Protein 7BQB (pdb70)

Secondary structure (DSSP, 8-state):
-EEEEE-SHHHHHHHHHHHT--HHHHHHHHHHHHHHHHHT-EEEEEE-TTS-EEEEEESSHHHHHHHHHHHT--HHHHHHHHHHHHTT--SEEEEES---------

Solvent-accessible surface area: 7557 Å² total; per-residue (Å²): 35,90,14,47,98,0,62,42,63,103,36,0,63,143,24,7,177,140,33,67,32,69,158,152,33,33,165,105,4,54,56,17,8,70,121,1,104,176,154,75,67,24,0,2,2,42,13,42,96,135,32,129,26,111,42,106,93,15,130,54,16,105,70,4,68,137,10,1,120,155,35,50,12,94,121,65,36,10,156,140,10,36,146,25,96,144,105,60,101,19,73,0,1,3,0,26,27,57,70,157,148,158,150,143,158,244

Sequence (106 aa):
GKLYEVDSPDSVEKIARELGLSEEQLRRIQKEFERAERKGKLVIVYLTSDGKVEIREVTSEEELEKILKKLGVDEEIIRRIKRLRKEGQIKLVIIEGSLEHHHHHHGKLYEVDSPDSVEKIARELGLSEEQLRRIQKEFERAERKGKLVIVYLTSDGKVEIREVTSEEELEKILKKLGVDEEIIRRIKRLRKEGQIKLVIIEGSLEHHHHHHGKLYEVDSPDSVEKIARELGLSEEQLRRIQKEFERAERKGKLVIVYLTSDGKVEIREVTSEEELEKILKKLGVDEEIIRRIKRLRKEGQIKLVIIEGSLEHHHHHHGKLYEVDSPDSVEKIARELGLSEEQLRRIQKEFERAERKGKLVIVYLTSDGKVEIREVTSEEELEKILKKLGVDEEIIRRIKRLRKEGQIKLVIIEGSLEHHHHHHGKLYEVDSPDSVEKIARELGLSEEQLRRIQKEFERAERKGKLVIVYLTSDGKVEIREVTSEEELEKILKKLGVDEEIIRRIKRLRKEGQIKLVIIEGSLEHHHHHHGKLYEVDSPDSVEKIARELGLSEEQLRRIQKEFERAERKGKLVIVYLTSDGKVEIREVTSEEELEKILKKLGVDEEIIRRIKRLRKEGQIKLVIIEGSLEHHHHHHGKLYEVDSPDSVEKIARELGLSEEQLRRIQKEFERAERKGKLVIVYLTSDGKVEIREVTSEEELEKILKKLGVDEEIIRRIKRLRKEGQIKLVIIEGSLEHHHHHHGKLYEVDSPDSVEKIARELGLSEEQLRRIQKEFERAERKGKLVIVYLTSDGKVEIREVTSEEELEKILKKLGVDEEIIRRIKRLRKEGQIKLVIIEGSLEHHHHHHGKLYEVDSPDSVEKIARELGLSEEQLRRIQKEFERAERKGKLVIVYLTSDGKVEIREVTSEEELEKILKKLGVDEEIIRRIKRLRKEGQIKLVIIEGSLEHHHHHHGKLYEVDSPDSVEKIARELGLSEEQLRRIQKEFERAERKGKLVIVYLTSDGKVEIREVTSEEELEKILKKLGVDEEIIRRIKRLRKEGQIKLVIIEGSLEHHHHHHGKLYEVDSPDSVEKIARELGLSEEQLRRIQKEFERAERKGKLVIVYLTSDGKVEIREVTSEEELEKILKKLGVDEEIIRRIKRLRKEGQIKLVIIEGSLEHHHHHHGKLYEVDSPDSVEKIARELGLSEEQLRRIQKEFERAERKGKLVIVYLTSDGKVEIREVTSEEELEKILKKLGVDEEIIRRIKRLRKEGQIKLVIIEGSLEHHHHHHGKLYEVDSPDSVEKIARELGLSEEQLRRIQKEFERAERKGKLVIVYLTSDGKVEIREVTSEEELEKILKKLGVDEEIIRRIKRLRKEGQIKLVIIEGSLEHHHHHHGKLYEVDSPDSVEKIARELGLSEEQLRRIQKEFERAERKGKLVIVYLTSDGKVEIREVTSEEELEKILKKLGVDEEIIRRIKRLRKEGQIKLVIIEGSLEHHHHHHGKLYEVDSPDSVEKIARELGLSEEQLRRIQKEFERAERKGKLVIVYLTSDGKVEIREVTSEEELEKILKKLGVDEEIIRRIKRLRKEGQIKLVIIEGSLEHHHHHHGKLYEVDSPDSVEKIARELGLSEEQLRRIQKEFERAERKGKLVIVYLTSDGKVEIREVTSEEELEKILKKLGVDEEIIRRIKRLRKEGQIKLVIIEGSLEHHHHHHGKLYEVDSPDSVEKIARELGLSEEQLRRIQKEFERAERKGKLVIVYLTSDGKVEIREVTSEEELEKILKKLGVDEEIIRRIKRLRKEGQIKLVIIEGSLEHHHHHHGKLYEVDSPDSVEKIARELGLSEEQLRRIQKEFERAERKGKLVIVYLTSDGKVEIREVTSEEELEKILKKLGVDEEIIRRIKRLRKEGQIKLVIIEGSLEHHHHHHGKLYEVDSPDSVEKIARELGLSEEQLRRIQKEFERAERKGKLVIVYLTSDGKVEIREVTSEEELEKILKKLGVDEEIIRRIKRLRKEGQIKLVIIEGSLEHHHHHHGKLYEVDSPDSVEKIARELGLSEEQLRRIQKEFERAERKGKLVIVYLTSDGKVEIREVTSEEELEKILKKLGVDEEIIRRIKRLRKEGQIKLVIIEGSLEHHHHHH

Radius of gyration: 13.84 Å; Cα contacts (8 Å, |Δi|>4): 134; chains: 1; bounding box: 30×47×30 Å

Structure (mmCIF, N/CA/C/O backbone):
data_7BQB
#
_entry.id   7BQB
#
loop_
_atom_site.group_PDB
_atom_site.id
_atom_site.type_symbol
_atom_site.label_atom_id
_atom_site.label_alt_id
_atom_site.label_comp_id
_atom_site.label_asym_id
_atom_site.label_entity_id
_atom_site.label_seq_id
_atom_site.pdbx_PDB_ins_code
_atom_site.Cartn_x
_atom_site.Cartn_y
_atom_site.Cartn_z
_atom_site.occupancy
_atom_site.B_iso_or_equiv
_atom_site.auth_seq_id
_atom_site.auth_comp_id
_atom_site.auth_asym_id
_atom_site.auth_atom_id
_atom_site.pdbx_PDB_model_num
ATOM 1 N N . GLY A 1 1 ? -6.650 -11.730 -2.218 1.00 0.00 1 GLY A N 1
ATOM 2 C CA . GLY A 1 1 ? -6.127 -10.510 -2.877 1.00 0.00 1 GLY A CA 1
ATOM 3 C C . GLY A 1 1 ? -4.608 -10.433 -2.800 1.00 0.00 1 GLY A C 1
ATOM 4 O O . GLY A 1 1 ? -4.018 -10.930 -1.838 1.00 0.00 1 GLY A O 1
ATOM 10 N N . LYS A 1 2 ? -3.967 -9.806 -3.798 1.00 0.00 2 LYS A N 1
ATOM 11 C CA . LYS A 1 2 ? -2.496 -9.670 -3.909 1.00 0.00 2 LYS A CA 1
ATOM 12 C C . LYS A 1 2 ? -2.021 -8.299 -3.418 1.00 0.00 2 LYS A C 1
ATOM 13 O O . LYS A 1 2 ? -2.782 -7.335 -3.469 1.00 0.00 2 LYS A O 1
ATOM 32 N N . LEU A 1 3 ? -0.763 -8.209 -2.985 1.00 0.00 3 LEU A N 1
ATOM 33 C CA . LEU A 1 3 ? -0.112 -6.990 -2.492 1.00 0.00 3 LEU A CA 1
ATOM 34 C C . LEU A 1 3 ? 1.149 -6.659 -3.313 1.00 0.00 3 LEU A C 1
ATOM 35 O O . LEU A 1 3 ? 1.958 -7.540 -3.610 1.00 0.00 3 LEU A O 1
ATOM 51 N N . TYR A 1 4 ? 1.310 -5.380 -3.654 1.00 0.00 4 TYR A N 1
ATOM 52 C CA . TYR A 1 4 ? 2.425 -4.786 -4.390 1.00 0.00 4 TYR A CA 1
ATOM 53 C C . TYR A 1 4 ? 3.313 -3.960 -3.458 1.00 0.00 4 TYR A C 1
ATOM 54 O O . TYR A 1 4 ? 2.856 -3.042 -2.770 1.00 0.00 4 TYR A O 1
ATOM 72 N N . GLU A 1 5 ? 4.595 -4.314 -3.438 1.00 0.00 5 GLU A N 1
ATOM 73 C CA . GLU A 1 5 ? 5.623 -3.721 -2.586 1.00 0.00 5 GLU A CA 1
ATOM 74 C C . GLU A 1 5 ? 6.186 -2.443 -3.240 1.00 0.00 5 GLU A C 1
ATOM 75 O O . GLU A 1 5 ? 6.858 -2.494 -4.273 1.00 0.00 5 GLU A O 1
ATOM 87 N N . VAL A 1 6 ? 5.870 -1.279 -2.660 1.00 0.00 6 VAL A N 1
ATOM 88 C CA . VAL A 1 6 ? 6.200 0.048 -3.231 1.00 0.00 6 VAL A CA 1
ATOM 89 C C . VAL A 1 6 ? 7.224 0.840 -2.400 1.00 0.00 6 VAL A C 1
ATOM 90 O O . VAL A 1 6 ? 7.011 1.180 -1.233 1.00 0.00 6 VAL A O 1
ATOM 103 N N . ASP A 1 7 ? 8.339 1.187 -3.042 1.00 0.00 7 ASP A N 1
ATOM 104 C CA . ASP A 1 7 ? 9.466 1.941 -2.475 1.00 0.00 7 ASP A CA 1
ATOM 105 C C . ASP A 1 7 ? 9.744 3.293 -3.162 1.00 0.00 7 ASP A C 1
ATOM 106 O O . ASP A 1 7 ? 10.439 4.131 -2.581 1.00 0.00 7 ASP A O 1
ATOM 115 N N . SER A 1 8 ? 9.204 3.516 -4.367 1.00 0.00 8 SER A N 1
ATOM 116 C CA . SER A 1 8 ? 9.428 4.708 -5.205 1.00 0.00 8 SER A CA 1
ATOM 117 C C . SER A 1 8 ? 8.113 5.300 -5.745 1.00 0.00 8 SER A C 1
ATOM 118 O O . SER A 1 8 ? 7.174 4.544 -6.017 1.00 0.00 8 SER A O 1
ATOM 126 N N . PRO A 1 9 ? 8.033 6.629 -5.974 1.00 0.00 9 PRO A N 1
ATOM 127 C CA . PRO A 1 9 ? 6.816 7.283 -6.470 1.00 0.00 9 PRO A CA 1
ATOM 128 C C . PRO A 1 9 ? 6.470 6.909 -7.911 1.00 0.00 9 PRO A C 1
ATOM 129 O O . PRO A 1 9 ? 5.299 6.939 -8.291 1.00 0.00 9 PRO A O 1
ATOM 140 N N . ASP A 1 10 ? 7.466 6.545 -8.722 1.00 0.00 10 ASP A N 1
ATOM 141 C CA . ASP A 1 10 ? 7.243 6.159 -10.115 1.00 0.00 10 ASP A CA 1
ATOM 142 C C . ASP A 1 10 ? 6.531 4.798 -10.222 1.00 0.00 10 ASP A C 1
ATOM 143 O O . ASP A 1 10 ? 5.683 4.600 -11.093 1.00 0.00 10 ASP A O 1
ATOM 152 N N . SER A 1 11 ? 6.813 3.879 -9.291 1.00 0.00 11 SER A N 1
ATOM 153 C CA . SER A 1 11 ? 6.165 2.563 -9.196 1.00 0.00 11 SER A CA 1
ATOM 154 C C . SER A 1 11 ? 4.663 2.675 -8.920 1.00 0.00 11 SER A C 1
ATOM 155 O O . SER A 1 11 ? 3.890 1.856 -9.418 1.00 0.00 11 SER A O 1
ATOM 163 N N . VAL A 1 12 ? 4.228 3.717 -8.196 1.00 0.00 12 VAL A N 1
ATOM 164 C CA . VAL A 1 12 ? 2.801 4.043 -8.019 1.00 0.00 12 VAL A CA 1
ATOM 165 C C . VAL A 1 12 ? 2.125 4.263 -9.375 1.00 0.00 12 VAL A C 1
ATOM 166 O O . VAL A 1 12 ? 1.036 3.745 -9.599 1.00 0.00 12 VAL A O 1
ATOM 179 N N . GLU A 1 13 ? 2.775 4.963 -10.312 1.00 0.00 13 GLU A N 1
ATOM 180 C CA . GLU A 1 13 ? 2.229 5.187 -11.657 1.00 0.00 13 GLU A CA 1
ATOM 181 C C . GLU A 1 13 ? 2.201 3.898 -12.493 1.00 0.00 13 GLU A C 1
ATOM 182 O O . GLU A 1 13 ? 1.219 3.635 -13.186 1.00 0.00 13 GLU A O 1
ATOM 194 N N . LYS A 1 14 ? 3.229 3.048 -12.386 1.00 0.00 14 LYS A N 1
ATOM 195 C CA . LYS A 1 14 ? 3.268 1.746 -13.081 1.00 0.00 14 LYS A CA 1
ATOM 196 C C . LYS A 1 14 ? 2.161 0.804 -12.596 1.00 0.00 14 LYS A C 1
ATOM 197 O O . LYS A 1 14 ? 1.509 0.152 -13.411 1.00 0.00 14 LYS A O 1
ATOM 216 N N . ILE A 1 15 ? 1.891 0.780 -11.290 1.00 0.00 15 ILE A N 1
ATOM 217 C CA . ILE A 1 15 ? 0.795 -0.006 -10.701 1.00 0.00 15 ILE A CA 1
ATOM 218 C C . ILE A 1 15 ? -0.568 0.629 -11.020 1.00 0.00 15 ILE A C 1
ATOM 219 O O . ILE A 1 15 ? -1.507 -0.089 -11.355 1.00 0.00 15 ILE A O 1
ATOM 235 N N . ALA A 1 16 ? -0.684 1.959 -11.020 1.00 0.00 16 ALA A N 1
ATOM 236 C CA . ALA A 1 16 ? -1.896 2.663 -11.445 1.00 0.00 16 ALA A CA 1
ATOM 237 C C . ALA A 1 16 ? -2.271 2.347 -12.906 1.00 0.00 16 ALA A C 1
ATOM 238 O O . ALA A 1 16 ? -3.438 2.084 -13.203 1.00 0.00 16 ALA A O 1
ATOM 245 N N . ARG A 1 17 ? -1.281 2.290 -13.807 1.00 0.00 17 ARG A N 1
ATOM 246 C CA . ARG A 1 17 ? -1.453 1.865 -15.209 1.00 0.00 17 ARG A CA 1
ATOM 247 C C . ARG A 1 17 ? -1.836 0.384 -15.338 1.00 0.00 17 ARG A C 1
ATOM 248 O O . ARG A 1 17 ? -2.593 0.035 -16.243 1.00 0.00 17 ARG A O 1
ATOM 269 N N . GLU A 1 18 ? -1.375 -0.480 -14.429 1.00 0.00 18 GLU A N 1
ATOM 270 C CA . GLU A 1 18 ? -1.747 -1.904 -14.390 1.00 0.00 18 GLU A CA 1
ATOM 271 C C . GLU A 1 18 ? -3.185 -2.123 -13.873 1.00 0.00 18 GLU A C 1
ATOM 272 O O . GLU A 1 18 ? -3.938 -2.917 -14.440 1.00 0.00 18 GLU A O 1
ATOM 284 N N . LEU A 1 19 ? -3.591 -1.389 -12.828 1.00 0.00 19 LEU A N 1
ATOM 285 C CA . LEU A 1 19 ? -4.921 -1.477 -12.206 1.00 0.00 19 LEU A CA 1
ATOM 286 C C . LEU A 1 19 ? -6.006 -0.632 -12.913 1.00 0.00 19 LEU A C 1
ATOM 287 O O . LEU A 1 19 ? -7.186 -0.746 -12.576 1.00 0.00 19 LEU A O 1
ATOM 303 N N . GLY A 1 20 ? -5.638 0.196 -13.898 1.00 0.00 20 GLY A N 1
ATOM 304 C CA . GLY A 1 20 ? -6.569 1.024 -14.678 1.00 0.00 20 GLY A CA 1
ATOM 305 C C . GLY A 1 20 ? -7.099 2.260 -13.933 1.00 0.00 20 GLY A C 1
ATOM 306 O O . GLY A 1 20 ? -8.269 2.620 -14.086 1.00 0.00 20 GLY A O 1
ATOM 310 N N . LEU A 1 21 ? -6.259 2.896 -13.110 1.00 0.00 21 LEU A N 1
ATOM 311 C CA . LEU A 1 21 ? -6.601 4.070 -12.296 1.00 0.00 21 LEU A CA 1
ATOM 312 C C . LEU A 1 21 ? -6.852 5.343 -13.124 1.00 0.00 21 LEU A C 1
ATOM 313 O O . LEU A 1 21 ? -6.256 5.548 -14.187 1.00 0.00 21 LEU A O 1
ATOM 329 N N . SER A 1 22 ? -7.682 6.235 -12.580 1.00 0.00 22 SER A N 1
ATOM 330 C CA . SER A 1 22 ? -7.882 7.603 -13.084 1.00 0.00 22 SER A CA 1
ATOM 331 C C . SER A 1 22 ? -6.789 8.553 -12.569 1.00 0.00 22 SER A C 1
ATOM 332 O O . SER A 1 22 ? -6.122 8.268 -11.572 1.00 0.00 22 SER A O 1
ATOM 340 N N . GLU A 1 23 ? -6.617 9.711 -13.214 1.00 0.00 23 GLU A N 1
ATOM 341 C CA . GLU A 1 23 ? -5.554 10.681 -12.882 1.00 0.00 23 GLU A CA 1
ATOM 342 C C . GLU A 1 23 ? -5.633 11.187 -11.431 1.00 0.00 23 GLU A C 1
ATOM 343 O O . GLU A 1 23 ? -4.610 11.326 -10.761 1.00 0.00 23 GLU A O 1
ATOM 355 N N . GLU A 1 24 ? -6.847 11.400 -10.914 1.00 0.00 24 GLU A N 1
ATOM 356 C CA . GLU A 1 24 ? -7.075 11.809 -9.518 1.00 0.00 24 GLU A CA 1
ATOM 357 C C . GLU A 1 24 ? -6.735 10.690 -8.519 1.00 0.00 24 GLU A C 1
ATOM 358 O O . GLU A 1 24 ? -6.206 10.964 -7.441 1.00 0.00 24 GLU A O 1
ATOM 370 N N . GLN A 1 25 ? -6.977 9.424 -8.884 1.00 0.00 25 GLN A N 1
ATOM 371 C CA . GLN A 1 25 ? -6.634 8.261 -8.056 1.00 0.00 25 GLN A CA 1
ATOM 372 C C . GLN A 1 25 ? -5.114 8.040 -8.013 1.00 0.00 25 GLN A C 1
ATOM 373 O O . GLN A 1 25 ? -4.562 7.744 -6.955 1.00 0.00 25 GLN A O 1
ATOM 387 N N . LEU A 1 26 ? -4.419 8.253 -9.137 1.00 0.00 26 LEU A N 1
ATOM 388 C CA . LEU A 1 26 ? -2.955 8.270 -9.196 1.00 0.00 26 LEU A CA 1
ATOM 389 C C . LEU A 1 26 ? -2.396 9.394 -8.306 1.00 0.00 26 LEU A C 1
ATOM 390 O O . LEU A 1 26 ? -1.615 9.123 -7.391 1.00 0.00 26 LEU A O 1
ATOM 406 N N . ARG A 1 27 ? -2.848 10.641 -8.504 1.00 0.00 27 ARG A N 1
ATOM 407 C CA . ARG A 1 27 ? -2.375 11.818 -7.748 1.00 0.00 27 ARG A CA 1
ATOM 408 C C . ARG A 1 27 ? -2.600 11.666 -6.240 1.00 0.00 27 ARG A C 1
ATOM 409 O O . ARG A 1 27 ? -1.726 12.038 -5.457 1.00 0.00 27 ARG A O 1
ATOM 430 N N . ARG A 1 28 ? -3.714 11.045 -5.833 1.00 0.00 28 ARG A N 1
ATOM 431 C CA . ARG A 1 28 ? -4.015 10.677 -4.439 1.00 0.00 28 ARG A CA 1
ATOM 432 C C . ARG A 1 28 ? -2.905 9.809 -3.853 1.00 0.00 28 ARG A C 1
ATOM 433 O O . ARG A 1 28 ? -2.334 10.188 -2.837 1.00 0.00 28 ARG A O 1
ATOM 454 N N . ILE A 1 29 ? -2.558 8.688 -4.486 1.00 0.00 29 ILE A N 1
ATOM 455 C CA . ILE A 1 29 ? -1.607 7.724 -3.906 1.00 0.00 29 ILE A CA 1
ATOM 456 C C . ILE A 1 29 ? -0.202 8.326 -3.863 1.00 0.00 29 ILE A C 1
ATOM 457 O O . ILE A 1 29 ? 0.511 8.140 -2.883 1.00 0.00 29 ILE A O 1
ATOM 473 N N . GLN A 1 30 ? 0.170 9.123 -4.867 1.00 0.00 30 GLN A N 1
ATOM 474 C CA . GLN A 1 30 ? 1.444 9.859 -4.850 1.00 0.00 30 GLN A CA 1
ATOM 475 C C . GLN A 1 30 ? 1.512 10.913 -3.725 1.00 0.00 30 GLN A C 1
ATOM 476 O O . GLN A 1 30 ? 2.564 11.068 -3.098 1.00 0.00 30 GLN A O 1
ATOM 490 N N . LYS A 1 31 ? 0.394 11.579 -3.396 1.00 0.00 31 LYS A N 1
ATOM 491 C CA . LYS A 1 31 ? 0.292 12.474 -2.228 1.00 0.00 31 LYS A CA 1
ATOM 492 C C . LYS A 1 31 ? 0.392 11.710 -0.904 1.00 0.00 31 LYS A C 1
ATOM 493 O O . LYS A 1 31 ? 1.122 12.140 -0.012 1.00 0.00 31 LYS A O 1
ATOM 512 N N . GLU A 1 32 ? -0.284 10.567 -0.774 1.00 0.00 32 GLU A N 1
ATOM 513 C CA . GLU A 1 32 ? -0.160 9.717 0.422 1.00 0.00 32 GLU A CA 1
ATOM 514 C C . GLU A 1 32 ? 1.260 9.145 0.574 1.00 0.00 32 GLU A C 1
ATOM 515 O O . GLU A 1 32 ? 1.775 9.084 1.688 1.00 0.00 32 GLU A O 1
ATOM 527 N N . PHE A 1 33 ? 1.922 8.788 -0.531 1.00 0.00 33 PHE A N 1
ATOM 528 C CA . PHE A 1 33 ? 3.301 8.293 -0.565 1.00 0.00 33 PHE A CA 1
ATOM 529 C C . PHE A 1 33 ? 4.304 9.340 -0.056 1.00 0.00 33 PHE A C 1
ATOM 530 O O . PHE A 1 33 ? 5.132 9.025 0.801 1.00 0.00 33 PHE A O 1
ATOM 547 N N . GLU A 1 34 ? 4.224 10.598 -0.515 1.00 0.00 34 GLU A N 1
ATOM 548 C CA . GLU A 1 34 ? 5.132 11.635 -0.004 1.00 0.00 34 GLU A CA 1
ATOM 549 C C . GLU A 1 34 ? 4.816 12.019 1.448 1.00 0.00 34 GLU A C 1
ATOM 550 O O . GLU A 1 34 ? 5.737 12.230 2.232 1.00 0.00 34 GLU A O 1
ATOM 562 N N . ARG A 1 35 ? 3.539 12.035 1.855 1.00 0.00 35 ARG A N 1
ATOM 563 C CA . ARG A 1 35 ? 3.151 12.279 3.257 1.00 0.00 35 ARG A CA 1
ATOM 564 C C . ARG A 1 35 ? 3.584 11.146 4.194 1.00 0.00 35 ARG A C 1
ATOM 565 O O . ARG A 1 35 ? 4.006 11.422 5.316 1.00 0.00 35 ARG A O 1
ATOM 586 N N . ALA A 1 36 ? 3.566 9.896 3.732 1.00 0.00 36 ALA A N 1
ATOM 587 C CA . ALA A 1 36 ? 4.131 8.746 4.438 1.00 0.00 36 ALA A CA 1
ATOM 588 C C . ALA A 1 36 ? 5.650 8.901 4.655 1.00 0.00 36 ALA A C 1
ATOM 589 O O . ALA A 1 36 ? 6.133 8.735 5.777 1.00 0.00 36 ALA A O 1
ATOM 596 N N . GLU A 1 37 ? 6.390 9.312 3.619 1.00 0.00 37 GLU A N 1
ATOM 597 C CA . GLU A 1 37 ? 7.833 9.585 3.701 1.00 0.00 37 GLU A CA 1
ATOM 598 C C . GLU A 1 37 ? 8.157 10.777 4.627 1.00 0.00 37 GLU A C 1
ATOM 599 O O . GLU A 1 37 ? 9.041 10.670 5.481 1.00 0.00 37 GLU A O 1
ATOM 611 N N . ARG A 1 38 ? 7.415 11.890 4.513 1.00 0.00 38 ARG A N 1
ATOM 612 C CA . ARG A 1 38 ? 7.595 13.110 5.329 1.00 0.00 38 ARG A CA 1
ATOM 613 C C . ARG A 1 38 ? 7.352 12.867 6.821 1.00 0.00 38 ARG A C 1
ATOM 614 O O . ARG A 1 38 ? 8.106 13.374 7.653 1.00 0.00 38 ARG A O 1
ATOM 635 N N . LYS A 1 39 ? 6.310 12.097 7.161 1.00 0.00 39 LYS A N 1
ATOM 636 C CA . LYS A 1 39 ? 5.910 11.799 8.550 1.00 0.00 39 LYS A CA 1
ATOM 637 C C . LYS A 1 39 ? 6.587 10.552 9.145 1.00 0.00 39 LYS A C 1
ATOM 638 O O . LYS A 1 39 ? 6.469 10.315 10.347 1.00 0.00 39 LYS A O 1
ATOM 657 N N . GLY A 1 40 ? 7.298 9.762 8.334 1.00 0.00 40 GLY A N 1
ATOM 658 C CA . GLY A 1 40 ? 8.014 8.554 8.771 1.00 0.00 40 GLY A CA 1
ATOM 659 C C . GLY A 1 40 ? 7.098 7.373 9.130 1.00 0.00 40 GLY A C 1
ATOM 660 O O . GLY A 1 40 ? 7.413 6.610 10.047 1.00 0.00 40 GLY A O 1
ATOM 664 N N . LYS A 1 41 ? 5.953 7.245 8.445 1.00 0.00 41 LYS A N 1
ATOM 665 C CA . LYS A 1 41 ? 4.910 6.220 8.672 1.00 0.00 41 LYS A CA 1
ATOM 666 C C . LYS A 1 41 ? 4.697 5.324 7.445 1.00 0.00 41 LYS A C 1
ATOM 667 O O . LYS A 1 41 ? 5.008 5.727 6.326 1.00 0.00 41 LYS A O 1
ATOM 686 N N . LEU A 1 42 ? 4.147 4.125 7.646 1.00 0.00 42 LEU A N 1
ATOM 687 C CA . LEU A 1 42 ? 3.755 3.203 6.569 1.00 0.00 42 LEU A CA 1
ATOM 688 C C . LEU A 1 42 ? 2.265 3.402 6.240 1.00 0.00 42 LEU A C 1
ATOM 689 O O . LEU A 1 42 ? 1.435 3.576 7.138 1.00 0.00 42 LEU A O 1
ATOM 705 N N . VAL A 1 43 ? 1.930 3.400 4.947 1.00 0.00 43 VAL A N 1
ATOM 706 C CA . VAL A 1 43 ? 0.555 3.526 4.437 1.00 0.00 43 VAL A CA 1
ATOM 707 C C . VAL A 1 43 ? 0.181 2.338 3.547 1.00 0.00 43 VAL A C 1
ATOM 708 O O . VAL A 1 43 ? 0.973 1.854 2.737 1.00 0.00 43 VAL A O 1
ATOM 721 N N . ILE A 1 44 ? -1.058 1.887 3.721 1.00 0.00 44 ILE A N 1
ATOM 722 C CA . ILE A 1 44 ? -1.698 0.749 3.068 1.00 0.00 44 ILE A CA 1
ATOM 723 C C . ILE A 1 44 ? -2.799 1.289 2.154 1.00 0.00 44 ILE A C 1
ATOM 724 O O . ILE A 1 44 ? -3.640 2.083 2.581 1.00 0.00 44 ILE A O 1
ATOM 740 N N . VAL A 1 45 ? -2.795 0.861 0.895 1.00 0.00 45 VAL A N 1
ATOM 741 C CA . VAL A 1 45 ? -3.741 1.272 -0.144 1.00 0.00 45 VAL A CA 1
ATOM 742 C C . VAL A 1 45 ? -4.430 0.057 -0.737 1.00 0.00 45 VAL A C 1
ATOM 743 O O . VAL A 1 45 ? -3.807 -0.981 -0.935 1.00 0.00 45 VAL A O 1
ATOM 756 N N . TYR A 1 46 ? -5.722 0.182 -1.009 1.00 0.00 46 TYR A N 1
ATOM 757 C CA . TYR A 1 46 ? -6.570 -0.891 -1.517 1.00 0.00 46 TYR A CA 1
ATOM 758 C C . TYR A 1 46 ? -7.324 -0.468 -2.781 1.00 0.00 46 TYR A C 1
ATOM 759 O O . TYR A 1 46 ? -7.852 0.643 -2.834 1.00 0.00 46 TYR A O 1
ATOM 777 N N . LEU A 1 47 ? -7.417 -1.366 -3.763 1.00 0.00 47 LEU A N 1
ATOM 778 C CA . LEU A 1 47 ? -8.263 -1.257 -4.951 1.00 0.00 47 LEU A CA 1
ATOM 779 C C . LEU A 1 47 ? -9.412 -2.271 -4.852 1.00 0.00 47 LEU A C 1
ATOM 780 O O . LEU A 1 47 ? -9.172 -3.480 -4.783 1.00 0.00 47 LEU A O 1
ATOM 796 N N . THR A 1 48 ? -10.654 -1.790 -4.881 1.00 0.00 48 THR A N 1
ATOM 797 C CA . THR A 1 48 ? -11.858 -2.638 -4.837 1.00 0.00 48 THR A CA 1
ATOM 798 C C . THR A 1 48 ? -12.191 -3.254 -6.204 1.00 0.00 48 THR A C 1
ATOM 799 O O . THR A 1 48 ? -11.690 -2.818 -7.243 1.00 0.00 48 THR A O 1
ATOM 810 N N . SER A 1 49 ? -13.096 -4.240 -6.225 1.00 0.00 49 SER A N 1
ATOM 811 C CA . SER A 1 49 ? -13.661 -4.809 -7.465 1.00 0.00 49 SER A CA 1
ATOM 812 C C . SER A 1 49 ? -14.435 -3.769 -8.305 1.00 0.00 49 SER A C 1
ATOM 813 O O . SER A 1 49 ? -14.533 -3.891 -9.528 1.00 0.00 49 SER A O 1
ATOM 821 N N . ASP A 1 50 ? -14.927 -2.695 -7.673 1.00 0.00 50 ASP A N 1
ATOM 822 C CA . ASP A 1 50 ? -15.581 -1.552 -8.333 1.00 0.00 50 ASP A CA 1
ATOM 823 C C . ASP A 1 50 ? -14.580 -0.501 -8.877 1.00 0.00 50 ASP A C 1
ATOM 824 O O . ASP A 1 50 ? -14.981 0.458 -9.539 1.00 0.00 50 ASP A O 1
ATOM 833 N N . GLY A 1 51 ? -13.275 -0.666 -8.615 1.00 0.00 51 GLY A N 1
ATOM 834 C CA . GLY A 1 51 ? -12.213 0.260 -9.033 1.00 0.00 51 GLY A CA 1
ATOM 835 C C . GLY A 1 51 ? -12.052 1.495 -8.134 1.00 0.00 51 GLY A C 1
ATOM 836 O O . GLY A 1 51 ? -11.384 2.457 -8.525 1.00 0.00 51 GLY A O 1
ATOM 840 N N . LYS A 1 52 ? -12.652 1.488 -6.936 1.00 0.00 52 LYS A N 1
ATOM 841 C CA . LYS A 1 52 ? -12.478 2.517 -5.902 1.00 0.00 52 LYS A CA 1
ATOM 842 C C . LYS A 1 52 ? -11.123 2.335 -5.204 1.00 0.00 52 LYS A C 1
ATOM 843 O O . LYS A 1 52 ? -10.679 1.200 -5.018 1.00 0.00 52 LYS A O 1
ATOM 862 N N . VAL A 1 53 ? -10.489 3.434 -4.787 1.00 0.00 53 VAL A N 1
ATOM 863 C CA . VAL A 1 53 ? -9.266 3.422 -3.966 1.00 0.00 53 VAL A CA 1
ATOM 864 C C . VAL A 1 53 ? -9.556 3.833 -2.518 1.00 0.00 53 VAL A C 1
ATOM 865 O O . VAL A 1 53 ? -10.317 4.769 -2.271 1.00 0.00 53 VAL A O 1
ATOM 878 N N . GLU A 1 54 ? -8.953 3.131 -1.558 1.00 0.00 54 GLU A N 1
ATOM 879 C CA . GLU A 1 54 ? -9.066 3.396 -0.113 1.00 0.00 54 GLU A CA 1
ATOM 880 C C . GLU A 1 54 ? -7.683 3.396 0.568 1.00 0.00 54 GLU A C 1
ATOM 881 O O . GLU A 1 54 ? -6.799 2.640 0.163 1.00 0.00 54 GLU A O 1
ATOM 893 N N . ILE A 1 55 ? -7.496 4.243 1.590 1.00 0.00 55 ILE A N 1
ATOM 894 C CA . ILE A 1 55 ? -6.210 4.517 2.263 1.00 0.00 55 ILE A CA 1
ATOM 895 C C . ILE A 1 55 ? -6.305 4.233 3.777 1.00 0.00 55 ILE A C 1
ATOM 896 O O . ILE A 1 55 ? -7.282 4.634 4.418 1.00 0.00 55 ILE A O 1
ATOM 912 N N . ARG A 1 56 ? -5.278 3.602 4.366 1.00 0.00 56 ARG A N 1
ATOM 913 C CA . ARG A 1 56 ? -5.083 3.427 5.812 1.00 0.00 56 ARG A CA 1
ATOM 914 C C . ARG A 1 56 ? -3.622 3.645 6.243 1.00 0.00 56 ARG A C 1
ATOM 915 O O . ARG A 1 56 ? -2.702 3.143 5.608 1.00 0.00 56 ARG A O 1
ATOM 936 N N . GLU A 1 57 ? -3.408 4.337 7.358 1.00 0.00 57 GLU A N 1
ATOM 937 C CA . GLU A 1 57 ? -2.106 4.570 8.008 1.00 0.00 57 GLU A CA 1
ATOM 938 C C . GLU A 1 57 ? -1.856 3.613 9.194 1.00 0.00 57 GLU A C 1
ATOM 939 O O . GLU A 1 57 ? -2.811 3.179 9.849 1.00 0.00 57 GLU A O 1
ATOM 951 N N . VAL A 1 58 ? -0.587 3.314 9.515 1.00 0.00 58 VAL A N 1
ATOM 952 C CA . VAL A 1 58 ? -0.211 2.522 10.711 1.00 0.00 58 VAL A CA 1
ATOM 953 C C . VAL A 1 58 ? 0.851 3.180 11.595 1.00 0.00 58 VAL A C 1
ATOM 954 O O . VAL A 1 58 ? 1.754 3.870 11.116 1.00 0.00 58 VAL A O 1
ATOM 967 N N . THR A 1 59 ? 0.760 2.909 12.899 1.00 0.00 59 THR A N 1
ATOM 968 C CA . THR A 1 59 ? 1.764 3.248 13.925 1.00 0.00 59 THR A CA 1
ATOM 969 C C . THR A 1 59 ? 2.780 2.120 14.155 1.00 0.00 59 THR A C 1
ATOM 970 O O . THR A 1 59 ? 3.962 2.396 14.375 1.00 0.00 59 THR A O 1
ATOM 981 N N . SER A 1 60 ? 2.335 0.858 14.066 1.00 0.00 60 SER A N 1
ATOM 982 C CA . SER A 1 60 ? 3.112 -0.358 14.367 1.00 0.00 60 SER A CA 1
ATOM 983 C C . SER A 1 60 ? 2.733 -1.525 13.444 1.00 0.00 60 SER A C 1
ATOM 984 O O . SER A 1 60 ? 1.624 -1.580 12.910 1.00 0.00 60 SER A O 1
ATOM 992 N N . GLU A 1 61 ? 3.628 -2.505 13.287 1.00 0.00 61 GLU A N 1
ATOM 993 C CA . GLU A 1 61 ? 3.405 -3.666 12.405 1.00 0.00 61 GLU A CA 1
ATOM 994 C C . GLU A 1 61 ? 2.331 -4.655 12.902 1.00 0.00 61 GLU A C 1
ATOM 995 O O . GLU A 1 61 ? 1.810 -5.441 12.115 1.00 0.00 61 GLU A O 1
ATOM 1007 N N . GLU A 1 62 ? 1.957 -4.608 14.184 1.00 0.00 62 GLU A N 1
ATOM 1008 C CA . GLU A 1 62 ? 0.802 -5.341 14.725 1.00 0.00 62 GLU A CA 1
ATOM 1009 C C . GLU A 1 62 ? -0.540 -4.750 14.258 1.00 0.00 62 GLU A C 1
ATOM 1010 O O . GLU A 1 62 ? -1.495 -5.490 14.020 1.00 0.00 62 GLU A O 1
ATOM 1022 N N . GLU A 1 63 ? -0.612 -3.429 14.065 1.00 0.00 63 GLU A N 1
ATOM 1023 C CA . GLU A 1 63 ? -1.761 -2.790 13.408 1.00 0.00 63 GLU A CA 1
ATOM 1024 C C . GLU A 1 63 ? -1.775 -3.149 11.915 1.00 0.00 63 GLU A C 1
ATOM 1025 O O . GLU A 1 63 ? -2.812 -3.548 11.388 1.00 0.00 63 GLU A O 1
ATOM 1037 N N . LEU A 1 64 ? -0.609 -3.100 11.256 1.00 0.00 64 LEU A N 1
ATOM 1038 C CA . LEU A 1 64 ? -0.414 -3.514 9.858 1.00 0.00 64 LEU A CA 1
ATOM 1039 C C . LEU A 1 64 ? -0.909 -4.957 9.634 1.00 0.00 64 LEU A C 1
ATOM 1040 O O . LEU A 1 64 ? -1.706 -5.206 8.733 1.00 0.00 64 LEU A O 1
ATOM 1056 N N . GLU A 1 65 ? -0.538 -5.891 10.515 1.00 0.00 65 GLU A N 1
ATOM 1057 C CA . GLU A 1 65 ? -1.029 -7.275 10.519 1.00 0.00 65 GLU A CA 1
ATOM 1058 C C . GLU A 1 65 ? -2.561 -7.366 10.633 1.00 0.00 65 GLU A C 1
ATOM 1059 O O . GLU A 1 65 ? -3.186 -8.137 9.900 1.00 0.00 65 GLU A O 1
ATOM 1071 N N . LYS A 1 66 ? -3.188 -6.557 11.500 1.00 0.00 66 LYS A N 1
ATOM 1072 C CA . LYS A 1 66 ? -4.637 -6.556 11.725 1.00 0.00 66 LYS A CA 1
ATOM 1073 C C . LYS A 1 66 ? -5.398 -6.002 10.518 1.00 0.00 66 LYS A C 1
ATOM 1074 O O . LYS A 1 66 ? -6.456 -6.518 10.160 1.00 0.00 66 LYS A O 1
ATOM 1093 N N . ILE A 1 67 ? -4.830 -5.002 9.844 1.00 0.00 67 ILE A N 1
ATOM 1094 C CA . ILE A 1 67 ? -5.373 -4.430 8.607 1.00 0.00 67 ILE A CA 1
ATOM 1095 C C . ILE A 1 67 ? -5.226 -5.424 7.451 1.00 0.00 67 ILE A C 1
ATOM 1096 O O . ILE A 1 67 ? -6.202 -5.676 6.752 1.00 0.00 67 ILE A O 1
ATOM 1112 N N . LEU A 1 68 ? -4.073 -6.075 7.277 1.00 0.00 68 LEU A N 1
ATOM 1113 C CA . LEU A 1 68 ? -3.906 -7.099 6.236 1.00 0.00 68 LEU A CA 1
ATOM 1114 C C . LEU A 1 68 ? -4.855 -8.297 6.437 1.00 0.00 68 LEU A C 1
ATOM 1115 O O . LEU A 1 68 ? -5.438 -8.785 5.465 1.00 0.00 68 LEU A O 1
ATOM 1131 N N . LYS A 1 69 ? -5.101 -8.705 7.691 1.00 0.00 69 LYS A N 1
ATOM 1132 C CA . LYS A 1 69 ? -6.145 -9.684 8.050 1.00 0.00 69 LYS A CA 1
ATOM 1133 C C . LYS A 1 69 ? -7.558 -9.204 7.678 1.00 0.00 69 LYS A C 1
ATOM 1134 O O . LYS A 1 69 ? -8.334 -9.990 7.131 1.00 0.00 69 LYS A O 1
ATOM 1153 N N . LYS A 1 70 ? -7.884 -7.922 7.899 1.00 0.00 70 LYS A N 1
ATOM 1154 C CA . LYS A 1 70 ? -9.170 -7.305 7.503 1.00 0.00 70 LYS A CA 1
ATOM 1155 C C . LYS A 1 70 ? -9.354 -7.246 5.978 1.00 0.00 70 LYS A C 1
ATOM 1156 O O . LYS A 1 70 ? -10.449 -7.508 5.481 1.00 0.00 70 LYS A O 1
ATOM 1175 N N . LEU A 1 71 ? -8.288 -6.936 5.235 1.00 0.00 71 LEU A N 1
ATOM 1176 C CA . LEU A 1 71 ? -8.298 -6.770 3.774 1.00 0.00 71 LEU A CA 1
ATOM 1177 C C . LEU A 1 71 ? -8.269 -8.100 2.993 1.00 0.00 71 LEU A C 1
ATOM 1178 O O . LEU A 1 71 ? -8.419 -8.096 1.769 1.00 0.00 71 LEU A O 1
ATOM 1194 N N . GLY A 1 72 ? -8.108 -9.238 3.678 1.00 0.00 72 GLY A N 1
ATOM 1195 C CA . GLY A 1 72 ? -8.241 -10.575 3.088 1.00 0.00 72 GLY A CA 1
ATOM 1196 C C . GLY A 1 72 ? -7.065 -11.007 2.204 1.00 0.00 72 GLY A C 1
ATOM 1197 O O . GLY A 1 72 ? -7.263 -11.761 1.245 1.00 0.00 72 GLY A O 1
ATOM 1201 N N . VAL A 1 73 ? -5.848 -10.531 2.488 1.00 0.00 73 VAL A N 1
ATOM 1202 C CA . VAL A 1 73 ? -4.622 -11.027 1.839 1.00 0.00 73 VAL A CA 1
ATOM 1203 C C . VAL A 1 73 ? -4.205 -12.387 2.424 1.00 0.00 73 VAL A C 1
ATOM 1204 O O . VAL A 1 73 ? -4.568 -12.733 3.552 1.00 0.00 73 VAL A O 1
ATOM 1217 N N . ASP A 1 74 ? -3.441 -13.173 1.666 1.00 0.00 74 ASP A N 1
ATOM 1218 C CA . ASP A 1 74 ? -2.945 -14.487 2.110 1.00 0.00 74 ASP A CA 1
ATOM 1219 C C . ASP A 1 74 ? -1.897 -14.368 3.232 1.00 0.00 74 ASP A C 1
ATOM 1220 O O . ASP A 1 74 ? -1.098 -13.434 3.255 1.00 0.00 74 ASP A O 1
ATOM 1229 N N . GLU A 1 75 ? -1.859 -15.331 4.158 1.00 0.00 75 GLU A N 1
ATOM 1230 C CA . GLU A 1 75 ? -0.995 -15.267 5.352 1.00 0.00 75 GLU A CA 1
ATOM 1231 C C . GLU A 1 75 ? 0.509 -15.230 5.022 1.00 0.00 75 GLU A C 1
ATOM 1232 O O . GLU A 1 75 ? 1.283 -14.605 5.748 1.00 0.00 75 GLU A O 1
ATOM 1244 N N . GLU A 1 76 ? 0.914 -15.824 3.891 1.00 0.00 76 GLU A N 1
ATOM 1245 C CA . GLU A 1 76 ? 2.262 -15.698 3.317 1.00 0.00 76 GLU A CA 1
ATOM 1246 C C . GLU A 1 76 ? 2.652 -14.229 3.117 1.00 0.00 76 GLU A C 1
ATOM 1247 O O . GLU A 1 76 ? 3.751 -13.818 3.470 1.00 0.00 76 GLU A O 1
ATOM 1259 N N . ILE A 1 77 ? 1.737 -13.431 2.569 1.00 0.00 77 ILE A N 1
ATOM 1260 C CA . ILE A 1 77 ? 1.940 -12.014 2.266 1.00 0.00 77 ILE A CA 1
ATOM 1261 C C . ILE A 1 77 ? 2.135 -11.241 3.568 1.00 0.00 77 ILE A C 1
ATOM 1262 O O . ILE A 1 77 ? 3.065 -10.449 3.668 1.00 0.00 77 ILE A O 1
ATOM 1278 N N . ILE A 1 78 ? 1.330 -11.518 4.597 1.00 0.00 78 ILE A N 1
ATOM 1279 C CA . ILE A 1 78 ? 1.406 -10.815 5.884 1.00 0.00 78 ILE A CA 1
ATOM 1280 C C . ILE A 1 78 ? 2.786 -10.996 6.531 1.00 0.00 78 ILE A C 1
ATOM 1281 O O . ILE A 1 78 ? 3.447 -10.007 6.857 1.00 0.00 78 ILE A O 1
ATOM 1297 N N . ARG A 1 79 ? 3.263 -12.241 6.658 1.00 0.00 79 ARG A N 1
ATOM 1298 C CA . ARG A 1 79 ? 4.602 -12.532 7.210 1.00 0.00 79 ARG A CA 1
ATOM 1299 C C . ARG A 1 79 ? 5.750 -12.098 6.295 1.00 0.00 79 ARG A C 1
ATOM 1300 O O . ARG A 1 79 ? 6.798 -11.687 6.794 1.00 0.00 79 ARG A O 1
ATOM 1321 N N . ARG A 1 80 ? 5.573 -12.170 4.968 1.00 0.00 80 ARG A N 1
ATOM 1322 C CA . ARG A 1 80 ? 6.644 -11.882 4.000 1.00 0.00 80 ARG A CA 1
ATOM 1323 C C . ARG A 1 80 ? 6.879 -10.381 3.882 1.00 0.00 80 ARG A C 1
ATOM 1324 O O . ARG A 1 80 ? 8.003 -9.906 4.021 1.00 0.00 80 ARG A O 1
ATOM 1345 N N . ILE A 1 81 ? 5.797 -9.631 3.700 1.00 0.00 81 ILE A N 1
ATOM 1346 C CA . ILE A 1 81 ? 5.820 -8.157 3.683 1.00 0.00 81 ILE A CA 1
ATOM 1347 C C . ILE A 1 81 ? 6.303 -7.583 5.027 1.00 0.00 81 ILE A C 1
ATOM 1348 O O . ILE A 1 81 ? 7.071 -6.619 5.023 1.00 0.00 81 ILE A O 1
ATOM 1364 N N . LYS A 1 82 ? 5.988 -8.214 6.173 1.00 0.00 82 LYS A N 1
ATOM 1365 C CA . LYS A 1 82 ? 6.607 -7.863 7.471 1.00 0.00 82 LYS A CA 1
ATOM 1366 C C . LYS A 1 82 ? 8.144 -7.894 7.451 1.00 0.00 82 LYS A C 1
ATOM 1367 O O . LYS A 1 82 ? 8.764 -7.028 8.064 1.00 0.00 82 LYS A O 1
ATOM 1386 N N . ARG A 1 83 ? 8.784 -8.814 6.716 1.00 0.00 83 ARG A N 1
ATOM 1387 C CA . ARG A 1 83 ? 10.257 -8.868 6.596 1.00 0.00 83 ARG A CA 1
ATOM 1388 C C . ARG A 1 83 ? 10.803 -7.693 5.774 1.00 0.00 83 ARG A C 1
ATOM 1389 O O . ARG A 1 83 ? 11.839 -7.131 6.127 1.00 0.00 83 ARG A O 1
ATOM 1410 N N . LEU A 1 84 ? 10.070 -7.246 4.751 1.00 0.00 84 LEU A N 1
ATOM 1411 C CA . LEU A 1 84 ? 10.405 -6.032 3.988 1.00 0.00 84 LEU A CA 1
ATOM 1412 C C . LEU A 1 84 ? 10.255 -4.759 4.842 1.00 0.00 84 LEU A C 1
ATOM 1413 O O . LEU A 1 84 ? 11.047 -3.824 4.707 1.00 0.00 84 LEU A O 1
ATOM 1429 N N . ARG A 1 85 ? 9.275 -4.745 5.759 1.00 0.00 85 ARG A N 1
ATOM 1430 C CA . ARG A 1 85 ? 9.074 -3.687 6.765 1.00 0.00 85 ARG A CA 1
ATOM 1431 C C . ARG A 1 85 ? 10.194 -3.667 7.811 1.00 0.00 85 ARG A C 1
ATOM 1432 O O . ARG A 1 85 ? 10.665 -2.584 8.154 1.00 0.00 85 ARG A O 1
ATOM 1453 N N . LYS A 1 86 ? 10.683 -4.830 8.266 1.00 0.00 86 LYS A N 1
ATOM 1454 C CA . LYS A 1 86 ? 11.837 -4.938 9.189 1.00 0.00 86 LYS A CA 1
ATOM 1455 C C . LYS A 1 86 ? 13.137 -4.414 8.578 1.00 0.00 86 LYS A C 1
ATOM 1456 O O . LYS A 1 86 ? 13.915 -3.749 9.260 1.00 0.00 86 LYS A O 1
ATOM 1475 N N . GLU A 1 87 ? 13.349 -4.657 7.285 1.00 0.00 87 GLU A N 1
ATOM 1476 C CA . GLU A 1 87 ? 14.467 -4.090 6.514 1.00 0.00 87 GLU A CA 1
ATOM 1477 C C . GLU A 1 87 ? 14.228 -2.628 6.078 1.00 0.00 87 GLU A C 1
ATOM 1478 O O . GLU A 1 87 ? 15.134 -1.984 5.544 1.00 0.00 87 GLU A O 1
ATOM 1490 N N . GLY A 1 88 ? 13.027 -2.086 6.318 1.00 0.00 88 GLY A N 1
ATOM 1491 C CA . GLY A 1 88 ? 12.662 -0.691 6.043 1.00 0.00 88 GLY A CA 1
ATOM 1492 C C . GLY A 1 88 ? 12.638 -0.319 4.554 1.00 0.00 88 GLY A C 1
ATOM 1493 O O . GLY A 1 88 ? 12.827 0.851 4.214 1.00 0.00 88 GLY A O 1
ATOM 1497 N N . GLN A 1 89 ? 12.454 -1.296 3.657 1.00 0.00 89 GLN A N 1
ATOM 1498 C CA . GLN A 1 89 ? 12.623 -1.106 2.210 1.00 0.00 89 GLN A CA 1
ATOM 1499 C C . GLN A 1 89 ? 11.400 -0.446 1.551 1.00 0.00 89 GLN A C 1
ATOM 1500 O O . GLN A 1 89 ? 11.533 0.269 0.558 1.00 0.00 89 GLN A O 1
ATOM 1514 N N . ILE A 1 90 ? 10.209 -0.679 2.107 1.00 0.00 90 ILE A N 1
ATOM 1515 C CA . ILE A 1 90 ? 8.911 -0.331 1.535 1.00 0.00 90 ILE A CA 1
ATOM 1516 C C . ILE A 1 90 ? 8.313 0.848 2.307 1.00 0.00 90 ILE A C 1
ATOM 1517 O O . ILE A 1 90 ? 8.267 0.843 3.540 1.00 0.00 90 ILE A O 1
ATOM 1533 N N . LYS A 1 91 ? 7.847 1.856 1.565 1.00 0.00 91 LYS A N 1
ATOM 1534 C CA . LYS A 1 91 ? 7.244 3.096 2.095 1.00 0.00 91 LYS A CA 1
ATOM 1535 C C . LYS A 1 91 ? 5.714 3.064 2.028 1.00 0.00 91 LYS A C 1
ATOM 1536 O O . LYS A 1 91 ? 5.037 3.846 2.695 1.00 0.00 91 LYS A O 1
ATOM 1555 N N . LEU A 1 92 ? 5.184 2.164 1.200 1.00 0.00 92 LEU A N 1
ATOM 1556 C CA . LEU A 1 92 ? 3.778 2.081 0.810 1.00 0.00 92 LEU A CA 1
ATOM 1557 C C . LEU A 1 92 ? 3.458 0.653 0.344 1.00 0.00 92 LEU A C 1
ATOM 1558 O O . LEU A 1 92 ? 4.271 0.026 -0.334 1.00 0.00 92 LEU A O 1
ATOM 1574 N N . VAL A 1 93 ? 2.267 0.141 0.647 1.00 0.00 93 VAL A N 1
ATOM 1575 C CA . VAL A 1 93 ? 1.771 -1.116 0.060 1.00 0.00 93 VAL A CA 1
ATOM 1576 C C . VAL A 1 93 ? 0.447 -0.894 -0.650 1.00 0.00 93 VAL A C 1
ATOM 1577 O O . VAL A 1 93 ? -0.421 -0.189 -0.141 1.00 0.00 93 VAL A O 1
ATOM 1590 N N . ILE A 1 94 ? 0.295 -1.492 -1.831 1.00 0.00 94 ILE A N 1
ATOM 1591 C CA . ILE A 1 94 ? -0.925 -1.428 -2.647 1.00 0.00 94 ILE A CA 1
ATOM 1592 C C . ILE A 1 94 ? -1.540 -2.824 -2.735 1.00 0.00 94 ILE A C 1
ATOM 1593 O O . ILE A 1 94 ? -0.805 -3.784 -2.929 1.00 0.00 94 ILE A O 1
ATOM 1609 N N . ILE A 1 95 ? -2.858 -2.968 -2.592 1.00 0.00 95 ILE A N 1
ATOM 1610 C CA . ILE A 1 95 ? -3.537 -4.269 -2.511 1.00 0.00 95 ILE A CA 1
ATOM 1611 C C . ILE A 1 95 ? -4.700 -4.318 -3.505 1.00 0.00 95 ILE A C 1
ATOM 1612 O O . ILE A 1 95 ? -5.429 -3.342 -3.664 1.00 0.00 95 ILE A O 1
ATOM 1628 N N . GLU A 1 96 ? -4.894 -5.460 -4.163 1.00 0.00 96 GLU A N 1
ATOM 1629 C CA . GLU A 1 96 ? -5.952 -5.683 -5.153 1.00 0.00 96 GLU A CA 1
ATOM 1630 C C . GLU A 1 96 ? -7.001 -6.685 -4.640 1.00 0.00 96 GLU A C 1
ATOM 1631 O O . GLU A 1 96 ? -6.709 -7.868 -4.439 1.00 0.00 96 GLU A O 1
ATOM 1643 N N . GLY A 1 97 ? -8.241 -6.214 -4.479 1.00 0.00 97 GLY A N 1
ATOM 1644 C CA . GLY A 1 97 ? -9.406 -7.006 -4.060 1.00 0.00 97 GLY A CA 1
ATOM 1645 C C . GLY A 1 97 ? -10.205 -7.643 -5.206 1.00 0.00 97 GLY A C 1
ATOM 1646 O O . GLY A 1 97 ? -11.153 -8.386 -4.952 1.00 0.00 97 GLY A O 1
ATOM 1650 N N . SER A 1 98 ? -9.837 -7.371 -6.464 1.00 0.00 98 SER A N 1
ATOM 1651 C CA . SER A 1 98 ? -10.547 -7.834 -7.673 1.00 0.00 98 SER A CA 1
ATOM 1652 C C . SER A 1 98 ? -10.067 -9.204 -8.195 1.00 0.00 98 SER A C 1
ATOM 1653 O O . SER A 1 98 ? -10.511 -9.677 -9.243 1.00 0.00 98 SER A O 1
ATOM 1661 N N . LEU A 1 99 ? -9.154 -9.850 -7.465 1.00 0.00 99 LEU A N 1
ATOM 1662 C CA . LEU A 1 99 ? -8.410 -11.051 -7.870 1.00 0.00 99 LEU A CA 1
ATOM 1663 C C . LEU A 1 99 ? -8.990 -12.339 -7.249 1.00 0.00 99 LEU A C 1
ATOM 1664 O O . LEU A 1 99 ? -8.292 -13.145 -6.633 1.00 0.00 99 LEU A O 1
ATOM 1680 N N . GLU A 1 100 ? -10.306 -12.498 -7.359 1.00 0.00 100 GLU A N 1
ATOM 1681 C CA . GLU A 1 100 ? -11.059 -13.654 -6.859 1.00 0.00 100 GLU A CA 1
ATOM 1682 C C . GLU A 1 100 ? -10.940 -14.873 -7.800 1.00 0.00 100 GLU A C 1
ATOM 1683 O O . GLU A 1 100 ? -11.131 -14.753 -9.014 1.00 0.00 100 GLU A O 1
ATOM 1695 N N . HIS A 1 101 ? -10.658 -16.052 -7.232 1.00 0.00 101 HIS A N 1
ATOM 1696 C CA . HIS A 1 101 ? -10.516 -17.334 -7.941 1.00 0.00 101 HIS A CA 1
ATOM 1697 C C . HIS A 1 101 ? -11.142 -18.500 -7.147 1.00 0.00 101 HIS A C 1
ATOM 1698 O O . HIS A 1 101 ? -11.287 -18.426 -5.923 1.00 0.00 101 HIS A O 1
ATOM 1712 N N . HIS A 1 102 ? -11.490 -19.589 -7.842 1.00 0.00 102 HIS A N 1
ATOM 1713 C CA . HIS A 1 102 ? -12.068 -20.810 -7.260 1.00 0.00 102 HIS A CA 1
ATOM 1714 C C . HIS A 1 102 ? -11.031 -21.932 -7.069 1.00 0.00 102 HIS A C 1
ATOM 1715 O O . HIS A 1 102 ? -10.156 -22.145 -7.913 1.00 0.00 102 HIS A O 1
ATOM 1729 N N . HIS A 1 103 ? -11.175 -22.687 -5.975 1.00 0.00 103 HIS A N 1
ATOM 1730 C CA . HIS A 1 103 ? -10.450 -23.929 -5.684 1.00 0.00 103 HIS A CA 1
ATOM 1731 C C . HIS A 1 103 ? -11.303 -24.823 -4.765 1.00 0.00 103 HIS A C 1
ATOM 1732 O O . HIS A 1 103 ? -11.794 -24.358 -3.732 1.00 0.00 103 HIS A O 1
ATOM 1746 N N . HIS A 1 104 ? -11.489 -26.094 -5.139 1.00 0.00 104 HIS A N 1
ATOM 1747 C CA . HIS A 1 104 ? -12.397 -27.037 -4.469 1.00 0.00 104 HIS A CA 1
ATOM 1748 C C . HIS A 1 104 ? -11.824 -28.467 -4.420 1.00 0.00 104 HIS A C 1
ATOM 1749 O O . HIS A 1 104 ? -11.015 -28.858 -5.268 1.00 0.00 104 HIS A O 1
ATOM 1763 N N . HIS A 1 105 ? -12.264 -29.255 -3.435 1.00 0.00 105 HIS A N 1
ATOM 1764 C CA . HIS A 1 105 ? -11.906 -30.667 -3.216 1.00 0.00 105 HIS A CA 1
ATOM 1765 C C . HIS A 1 105 ? -13.157 -31.527 -2.927 1.00 0.00 105 HIS A C 1
ATOM 1766 O O . HIS A 1 105 ? -14.235 -31.001 -2.623 1.00 0.00 105 HIS A O 1
ATOM 1780 N N . HIS A 1 106 ? -13.007 -32.855 -3.026 1.00 0.00 106 HIS A N 1
ATOM 1781 C CA . HIS A 1 106 ? -14.058 -33.853 -2.758 1.00 0.00 106 HIS A CA 1
ATOM 1782 C C . HIS A 1 106 ? -14.568 -33.880 -1.296 1.00 0.00 106 HIS A C 1
ATOM 1783 O O . HIS A 1 106 ? -15.745 -34.257 -1.092 1.00 0.00 106 HIS A O 1
ATOM 1798 N N . GLY A 1 1 ? -7.023 -10.676 -4.224 1.00 0.00 1 GLY A N 2
ATOM 1799 C CA . GLY A 1 1 ? -5.895 -10.910 -5.154 1.00 0.00 1 GLY A CA 2
ATOM 1800 C C . GLY A 1 1 ? -4.559 -10.799 -4.433 1.00 0.00 1 GLY A C 2
ATOM 1801 O O . GLY A 1 1 ? -4.441 -11.250 -3.292 1.00 0.00 1 GLY A O 2
ATOM 1807 N N . LYS A 1 2 ? -3.544 -10.217 -5.088 1.00 0.00 2 LYS A N 2
ATOM 1808 C CA . LYS A 1 2 ? -2.158 -10.116 -4.582 1.00 0.00 2 LYS A CA 2
ATOM 1809 C C . LYS A 1 2 ? -1.837 -8.714 -4.037 1.00 0.00 2 LYS A C 2
ATOM 1810 O O . LYS A 1 2 ? -2.487 -7.731 -4.403 1.00 0.00 2 LYS A O 2
ATOM 1829 N N . LEU A 1 3 ? -0.835 -8.640 -3.157 1.00 0.00 3 LEU A N 2
ATOM 1830 C CA . LEU A 1 3 ? -0.271 -7.411 -2.592 1.00 0.00 3 LEU A CA 2
ATOM 1831 C C . LEU A 1 3 ? 1.091 -7.072 -3.232 1.00 0.00 3 LEU A C 2
ATOM 1832 O O . LEU A 1 3 ? 1.962 -7.936 -3.347 1.00 0.00 3 LEU A O 2
ATOM 1848 N N . TYR A 1 4 ? 1.273 -5.810 -3.619 1.00 0.00 4 TYR A N 2
ATOM 1849 C CA . TYR A 1 4 ? 2.437 -5.276 -4.332 1.00 0.00 4 TYR A CA 2
ATOM 1850 C C . TYR A 1 4 ? 3.287 -4.346 -3.469 1.00 0.00 4 TYR A C 2
ATOM 1851 O O . TYR A 1 4 ? 2.781 -3.501 -2.728 1.00 0.00 4 TYR A O 2
ATOM 1869 N N . GLU A 1 5 ? 4.602 -4.522 -3.587 1.00 0.00 5 GLU A N 2
ATOM 1870 C CA . GLU A 1 5 ? 5.624 -3.860 -2.782 1.00 0.00 5 GLU A CA 2
ATOM 1871 C C . GLU A 1 5 ? 6.158 -2.604 -3.502 1.00 0.00 5 GLU A C 2
ATOM 1872 O O . GLU A 1 5 ? 6.817 -2.688 -4.541 1.00 0.00 5 GLU A O 2
ATOM 1884 N N . VAL A 1 6 ? 5.825 -1.425 -2.967 1.00 0.00 6 VAL A N 2
ATOM 1885 C CA . VAL A 1 6 ? 6.110 -0.110 -3.596 1.00 0.00 6 VAL A CA 2
ATOM 1886 C C . VAL A 1 6 ? 7.122 0.753 -2.817 1.00 0.00 6 VAL A C 2
ATOM 1887 O O . VAL A 1 6 ? 6.946 1.064 -1.636 1.00 0.00 6 VAL A O 2
ATOM 1900 N N . ASP A 1 7 ? 8.185 1.192 -3.498 1.00 0.00 7 ASP A N 2
ATOM 1901 C CA . ASP A 1 7 ? 9.285 1.984 -2.916 1.00 0.00 7 ASP A CA 2
ATOM 1902 C C . ASP A 1 7 ? 9.532 3.357 -3.577 1.00 0.00 7 ASP A C 2
ATOM 1903 O O . ASP A 1 7 ? 10.323 4.146 -3.054 1.00 0.00 7 ASP A O 2
ATOM 1912 N N . SER A 1 8 ? 8.874 3.643 -4.707 1.00 0.00 8 SER A N 2
ATOM 1913 C CA . SER A 1 8 ? 9.084 4.848 -5.528 1.00 0.00 8 SER A CA 2
ATOM 1914 C C . SER A 1 8 ? 7.753 5.463 -5.991 1.00 0.00 8 SER A C 2
ATOM 1915 O O . SER A 1 8 ? 6.835 4.710 -6.333 1.00 0.00 8 SER A O 2
ATOM 1923 N N . PRO A 1 9 ? 7.636 6.803 -6.113 1.00 0.00 9 PRO A N 2
ATOM 1924 C CA . PRO A 1 9 ? 6.429 7.448 -6.647 1.00 0.00 9 PRO A CA 2
ATOM 1925 C C . PRO A 1 9 ? 6.189 7.116 -8.121 1.00 0.00 9 PRO A C 2
ATOM 1926 O O . PRO A 1 9 ? 5.048 7.071 -8.582 1.00 0.00 9 PRO A O 2
ATOM 1937 N N . ASP A 1 10 ? 7.269 6.844 -8.853 1.00 0.00 10 ASP A N 2
ATOM 1938 C CA . ASP A 1 10 ? 7.210 6.395 -10.235 1.00 0.00 10 ASP A CA 2
ATOM 1939 C C . ASP A 1 10 ? 6.624 4.971 -10.346 1.00 0.00 10 ASP A C 2
ATOM 1940 O O . ASP A 1 10 ? 5.874 4.673 -11.277 1.00 0.00 10 ASP A O 2
ATOM 1949 N N . SER A 1 11 ? 6.881 4.110 -9.354 1.00 0.00 11 SER A N 2
ATOM 1950 C CA . SER A 1 11 ? 6.256 2.784 -9.246 1.00 0.00 11 SER A CA 2
ATOM 1951 C C . SER A 1 11 ? 4.772 2.876 -8.879 1.00 0.00 11 SER A C 2
ATOM 1952 O O . SER A 1 11 ? 3.982 2.083 -9.389 1.00 0.00 11 SER A O 2
ATOM 1960 N N . VAL A 1 12 ? 4.358 3.873 -8.082 1.00 0.00 12 VAL A N 2
ATOM 1961 C CA . VAL A 1 12 ? 2.927 4.169 -7.857 1.00 0.00 12 VAL A CA 2
ATOM 1962 C C . VAL A 1 12 ? 2.244 4.497 -9.187 1.00 0.00 12 VAL A C 2
ATOM 1963 O O . VAL A 1 12 ? 1.201 3.924 -9.489 1.00 0.00 12 VAL A O 2
ATOM 1976 N N . GLU A 1 13 ? 2.848 5.352 -10.021 1.00 0.00 13 GLU A N 2
ATOM 1977 C CA . GLU A 1 13 ? 2.310 5.674 -11.350 1.00 0.00 13 GLU A CA 2
ATOM 1978 C C . GLU A 1 13 ? 2.269 4.446 -12.276 1.00 0.00 13 GLU A C 2
ATOM 1979 O O . GLU A 1 13 ? 1.270 4.224 -12.958 1.00 0.00 13 GLU A O 2
ATOM 1991 N N . LYS A 1 14 ? 3.311 3.609 -12.281 1.00 0.00 14 LYS A N 2
ATOM 1992 C CA . LYS A 1 14 ? 3.376 2.396 -13.121 1.00 0.00 14 LYS A CA 2
ATOM 1993 C C . LYS A 1 14 ? 2.335 1.351 -12.726 1.00 0.00 14 LYS A C 2
ATOM 1994 O O . LYS A 1 14 ? 1.701 0.758 -13.599 1.00 0.00 14 LYS A O 2
ATOM 2013 N N . ILE A 1 15 ? 2.097 1.167 -11.428 1.00 0.00 15 ILE A N 2
ATOM 2014 C CA . ILE A 1 15 ? 1.037 0.282 -10.934 1.00 0.00 15 ILE A CA 2
ATOM 2015 C C . ILE A 1 15 ? -0.346 0.892 -11.215 1.00 0.00 15 ILE A C 2
ATOM 2016 O O . ILE A 1 15 ? -1.242 0.181 -11.664 1.00 0.00 15 ILE A O 2
ATOM 2032 N N . ALA A 1 16 ? -0.520 2.208 -11.060 1.00 0.00 16 ALA A N 2
ATOM 2033 C CA . ALA A 1 16 ? -1.754 2.908 -11.423 1.00 0.00 16 ALA A CA 2
ATOM 2034 C C . ALA A 1 16 ? -2.088 2.786 -12.924 1.00 0.00 16 ALA A C 2
ATOM 2035 O O . ALA A 1 16 ? -3.249 2.560 -13.272 1.00 0.00 16 ALA A O 2
ATOM 2042 N N . ARG A 1 17 ? -1.080 2.855 -13.805 1.00 0.00 17 ARG A N 2
ATOM 2043 C CA . ARG A 1 17 ? -1.205 2.583 -15.249 1.00 0.00 17 ARG A CA 2
ATOM 2044 C C . ARG A 1 17 ? -1.581 1.125 -15.537 1.00 0.00 17 ARG A C 2
ATOM 2045 O O . ARG A 1 17 ? -2.390 0.878 -16.430 1.00 0.00 17 ARG A O 2
ATOM 2066 N N . GLU A 1 18 ? -1.047 0.161 -14.781 1.00 0.00 18 GLU A N 2
ATOM 2067 C CA . GLU A 1 18 ? -1.350 -1.268 -14.961 1.00 0.00 18 GLU A CA 2
ATOM 2068 C C . GLU A 1 18 ? -2.761 -1.637 -14.462 1.00 0.00 18 GLU A C 2
ATOM 2069 O O . GLU A 1 18 ? -3.455 -2.443 -15.087 1.00 0.00 18 GLU A O 2
ATOM 2081 N N . LEU A 1 19 ? -3.213 -1.001 -13.375 1.00 0.00 19 LEU A N 2
ATOM 2082 C CA . LEU A 1 19 ? -4.552 -1.156 -12.793 1.00 0.00 19 LEU A CA 2
ATOM 2083 C C . LEU A 1 19 ? -5.627 -0.265 -13.457 1.00 0.00 19 LEU A C 2
ATOM 2084 O O . LEU A 1 19 ? -6.814 -0.405 -13.154 1.00 0.00 19 LEU A O 2
ATOM 2100 N N . GLY A 1 20 ? -5.238 0.636 -14.368 1.00 0.00 20 GLY A N 2
ATOM 2101 C CA . GLY A 1 20 ? -6.149 1.504 -15.127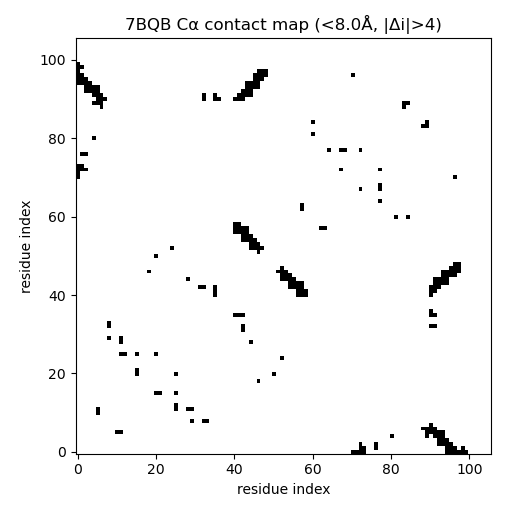 1.00 0.00 20 GLY A CA 2
ATOM 2102 C C . GLY A 1 20 ? -6.796 2.632 -14.308 1.00 0.00 20 GLY A C 2
ATOM 2103 O O . GLY A 1 20 ? -7.938 3.011 -14.583 1.00 0.00 20 GLY A O 2
ATOM 2107 N N . LEU A 1 21 ? -6.103 3.149 -13.287 1.00 0.00 21 LEU A N 2
ATOM 2108 C CA . LEU A 1 21 ? -6.601 4.215 -12.405 1.00 0.00 21 LEU A CA 2
ATOM 2109 C C . LEU A 1 21 ? -6.680 5.584 -13.113 1.00 0.00 21 LEU A C 2
ATOM 2110 O O . LEU A 1 21 ? -5.907 5.878 -14.031 1.00 0.00 21 LEU A O 2
ATOM 2126 N N . SER A 1 22 ? -7.592 6.440 -12.648 1.00 0.00 22 SER A N 2
ATOM 2127 C CA . SER A 1 22 ? -7.759 7.827 -13.117 1.00 0.00 22 SER A CA 2
ATOM 2128 C C . SER A 1 22 ? -6.682 8.763 -12.545 1.00 0.00 22 SER A C 2
ATOM 2129 O O . SER A 1 22 ? -6.038 8.447 -11.543 1.00 0.00 22 SER A O 2
ATOM 2137 N N . GLU A 1 23 ? -6.515 9.950 -13.136 1.00 0.00 23 GLU A N 2
ATOM 2138 C CA . GLU A 1 23 ? -5.501 10.935 -12.713 1.00 0.00 23 GLU A CA 2
ATOM 2139 C C . GLU A 1 23 ? -5.664 11.363 -11.246 1.00 0.00 23 GLU A C 2
ATOM 2140 O O . GLU A 1 23 ? -4.686 11.411 -10.503 1.00 0.00 23 GLU A O 2
ATOM 2152 N N . GLU A 1 24 ? -6.900 11.610 -10.799 1.00 0.00 24 GLU A N 2
ATOM 2153 C CA . GLU A 1 24 ? -7.200 11.972 -9.403 1.00 0.00 24 GLU A CA 2
ATOM 2154 C C . GLU A 1 24 ? -6.987 10.800 -8.429 1.00 0.00 24 GLU A C 2
ATOM 2155 O O . GLU A 1 24 ? -6.543 11.008 -7.298 1.00 0.00 24 GLU A O 2
ATOM 2167 N N . GLN A 1 25 ? -7.245 9.564 -8.873 1.00 0.00 25 GLN A N 2
ATOM 2168 C CA . GLN A 1 25 ? -7.019 8.356 -8.070 1.00 0.00 25 GLN A CA 2
ATOM 2169 C C . GLN A 1 25 ? -5.516 8.106 -7.869 1.00 0.00 25 GLN A C 2
ATOM 2170 O O . GLN A 1 25 ? -5.088 7.817 -6.753 1.00 0.00 25 GLN A O 2
ATOM 2184 N N . LEU A 1 26 ? -4.694 8.305 -8.908 1.00 0.00 26 LEU A N 2
ATOM 2185 C CA . LEU A 1 26 ? -3.232 8.314 -8.780 1.00 0.00 26 LEU A CA 2
ATOM 2186 C C . LEU A 1 26 ? -2.757 9.459 -7.870 1.00 0.00 26 LEU A C 2
ATOM 2187 O O . LEU A 1 26 ? -2.014 9.218 -6.917 1.00 0.00 26 LEU A O 2
ATOM 2203 N N . ARG A 1 27 ? -3.204 10.695 -8.128 1.00 0.00 27 ARG A N 2
ATOM 2204 C CA . ARG A 1 27 ? -2.787 11.907 -7.398 1.00 0.00 27 ARG A CA 2
ATOM 2205 C C . ARG A 1 27 ? -3.045 11.801 -5.892 1.00 0.00 27 ARG A C 2
ATOM 2206 O O . ARG A 1 27 ? -2.219 12.268 -5.104 1.00 0.00 27 ARG A O 2
ATOM 2227 N N . ARG A 1 28 ? -4.119 11.110 -5.482 1.00 0.00 28 ARG A N 2
ATOM 2228 C CA . ARG A 1 28 ? -4.367 10.748 -4.077 1.00 0.00 28 ARG A CA 2
ATOM 2229 C C . ARG A 1 28 ? -3.244 9.876 -3.514 1.00 0.00 28 ARG A C 2
ATOM 2230 O O . ARG A 1 28 ? -2.673 10.230 -2.488 1.00 0.00 28 ARG A O 2
ATOM 2251 N N . ILE A 1 29 ? -2.900 8.767 -4.171 1.00 0.00 29 ILE A N 2
ATOM 2252 C CA . ILE A 1 29 ? -1.936 7.790 -3.633 1.00 0.00 29 ILE A CA 2
ATOM 2253 C C . ILE A 1 29 ? -0.540 8.416 -3.534 1.00 0.00 29 ILE A C 2
ATOM 2254 O O . ILE A 1 29 ? 0.156 8.207 -2.545 1.00 0.00 29 ILE A O 2
ATOM 2270 N N . GLN A 1 30 ? -0.152 9.241 -4.510 1.00 0.00 30 GLN A N 2
ATOM 2271 C CA . GLN A 1 30 ? 1.152 9.924 -4.507 1.00 0.00 30 GLN A CA 2
ATOM 2272 C C . GLN A 1 30 ? 1.326 10.907 -3.326 1.00 0.00 30 GLN A C 2
ATOM 2273 O O . GLN A 1 30 ? 2.442 11.053 -2.821 1.00 0.00 30 GLN A O 2
ATOM 2287 N N . LYS A 1 31 ? 0.246 11.530 -2.824 1.00 0.00 31 LYS A N 2
ATOM 2288 C CA . LYS A 1 31 ? 0.271 12.318 -1.572 1.00 0.00 31 LYS A CA 2
ATOM 2289 C C . LYS A 1 31 ? 0.533 11.431 -0.352 1.00 0.00 31 LYS A C 2
ATOM 2290 O O . LYS A 1 31 ? 1.370 11.756 0.488 1.00 0.00 31 LYS A O 2
ATOM 2309 N N . GLU A 1 32 ? -0.155 10.296 -0.257 1.00 0.00 32 GLU A N 2
ATOM 2310 C CA . GLU A 1 32 ? -0.014 9.393 0.894 1.00 0.00 32 GLU A CA 2
ATOM 2311 C C . GLU A 1 32 ? 1.330 8.651 0.877 1.00 0.00 32 GLU A C 2
ATOM 2312 O O . GLU A 1 32 ? 1.898 8.396 1.937 1.00 0.00 32 GLU A O 2
ATOM 2324 N N . PHE A 1 33 ? 1.886 8.393 -0.312 1.00 0.00 33 PHE A N 2
ATOM 2325 C CA . PHE A 1 33 ? 3.250 7.897 -0.507 1.00 0.00 33 PHE A CA 2
ATOM 2326 C C . PHE A 1 33 ? 4.283 8.836 0.141 1.00 0.00 33 PHE A C 2
ATOM 2327 O O . PHE A 1 33 ? 5.121 8.388 0.927 1.00 0.00 33 PHE A O 2
ATOM 2344 N N . GLU A 1 34 ? 4.217 10.147 -0.139 1.00 0.00 34 GLU A N 2
ATOM 2345 C CA . GLU A 1 34 ? 5.179 11.095 0.439 1.00 0.00 34 GLU A CA 2
ATOM 2346 C C . GLU A 1 34 ? 4.946 11.323 1.939 1.00 0.00 34 GLU A C 2
ATOM 2347 O O . GLU A 1 34 ? 5.911 11.412 2.695 1.00 0.00 34 GLU A O 2
ATOM 2359 N N . ARG A 1 35 ? 3.688 11.328 2.405 1.00 0.00 35 ARG A N 2
ATOM 2360 C CA . ARG A 1 35 ? 3.364 11.399 3.843 1.00 0.00 35 ARG A CA 2
ATOM 2361 C C . ARG A 1 35 ? 3.890 10.185 4.614 1.00 0.00 35 ARG A C 2
ATOM 2362 O O . ARG A 1 35 ? 4.435 10.353 5.705 1.00 0.00 35 ARG A O 2
ATOM 2383 N N . ALA A 1 36 ? 3.801 8.986 4.038 1.00 0.00 36 ALA A N 2
ATOM 2384 C CA . ALA A 1 36 ? 4.370 7.769 4.614 1.00 0.00 36 ALA A CA 2
ATOM 2385 C C . ALA A 1 36 ? 5.896 7.888 4.788 1.00 0.00 36 ALA A C 2
ATOM 2386 O O . ALA A 1 36 ? 6.419 7.632 5.873 1.00 0.00 36 ALA A O 2
ATOM 2393 N N . GLU A 1 37 ? 6.600 8.367 3.757 1.00 0.00 37 GLU A N 2
ATOM 2394 C CA . GLU A 1 37 ? 8.053 8.579 3.783 1.00 0.00 37 GLU A CA 2
ATOM 2395 C C . GLU A 1 37 ? 8.466 9.677 4.785 1.00 0.00 37 GLU A C 2
ATOM 2396 O O . GLU A 1 37 ? 9.387 9.464 5.578 1.00 0.00 37 GLU A O 2
ATOM 2408 N N . ARG A 1 38 ? 7.742 10.807 4.831 1.00 0.00 38 ARG A N 2
ATOM 2409 C CA . ARG A 1 38 ? 7.966 11.916 5.784 1.00 0.00 38 ARG A CA 2
ATOM 2410 C C . ARG A 1 38 ? 7.811 11.491 7.247 1.00 0.00 38 ARG A C 2
ATOM 2411 O O . ARG A 1 38 ? 8.590 11.928 8.095 1.00 0.00 38 ARG A O 2
ATOM 2432 N N . LYS A 1 39 ? 6.807 10.660 7.551 1.00 0.00 39 LYS A N 2
ATOM 2433 C CA . LYS A 1 39 ? 6.486 10.195 8.915 1.00 0.00 39 LYS A CA 2
ATOM 2434 C C . LYS A 1 39 ? 7.196 8.889 9.320 1.00 0.00 39 LYS A C 2
ATOM 2435 O O . LYS A 1 39 ? 7.132 8.501 10.486 1.00 0.00 39 LYS A O 2
ATOM 2454 N N . GLY A 1 40 ? 7.858 8.204 8.383 1.00 0.00 40 GLY A N 2
ATOM 2455 C CA . GLY A 1 40 ? 8.527 6.911 8.601 1.00 0.00 40 GLY A CA 2
ATOM 2456 C C . GLY A 1 40 ? 7.579 5.708 8.744 1.00 0.00 40 GLY A C 2
ATOM 2457 O O . GLY A 1 40 ? 8.007 4.637 9.186 1.00 0.00 40 GLY A O 2
ATOM 2461 N N . LYS A 1 41 ? 6.296 5.871 8.392 1.00 0.00 41 LYS A N 2
ATOM 2462 C CA . LYS A 1 41 ? 5.249 4.834 8.454 1.00 0.00 41 LYS A CA 2
ATOM 2463 C C . LYS A 1 41 ? 5.054 4.116 7.112 1.00 0.00 41 LYS A C 2
ATOM 2464 O O . LYS A 1 41 ? 5.631 4.495 6.094 1.00 0.00 41 LYS A O 2
ATOM 2483 N N . LEU A 1 42 ? 4.213 3.085 7.129 1.00 0.00 42 LEU A N 2
ATOM 2484 C CA . LEU A 1 42 ? 3.687 2.402 5.947 1.00 0.00 42 LEU A CA 2
ATOM 2485 C C . LEU A 1 42 ? 2.199 2.748 5.759 1.00 0.00 42 LEU A C 2
ATOM 2486 O O . LEU A 1 42 ? 1.473 2.940 6.738 1.00 0.00 42 LEU A O 2
ATOM 2502 N N . VAL A 1 43 ? 1.738 2.818 4.508 1.00 0.00 43 VAL A N 2
ATOM 2503 C CA . VAL A 1 43 ? 0.309 2.882 4.175 1.00 0.00 43 VAL A CA 2
ATOM 2504 C C . VAL A 1 43 ? -0.101 1.686 3.320 1.00 0.00 43 VAL A C 2
ATOM 2505 O O . VAL A 1 43 ? 0.642 1.264 2.430 1.00 0.00 43 VAL A O 2
ATOM 2518 N N . ILE A 1 44 ? -1.297 1.161 3.587 1.00 0.00 44 ILE A N 2
ATOM 2519 C CA . ILE A 1 44 ? -1.923 0.080 2.827 1.00 0.00 44 ILE A CA 2
ATOM 2520 C C . ILE A 1 44 ? -2.970 0.705 1.903 1.00 0.00 44 ILE A C 2
ATOM 2521 O O . ILE A 1 44 ? -3.866 1.422 2.354 1.00 0.00 44 ILE A O 2
ATOM 2537 N N . VAL A 1 45 ? -2.846 0.425 0.609 1.00 0.00 45 VAL A N 2
ATOM 2538 C CA . VAL A 1 45 ? -3.744 0.858 -0.463 1.00 0.00 45 VAL A CA 2
ATOM 2539 C C . VAL A 1 45 ? -4.481 -0.346 -1.017 1.00 0.00 45 VAL A C 2
ATOM 2540 O O . VAL A 1 45 ? -3.899 -1.416 -1.178 1.00 0.00 45 VAL A O 2
ATOM 2553 N N . TYR A 1 46 ? -5.767 -0.180 -1.300 1.00 0.00 46 TYR A N 2
ATOM 2554 C CA . TYR A 1 46 ? -6.634 -1.251 -1.775 1.00 0.00 46 TYR A CA 2
ATOM 2555 C C . TYR A 1 46 ? -7.483 -0.794 -2.960 1.00 0.00 46 TYR A C 2
ATOM 2556 O O . TYR A 1 46 ? -8.161 0.229 -2.865 1.00 0.00 46 TYR A O 2
ATOM 2574 N N . LEU A 1 47 ? -7.471 -1.561 -4.052 1.00 0.00 47 LEU A N 2
ATOM 2575 C CA . LEU A 1 47 ? -8.341 -1.382 -5.217 1.00 0.00 47 LEU A CA 2
ATOM 2576 C C . LEU A 1 47 ? -9.527 -2.352 -5.141 1.00 0.00 47 LEU A C 2
ATOM 2577 O O . LEU A 1 47 ? -9.336 -3.570 -5.157 1.00 0.00 47 LEU A O 2
ATOM 2593 N N . THR A 1 48 ? -10.749 -1.825 -5.077 1.00 0.00 48 THR A N 2
ATOM 2594 C CA . THR A 1 48 ? -11.984 -2.618 -4.989 1.00 0.00 48 THR A CA 2
ATOM 2595 C C . THR A 1 48 ? -12.415 -3.197 -6.343 1.00 0.00 48 THR A C 2
ATOM 2596 O O . THR A 1 48 ? -11.992 -2.736 -7.406 1.00 0.00 48 THR A O 2
ATOM 2607 N N . SER A 1 49 ? -13.331 -4.173 -6.320 1.00 0.00 49 SER A N 2
ATOM 2608 C CA . SER A 1 49 ? -13.985 -4.706 -7.530 1.00 0.00 49 SER A CA 2
ATOM 2609 C C . SER A 1 49 ? -14.896 -3.681 -8.237 1.00 0.00 49 SER A C 2
ATOM 2610 O O . SER A 1 49 ? -15.259 -3.872 -9.399 1.00 0.00 49 SER A O 2
ATOM 2618 N N . ASP A 1 50 ? -15.237 -2.569 -7.573 1.00 0.00 50 ASP A N 2
ATOM 2619 C CA . ASP A 1 50 ? -15.943 -1.418 -8.159 1.00 0.00 50 ASP A CA 2
ATOM 2620 C C . ASP A 1 50 ? -14.993 -0.419 -8.865 1.00 0.00 50 ASP A C 2
ATOM 2621 O O . ASP A 1 50 ? -15.450 0.525 -9.513 1.00 0.00 50 ASP A O 2
ATOM 2630 N N . GLY A 1 51 ? -13.672 -0.625 -8.770 1.00 0.00 51 GLY A N 2
ATOM 2631 C CA . GLY A 1 51 ? -12.646 0.200 -9.422 1.00 0.00 51 GLY A CA 2
ATOM 2632 C C . GLY A 1 51 ? -12.208 1.441 -8.627 1.00 0.00 51 GLY A C 2
ATOM 2633 O O . GLY A 1 51 ? -11.556 2.327 -9.186 1.00 0.00 51 GLY A O 2
ATOM 2637 N N . LYS A 1 52 ? -12.564 1.521 -7.338 1.00 0.00 52 LYS A N 2
ATOM 2638 C CA . LYS A 1 52 ? -12.213 2.615 -6.412 1.00 0.00 52 LYS A CA 2
ATOM 2639 C C . LYS A 1 52 ? -10.994 2.243 -5.565 1.00 0.00 52 LYS A C 2
ATOM 2640 O O . LYS A 1 52 ? -10.850 1.086 -5.172 1.00 0.00 52 LYS A O 2
ATOM 2659 N N . VAL A 1 53 ? -10.143 3.224 -5.246 1.00 0.00 53 VAL A N 2
ATOM 2660 C CA . VAL A 1 53 ? -9.011 3.054 -4.321 1.00 0.00 53 VAL A CA 2
ATOM 2661 C C . VAL A 1 53 ? -9.249 3.710 -2.960 1.00 0.00 53 VAL A C 2
ATOM 2662 O O . VAL A 1 53 ? -9.799 4.807 -2.865 1.00 0.00 53 VAL A O 2
ATOM 2675 N N . GLU A 1 54 ? -8.823 3.027 -1.899 1.00 0.00 54 GLU A N 2
ATOM 2676 C CA . GLU A 1 54 ? -8.864 3.489 -0.504 1.00 0.00 54 GLU A CA 2
ATOM 2677 C C . GLU A 1 54 ? -7.524 3.267 0.218 1.00 0.00 54 GLU A C 2
ATOM 2678 O O . GLU A 1 54 ? -6.764 2.366 -0.146 1.00 0.00 54 GLU A O 2
ATOM 2690 N N . ILE A 1 55 ? -7.225 4.109 1.217 1.00 0.00 55 ILE A N 2
ATOM 2691 C CA . ILE A 1 55 ? -5.923 4.204 1.906 1.00 0.00 55 ILE A CA 2
ATOM 2692 C C . ILE A 1 55 ? -6.091 4.070 3.430 1.00 0.00 55 ILE A C 2
ATOM 2693 O O . ILE A 1 55 ? -7.020 4.650 4.000 1.00 0.00 55 ILE A O 2
ATOM 2709 N N . ARG A 1 56 ? -5.168 3.369 4.103 1.00 0.00 56 ARG A N 2
ATOM 2710 C CA . ARG A 1 56 ? -5.055 3.289 5.569 1.00 0.00 56 ARG A CA 2
ATOM 2711 C C . ARG A 1 56 ? -3.600 3.440 6.034 1.00 0.00 56 ARG A C 2
ATOM 2712 O O . ARG A 1 56 ? -2.696 2.853 5.446 1.00 0.00 56 ARG A O 2
ATOM 2733 N N . GLU A 1 57 ? -3.383 4.195 7.110 1.00 0.00 57 GLU A N 2
ATOM 2734 C CA . GLU A 1 57 ? -2.075 4.426 7.751 1.00 0.00 57 GLU A CA 2
ATOM 2735 C C . GLU A 1 57 ? -1.826 3.478 8.940 1.00 0.00 57 GLU A C 2
ATOM 2736 O O . GLU A 1 57 ? -2.771 3.104 9.641 1.00 0.00 57 GLU A O 2
ATOM 2748 N N . VAL A 1 58 ? -0.558 3.128 9.203 1.00 0.00 58 VAL A N 2
ATOM 2749 C CA . VAL A 1 58 ? -0.139 2.375 10.407 1.00 0.00 58 VAL A CA 2
ATOM 2750 C C . VAL A 1 58 ? 0.589 3.255 11.429 1.00 0.00 58 VAL A C 2
ATOM 2751 O O . VAL A 1 58 ? 1.255 4.228 11.067 1.00 0.00 58 VAL A O 2
ATOM 2764 N N . THR A 1 59 ? 0.493 2.893 12.710 1.00 0.00 59 THR A N 2
ATOM 2765 C CA . THR A 1 59 ? 1.323 3.447 13.802 1.00 0.00 59 THR A CA 2
ATOM 2766 C C . THR A 1 59 ? 2.541 2.559 14.097 1.00 0.00 59 THR A C 2
ATOM 2767 O O . THR A 1 59 ? 3.604 3.057 14.473 1.00 0.00 59 THR A O 2
ATOM 2778 N N . SER A 1 60 ? 2.388 1.242 13.916 1.00 0.00 60 SER A N 2
ATOM 2779 C CA . SER A 1 60 ? 3.376 0.182 14.158 1.00 0.00 60 SER A CA 2
ATOM 2780 C C . SER A 1 60 ? 2.978 -1.094 13.390 1.00 0.00 60 SER A C 2
ATOM 2781 O O . SER A 1 60 ? 1.925 -1.136 12.744 1.00 0.00 60 SER A O 2
ATOM 2789 N N . GLU A 1 61 ? 3.771 -2.166 13.483 1.00 0.00 61 GLU A N 2
ATOM 2790 C CA . GLU A 1 61 ? 3.431 -3.478 12.905 1.00 0.00 61 GLU A CA 2
ATOM 2791 C C . GLU A 1 61 ? 2.135 -4.086 13.481 1.00 0.00 61 GLU A C 2
ATOM 2792 O O . GLU A 1 61 ? 1.501 -4.913 12.831 1.00 0.00 61 GLU A O 2
ATOM 2804 N N . GLU A 1 62 ? 1.723 -3.660 14.681 1.00 0.00 62 GLU A N 2
ATOM 2805 C CA . GLU A 1 62 ? 0.453 -4.035 15.322 1.00 0.00 62 GLU A CA 2
ATOM 2806 C C . GLU A 1 62 ? -0.761 -3.611 14.477 1.00 0.00 62 GLU A C 2
ATOM 2807 O O . GLU A 1 62 ? -1.671 -4.403 14.235 1.00 0.00 62 GLU A O 2
ATOM 2819 N N . GLU A 1 63 ? -0.745 -2.372 13.974 1.00 0.00 63 GLU A N 2
ATOM 2820 C CA . GLU A 1 63 ? -1.730 -1.887 12.998 1.00 0.00 63 GLU A CA 2
ATOM 2821 C C . GLU A 1 63 ? -1.551 -2.584 11.644 1.00 0.00 63 GLU A C 2
ATOM 2822 O O . GLU A 1 63 ? -2.533 -3.056 11.078 1.00 0.00 63 GLU A O 2
ATOM 2834 N N . LEU A 1 64 ? -0.315 -2.706 11.141 1.00 0.00 64 LEU A N 2
ATOM 2835 C CA . LEU A 1 64 ? -0.008 -3.332 9.843 1.00 0.00 64 LEU A CA 2
ATOM 2836 C C . LEU A 1 64 ? -0.631 -4.740 9.732 1.00 0.00 64 LEU A C 2
ATOM 2837 O O . LEU A 1 64 ? -1.383 -5.030 8.801 1.00 0.00 64 LEU A O 2
ATOM 2853 N N . GLU A 1 65 ? -0.389 -5.589 10.734 1.00 0.00 65 GLU A N 2
ATOM 2854 C CA . GLU A 1 65 ? -0.949 -6.940 10.832 1.00 0.00 65 GLU A CA 2
ATOM 2855 C C . GLU A 1 65 ? -2.485 -6.927 10.875 1.00 0.00 65 GLU A C 2
ATOM 2856 O O . GLU A 1 65 ? -3.135 -7.724 10.200 1.00 0.00 65 GLU A O 2
ATOM 2868 N N . LYS A 1 66 ? -3.071 -5.990 11.630 1.00 0.00 66 LYS A N 2
ATOM 2869 C CA . LYS A 1 66 ? -4.517 -5.862 11.839 1.00 0.00 66 LYS A CA 2
ATOM 2870 C C . LYS A 1 66 ? -5.225 -5.437 10.553 1.00 0.00 66 LYS A C 2
ATOM 2871 O O . LYS A 1 66 ? -6.284 -5.974 10.235 1.00 0.00 66 LYS A O 2
ATOM 2890 N N . ILE A 1 67 ? -4.621 -4.539 9.777 1.00 0.00 67 ILE A N 2
ATOM 2891 C CA . ILE A 1 67 ? -5.152 -4.068 8.495 1.00 0.00 67 ILE A CA 2
ATOM 2892 C C . ILE A 1 67 ? -5.096 -5.188 7.455 1.00 0.00 67 ILE A C 2
ATOM 2893 O O . ILE A 1 67 ? -6.102 -5.474 6.809 1.00 0.00 67 ILE A O 2
ATOM 2909 N N . LEU A 1 68 ? -3.966 -5.888 7.336 1.00 0.00 68 LEU A N 2
ATOM 2910 C CA . LEU A 1 68 ? -3.840 -7.003 6.395 1.00 0.00 68 LEU A CA 2
ATOM 2911 C C . LEU A 1 68 ? -4.768 -8.183 6.753 1.00 0.00 68 LEU A C 2
ATOM 2912 O O . LEU A 1 68 ? -5.360 -8.782 5.852 1.00 0.00 68 LEU A O 2
ATOM 2928 N N . LYS A 1 69 ? -4.998 -8.451 8.048 1.00 0.00 69 LYS A N 2
ATOM 2929 C CA . LYS A 1 69 ? -6.024 -9.404 8.520 1.00 0.00 69 LYS A CA 2
ATOM 2930 C C . LYS A 1 69 ? -7.457 -8.935 8.232 1.00 0.00 69 LYS A C 2
ATOM 2931 O O . LYS A 1 69 ? -8.281 -9.755 7.827 1.00 0.00 69 LYS A O 2
ATOM 2950 N N . LYS A 1 70 ? -7.756 -7.633 8.351 1.00 0.00 70 LYS A N 2
ATOM 2951 C CA . LYS A 1 70 ? -9.074 -7.047 8.018 1.00 0.00 70 LYS A CA 2
ATOM 2952 C C . LYS A 1 70 ? -9.390 -7.147 6.518 1.00 0.00 70 LYS A C 2
ATOM 2953 O O . LYS A 1 70 ? -10.536 -7.395 6.144 1.00 0.00 70 LYS A O 2
ATOM 2972 N N . LEU A 1 71 ? -8.372 -7.000 5.667 1.00 0.00 71 LEU A N 2
ATOM 2973 C CA . LEU A 1 71 ? -8.472 -7.104 4.203 1.00 0.00 71 LEU A CA 2
A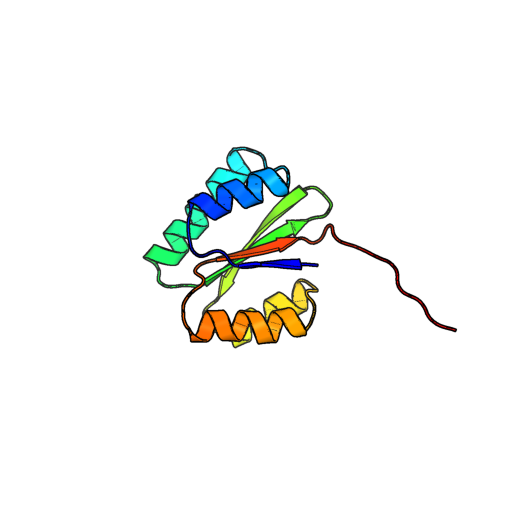TOM 2974 C C . LEU A 1 71 ? -8.376 -8.557 3.685 1.00 0.00 71 LEU A C 2
ATOM 2975 O O . LEU A 1 71 ? -8.597 -8.805 2.498 1.00 0.00 71 LEU A O 2
ATOM 2991 N N . GLY A 1 72 ? -8.084 -9.524 4.565 1.00 0.00 72 GLY A N 2
ATOM 2992 C CA . GLY A 1 72 ? -8.164 -10.961 4.286 1.00 0.00 72 GLY A CA 2
ATOM 2993 C C . GLY A 1 72 ? -7.030 -11.541 3.430 1.00 0.00 72 GLY A C 2
ATOM 2994 O O . GLY A 1 72 ? -7.245 -12.552 2.753 1.00 0.00 72 GLY A O 2
ATOM 2998 N N . VAL A 1 73 ? -5.840 -10.926 3.423 1.00 0.00 73 VAL A N 2
ATOM 2999 C CA . VAL A 1 73 ? -4.669 -11.443 2.685 1.00 0.00 73 VAL A CA 2
ATOM 3000 C C . VAL A 1 73 ? -4.084 -12.704 3.353 1.00 0.00 73 VAL A C 2
ATOM 3001 O O . VAL A 1 73 ? -4.316 -12.958 4.538 1.00 0.00 73 VAL A O 2
ATOM 3014 N N . ASP A 1 74 ? -3.323 -13.509 2.605 1.00 0.00 74 ASP A N 2
ATOM 3015 C CA . ASP A 1 74 ? -2.707 -14.745 3.120 1.00 0.00 74 ASP A CA 2
ATOM 3016 C C . ASP A 1 74 ? -1.596 -14.471 4.157 1.00 0.00 74 ASP A C 2
ATOM 3017 O O . ASP A 1 74 ? -0.869 -13.484 4.058 1.00 0.00 74 ASP A O 2
ATOM 3026 N N . GLU A 1 75 ? -1.418 -15.357 5.140 1.00 0.00 75 GLU A N 2
ATOM 3027 C CA . GLU A 1 75 ? -0.430 -15.200 6.221 1.00 0.00 75 GLU A CA 2
ATOM 3028 C C . GLU A 1 75 ? 1.027 -15.082 5.732 1.00 0.00 75 GLU A C 2
ATOM 3029 O O . GLU A 1 75 ? 1.816 -14.374 6.363 1.00 0.00 75 GLU A O 2
ATOM 3041 N N . GLU A 1 76 ? 1.392 -15.694 4.594 1.00 0.00 76 GLU A N 2
ATOM 3042 C CA . GLU A 1 76 ? 2.704 -15.465 3.965 1.00 0.00 76 GLU A CA 2
ATOM 3043 C C . GLU A 1 76 ? 2.880 -13.998 3.569 1.00 0.00 76 GLU A C 2
ATOM 3044 O O . GLU A 1 76 ? 3.944 -13.419 3.773 1.00 0.00 76 GLU A O 2
ATOM 3056 N N . ILE A 1 77 ? 1.836 -13.385 3.015 1.00 0.00 77 ILE A N 2
ATOM 3057 C CA . ILE A 1 77 ? 1.854 -11.979 2.619 1.00 0.00 77 ILE A CA 2
ATOM 3058 C C . ILE A 1 77 ? 2.042 -11.108 3.864 1.00 0.00 77 ILE A C 2
ATOM 3059 O O . ILE A 1 77 ? 2.877 -10.210 3.841 1.00 0.00 77 ILE A O 2
ATOM 3075 N N . ILE A 1 78 ? 1.361 -11.409 4.978 1.00 0.00 78 ILE A N 2
ATOM 3076 C CA . ILE A 1 78 ? 1.497 -10.633 6.218 1.00 0.00 78 ILE A CA 2
ATOM 3077 C C . ILE A 1 78 ? 2.927 -10.704 6.773 1.00 0.00 78 ILE A C 2
ATOM 3078 O O . ILE A 1 78 ? 3.546 -9.660 6.987 1.00 0.00 78 ILE A O 2
ATOM 3094 N N . ARG A 1 79 ? 3.501 -11.906 6.945 1.00 0.00 79 ARG A N 2
ATOM 3095 C CA . ARG A 1 79 ? 4.879 -12.066 7.460 1.00 0.00 79 ARG A CA 2
ATOM 3096 C C . ARG A 1 79 ? 5.946 -11.532 6.498 1.00 0.00 79 ARG A C 2
ATOM 3097 O O . ARG A 1 79 ? 6.939 -10.961 6.953 1.00 0.00 79 ARG A O 2
ATOM 3118 N N . ARG A 1 80 ? 5.747 -11.664 5.180 1.00 0.00 80 ARG A N 2
ATOM 3119 C CA . ARG A 1 80 ? 6.704 -11.199 4.161 1.00 0.00 80 ARG A CA 2
ATOM 3120 C C . ARG A 1 80 ? 6.709 -9.674 4.075 1.00 0.00 80 ARG A C 2
ATOM 3121 O O . ARG A 1 80 ? 7.762 -9.051 4.194 1.00 0.00 80 ARG A O 2
ATOM 3142 N N . ILE A 1 81 ? 5.529 -9.069 3.955 1.00 0.00 81 ILE A N 2
ATOM 3143 C CA . ILE A 1 81 ? 5.370 -7.599 3.967 1.00 0.00 81 ILE A CA 2
ATOM 3144 C C . ILE A 1 81 ? 5.842 -6.983 5.301 1.00 0.00 81 ILE A C 2
ATOM 3145 O O . ILE A 1 81 ? 6.487 -5.933 5.277 1.00 0.00 81 ILE A O 2
ATOM 3161 N N . LYS A 1 82 ? 5.645 -7.647 6.455 1.00 0.00 82 LYS A N 2
ATOM 3162 C CA . LYS A 1 82 ? 6.270 -7.227 7.729 1.00 0.00 82 LYS A CA 2
ATOM 3163 C C . LYS A 1 82 ? 7.796 -7.155 7.624 1.00 0.00 82 LYS A C 2
ATOM 3164 O O . LYS A 1 82 ? 8.373 -6.158 8.049 1.00 0.00 82 LYS A O 2
ATOM 3183 N N . ARG A 1 83 ? 8.455 -8.159 7.029 1.00 0.00 83 ARG A N 2
ATOM 3184 C CA . ARG A 1 83 ? 9.921 -8.188 6.827 1.00 0.00 83 ARG A CA 2
ATOM 3185 C C . ARG A 1 83 ? 10.385 -7.028 5.933 1.00 0.00 83 ARG A C 2
ATOM 3186 O O . ARG A 1 83 ? 11.332 -6.324 6.273 1.00 0.00 83 ARG A O 2
ATOM 3207 N N . LEU A 1 84 ? 9.661 -6.765 4.845 1.00 0.00 84 LEU A N 2
ATOM 3208 C CA . LEU A 1 84 ? 9.889 -5.634 3.931 1.00 0.00 84 LEU A CA 2
ATOM 3209 C C . LEU A 1 84 ? 9.769 -4.265 4.632 1.00 0.00 84 LEU A C 2
ATOM 3210 O O . LEU A 1 84 ? 10.573 -3.366 4.367 1.00 0.00 84 LEU A O 2
ATOM 3226 N N . ARG A 1 85 ? 8.816 -4.115 5.565 1.00 0.00 85 ARG A N 2
ATOM 3227 C CA . ARG A 1 85 ? 8.661 -2.915 6.414 1.00 0.00 85 ARG A CA 2
ATOM 3228 C C . ARG A 1 85 ? 9.763 -2.828 7.476 1.00 0.00 85 ARG A C 2
ATOM 3229 O O . ARG A 1 85 ? 10.331 -1.753 7.662 1.00 0.00 85 ARG A O 2
ATOM 3250 N N . LYS A 1 86 ? 10.125 -3.943 8.120 1.00 0.00 86 LYS A N 2
ATOM 3251 C CA . LYS A 1 86 ? 11.190 -4.042 9.142 1.00 0.00 86 LYS A CA 2
ATOM 3252 C C . LYS A 1 86 ? 12.566 -3.642 8.591 1.00 0.00 86 LYS A C 2
ATOM 3253 O O . LYS A 1 86 ? 13.325 -2.946 9.264 1.00 0.00 86 LYS A O 2
ATOM 3272 N N . GLU A 1 87 ? 12.855 -4.017 7.344 1.00 0.00 87 GLU A N 2
ATOM 3273 C CA . GLU A 1 87 ? 14.055 -3.603 6.596 1.00 0.00 87 GLU A CA 2
ATOM 3274 C C . GLU A 1 87 ? 13.963 -2.169 6.027 1.00 0.00 87 GLU A C 2
ATOM 3275 O O . GLU A 1 87 ? 14.952 -1.644 5.511 1.00 0.00 87 GLU A O 2
ATOM 3287 N N . GLY A 1 88 ? 12.792 -1.522 6.107 1.00 0.00 88 GLY A N 2
ATOM 3288 C CA . GLY A 1 88 ? 12.539 -0.167 5.600 1.00 0.00 88 GLY A CA 2
ATOM 3289 C C . GLY A 1 88 ? 12.538 -0.048 4.070 1.00 0.00 88 GLY A C 2
ATOM 3290 O O . GLY A 1 88 ? 12.658 1.061 3.543 1.00 0.00 88 GLY A O 2
ATOM 3294 N N . GLN A 1 89 ? 12.417 -1.165 3.343 1.00 0.00 89 GLN A N 2
ATOM 3295 C CA . GLN A 1 89 ? 12.614 -1.222 1.891 1.00 0.00 89 GLN A CA 2
ATOM 3296 C C . GLN A 1 89 ? 11.430 -0.618 1.122 1.00 0.00 89 GLN A C 2
ATOM 3297 O O . GLN A 1 89 ? 11.597 -0.110 0.014 1.00 0.00 89 GLN A O 2
ATOM 3311 N N . ILE A 1 90 ? 10.239 -0.658 1.724 1.00 0.00 90 ILE A N 2
ATOM 3312 C CA . ILE A 1 90 ? 8.944 -0.347 1.128 1.00 0.00 90 ILE A CA 2
ATOM 3313 C C . ILE A 1 90 ? 8.290 0.768 1.945 1.00 0.00 90 ILE A C 2
ATOM 3314 O O . ILE A 1 90 ? 8.239 0.696 3.176 1.00 0.00 90 ILE A O 2
ATOM 3330 N N . LYS A 1 91 ? 7.792 1.800 1.258 1.00 0.00 91 LYS A N 2
ATOM 3331 C CA . LYS A 1 91 ? 7.147 2.978 1.873 1.00 0.00 91 LYS A CA 2
ATOM 3332 C C . LYS A 1 91 ? 5.623 2.952 1.722 1.00 0.00 91 LYS A C 2
ATOM 3333 O O . LYS A 1 91 ? 4.919 3.692 2.408 1.00 0.00 91 LYS A O 2
ATOM 3352 N N . LEU A 1 92 ? 5.115 2.096 0.835 1.00 0.00 92 LEU A N 2
ATOM 3353 C CA . LEU A 1 92 ? 3.700 1.993 0.467 1.00 0.00 92 LEU A CA 2
ATOM 3354 C C . LEU A 1 92 ? 3.404 0.599 -0.117 1.00 0.00 92 LEU A C 2
ATOM 3355 O O . LEU A 1 92 ? 4.250 0.023 -0.797 1.00 0.00 92 LEU A O 2
ATOM 3371 N N . VAL A 1 93 ? 2.218 0.041 0.134 1.00 0.00 93 VAL A N 2
ATOM 3372 C CA . VAL A 1 93 ? 1.818 -1.275 -0.404 1.00 0.00 93 VAL A CA 2
ATOM 3373 C C . VAL A 1 93 ? 0.425 -1.245 -1.027 1.00 0.00 93 VAL A C 2
ATOM 3374 O O . VAL A 1 93 ? -0.469 -0.591 -0.496 1.00 0.00 93 VAL A O 2
ATOM 3387 N N . ILE A 1 94 ? 0.241 -1.932 -2.162 1.00 0.00 94 ILE A N 2
ATOM 3388 C CA . ILE A 1 94 ? -0.973 -1.859 -2.999 1.00 0.00 94 ILE A CA 2
ATOM 3389 C C . ILE A 1 94 ? -1.615 -3.240 -3.192 1.00 0.00 94 ILE A C 2
ATOM 3390 O O . ILE A 1 94 ? -0.964 -4.138 -3.720 1.00 0.00 94 ILE A O 2
ATOM 3406 N N . ILE A 1 95 ? -2.890 -3.417 -2.826 1.00 0.00 95 ILE A N 2
ATOM 3407 C CA . ILE A 1 95 ? -3.639 -4.677 -2.968 1.00 0.00 95 ILE A CA 2
ATOM 3408 C C . ILE A 1 95 ? -4.644 -4.588 -4.120 1.00 0.00 95 ILE A C 2
ATOM 3409 O O . ILE A 1 95 ? -5.389 -3.612 -4.239 1.00 0.00 95 ILE A O 2
ATOM 3425 N N . GLU A 1 96 ? -4.721 -5.649 -4.921 1.00 0.00 96 GLU A N 2
ATOM 3426 C CA . GLU A 1 96 ? -5.759 -5.851 -5.936 1.00 0.00 96 GLU A CA 2
ATOM 3427 C C . GLU A 1 96 ? -6.894 -6.731 -5.375 1.00 0.00 96 GLU A C 2
ATOM 3428 O O . GLU A 1 96 ? -6.712 -7.928 -5.134 1.00 0.00 96 GLU A O 2
ATOM 3440 N N . GLY A 1 97 ? -8.073 -6.138 -5.170 1.00 0.00 97 GLY A N 2
ATOM 3441 C CA . GLY A 1 97 ? -9.278 -6.766 -4.605 1.00 0.00 97 GLY A CA 2
ATOM 3442 C C . GLY A 1 97 ? -10.400 -7.031 -5.620 1.00 0.00 97 GLY A C 2
ATOM 3443 O O . GLY A 1 97 ? -11.549 -7.232 -5.230 1.00 0.00 97 GLY A O 2
ATOM 3447 N N . SER A 1 98 ? -10.087 -7.002 -6.920 1.00 0.00 98 SER A N 2
ATOM 3448 C CA . SER A 1 98 ? -11.037 -7.131 -8.042 1.00 0.00 98 SER A CA 2
ATOM 3449 C C . SER A 1 98 ? -11.108 -8.541 -8.665 1.00 0.00 98 SER A C 2
ATOM 3450 O O . SER A 1 98 ? -11.743 -8.734 -9.704 1.00 0.00 98 SER A O 2
ATOM 3458 N N . LEU A 1 99 ? -10.472 -9.534 -8.029 1.00 0.00 99 LEU A N 2
ATOM 3459 C CA . LEU A 1 99 ? -10.276 -10.903 -8.537 1.00 0.00 99 LEU A CA 2
ATOM 3460 C C . LEU A 1 99 ? -11.018 -11.964 -7.690 1.00 0.00 99 LEU A C 2
ATOM 3461 O O . LEU A 1 99 ? -10.524 -13.069 -7.455 1.00 0.00 99 LEU A O 2
ATOM 3477 N N . GLU A 1 100 ? -12.199 -11.612 -7.181 1.00 0.00 100 GLU A N 2
ATOM 3478 C CA . GLU A 1 100 ? -13.027 -12.471 -6.317 1.00 0.00 100 GLU A CA 2
ATOM 3479 C C . GLU A 1 100 ? -13.755 -13.591 -7.093 1.00 0.00 100 GLU A C 2
ATOM 3480 O O . GLU A 1 100 ? -13.968 -13.497 -8.307 1.00 0.00 100 GLU A O 2
ATOM 3492 N N . HIS A 1 101 ? -14.147 -14.659 -6.385 1.00 0.00 101 HIS A N 2
ATOM 3493 C CA . HIS A 1 101 ? -14.795 -15.858 -6.941 1.00 0.00 101 HIS A CA 2
ATOM 3494 C C . HIS A 1 101 ? -15.925 -16.384 -6.029 1.00 0.00 101 HIS A C 2
ATOM 3495 O O . HIS A 1 101 ? -15.978 -16.052 -4.840 1.00 0.00 101 HIS A O 2
ATOM 3509 N N . HIS A 1 102 ? -16.829 -17.206 -6.576 1.00 0.00 102 HIS A N 2
ATOM 3510 C CA . HIS A 1 102 ? -17.992 -17.778 -5.881 1.00 0.00 102 HIS A CA 2
ATOM 3511 C C . HIS A 1 102 ? -18.162 -19.286 -6.155 1.00 0.00 102 HIS A C 2
ATOM 3512 O O . HIS A 1 102 ? -17.736 -19.798 -7.193 1.00 0.00 102 HIS A O 2
ATOM 3526 N N . HIS A 1 103 ? -18.798 -19.997 -5.216 1.00 0.00 103 HIS A N 2
ATOM 3527 C CA . HIS A 1 103 ? -18.972 -21.458 -5.228 1.00 0.00 103 HIS A CA 2
ATOM 3528 C C . HIS A 1 103 ? -20.395 -21.872 -4.802 1.00 0.00 103 HIS A C 2
ATOM 3529 O O . HIS A 1 103 ? -21.113 -21.102 -4.154 1.00 0.00 103 HIS A O 2
ATOM 3543 N N . HIS A 1 104 ? -20.797 -23.099 -5.148 1.00 0.00 104 HIS A N 2
ATOM 3544 C CA . HIS A 1 104 ? -22.094 -23.698 -4.804 1.00 0.00 104 HIS A CA 2
ATOM 3545 C C . HIS A 1 104 ? -21.936 -25.177 -4.399 1.00 0.00 104 HIS A C 2
ATOM 3546 O O . HIS A 1 104 ? -21.126 -25.904 -4.983 1.00 0.00 104 HIS A O 2
ATOM 3560 N N . HIS A 1 105 ? -22.724 -25.620 -3.414 1.00 0.00 105 HIS A N 2
ATOM 3561 C CA . HIS A 1 105 ? -22.677 -26.969 -2.831 1.00 0.00 105 HIS A CA 2
ATOM 3562 C C . HIS A 1 105 ? -24.088 -27.510 -2.522 1.00 0.00 105 HIS A C 2
ATOM 3563 O O . HIS A 1 105 ? -25.021 -26.739 -2.268 1.00 0.00 105 HIS A O 2
ATOM 3577 N N . HIS A 1 106 ? -24.233 -28.841 -2.517 1.00 0.00 106 HIS A N 2
ATOM 3578 C CA . HIS A 1 106 ? -25.474 -29.556 -2.176 1.00 0.00 106 HIS A CA 2
ATOM 3579 C C . HIS A 1 106 ? -25.803 -29.526 -0.665 1.00 0.00 106 HIS A C 2
ATOM 3580 O O . HIS A 1 106 ? -27.003 -29.419 -0.321 1.00 0.00 106 HIS A O 2
ATOM 3595 N N . GLY A 1 1 ? -7.206 -11.449 -1.870 1.00 0.00 1 GLY A N 3
ATOM 3596 C CA . GLY A 1 1 ? -6.640 -10.251 -2.537 1.00 0.00 1 GLY A CA 3
ATOM 3597 C C . GLY A 1 1 ? -5.121 -10.315 -2.604 1.00 0.00 1 GLY A C 3
ATOM 3598 O O . GLY A 1 1 ? -4.498 -11.049 -1.834 1.00 0.00 1 GLY A O 3
ATOM 3604 N N . LYS A 1 2 ? -4.514 -9.549 -3.520 1.00 0.00 2 LYS A N 3
ATOM 3605 C CA . LYS A 1 2 ? -3.050 -9.470 -3.738 1.00 0.00 2 LYS A CA 3
ATOM 3606 C C . LYS A 1 2 ? -2.486 -8.105 -3.349 1.00 0.00 2 LYS A C 3
ATOM 3607 O O . LYS A 1 2 ? -3.184 -7.099 -3.450 1.00 0.00 2 LYS A O 3
ATOM 3626 N N . LEU A 1 3 ? -1.219 -8.083 -2.929 1.00 0.00 3 LEU A N 3
ATOM 3627 C CA . LEU A 1 3 ? -0.498 -6.903 -2.438 1.00 0.00 3 LEU A CA 3
ATOM 3628 C C . LEU A 1 3 ? 0.736 -6.599 -3.299 1.00 0.00 3 LEU A C 3
ATOM 3629 O O . LEU A 1 3 ? 1.459 -7.505 -3.716 1.00 0.00 3 LEU A O 3
ATOM 3645 N N . TYR A 1 4 ? 0.988 -5.309 -3.501 1.00 0.00 4 TYR A N 3
ATOM 3646 C CA . TYR A 1 4 ? 2.148 -4.740 -4.174 1.00 0.00 4 TYR A CA 3
ATOM 3647 C C . TYR A 1 4 ? 2.947 -3.893 -3.189 1.00 0.00 4 TYR A C 3
ATOM 3648 O O . TYR A 1 4 ? 2.434 -2.957 -2.570 1.00 0.00 4 TYR A O 3
ATOM 3666 N N . GLU A 1 5 ? 4.205 -4.278 -3.016 1.00 0.00 5 GLU A N 3
ATOM 3667 C CA . GLU A 1 5 ? 5.160 -3.672 -2.102 1.00 0.00 5 GLU A CA 3
ATOM 3668 C C . GLU A 1 5 ? 5.834 -2.462 -2.772 1.00 0.00 5 GLU A C 3
ATOM 3669 O O . GLU A 1 5 ? 6.557 -2.596 -3.762 1.00 0.00 5 GLU A O 3
ATOM 3681 N N . VAL A 1 6 ? 5.539 -1.265 -2.257 1.00 0.00 6 VAL A N 3
ATOM 3682 C CA . VAL A 1 6 ? 5.904 0.023 -2.887 1.00 0.00 6 VAL A CA 3
ATOM 3683 C C . VAL A 1 6 ? 6.969 0.807 -2.105 1.00 0.00 6 VAL A C 3
ATOM 3684 O O . VAL A 1 6 ? 6.851 1.074 -0.907 1.00 0.00 6 VAL A O 3
ATOM 3697 N N . ASP A 1 7 ? 8.024 1.209 -2.813 1.00 0.00 7 ASP A N 3
ATOM 3698 C CA . ASP A 1 7 ? 9.211 1.876 -2.265 1.00 0.00 7 ASP A CA 3
ATOM 3699 C C . ASP A 1 7 ? 9.616 3.183 -2.977 1.00 0.00 7 ASP A C 3
ATOM 3700 O O . ASP A 1 7 ? 10.431 3.938 -2.441 1.00 0.00 7 ASP A O 3
ATOM 3709 N N . SER A 1 8 ? 9.027 3.474 -4.142 1.00 0.00 8 SER A N 3
ATOM 3710 C CA . SER A 1 8 ? 9.244 4.703 -4.927 1.00 0.00 8 SER A CA 3
ATOM 3711 C C . SER A 1 8 ? 7.934 5.247 -5.526 1.00 0.00 8 SER A C 3
ATOM 3712 O O . SER A 1 8 ? 7.076 4.447 -5.912 1.00 0.00 8 SER A O 3
ATOM 3720 N N . PRO A 1 9 ? 7.788 6.574 -5.728 1.00 0.00 9 PRO A N 3
ATOM 3721 C CA . PRO A 1 9 ? 6.665 7.143 -6.488 1.00 0.00 9 PRO A CA 3
ATOM 3722 C C . PRO A 1 9 ? 6.651 6.654 -7.947 1.00 0.00 9 PRO A C 3
ATOM 3723 O O . PRO A 1 9 ? 5.596 6.447 -8.544 1.00 0.00 9 PRO A O 3
ATOM 3734 N N . ASP A 1 10 ? 7.836 6.399 -8.506 1.00 0.00 10 ASP A N 3
ATOM 3735 C CA . ASP A 1 10 ? 8.027 5.787 -9.828 1.00 0.00 10 ASP A CA 3
ATOM 3736 C C . ASP A 1 10 ? 7.418 4.374 -9.933 1.00 0.00 10 ASP A C 3
ATOM 3737 O O . ASP A 1 10 ? 7.048 3.947 -11.028 1.00 0.00 10 ASP A O 3
ATOM 3746 N N . SER A 1 11 ? 7.306 3.644 -8.816 1.00 0.00 11 SER A N 3
ATOM 3747 C CA . SER A 1 11 ? 6.629 2.339 -8.733 1.00 0.00 11 SER A CA 3
ATOM 3748 C C . SER A 1 11 ? 5.105 2.472 -8.618 1.00 0.00 11 SER A C 3
ATOM 3749 O O . SER A 1 11 ? 4.384 1.645 -9.176 1.00 0.00 11 SER A O 3
ATOM 3757 N N . VAL A 1 12 ? 4.597 3.532 -7.968 1.00 0.00 12 VAL A N 3
ATOM 3758 C CA . VAL A 1 12 ? 3.150 3.838 -7.899 1.00 0.00 12 VAL A CA 3
ATOM 3759 C C . VAL A 1 12 ? 2.564 3.978 -9.305 1.00 0.00 12 VAL A C 3
ATOM 3760 O O . VAL A 1 12 ? 1.531 3.384 -9.602 1.00 0.00 12 VAL A O 3
ATOM 3773 N N . GLU A 1 13 ? 3.242 4.707 -10.197 1.00 0.00 13 GLU A N 3
ATOM 3774 C CA . GLU A 1 13 ? 2.793 4.904 -11.584 1.00 0.00 13 GLU A CA 3
ATOM 3775 C C . GLU A 1 13 ? 2.729 3.585 -12.377 1.00 0.00 13 GLU A C 3
ATOM 3776 O O . GLU A 1 13 ? 1.778 3.355 -13.126 1.00 0.00 13 GLU A O 3
ATOM 3788 N N . LYS A 1 14 ? 3.696 2.681 -12.173 1.00 0.00 14 LYS A N 3
ATOM 3789 C CA . LYS A 1 14 ? 3.741 1.369 -12.845 1.00 0.00 14 LYS A CA 3
ATOM 3790 C C . LYS A 1 14 ? 2.623 0.449 -12.357 1.00 0.00 14 LYS A C 3
ATOM 3791 O O . LYS A 1 14 ? 1.922 -0.146 -13.173 1.00 0.00 14 LYS A O 3
ATOM 3810 N N . ILE A 1 15 ? 2.402 0.391 -11.042 1.00 0.00 15 ILE A N 3
ATOM 3811 C CA . ILE A 1 15 ? 1.305 -0.385 -10.447 1.00 0.00 15 ILE A CA 3
ATOM 3812 C C . ILE A 1 15 ? -0.050 0.177 -10.896 1.00 0.00 15 ILE A C 3
ATOM 3813 O O . ILE A 1 15 ? -0.926 -0.585 -11.297 1.00 0.00 15 ILE A O 3
ATOM 3829 N N . ALA A 1 16 ? -0.218 1.500 -10.919 1.00 0.00 16 ALA A N 3
ATOM 3830 C CA . ALA A 1 16 ? -1.437 2.148 -11.399 1.00 0.00 16 ALA A CA 3
ATOM 3831 C C . ALA A 1 16 ? -1.747 1.817 -12.872 1.00 0.00 16 ALA A C 3
ATOM 3832 O O . ALA A 1 16 ? -2.906 1.578 -13.217 1.00 0.00 16 ALA A O 3
ATOM 3839 N N . ARG A 1 17 ? -0.722 1.727 -13.731 1.00 0.00 17 ARG A N 3
ATOM 3840 C CA . ARG A 1 17 ? -0.862 1.288 -15.132 1.00 0.00 17 ARG A CA 3
ATOM 3841 C C . ARG A 1 17 ? -1.202 -0.203 -15.262 1.00 0.00 17 ARG A C 3
ATOM 3842 O O . ARG A 1 17 ? -1.917 -0.569 -16.193 1.00 0.00 17 ARG A O 3
ATOM 3863 N N . GLU A 1 18 ? -0.771 -1.058 -14.329 1.00 0.00 18 GLU A N 3
ATOM 3864 C CA . GLU A 1 18 ? -1.192 -2.471 -14.279 1.00 0.00 18 GLU A CA 3
ATOM 3865 C C . GLU A 1 18 ? -2.626 -2.647 -13.740 1.00 0.00 18 GLU A C 3
ATOM 3866 O O . GLU A 1 18 ? -3.357 -3.527 -14.199 1.00 0.00 18 GLU A O 3
ATOM 3878 N N . LEU A 1 19 ? -3.052 -1.787 -12.806 1.00 0.00 19 LEU A N 3
ATOM 3879 C CA . LEU A 1 19 ? -4.399 -1.769 -12.219 1.00 0.00 19 LEU A CA 3
ATOM 3880 C C . LEU A 1 19 ? -5.439 -0.997 -13.065 1.00 0.00 19 LEU A C 3
ATOM 3881 O O . LEU A 1 19 ? -6.631 -1.035 -12.754 1.00 0.00 19 LEU A O 3
ATOM 3897 N N . GLY A 1 20 ? -5.018 -0.311 -14.135 1.00 0.00 20 GLY A N 3
ATOM 3898 C CA . GLY A 1 20 ? -5.895 0.468 -15.022 1.00 0.00 20 GLY A CA 3
ATOM 3899 C C . GLY A 1 20 ? -6.487 1.729 -14.372 1.00 0.00 20 GLY A C 3
ATOM 3900 O O . GLY A 1 20 ? -7.632 2.093 -14.657 1.00 0.00 20 GLY A O 3
ATOM 3904 N N . LEU A 1 21 ? -5.743 2.368 -13.464 1.00 0.00 21 LEU A N 3
ATOM 3905 C CA . LEU A 1 21 ? -6.195 3.483 -12.626 1.00 0.00 21 LEU A CA 3
ATOM 3906 C C . LEU A 1 21 ? -6.448 4.788 -13.411 1.00 0.00 21 LEU A C 3
ATOM 3907 O O . LEU A 1 21 ? -5.792 5.060 -14.421 1.00 0.00 21 LEU A O 3
ATOM 3923 N N . SER A 1 22 ? -7.357 5.629 -12.903 1.00 0.00 22 SER A N 3
ATOM 3924 C CA . SER A 1 22 ? -7.597 6.993 -13.416 1.00 0.00 22 SER A CA 3
ATOM 3925 C C . SER A 1 22 ? -6.622 8.000 -12.796 1.00 0.00 22 SER A C 3
ATOM 3926 O O . SER A 1 22 ? -6.121 7.777 -11.692 1.00 0.00 22 SER A O 3
ATOM 3934 N N . GLU A 1 23 ? -6.372 9.136 -13.456 1.00 0.00 23 GLU A N 3
ATOM 3935 C CA . GLU A 1 23 ? -5.372 10.115 -12.992 1.00 0.00 23 GLU A CA 3
ATOM 3936 C C . GLU A 1 23 ? -5.684 10.658 -11.588 1.00 0.00 23 GLU A C 3
ATOM 3937 O O . GLU A 1 23 ? -4.788 10.739 -10.755 1.00 0.00 23 GLU A O 3
ATOM 3949 N N . GLU A 1 24 ? -6.947 10.972 -11.279 1.00 0.00 24 GLU A N 3
ATOM 3950 C CA . GLU A 1 24 ? -7.345 11.495 -9.959 1.00 0.00 24 GLU A CA 3
ATOM 3951 C C . GLU A 1 24 ? -7.193 10.456 -8.830 1.00 0.00 24 GLU A C 3
ATOM 3952 O O . GLU A 1 24 ? -6.867 10.807 -7.693 1.00 0.00 24 GLU A O 3
ATOM 3964 N N . GLN A 1 25 ? -7.365 9.171 -9.154 1.00 0.00 25 GLN A N 3
ATOM 3965 C CA . GLN A 1 25 ? -7.157 8.047 -8.237 1.00 0.00 25 GLN A CA 3
ATOM 3966 C C . GLN A 1 25 ? -5.656 7.799 -8.007 1.00 0.00 25 GLN A C 3
ATOM 3967 O O . GLN A 1 25 ? -5.240 7.541 -6.878 1.00 0.00 25 GLN A O 3
ATOM 3981 N N . LEU A 1 26 ? -4.826 7.948 -9.049 1.00 0.00 26 LEU A N 3
ATOM 3982 C CA . LEU A 1 26 ? -3.364 7.873 -8.965 1.00 0.00 26 LEU A CA 3
ATOM 3983 C C . LEU A 1 26 ? -2.805 9.049 -8.147 1.00 0.00 26 LEU A C 3
ATOM 3984 O O . LEU A 1 26 ? -2.033 8.838 -7.213 1.00 0.00 26 LEU A O 3
ATOM 4000 N N . ARG A 1 27 ? -3.254 10.279 -8.433 1.00 0.00 27 ARG A N 3
ATOM 4001 C CA . ARG A 1 27 ? -2.849 11.533 -7.767 1.00 0.00 27 ARG A CA 3
ATOM 4002 C C . ARG A 1 27 ? -2.988 11.451 -6.244 1.00 0.00 27 ARG A C 3
ATOM 4003 O O . ARG A 1 27 ? -2.089 11.890 -5.526 1.00 0.00 27 ARG A O 3
ATOM 4024 N N . ARG A 1 28 ? -4.058 10.814 -5.746 1.00 0.00 28 ARG A N 3
ATOM 4025 C CA . ARG A 1 28 ? -4.237 10.500 -4.322 1.00 0.00 28 ARG A CA 3
ATOM 4026 C C . ARG A 1 28 ? -3.114 9.604 -3.791 1.00 0.00 28 ARG A C 3
ATOM 4027 O O . ARG A 1 28 ? -2.506 9.955 -2.788 1.00 0.00 28 ARG A O 3
ATOM 4048 N N . ILE A 1 29 ? -2.775 8.505 -4.464 1.00 0.00 29 ILE A N 3
ATOM 4049 C CA . ILE A 1 29 ? -1.700 7.599 -4.016 1.00 0.00 29 ILE A CA 3
ATOM 4050 C C . ILE A 1 29 ? -0.334 8.304 -4.038 1.00 0.00 29 ILE A C 3
ATOM 4051 O O . ILE A 1 29 ? 0.432 8.161 -3.086 1.00 0.00 29 ILE A O 3
ATOM 4067 N N . GLN A 1 30 ? -0.046 9.127 -5.056 1.00 0.00 30 GLN A N 3
ATOM 4068 C CA . GLN A 1 30 ? 1.178 9.950 -5.082 1.00 0.00 30 GLN A CA 3
ATOM 4069 C C . GLN A 1 30 ? 1.258 10.891 -3.863 1.00 0.00 30 GLN A C 3
ATOM 4070 O O . GLN A 1 30 ? 2.308 10.983 -3.223 1.00 0.00 30 GLN A O 3
ATOM 4084 N N . LYS A 1 31 ? 0.141 11.545 -3.502 1.00 0.00 31 LYS A N 3
ATOM 4085 C CA . LYS A 1 31 ? 0.028 12.396 -2.306 1.00 0.00 31 LYS A CA 3
ATOM 4086 C C . LYS A 1 31 ? 0.260 11.593 -1.025 1.00 0.00 31 LYS A C 3
ATOM 4087 O O . LYS A 1 31 ? 1.097 11.970 -0.211 1.00 0.00 31 LYS A O 3
ATOM 4106 N N . GLU A 1 32 ? -0.429 10.466 -0.845 1.00 0.00 32 GLU A N 3
ATOM 4107 C CA . GLU A 1 32 ? -0.273 9.650 0.364 1.00 0.00 32 GLU A CA 3
ATOM 4108 C C . GLU A 1 32 ? 1.142 9.066 0.498 1.00 0.00 32 GLU A C 3
ATOM 4109 O O . GLU A 1 32 ? 1.654 8.999 1.614 1.00 0.00 32 GLU A O 3
ATOM 4121 N N . PHE A 1 33 ? 1.815 8.731 -0.612 1.00 0.00 33 PHE A N 3
ATOM 4122 C CA . PHE A 1 33 ? 3.221 8.316 -0.605 1.00 0.00 33 PHE A CA 3
ATOM 4123 C C . PHE A 1 33 ? 4.131 9.416 -0.029 1.00 0.00 33 PHE A C 3
ATOM 4124 O O . PHE A 1 33 ? 4.903 9.159 0.895 1.00 0.00 33 PHE A O 3
ATOM 4141 N N . GLU A 1 34 ? 4.027 10.655 -0.527 1.00 0.00 34 GLU A N 3
ATOM 4142 C CA . GLU A 1 34 ? 4.893 11.755 -0.077 1.00 0.00 34 GLU A CA 3
ATOM 4143 C C . GLU A 1 34 ? 4.560 12.255 1.341 1.00 0.00 34 GLU A C 3
ATOM 4144 O O . GLU A 1 34 ? 5.460 12.634 2.092 1.00 0.00 34 GLU A O 3
ATOM 4156 N N . ARG A 1 35 ? 3.286 12.203 1.749 1.00 0.00 35 ARG A N 3
ATOM 4157 C CA . ARG A 1 35 ? 2.856 12.502 3.130 1.00 0.00 35 ARG A CA 3
ATOM 4158 C C . ARG A 1 35 ? 3.359 11.441 4.115 1.00 0.00 35 ARG A C 3
ATOM 4159 O O . ARG A 1 35 ? 3.852 11.787 5.188 1.00 0.00 35 ARG A O 3
ATOM 4180 N N . ALA A 1 36 ? 3.300 10.162 3.741 1.00 0.00 36 ALA A N 3
ATOM 4181 C CA . ALA A 1 36 ? 3.825 9.057 4.543 1.00 0.00 36 ALA A CA 3
ATOM 4182 C C . ALA A 1 36 ? 5.355 9.120 4.700 1.00 0.00 36 ALA A C 3
ATOM 4183 O O . ALA A 1 36 ? 5.869 8.972 5.810 1.00 0.00 36 ALA A O 3
ATOM 4190 N N . GLU A 1 37 ? 6.076 9.412 3.612 1.00 0.00 37 GLU A N 3
ATOM 4191 C CA . GLU A 1 37 ? 7.539 9.525 3.598 1.00 0.00 37 GLU A CA 3
ATOM 4192 C C . GLU A 1 37 ? 8.036 10.680 4.488 1.00 0.00 37 GLU A C 3
ATOM 4193 O O . GLU A 1 37 ? 8.976 10.485 5.262 1.00 0.00 37 GLU A O 3
ATOM 4205 N N . ARG A 1 38 ? 7.373 11.849 4.458 1.00 0.00 38 ARG A N 3
ATOM 4206 C CA . ARG A 1 38 ? 7.745 12.999 5.313 1.00 0.00 38 ARG A CA 3
ATOM 4207 C C . ARG A 1 38 ? 7.449 12.768 6.795 1.00 0.00 38 ARG A C 3
ATOM 4208 O O . ARG A 1 38 ? 8.257 13.156 7.641 1.00 0.00 38 ARG A O 3
ATOM 4229 N N . LYS A 1 39 ? 6.311 12.142 7.119 1.00 0.00 39 LYS A N 3
ATOM 4230 C CA . LYS A 1 39 ? 5.870 11.900 8.508 1.00 0.00 39 LYS A CA 3
ATOM 4231 C C . LYS A 1 39 ? 6.444 10.620 9.141 1.00 0.00 39 LYS A C 3
ATOM 4232 O O . LYS A 1 39 ? 6.209 10.369 10.323 1.00 0.00 39 LYS A O 3
ATOM 4251 N N . GLY A 1 40 ? 7.209 9.822 8.390 1.00 0.00 40 GLY A N 3
ATOM 4252 C CA . GLY A 1 40 ? 7.887 8.616 8.889 1.00 0.00 40 GLY A CA 3
ATOM 4253 C C . GLY A 1 40 ? 6.939 7.456 9.229 1.00 0.00 40 GLY A C 3
ATOM 4254 O O . GLY A 1 40 ? 7.214 6.686 10.154 1.00 0.00 40 GLY A O 3
ATOM 4258 N N . LYS A 1 41 ? 5.812 7.355 8.513 1.00 0.00 41 LYS A N 3
ATOM 4259 C CA . LYS A 1 41 ? 4.739 6.356 8.708 1.00 0.00 41 LYS A CA 3
ATOM 4260 C C . LYS A 1 41 ? 4.581 5.438 7.491 1.00 0.00 41 LYS A C 3
ATOM 4261 O O . LYS A 1 41 ? 5.102 5.728 6.414 1.00 0.00 41 LYS A O 3
ATOM 4280 N N . LEU A 1 42 ? 3.840 4.341 7.659 1.00 0.00 42 LEU A N 3
ATOM 4281 C CA . LEU A 1 42 ? 3.448 3.420 6.585 1.00 0.00 42 LEU A CA 3
ATOM 4282 C C . LEU A 1 42 ? 1.940 3.575 6.333 1.00 0.00 42 LEU A C 3
ATOM 4283 O O . LEU A 1 42 ? 1.153 3.609 7.283 1.00 0.00 42 LEU A O 3
ATOM 4299 N N . VAL A 1 43 ? 1.533 3.676 5.063 1.00 0.00 43 VAL A N 3
ATOM 4300 C CA . VAL A 1 43 ? 0.122 3.629 4.653 1.00 0.00 43 VAL A CA 3
ATOM 4301 C C . VAL A 1 43 ? -0.193 2.444 3.746 1.00 0.00 43 VAL A C 3
ATOM 4302 O O . VAL A 1 43 ? 0.602 2.037 2.896 1.00 0.00 43 VAL A O 3
ATOM 4315 N N . ILE A 1 44 ? -1.383 1.898 3.962 1.00 0.00 44 ILE A N 3
ATOM 4316 C CA . ILE A 1 44 ? -1.948 0.742 3.281 1.00 0.00 44 ILE A CA 3
ATOM 4317 C C . ILE A 1 44 ? -3.064 1.255 2.372 1.00 0.00 44 ILE A C 3
ATOM 4318 O O . ILE A 1 44 ? -4.021 1.868 2.841 1.00 0.00 44 ILE A O 3
ATOM 4334 N N . VAL A 1 45 ? -2.923 1.019 1.069 1.00 0.00 45 VAL A N 3
ATOM 4335 C CA . VAL A 1 45 ? -3.856 1.452 0.029 1.00 0.00 45 VAL A CA 3
ATOM 4336 C C . VAL A 1 45 ? -4.588 0.249 -0.539 1.00 0.00 45 VAL A C 3
ATOM 4337 O O . VAL A 1 45 ? -3.997 -0.805 -0.754 1.00 0.00 45 VAL A O 3
ATOM 4350 N N . TYR A 1 46 ? -5.882 0.409 -0.777 1.00 0.00 46 TYR A N 3
ATOM 4351 C CA . TYR A 1 46 ? -6.765 -0.614 -1.324 1.00 0.00 46 TYR A CA 3
ATOM 4352 C C . TYR A 1 46 ? -7.480 -0.113 -2.581 1.00 0.00 46 TYR A C 3
ATOM 4353 O O . TYR A 1 46 ? -7.917 1.037 -2.616 1.00 0.00 46 TYR A O 3
ATOM 4371 N N . LEU A 1 47 ? -7.631 -0.978 -3.584 1.00 0.00 47 LEU A N 3
ATOM 4372 C CA . LEU A 1 47 ? -8.423 -0.756 -4.791 1.00 0.00 47 LEU A CA 3
ATOM 4373 C C . LEU A 1 47 ? -9.579 -1.764 -4.864 1.00 0.00 47 LEU A C 3
ATOM 4374 O O . LEU A 1 47 ? -9.360 -2.980 -4.913 1.00 0.00 47 LEU A O 3
ATOM 4390 N N . THR A 1 48 ? -10.810 -1.253 -4.890 1.00 0.00 48 THR A N 3
ATOM 4391 C CA . THR A 1 48 ? -12.037 -2.063 -4.983 1.00 0.00 48 THR A CA 3
ATOM 4392 C C . THR A 1 48 ? -12.355 -2.487 -6.423 1.00 0.00 48 THR A C 3
ATOM 4393 O O . THR A 1 48 ? -11.835 -1.923 -7.390 1.00 0.00 48 THR A O 3
ATOM 4404 N N . SER A 1 49 ? -13.269 -3.449 -6.583 1.00 0.00 49 SER A N 3
ATOM 4405 C CA . SER A 1 49 ? -13.829 -3.847 -7.887 1.00 0.00 49 SER A CA 3
ATOM 4406 C C . SER A 1 49 ? -14.651 -2.740 -8.574 1.00 0.00 49 SER A C 3
ATOM 4407 O O . SER A 1 49 ? -14.844 -2.780 -9.791 1.00 0.00 49 SER A O 3
ATOM 4415 N N . ASP A 1 50 ? -15.087 -1.719 -7.826 1.00 0.00 50 ASP A N 3
ATOM 4416 C CA . ASP A 1 50 ? -15.736 -0.503 -8.343 1.00 0.00 50 ASP A CA 3
ATOM 4417 C C . ASP A 1 50 ? -14.733 0.599 -8.760 1.00 0.00 50 ASP A C 3
ATOM 4418 O O . ASP A 1 50 ? -15.139 1.648 -9.266 1.00 0.00 50 ASP A O 3
ATOM 4427 N N . GLY A 1 51 ? -13.425 0.381 -8.566 1.00 0.00 51 GLY A N 3
ATOM 4428 C CA . GLY A 1 51 ? -12.361 1.329 -8.918 1.00 0.00 51 GLY A CA 3
ATOM 4429 C C . GLY A 1 51 ? -12.111 2.434 -7.882 1.00 0.00 51 GLY A C 3
ATOM 4430 O O . GLY A 1 51 ? -11.440 3.425 -8.190 1.00 0.00 51 GLY A O 3
ATOM 4434 N N . LYS A 1 52 ? -12.641 2.293 -6.659 1.00 0.00 52 LYS A N 3
ATOM 4435 C CA . LYS A 1 52 ? -12.437 3.231 -5.545 1.00 0.00 52 LYS A CA 3
ATOM 4436 C C . LYS A 1 52 ? -11.103 2.948 -4.847 1.00 0.00 52 LYS A C 3
ATOM 4437 O O . LYS A 1 52 ? -10.820 1.798 -4.506 1.00 0.00 52 LYS A O 3
ATOM 4456 N N . VAL A 1 53 ? -10.313 3.995 -4.595 1.00 0.00 53 VAL A N 3
ATOM 4457 C CA . VAL A 1 53 ? -9.116 3.927 -3.736 1.00 0.00 53 VAL A CA 3
ATOM 4458 C C . VAL A 1 53 ? -9.467 4.271 -2.284 1.00 0.00 53 VAL A C 3
ATOM 4459 O O . VAL A 1 53 ? -10.243 5.193 -2.026 1.00 0.00 53 VAL A O 3
ATOM 4472 N N . GLU A 1 54 ? -8.913 3.528 -1.330 1.00 0.00 54 GLU A N 3
ATOM 4473 C CA . GLU A 1 54 ? -9.079 3.741 0.119 1.00 0.00 54 GLU A CA 3
ATOM 4474 C C . GLU A 1 54 ? -7.732 3.620 0.853 1.00 0.00 54 GLU A C 3
ATOM 4475 O O . GLU A 1 54 ? -6.892 2.814 0.453 1.00 0.00 54 GLU A O 3
ATOM 4487 N N . ILE A 1 55 ? -7.516 4.420 1.907 1.00 0.00 55 ILE A N 3
ATOM 4488 C CA . ILE A 1 55 ? -6.231 4.572 2.619 1.00 0.00 55 ILE A CA 3
ATOM 4489 C C . ILE A 1 55 ? -6.392 4.264 4.121 1.00 0.00 55 ILE A C 3
ATOM 4490 O O . ILE A 1 55 ? -7.371 4.690 4.741 1.00 0.00 55 ILE A O 3
ATOM 4506 N N . ARG A 1 56 ? -5.406 3.585 4.721 1.00 0.00 56 ARG A N 3
ATOM 4507 C CA . ARG A 1 56 ? -5.260 3.356 6.172 1.00 0.00 56 ARG A CA 3
ATOM 4508 C C . ARG A 1 56 ? -3.822 3.643 6.619 1.00 0.00 56 ARG A C 3
ATOM 4509 O O . ARG A 1 56 ? -2.877 3.301 5.916 1.00 0.00 56 ARG A O 3
ATOM 4530 N N . GLU A 1 57 ? -3.653 4.249 7.791 1.00 0.00 57 GLU A N 3
ATOM 4531 C CA . GLU A 1 57 ? -2.354 4.580 8.403 1.00 0.00 57 GLU A CA 3
ATOM 4532 C C . GLU A 1 57 ? -1.985 3.580 9.515 1.00 0.00 57 GLU A C 3
ATOM 4533 O O . GLU A 1 57 ? -2.873 3.107 10.232 1.00 0.00 57 GLU A O 3
ATOM 4545 N N . VAL A 1 58 ? -0.687 3.297 9.705 1.00 0.00 58 VAL A N 3
ATOM 4546 C CA . VAL A 1 58 ? -0.173 2.525 10.857 1.00 0.00 58 VAL A CA 3
ATOM 4547 C C . VAL A 1 58 ? 1.023 3.182 11.551 1.00 0.00 58 VAL A C 3
ATOM 4548 O O . VAL A 1 58 ? 1.855 3.836 10.916 1.00 0.00 58 VAL A O 3
ATOM 4561 N N . THR A 1 59 ? 1.132 2.955 12.862 1.00 0.00 59 THR A N 3
ATOM 4562 C CA . THR A 1 59 ? 2.298 3.297 13.698 1.00 0.00 59 THR A CA 3
ATOM 4563 C C . THR A 1 59 ? 3.291 2.136 13.861 1.00 0.00 59 THR A C 3
ATOM 4564 O O . THR A 1 59 ? 4.499 2.376 13.939 1.00 0.00 59 THR A O 3
ATOM 4575 N N . SER A 1 60 ? 2.800 0.889 13.892 1.00 0.00 60 SER A N 3
ATOM 4576 C CA . SER A 1 60 ? 3.564 -0.322 14.254 1.00 0.00 60 SER A CA 3
ATOM 4577 C C . SER A 1 60 ? 3.112 -1.568 13.477 1.00 0.00 60 SER A C 3
ATOM 4578 O O . SER A 1 60 ? 2.025 -1.605 12.896 1.00 0.00 60 SER A O 3
ATOM 4586 N N . GLU A 1 61 ? 3.925 -2.631 13.503 1.00 0.00 61 GLU A N 3
ATOM 4587 C CA . GLU A 1 61 ? 3.659 -3.887 12.778 1.00 0.00 61 GLU A CA 3
ATOM 4588 C C . GLU A 1 61 ? 2.473 -4.718 13.319 1.00 0.00 61 GLU A C 3
ATOM 4589 O O . GLU A 1 61 ? 2.005 -5.638 12.646 1.00 0.00 61 GLU A O 3
ATOM 4601 N N . GLU A 1 62 ? 1.993 -4.421 14.530 1.00 0.00 62 GLU A N 3
ATOM 4602 C CA . GLU A 1 62 ? 0.803 -5.046 15.131 1.00 0.00 62 GLU A CA 3
ATOM 4603 C C . GLU A 1 62 ? -0.487 -4.580 14.438 1.00 0.00 62 GLU A C 3
ATOM 4604 O O . GLU A 1 62 ? -1.335 -5.391 14.063 1.00 0.00 62 GLU A O 3
ATOM 4616 N N . GLU A 1 63 ? -0.598 -3.268 14.207 1.00 0.00 63 GLU A N 3
ATOM 4617 C CA . GLU A 1 63 ? -1.650 -2.672 13.371 1.00 0.00 63 GLU A CA 3
ATOM 4618 C C . GLU A 1 63 ? -1.576 -3.224 11.943 1.00 0.00 63 GLU A C 3
ATOM 4619 O O . GLU A 1 63 ? -2.583 -3.710 11.425 1.00 0.00 63 GLU A O 3
ATOM 4631 N N . LEU A 1 64 ? -0.375 -3.224 11.345 1.00 0.00 64 LEU A N 3
ATOM 4632 C CA . LEU A 1 64 ? -0.111 -3.704 9.980 1.00 0.00 64 LEU A CA 3
ATOM 4633 C C . LEU A 1 64 ? -0.696 -5.118 9.784 1.00 0.00 64 LEU A C 3
ATOM 4634 O O . LEU A 1 64 ? -1.480 -5.359 8.866 1.00 0.00 64 LEU A O 3
ATOM 4650 N N . GLU A 1 65 ? -0.376 -6.036 10.698 1.00 0.00 65 GLU A N 3
ATOM 4651 C CA . GLU A 1 65 ? -0.862 -7.420 10.668 1.00 0.00 65 GLU A CA 3
ATOM 4652 C C . GLU A 1 65 ? -2.391 -7.508 10.774 1.00 0.00 65 GLU A C 3
ATOM 4653 O O . GLU A 1 65 ? -3.015 -8.257 10.021 1.00 0.00 65 GLU A O 3
ATOM 4665 N N . LYS A 1 66 ? -3.017 -6.711 11.653 1.00 0.00 66 LYS A N 3
ATOM 4666 C CA . LYS A 1 66 ? -4.466 -6.735 11.876 1.00 0.00 66 LYS A CA 3
ATOM 4667 C C . LYS A 1 66 ? -5.231 -6.241 10.649 1.00 0.00 66 LYS A C 3
ATOM 4668 O O . LYS A 1 66 ? -6.249 -6.822 10.270 1.00 0.00 66 LYS A O 3
ATOM 4687 N N . ILE A 1 67 ? -4.710 -5.205 9.993 1.00 0.00 67 ILE A N 3
ATOM 4688 C CA . ILE A 1 67 ? -5.294 -4.623 8.782 1.00 0.00 67 ILE A CA 3
ATOM 4689 C C . ILE A 1 67 ? -5.152 -5.592 7.606 1.00 0.00 67 ILE A C 3
ATOM 4690 O O . ILE A 1 67 ? -6.135 -5.848 6.918 1.00 0.00 67 ILE A O 3
ATOM 4706 N N . LEU A 1 68 ? -3.989 -6.216 7.398 1.00 0.00 68 LEU A N 3
ATOM 4707 C CA . LEU A 1 68 ? -3.831 -7.198 6.317 1.00 0.00 68 LEU A CA 3
ATOM 4708 C C . LEU A 1 68 ? -4.710 -8.447 6.511 1.00 0.00 68 LEU A C 3
ATOM 4709 O O . LEU A 1 68 ? -5.291 -8.938 5.538 1.00 0.00 68 LEU A O 3
ATOM 4725 N N . LYS A 1 69 ? -4.899 -8.907 7.756 1.00 0.00 69 LYS A N 3
ATOM 4726 C CA . LYS A 1 69 ? -5.855 -9.979 8.091 1.00 0.00 69 LYS A CA 3
ATOM 4727 C C . LYS A 1 69 ? -7.307 -9.565 7.786 1.00 0.00 69 LYS A C 3
ATOM 4728 O O . LYS A 1 69 ? -8.070 -10.372 7.256 1.00 0.00 69 LYS A O 3
ATOM 4747 N N . LYS A 1 70 ? -7.679 -8.302 8.051 1.00 0.00 70 LYS A N 3
ATOM 4748 C CA . LYS A 1 70 ? -9.006 -7.723 7.739 1.00 0.00 70 LYS A CA 3
ATOM 4749 C C . LYS A 1 70 ? -9.252 -7.575 6.229 1.00 0.00 70 LYS A C 3
ATOM 4750 O O . LYS A 1 70 ? -10.350 -7.872 5.758 1.00 0.00 70 LYS A O 3
ATOM 4769 N N . LEU A 1 71 ? -8.241 -7.147 5.468 1.00 0.00 71 LEU A N 3
ATOM 4770 C CA . LEU A 1 71 ? -8.335 -6.880 4.023 1.00 0.00 71 LEU A CA 3
ATOM 4771 C C . LEU A 1 71 ? -8.307 -8.150 3.149 1.00 0.00 71 LEU A C 3
ATOM 4772 O O . LEU A 1 71 ? -8.505 -8.064 1.936 1.00 0.00 71 LEU A O 3
ATOM 4788 N N . GLY A 1 72 ? -8.088 -9.327 3.744 1.00 0.00 72 GLY A N 3
ATOM 4789 C CA . GLY A 1 72 ? -8.190 -10.616 3.054 1.00 0.00 72 GLY A CA 3
ATOM 4790 C C . GLY A 1 72 ? -7.022 -10.922 2.115 1.00 0.00 72 GLY A C 3
ATOM 4791 O O . GLY A 1 72 ? -7.223 -11.566 1.079 1.00 0.00 72 GLY A O 3
ATOM 4795 N N . VAL A 1 73 ? -5.810 -10.445 2.424 1.00 0.00 73 VAL A N 3
ATOM 4796 C CA . VAL A 1 73 ? -4.596 -10.865 1.705 1.00 0.00 73 VAL A CA 3
ATOM 4797 C C . VAL A 1 73 ? -4.171 -12.269 2.156 1.00 0.00 73 VAL A C 3
ATOM 4798 O O . VAL A 1 73 ? -4.503 -12.701 3.263 1.00 0.00 73 VAL A O 3
ATOM 4811 N N . ASP A 1 74 ? -3.442 -13.000 1.310 1.00 0.00 74 ASP A N 3
ATOM 4812 C CA . ASP A 1 74 ? -2.941 -14.335 1.677 1.00 0.00 74 ASP A CA 3
ATOM 4813 C C . ASP A 1 74 ? -1.910 -14.254 2.819 1.00 0.00 74 ASP A C 3
ATOM 4814 O O . ASP A 1 74 ? -1.098 -13.332 2.880 1.00 0.00 74 ASP A O 3
ATOM 4823 N N . GLU A 1 75 ? -1.925 -15.218 3.738 1.00 0.00 75 GLU A N 3
ATOM 4824 C CA . GLU A 1 75 ? -1.088 -15.186 4.947 1.00 0.00 75 GLU A CA 3
ATOM 4825 C C . GLU A 1 75 ? 0.423 -15.240 4.654 1.00 0.00 75 GLU A C 3
ATOM 4826 O O . GLU A 1 75 ? 1.216 -14.682 5.417 1.00 0.00 75 GLU A O 3
ATOM 4838 N N . GLU A 1 76 ? 0.831 -15.832 3.525 1.00 0.00 76 GLU A N 3
ATOM 4839 C CA . GLU A 1 76 ? 2.216 -15.762 3.038 1.00 0.00 76 GLU A CA 3
ATOM 4840 C C . GLU A 1 76 ? 2.644 -14.318 2.747 1.00 0.00 76 GLU A C 3
ATOM 4841 O O . GLU A 1 76 ? 3.762 -13.936 3.080 1.00 0.00 76 GLU A O 3
ATOM 4853 N N . ILE A 1 77 ? 1.763 -13.492 2.175 1.00 0.00 77 ILE A N 3
ATOM 4854 C CA . ILE A 1 77 ? 2.052 -12.083 1.873 1.00 0.00 77 ILE A CA 3
ATOM 4855 C C . ILE A 1 77 ? 2.332 -11.306 3.164 1.00 0.00 77 ILE A C 3
ATOM 4856 O O . ILE A 1 77 ? 3.265 -10.506 3.209 1.00 0.00 77 ILE A O 3
ATOM 4872 N N . ILE A 1 78 ? 1.570 -11.565 4.231 1.00 0.00 78 ILE A N 3
ATOM 4873 C CA . ILE A 1 78 ? 1.718 -10.863 5.509 1.00 0.00 78 ILE A CA 3
ATOM 4874 C C . ILE A 1 78 ? 3.105 -11.125 6.100 1.00 0.00 78 ILE A C 3
ATOM 4875 O O . ILE A 1 78 ? 3.863 -10.179 6.320 1.00 0.00 78 ILE A O 3
ATOM 4891 N N . ARG A 1 79 ? 3.471 -12.400 6.286 1.00 0.00 79 ARG A N 3
ATOM 4892 C CA . ARG A 1 79 ? 4.778 -12.788 6.856 1.00 0.00 79 ARG A CA 3
ATOM 4893 C C . ARG A 1 79 ? 5.957 -12.453 5.939 1.00 0.00 79 ARG A C 3
ATOM 4894 O O . ARG A 1 79 ? 7.019 -12.083 6.438 1.00 0.00 79 ARG A O 3
ATOM 4915 N N . ARG A 1 80 ? 5.787 -12.564 4.613 1.00 0.00 80 ARG A N 3
ATOM 4916 C CA . ARG A 1 80 ? 6.878 -12.367 3.646 1.00 0.00 80 ARG A CA 3
ATOM 4917 C C . ARG A 1 80 ? 7.198 -10.893 3.473 1.00 0.00 80 ARG A C 3
ATOM 4918 O O . ARG A 1 80 ? 8.351 -10.492 3.595 1.00 0.00 80 ARG A O 3
ATOM 4939 N N . ILE A 1 81 ? 6.175 -10.075 3.231 1.00 0.00 81 ILE A N 3
ATOM 4940 C CA . ILE A 1 81 ? 6.374 -8.634 3.019 1.00 0.00 81 ILE A CA 3
ATOM 4941 C C . ILE A 1 81 ? 6.721 -7.917 4.337 1.00 0.00 81 ILE A C 3
ATOM 4942 O O . ILE A 1 81 ? 7.466 -6.937 4.297 1.00 0.00 81 ILE A O 3
ATOM 4958 N N . LYS A 1 82 ? 6.323 -8.431 5.520 1.00 0.00 82 LYS A N 3
ATOM 4959 C CA . LYS A 1 82 ? 6.832 -7.922 6.817 1.00 0.00 82 LYS A CA 3
ATOM 4960 C C . LYS A 1 82 ? 8.364 -7.878 6.891 1.00 0.00 82 LYS A C 3
ATOM 4961 O O . LYS A 1 82 ? 8.896 -6.911 7.429 1.00 0.00 82 LYS A O 3
ATOM 4980 N N . ARG A 1 83 ? 9.088 -8.833 6.292 1.00 0.00 83 ARG A N 3
ATOM 4981 C CA . ARG A 1 83 ? 10.564 -8.798 6.222 1.00 0.00 83 ARG A CA 3
ATOM 4982 C C . ARG A 1 83 ? 11.071 -7.554 5.481 1.00 0.00 83 ARG A C 3
ATOM 4983 O O . ARG A 1 83 ? 12.003 -6.898 5.939 1.00 0.00 83 ARG A O 3
ATOM 5004 N N . LEU A 1 84 ? 10.416 -7.188 4.381 1.00 0.00 84 LEU A N 3
ATOM 5005 C CA . LEU A 1 84 ? 10.763 -6.024 3.549 1.00 0.00 84 LEU A CA 3
ATOM 5006 C C . LEU A 1 84 ? 10.400 -4.686 4.225 1.00 0.00 84 LEU A C 3
ATOM 5007 O O . LEU A 1 84 ? 11.067 -3.671 4.005 1.00 0.00 84 LEU A O 3
ATOM 5023 N N . ARG A 1 85 ? 9.381 -4.698 5.098 1.00 0.00 85 ARG A N 3
ATOM 5024 C CA . ARG A 1 85 ? 9.004 -3.566 5.969 1.00 0.00 85 ARG A CA 3
ATOM 5025 C C . ARG A 1 85 ? 9.991 -3.395 7.132 1.00 0.00 85 ARG A C 3
ATOM 5026 O O . ARG A 1 85 ? 10.402 -2.271 7.412 1.00 0.00 85 ARG A O 3
ATOM 5047 N N . LYS A 1 86 ? 10.436 -4.495 7.754 1.00 0.00 86 LYS A N 3
ATOM 5048 C CA . LYS A 1 86 ? 11.450 -4.503 8.834 1.00 0.00 86 LYS A CA 3
ATOM 5049 C C . LYS A 1 86 ? 12.854 -4.130 8.341 1.00 0.00 86 LYS A C 3
ATOM 5050 O O . LYS A 1 86 ? 13.603 -3.489 9.076 1.00 0.00 86 LYS A O 3
ATOM 5069 N N . GLU A 1 87 ? 13.192 -4.449 7.088 1.00 0.00 87 GLU A N 3
ATOM 5070 C CA . GLU A 1 87 ? 14.404 -3.952 6.411 1.00 0.00 87 GLU A CA 3
ATOM 5071 C C . GLU A 1 87 ? 14.261 -2.497 5.903 1.00 0.00 87 GLU A C 3
ATOM 5072 O O . GLU A 1 87 ? 15.238 -1.901 5.442 1.00 0.00 87 GLU A O 3
ATOM 5084 N N . GLY A 1 88 ? 13.070 -1.896 6.022 1.00 0.00 88 GLY A N 3
ATOM 5085 C CA . GLY A 1 88 ? 12.819 -0.471 5.785 1.00 0.00 88 GLY A CA 3
ATOM 5086 C C . GLY A 1 88 ? 12.694 -0.059 4.314 1.00 0.00 88 GLY A C 3
ATOM 5087 O O . GLY A 1 88 ? 12.780 1.136 4.017 1.00 0.00 88 GLY A O 3
ATOM 5091 N N . GLN A 1 89 ? 12.500 -1.007 3.387 1.00 0.00 89 GLN A N 3
ATOM 5092 C CA . GLN A 1 89 ? 12.416 -0.699 1.955 1.00 0.00 89 GLN A CA 3
ATOM 5093 C C . GLN A 1 89 ? 11.055 -0.086 1.594 1.00 0.00 89 GLN A C 3
ATOM 5094 O O . GLN A 1 89 ? 10.982 0.870 0.824 1.00 0.00 89 GLN A O 3
ATOM 5108 N N . ILE A 1 90 ? 9.974 -0.616 2.170 1.00 0.00 90 ILE A N 3
ATOM 5109 C CA . ILE A 1 90 ? 8.599 -0.320 1.793 1.00 0.00 90 ILE A CA 3
ATOM 5110 C C . ILE A 1 90 ? 8.082 0.826 2.656 1.00 0.00 90 ILE A C 3
ATOM 5111 O O . ILE A 1 90 ? 8.107 0.761 3.887 1.00 0.00 90 ILE A O 3
ATOM 5127 N N . LYS A 1 91 ? 7.605 1.876 1.985 1.00 0.00 91 LYS A N 3
ATOM 5128 C CA . LYS A 1 91 ? 7.060 3.103 2.597 1.00 0.00 91 LYS A CA 3
ATOM 5129 C C . LYS A 1 91 ? 5.554 3.239 2.351 1.00 0.00 91 LYS A C 3
ATOM 5130 O O . LYS A 1 91 ? 4.903 4.113 2.923 1.00 0.00 91 LYS A O 3
ATOM 5149 N N . LEU A 1 92 ? 5.010 2.353 1.513 1.00 0.00 92 LEU A N 3
ATOM 5150 C CA . LEU A 1 92 ? 3.603 2.300 1.109 1.00 0.00 92 LEU A CA 3
ATOM 5151 C C . LEU A 1 92 ? 3.271 0.899 0.562 1.00 0.00 92 LEU A C 3
ATOM 5152 O O . LEU A 1 92 ? 4.118 0.261 -0.058 1.00 0.00 92 LEU A O 3
ATOM 5168 N N . VAL A 1 93 ? 2.046 0.406 0.751 1.00 0.00 93 VAL A N 3
ATOM 5169 C CA . VAL A 1 93 ? 1.569 -0.830 0.091 1.00 0.00 93 VAL A CA 3
ATOM 5170 C C . VAL A 1 93 ? 0.250 -0.605 -0.629 1.00 0.00 93 VAL A C 3
ATOM 5171 O O . VAL A 1 93 ? -0.557 0.214 -0.196 1.00 0.00 93 VAL A O 3
ATOM 5184 N N . ILE A 1 94 ? 0.030 -1.335 -1.721 1.00 0.00 94 ILE A N 3
ATOM 5185 C CA . ILE A 1 94 ? -1.175 -1.249 -2.559 1.00 0.00 94 ILE A CA 3
ATOM 5186 C C . ILE A 1 94 ? -1.811 -2.636 -2.672 1.00 0.00 94 ILE A C 3
ATOM 5187 O O . ILE A 1 94 ? -1.099 -3.605 -2.911 1.00 0.00 94 ILE A O 3
ATOM 5203 N N . ILE A 1 95 ? -3.129 -2.753 -2.502 1.00 0.00 95 ILE A N 3
ATOM 5204 C CA . ILE A 1 95 ? -3.837 -4.037 -2.429 1.00 0.00 95 ILE A CA 3
ATOM 5205 C C . ILE A 1 95 ? -5.016 -4.037 -3.406 1.00 0.00 95 ILE A C 3
ATOM 5206 O O . ILE A 1 95 ? -5.755 -3.061 -3.493 1.00 0.00 95 ILE A O 3
ATOM 5222 N N . GLU A 1 96 ? -5.209 -5.137 -4.128 1.00 0.00 96 GLU A N 3
ATOM 5223 C CA . GLU A 1 96 ? -6.317 -5.335 -5.070 1.00 0.00 96 GLU A CA 3
ATOM 5224 C C . GLU A 1 96 ? -7.343 -6.343 -4.519 1.00 0.00 96 GLU A C 3
ATOM 5225 O O . GLU A 1 96 ? -6.978 -7.441 -4.083 1.00 0.00 96 GLU A O 3
ATOM 5237 N N . GLY A 1 97 ? -8.628 -5.968 -4.560 1.00 0.00 97 GLY A N 3
ATOM 5238 C CA . GLY A 1 97 ? -9.771 -6.824 -4.222 1.00 0.00 97 GLY A CA 3
ATOM 5239 C C . GLY A 1 97 ? -10.148 -7.800 -5.345 1.00 0.00 97 GLY A C 3
ATOM 5240 O O . GLY A 1 97 ? -9.424 -8.765 -5.601 1.00 0.00 97 GLY A O 3
ATOM 5244 N N . SER A 1 98 ? -11.305 -7.563 -5.982 1.00 0.00 98 SER A N 3
ATOM 5245 C CA . SER A 1 98 ? -11.846 -8.318 -7.137 1.00 0.00 98 SER A CA 3
ATOM 5246 C C . SER A 1 98 ? -11.806 -9.854 -6.989 1.00 0.00 98 SER A C 3
ATOM 5247 O O . SER A 1 98 ? -11.446 -10.585 -7.918 1.00 0.00 98 SER A O 3
ATOM 5255 N N . LEU A 1 99 ? -12.145 -10.347 -5.793 1.00 0.00 99 LEU A N 3
ATOM 5256 C CA . LEU A 1 99 ? -11.983 -11.743 -5.361 1.00 0.00 99 LEU A CA 3
ATOM 5257 C C . LEU A 1 99 ? -13.202 -12.661 -5.583 1.00 0.00 99 LEU A C 3
ATOM 5258 O O . LEU A 1 99 ? -13.191 -13.829 -5.192 1.00 0.00 99 LEU A O 3
ATOM 5274 N N . GLU A 1 100 ? -14.265 -12.136 -6.188 1.00 0.00 100 GLU A N 3
ATOM 5275 C CA . GLU A 1 100 ? -15.567 -12.802 -6.332 1.00 0.00 100 GLU A CA 3
ATOM 5276 C C . GLU A 1 100 ? -15.506 -14.071 -7.210 1.00 0.00 100 GLU A C 3
ATOM 5277 O O . GLU A 1 100 ? -14.955 -14.061 -8.315 1.00 0.00 100 GLU A O 3
ATOM 5289 N N . HIS A 1 101 ? -16.116 -15.156 -6.719 1.00 0.00 101 HIS A N 3
ATOM 5290 C CA . HIS A 1 101 ? -16.223 -16.472 -7.369 1.00 0.00 101 HIS A CA 3
ATOM 5291 C C . HIS A 1 101 ? -17.625 -17.081 -7.157 1.00 0.00 101 HIS A C 3
ATOM 5292 O O . HIS A 1 101 ? -18.356 -16.681 -6.245 1.00 0.00 101 HIS A O 3
ATOM 5306 N N . HIS A 1 102 ? -17.995 -18.067 -7.983 1.00 0.00 102 HIS A N 3
ATOM 5307 C CA . HIS A 1 102 ? -19.269 -18.795 -7.905 1.00 0.00 102 HIS A CA 3
ATOM 5308 C C . HIS A 1 102 ? -19.079 -20.310 -8.114 1.00 0.00 102 HIS A C 3
ATOM 5309 O O . HIS A 1 102 ? -18.281 -20.738 -8.953 1.00 0.00 102 HIS A O 3
ATOM 5323 N N . HIS A 1 103 ? -19.847 -21.111 -7.369 1.00 0.00 103 HIS A N 3
ATOM 5324 C CA . HIS A 1 103 ? -19.905 -22.576 -7.451 1.00 0.00 103 HIS A CA 3
ATOM 5325 C C . HIS A 1 103 ? -21.355 -23.075 -7.287 1.00 0.00 103 HIS A C 3
ATOM 5326 O O . HIS A 1 103 ? -22.167 -22.436 -6.608 1.00 0.00 103 HIS A O 3
ATOM 5340 N N . HIS A 1 104 ? -21.673 -24.234 -7.873 1.00 0.00 104 HIS A N 3
ATOM 5341 C CA . HIS A 1 104 ? -22.990 -24.879 -7.791 1.00 0.00 104 HIS A CA 3
ATOM 5342 C C . HIS A 1 104 ? -22.835 -26.391 -7.540 1.00 0.00 104 HIS A C 3
ATOM 5343 O O . HIS A 1 104 ? -22.582 -27.162 -8.471 1.00 0.00 104 HIS A O 3
ATOM 5357 N N . HIS A 1 105 ? -23.001 -26.800 -6.274 1.00 0.00 105 HIS A N 3
ATOM 5358 C CA . HIS A 1 105 ? -22.770 -28.157 -5.746 1.00 0.00 105 HIS A CA 3
ATOM 5359 C C . HIS A 1 105 ? -21.321 -28.684 -5.919 1.00 0.00 105 HIS A C 3
ATOM 5360 O O . HIS A 1 105 ? -20.488 -28.098 -6.621 1.00 0.00 105 HIS A O 3
ATOM 5374 N N . HIS A 1 106 ? -21.011 -29.796 -5.242 1.00 0.00 106 HIS A N 3
ATOM 5375 C CA . HIS A 1 106 ? -19.791 -30.592 -5.431 1.00 0.00 106 HIS A CA 3
ATOM 5376 C C . HIS A 1 106 ? -19.901 -31.485 -6.687 1.00 0.00 106 HIS A C 3
ATOM 5377 O O . HIS A 1 106 ? -18.941 -31.516 -7.492 1.00 0.00 106 HIS A O 3
ATOM 5392 N N . GLY A 1 1 ? -6.789 -12.605 -4.273 1.00 0.00 1 GLY A N 4
ATOM 5393 C CA . GLY A 1 1 ? -6.263 -11.233 -4.087 1.00 0.00 1 GLY A CA 4
ATOM 5394 C C . GLY A 1 1 ? -4.742 -11.215 -4.003 1.00 0.00 1 GLY A C 4
ATOM 5395 O O . GLY A 1 1 ? -4.126 -12.253 -3.749 1.00 0.00 1 GLY A O 4
ATOM 5401 N N . LYS A 1 2 ? -4.121 -10.046 -4.219 1.00 0.00 2 LYS A N 4
ATOM 5402 C CA . LYS A 1 2 ? -2.653 -9.857 -4.208 1.00 0.00 2 LYS A CA 4
ATOM 5403 C C . LYS A 1 2 ? -2.241 -8.475 -3.686 1.00 0.00 2 LYS A C 4
ATOM 5404 O O . LYS A 1 2 ? -2.996 -7.510 -3.809 1.00 0.00 2 LYS A O 4
ATOM 5423 N N . LEU A 1 3 ? -1.029 -8.392 -3.131 1.00 0.00 3 LEU A N 4
ATOM 5424 C CA . LEU A 1 3 ? -0.386 -7.170 -2.636 1.00 0.00 3 LEU A CA 4
ATOM 5425 C C . LEU A 1 3 ? 0.849 -6.805 -3.480 1.00 0.00 3 LEU A C 4
ATOM 5426 O O . LEU A 1 3 ? 1.639 -7.673 -3.858 1.00 0.00 3 LEU A O 4
ATOM 5442 N N . TYR A 1 4 ? 1.031 -5.506 -3.711 1.00 0.00 4 TYR A N 4
ATOM 5443 C CA . TYR A 1 4 ? 2.166 -4.878 -4.383 1.00 0.00 4 TYR A CA 4
ATOM 5444 C C . TYR A 1 4 ? 2.948 -4.022 -3.386 1.00 0.00 4 TYR A C 4
ATOM 5445 O O . TYR A 1 4 ? 2.396 -3.149 -2.713 1.00 0.00 4 TYR A O 4
ATOM 5463 N N . GLU A 1 5 ? 4.242 -4.312 -3.271 1.00 0.00 5 GLU A N 4
ATOM 5464 C CA . GLU A 1 5 ? 5.165 -3.678 -2.332 1.00 0.00 5 GLU A CA 4
ATOM 5465 C C . GLU A 1 5 ? 5.883 -2.497 -3.010 1.00 0.00 5 GLU A C 4
ATOM 5466 O O . GLU A 1 5 ? 6.687 -2.674 -3.928 1.00 0.00 5 GLU A O 4
ATOM 5478 N N . VAL A 1 6 ? 5.541 -1.278 -2.580 1.00 0.00 6 VAL A N 4
ATOM 5479 C CA . VAL A 1 6 ? 5.918 -0.011 -3.249 1.00 0.00 6 VAL A CA 4
ATOM 5480 C C . VAL A 1 6 ? 6.905 0.861 -2.452 1.00 0.00 6 VAL A C 4
ATOM 5481 O O . VAL A 1 6 ? 6.678 1.227 -1.297 1.00 0.00 6 VAL A O 4
ATOM 5494 N N . ASP A 1 7 ? 8.011 1.244 -3.094 1.00 0.00 7 ASP A N 4
ATOM 5495 C CA . ASP A 1 7 ? 9.100 2.042 -2.505 1.00 0.00 7 ASP A CA 4
ATOM 5496 C C . ASP A 1 7 ? 9.433 3.344 -3.263 1.00 0.00 7 ASP A C 4
ATOM 5497 O O . ASP A 1 7 ? 10.231 4.145 -2.766 1.00 0.00 7 ASP A O 4
ATOM 5506 N N . SER A 1 8 ? 8.843 3.561 -4.445 1.00 0.00 8 SER A N 4
ATOM 5507 C CA . SER A 1 8 ? 9.103 4.692 -5.351 1.00 0.00 8 SER A CA 4
ATOM 5508 C C . SER A 1 8 ? 7.802 5.307 -5.903 1.00 0.00 8 SER A C 4
ATOM 5509 O O . SER A 1 8 ? 6.878 4.556 -6.232 1.00 0.00 8 SER A O 4
ATOM 5517 N N . PRO A 1 9 ? 7.722 6.642 -6.092 1.00 0.00 9 PRO A N 4
ATOM 5518 C CA . PRO A 1 9 ? 6.591 7.298 -6.761 1.00 0.00 9 PRO A CA 4
ATOM 5519 C C . PRO A 1 9 ? 6.441 6.885 -8.227 1.00 0.00 9 PRO A C 4
ATOM 5520 O O . PRO A 1 9 ? 5.335 6.897 -8.775 1.00 0.00 9 PRO A O 4
ATOM 5531 N N . ASP A 1 10 ? 7.538 6.482 -8.873 1.00 0.00 10 ASP A N 4
ATOM 5532 C CA . ASP A 1 10 ? 7.469 5.957 -10.231 1.00 0.00 10 ASP A CA 4
ATOM 5533 C C . ASP A 1 10 ? 6.844 4.549 -10.251 1.00 0.00 10 ASP A C 4
ATOM 5534 O O . ASP A 1 10 ? 6.102 4.214 -11.175 1.00 0.00 10 ASP A O 4
ATOM 5543 N N . SER A 1 11 ? 7.058 3.745 -9.202 1.00 0.00 11 SER A N 4
ATOM 5544 C CA . SER A 1 11 ? 6.394 2.443 -9.039 1.00 0.00 11 SER A CA 4
ATOM 5545 C C . SER A 1 11 ? 4.901 2.599 -8.737 1.00 0.00 11 SER A C 4
ATOM 5546 O O . SER A 1 11 ? 4.105 1.795 -9.221 1.00 0.00 11 SER A O 4
ATOM 5554 N N . VAL A 1 12 ? 4.490 3.663 -8.029 1.00 0.00 12 VAL A N 4
ATOM 5555 C CA . VAL A 1 12 ? 3.066 4.026 -7.870 1.00 0.00 12 VAL A CA 4
ATOM 5556 C C . VAL A 1 12 ? 2.422 4.268 -9.238 1.00 0.00 12 VAL A C 4
ATOM 5557 O O . VAL A 1 12 ? 1.360 3.716 -9.517 1.00 0.00 12 VAL A O 4
ATOM 5570 N N . GLU A 1 13 ? 3.082 5.025 -10.122 1.00 0.00 13 GLU A N 4
ATOM 5571 C CA . GLU A 1 13 ? 2.594 5.271 -11.489 1.00 0.00 13 GLU A CA 4
ATOM 5572 C C . GLU A 1 13 ? 2.504 3.975 -12.314 1.00 0.00 13 GLU A C 4
ATOM 5573 O O . GLU A 1 13 ? 1.502 3.734 -12.986 1.00 0.00 13 GLU A O 4
ATOM 5585 N N . LYS A 1 14 ? 3.517 3.107 -12.227 1.00 0.00 14 LYS A N 4
ATOM 5586 C CA . LYS A 1 14 ? 3.585 1.844 -12.986 1.00 0.00 14 LYS A CA 4
ATOM 5587 C C . LYS A 1 14 ? 2.510 0.850 -12.551 1.00 0.00 14 LYS A C 4
ATOM 5588 O O . LYS A 1 14 ? 1.862 0.241 -13.402 1.00 0.00 14 LYS A O 4
ATOM 5607 N N . ILE A 1 15 ? 2.272 0.722 -11.245 1.00 0.00 15 ILE A N 4
ATOM 5608 C CA . ILE A 1 15 ? 1.197 -0.123 -10.710 1.00 0.00 15 ILE A CA 4
ATOM 5609 C C . ILE A 1 15 ? -0.170 0.462 -11.081 1.00 0.00 15 ILE A C 4
ATOM 5610 O O . ILE A 1 15 ? -1.030 -0.265 -11.567 1.00 0.00 15 ILE A O 4
ATOM 5626 N N . ALA A 1 16 ? -0.366 1.776 -10.945 1.00 0.00 16 ALA A N 4
ATOM 5627 C CA . ALA A 1 16 ? -1.603 2.442 -11.348 1.00 0.00 16 ALA A CA 4
ATOM 5628 C C . ALA A 1 16 ? -1.923 2.247 -12.843 1.00 0.00 16 ALA A C 4
ATOM 5629 O O . ALA A 1 16 ? -3.070 1.971 -13.198 1.00 0.00 16 ALA A O 4
ATOM 5636 N N . ARG A 1 17 ? -0.907 2.310 -13.713 1.00 0.00 17 ARG A N 4
ATOM 5637 C CA . ARG A 1 17 ? -1.019 2.009 -15.151 1.00 0.00 17 ARG A CA 4
ATOM 5638 C C . ARG A 1 17 ? -1.337 0.534 -15.426 1.00 0.00 17 ARG A C 4
ATOM 5639 O O . ARG A 1 17 ? -2.075 0.247 -16.368 1.00 0.00 17 ARG A O 4
ATOM 5660 N N . GLU A 1 18 ? -0.853 -0.399 -14.601 1.00 0.00 18 GLU A N 4
ATOM 5661 C CA . GLU A 1 18 ? -1.189 -1.828 -14.711 1.00 0.00 18 GLU A CA 4
ATOM 5662 C C . GLU A 1 18 ? -2.623 -2.133 -14.225 1.00 0.00 18 GLU A C 4
ATOM 5663 O O . GLU A 1 18 ? -3.315 -2.968 -14.811 1.00 0.00 18 GLU A O 4
ATOM 5675 N N . LEU A 1 19 ? -3.097 -1.412 -13.202 1.00 0.00 19 LEU A N 4
ATOM 5676 C CA . LEU A 1 19 ? -4.468 -1.492 -12.674 1.00 0.00 19 LEU A CA 4
ATOM 5677 C C . LEU A 1 19 ? -5.499 -0.690 -13.499 1.00 0.00 19 LEU A C 4
ATOM 5678 O O . LEU A 1 19 ? -6.703 -0.807 -13.258 1.00 0.00 19 LEU A O 4
ATOM 5694 N N . GLY A 1 20 ? -5.054 0.109 -14.476 1.00 0.00 20 GLY A N 4
ATOM 5695 C CA . GLY A 1 20 ? -5.916 0.937 -15.333 1.00 0.00 20 GLY A CA 4
ATOM 5696 C C . GLY A 1 20 ? -6.560 2.128 -14.606 1.00 0.00 20 GLY A C 4
ATOM 5697 O O . GLY A 1 20 ? -7.677 2.528 -14.947 1.00 0.00 20 GLY A O 4
ATOM 5701 N N . LEU A 1 21 ? -5.892 2.663 -13.578 1.00 0.00 21 LEU A N 4
ATOM 5702 C CA . LEU A 1 21 ? -6.397 3.706 -12.685 1.00 0.00 21 LEU A CA 4
ATOM 5703 C C . LEU A 1 21 ? -6.545 5.081 -13.370 1.00 0.00 21 LEU A C 4
ATOM 5704 O O . LEU A 1 21 ? -5.868 5.375 -14.361 1.00 0.00 21 LEU A O 4
ATOM 5720 N N . SER A 1 22 ? -7.401 5.946 -12.815 1.00 0.00 22 SER A N 4
ATOM 5721 C CA . SER A 1 22 ? -7.599 7.321 -13.309 1.00 0.00 22 SER A CA 4
ATOM 5722 C C . SER A 1 22 ? -6.494 8.259 -12.810 1.00 0.00 22 SER A C 4
ATOM 5723 O O . SER A 1 22 ? -5.923 8.036 -11.744 1.00 0.00 22 SER A O 4
ATOM 5731 N N . GLU A 1 23 ? -6.214 9.347 -13.531 1.00 0.00 23 GLU A N 4
ATOM 5732 C CA . GLU A 1 23 ? -5.132 10.288 -13.176 1.00 0.00 23 GLU A CA 4
ATOM 5733 C C . GLU A 1 23 ? -5.363 10.968 -11.816 1.00 0.00 23 GLU A C 4
ATOM 5734 O O . GLU A 1 23 ? -4.435 11.120 -11.027 1.00 0.00 23 GLU A O 4
ATOM 5746 N N . GLU A 1 24 ? -6.613 11.313 -11.498 1.00 0.00 24 GLU A N 4
ATOM 5747 C CA . GLU A 1 24 ? -6.982 11.919 -10.207 1.00 0.00 24 GLU A CA 4
ATOM 5748 C C . GLU A 1 24 ? -6.858 10.925 -9.037 1.00 0.00 24 GLU A C 4
ATOM 5749 O O . GLU A 1 24 ? -6.492 11.312 -7.925 1.00 0.00 24 GLU A O 4
ATOM 5761 N N . GLN A 1 25 ? -7.091 9.632 -9.295 1.00 0.00 25 GLN A N 4
ATOM 5762 C CA . GLN A 1 25 ? -6.861 8.547 -8.332 1.00 0.00 25 GLN A CA 4
ATOM 5763 C C . GLN A 1 25 ? -5.356 8.297 -8.144 1.00 0.00 25 GLN A C 4
ATOM 5764 O O . GLN A 1 25 ? -4.895 8.136 -7.015 1.00 0.00 25 GLN A O 4
ATOM 5778 N N . LEU A 1 26 ? -4.569 8.356 -9.226 1.00 0.00 26 LEU A N 4
ATOM 5779 C CA . LEU A 1 26 ? -3.106 8.271 -9.188 1.00 0.00 26 LEU A CA 4
ATOM 5780 C C . LEU A 1 26 ? -2.519 9.395 -8.315 1.00 0.00 26 LEU A C 4
ATOM 5781 O O . LEU A 1 26 ? -1.815 9.118 -7.344 1.00 0.00 26 LEU A O 4
ATOM 5797 N N . ARG A 1 27 ? -2.885 10.657 -8.586 1.00 0.00 27 ARG A N 4
ATOM 5798 C CA . ARG A 1 27 ? -2.451 11.846 -7.821 1.00 0.00 27 ARG A CA 4
ATOM 5799 C C . ARG A 1 27 ? -2.759 11.743 -6.323 1.00 0.00 27 ARG A C 4
ATOM 5800 O O . ARG A 1 27 ? -1.981 12.238 -5.507 1.00 0.00 27 ARG A O 4
ATOM 5821 N N . ARG A 1 28 ? -3.840 11.051 -5.943 1.00 0.00 28 ARG A N 4
ATOM 5822 C CA . ARG A 1 28 ? -4.168 10.782 -4.529 1.00 0.00 28 ARG A CA 4
ATOM 5823 C C . ARG A 1 28 ? -3.194 9.790 -3.903 1.00 0.00 28 ARG A C 4
ATOM 5824 O O . ARG A 1 28 ? -2.680 10.061 -2.823 1.00 0.00 28 ARG A O 4
ATOM 5845 N N . ILE A 1 29 ? -2.884 8.679 -4.571 1.00 0.00 29 ILE A N 4
ATOM 5846 C CA . ILE A 1 29 ? -1.952 7.681 -4.019 1.00 0.00 29 ILE A CA 4
ATOM 5847 C C . ILE A 1 29 ? -0.541 8.277 -3.922 1.00 0.00 29 ILE A C 4
ATOM 5848 O O . ILE A 1 29 ? 0.167 8.038 -2.950 1.00 0.00 29 ILE A O 4
ATOM 5864 N N . GLN A 1 30 ? -0.166 9.135 -4.872 1.00 0.00 30 GLN A N 4
ATOM 5865 C CA . GLN A 1 30 ? 1.084 9.910 -4.843 1.00 0.00 30 GLN A CA 4
ATOM 5866 C C . GLN A 1 30 ? 1.140 10.893 -3.656 1.00 0.00 30 GLN A C 4
ATOM 5867 O O . GLN A 1 30 ? 2.184 11.022 -3.013 1.00 0.00 30 GLN A O 4
ATOM 5881 N N . LYS A 1 31 ? 0.015 11.537 -3.307 1.00 0.00 31 LYS A N 4
ATOM 5882 C CA . LYS A 1 31 ? -0.096 12.362 -2.092 1.00 0.00 31 LYS A CA 4
ATOM 5883 C C . LYS A 1 31 ? 0.035 11.520 -0.819 1.00 0.00 31 LYS A C 4
ATOM 5884 O O . LYS A 1 31 ? 0.749 11.907 0.101 1.00 0.00 31 LYS A O 4
ATOM 5903 N N . GLU A 1 32 ? -0.589 10.344 -0.767 1.00 0.00 32 GLU A N 4
ATOM 5904 C CA . GLU A 1 32 ? -0.455 9.422 0.372 1.00 0.00 32 GLU A CA 4
ATOM 5905 C C . GLU A 1 32 ? 0.956 8.820 0.490 1.00 0.00 32 GLU A C 4
ATOM 5906 O O . GLU A 1 32 ? 1.454 8.634 1.601 1.00 0.00 32 GLU A O 4
ATOM 5918 N N . PHE A 1 33 ? 1.641 8.597 -0.635 1.00 0.00 33 PHE A N 4
ATOM 5919 C CA . PHE A 1 33 ? 3.041 8.174 -0.681 1.00 0.00 33 PHE A CA 4
ATOM 5920 C C . PHE A 1 33 ? 3.961 9.209 -0.008 1.00 0.00 33 PHE A C 4
ATOM 5921 O O . PHE A 1 33 ? 4.761 8.848 0.855 1.00 0.00 33 PHE A O 4
ATOM 5938 N N . GLU A 1 34 ? 3.829 10.503 -0.337 1.00 0.00 34 GLU A N 4
ATOM 5939 C CA . GLU A 1 34 ? 4.622 11.549 0.330 1.00 0.00 34 GLU A CA 4
ATOM 5940 C C . GLU A 1 34 ? 4.180 11.816 1.777 1.00 0.00 34 GLU A C 4
ATOM 5941 O O . GLU A 1 34 ? 5.036 12.017 2.636 1.00 0.00 34 GLU A O 4
ATOM 5953 N N . ARG A 1 35 ? 2.879 11.741 2.096 1.00 0.00 35 ARG A N 4
ATOM 5954 C CA . ARG A 1 35 ? 2.371 11.806 3.484 1.00 0.00 35 ARG A CA 4
ATOM 5955 C C . ARG A 1 35 ? 2.989 10.716 4.365 1.00 0.00 35 ARG A C 4
ATOM 5956 O O . ARG A 1 35 ? 3.317 10.978 5.523 1.00 0.00 35 ARG A O 4
ATOM 5977 N N . ALA A 1 36 ? 3.189 9.517 3.817 1.00 0.00 36 ALA A N 4
ATOM 5978 C CA . ALA A 1 36 ? 3.873 8.417 4.488 1.00 0.00 36 ALA A CA 4
ATOM 5979 C C . ALA A 1 36 ? 5.385 8.679 4.647 1.00 0.00 36 ALA A C 4
ATOM 5980 O O . ALA A 1 36 ? 5.919 8.590 5.755 1.00 0.00 36 ALA A O 4
ATOM 5987 N N . GLU A 1 37 ? 6.064 9.072 3.564 1.00 0.00 37 GLU A N 4
ATOM 5988 C CA . GLU A 1 37 ? 7.515 9.314 3.539 1.00 0.00 37 GLU A CA 4
ATOM 5989 C C . GLU A 1 37 ? 7.945 10.482 4.446 1.00 0.00 37 GLU A C 4
ATOM 5990 O O . GLU A 1 37 ? 8.917 10.348 5.193 1.00 0.00 37 GLU A O 4
ATOM 6002 N N . ARG A 1 38 ? 7.191 11.592 4.458 1.00 0.00 38 ARG A N 4
ATOM 6003 C CA . ARG A 1 38 ? 7.463 12.788 5.285 1.00 0.00 38 ARG A CA 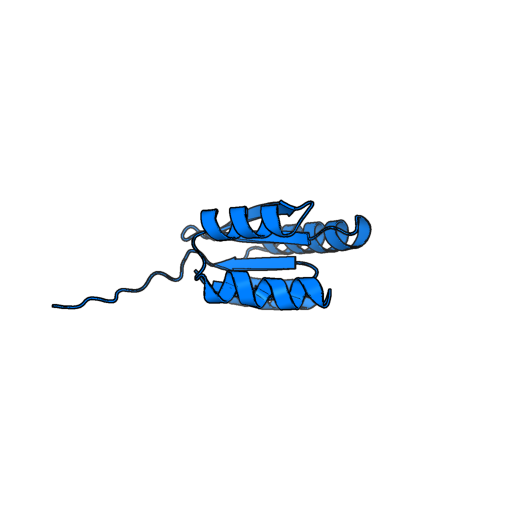4
ATOM 6004 C C . ARG A 1 38 ? 7.479 12.487 6.784 1.00 0.00 38 ARG A C 4
ATOM 6005 O O . ARG A 1 38 ? 8.298 13.047 7.514 1.00 0.00 38 ARG A O 4
ATOM 6026 N N . LYS A 1 39 ? 6.566 11.619 7.241 1.00 0.00 39 LYS A N 4
ATOM 6027 C CA . LYS A 1 39 ? 6.368 11.276 8.662 1.00 0.00 39 LYS A CA 4
ATOM 6028 C C . LYS A 1 39 ? 7.084 9.984 9.095 1.00 0.00 39 LYS A C 4
ATOM 6029 O O . LYS A 1 39 ? 7.059 9.642 10.278 1.00 0.00 39 LYS A O 4
ATOM 6048 N N . GLY A 1 40 ? 7.726 9.267 8.166 1.00 0.00 40 GLY A N 4
ATOM 6049 C CA . GLY A 1 40 ? 8.433 8.007 8.440 1.00 0.00 40 GLY A CA 4
ATOM 6050 C C . GLY A 1 40 ? 7.508 6.822 8.765 1.00 0.00 40 GLY A C 4
ATOM 6051 O O . GLY A 1 40 ? 7.893 5.929 9.525 1.00 0.00 40 GLY A O 4
ATOM 6055 N N . LYS A 1 41 ? 6.281 6.831 8.224 1.00 0.00 41 LYS A N 4
ATOM 6056 C CA . LYS A 1 41 ? 5.220 5.819 8.416 1.00 0.00 41 LYS A CA 4
ATOM 6057 C C . LYS A 1 41 ? 4.953 5.034 7.124 1.00 0.00 41 LYS A C 4
ATOM 6058 O O . LYS A 1 41 ? 5.496 5.359 6.069 1.00 0.00 41 LYS A O 4
ATOM 6077 N N . LEU A 1 42 ? 4.118 4.001 7.210 1.00 0.00 42 LEU A N 4
ATOM 6078 C CA . LEU A 1 42 ? 3.642 3.199 6.075 1.00 0.00 42 LEU A CA 4
ATOM 6079 C C . LEU A 1 42 ? 2.129 3.415 5.890 1.00 0.00 42 LEU A C 4
ATOM 6080 O O . LEU A 1 42 ? 1.400 3.580 6.870 1.00 0.00 42 LEU A O 4
ATOM 6096 N N . VAL A 1 43 ? 1.649 3.413 4.644 1.00 0.00 43 VAL A N 4
ATOM 6097 C CA . VAL A 1 43 ? 0.215 3.367 4.323 1.00 0.00 43 VAL A CA 4
ATOM 6098 C C . VAL A 1 43 ? -0.148 2.161 3.466 1.00 0.00 43 VAL A C 4
ATOM 6099 O O . VAL A 1 43 ? 0.632 1.689 2.636 1.00 0.00 43 VAL A O 4
ATOM 6112 N N . ILE A 1 44 ? -1.364 1.675 3.685 1.00 0.00 44 ILE A N 4
ATOM 6113 C CA . ILE A 1 44 ? -1.978 0.538 3.006 1.00 0.00 44 ILE A CA 4
ATOM 6114 C C . ILE A 1 44 ? -3.097 1.079 2.119 1.00 0.00 44 ILE A C 4
ATOM 6115 O O . ILE A 1 44 ? -3.993 1.772 2.607 1.00 0.00 44 ILE A O 4
ATOM 6131 N N . VAL A 1 45 ? -3.031 0.777 0.823 1.00 0.00 45 VAL A N 4
ATOM 6132 C CA . VAL A 1 45 ? -3.949 1.247 -0.218 1.00 0.00 45 VAL A CA 4
ATOM 6133 C C . VAL A 1 45 ? -4.668 0.063 -0.848 1.00 0.00 45 VAL A C 4
ATOM 6134 O O . VAL A 1 45 ? -4.060 -0.975 -1.100 1.00 0.00 45 VAL A O 4
ATOM 6147 N N . TYR A 1 46 ? -5.967 0.201 -1.096 1.00 0.00 46 TYR A N 4
ATOM 6148 C CA . TYR A 1 46 ? -6.823 -0.872 -1.610 1.00 0.00 46 TYR A CA 4
ATOM 6149 C C . TYR A 1 46 ? -7.535 -0.491 -2.912 1.00 0.00 46 TYR A C 4
ATOM 6150 O O . TYR A 1 46 ? -7.900 0.667 -3.101 1.00 0.00 46 TYR A O 4
ATOM 6168 N N . LEU A 1 47 ? -7.758 -1.472 -3.788 1.00 0.00 47 LEU A N 4
ATOM 6169 C CA . LEU A 1 47 ? -8.456 -1.354 -5.069 1.00 0.00 47 LEU A CA 4
ATOM 6170 C C . LEU A 1 47 ? -9.760 -2.166 -5.055 1.00 0.00 47 LEU A C 4
ATOM 6171 O O . LEU A 1 47 ? -9.751 -3.387 -4.878 1.00 0.00 47 LEU A O 4
ATOM 6187 N N . THR A 1 48 ? -10.875 -1.482 -5.300 1.00 0.00 48 THR A N 4
ATOM 6188 C CA . THR A 1 48 ? -12.195 -2.097 -5.514 1.00 0.00 48 THR A CA 4
ATOM 6189 C C . THR A 1 48 ? -12.501 -2.292 -7.003 1.00 0.00 48 THR A C 4
ATOM 6190 O O . THR A 1 48 ? -11.897 -1.643 -7.863 1.00 0.00 48 THR A O 4
ATOM 6201 N N . SER A 1 49 ? -13.488 -3.134 -7.329 1.00 0.00 49 SER A N 4
ATOM 6202 C CA . SER A 1 49 ? -13.980 -3.314 -8.709 1.00 0.00 49 SER A CA 4
ATOM 6203 C C . SER A 1 49 ? -14.647 -2.046 -9.283 1.00 0.00 49 SER A C 4
ATOM 6204 O O . SER A 1 49 ? -14.804 -1.921 -10.499 1.00 0.00 49 SER A O 4
ATOM 6212 N N . ASP A 1 50 ? -15.005 -1.078 -8.429 1.00 0.00 50 ASP A N 4
ATOM 6213 C CA . ASP A 1 50 ? -15.526 0.241 -8.819 1.00 0.00 50 ASP A CA 4
ATOM 6214 C C . ASP A 1 50 ? -14.412 1.280 -9.095 1.00 0.00 50 ASP A C 4
ATOM 6215 O O . ASP A 1 50 ? -14.695 2.387 -9.560 1.00 0.00 50 ASP A O 4
ATOM 6224 N N . GLY A 1 51 ? -13.141 0.946 -8.823 1.00 0.00 51 GLY A N 4
ATOM 6225 C CA . GLY A 1 51 ? -12.000 1.868 -8.944 1.00 0.00 51 GLY A CA 4
ATOM 6226 C C . GLY A 1 51 ? -11.897 2.891 -7.800 1.00 0.00 51 GLY A C 4
ATOM 6227 O O . GLY A 1 51 ? -11.155 3.874 -7.904 1.00 0.00 51 GLY A O 4
ATOM 6231 N N . LYS A 1 52 ? -12.636 2.661 -6.708 1.00 0.00 52 LYS A N 4
ATOM 6232 C CA . LYS A 1 52 ? -12.612 3.435 -5.462 1.00 0.00 52 LYS A CA 4
ATOM 6233 C C . LYS A 1 52 ? -11.474 2.907 -4.587 1.00 0.00 52 LYS A C 4
ATOM 6234 O O . LYS A 1 52 ? -11.255 1.692 -4.541 1.00 0.00 52 LYS A O 4
ATOM 6253 N N . VAL A 1 53 ? -10.758 3.803 -3.908 1.00 0.00 53 VAL A N 4
ATOM 6254 C CA . VAL A 1 53 ? -9.593 3.464 -3.083 1.00 0.00 53 VAL A CA 4
ATOM 6255 C C . VAL A 1 53 ? -9.831 3.739 -1.595 1.00 0.00 53 VAL A C 4
ATOM 6256 O O . VAL A 1 53 ? -10.433 4.746 -1.225 1.00 0.00 53 VAL A O 4
ATOM 6269 N N . GLU A 1 54 ? -9.337 2.842 -0.741 1.00 0.00 54 GLU A N 4
ATOM 6270 C CA . GLU A 1 54 ? -9.270 3.008 0.720 1.00 0.00 54 GLU A CA 4
ATOM 6271 C C . GLU A 1 54 ? -7.805 3.186 1.141 1.00 0.00 54 GLU A C 4
ATOM 6272 O O . GLU A 1 54 ? -6.941 2.472 0.630 1.00 0.00 54 GLU A O 4
ATOM 6284 N N . ILE A 1 55 ? -7.531 4.115 2.066 1.00 0.00 55 ILE A N 4
ATOM 6285 C CA . ILE A 1 55 ? -6.201 4.372 2.641 1.00 0.00 55 ILE A CA 4
ATOM 6286 C C . ILE A 1 55 ? -6.244 4.141 4.161 1.00 0.00 55 ILE A C 4
ATOM 6287 O O . ILE A 1 55 ? -7.175 4.600 4.830 1.00 0.00 55 ILE A O 4
ATOM 6303 N N . ARG A 1 56 ? -5.218 3.488 4.719 1.00 0.00 56 ARG A N 4
ATOM 6304 C CA . ARG A 1 56 ? -4.991 3.342 6.166 1.00 0.00 56 ARG A CA 4
ATOM 6305 C C . ARG A 1 56 ? -3.519 3.579 6.508 1.00 0.00 56 ARG A C 4
ATOM 6306 O O . ARG A 1 56 ? -2.641 3.106 5.796 1.00 0.00 56 ARG A O 4
ATOM 6327 N N . GLU A 1 57 ? -3.254 4.273 7.612 1.00 0.00 57 GLU A N 4
ATOM 6328 C CA . GLU A 1 57 ? -1.906 4.546 8.135 1.00 0.00 57 GLU A CA 4
ATOM 6329 C C . GLU A 1 57 ? -1.502 3.508 9.195 1.00 0.00 57 GLU A C 4
ATOM 6330 O O . GLU A 1 57 ? -2.329 3.115 10.023 1.00 0.00 57 GLU A O 4
ATOM 6342 N N . VAL A 1 58 ? -0.227 3.089 9.195 1.00 0.00 58 VAL A N 4
ATOM 6343 C CA . VAL A 1 58 ? 0.360 2.202 10.218 1.00 0.00 58 VAL A CA 4
ATOM 6344 C C . VAL A 1 58 ? 1.702 2.723 10.743 1.00 0.00 58 VAL A C 4
ATOM 6345 O O . VAL A 1 58 ? 2.559 3.179 9.983 1.00 0.00 58 VAL A O 4
ATOM 6358 N N . THR A 1 59 ? 1.893 2.619 12.059 1.00 0.00 59 THR A N 4
ATOM 6359 C CA . THR A 1 59 ? 3.113 3.034 12.779 1.00 0.00 59 THR A CA 4
ATOM 6360 C C . THR A 1 59 ? 4.131 1.902 12.936 1.00 0.00 59 THR A C 4
ATOM 6361 O O . THR A 1 59 ? 5.338 2.158 12.918 1.00 0.00 59 THR A O 4
ATOM 6372 N N . SER A 1 60 ? 3.671 0.649 13.048 1.00 0.00 60 SER A N 4
ATOM 6373 C CA . SER A 1 60 ? 4.476 -0.542 13.378 1.00 0.00 60 SER A CA 4
ATOM 6374 C C . SER A 1 60 ? 3.947 -1.813 12.688 1.00 0.00 60 SER A C 4
ATOM 6375 O O . SER A 1 60 ? 2.887 -1.800 12.054 1.00 0.00 60 SER A O 4
ATOM 6383 N N . GLU A 1 61 ? 4.675 -2.926 12.813 1.00 0.00 61 GLU A N 4
ATOM 6384 C CA . GLU A 1 61 ? 4.309 -4.228 12.233 1.00 0.00 61 GLU A CA 4
ATOM 6385 C C . GLU A 1 61 ? 3.016 -4.823 12.819 1.00 0.00 61 GLU A C 4
ATOM 6386 O O . GLU A 1 61 ? 2.332 -5.580 12.134 1.00 0.00 61 GLU A O 4
ATOM 6398 N N . GLU A 1 62 ? 2.649 -4.469 14.056 1.00 0.00 62 GLU A N 4
ATOM 6399 C CA . GLU A 1 62 ? 1.409 -4.917 14.698 1.00 0.00 62 GLU A CA 4
ATOM 6400 C C . GLU A 1 62 ? 0.177 -4.347 13.987 1.00 0.00 62 GLU A C 4
ATOM 6401 O O . GLU A 1 62 ? -0.717 -5.098 13.602 1.00 0.00 62 GLU A O 4
ATOM 6413 N N . GLU A 1 63 ? 0.153 -3.035 13.728 1.00 0.00 63 GLU A N 4
ATOM 6414 C CA . GLU A 1 63 ? -0.909 -2.417 12.928 1.00 0.00 63 GLU A CA 4
ATOM 6415 C C . GLU A 1 63 ? -0.955 -3.040 11.526 1.00 0.00 63 GLU A C 4
ATOM 6416 O O . GLU A 1 63 ? -1.996 -3.566 11.128 1.00 0.00 63 GLU A O 4
ATOM 6428 N N . LEU A 1 64 ? 0.187 -3.085 10.823 1.00 0.00 64 LEU A N 4
ATOM 6429 C CA . LEU A 1 64 ? 0.307 -3.642 9.467 1.00 0.00 64 LEU A CA 4
ATOM 6430 C C . LEU A 1 64 ? -0.298 -5.052 9.388 1.00 0.00 64 LEU A C 4
ATOM 6431 O O . LEU A 1 64 ? -1.130 -5.324 8.525 1.00 0.00 64 LEU A O 4
ATOM 6447 N N . GLU A 1 65 ? 0.050 -5.923 10.333 1.00 0.00 65 GLU A N 4
ATOM 6448 C CA . GLU A 1 65 ? -0.452 -7.297 10.412 1.00 0.00 65 GLU A CA 4
ATOM 6449 C C . GLU A 1 65 ? -1.977 -7.332 10.578 1.00 0.00 65 GLU A C 4
ATOM 6450 O O . GLU A 1 65 ? -2.661 -8.059 9.856 1.00 0.00 65 GLU A O 4
ATOM 6462 N N . LYS A 1 66 ? -2.527 -6.530 11.496 1.00 0.00 66 LYS A N 4
ATOM 6463 C CA . LYS A 1 66 ? -3.965 -6.523 11.803 1.00 0.00 66 LYS A CA 4
ATOM 6464 C C . LYS A 1 66 ? -4.805 -5.992 10.642 1.00 0.00 66 LYS A C 4
ATOM 6465 O O . LYS A 1 66 ? -5.896 -6.505 10.395 1.00 0.00 66 LYS A O 4
ATOM 6484 N N . ILE A 1 67 ? -4.300 -5.017 9.888 1.00 0.00 67 ILE A N 4
ATOM 6485 C CA . ILE A 1 67 ? -4.983 -4.499 8.692 1.00 0.00 67 ILE A CA 4
ATOM 6486 C C . ILE A 1 67 ? -4.855 -5.467 7.509 1.00 0.00 67 ILE A C 4
ATOM 6487 O O . ILE A 1 67 ? -5.838 -5.682 6.803 1.00 0.00 67 ILE A O 4
ATOM 6503 N N . LEU A 1 68 ? -3.720 -6.149 7.331 1.00 0.00 68 LEU A N 4
ATOM 6504 C CA . LEU A 1 68 ? -3.631 -7.239 6.350 1.00 0.00 68 LEU A CA 4
ATOM 6505 C C . LEU A 1 68 ? -4.587 -8.402 6.698 1.00 0.00 68 LEU A C 4
ATOM 6506 O O . LEU A 1 68 ? -5.214 -8.961 5.794 1.00 0.00 68 LEU A O 4
ATOM 6522 N N . LYS A 1 69 ? -4.798 -8.697 7.991 1.00 0.00 69 LYS A N 4
ATOM 6523 C CA . LYS A 1 69 ? -5.839 -9.631 8.466 1.00 0.00 69 LYS A CA 4
ATOM 6524 C C . LYS A 1 69 ? -7.264 -9.116 8.203 1.00 0.00 69 LYS A C 4
ATOM 6525 O O . LYS A 1 69 ? -8.114 -9.905 7.790 1.00 0.00 69 LYS A O 4
ATOM 6544 N N . LYS A 1 70 ? -7.525 -7.806 8.351 1.00 0.00 70 LYS A N 4
ATOM 6545 C CA . LYS A 1 70 ? -8.813 -7.162 7.996 1.00 0.00 70 LYS A CA 4
ATOM 6546 C C . LYS A 1 70 ? -9.141 -7.311 6.504 1.00 0.00 70 LYS A C 4
ATOM 6547 O O . LYS A 1 70 ? -10.284 -7.594 6.145 1.00 0.00 70 LYS A O 4
ATOM 6566 N N . LEU A 1 71 ? -8.134 -7.147 5.641 1.00 0.00 71 LEU A N 4
ATOM 6567 C CA . LEU A 1 71 ? -8.274 -7.169 4.177 1.00 0.00 71 LEU A CA 4
ATOM 6568 C C . LEU A 1 71 ? -8.214 -8.587 3.573 1.00 0.00 71 LEU A C 4
ATOM 6569 O O . LEU A 1 71 ? -8.489 -8.760 2.384 1.00 0.00 71 LEU A O 4
ATOM 6585 N N . GLY A 1 72 ? -7.892 -9.605 4.378 1.00 0.00 72 GLY A N 4
ATOM 6586 C CA . GLY A 1 72 ? -7.988 -11.021 4.005 1.00 0.00 72 GLY A CA 4
ATOM 6587 C C . GLY A 1 72 ? -6.916 -11.515 3.029 1.00 0.00 72 GLY A C 4
ATOM 6588 O O . GLY A 1 72 ? -7.179 -12.442 2.258 1.00 0.00 72 GLY A O 4
ATOM 6592 N N . VAL A 1 73 ? -5.722 -10.907 3.027 1.00 0.00 73 VAL A N 4
ATOM 6593 C CA . VAL A 1 73 ? -4.590 -11.366 2.200 1.00 0.00 73 VAL A CA 4
ATOM 6594 C C . VAL A 1 73 ? -4.041 -12.722 2.685 1.00 0.00 73 VAL A C 4
ATOM 6595 O O . VAL A 1 73 ? -4.283 -13.135 3.823 1.00 0.00 73 VAL A O 4
ATOM 6608 N N . ASP A 1 74 ? -3.297 -13.426 1.827 1.00 0.00 74 ASP A N 4
ATOM 6609 C CA . ASP A 1 74 ? -2.711 -14.737 2.154 1.00 0.00 74 ASP A CA 4
ATOM 6610 C C . ASP A 1 74 ? -1.640 -14.656 3.263 1.00 0.00 74 ASP A C 4
ATOM 6611 O O . ASP A 1 74 ? -0.916 -13.667 3.380 1.00 0.00 74 ASP A O 4
ATOM 6620 N N . GLU A 1 75 ? -1.499 -15.718 4.061 1.00 0.00 75 GLU A N 4
ATOM 6621 C CA . GLU A 1 75 ? -0.519 -15.803 5.157 1.00 0.00 75 GLU A CA 4
ATOM 6622 C C . GLU A 1 75 ? 0.932 -15.556 4.707 1.00 0.00 75 GLU A C 4
ATOM 6623 O O . GLU A 1 75 ? 1.697 -14.962 5.470 1.00 0.00 75 GLU A O 4
ATOM 6635 N N . GLU A 1 76 ? 1.315 -15.934 3.479 1.00 0.00 76 GLU A N 4
ATOM 6636 C CA . GLU A 1 76 ? 2.649 -15.626 2.943 1.00 0.00 76 GLU A CA 4
ATOM 6637 C C . GLU A 1 76 ? 2.862 -14.119 2.743 1.00 0.00 76 GLU A C 4
ATOM 6638 O O . GLU A 1 76 ? 3.946 -13.604 3.009 1.00 0.00 76 GLU A O 4
ATOM 6650 N N . ILE A 1 77 ? 1.824 -13.389 2.340 1.00 0.00 77 ILE A N 4
ATOM 6651 C CA . ILE A 1 77 ? 1.865 -11.927 2.208 1.00 0.00 77 ILE A CA 4
ATOM 6652 C C . ILE A 1 77 ? 2.072 -11.297 3.588 1.00 0.00 77 ILE A C 4
ATOM 6653 O O . ILE A 1 77 ? 2.939 -10.438 3.737 1.00 0.00 77 ILE A O 4
ATOM 6669 N N . ILE A 1 78 ? 1.357 -11.765 4.620 1.00 0.00 78 ILE A N 4
ATOM 6670 C CA . ILE A 1 78 ? 1.494 -11.234 5.981 1.00 0.00 78 ILE A CA 4
ATOM 6671 C C . ILE A 1 78 ? 2.909 -11.467 6.521 1.00 0.00 78 ILE A C 4
ATOM 6672 O O . ILE A 1 78 ? 3.587 -10.505 6.889 1.00 0.00 78 ILE A O 4
ATOM 6688 N N . ARG A 1 79 ? 3.405 -12.714 6.507 1.00 0.00 79 ARG A N 4
ATOM 6689 C CA . ARG A 1 79 ? 4.764 -13.029 6.995 1.00 0.00 79 ARG A CA 4
ATOM 6690 C C . ARG A 1 79 ? 5.860 -12.353 6.178 1.00 0.00 79 ARG A C 4
ATOM 6691 O O . ARG A 1 79 ? 6.850 -11.929 6.766 1.00 0.00 79 ARG A O 4
ATOM 6712 N N . ARG A 1 80 ? 5.696 -12.207 4.854 1.00 0.00 80 ARG A N 4
ATOM 6713 C CA . ARG A 1 80 ? 6.732 -11.612 3.996 1.00 0.00 80 ARG A CA 4
ATOM 6714 C C . ARG A 1 80 ? 6.812 -10.107 4.221 1.00 0.00 80 ARG A C 4
ATOM 6715 O O . ARG A 1 80 ? 7.871 -9.590 4.568 1.00 0.00 80 ARG A O 4
ATOM 6736 N N . ILE A 1 81 ? 5.682 -9.409 4.106 1.00 0.00 81 ILE A N 4
ATOM 6737 C CA . ILE A 1 81 ? 5.618 -7.942 4.260 1.00 0.00 81 ILE A CA 4
ATOM 6738 C C . ILE A 1 81 ? 5.984 -7.492 5.684 1.00 0.00 81 ILE A C 4
ATOM 6739 O O . ILE A 1 81 ? 6.563 -6.418 5.837 1.00 0.00 81 ILE A O 4
ATOM 6755 N N . LYS A 1 82 ? 5.781 -8.314 6.724 1.00 0.00 82 LYS A N 4
ATOM 6756 C CA . LYS A 1 82 ? 6.324 -8.034 8.071 1.00 0.00 82 LYS A CA 4
ATOM 6757 C C . LYS A 1 82 ? 7.856 -7.865 8.082 1.00 0.00 82 LYS A C 4
ATOM 6758 O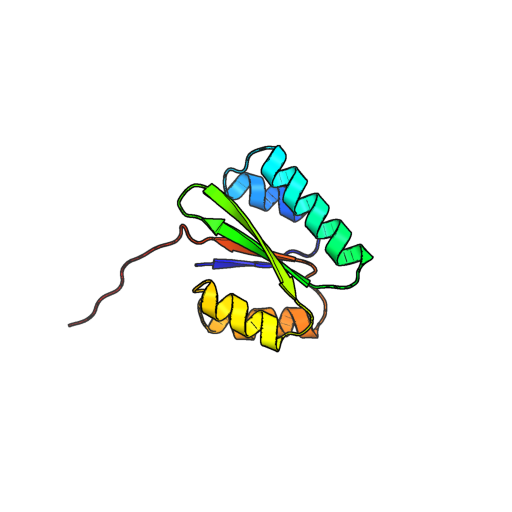 O . LYS A 1 82 ? 8.347 -7.014 8.822 1.00 0.00 82 LYS A O 4
ATOM 6777 N N . ARG A 1 83 ? 8.617 -8.564 7.221 1.00 0.00 83 ARG A N 4
ATOM 6778 C CA . ARG A 1 83 ? 10.071 -8.322 7.035 1.00 0.00 83 ARG A CA 4
ATOM 6779 C C . ARG A 1 83 ? 10.339 -7.015 6.288 1.00 0.00 83 ARG A C 4
ATOM 6780 O O . ARG A 1 83 ? 11.174 -6.232 6.730 1.00 0.00 83 ARG A O 4
ATOM 6801 N N . LEU A 1 84 ? 9.589 -6.732 5.219 1.00 0.00 84 LEU A N 4
ATOM 6802 C CA . LEU A 1 84 ? 9.681 -5.460 4.481 1.00 0.00 84 LEU A CA 4
ATOM 6803 C C . LEU A 1 84 ? 9.373 -4.245 5.381 1.00 0.00 84 LEU A C 4
ATOM 6804 O O . LEU A 1 84 ? 9.974 -3.182 5.210 1.00 0.00 84 LEU A O 4
ATOM 6820 N N . ARG A 1 85 ? 8.490 -4.420 6.374 1.00 0.00 85 ARG A N 4
ATOM 6821 C CA . ARG A 1 85 ? 8.145 -3.433 7.414 1.00 0.00 85 ARG A CA 4
ATOM 6822 C C . ARG A 1 85 ? 9.228 -3.331 8.496 1.00 0.00 85 ARG A C 4
ATOM 6823 O O . ARG A 1 85 ? 9.574 -2.215 8.880 1.00 0.00 85 ARG A O 4
ATOM 6844 N N . LYS A 1 86 ? 9.808 -4.453 8.939 1.00 0.00 86 LYS A N 4
ATOM 6845 C CA . LYS A 1 86 ? 10.930 -4.500 9.903 1.00 0.00 86 LYS A CA 4
ATOM 6846 C C . LYS A 1 86 ? 12.204 -3.845 9.349 1.00 0.00 86 LYS A C 4
ATOM 6847 O O . LYS A 1 86 ? 12.871 -3.095 10.058 1.00 0.00 86 LYS A O 4
ATOM 6866 N N . GLU A 1 87 ? 12.511 -4.081 8.073 1.00 0.00 87 GLU A N 4
ATOM 6867 C CA . GLU A 1 87 ? 13.639 -3.468 7.354 1.00 0.00 87 GLU A CA 4
ATOM 6868 C C . GLU A 1 87 ? 13.333 -2.044 6.841 1.00 0.00 87 GLU A C 4
ATOM 6869 O O . GLU A 1 87 ? 14.253 -1.308 6.479 1.00 0.00 87 GLU A O 4
ATOM 6881 N N . GLY A 1 88 ? 12.058 -1.636 6.829 1.00 0.00 88 GLY A N 4
ATOM 6882 C CA . GLY A 1 88 ? 11.614 -0.288 6.453 1.00 0.00 88 GLY A CA 4
ATOM 6883 C C . GLY A 1 88 ? 11.821 0.063 4.972 1.00 0.00 88 GLY A C 4
ATOM 6884 O O . GLY A 1 88 ? 12.015 1.237 4.646 1.00 0.00 88 GLY A O 4
ATOM 6888 N N . GLN A 1 89 ? 11.819 -0.929 4.074 1.00 0.00 89 GLN A N 4
ATOM 6889 C CA . GLN A 1 89 ? 12.125 -0.735 2.648 1.00 0.00 89 GLN A CA 4
ATOM 6890 C C . GLN A 1 89 ? 10.933 -0.146 1.872 1.00 0.00 89 GLN A C 4
ATOM 6891 O O . GLN A 1 89 ? 11.113 0.598 0.906 1.00 0.00 89 GLN A O 4
ATOM 6905 N N . ILE A 1 90 ? 9.713 -0.477 2.299 1.00 0.00 90 ILE A N 4
ATOM 6906 C CA . ILE A 1 90 ? 8.455 -0.146 1.639 1.00 0.00 90 ILE A CA 4
ATOM 6907 C C . ILE A 1 90 ? 7.823 1.051 2.345 1.00 0.00 90 ILE A C 4
ATOM 6908 O O . ILE A 1 90 ? 7.695 1.076 3.571 1.00 0.00 90 ILE A O 4
ATOM 6924 N N . LYS A 1 91 ? 7.416 2.039 1.547 1.00 0.00 91 LYS A N 4
ATOM 6925 C CA . LYS A 1 91 ? 6.803 3.297 2.010 1.00 0.00 91 LYS A CA 4
ATOM 6926 C C . LYS A 1 91 ? 5.277 3.239 1.911 1.00 0.00 91 LYS A C 4
ATOM 6927 O O . LYS A 1 91 ? 4.572 4.003 2.571 1.00 0.00 91 LYS A O 4
ATOM 6946 N N . LEU A 1 92 ? 4.778 2.331 1.071 1.00 0.00 92 LEU A N 4
ATOM 6947 C CA . LEU A 1 92 ? 3.378 2.222 0.669 1.00 0.00 92 LEU A CA 4
ATOM 6948 C C . LEU A 1 92 ? 3.103 0.808 0.123 1.00 0.00 92 LEU A C 4
ATOM 6949 O O . LEU A 1 92 ? 3.912 0.267 -0.625 1.00 0.00 92 LEU A O 4
ATOM 6965 N N . VAL A 1 93 ? 1.966 0.199 0.466 1.00 0.00 93 VAL A N 4
ATOM 6966 C CA . VAL A 1 93 ? 1.503 -1.058 -0.162 1.00 0.00 93 VAL A CA 4
ATOM 6967 C C . VAL A 1 93 ? 0.169 -0.865 -0.865 1.00 0.00 93 VAL A C 4
ATOM 6968 O O . VAL A 1 93 ? -0.667 -0.093 -0.403 1.00 0.00 93 VAL A O 4
ATOM 6981 N N . ILE A 1 94 ? -0.028 -1.574 -1.974 1.00 0.00 94 ILE A N 4
ATOM 6982 C CA . ILE A 1 94 ? -1.247 -1.535 -2.795 1.00 0.00 94 ILE A CA 4
ATOM 6983 C C . ILE A 1 94 ? -1.853 -2.938 -2.852 1.00 0.00 94 ILE A C 4
ATOM 6984 O O . ILE A 1 94 ? -1.114 -3.899 -3.042 1.00 0.00 94 ILE A O 4
ATOM 7000 N N . ILE A 1 95 ? -3.169 -3.091 -2.686 1.00 0.00 95 ILE A N 4
ATOM 7001 C CA . ILE A 1 95 ? -3.826 -4.402 -2.574 1.00 0.00 95 ILE A CA 4
ATOM 7002 C C . ILE A 1 95 ? -5.045 -4.472 -3.497 1.00 0.00 95 ILE A C 4
ATOM 7003 O O . ILE A 1 95 ? -5.872 -3.564 -3.522 1.00 0.00 95 ILE A O 4
ATOM 7019 N N . GLU A 1 96 ? -5.180 -5.579 -4.223 1.00 0.00 96 GLU A N 4
ATOM 7020 C CA . GLU A 1 96 ? -6.362 -5.928 -5.017 1.00 0.00 96 GLU A CA 4
ATOM 7021 C C . GLU A 1 96 ? -7.037 -7.165 -4.414 1.00 0.00 96 GLU A C 4
ATOM 7022 O O . GLU A 1 96 ? -6.395 -8.210 -4.278 1.00 0.00 96 GLU A O 4
ATOM 7034 N N . GLY A 1 97 ? -8.328 -7.070 -4.075 1.00 0.00 97 GLY A N 4
ATOM 7035 C CA . GLY A 1 97 ? -9.073 -8.203 -3.491 1.00 0.00 97 GLY A CA 4
ATOM 7036 C C . GLY A 1 97 ? -10.582 -8.243 -3.769 1.00 0.00 97 GLY A C 4
ATOM 7037 O O . GLY A 1 97 ? -11.283 -9.103 -3.234 1.00 0.00 97 GLY A O 4
ATOM 7041 N N . SER A 1 98 ? -11.093 -7.359 -4.631 1.00 0.00 98 SER A N 4
ATOM 7042 C CA . SER A 1 98 ? -12.526 -7.191 -4.945 1.00 0.00 98 SER A CA 4
ATOM 7043 C C . SER A 1 98 ? -13.038 -8.196 -6.000 1.00 0.00 98 SER A C 4
ATOM 7044 O O . SER A 1 98 ? -13.743 -7.827 -6.942 1.00 0.00 98 SER A O 4
ATOM 7052 N N . LEU A 1 99 ? -12.648 -9.470 -5.864 1.00 0.00 99 LEU A N 4
ATOM 7053 C CA . LEU A 1 99 ? -12.835 -10.541 -6.860 1.00 0.00 99 LEU A CA 4
ATOM 7054 C C . LEU A 1 99 ? -13.535 -11.800 -6.284 1.00 0.00 99 LEU A C 4
ATOM 7055 O O . LEU A 1 99 ? -13.543 -12.863 -6.905 1.00 0.00 99 LEU A O 4
ATOM 7071 N N . GLU A 1 100 ? -14.122 -11.699 -5.087 1.00 0.00 100 GLU A N 4
ATOM 7072 C CA . GLU A 1 100 ? -14.825 -12.802 -4.409 1.00 0.00 100 GLU A CA 4
ATOM 7073 C C . GLU A 1 100 ? -16.170 -13.185 -5.067 1.00 0.00 100 GLU A C 4
ATOM 7074 O O . GLU A 1 100 ? -16.798 -12.375 -5.758 1.00 0.00 100 GLU A O 4
ATOM 7086 N N . HIS A 1 101 ? -16.631 -14.418 -4.822 1.00 0.00 101 HIS A N 4
ATOM 7087 C CA . HIS A 1 101 ? -17.938 -14.953 -5.241 1.00 0.00 101 HIS A CA 4
ATOM 7088 C C . HIS A 1 101 ? -18.580 -15.802 -4.127 1.00 0.00 101 HIS A C 4
ATOM 7089 O O . HIS A 1 101 ? -17.886 -16.435 -3.322 1.00 0.00 101 HIS A O 4
ATOM 7103 N N . HIS A 1 102 ? -19.916 -15.836 -4.097 1.00 0.00 102 HIS A N 4
ATOM 7104 C CA . HIS A 1 102 ? -20.697 -16.566 -3.091 1.00 0.00 102 HIS A CA 4
ATOM 7105 C C . HIS A 1 102 ? -20.570 -18.093 -3.249 1.00 0.00 102 HIS A C 4
ATOM 7106 O O . HIS A 1 102 ? -20.603 -18.624 -4.363 1.00 0.00 102 HIS A O 4
ATOM 7120 N N . HIS A 1 103 ? -20.432 -18.796 -2.123 1.00 0.00 103 HIS A N 4
ATOM 7121 C CA . HIS A 1 103 ? -20.248 -20.251 -2.043 1.00 0.00 103 HIS A CA 4
ATOM 7122 C C . HIS A 1 103 ? -20.742 -20.809 -0.693 1.00 0.00 103 HIS A C 4
ATOM 7123 O O . HIS A 1 103 ? -20.745 -20.101 0.319 1.00 0.00 103 HIS A O 4
ATOM 7137 N N . HIS A 1 104 ? -21.158 -22.081 -0.672 1.00 0.00 104 HIS A N 4
ATOM 7138 C CA . HIS A 1 104 ? -21.651 -22.780 0.525 1.00 0.00 104 HIS A CA 4
ATOM 7139 C C . HIS A 1 104 ? -21.391 -24.298 0.448 1.00 0.00 104 HIS A C 4
ATOM 7140 O O . HIS A 1 104 ? -21.277 -24.865 -0.644 1.00 0.00 104 HIS A O 4
ATOM 7154 N N . HIS A 1 105 ? -21.319 -24.965 1.602 1.00 0.00 105 HIS A N 4
ATOM 7155 C CA . HIS A 1 105 ? -21.188 -26.425 1.709 1.00 0.00 105 HIS A CA 4
ATOM 7156 C C . HIS A 1 105 ? -22.519 -27.158 1.432 1.00 0.00 105 HIS A C 4
ATOM 7157 O O . HIS A 1 105 ? -23.603 -26.585 1.598 1.00 0.00 105 HIS A O 4
ATOM 7171 N N . HIS A 1 106 ? -22.437 -28.434 1.037 1.00 0.00 106 HIS A N 4
ATOM 7172 C CA . HIS A 1 106 ? -23.578 -29.336 0.804 1.00 0.00 106 HIS A CA 4
ATOM 7173 C C . HIS A 1 106 ? -23.235 -30.795 1.179 1.00 0.00 106 HIS A C 4
ATOM 7174 O O . HIS A 1 106 ? -22.092 -31.240 0.916 1.00 0.00 106 HIS A O 4
ATOM 7189 N N . GLY A 1 1 ? -7.027 -11.078 -1.937 1.00 0.00 1 GLY A N 5
ATOM 7190 C CA . GLY A 1 1 ? -6.364 -9.943 -2.619 1.00 0.00 1 GLY A CA 5
ATOM 7191 C C . GLY A 1 1 ? -4.857 -10.123 -2.687 1.00 0.00 1 GLY A C 5
ATOM 7192 O O . GLY A 1 1 ? -4.266 -10.692 -1.768 1.00 0.00 1 GLY A O 5
ATOM 7198 N N . LYS A 1 2 ? -4.227 -9.625 -3.759 1.00 0.00 2 LYS A N 5
ATOM 7199 C CA . LYS A 1 2 ? -2.761 -9.626 -3.962 1.00 0.00 2 LYS A CA 5
ATOM 7200 C C . LYS A 1 2 ? -2.158 -8.249 -3.682 1.00 0.00 2 LYS A C 5
ATOM 7201 O O . LYS A 1 2 ? -2.824 -7.234 -3.880 1.00 0.00 2 LYS A O 5
ATOM 7220 N N . LEU A 1 3 ? -0.907 -8.231 -3.221 1.00 0.00 3 LEU A N 5
ATOM 7221 C CA . LEU A 1 3 ? -0.213 -7.051 -2.693 1.00 0.00 3 LEU A CA 5
ATOM 7222 C C . LEU A 1 3 ? 1.077 -6.743 -3.472 1.00 0.00 3 LEU A C 5
ATOM 7223 O O . LEU A 1 3 ? 1.836 -7.647 -3.830 1.00 0.00 3 LEU A O 5
ATOM 7239 N N . TYR A 1 4 ? 1.330 -5.451 -3.677 1.00 0.00 4 TYR A N 5
ATOM 7240 C CA . TYR A 1 4 ? 2.484 -4.879 -4.368 1.00 0.00 4 TYR A CA 5
ATOM 7241 C C . TYR A 1 4 ? 3.302 -3.989 -3.438 1.00 0.00 4 TYR A C 5
ATOM 7242 O O . TYR A 1 4 ? 2.769 -3.170 -2.686 1.00 0.00 4 TYR A O 5
ATOM 7260 N N . GLU A 1 5 ? 4.615 -4.198 -3.477 1.00 0.00 5 GLU A N 5
ATOM 7261 C CA . GLU A 1 5 ? 5.598 -3.626 -2.562 1.00 0.00 5 GLU A CA 5
ATOM 7262 C C . GLU A 1 5 ? 6.233 -2.371 -3.188 1.00 0.00 5 GLU A C 5
ATOM 7263 O O . GLU A 1 5 ? 6.975 -2.443 -4.170 1.00 0.00 5 GLU A O 5
ATOM 7275 N N . VAL A 1 6 ? 5.896 -1.206 -2.628 1.00 0.00 6 VAL A N 5
ATOM 7276 C CA . VAL A 1 6 ? 6.205 0.120 -3.212 1.00 0.00 6 VAL A CA 5
ATOM 7277 C C . VAL A 1 6 ? 7.204 0.970 -2.398 1.00 0.00 6 VAL A C 5
ATOM 7278 O O . VAL A 1 6 ? 7.021 1.239 -1.209 1.00 0.00 6 VAL A O 5
ATOM 7291 N N . ASP A 1 7 ? 8.246 1.467 -3.073 1.00 0.00 7 ASP A N 5
ATOM 7292 C CA . ASP A 1 7 ? 9.228 2.432 -2.534 1.00 0.00 7 ASP A CA 5
ATOM 7293 C C . ASP A 1 7 ? 9.597 3.564 -3.528 1.00 0.00 7 ASP A C 5
ATOM 7294 O O . ASP A 1 7 ? 10.378 4.456 -3.194 1.00 0.00 7 ASP A O 5
ATOM 7303 N N . SER A 1 8 ? 9.012 3.575 -4.733 1.00 0.00 8 SER A N 5
ATOM 7304 C CA . SER A 1 8 ? 9.321 4.545 -5.804 1.00 0.00 8 SER A CA 5
ATOM 7305 C C . SER A 1 8 ? 8.054 5.181 -6.396 1.00 0.00 8 SER A C 5
ATOM 7306 O O . SER A 1 8 ? 7.079 4.459 -6.627 1.00 0.00 8 SER A O 5
ATOM 7314 N N . PRO A 1 9 ? 8.049 6.490 -6.727 1.00 0.00 9 PRO A N 5
ATOM 7315 C CA . PRO A 1 9 ? 6.894 7.145 -7.353 1.00 0.00 9 PRO A CA 5
ATOM 7316 C C . PRO A 1 9 ? 6.592 6.593 -8.745 1.00 0.00 9 PRO A C 5
ATOM 7317 O O . PRO A 1 9 ? 5.432 6.521 -9.153 1.00 0.00 9 PRO A O 5
ATOM 7328 N N . ASP A 1 10 ? 7.623 6.150 -9.469 1.00 0.00 10 ASP A N 5
ATOM 7329 C CA . ASP A 1 10 ? 7.440 5.523 -10.772 1.00 0.00 10 ASP A CA 5
ATOM 7330 C C . ASP A 1 10 ? 6.708 4.176 -10.645 1.00 0.00 10 ASP A C 5
ATOM 7331 O O . ASP A 1 10 ? 5.895 3.828 -11.499 1.00 0.00 10 ASP A O 5
ATOM 7340 N N . SER A 1 11 ? 6.925 3.444 -9.545 1.00 0.00 11 SER A N 5
ATOM 7341 C CA . SER A 1 11 ? 6.199 2.206 -9.232 1.00 0.00 11 SER A CA 5
ATOM 7342 C C . SER A 1 11 ? 4.745 2.480 -8.838 1.00 0.00 11 SER A C 5
ATOM 7343 O O . SER A 1 11 ? 3.866 1.720 -9.241 1.00 0.00 11 SER A O 5
ATOM 7351 N N . VAL A 1 12 ? 4.456 3.590 -8.140 1.00 0.00 12 VAL A N 5
ATOM 7352 C CA . VAL A 1 12 ? 3.071 4.051 -7.902 1.00 0.00 12 VAL A CA 5
ATOM 7353 C C . VAL A 1 12 ? 2.354 4.275 -9.236 1.00 0.00 12 VAL A C 5
ATOM 7354 O O . VAL A 1 12 ? 1.261 3.749 -9.438 1.00 0.00 12 VAL A O 5
ATOM 7367 N N . GLU A 1 13 ? 2.983 4.987 -10.177 1.00 0.00 13 GLU A N 5
ATOM 7368 C CA . GLU A 1 13 ? 2.418 5.224 -11.513 1.00 0.00 13 GLU A CA 5
ATOM 7369 C C . GLU A 1 13 ? 2.239 3.918 -12.308 1.00 0.00 13 GLU A C 5
ATOM 7370 O O . GLU A 1 13 ? 1.191 3.703 -12.916 1.00 0.00 13 GLU A O 5
ATOM 7382 N N . LYS A 1 14 ? 3.223 3.011 -12.277 1.00 0.00 14 LYS A N 5
ATOM 7383 C CA . LYS A 1 14 ? 3.174 1.736 -13.017 1.00 0.00 14 LYS A CA 5
ATOM 7384 C C . LYS A 1 14 ? 2.091 0.802 -12.486 1.00 0.00 14 LYS A C 5
ATOM 7385 O O . LYS A 1 14 ? 1.349 0.219 -13.275 1.00 0.00 14 LYS A O 5
ATOM 7404 N N . ILE A 1 15 ? 1.936 0.699 -11.165 1.00 0.00 15 ILE A N 5
ATOM 7405 C CA . ILE A 1 15 ? 0.864 -0.098 -10.557 1.00 0.00 15 ILE A CA 5
ATOM 7406 C C . ILE A 1 15 ? -0.501 0.554 -10.829 1.00 0.00 15 ILE A C 5
ATOM 7407 O O . ILE A 1 15 ? -1.439 -0.140 -11.211 1.00 0.00 15 ILE A O 5
ATOM 7423 N N . ALA A 1 16 ? -0.613 1.882 -10.739 1.00 0.00 16 ALA A N 5
ATOM 7424 C CA . ALA A 1 16 ? -1.827 2.612 -11.111 1.00 0.00 16 ALA A CA 5
ATOM 7425 C C . ALA A 1 16 ? -2.233 2.376 -12.580 1.00 0.00 16 ALA A C 5
ATOM 7426 O O . ALA A 1 16 ? -3.416 2.186 -12.867 1.00 0.00 16 ALA A O 5
ATOM 7433 N N . ARG A 1 17 ? -1.261 2.316 -13.500 1.00 0.00 17 ARG A N 5
ATOM 7434 C CA . ARG A 1 17 ? -1.461 1.979 -14.920 1.00 0.00 17 ARG A CA 5
ATOM 7435 C C . ARG A 1 17 ? -1.881 0.517 -15.130 1.00 0.00 17 ARG A C 5
ATOM 7436 O O . ARG A 1 17 ? -2.719 0.257 -15.993 1.00 0.00 17 ARG A O 5
ATOM 7457 N N . GLU A 1 18 ? -1.385 -0.426 -14.325 1.00 0.00 18 GLU A N 5
ATOM 7458 C CA . GLU A 1 18 ? -1.817 -1.836 -14.371 1.00 0.00 18 GLU A CA 5
ATOM 7459 C C . GLU A 1 18 ? -3.222 -2.043 -13.773 1.00 0.00 18 GLU A C 5
ATOM 7460 O O . GLU A 1 18 ? -3.984 -2.883 -14.257 1.00 0.00 18 GLU A O 5
ATOM 7472 N N . LEU A 1 19 ? -3.592 -1.249 -12.761 1.00 0.00 19 LEU A N 5
ATOM 7473 C CA . LEU A 1 19 ? -4.921 -1.229 -12.134 1.00 0.00 19 LEU A CA 5
ATOM 7474 C C . LEU A 1 19 ? -5.951 -0.364 -12.897 1.00 0.00 19 LEU A C 5
ATOM 7475 O O . LEU A 1 19 ? -7.128 -0.348 -12.533 1.00 0.00 19 LEU A O 5
ATOM 7491 N N . GLY A 1 20 ? -5.534 0.345 -13.953 1.00 0.00 20 GLY A N 5
ATOM 7492 C CA . GLY A 1 20 ? -6.404 1.173 -14.800 1.00 0.00 20 GLY A CA 5
ATOM 7493 C C . GLY A 1 20 ? -6.937 2.444 -14.121 1.00 0.00 20 GLY A C 5
ATOM 7494 O O . GLY A 1 20 ? -8.042 2.891 -14.438 1.00 0.00 20 GLY A O 5
ATOM 7498 N N . LEU A 1 21 ? -6.189 3.010 -13.166 1.00 0.00 21 LEU A N 5
ATOM 7499 C CA . LEU A 1 21 ? -6.595 4.183 -12.382 1.00 0.00 21 LEU A CA 5
ATOM 7500 C C . LEU A 1 21 ? -6.642 5.479 -13.215 1.00 0.00 21 LEU A C 5
ATOM 7501 O O . LEU A 1 21 ? -5.820 5.698 -14.110 1.00 0.00 21 LEU A O 5
ATOM 7517 N N . SER A 1 22 ? -7.576 6.366 -12.864 1.00 0.00 22 SER A N 5
ATOM 7518 C CA . SER A 1 22 ? -7.679 7.736 -13.395 1.00 0.00 22 SER A CA 5
ATOM 7519 C C . SER A 1 22 ? -6.718 8.697 -12.676 1.00 0.00 22 SER A C 5
ATOM 7520 O O . SER A 1 22 ? -6.195 8.369 -11.609 1.00 0.00 22 SER A O 5
ATOM 7528 N N . GLU A 1 23 ? -6.522 9.906 -13.214 1.00 0.00 23 GLU A N 5
ATOM 7529 C CA . GLU A 1 23 ? -5.667 10.951 -12.615 1.00 0.00 23 GLU A CA 5
ATOM 7530 C C . GLU A 1 23 ? -5.977 11.205 -11.139 1.00 0.00 23 GLU A C 5
ATOM 7531 O O . GLU A 1 23 ? -5.074 11.186 -10.311 1.00 0.00 23 GLU A O 5
ATOM 7543 N N . GLU A 1 24 ? -7.251 11.394 -10.796 1.00 0.00 24 GLU A N 5
ATOM 7544 C CA . GLU A 1 24 ? -7.680 11.676 -9.414 1.00 0.00 24 GLU A CA 5
ATOM 7545 C C . GLU A 1 24 ? -7.350 10.522 -8.447 1.00 0.00 24 GLU A C 5
ATOM 7546 O O . GLU A 1 24 ? -6.956 10.756 -7.302 1.00 0.00 24 GLU A O 5
ATOM 7558 N N . GLN A 1 25 ? -7.464 9.276 -8.919 1.00 0.00 25 GLN A N 5
ATOM 7559 C CA . GLN A 1 25 ? -7.186 8.066 -8.139 1.00 0.00 25 GLN A CA 5
ATOM 7560 C C . GLN A 1 25 ? -5.675 7.842 -7.959 1.00 0.00 25 GLN A C 5
ATOM 7561 O O . GLN A 1 25 ? -5.229 7.549 -6.851 1.00 0.00 25 GLN A O 5
ATOM 7575 N N . LEU A 1 26 ? -4.875 8.036 -9.017 1.00 0.00 26 LEU A N 5
ATOM 7576 C CA . LEU A 1 26 ? -3.409 8.010 -8.952 1.00 0.00 26 LEU A CA 5
ATOM 7577 C C . LEU A 1 26 ? -2.884 9.124 -8.036 1.00 0.00 26 LEU A C 5
ATOM 7578 O O . LEU A 1 26 ? -2.135 8.852 -7.099 1.00 0.00 26 LEU A O 5
ATOM 7594 N N . ARG A 1 27 ? -3.295 10.374 -8.273 1.00 0.00 27 ARG A N 5
ATOM 7595 C CA . ARG A 1 27 ? -2.772 11.564 -7.586 1.00 0.00 27 ARG A CA 5
ATOM 7596 C C . ARG A 1 27 ? -3.041 11.529 -6.080 1.00 0.00 27 ARG A C 5
ATOM 7597 O O . ARG A 1 27 ? -2.196 11.988 -5.310 1.00 0.00 27 ARG A O 5
ATOM 7618 N N . ARG A 1 28 ? -4.143 10.898 -5.638 1.00 0.00 28 ARG A N 5
ATOM 7619 C CA . ARG A 1 28 ? -4.372 10.608 -4.211 1.00 0.00 28 ARG A CA 5
ATOM 7620 C C . ARG A 1 28 ? -3.258 9.734 -3.628 1.00 0.00 28 ARG A C 5
ATOM 7621 O O . ARG A 1 28 ? -2.723 10.060 -2.571 1.00 0.00 28 ARG A O 5
ATOM 7642 N N . ILE A 1 29 ? -2.868 8.663 -4.319 1.00 0.00 29 ILE A N 5
ATOM 7643 C CA . ILE A 1 29 ? -1.843 7.730 -3.829 1.00 0.00 29 ILE A CA 5
ATOM 7644 C C . ILE A 1 29 ? -0.470 8.408 -3.843 1.00 0.00 29 ILE A C 5
ATOM 7645 O O . ILE A 1 29 ? 0.297 8.247 -2.900 1.00 0.00 29 ILE A O 5
ATOM 7661 N N . GLN A 1 30 ? -0.184 9.237 -4.854 1.00 0.00 30 GLN A N 5
ATOM 7662 C CA . GLN A 1 30 ? 1.049 10.035 -4.910 1.00 0.00 30 GLN A CA 5
ATOM 7663 C C . GLN A 1 30 ? 1.183 11.003 -3.716 1.00 0.00 30 GLN A C 5
ATOM 7664 O O . GLN A 1 30 ? 2.273 11.125 -3.154 1.00 0.00 30 GLN A O 5
ATOM 7678 N N . LYS A 1 31 ? 0.080 11.625 -3.264 1.00 0.00 31 LYS A N 5
ATOM 7679 C CA . LYS A 1 31 ? 0.059 12.449 -2.040 1.00 0.00 31 LYS A CA 5
ATOM 7680 C C . LYS A 1 31 ? 0.339 11.622 -0.785 1.00 0.00 31 LYS A C 5
ATOM 7681 O O . LYS A 1 31 ? 1.149 12.026 0.047 1.00 0.00 31 LYS A O 5
ATOM 7700 N N . GLU A 1 32 ? -0.291 10.456 -0.644 1.00 0.00 32 GLU A N 5
ATOM 7701 C CA . GLU A 1 32 ? -0.029 9.571 0.501 1.00 0.00 32 GLU A CA 5
ATOM 7702 C C . GLU A 1 32 ? 1.405 9.021 0.493 1.00 0.00 32 GLU A C 5
ATOM 7703 O O . GLU A 1 32 ? 2.017 8.914 1.551 1.00 0.00 32 GLU A O 5
ATOM 7715 N N . PHE A 1 33 ? 1.965 8.740 -0.687 1.00 0.00 33 PHE A N 5
ATOM 7716 C CA . PHE A 1 33 ? 3.337 8.268 -0.878 1.00 0.00 33 PHE A CA 5
ATOM 7717 C C . PHE A 1 33 ? 4.383 9.306 -0.441 1.00 0.00 33 PHE A C 5
ATOM 7718 O O . PHE A 1 33 ? 5.312 8.967 0.297 1.00 0.00 33 PHE A O 5
ATOM 7735 N N . GLU A 1 34 ? 4.234 10.579 -0.832 1.00 0.00 34 GLU A N 5
ATOM 7736 C CA . GLU A 1 34 ? 5.173 11.624 -0.396 1.00 0.00 34 GLU A CA 5
ATOM 7737 C C . GLU A 1 34 ? 5.011 11.957 1.097 1.00 0.00 34 GLU A C 5
ATOM 7738 O O . GLU A 1 34 ? 6.010 12.114 1.801 1.00 0.00 34 GLU A O 5
ATOM 7750 N N . ARG A 1 35 ? 3.776 11.974 1.624 1.00 0.00 35 ARG A N 5
ATOM 7751 C CA . ARG A 1 35 ? 3.523 12.212 3.057 1.00 0.00 35 ARG A CA 5
ATOM 7752 C C . ARG A 1 35 ? 3.969 11.049 3.946 1.00 0.00 35 ARG A C 5
ATOM 7753 O O . ARG A 1 35 ? 4.425 11.288 5.064 1.00 0.00 35 ARG A O 5
ATOM 7774 N N . ALA A 1 36 ? 3.918 9.812 3.452 1.00 0.00 36 ALA A N 5
ATOM 7775 C CA . ALA A 1 36 ? 4.509 8.643 4.106 1.00 0.00 36 ALA A CA 5
ATOM 7776 C C . ALA A 1 36 ? 6.026 8.808 4.312 1.00 0.00 36 ALA A C 5
ATOM 7777 O O . ALA A 1 36 ? 6.529 8.573 5.411 1.00 0.00 36 ALA A O 5
ATOM 7784 N N . GLU A 1 37 ? 6.750 9.299 3.300 1.00 0.00 37 GLU A N 5
ATOM 7785 C CA . GLU A 1 37 ? 8.191 9.571 3.407 1.00 0.00 37 GLU A CA 5
ATOM 7786 C C . GLU A 1 37 ? 8.501 10.793 4.298 1.00 0.00 37 GLU A C 5
ATOM 7787 O O . GLU A 1 37 ? 9.436 10.744 5.101 1.00 0.00 37 GLU A O 5
ATOM 7799 N N . ARG A 1 38 ? 7.694 11.864 4.222 1.00 0.00 38 ARG A N 5
ATOM 7800 C CA . ARG A 1 38 ? 7.848 13.083 5.050 1.00 0.00 38 ARG A CA 5
ATOM 7801 C C . ARG A 1 38 ? 7.620 12.829 6.543 1.00 0.00 38 ARG A C 5
ATOM 7802 O O . ARG A 1 38 ? 8.378 13.343 7.368 1.00 0.00 38 ARG A O 5
ATOM 7823 N N . LYS A 1 39 ? 6.583 12.056 6.895 1.00 0.00 39 LYS A N 5
ATOM 7824 C CA . LYS A 1 39 ? 6.157 11.805 8.289 1.00 0.00 39 LYS A CA 5
ATOM 7825 C C . LYS A 1 39 ? 6.700 10.501 8.892 1.00 0.00 39 LYS A C 5
ATOM 7826 O O . LYS A 1 39 ? 6.567 10.289 10.098 1.00 0.00 39 LYS A O 5
ATOM 7845 N N . GLY A 1 40 ? 7.303 9.626 8.083 1.00 0.00 40 GLY A N 5
ATOM 7846 C CA . GLY A 1 40 ? 7.855 8.334 8.518 1.00 0.00 40 GLY A CA 5
ATOM 7847 C C . GLY A 1 40 ? 6.804 7.255 8.824 1.00 0.00 40 GLY A C 5
ATOM 7848 O O . GLY A 1 40 ? 7.104 6.293 9.536 1.00 0.00 40 GLY A O 5
ATOM 7852 N N . LYS A 1 41 ? 5.573 7.410 8.312 1.00 0.00 41 LYS A N 5
ATOM 7853 C CA . LYS A 1 41 ? 4.447 6.470 8.482 1.00 0.00 41 LYS A CA 5
ATOM 7854 C C . LYS A 1 41 ? 4.382 5.453 7.336 1.00 0.00 41 LYS A C 5
ATOM 7855 O O . LYS A 1 41 ? 4.703 5.789 6.197 1.00 0.00 41 LYS A O 5
ATOM 7874 N N . LEU A 1 42 ? 3.929 4.231 7.621 1.00 0.00 42 LEU A N 5
ATOM 7875 C CA . LEU A 1 42 ? 3.657 3.200 6.608 1.00 0.00 42 LEU A CA 5
ATOM 7876 C C . LEU A 1 42 ? 2.179 3.292 6.203 1.00 0.00 42 LEU A C 5
ATOM 7877 O O . LEU A 1 42 ? 1.301 3.441 7.058 1.00 0.00 42 LEU A O 5
ATOM 7893 N N . VAL A 1 43 ? 1.907 3.238 4.897 1.00 0.00 43 VAL A N 5
ATOM 7894 C CA . VAL A 1 43 ? 0.551 3.331 4.330 1.00 0.00 43 VAL A CA 5
ATOM 7895 C C . VAL A 1 43 ? 0.191 2.079 3.537 1.00 0.00 43 VAL A C 5
ATOM 7896 O O . VAL A 1 43 ? 0.989 1.553 2.760 1.00 0.00 43 VAL A O 5
ATOM 7909 N N . ILE A 1 44 ? -1.046 1.630 3.725 1.00 0.00 44 ILE A N 5
ATOM 7910 C CA . ILE A 1 44 ? -1.679 0.512 3.032 1.00 0.00 44 ILE A CA 5
ATOM 7911 C C . ILE A 1 44 ? -2.773 1.085 2.129 1.00 0.00 44 ILE A C 5
ATOM 7912 O O . ILE A 1 44 ? -3.649 1.822 2.587 1.00 0.00 44 ILE A O 5
ATOM 7928 N N . VAL A 1 45 ? -2.712 0.755 0.843 1.00 0.00 45 VAL A N 5
ATOM 7929 C CA . VAL A 1 45 ? -3.616 1.231 -0.205 1.00 0.00 45 VAL A CA 5
ATOM 7930 C C . VAL A 1 45 ? -4.350 0.051 -0.818 1.00 0.00 45 VAL A C 5
ATOM 7931 O O . VAL A 1 45 ? -3.767 -1.010 -1.022 1.00 0.00 45 VAL A O 5
ATOM 7944 N N . TYR A 1 46 ? -5.635 0.226 -1.097 1.00 0.00 46 TYR A N 5
ATOM 7945 C CA . TYR A 1 46 ? -6.519 -0.814 -1.612 1.00 0.00 46 TYR A CA 5
ATOM 7946 C C . TYR A 1 46 ? -7.308 -0.329 -2.835 1.00 0.00 46 TYR A C 5
ATOM 7947 O O . TYR A 1 46 ? -7.780 0.808 -2.844 1.00 0.00 46 TYR A O 5
ATOM 7965 N N . LEU A 1 47 ? -7.470 -1.189 -3.843 1.00 0.00 47 LEU A N 5
ATOM 7966 C CA . LEU A 1 47 ? -8.265 -0.951 -5.051 1.00 0.00 47 LEU A CA 5
ATOM 7967 C C . LEU A 1 47 ? -9.402 -1.983 -5.141 1.00 0.00 47 LEU A C 5
ATOM 7968 O O . LEU A 1 47 ? -9.151 -3.190 -5.198 1.00 0.00 47 LEU A O 5
ATOM 7984 N N . THR A 1 48 ? -10.653 -1.511 -5.137 1.00 0.00 48 THR A N 5
ATOM 7985 C CA . THR A 1 48 ? -11.865 -2.354 -5.118 1.00 0.00 48 THR A CA 5
ATOM 7986 C C . THR A 1 48 ? -12.335 -2.785 -6.515 1.00 0.00 48 THR A C 5
ATOM 7987 O O . THR A 1 48 ? -11.940 -2.213 -7.534 1.00 0.00 48 THR A O 5
ATOM 7998 N N . SER A 1 49 ? -13.261 -3.751 -6.572 1.00 0.00 49 SER A N 5
ATOM 7999 C CA . SER A 1 49 ? -13.960 -4.156 -7.808 1.00 0.00 49 SER A CA 5
ATOM 8000 C C . SER A 1 49 ? -14.759 -3.013 -8.472 1.00 0.00 49 SER A C 5
ATOM 8001 O O . SER A 1 49 ? -14.998 -3.035 -9.680 1.00 0.00 49 SER A O 5
ATOM 8009 N N . ASP A 1 50 ? -15.124 -1.973 -7.710 1.00 0.00 50 ASP A N 5
ATOM 8010 C CA . ASP A 1 50 ? -15.802 -0.762 -8.204 1.00 0.00 50 ASP A CA 5
ATOM 8011 C C . ASP A 1 50 ? -14.828 0.322 -8.726 1.00 0.00 50 ASP A C 5
ATOM 8012 O O . ASP A 1 50 ? -15.260 1.364 -9.223 1.00 0.00 50 ASP A O 5
ATOM 8021 N N . GLY A 1 51 ? -13.510 0.099 -8.623 1.00 0.00 51 GLY A N 5
ATOM 8022 C CA . GLY A 1 51 ? -12.466 1.057 -9.018 1.00 0.00 51 GLY A CA 5
ATOM 8023 C C . GLY A 1 51 ? -12.189 2.158 -7.982 1.00 0.00 51 GLY A C 5
ATOM 8024 O O . GLY A 1 51 ? -11.508 3.144 -8.288 1.00 0.00 51 GLY A O 5
ATOM 8028 N N . LYS A 1 52 ? -12.711 2.011 -6.757 1.00 0.00 52 LYS A N 5
ATOM 8029 C CA . LYS A 1 52 ? -12.489 2.919 -5.627 1.00 0.00 52 LYS A CA 5
ATOM 8030 C C . LYS A 1 52 ? -11.105 2.667 -5.020 1.00 0.00 52 LYS A C 5
ATOM 8031 O O . LYS A 1 52 ? -10.746 1.514 -4.769 1.00 0.00 52 LYS A O 5
ATOM 8050 N N . VAL A 1 53 ? -10.350 3.736 -4.757 1.00 0.00 53 VAL A N 5
ATOM 8051 C CA . VAL A 1 53 ? -9.111 3.680 -3.965 1.00 0.00 53 VAL A CA 5
ATOM 8052 C C . VAL A 1 53 ? -9.401 4.012 -2.499 1.00 0.00 53 VAL A C 5
ATOM 8053 O O . VAL A 1 53 ? -10.141 4.950 -2.198 1.00 0.00 53 VAL A O 5
ATOM 8066 N N . GLU A 1 54 ? -8.824 3.236 -1.587 1.00 0.00 54 GLU A N 5
ATOM 8067 C CA . GLU A 1 54 ? -8.960 3.388 -0.131 1.00 0.00 54 GLU A CA 5
ATOM 8068 C C . GLU A 1 54 ? -7.590 3.337 0.560 1.00 0.00 54 GLU A C 5
ATOM 8069 O O . GLU A 1 54 ? -6.693 2.620 0.114 1.00 0.00 54 GLU A O 5
ATOM 8081 N N . ILE A 1 55 ? -7.428 4.111 1.640 1.00 0.00 55 ILE A N 5
ATOM 8082 C CA . ILE A 1 55 ? -6.148 4.376 2.319 1.00 0.00 55 ILE A CA 5
ATOM 8083 C C . ILE A 1 55 ? -6.245 4.068 3.825 1.00 0.00 55 ILE A C 5
ATOM 8084 O O . ILE A 1 55 ? -7.226 4.455 4.469 1.00 0.00 55 ILE A O 5
ATOM 8100 N N . ARG A 1 56 ? -5.216 3.432 4.406 1.00 0.00 56 ARG A N 5
ATOM 8101 C CA . ARG A 1 56 ? -5.033 3.270 5.855 1.00 0.00 56 ARG A CA 5
ATOM 8102 C C . ARG A 1 56 ? -3.570 3.490 6.252 1.00 0.00 56 ARG A C 5
ATOM 8103 O O . ARG A 1 56 ? -2.668 2.884 5.681 1.00 0.00 56 ARG A O 5
ATOM 8124 N N . GLU A 1 57 ? -3.340 4.312 7.266 1.00 0.00 57 GLU A N 5
ATOM 8125 C CA . GLU A 1 57 ? -2.034 4.567 7.891 1.00 0.00 57 GLU A CA 5
ATOM 8126 C C . GLU A 1 57 ? -1.830 3.691 9.141 1.00 0.00 57 GLU A C 5
ATOM 8127 O O . GLU A 1 57 ? -2.804 3.356 9.823 1.00 0.00 57 GLU A O 5
ATOM 8139 N N . VAL A 1 58 ? -0.579 3.346 9.479 1.00 0.00 58 VAL A N 5
ATOM 8140 C CA . VAL A 1 58 ? -0.249 2.593 10.710 1.00 0.00 58 VAL A CA 5
ATOM 8141 C C . VAL A 1 58 ? 0.764 3.297 11.615 1.00 0.00 58 VAL A C 5
ATOM 8142 O O . VAL A 1 58 ? 1.718 3.925 11.151 1.00 0.00 58 VAL A O 5
ATOM 8155 N N . THR A 1 59 ? 0.563 3.149 12.926 1.00 0.00 59 THR A N 5
ATOM 8156 C CA . THR A 1 59 ? 1.481 3.576 13.999 1.00 0.00 59 THR A CA 5
ATOM 8157 C C . THR A 1 59 ? 2.460 2.478 14.436 1.00 0.00 59 THR A C 5
ATOM 8158 O O . THR A 1 59 ? 3.533 2.782 14.963 1.00 0.00 59 THR A O 5
ATOM 8169 N N . SER A 1 60 ? 2.102 1.205 14.228 1.00 0.00 60 SER A N 5
ATOM 8170 C CA . SER A 1 60 ? 2.850 0.016 14.666 1.00 0.00 60 SER A CA 5
ATOM 8171 C C . SER A 1 60 ? 2.639 -1.176 13.726 1.00 0.00 60 SER A C 5
ATOM 8172 O O . SER A 1 60 ? 1.655 -1.247 12.986 1.00 0.00 60 SER A O 5
ATOM 8180 N N . GLU A 1 61 ? 3.530 -2.165 13.799 1.00 0.00 61 GLU A N 5
ATOM 8181 C CA . GLU A 1 61 ? 3.378 -3.452 13.110 1.00 0.00 61 GLU A CA 5
ATOM 8182 C C . GLU A 1 61 ? 2.187 -4.284 13.623 1.00 0.00 61 GLU A C 5
ATOM 8183 O O . GLU A 1 61 ? 1.641 -5.111 12.892 1.00 0.00 61 GLU A O 5
ATOM 8195 N N . GLU A 1 62 ? 1.737 -4.023 14.856 1.00 0.00 62 GLU A N 5
ATOM 8196 C CA . GLU A 1 62 ? 0.522 -4.592 15.441 1.00 0.00 62 GLU A CA 5
ATOM 8197 C C . GLU A 1 62 ? -0.752 -4.193 14.675 1.00 0.00 62 GLU A C 5
ATOM 8198 O O . GLU A 1 62 ? -1.676 -4.999 14.554 1.00 0.00 62 GLU A O 5
ATOM 8210 N N . GLU A 1 63 ? -0.793 -2.974 14.126 1.00 0.00 63 GLU A N 5
ATOM 8211 C CA . GLU A 1 63 ? -1.837 -2.524 13.196 1.00 0.00 63 GLU A CA 5
ATOM 8212 C C . GLU A 1 63 ? -1.652 -3.138 11.802 1.00 0.00 63 GLU A C 5
ATOM 8213 O O . GLU A 1 63 ? -2.610 -3.681 11.255 1.00 0.00 63 GLU A O 5
ATOM 8225 N N . LEU A 1 64 ? -0.430 -3.105 11.248 1.00 0.00 64 LEU A N 5
ATOM 8226 C CA . LEU A 1 64 ? -0.110 -3.615 9.902 1.00 0.00 64 LEU A CA 5
ATOM 8227 C C . LEU A 1 64 ? -0.605 -5.055 9.713 1.00 0.00 64 LEU A C 5
ATOM 8228 O O . LEU A 1 64 ? -1.325 -5.345 8.756 1.00 0.00 64 LEU A O 5
ATOM 8244 N N . GLU A 1 65 ? -0.293 -5.945 10.657 1.00 0.00 65 GLU A N 5
ATOM 8245 C CA . GLU A 1 65 ? -0.745 -7.340 10.608 1.00 0.00 65 GLU A CA 5
ATOM 8246 C C . GLU A 1 65 ? -2.279 -7.447 10.673 1.00 0.00 65 GLU A C 5
ATOM 8247 O O . GLU A 1 65 ? -2.880 -8.240 9.945 1.00 0.00 65 GLU A O 5
ATOM 8259 N N . LYS A 1 66 ? -2.927 -6.617 11.503 1.00 0.00 66 LYS A N 5
ATOM 8260 C CA . LYS A 1 66 ? -4.384 -6.632 11.706 1.00 0.00 66 LYS A CA 5
ATOM 8261 C C . LYS A 1 66 ? -5.127 -6.209 10.440 1.00 0.00 66 LYS A C 5
ATOM 8262 O O . LYS A 1 66 ? -6.123 -6.826 10.064 1.00 0.00 66 LYS A O 5
ATOM 8281 N N . ILE A 1 67 ? -4.612 -5.190 9.755 1.00 0.00 67 ILE A N 5
ATOM 8282 C CA . ILE A 1 67 ? -5.185 -4.654 8.518 1.00 0.00 67 ILE A CA 5
ATOM 8283 C C . ILE A 1 67 ? -4.994 -5.650 7.371 1.00 0.00 67 ILE A C 5
ATOM 8284 O O . ILE A 1 67 ? -5.957 -5.947 6.673 1.00 0.00 67 ILE A O 5
ATOM 8300 N N . LEU A 1 68 ? -3.810 -6.252 7.212 1.00 0.00 68 LEU A N 5
ATOM 8301 C CA . LEU A 1 68 ? -3.604 -7.278 6.182 1.00 0.00 68 LEU A CA 5
ATOM 8302 C C . LEU A 1 68 ? -4.495 -8.518 6.412 1.00 0.00 68 LEU A C 5
ATOM 8303 O O . LEU A 1 68 ? -5.066 -9.041 5.450 1.00 0.00 68 LEU A O 5
ATOM 8319 N N . LYS A 1 69 ? -4.712 -8.929 7.672 1.00 0.00 69 LYS A N 5
ATOM 8320 C CA . LYS A 1 69 ? -5.691 -9.976 8.031 1.00 0.00 69 LYS A CA 5
ATOM 8321 C C . LYS A 1 69 ? -7.136 -9.568 7.701 1.00 0.00 69 LYS A C 5
ATOM 8322 O O . LYS A 1 69 ? -7.887 -10.384 7.165 1.00 0.00 69 LYS A O 5
ATOM 8341 N N . LYS A 1 70 ? -7.517 -8.305 7.945 1.00 0.00 70 LYS A N 5
ATOM 8342 C CA . LYS A 1 70 ? -8.851 -7.751 7.632 1.00 0.00 70 LYS A CA 5
ATOM 8343 C C . LYS A 1 70 ? -9.119 -7.653 6.122 1.00 0.00 70 LYS A C 5
ATOM 8344 O O . LYS A 1 70 ? -10.241 -7.907 5.682 1.00 0.00 70 LYS A O 5
ATOM 8363 N N . LEU A 1 71 ? -8.097 -7.329 5.325 1.00 0.00 71 LEU A N 5
ATOM 8364 C CA . LEU A 1 71 ? -8.183 -7.177 3.864 1.00 0.00 71 LEU A CA 5
ATOM 8365 C C . LEU A 1 71 ? -8.116 -8.512 3.094 1.00 0.00 71 LEU A C 5
ATOM 8366 O O . LEU A 1 71 ? -8.305 -8.528 1.877 1.00 0.00 71 LEU A O 5
ATOM 8382 N N . GLY A 1 72 ? -7.873 -9.634 3.783 1.00 0.00 72 GLY A N 5
ATOM 8383 C CA . GLY A 1 72 ? -7.955 -10.977 3.203 1.00 0.00 72 GLY A CA 5
ATOM 8384 C C . GLY A 1 72 ? -6.804 -11.340 2.257 1.00 0.00 72 GLY A C 5
ATOM 8385 O O . GLY A 1 72 ? -7.018 -12.076 1.289 1.00 0.00 72 GLY A O 5
ATOM 8389 N N . VAL A 1 73 ? -5.595 -10.814 2.488 1.00 0.00 73 VAL A N 5
ATOM 8390 C CA . VAL A 1 73 ? -4.380 -11.260 1.785 1.00 0.00 73 VAL A CA 5
ATOM 8391 C C . VAL A 1 73 ? -3.882 -12.598 2.360 1.00 0.00 73 VAL A C 5
ATOM 8392 O O . VAL A 1 73 ? -4.199 -12.956 3.498 1.00 0.00 73 VAL A O 5
ATOM 8405 N N . ASP A 1 74 ? -3.110 -13.357 1.582 1.00 0.00 74 ASP A N 5
ATOM 8406 C CA . ASP A 1 74 ? -2.596 -14.674 1.997 1.00 0.00 74 ASP A CA 5
ATOM 8407 C C . ASP A 1 74 ? -1.542 -14.585 3.118 1.00 0.00 74 ASP A C 5
ATOM 8408 O O . ASP A 1 74 ? -0.780 -13.623 3.195 1.00 0.00 74 ASP A O 5
ATOM 8417 N N . GLU A 1 75 ? -1.445 -15.611 3.969 1.00 0.00 75 GLU A N 5
ATOM 8418 C CA . GLU A 1 75 ? -0.538 -15.629 5.136 1.00 0.00 75 GLU A CA 5
ATOM 8419 C C . GLU A 1 75 ? 0.947 -15.454 4.763 1.00 0.00 75 GLU A C 5
ATOM 8420 O O . GLU A 1 75 ? 1.693 -14.814 5.508 1.00 0.00 75 GLU A O 5
ATOM 8432 N N . GLU A 1 76 ? 1.371 -15.951 3.593 1.00 0.00 76 GLU A N 5
ATOM 8433 C CA . GLU A 1 76 ? 2.719 -15.711 3.055 1.00 0.00 76 GLU A CA 5
ATOM 8434 C C . GLU A 1 76 ? 2.973 -14.216 2.816 1.00 0.00 76 GLU A C 5
ATOM 8435 O O . GLU A 1 76 ? 4.042 -13.704 3.136 1.00 0.00 76 GLU A O 5
ATOM 8447 N N . ILE A 1 77 ? 1.980 -13.498 2.290 1.00 0.00 77 ILE A N 5
ATOM 8448 C CA . ILE A 1 77 ? 2.070 -12.055 2.057 1.00 0.00 77 ILE A CA 5
ATOM 8449 C C . ILE A 1 77 ? 2.258 -11.342 3.396 1.00 0.00 77 ILE A C 5
ATOM 8450 O O . ILE A 1 77 ? 3.161 -10.519 3.515 1.00 0.00 77 ILE A O 5
ATOM 8466 N N . ILE A 1 78 ? 1.490 -11.698 4.431 1.00 0.00 78 ILE A N 5
ATOM 8467 C CA . ILE A 1 78 ? 1.585 -11.052 5.747 1.00 0.00 78 ILE A CA 5
ATOM 8468 C C . ILE A 1 78 ? 2.970 -11.271 6.376 1.00 0.00 78 ILE A C 5
ATOM 8469 O O . ILE A 1 78 ? 3.641 -10.300 6.732 1.00 0.00 78 ILE A O 5
ATOM 8485 N N . ARG A 1 79 ? 3.451 -12.519 6.460 1.00 0.00 79 ARG A N 5
ATOM 8486 C CA . ARG A 1 79 ? 4.779 -12.826 7.035 1.00 0.00 79 ARG A CA 5
ATOM 8487 C C . ARG A 1 79 ? 5.943 -12.274 6.205 1.00 0.00 79 ARG A C 5
ATOM 8488 O O . ARG A 1 79 ? 6.935 -11.831 6.784 1.00 0.00 79 ARG A O 5
ATOM 8509 N N . ARG A 1 80 ? 5.831 -12.253 4.869 1.00 0.00 80 ARG A N 5
ATOM 8510 C CA . ARG A 1 80 ? 6.898 -11.765 3.977 1.00 0.00 80 ARG A CA 5
ATOM 8511 C C . ARG A 1 80 ? 6.984 -10.242 4.017 1.00 0.00 80 ARG A C 5
ATOM 8512 O O . ARG A 1 80 ? 8.060 -9.687 4.220 1.00 0.00 80 ARG A O 5
ATOM 8533 N N . ILE A 1 81 ? 5.845 -9.560 3.909 1.00 0.00 81 ILE A N 5
ATOM 8534 C CA . ILE A 1 81 ? 5.783 -8.090 4.024 1.00 0.00 81 ILE A CA 5
ATOM 8535 C C . ILE A 1 81 ? 6.209 -7.600 5.414 1.00 0.00 81 ILE A C 5
ATOM 8536 O O . ILE A 1 81 ? 6.930 -6.606 5.488 1.00 0.00 81 ILE A O 5
ATOM 8552 N N . LYS A 1 82 ? 5.906 -8.319 6.509 1.00 0.00 82 LYS A N 5
ATOM 8553 C CA . LYS A 1 82 ? 6.466 -7.994 7.839 1.00 0.00 82 LYS A CA 5
ATOM 8554 C C . LYS A 1 82 ? 8.002 -7.999 7.861 1.00 0.00 82 LYS A C 5
ATOM 8555 O O . LYS A 1 82 ? 8.582 -7.128 8.506 1.00 0.00 82 LYS A O 5
ATOM 8574 N N . ARG A 1 83 ? 8.675 -8.892 7.121 1.00 0.00 83 ARG A N 5
ATOM 8575 C CA . ARG A 1 83 ? 10.146 -8.913 6.991 1.00 0.00 83 ARG A CA 5
ATOM 8576 C C . ARG A 1 83 ? 10.651 -7.691 6.219 1.00 0.00 83 ARG A C 5
ATOM 8577 O O . ARG A 1 83 ? 11.560 -7.010 6.693 1.00 0.00 83 ARG A O 5
ATOM 8598 N N . LEU A 1 84 ? 10.024 -7.353 5.088 1.00 0.00 84 LEU A N 5
ATOM 8599 C CA . LEU A 1 84 ? 10.404 -6.170 4.296 1.00 0.00 84 LEU A CA 5
ATOM 8600 C C . LEU A 1 84 ? 10.198 -4.862 5.074 1.00 0.00 84 LEU A C 5
ATOM 8601 O O . LEU A 1 84 ? 10.999 -3.934 4.965 1.00 0.00 84 LEU A O 5
ATOM 8617 N N . ARG A 1 85 ? 9.136 -4.801 5.884 1.00 0.00 85 ARG A N 5
ATOM 8618 C CA . ARG A 1 85 ? 8.760 -3.634 6.695 1.00 0.00 85 ARG A CA 5
ATOM 8619 C C . ARG A 1 85 ? 9.630 -3.490 7.947 1.00 0.00 85 ARG A C 5
ATOM 8620 O O . ARG A 1 85 ? 9.995 -2.370 8.302 1.00 0.00 85 ARG A O 5
ATOM 8641 N N . LYS A 1 86 ? 10.039 -4.605 8.567 1.00 0.00 86 LYS A N 5
ATOM 8642 C CA . LYS A 1 86 ? 10.997 -4.638 9.691 1.00 0.00 86 LYS A CA 5
ATOM 8643 C C . LYS A 1 86 ? 12.391 -4.154 9.272 1.00 0.00 86 LYS A C 5
ATOM 8644 O O . LYS A 1 86 ? 13.035 -3.416 10.015 1.00 0.00 86 LYS A O 5
ATOM 8663 N N . GLU A 1 87 ? 12.826 -4.505 8.061 1.00 0.00 87 GLU A N 5
ATOM 8664 C CA . GLU A 1 87 ? 14.082 -4.019 7.463 1.00 0.00 87 GLU A CA 5
ATOM 8665 C C . GLU A 1 87 ? 13.954 -2.646 6.765 1.00 0.00 87 GLU A C 5
ATOM 8666 O O . GLU A 1 87 ? 14.953 -2.088 6.305 1.00 0.00 87 GLU A O 5
ATOM 8678 N N . GLY A 1 88 ? 12.748 -2.070 6.714 1.00 0.00 88 GLY A N 5
ATOM 8679 C CA . GLY A 1 88 ? 12.486 -0.717 6.206 1.00 0.00 88 GLY A CA 5
ATOM 8680 C C . GLY A 1 88 ? 12.638 -0.562 4.686 1.00 0.00 88 GLY A C 5
ATOM 8681 O O . GLY A 1 88 ? 12.984 0.522 4.211 1.00 0.00 88 GLY A O 5
ATOM 8685 N N . GLN A 1 89 ? 12.407 -1.630 3.915 1.00 0.00 89 GLN A N 5
ATOM 8686 C CA . GLN A 1 89 ? 12.588 -1.656 2.458 1.00 0.00 89 GLN A CA 5
ATOM 8687 C C . GLN A 1 89 ? 11.438 -0.956 1.711 1.00 0.00 89 GLN A C 5
ATOM 8688 O O . GLN A 1 89 ? 11.618 -0.498 0.583 1.00 0.00 89 GLN A O 5
ATOM 8702 N N . ILE A 1 90 ? 10.261 -0.877 2.343 1.00 0.00 90 ILE A N 5
ATOM 8703 C CA . ILE A 1 90 ? 8.977 -0.461 1.775 1.00 0.00 90 ILE A CA 5
ATOM 8704 C C . ILE A 1 90 ? 8.322 0.565 2.707 1.00 0.00 90 ILE A C 5
ATOM 8705 O O . ILE A 1 90 ? 8.228 0.339 3.916 1.00 0.00 90 ILE 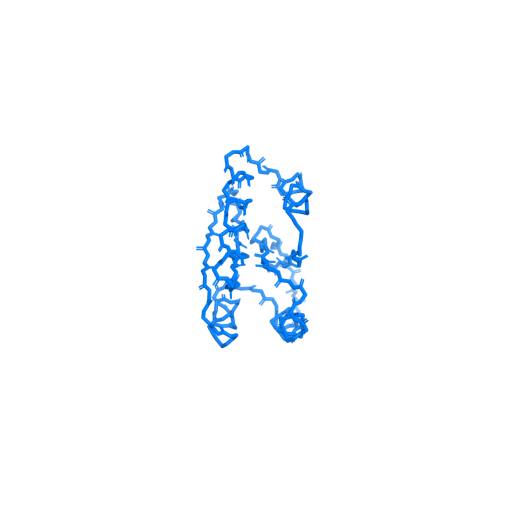A O 5
ATOM 8721 N N . LYS A 1 91 ? 7.842 1.677 2.136 1.00 0.00 91 LYS A N 5
ATOM 8722 C CA . LYS A 1 91 ? 7.097 2.744 2.841 1.00 0.00 91 LYS A CA 5
ATOM 8723 C C . LYS A 1 91 ? 5.607 2.801 2.486 1.00 0.00 91 LYS A C 5
ATOM 8724 O O . LYS A 1 91 ? 4.843 3.521 3.131 1.00 0.00 91 LYS A O 5
ATOM 8743 N N . LEU A 1 92 ? 5.195 2.037 1.472 1.00 0.00 92 LEU A N 5
ATOM 8744 C CA . LEU A 1 92 ? 3.815 1.978 0.988 1.00 0.00 92 LEU A CA 5
ATOM 8745 C C . LEU A 1 92 ? 3.516 0.614 0.341 1.00 0.00 92 LEU A C 5
ATOM 8746 O O . LEU A 1 92 ? 4.340 0.074 -0.394 1.00 0.00 92 LEU A O 5
ATOM 8762 N N . VAL A 1 93 ? 2.327 0.059 0.579 1.00 0.00 93 VAL A N 5
ATOM 8763 C CA . VAL A 1 93 ? 1.845 -1.162 -0.098 1.00 0.00 93 VAL A CA 5
ATOM 8764 C C . VAL A 1 93 ? 0.522 -0.913 -0.807 1.00 0.00 93 VAL A C 5
ATOM 8765 O O . VAL A 1 93 ? -0.315 -0.163 -0.311 1.00 0.00 93 VAL A O 5
ATOM 8778 N N . ILE A 1 94 ? 0.330 -1.548 -1.965 1.00 0.00 94 ILE A N 5
ATOM 8779 C CA . ILE A 1 94 ? -0.882 -1.435 -2.791 1.00 0.00 94 ILE A CA 5
ATOM 8780 C C . ILE A 1 94 ? -1.523 -2.814 -2.949 1.00 0.00 94 ILE A C 5
ATOM 8781 O O . ILE A 1 94 ? -0.818 -3.774 -3.243 1.00 0.00 94 ILE A O 5
ATOM 8797 N N . ILE A 1 95 ? -2.840 -2.933 -2.766 1.00 0.00 95 ILE A N 5
ATOM 8798 C CA . ILE A 1 95 ? -3.555 -4.214 -2.737 1.00 0.00 95 ILE A CA 5
ATOM 8799 C C . ILE A 1 95 ? -4.721 -4.197 -3.733 1.00 0.00 95 ILE A C 5
ATOM 8800 O O . ILE A 1 95 ? -5.472 -3.226 -3.818 1.00 0.00 95 ILE A O 5
ATOM 8816 N N . GLU A 1 96 ? -4.884 -5.286 -4.477 1.00 0.00 96 GLU A N 5
ATOM 8817 C CA . GLU A 1 96 ? -5.918 -5.473 -5.500 1.00 0.00 96 GLU A CA 5
ATOM 8818 C C . GLU A 1 96 ? -7.004 -6.447 -5.014 1.00 0.00 96 GLU A C 5
ATOM 8819 O O . GLU A 1 96 ? -6.724 -7.621 -4.750 1.00 0.00 96 GLU A O 5
ATOM 8831 N N . GLY A 1 97 ? -8.243 -5.954 -4.909 1.00 0.00 97 GLY A N 5
ATOM 8832 C CA . GLY A 1 97 ? -9.429 -6.693 -4.453 1.00 0.00 97 GLY A CA 5
ATOM 8833 C C . GLY A 1 97 ? -10.470 -6.985 -5.544 1.00 0.00 97 GLY A C 5
ATOM 8834 O O . GLY A 1 97 ? -11.604 -7.349 -5.230 1.00 0.00 97 GLY A O 5
ATOM 8838 N N . SER A 1 98 ? -10.124 -6.779 -6.819 1.00 0.00 98 SER A N 5
ATOM 8839 C CA . SER A 1 98 ? -11.042 -6.799 -7.973 1.00 0.00 98 SER A CA 5
ATOM 8840 C C . SER A 1 98 ? -11.017 -8.095 -8.798 1.00 0.00 98 SER A C 5
ATOM 8841 O O . SER A 1 98 ? -11.696 -8.204 -9.823 1.00 0.00 98 SER A O 5
ATOM 8849 N N . LEU A 1 99 ? -10.252 -9.095 -8.353 1.00 0.00 99 LEU A N 5
ATOM 8850 C CA . LEU A 1 99 ? -9.921 -10.310 -9.106 1.00 0.00 99 LEU A CA 5
ATOM 8851 C C . LEU A 1 99 ? -10.772 -11.515 -8.677 1.00 0.00 99 LEU A C 5
ATOM 8852 O O . LEU A 1 99 ? -10.300 -12.462 -8.047 1.00 0.00 99 LEU A O 5
ATOM 8868 N N . GLU A 1 100 ? -12.055 -11.444 -9.018 1.00 0.00 100 GLU A N 5
ATOM 8869 C CA . GLU A 1 100 ? -13.045 -12.536 -8.911 1.00 0.00 100 GLU A CA 5
ATOM 8870 C C . GLU A 1 100 ? -13.129 -13.183 -7.509 1.00 0.00 100 GLU A C 5
ATOM 8871 O O . GLU A 1 100 ? -13.129 -14.406 -7.349 1.00 0.00 100 GLU A O 5
ATOM 8883 N N . HIS A 1 101 ? -13.185 -12.341 -6.475 1.00 0.00 101 HIS A N 5
ATOM 8884 C CA . HIS A 1 101 ? -13.185 -12.706 -5.046 1.00 0.00 101 HIS A CA 5
ATOM 8885 C C . HIS A 1 101 ? -14.531 -13.296 -4.547 1.00 0.00 101 HIS A C 5
ATOM 8886 O O . HIS A 1 101 ? -15.101 -12.856 -3.544 1.00 0.00 101 HIS A O 5
ATOM 8900 N N . HIS A 1 102 ? -15.052 -14.304 -5.250 1.00 0.00 102 HIS A N 5
ATOM 8901 C CA . HIS A 1 102 ? -16.222 -15.096 -4.854 1.00 0.00 102 HIS A CA 5
ATOM 8902 C C . HIS A 1 102 ? -15.885 -16.112 -3.739 1.00 0.00 102 HIS A C 5
ATOM 8903 O O . HIS A 1 102 ? -14.762 -16.619 -3.664 1.00 0.00 102 HIS A O 5
ATOM 8917 N N . HIS A 1 103 ? -16.874 -16.446 -2.901 1.00 0.00 103 HIS A N 5
ATOM 8918 C CA . HIS A 1 103 ? -16.800 -17.519 -1.903 1.00 0.00 103 HIS A CA 5
ATOM 8919 C C . HIS A 1 103 ? -18.162 -18.219 -1.720 1.00 0.00 103 HIS A C 5
ATOM 8920 O O . HIS A 1 103 ? -19.207 -17.564 -1.675 1.00 0.00 103 HIS A O 5
ATOM 8934 N N . HIS A 1 104 ? -18.135 -19.548 -1.568 1.00 0.00 104 HIS A N 5
ATOM 8935 C CA . HIS A 1 104 ? -19.293 -20.379 -1.201 1.00 0.00 104 HIS A CA 5
ATOM 8936 C C . HIS A 1 104 ? -18.851 -21.671 -0.486 1.00 0.00 104 HIS A C 5
ATOM 8937 O O . HIS A 1 104 ? -19.298 -21.944 0.631 1.00 0.00 104 HIS A O 5
ATOM 8951 N N . HIS A 1 105 ? -17.920 -22.418 -1.102 1.00 0.00 105 HIS A N 5
ATOM 8952 C CA . HIS A 1 105 ? -17.319 -23.665 -0.595 1.00 0.00 105 HIS A CA 5
ATOM 8953 C C . HIS A 1 105 ? -18.348 -24.773 -0.241 1.00 0.00 105 HIS A C 5
ATOM 8954 O O . HIS A 1 105 ? -19.523 -24.690 -0.620 1.00 0.00 105 HIS A O 5
ATOM 8968 N N . HIS A 1 106 ? -17.904 -25.846 0.430 1.00 0.00 106 HIS A N 5
ATOM 8969 C CA . HIS A 1 106 ? -18.730 -26.984 0.874 1.00 0.00 106 HIS A CA 5
ATOM 8970 C C . HIS A 1 106 ? -18.292 -27.506 2.259 1.00 0.00 106 HIS A C 5
ATOM 8971 O O . HIS A 1 106 ? -17.072 -27.585 2.527 1.00 0.00 106 HIS A O 5
ATOM 8986 N N . GLY A 1 1 ? -6.761 -12.333 -2.447 1.00 0.00 1 GLY A N 6
ATOM 8987 C CA . GLY A 1 1 ? -6.286 -10.949 -2.681 1.00 0.00 1 GLY A CA 6
ATOM 8988 C C . GLY A 1 1 ? -4.767 -10.881 -2.664 1.00 0.00 1 GLY A C 6
ATOM 8989 O O . GLY A 1 1 ? -4.135 -11.558 -1.851 1.00 0.00 1 GLY A O 6
ATOM 8995 N N . LYS A 1 2 ? -4.174 -10.072 -3.552 1.00 0.00 2 LYS A N 6
ATOM 8996 C CA . LYS A 1 2 ? -2.715 -9.963 -3.767 1.00 0.00 2 LYS A CA 6
ATOM 8997 C C . LYS A 1 2 ? -2.206 -8.540 -3.515 1.00 0.00 2 LYS A C 6
ATOM 8998 O O . LYS A 1 2 ? -2.917 -7.563 -3.749 1.00 0.00 2 LYS A O 6
ATOM 9017 N N . LEU A 1 3 ? -0.966 -8.447 -3.035 1.00 0.00 3 LEU A N 6
ATOM 9018 C CA . LEU A 1 3 ? -0.285 -7.220 -2.618 1.00 0.00 3 LEU A CA 6
ATOM 9019 C C . LEU A 1 3 ? 0.949 -6.945 -3.492 1.00 0.00 3 LEU A C 6
ATOM 9020 O O . LEU A 1 3 ? 1.693 -7.863 -3.845 1.00 0.00 3 LEU A O 6
ATOM 9036 N N . TYR A 1 4 ? 1.167 -5.672 -3.808 1.00 0.00 4 TYR A N 6
ATOM 9037 C CA . TYR A 1 4 ? 2.276 -5.134 -4.591 1.00 0.00 4 TYR A CA 6
ATOM 9038 C C . TYR A 1 4 ? 3.169 -4.257 -3.712 1.00 0.00 4 TYR A C 6
ATOM 9039 O O . TYR A 1 4 ? 2.713 -3.319 -3.053 1.00 0.00 4 TYR A O 6
ATOM 9057 N N . GLU A 1 5 ? 4.450 -4.618 -3.678 1.00 0.00 5 GLU A N 6
ATOM 9058 C CA . GLU A 1 5 ? 5.477 -4.015 -2.830 1.00 0.00 5 GLU A CA 6
ATOM 9059 C C . GLU A 1 5 ? 6.063 -2.765 -3.514 1.00 0.00 5 GLU A C 6
ATOM 9060 O O . GLU A 1 5 ? 6.735 -2.850 -4.545 1.00 0.00 5 GLU A O 6
ATOM 9072 N N . VAL A 1 6 ? 5.760 -1.588 -2.959 1.00 0.00 6 VAL A N 6
ATOM 9073 C CA . VAL A 1 6 ? 6.096 -0.276 -3.552 1.00 0.00 6 VAL A CA 6
ATOM 9074 C C . VAL A 1 6 ? 7.139 0.507 -2.737 1.00 0.00 6 VAL A C 6
ATOM 9075 O O . VAL A 1 6 ? 6.913 0.924 -1.598 1.00 0.00 6 VAL A O 6
ATOM 9088 N N . ASP A 1 7 ? 8.297 0.751 -3.356 1.00 0.00 7 ASP A N 6
ATOM 9089 C CA . ASP A 1 7 ? 9.423 1.506 -2.785 1.00 0.00 7 ASP A CA 6
ATOM 9090 C C . ASP A 1 7 ? 9.596 2.927 -3.361 1.00 0.00 7 ASP A C 6
ATOM 9091 O O . ASP A 1 7 ? 10.238 3.763 -2.721 1.00 0.00 7 ASP A O 6
ATOM 9100 N N . SER A 1 8 ? 9.036 3.211 -4.545 1.00 0.00 8 SER A N 6
ATOM 9101 C CA . SER A 1 8 ? 9.161 4.496 -5.254 1.00 0.00 8 SER A CA 6
ATOM 9102 C C . SER A 1 8 ? 7.802 5.123 -5.612 1.00 0.00 8 SER A C 6
ATOM 9103 O O . SER A 1 8 ? 6.829 4.392 -5.833 1.00 0.00 8 SER A O 6
ATOM 9111 N N . PRO A 1 9 ? 7.711 6.464 -5.739 1.00 0.00 9 PRO A N 6
ATOM 9112 C CA . PRO A 1 9 ? 6.498 7.127 -6.221 1.00 0.00 9 PRO A CA 6
ATOM 9113 C C . PRO A 1 9 ? 6.206 6.821 -7.692 1.00 0.00 9 PRO A C 6
ATOM 9114 O O . PRO A 1 9 ? 5.052 6.874 -8.117 1.00 0.00 9 PRO A O 6
ATOM 9125 N N . ASP A 1 10 ? 7.232 6.497 -8.479 1.00 0.00 10 ASP A N 6
ATOM 9126 C CA . ASP A 1 10 ? 7.080 6.198 -9.903 1.00 0.00 10 ASP A CA 6
ATOM 9127 C C . ASP A 1 10 ? 6.408 4.833 -10.134 1.00 0.00 10 ASP A C 6
ATOM 9128 O O . ASP A 1 10 ? 5.593 4.686 -11.048 1.00 0.00 10 ASP A O 6
ATOM 9137 N N . SER A 1 11 ? 6.682 3.847 -9.270 1.00 0.00 11 SER A N 6
ATOM 9138 C CA . SER A 1 11 ? 6.028 2.527 -9.303 1.00 0.00 11 SER A CA 6
ATOM 9139 C C . SER A 1 11 ? 4.518 2.609 -9.057 1.00 0.00 11 SER A C 6
ATOM 9140 O O . SER A 1 11 ? 3.768 1.791 -9.592 1.00 0.00 11 SER A O 6
ATOM 9148 N N . VAL A 1 12 ? 4.052 3.617 -8.307 1.00 0.00 12 VAL A N 6
ATOM 9149 C CA . VAL A 1 12 ? 2.617 3.905 -8.142 1.00 0.00 12 VAL A CA 6
ATOM 9150 C C . VAL A 1 12 ? 1.954 4.153 -9.499 1.00 0.00 12 VAL A C 6
ATOM 9151 O O . VAL A 1 12 ? 0.894 3.594 -9.761 1.00 0.00 12 VAL A O 6
ATOM 9164 N N . GLU A 1 13 ? 2.580 4.929 -10.391 1.00 0.00 13 GLU A N 6
ATOM 9165 C CA . GLU A 1 13 ? 2.035 5.203 -11.729 1.00 0.00 13 GLU A CA 6
ATOM 9166 C C . GLU A 1 13 ? 2.022 3.944 -12.608 1.00 0.00 13 GLU A C 6
ATOM 9167 O O . GLU A 1 13 ? 1.037 3.676 -13.297 1.00 0.00 13 GLU A O 6
ATOM 9179 N N . LYS A 1 14 ? 3.085 3.133 -12.540 1.00 0.00 14 LYS A N 6
ATOM 9180 C CA . LYS A 1 14 ? 3.204 1.871 -13.291 1.00 0.00 14 LYS A CA 6
ATOM 9181 C C . LYS A 1 14 ? 2.083 0.897 -12.915 1.00 0.00 14 LYS A C 6
ATOM 9182 O O . LYS A 1 14 ? 1.426 0.344 -13.797 1.00 0.00 14 LYS A O 6
ATOM 9201 N N . ILE A 1 15 ? 1.811 0.750 -11.617 1.00 0.00 15 ILE A N 6
ATOM 9202 C CA . ILE A 1 15 ? 0.715 -0.079 -11.102 1.00 0.00 15 ILE A CA 6
ATOM 9203 C C . ILE A 1 15 ? -0.645 0.548 -11.440 1.00 0.00 15 ILE A C 6
ATOM 9204 O O . ILE A 1 15 ? -1.518 -0.144 -11.957 1.00 0.00 15 ILE A O 6
ATOM 9220 N N . ALA A 1 16 ? -0.828 1.854 -11.234 1.00 0.00 16 ALA A N 6
ATOM 9221 C CA . ALA A 1 16 ? -2.072 2.565 -11.544 1.00 0.00 16 ALA A CA 6
ATOM 9222 C C . ALA A 1 16 ? -2.489 2.414 -13.019 1.00 0.00 16 ALA A C 6
ATOM 9223 O O . ALA A 1 16 ? -3.672 2.226 -13.311 1.00 0.00 16 ALA A O 6
ATOM 9230 N N . ARG A 1 17 ? -1.520 2.422 -13.942 1.00 0.00 17 ARG A N 6
ATOM 9231 C CA . ARG A 1 17 ? -1.731 2.201 -15.383 1.00 0.00 17 ARG A CA 6
ATOM 9232 C C . ARG A 1 17 ? -2.083 0.748 -15.729 1.00 0.00 17 ARG A C 6
ATOM 9233 O O . ARG A 1 17 ? -2.819 0.528 -16.690 1.00 0.00 17 ARG A O 6
ATOM 9254 N N . GLU A 1 18 ? -1.634 -0.237 -14.946 1.00 0.00 18 GLU A N 6
ATOM 9255 C CA . GLU A 1 18 ? -2.081 -1.637 -15.074 1.00 0.00 18 GLU A CA 6
ATOM 9256 C C . GLU A 1 18 ? -3.469 -1.881 -14.451 1.00 0.00 18 GLU A C 6
ATOM 9257 O O . GLU A 1 18 ? -4.251 -2.674 -14.981 1.00 0.00 18 GLU A O 6
ATOM 9269 N N . LEU A 1 19 ? -3.805 -1.179 -13.361 1.00 0.00 19 LEU A N 6
ATOM 9270 C CA . LEU A 1 19 ? -5.108 -1.262 -12.680 1.00 0.00 19 LEU A CA 6
ATOM 9271 C C . LEU A 1 19 ? -6.206 -0.388 -13.328 1.00 0.00 19 LEU A C 6
ATOM 9272 O O . LEU A 1 19 ? -7.375 -0.489 -12.951 1.00 0.00 19 LEU A O 6
ATOM 9288 N N . GLY A 1 20 ? -5.855 0.452 -14.310 1.00 0.00 20 GLY A N 6
ATOM 9289 C CA . GLY A 1 20 ? -6.788 1.327 -15.035 1.00 0.00 20 GLY A CA 6
ATOM 9290 C C . GLY A 1 20 ? -7.296 2.524 -14.216 1.00 0.00 20 GLY A C 6
ATOM 9291 O O . GLY A 1 20 ? -8.417 2.990 -14.434 1.00 0.00 20 GLY A O 6
ATOM 9295 N N . LEU A 1 21 ? -6.504 2.994 -13.248 1.00 0.00 21 LEU A N 6
ATOM 9296 C CA . LEU A 1 21 ? -6.852 4.054 -12.303 1.00 0.00 21 LEU A CA 6
ATOM 9297 C C . LEU A 1 21 ? -6.961 5.448 -12.960 1.00 0.00 21 LEU A C 6
ATOM 9298 O O . LEU A 1 21 ? -6.345 5.709 -13.998 1.00 0.00 21 LEU A O 6
ATOM 9314 N N . SER A 1 22 ? -7.705 6.361 -12.329 1.00 0.00 22 SER A N 6
ATOM 9315 C CA . SER A 1 22 ? -7.858 7.754 -12.792 1.00 0.00 22 SER A CA 6
ATOM 9316 C C . SER A 1 22 ? -6.689 8.641 -12.341 1.00 0.00 22 SER A C 6
ATOM 9317 O O . SER A 1 22 ? -6.034 8.354 -11.340 1.00 0.00 22 SER A O 6
ATOM 9325 N N . GLU A 1 23 ? -6.443 9.754 -13.036 1.00 0.00 23 GLU A N 6
ATOM 9326 C CA . GLU A 1 23 ? -5.302 10.649 -12.759 1.00 0.00 23 GLU A CA 6
ATOM 9327 C C . GLU A 1 23 ? -5.361 11.277 -11.356 1.00 0.00 23 GLU A C 6
ATOM 9328 O O . GLU A 1 23 ? -4.346 11.364 -10.667 1.00 0.00 23 GLU A O 6
ATOM 9340 N N . GLU A 1 24 ? -6.554 11.657 -10.892 1.00 0.00 24 GLU A N 6
ATOM 9341 C CA . GLU A 1 24 ? -6.759 12.196 -9.535 1.00 0.00 24 GLU A CA 6
ATOM 9342 C C . GLU A 1 24 ? -6.525 11.131 -8.450 1.00 0.00 24 GLU A C 6
ATOM 9343 O O . GLU A 1 24 ? -5.983 11.430 -7.384 1.00 0.00 24 GLU A O 6
ATOM 9355 N N . GLN A 1 25 ? -6.877 9.874 -8.738 1.00 0.00 25 GLN A N 6
ATOM 9356 C CA . GLN A 1 25 ? -6.681 8.734 -7.837 1.00 0.00 25 GLN A CA 6
ATOM 9357 C C . GLN A 1 25 ? -5.203 8.314 -7.778 1.00 0.00 25 GLN A C 6
ATOM 9358 O O . GLN A 1 25 ? -4.693 7.995 -6.706 1.00 0.00 25 GLN A O 6
ATOM 9372 N N . LEU A 1 26 ? -4.479 8.397 -8.901 1.00 0.00 26 LEU A N 6
ATOM 9373 C CA . LEU A 1 26 ? -3.021 8.259 -8.951 1.00 0.00 26 LEU A CA 6
ATOM 9374 C C . LEU A 1 26 ? -2.357 9.356 -8.102 1.00 0.00 26 LEU A C 6
ATOM 9375 O O . LEU A 1 26 ? -1.603 9.045 -7.178 1.00 0.00 26 LEU A O 6
ATOM 9391 N N . ARG A 1 27 ? -2.688 10.635 -8.339 1.00 0.00 27 ARG A N 6
ATOM 9392 C CA . ARG A 1 27 ? -2.114 11.774 -7.594 1.00 0.00 27 ARG A CA 6
ATOM 9393 C C . ARG A 1 27 ? -2.400 11.706 -6.092 1.00 0.00 27 ARG A C 6
ATOM 9394 O O . ARG A 1 27 ? -1.523 12.055 -5.301 1.00 0.00 27 ARG A O 6
ATOM 9415 N N . ARG A 1 28 ? -3.560 11.175 -5.682 1.00 0.00 28 ARG A N 6
ATOM 9416 C CA . ARG A 1 28 ? -3.872 10.859 -4.277 1.00 0.00 28 ARG A CA 6
ATOM 9417 C C . ARG A 1 28 ? -2.846 9.894 -3.688 1.00 0.00 28 ARG A C 6
ATOM 9418 O O . ARG A 1 28 ? -2.261 10.219 -2.662 1.00 0.00 28 ARG A O 6
ATOM 9439 N N . ILE A 1 29 ? -2.564 8.757 -4.329 1.00 0.00 29 ILE A N 6
ATOM 9440 C CA . ILE A 1 29 ? -1.640 7.754 -3.771 1.00 0.00 29 ILE A CA 6
ATOM 9441 C C . ILE A 1 29 ? -0.225 8.332 -3.673 1.00 0.00 29 ILE A C 6
ATOM 9442 O O . ILE A 1 29 ? 0.458 8.126 -2.674 1.00 0.00 29 ILE A O 6
ATOM 9458 N N . GLN A 1 30 ? 0.190 9.121 -4.664 1.00 0.00 30 GLN A N 6
ATOM 9459 C CA . GLN A 1 30 ? 1.485 9.814 -4.631 1.00 0.00 30 GLN A CA 6
ATOM 9460 C C . GLN A 1 30 ? 1.570 10.864 -3.502 1.00 0.00 30 GLN A C 6
ATOM 9461 O O . GLN A 1 30 ? 2.617 10.985 -2.862 1.00 0.00 30 GLN A O 6
ATOM 9475 N N . LYS A 1 31 ? 0.467 11.562 -3.184 1.00 0.00 31 LYS A N 6
ATOM 9476 C CA . LYS A 1 31 ? 0.373 12.456 -2.016 1.00 0.00 31 LYS A CA 6
ATOM 9477 C C . LYS A 1 31 ? 0.455 11.688 -0.692 1.00 0.00 31 LYS A C 6
ATOM 9478 O O . LYS A 1 31 ? 1.148 12.121 0.228 1.00 0.00 31 LYS A O 6
ATOM 9497 N N . GLU A 1 32 ? -0.202 10.532 -0.592 1.00 0.00 32 GLU A N 6
ATOM 9498 C CA . GLU A 1 32 ? -0.110 9.679 0.599 1.00 0.00 32 GLU A CA 6
ATOM 9499 C C . GLU A 1 32 ? 1.279 9.035 0.755 1.00 0.00 32 GLU A C 6
ATOM 9500 O O . GLU A 1 32 ? 1.757 8.901 1.879 1.00 0.00 32 GLU A O 6
ATOM 9512 N N . PHE A 1 33 ? 1.968 8.707 -0.345 1.00 0.00 33 PHE A N 6
ATOM 9513 C CA . PHE A 1 33 ? 3.350 8.207 -0.345 1.00 0.00 33 PHE A CA 6
ATOM 9514 C C . PHE A 1 33 ? 4.322 9.236 0.255 1.00 0.00 33 PHE A C 6
ATOM 9515 O O . PHE A 1 33 ? 5.105 8.900 1.146 1.00 0.00 33 PHE A O 6
ATOM 9532 N N . GLU A 1 34 ? 4.263 10.504 -0.177 1.00 0.00 34 GLU A N 6
ATOM 9533 C CA . GLU A 1 34 ? 5.149 11.543 0.377 1.00 0.00 34 GLU A CA 6
ATOM 9534 C C . GLU A 1 34 ? 4.789 11.914 1.825 1.00 0.00 34 GLU A C 6
ATOM 9535 O O . GLU A 1 34 ? 5.685 12.143 2.638 1.00 0.00 34 GLU A O 6
ATOM 9547 N N . ARG A 1 35 ? 3.500 11.887 2.195 1.00 0.00 35 ARG A N 6
ATOM 9548 C CA . ARG A 1 35 ? 3.057 12.048 3.593 1.00 0.00 35 ARG A CA 6
ATOM 9549 C C . ARG A 1 35 ? 3.545 10.904 4.484 1.00 0.00 35 ARG A C 6
ATOM 9550 O O . ARG A 1 35 ? 4.046 11.166 5.576 1.00 0.00 35 ARG A O 6
ATOM 9571 N N . ALA A 1 36 ? 3.487 9.659 4.012 1.00 0.00 36 ALA A N 6
ATOM 9572 C CA . ALA A 1 36 ? 4.024 8.495 4.717 1.00 0.00 36 ALA A CA 6
ATOM 9573 C C . ALA A 1 36 ? 5.543 8.614 4.940 1.00 0.00 36 ALA A C 6
ATOM 9574 O O . ALA A 1 36 ? 6.022 8.397 6.054 1.00 0.00 36 ALA A O 6
ATOM 9581 N N . GLU A 1 37 ? 6.289 9.040 3.915 1.00 0.00 37 GLU A N 6
ATOM 9582 C CA . GLU A 1 37 ? 7.734 9.283 3.994 1.00 0.00 37 GLU A CA 6
ATOM 9583 C C . GLU A 1 37 ? 8.086 10.397 4.999 1.00 0.00 37 GLU A C 6
ATOM 9584 O O . GLU A 1 37 ? 8.970 10.208 5.839 1.00 0.00 37 GLU A O 6
ATOM 9596 N N . ARG A 1 38 ? 7.372 11.534 4.972 1.00 0.00 38 ARG A N 6
ATOM 9597 C CA . ARG A 1 38 ? 7.608 12.664 5.895 1.00 0.00 38 ARG A CA 6
ATOM 9598 C C . ARG A 1 38 ? 7.248 12.338 7.344 1.00 0.00 38 ARG A C 6
ATOM 9599 O O . ARG A 1 38 ? 7.962 12.761 8.255 1.00 0.00 38 ARG A O 6
ATOM 9620 N N . LYS A 1 39 ? 6.168 11.579 7.565 1.00 0.00 39 LYS A N 6
ATOM 9621 C CA . LYS A 1 39 ? 5.713 11.160 8.902 1.00 0.00 39 LYS A CA 6
ATOM 9622 C C . LYS A 1 39 ? 6.421 9.899 9.431 1.00 0.00 39 LYS A C 6
ATOM 9623 O O . LYS A 1 39 ? 6.214 9.524 10.587 1.00 0.00 39 LYS A O 6
ATOM 9642 N N . GLY A 1 40 ? 7.258 9.249 8.617 1.00 0.00 40 GLY A N 6
ATOM 9643 C CA . GLY A 1 40 ? 8.052 8.071 8.991 1.00 0.00 40 GLY A CA 6
ATOM 9644 C C . GLY A 1 40 ? 7.241 6.776 9.160 1.00 0.00 40 GLY A C 6
ATOM 9645 O O . GLY A 1 40 ? 7.611 5.931 9.980 1.00 0.00 40 GLY A O 6
ATOM 9649 N N . LYS A 1 41 ? 6.125 6.631 8.429 1.00 0.00 41 LYS A N 6
ATOM 9650 C CA . LYS A 1 41 ? 5.195 5.485 8.495 1.00 0.00 41 LYS A CA 6
ATOM 9651 C C . LYS A 1 41 ? 5.065 4.722 7.169 1.00 0.00 41 LYS A C 6
ATOM 9652 O O . LYS A 1 41 ? 5.564 5.151 6.129 1.00 0.00 41 LYS A O 6
ATOM 9671 N N . LEU A 1 42 ? 4.357 3.594 7.223 1.00 0.00 42 LEU A N 6
ATOM 9672 C CA . LEU A 1 42 ? 3.909 2.787 6.082 1.00 0.00 42 LEU A CA 6
ATOM 9673 C C . LEU A 1 42 ? 2.425 3.099 5.793 1.00 0.00 42 LEU A C 6
ATOM 9674 O O . LEU A 1 42 ? 1.622 3.238 6.720 1.00 0.00 42 LEU A O 6
ATOM 9690 N N . VAL A 1 43 ? 2.052 3.224 4.516 1.00 0.00 43 VAL A N 6
ATOM 9691 C CA . VAL A 1 43 ? 0.650 3.379 4.076 1.00 0.00 43 VAL A CA 6
ATOM 9692 C C . VAL A 1 43 ? 0.207 2.208 3.198 1.00 0.00 43 VAL A C 6
ATOM 9693 O O . VAL A 1 43 ? 0.955 1.708 2.355 1.00 0.00 43 VAL A O 6
ATOM 9706 N N . ILE A 1 44 ? -1.032 1.778 3.427 1.00 0.00 44 ILE A N 6
ATOM 9707 C CA . ILE A 1 44 ? -1.697 0.640 2.796 1.00 0.00 44 ILE A CA 6
ATOM 9708 C C . ILE A 1 44 ? -2.801 1.178 1.884 1.00 0.00 44 ILE A C 6
ATOM 9709 O O . ILE A 1 44 ? -3.637 1.981 2.305 1.00 0.00 44 ILE A O 6
ATOM 9725 N N . VAL A 1 45 ? -2.792 0.740 0.630 1.00 0.00 45 VAL A N 6
ATOM 9726 C CA . VAL A 1 45 ? -3.668 1.201 -0.448 1.00 0.00 45 VAL A CA 6
ATOM 9727 C C . VAL A 1 45 ? -4.414 0.014 -1.039 1.00 0.00 45 VAL A C 6
ATOM 9728 O O . VAL A 1 45 ? -3.842 -1.063 -1.189 1.00 0.00 45 VAL A O 6
ATOM 9741 N N . TYR A 1 46 ? -5.690 0.193 -1.359 1.00 0.00 46 TYR A N 6
ATOM 9742 C CA . TYR A 1 46 ? -6.580 -0.888 -1.783 1.00 0.00 46 TYR A CA 6
ATOM 9743 C C . TYR A 1 46 ? -7.400 -0.531 -3.030 1.00 0.00 46 TYR A C 6
ATOM 9744 O O . TYR A 1 46 ? -7.915 0.584 -3.131 1.00 0.00 46 TYR A O 6
ATOM 9762 N N . LEU A 1 47 ? -7.551 -1.488 -3.950 1.00 0.00 47 LEU A N 6
ATOM 9763 C CA . LEU A 1 47 ? -8.356 -1.403 -5.172 1.00 0.00 47 LEU A CA 6
ATOM 9764 C C . LEU A 1 47 ? -9.665 -2.197 -5.029 1.00 0.00 47 LEU A C 6
ATOM 9765 O O . LEU A 1 47 ? -9.641 -3.391 -4.713 1.00 0.00 47 LEU A O 6
ATOM 9781 N N . THR A 1 48 ? -10.800 -1.559 -5.317 1.00 0.00 48 THR A N 6
ATOM 9782 C CA . THR A 1 48 ? -12.133 -2.189 -5.282 1.00 0.00 48 THR A CA 6
ATOM 9783 C C . THR A 1 48 ? -12.609 -2.689 -6.653 1.00 0.00 48 THR A C 6
ATOM 9784 O O . THR A 1 48 ? -12.059 -2.320 -7.693 1.00 0.00 48 THR A O 6
ATOM 9795 N N . SER A 1 49 ? -13.671 -3.503 -6.672 1.00 0.00 49 SER A N 6
ATOM 9796 C CA . SER A 1 49 ? -14.318 -4.003 -7.901 1.00 0.00 49 SER A CA 6
ATOM 9797 C C . SER A 1 49 ? -14.935 -2.874 -8.751 1.00 0.00 49 SER A C 6
ATOM 9798 O O . SER A 1 49 ? -15.027 -2.982 -9.976 1.00 0.00 49 SER A O 6
ATOM 9806 N N . ASP A 1 50 ? -15.281 -1.745 -8.121 1.00 0.00 50 ASP A N 6
ATOM 9807 C CA . ASP A 1 50 ? -15.731 -0.515 -8.792 1.00 0.00 50 ASP A CA 6
ATOM 9808 C C . ASP A 1 50 ? -14.561 0.341 -9.330 1.00 0.00 50 ASP A C 6
ATOM 9809 O O . ASP A 1 50 ? -14.787 1.363 -9.984 1.00 0.00 50 ASP A O 6
ATOM 9818 N N . GLY A 1 51 ? -13.310 -0.061 -9.070 1.00 0.00 51 GLY A N 6
ATOM 9819 C CA . GLY A 1 51 ? -12.095 0.638 -9.505 1.00 0.00 51 GLY A CA 6
ATOM 9820 C C . GLY A 1 51 ? -11.719 1.841 -8.632 1.00 0.00 51 GLY A C 6
ATOM 9821 O O . GLY A 1 51 ? -10.885 2.656 -9.038 1.00 0.00 51 GLY A O 6
ATOM 9825 N N . LYS A 1 52 ? -12.326 1.971 -7.445 1.00 0.00 52 LYS A N 6
ATOM 9826 C CA . LYS A 1 52 ? -12.024 3.026 -6.467 1.00 0.00 52 LYS A CA 6
ATOM 9827 C C . LYS A 1 52 ? -10.760 2.683 -5.670 1.00 0.00 52 LYS A C 6
ATOM 9828 O O . LYS A 1 52 ? -10.411 1.508 -5.515 1.00 0.00 52 LYS A O 6
ATOM 9847 N N . VAL A 1 53 ? -10.107 3.712 -5.130 1.00 0.00 53 VAL A N 6
ATOM 9848 C CA . VAL A 1 53 ? -8.998 3.594 -4.175 1.00 0.00 53 VAL A CA 6
ATOM 9849 C C . VAL A 1 53 ? -9.468 3.834 -2.732 1.00 0.00 53 VAL A C 6
ATOM 9850 O O . VAL A 1 53 ? -10.300 4.704 -2.469 1.00 0.00 53 VAL A O 6
ATOM 9863 N N . GLU A 1 54 ? -8.921 3.066 -1.791 1.00 0.00 54 GLU A N 6
ATOM 9864 C CA . GLU A 1 54 ? -9.046 3.254 -0.337 1.00 0.00 54 GLU A CA 6
ATOM 9865 C C . GLU A 1 54 ? -7.656 3.291 0.323 1.00 0.00 54 GLU A C 6
ATOM 9866 O O . GLU A 1 54 ? -6.729 2.627 -0.146 1.00 0.00 54 GLU A O 6
ATOM 9878 N N . ILE A 1 55 ? -7.505 4.085 1.392 1.00 0.00 55 ILE A N 6
ATOM 9879 C CA . ILE A 1 55 ? -6.225 4.408 2.056 1.00 0.00 55 ILE A CA 6
ATOM 9880 C C . ILE A 1 55 ? -6.295 4.103 3.565 1.00 0.00 55 ILE A C 6
ATOM 9881 O O . ILE A 1 55 ? -7.280 4.453 4.222 1.00 0.00 55 ILE A O 6
ATOM 9897 N N . ARG A 1 56 ? -5.229 3.518 4.132 1.00 0.00 56 ARG A N 6
ATOM 9898 C CA . ARG A 1 56 ? -5.016 3.353 5.579 1.00 0.00 56 ARG A CA 6
ATOM 9899 C C . ARG A 1 56 ? -3.558 3.634 5.979 1.00 0.00 56 ARG A C 6
ATOM 9900 O O . ARG A 1 56 ? -2.623 3.187 5.321 1.00 0.00 56 ARG A O 6
ATOM 9921 N N . GLU A 1 57 ? -3.368 4.332 7.096 1.00 0.00 57 GLU A N 6
ATOM 9922 C CA . GLU A 1 57 ? -2.075 4.566 7.767 1.00 0.00 57 GLU A CA 6
ATOM 9923 C C . GLU A 1 57 ? -1.853 3.577 8.928 1.00 0.00 57 GLU A C 6
ATOM 9924 O O . GLU A 1 57 ? -2.816 3.196 9.597 1.00 0.00 57 GLU A O 6
ATOM 9936 N N . VAL A 1 58 ? -0.596 3.208 9.219 1.00 0.00 58 VAL A N 6
ATOM 9937 C CA . VAL A 1 58 ? -0.238 2.464 10.450 1.00 0.00 58 VAL A CA 6
ATOM 9938 C C . VAL A 1 58 ? 0.441 3.374 11.481 1.00 0.00 58 VAL A C 6
ATOM 9939 O O . VAL A 1 58 ? 1.278 4.209 11.135 1.00 0.00 58 VAL A O 6
ATOM 9952 N N . THR A 1 59 ? 0.085 3.208 12.757 1.00 0.00 59 THR A N 6
ATOM 9953 C CA . THR A 1 59 ? 0.728 3.879 13.909 1.00 0.00 59 THR A CA 6
ATOM 9954 C C . THR A 1 59 ? 1.766 3.004 14.623 1.00 0.00 59 THR A C 6
ATOM 9955 O O . THR A 1 59 ? 2.684 3.528 15.257 1.00 0.00 59 THR A O 6
ATOM 9966 N N . SER A 1 60 ? 1.630 1.679 14.524 1.00 0.00 60 SER A N 6
ATOM 9967 C CA . SER A 1 60 ? 2.478 0.672 15.179 1.00 0.00 60 SER A CA 6
ATOM 9968 C C . SER A 1 60 ? 2.599 -0.610 14.340 1.00 0.00 60 SER A C 6
ATOM 9969 O O . SER A 1 60 ? 1.867 -0.808 13.368 1.00 0.00 60 SER A O 6
ATOM 9977 N N . GLU A 1 61 ? 3.520 -1.495 14.722 1.00 0.00 61 GLU A N 6
ATOM 9978 C CA . GLU A 1 61 ? 3.820 -2.770 14.053 1.00 0.00 61 GLU A CA 6
ATOM 9979 C C . GLU A 1 61 ? 2.596 -3.704 13.970 1.00 0.00 61 GLU A C 6
ATOM 9980 O O . GLU A 1 61 ? 2.312 -4.291 12.925 1.00 0.00 61 GLU A O 6
ATOM 9992 N N . GLU A 1 62 ? 1.849 -3.814 15.073 1.00 0.00 62 GLU A N 6
ATOM 9993 C CA . GLU A 1 62 ? 0.631 -4.633 15.188 1.00 0.00 62 GLU A CA 6
ATOM 9994 C C . GLU A 1 62 ? -0.434 -4.257 14.149 1.00 0.00 62 GLU A C 6
ATOM 9995 O O . GLU A 1 62 ? -1.094 -5.123 13.577 1.00 0.00 62 GLU A O 6
ATOM 10007 N N . GLU A 1 63 ? -0.590 -2.956 13.897 1.00 0.00 63 GLU A N 6
ATOM 10008 C CA . GLU A 1 63 ? -1.608 -2.427 12.982 1.00 0.00 63 GLU A CA 6
ATOM 10009 C C . GLU A 1 63 ? -1.459 -3.003 11.571 1.00 0.00 63 GLU A C 6
ATOM 10010 O O . GLU A 1 63 ? -2.452 -3.460 11.009 1.00 0.00 63 GLU A O 6
ATOM 10022 N N . LEU A 1 64 ? -0.235 -3.067 11.025 1.00 0.00 64 LEU A N 6
ATOM 10023 C CA . LEU A 1 64 ? 0.031 -3.635 9.695 1.00 0.00 64 LEU A CA 6
ATOM 10024 C C . LEU A 1 64 ? -0.522 -5.063 9.568 1.00 0.00 64 LEU A C 6
ATOM 10025 O O . LEU A 1 64 ? -1.235 -5.370 8.616 1.00 0.00 64 LEU A O 6
ATOM 10041 N N . GLU A 1 65 ? -0.262 -5.919 10.559 1.00 0.00 65 GLU A N 6
ATOM 10042 C CA . GLU A 1 65 ? -0.819 -7.273 10.601 1.00 0.00 65 GLU A CA 6
ATOM 10043 C C . GLU A 1 65 ? -2.353 -7.258 10.696 1.00 0.00 65 GLU A C 6
ATOM 10044 O O . GLU A 1 65 ? -3.021 -8.017 9.994 1.00 0.00 65 GLU A O 6
ATOM 10056 N N . LYS A 1 66 ? -2.927 -6.375 11.522 1.00 0.00 66 LYS A N 6
ATOM 10057 C CA . LYS A 1 66 ? -4.362 -6.315 11.807 1.00 0.00 66 LYS A CA 6
ATOM 10058 C C . LYS A 1 66 ? -5.172 -5.873 10.590 1.00 0.00 66 LYS A C 6
ATOM 10059 O O . LYS A 1 66 ? -6.236 -6.424 10.306 1.00 0.00 66 LYS A O 6
ATOM 10078 N N . ILE A 1 67 ? -4.623 -4.929 9.826 1.00 0.00 67 ILE A N 6
ATOM 10079 C CA . ILE A 1 67 ? -5.187 -4.430 8.571 1.00 0.00 67 ILE A CA 6
ATOM 10080 C C . ILE A 1 67 ? -5.057 -5.496 7.480 1.00 0.00 67 ILE A C 6
ATOM 10081 O O . ILE A 1 67 ? -6.051 -5.817 6.838 1.00 0.00 67 ILE A O 6
ATOM 10097 N N . LEU A 1 68 ? -3.886 -6.119 7.306 1.00 0.00 68 LEU A N 6
ATOM 10098 C CA . LEU A 1 68 ? -3.701 -7.170 6.294 1.00 0.00 68 LEU A CA 6
ATOM 10099 C C . LEU A 1 68 ? -4.588 -8.404 6.559 1.00 0.00 68 LEU A C 6
ATOM 10100 O O . LEU A 1 68 ? -5.166 -8.948 5.613 1.00 0.00 68 LEU A O 6
ATOM 10116 N N . LYS A 1 69 ? -4.798 -8.788 7.828 1.00 0.00 69 LYS A N 6
ATOM 10117 C CA . LYS A 1 69 ? -5.787 -9.809 8.226 1.00 0.00 69 LYS A CA 6
ATOM 10118 C C . LYS A 1 69 ? -7.220 -9.405 7.858 1.00 0.00 69 LYS A C 6
ATOM 10119 O O . LYS A 1 69 ? -7.967 -10.231 7.331 1.00 0.00 69 LYS A O 6
ATOM 10138 N N . LYS A 1 70 ? -7.596 -8.137 8.069 1.00 0.00 70 LYS A N 6
ATOM 10139 C CA . LYS A 1 70 ? -8.932 -7.598 7.744 1.00 0.00 70 LYS A CA 6
ATOM 10140 C C . LYS A 1 70 ? -9.178 -7.450 6.231 1.00 0.00 70 LYS A C 6
ATOM 10141 O O . LYS A 1 70 ? -10.309 -7.633 5.779 1.00 0.00 70 LYS A O 6
ATOM 10160 N N . LEU A 1 71 ? -8.131 -7.187 5.443 1.00 0.00 71 LEU A N 6
ATOM 10161 C CA . LEU A 1 71 ? -8.179 -7.121 3.973 1.00 0.00 71 LEU A CA 6
ATOM 10162 C C . LEU A 1 71 ? -8.108 -8.506 3.293 1.00 0.00 71 LEU A C 6
ATOM 10163 O O . LEU A 1 71 ? -8.318 -8.605 2.082 1.00 0.00 71 LEU A O 6
ATOM 10179 N N . GLY A 1 72 ? -7.846 -9.575 4.053 1.00 0.00 72 GLY A N 6
ATOM 10180 C CA . GLY A 1 72 ? -7.940 -10.964 3.588 1.00 0.00 72 GLY A CA 6
ATOM 10181 C C . GLY A 1 72 ? -6.786 -11.440 2.696 1.00 0.00 72 GLY A C 6
ATOM 10182 O O . GLY A 1 72 ? -6.995 -12.313 1.849 1.00 0.00 72 GLY A O 6
ATOM 10186 N N . VAL A 1 73 ? -5.581 -10.877 2.848 1.00 0.00 73 VAL A N 6
ATOM 10187 C CA . VAL A 1 73 ? -4.375 -11.349 2.138 1.00 0.00 73 VAL A CA 6
ATOM 10188 C C . VAL A 1 73 ? -3.869 -12.685 2.717 1.00 0.00 73 VAL A C 6
ATOM 10189 O O . VAL A 1 73 ? -4.176 -13.037 3.859 1.00 0.00 73 VAL A O 6
ATOM 10202 N N . ASP A 1 74 ? -3.090 -13.443 1.941 1.00 0.00 74 ASP A N 6
ATOM 10203 C CA . ASP A 1 74 ? -2.525 -14.733 2.375 1.00 0.00 74 ASP A CA 6
ATOM 10204 C C . ASP A 1 74 ? -1.468 -14.588 3.487 1.00 0.00 74 ASP A C 6
ATOM 10205 O O . ASP A 1 74 ? -0.749 -13.592 3.562 1.00 0.00 74 ASP A O 6
ATOM 10214 N N . GLU A 1 75 ? -1.324 -15.609 4.336 1.00 0.00 75 GLU A N 6
ATOM 10215 C CA . GLU A 1 75 ? -0.402 -15.584 5.486 1.00 0.00 75 GLU A CA 6
ATOM 10216 C C . GLU A 1 75 ? 1.075 -15.431 5.076 1.00 0.00 75 GLU A C 6
ATOM 10217 O O . GLU A 1 75 ? 1.846 -14.797 5.797 1.00 0.00 75 GLU A O 6
ATOM 10229 N N . GLU A 1 76 ? 1.458 -15.929 3.891 1.00 0.00 76 GLU A N 6
ATOM 10230 C CA . GLU A 1 76 ? 2.766 -15.679 3.264 1.00 0.00 76 GLU A CA 6
ATOM 10231 C C . GLU A 1 76 ? 3.037 -14.176 3.107 1.00 0.00 76 GLU A C 6
ATOM 10232 O O . GLU A 1 76 ? 4.117 -13.695 3.432 1.00 0.00 76 GLU A O 6
ATOM 10244 N N . ILE A 1 77 ? 2.043 -13.434 2.625 1.00 0.00 77 ILE A N 6
ATOM 10245 C CA . ILE A 1 77 ? 2.123 -11.990 2.385 1.00 0.00 77 ILE A CA 6
ATOM 10246 C C . ILE A 1 77 ? 2.290 -11.274 3.725 1.00 0.00 77 ILE A C 6
ATOM 10247 O O . ILE A 1 77 ? 3.168 -10.428 3.858 1.00 0.00 77 ILE A O 6
ATOM 10263 N N . ILE A 1 78 ? 1.531 -11.667 4.751 1.00 0.00 78 ILE A N 6
ATOM 10264 C CA . ILE A 1 78 ? 1.617 -11.070 6.088 1.00 0.00 78 ILE A CA 6
ATOM 10265 C C . ILE A 1 78 ? 3.019 -11.247 6.687 1.00 0.00 78 ILE A C 6
ATOM 10266 O O . ILE A 1 78 ? 3.637 -10.264 7.098 1.00 0.00 78 ILE A O 6
ATOM 10282 N N . ARG A 1 79 ? 3.568 -12.472 6.702 1.00 0.00 79 ARG A N 6
ATOM 10283 C CA . ARG A 1 79 ? 4.921 -12.720 7.241 1.00 0.00 79 ARG A CA 6
ATOM 10284 C C . ARG A 1 79 ? 6.029 -12.107 6.385 1.00 0.00 79 ARG A C 6
ATOM 10285 O O . ARG A 1 79 ? 7.022 -11.627 6.934 1.00 0.00 79 ARG A O 6
ATOM 10306 N N . ARG A 1 80 ? 5.866 -12.093 5.056 1.00 0.00 80 ARG A N 6
ATOM 10307 C CA . ARG A 1 80 ? 6.906 -11.638 4.123 1.00 0.00 80 ARG A CA 6
ATOM 10308 C C . ARG A 1 80 ? 7.006 -10.117 4.120 1.00 0.00 80 ARG A C 6
ATOM 10309 O O . ARG A 1 80 ? 8.080 -9.559 4.331 1.00 0.00 80 ARG A O 6
ATOM 10330 N N . ILE A 1 81 ? 5.868 -9.447 3.944 1.00 0.00 81 ILE A N 6
ATOM 10331 C CA . ILE A 1 81 ? 5.788 -7.973 3.911 1.00 0.00 81 ILE A CA 6
ATOM 10332 C C . ILE A 1 81 ? 6.183 -7.336 5.251 1.00 0.00 81 ILE A C 6
ATOM 10333 O O . ILE A 1 81 ? 6.875 -6.315 5.239 1.00 0.00 81 ILE A O 6
ATOM 10349 N N . LYS A 1 82 ? 5.876 -7.955 6.405 1.00 0.00 82 LYS A N 6
ATOM 10350 C CA . LYS A 1 82 ? 6.427 -7.503 7.700 1.00 0.00 82 LYS A CA 6
ATOM 10351 C C . LYS A 1 82 ? 7.964 -7.489 7.725 1.00 0.00 82 LYS A C 6
ATOM 10352 O O . LYS A 1 82 ? 8.538 -6.593 8.340 1.00 0.00 82 LYS A O 6
ATOM 10371 N N . ARG A 1 83 ? 8.643 -8.406 7.021 1.00 0.00 83 ARG A N 6
ATOM 10372 C CA . ARG A 1 83 ? 10.117 -8.432 6.909 1.00 0.00 83 ARG A CA 6
ATOM 10373 C C . ARG A 1 83 ? 10.619 -7.274 6.043 1.00 0.00 83 ARG A C 6
ATOM 10374 O O . ARG A 1 83 ? 11.543 -6.572 6.448 1.00 0.00 83 ARG A O 6
ATOM 10395 N N . LEU A 1 84 ? 9.947 -6.998 4.920 1.00 0.00 84 LEU A N 6
ATOM 10396 C CA . LEU A 1 84 ? 10.267 -5.860 4.042 1.00 0.00 84 LEU A CA 6
ATOM 10397 C C . LEU A 1 84 ? 10.071 -4.504 4.744 1.00 0.00 84 LEU A C 6
ATOM 10398 O O . LEU A 1 84 ? 10.844 -3.569 4.520 1.00 0.00 84 LEU A O 6
ATOM 10414 N N . ARG A 1 85 ? 9.076 -4.410 5.636 1.00 0.00 85 ARG A N 6
ATOM 10415 C CA . ARG A 1 85 ? 8.865 -3.267 6.538 1.00 0.00 85 ARG A CA 6
ATOM 10416 C C . ARG A 1 85 ? 9.963 -3.188 7.602 1.00 0.00 85 ARG A C 6
ATOM 10417 O O . ARG A 1 85 ? 10.506 -2.102 7.810 1.00 0.00 85 ARG A O 6
ATOM 10438 N N . LYS A 1 86 ? 10.335 -4.309 8.235 1.00 0.00 86 LYS A N 6
ATOM 10439 C CA . LYS A 1 86 ? 11.378 -4.388 9.282 1.00 0.00 86 LYS A CA 6
ATOM 10440 C C . LYS A 1 86 ? 12.736 -3.872 8.790 1.00 0.00 86 LYS A C 6
ATOM 10441 O O . LYS A 1 86 ? 13.374 -3.074 9.475 1.00 0.00 86 LYS A O 6
ATOM 10460 N N . GLU A 1 87 ? 13.157 -4.281 7.590 1.00 0.00 87 GLU A N 6
ATOM 10461 C CA . GLU A 1 87 ? 14.404 -3.815 6.959 1.00 0.00 87 GLU A CA 6
ATOM 10462 C C . GLU A 1 87 ? 14.294 -2.422 6.306 1.00 0.00 87 GLU A C 6
ATOM 10463 O O . GLU A 1 87 ? 15.305 -1.789 5.997 1.00 0.00 87 GLU A O 6
ATOM 10475 N N . GLY A 1 88 ? 13.064 -1.936 6.123 1.00 0.00 88 GLY A N 6
ATOM 10476 C CA . GLY A 1 88 ? 12.742 -0.586 5.647 1.00 0.00 88 GLY A CA 6
ATOM 10477 C C . GLY A 1 88 ? 12.819 -0.409 4.126 1.00 0.00 88 GLY A C 6
ATOM 10478 O O . GLY A 1 88 ? 13.137 0.685 3.653 1.00 0.00 88 GLY A O 6
ATOM 10482 N N . GLN A 1 89 ? 12.553 -1.466 3.349 1.00 0.00 89 GLN A N 6
ATOM 10483 C CA . GLN A 1 89 ? 12.661 -1.450 1.884 1.00 0.00 89 GLN A CA 6
ATOM 10484 C C . GLN A 1 89 ? 11.432 -0.822 1.207 1.00 0.00 89 GLN A C 6
ATOM 10485 O O . GLN A 1 89 ? 11.534 -0.294 0.100 1.00 0.00 89 GLN A O 6
ATOM 10499 N N . ILE A 1 90 ? 10.270 -0.876 1.866 1.00 0.00 90 ILE A N 6
ATOM 10500 C CA . ILE A 1 90 ? 8.956 -0.530 1.328 1.00 0.00 90 ILE A CA 6
ATOM 10501 C C . ILE A 1 90 ? 8.360 0.629 2.132 1.00 0.00 90 ILE A C 6
ATOM 10502 O O . ILE A 1 90 ? 8.328 0.597 3.365 1.00 0.00 90 ILE A O 6
ATOM 10518 N N . LYS A 1 91 ? 7.863 1.643 1.415 1.00 0.00 91 LYS A N 6
ATOM 10519 C CA . LYS A 1 91 ? 7.214 2.849 1.969 1.00 0.00 91 LYS A CA 6
ATOM 10520 C C . LYS A 1 91 ? 5.692 2.816 1.801 1.00 0.00 91 LYS A C 6
ATOM 10521 O O . LYS A 1 91 ? 4.973 3.575 2.451 1.00 0.00 91 LYS A O 6
ATOM 10540 N N . LEU A 1 92 ? 5.208 1.930 0.929 1.00 0.00 92 LEU A N 6
ATOM 10541 C CA . LEU A 1 92 ? 3.815 1.846 0.495 1.00 0.00 92 LEU A CA 6
ATOM 10542 C C . LEU A 1 92 ? 3.477 0.417 0.044 1.00 0.00 92 LEU A C 6
ATOM 10543 O O . LEU A 1 92 ? 4.293 -0.243 -0.597 1.00 0.00 92 LEU A O 6
ATOM 10559 N N . VAL A 1 93 ? 2.265 -0.060 0.320 1.00 0.00 93 VAL A N 6
ATOM 10560 C CA . VAL A 1 93 ? 1.752 -1.315 -0.257 1.00 0.00 93 VAL A CA 6
ATOM 10561 C C . VAL A 1 93 ? 0.423 -1.083 -0.951 1.00 0.00 93 VAL A C 6
ATOM 10562 O O . VAL A 1 93 ? -0.434 -0.372 -0.431 1.00 0.00 93 VAL A O 6
ATOM 10575 N N . ILE A 1 94 ? 0.255 -1.681 -2.130 1.00 0.00 94 ILE A N 6
ATOM 10576 C CA . ILE A 1 94 ? -0.954 -1.564 -2.954 1.00 0.00 94 ILE A CA 6
ATOM 10577 C C . ILE A 1 94 ? -1.596 -2.948 -3.082 1.00 0.00 94 ILE A C 6
ATOM 10578 O O . ILE A 1 94 ? -0.897 -3.911 -3.374 1.00 0.00 94 ILE A O 6
ATOM 10594 N N . ILE A 1 95 ? -2.903 -3.077 -2.849 1.00 0.00 95 ILE A N 6
ATOM 10595 C CA . ILE A 1 95 ? -3.592 -4.370 -2.719 1.00 0.00 95 ILE A CA 6
ATOM 10596 C C . ILE A 1 95 ? -4.805 -4.428 -3.651 1.00 0.00 95 ILE A C 6
ATOM 10597 O O . ILE A 1 95 ? -5.547 -3.459 -3.787 1.00 0.00 95 ILE A O 6
ATOM 10613 N N . GLU A 1 96 ? -5.040 -5.589 -4.256 1.00 0.00 96 GLU A N 6
ATOM 10614 C CA . GLU A 1 96 ? -6.236 -5.913 -5.037 1.00 0.00 96 GLU A CA 6
ATOM 10615 C C . GLU A 1 96 ? -6.906 -7.158 -4.433 1.00 0.00 96 GLU A C 6
ATOM 10616 O O . GLU A 1 96 ? -6.286 -8.225 -4.368 1.00 0.00 96 GLU A O 6
ATOM 10628 N N . GLY A 1 97 ? -8.156 -7.036 -3.961 1.00 0.00 97 GLY A N 6
ATOM 10629 C CA . GLY A 1 97 ? -8.790 -8.132 -3.200 1.00 0.00 97 GLY A CA 6
ATOM 10630 C C . GLY A 1 97 ? -10.320 -8.143 -3.134 1.00 0.00 97 GLY A C 6
ATOM 10631 O O . GLY A 1 97 ? -10.888 -8.864 -2.313 1.00 0.00 97 GLY A O 6
ATOM 10635 N N . SER A 1 98 ? -11.000 -7.380 -3.992 1.00 0.00 98 SER A N 6
ATOM 10636 C CA . SER A 1 98 ? -12.450 -7.119 -3.908 1.00 0.00 98 SER A CA 6
ATOM 10637 C C . SER A 1 98 ? -13.367 -8.285 -4.323 1.00 0.00 98 SER A C 6
ATOM 10638 O O . SER A 1 98 ? -14.589 -8.137 -4.365 1.00 0.00 98 SER A O 6
ATOM 10646 N N . LEU A 1 99 ? -12.796 -9.456 -4.620 1.00 0.00 99 LEU A N 6
ATOM 10647 C CA . LEU A 1 99 ? -13.478 -10.667 -5.099 1.00 0.00 99 LEU A CA 6
ATOM 10648 C C . LEU A 1 99 ? -14.053 -11.504 -3.928 1.00 0.00 99 LEU A C 6
ATOM 10649 O O . LEU A 1 99 ? -13.969 -12.736 -3.903 1.00 0.00 99 LEU A O 6
ATOM 10665 N N . GLU A 1 100 ? -14.595 -10.828 -2.914 1.00 0.00 100 GLU A N 6
ATOM 10666 C CA . GLU A 1 100 ? -15.055 -11.432 -1.657 1.00 0.00 100 GLU A CA 6
ATOM 10667 C C . GLU A 1 100 ? -16.283 -12.342 -1.851 1.00 0.00 100 GLU A C 6
ATOM 10668 O O . GLU A 1 100 ? -17.225 -12.006 -2.576 1.00 0.00 100 GLU A O 6
ATOM 10680 N N . HIS A 1 101 ? -16.269 -13.499 -1.186 1.00 0.00 101 HIS A N 6
ATOM 10681 C CA . HIS A 1 101 ? -17.293 -14.546 -1.260 1.00 0.00 101 HIS A CA 6
ATOM 10682 C C . HIS A 1 101 ? -17.343 -15.362 0.047 1.00 0.00 101 HIS A C 6
ATOM 10683 O O . HIS A 1 101 ? -16.351 -15.434 0.780 1.00 0.00 101 HIS A O 6
ATOM 10697 N N . HIS A 1 102 ? -18.497 -15.972 0.343 1.00 0.00 102 HIS A N 6
ATOM 10698 C CA . HIS A 1 102 ? -18.780 -16.638 1.624 1.00 0.00 102 HIS A CA 6
ATOM 10699 C C . HIS A 1 102 ? -19.481 -17.996 1.440 1.00 0.00 102 HIS A C 6
ATOM 10700 O O . HIS A 1 102 ? -20.254 -18.190 0.497 1.00 0.00 102 HIS A O 6
ATOM 10714 N N . HIS A 1 103 ? -19.229 -18.930 2.364 1.00 0.00 103 HIS A N 6
ATOM 10715 C CA . HIS A 1 103 ? -19.847 -20.263 2.447 1.00 0.00 103 HIS A CA 6
ATOM 10716 C C . HIS A 1 103 ? -20.319 -20.553 3.889 1.00 0.00 103 HIS A C 6
ATOM 10717 O O . HIS A 1 103 ? -19.818 -19.950 4.845 1.00 0.00 103 HIS A O 6
ATOM 10731 N N . HIS A 1 104 ? -21.265 -21.482 4.055 1.00 0.00 104 HIS A N 6
ATOM 10732 C CA . HIS A 1 104 ? -21.802 -21.899 5.361 1.00 0.00 104 HIS A CA 6
ATOM 10733 C C . HIS A 1 104 ? -22.161 -23.399 5.412 1.00 0.00 104 HIS A C 6
ATOM 10734 O O . HIS A 1 104 ? -22.215 -24.082 4.384 1.00 0.00 104 HIS A O 6
ATOM 10748 N N . HIS A 1 105 ? -22.427 -23.896 6.622 1.00 0.00 105 HIS A N 6
ATOM 10749 C CA . HIS A 1 105 ? -22.878 -25.264 6.912 1.00 0.00 105 HIS A CA 6
ATOM 10750 C C . HIS A 1 105 ? -24.394 -25.316 7.215 1.00 0.00 105 HIS A C 6
ATOM 10751 O O . HIS A 1 105 ? -25.083 -24.289 7.172 1.00 0.00 105 HIS A O 6
ATOM 10765 N N . HIS A 1 106 ? -24.909 -26.512 7.528 1.00 0.00 106 HIS A N 6
ATOM 10766 C CA . HIS A 1 106 ? -26.300 -26.780 7.934 1.00 0.00 106 HIS A CA 6
ATOM 10767 C C . HIS A 1 106 ? -26.370 -27.531 9.279 1.00 0.00 106 HIS A C 6
ATOM 10768 O O . HIS A 1 106 ? -25.623 -28.522 9.461 1.00 0.00 106 HIS A O 6
ATOM 10783 N N . GLY A 1 1 ? -6.585 -11.951 -2.622 1.00 0.00 1 GLY A N 7
ATOM 10784 C CA . GLY A 1 1 ? -6.061 -10.655 -3.113 1.00 0.00 1 GLY A CA 7
ATOM 10785 C C . GLY A 1 1 ? -4.549 -10.582 -2.967 1.00 0.00 1 GLY A C 7
ATOM 10786 O O . GLY A 1 1 ? -4.013 -11.039 -1.957 1.00 0.00 1 GLY A O 7
ATOM 10792 N N . LYS A 1 2 ? -3.855 -10.021 -3.966 1.00 0.00 2 LYS A N 7
ATOM 10793 C CA . LYS A 1 2 ? -2.379 -9.904 -4.006 1.00 0.00 2 LYS A CA 7
ATOM 10794 C C . LYS A 1 2 ? -1.908 -8.489 -3.667 1.00 0.00 2 LYS A C 7
ATOM 10795 O O . LYS A 1 2 ? -2.638 -7.521 -3.876 1.00 0.00 2 LYS A O 7
ATOM 10814 N N . LEU A 1 3 ? -0.684 -8.390 -3.145 1.00 0.00 3 LEU A N 7
ATOM 10815 C CA . LEU A 1 3 ? -0.077 -7.170 -2.601 1.00 0.00 3 LEU A CA 7
ATOM 10816 C C . LEU A 1 3 ? 1.235 -6.829 -3.330 1.00 0.00 3 LEU A C 7
ATOM 10817 O O . LEU A 1 3 ? 2.068 -7.705 -3.576 1.00 0.00 3 LEU A O 7
ATOM 10833 N N . TYR A 1 4 ? 1.418 -5.546 -3.643 1.00 0.00 4 TYR A N 7
ATOM 10834 C CA . TYR A 1 4 ? 2.554 -4.977 -4.365 1.00 0.00 4 TYR A CA 7
ATOM 10835 C C . TYR A 1 4 ? 3.394 -4.067 -3.469 1.00 0.00 4 TYR A C 7
ATOM 10836 O O . TYR A 1 4 ? 2.881 -3.178 -2.784 1.00 0.00 4 TYR A O 7
ATOM 10854 N N . GLU A 1 5 ? 4.699 -4.328 -3.472 1.00 0.00 5 GLU A N 7
ATOM 10855 C CA . GLU A 1 5 ? 5.692 -3.711 -2.595 1.00 0.00 5 GLU A CA 7
ATOM 10856 C C . GLU A 1 5 ? 6.245 -2.416 -3.226 1.00 0.00 5 GLU A C 7
ATOM 10857 O O . GLU A 1 5 ? 6.952 -2.441 -4.235 1.00 0.00 5 GLU A O 7
ATOM 10869 N N . VAL A 1 6 ? 5.874 -1.270 -2.645 1.00 0.00 6 VAL A N 7
ATOM 10870 C CA . VAL A 1 6 ? 6.153 0.077 -3.193 1.00 0.00 6 VAL A CA 7
ATOM 10871 C C . VAL A 1 6 ? 7.048 0.959 -2.300 1.00 0.00 6 VAL A C 7
ATOM 10872 O O . VAL A 1 6 ? 6.819 1.125 -1.100 1.00 0.00 6 VAL A O 7
ATOM 10885 N N . ASP A 1 7 ? 8.057 1.593 -2.907 1.00 0.00 7 ASP A N 7
ATOM 10886 C CA . ASP A 1 7 ? 8.964 2.554 -2.251 1.00 0.00 7 ASP A CA 7
ATOM 10887 C C . ASP A 1 7 ? 9.305 3.809 -3.086 1.00 0.00 7 ASP A C 7
ATOM 10888 O O . ASP A 1 7 ? 10.013 4.691 -2.592 1.00 0.00 7 ASP A O 7
ATOM 10897 N N . SER A 1 8 ? 8.809 3.920 -4.325 1.00 0.00 8 SER A N 7
ATOM 10898 C CA . SER A 1 8 ? 9.056 5.060 -5.226 1.00 0.00 8 SER A CA 7
ATOM 10899 C C . SER A 1 8 ? 7.767 5.623 -5.856 1.00 0.00 8 SER A C 7
ATOM 10900 O O . SER A 1 8 ? 6.810 4.868 -6.071 1.00 0.00 8 SER A O 7
ATOM 10908 N N . PRO A 1 9 ? 7.731 6.922 -6.223 1.00 0.00 9 PRO A N 7
ATOM 10909 C CA . PRO A 1 9 ? 6.612 7.509 -6.973 1.00 0.00 9 PRO A CA 7
ATOM 10910 C C . PRO A 1 9 ? 6.446 6.910 -8.371 1.00 0.00 9 PRO A C 7
ATOM 10911 O O . PRO A 1 9 ? 5.353 6.934 -8.944 1.00 0.00 9 PRO A O 7
ATOM 10922 N N . ASP A 1 10 ? 7.524 6.360 -8.932 1.00 0.00 10 ASP A N 7
ATOM 10923 C CA . ASP A 1 10 ? 7.488 5.707 -10.232 1.00 0.00 10 ASP A CA 7
ATOM 10924 C C . ASP A 1 10 ? 6.759 4.356 -10.156 1.00 0.00 10 ASP A C 7
ATOM 10925 O O . ASP A 1 10 ? 5.956 4.044 -11.034 1.00 0.00 10 ASP A O 7
ATOM 10934 N N . SER A 1 11 ? 6.954 3.580 -9.083 1.00 0.00 11 SER A N 7
ATOM 10935 C CA . SER A 1 11 ? 6.209 2.331 -8.860 1.00 0.00 11 SER A CA 7
ATOM 10936 C C . SER A 1 11 ? 4.721 2.602 -8.627 1.00 0.00 11 SER A C 7
ATOM 10937 O O . SER A 1 11 ? 3.884 1.839 -9.111 1.00 0.00 11 SER A O 7
ATOM 10945 N N . VAL A 1 12 ? 4.373 3.720 -7.976 1.00 0.00 12 VAL A N 7
ATOM 10946 C CA . VAL A 1 12 ? 2.981 4.195 -7.870 1.00 0.00 12 VAL A CA 7
ATOM 10947 C C . VAL A 1 12 ? 2.392 4.454 -9.259 1.00 0.00 12 VAL A C 7
ATOM 10948 O O . VAL A 1 12 ? 1.328 3.927 -9.571 1.00 0.00 12 VAL A O 7
ATOM 10961 N N . GLU A 1 13 ? 3.092 5.197 -10.121 1.00 0.00 13 GLU A N 7
ATOM 10962 C CA . GLU A 1 13 ? 2.647 5.483 -11.495 1.00 0.00 13 GLU A CA 7
ATOM 10963 C C . GLU A 1 13 ? 2.477 4.206 -12.339 1.00 0.00 13 GLU A C 7
ATOM 10964 O O . GLU A 1 13 ? 1.474 4.061 -13.043 1.00 0.00 13 GLU A O 7
ATOM 10976 N N . LYS A 1 14 ? 3.418 3.258 -12.241 1.00 0.00 14 LYS A N 7
ATOM 10977 C CA . LYS A 1 14 ? 3.404 2.003 -13.009 1.00 0.00 14 LYS A CA 7
ATOM 10978 C C . LYS A 1 14 ? 2.290 1.057 -12.557 1.00 0.00 14 LYS A C 7
ATOM 10979 O O . LYS A 1 14 ? 1.567 0.523 -13.398 1.00 0.00 14 LYS A O 7
ATOM 10998 N N . ILE A 1 15 ? 2.093 0.890 -11.249 1.00 0.00 15 ILE A N 7
ATOM 10999 C CA . ILE A 1 15 ? 1.013 0.046 -10.720 1.00 0.00 15 ILE A CA 7
ATOM 11000 C C . ILE A 1 15 ? -0.356 0.693 -10.978 1.00 0.00 15 ILE A C 7
ATOM 11001 O O . ILE A 1 15 ? -1.294 -0.003 -11.355 1.00 0.00 15 ILE A O 7
ATOM 11017 N N . ALA A 1 16 ? -0.475 2.019 -10.870 1.00 0.00 16 ALA A N 7
ATOM 11018 C CA . ALA A 1 16 ? -1.719 2.738 -11.139 1.00 0.00 16 ALA A CA 7
ATOM 11019 C C . ALA A 1 16 ? -2.253 2.508 -12.563 1.00 0.00 16 ALA A C 7
ATOM 11020 O O . ALA A 1 16 ? -3.453 2.285 -12.732 1.00 0.00 16 ALA A O 7
ATOM 11027 N N . ARG A 1 17 ? -1.381 2.501 -13.582 1.00 0.00 17 ARG A N 7
ATOM 11028 C CA . ARG A 1 17 ? -1.783 2.201 -14.969 1.00 0.00 17 ARG A CA 7
ATOM 11029 C C . ARG A 1 17 ? -2.067 0.715 -15.224 1.00 0.00 17 ARG A C 7
ATOM 11030 O O . ARG A 1 17 ? -2.891 0.406 -16.081 1.00 0.00 17 ARG A O 7
ATOM 11051 N N . GLU A 1 18 ? -1.468 -0.206 -14.461 1.00 0.00 18 GLU A N 7
ATOM 11052 C CA . GLU A 1 18 ? -1.838 -1.634 -14.496 1.00 0.00 18 GLU A CA 7
ATOM 11053 C C . GLU A 1 18 ? -3.190 -1.907 -13.806 1.00 0.00 18 GLU A C 7
ATOM 11054 O O . GLU A 1 18 ? -3.956 -2.762 -14.258 1.00 0.00 18 GLU A O 7
ATOM 11066 N N . LEU A 1 19 ? -3.521 -1.144 -12.758 1.00 0.00 19 LEU A N 7
ATOM 11067 C CA . LEU A 1 19 ? -4.819 -1.159 -12.067 1.00 0.00 19 LEU A CA 7
ATOM 11068 C C . LEU A 1 19 ? -5.907 -0.319 -12.777 1.00 0.00 19 LEU A C 7
ATOM 11069 O O . LEU A 1 19 ? -7.073 -0.363 -12.380 1.00 0.00 19 LEU A O 7
ATOM 11085 N N . GLY A 1 20 ? -5.551 0.434 -13.825 1.00 0.00 20 GLY A N 7
ATOM 11086 C CA . GLY A 1 20 ? -6.475 1.262 -14.612 1.00 0.00 20 GLY A CA 7
ATOM 11087 C C . GLY A 1 20 ? -7.017 2.500 -13.878 1.00 0.00 20 GLY A C 7
ATOM 11088 O O . GLY A 1 20 ? -8.140 2.928 -14.153 1.00 0.00 20 GLY A O 7
ATOM 11092 N N . LEU A 1 21 ? -6.256 3.057 -12.928 1.00 0.00 21 LEU A N 7
ATOM 11093 C CA . LEU A 1 21 ? -6.669 4.204 -12.105 1.00 0.00 21 LEU A CA 7
ATOM 11094 C C . LEU A 1 21 ? -6.759 5.516 -12.909 1.00 0.00 21 LEU A C 7
ATOM 11095 O O . LEU A 1 21 ? -6.039 5.716 -13.893 1.00 0.00 21 LEU A O 7
ATOM 11111 N N . SER A 1 22 ? -7.613 6.434 -12.453 1.00 0.00 22 SER A N 7
ATOM 11112 C CA . SER A 1 22 ? -7.751 7.795 -12.998 1.00 0.00 22 SER A CA 7
ATOM 11113 C C . SER A 1 22 ? -6.607 8.712 -12.543 1.00 0.00 22 SER A C 7
ATOM 11114 O O . SER A 1 22 ? -5.947 8.445 -11.540 1.00 0.00 22 SER A O 7
ATOM 11122 N N . GLU A 1 23 ? -6.386 9.833 -13.234 1.00 0.00 23 GLU A N 7
ATOM 11123 C CA . GLU A 1 23 ? -5.299 10.782 -12.911 1.00 0.00 23 GLU A CA 7
ATOM 11124 C C . GLU A 1 23 ? -5.437 11.389 -11.503 1.00 0.00 23 GLU A C 7
ATOM 11125 O O . GLU A 1 23 ? -4.443 11.571 -10.800 1.00 0.00 23 GLU A O 7
ATOM 11137 N N . GLU A 1 24 ? -6.670 11.647 -11.058 1.00 0.00 24 GLU A N 7
ATOM 11138 C CA . GLU A 1 24 ? -6.959 12.145 -9.703 1.00 0.00 24 GLU A CA 7
ATOM 11139 C C . GLU A 1 24 ? -6.719 11.074 -8.625 1.00 0.00 24 GLU A C 7
ATOM 11140 O O . GLU A 1 24 ? -6.184 11.382 -7.560 1.00 0.00 24 GLU A O 7
ATOM 11152 N N . GLN A 1 25 ? -7.041 9.805 -8.914 1.00 0.00 25 GLN A N 7
ATOM 11153 C CA . GLN A 1 25 ? -6.707 8.667 -8.045 1.00 0.00 25 GLN A CA 7
ATOM 11154 C C . GLN A 1 25 ? -5.184 8.484 -7.949 1.00 0.00 25 GLN A C 7
ATOM 11155 O O . GLN A 1 25 ? -4.656 8.278 -6.857 1.00 0.00 25 GLN A O 7
ATOM 11169 N N . LEU A 1 26 ? -4.467 8.625 -9.070 1.00 0.00 26 LEU A N 7
ATOM 11170 C CA . LEU A 1 26 ? -3.003 8.571 -9.104 1.00 0.00 26 LEU A CA 7
ATOM 11171 C C . LEU A 1 26 ? -2.401 9.684 -8.226 1.00 0.00 26 LEU A C 7
ATOM 11172 O O . LEU A 1 26 ? -1.677 9.395 -7.272 1.00 0.00 26 LEU A O 7
ATOM 11188 N N . ARG A 1 27 ? -2.771 10.950 -8.468 1.00 0.00 27 ARG A N 7
ATOM 11189 C CA . ARG A 1 27 ? -2.272 12.124 -7.722 1.00 0.00 27 ARG A CA 7
ATOM 11190 C C . ARG A 1 27 ? -2.567 12.041 -6.218 1.00 0.00 27 ARG A C 7
ATOM 11191 O O . ARG A 1 27 ? -1.746 12.467 -5.406 1.00 0.00 27 ARG A O 7
ATOM 11212 N N . ARG A 1 28 ? -3.693 11.430 -5.840 1.00 0.00 28 ARG A N 7
ATOM 11213 C CA . ARG A 1 28 ? -4.076 11.175 -4.442 1.00 0.00 28 ARG A CA 7
ATOM 11214 C C . ARG A 1 28 ? -3.094 10.224 -3.761 1.00 0.00 28 ARG A C 7
ATOM 11215 O O . ARG A 1 28 ? -2.588 10.566 -2.694 1.00 0.00 28 ARG A O 7
ATOM 11236 N N . ILE A 1 29 ? -2.789 9.084 -4.387 1.00 0.00 29 ILE A N 7
ATOM 11237 C CA . ILE A 1 29 ? -1.858 8.076 -3.846 1.00 0.00 29 ILE A CA 7
ATOM 11238 C C . ILE A 1 29 ? -0.446 8.668 -3.765 1.00 0.00 29 ILE A C 7
ATOM 11239 O O . ILE A 1 29 ? 0.246 8.500 -2.767 1.00 0.00 29 ILE A O 7
ATOM 11255 N N . GLN A 1 30 ? -0.044 9.435 -4.781 1.00 0.00 30 GLN A N 7
ATOM 11256 C CA . GLN A 1 30 ? 1.250 10.133 -4.822 1.00 0.00 30 GLN A CA 7
ATOM 11257 C C . GLN A 1 30 ? 1.417 11.138 -3.667 1.00 0.00 30 GLN A C 7
ATOM 11258 O O . GLN A 1 30 ? 2.482 11.190 -3.044 1.00 0.00 30 GLN A O 7
ATOM 11272 N N . LYS A 1 31 ? 0.365 11.906 -3.341 1.00 0.00 31 LYS A N 7
ATOM 11273 C CA . LYS A 1 31 ? 0.372 12.838 -2.202 1.00 0.00 31 LYS A CA 7
ATOM 11274 C C . LYS A 1 31 ? 0.450 12.093 -0.872 1.00 0.00 31 LYS A C 7
ATOM 11275 O O . LYS A 1 31 ? 1.333 12.382 -0.072 1.00 0.00 31 LYS A O 7
ATOM 11294 N N . GLU A 1 32 ? -0.417 11.114 -0.622 1.00 0.00 32 GLU A N 7
ATOM 11295 C CA . GLU A 1 32 ? -0.369 10.371 0.649 1.00 0.00 32 GLU A CA 7
ATOM 11296 C C . GLU A 1 32 ? 0.958 9.606 0.827 1.00 0.00 32 GLU A C 7
ATOM 11297 O O . GLU A 1 32 ? 1.513 9.612 1.925 1.00 0.00 32 GLU A O 7
ATOM 11309 N N . PHE A 1 33 ? 1.537 9.083 -0.261 1.00 0.00 33 PHE A N 7
ATOM 11310 C CA . PHE A 1 33 ? 2.862 8.454 -0.295 1.00 0.00 33 PHE A CA 7
ATOM 11311 C C . PHE A 1 33 ? 3.974 9.417 0.156 1.00 0.00 33 PHE A C 7
ATOM 11312 O O . PHE A 1 33 ? 4.769 9.074 1.034 1.00 0.00 33 PHE A O 7
ATOM 11329 N N . GLU A 1 34 ? 4.036 10.630 -0.403 1.00 0.00 34 GLU A N 7
ATOM 11330 C CA . GLU A 1 34 ? 5.089 11.594 -0.041 1.00 0.00 34 GLU A CA 7
ATOM 11331 C C . GLU A 1 34 ? 4.892 12.192 1.364 1.00 0.00 34 GLU A C 7
ATOM 11332 O O . GLU A 1 34 ? 5.863 12.365 2.101 1.00 0.00 34 GLU A O 7
ATOM 11344 N N . ARG A 1 35 ? 3.640 12.387 1.801 1.00 0.00 35 ARG A N 7
ATOM 11345 C CA . ARG A 1 35 ? 3.305 12.765 3.191 1.00 0.00 35 ARG A CA 7
ATOM 11346 C C . ARG A 1 35 ? 3.678 11.663 4.190 1.00 0.00 35 ARG A C 7
ATOM 11347 O O . ARG A 1 35 ? 4.201 11.958 5.266 1.00 0.00 35 ARG A O 7
ATOM 11368 N N . ALA A 1 36 ? 3.475 10.397 3.829 1.00 0.00 36 ALA A N 7
ATOM 11369 C CA . ALA A 1 36 ? 3.887 9.239 4.623 1.00 0.00 36 ALA A CA 7
ATOM 11370 C C . ALA A 1 36 ? 5.419 9.123 4.727 1.00 0.00 36 ALA A C 7
ATOM 11371 O O . ALA A 1 36 ? 5.942 8.884 5.817 1.00 0.00 36 ALA A O 7
ATOM 11378 N N . GLU A 1 37 ? 6.145 9.384 3.634 1.00 0.00 37 GLU A N 7
ATOM 11379 C CA . GLU A 1 37 ? 7.614 9.442 3.613 1.00 0.00 37 GLU A CA 7
ATOM 11380 C C . GLU A 1 37 ? 8.162 10.552 4.532 1.00 0.00 37 GLU A C 7
ATOM 11381 O O . GLU A 1 37 ? 9.099 10.303 5.296 1.00 0.00 37 GLU A O 7
ATOM 11393 N N . ARG A 1 38 ? 7.549 11.749 4.532 1.00 0.00 38 ARG A N 7
ATOM 11394 C CA . ARG A 1 38 ? 7.933 12.868 5.423 1.00 0.00 38 ARG A CA 7
ATOM 11395 C C . ARG A 1 38 ? 7.768 12.527 6.905 1.00 0.00 38 ARG A C 7
ATOM 11396 O O . ARG A 1 38 ? 8.622 12.885 7.717 1.00 0.00 38 ARG A O 7
ATOM 11417 N N . LYS A 1 39 ? 6.678 11.834 7.257 1.00 0.00 39 LYS A N 7
ATOM 11418 C CA . LYS A 1 39 ? 6.336 11.453 8.642 1.00 0.00 39 LYS A CA 7
ATOM 11419 C C . LYS A 1 39 ? 6.947 10.118 9.100 1.00 0.00 39 LYS A C 7
ATOM 11420 O O . LYS A 1 39 ? 6.850 9.780 10.280 1.00 0.00 39 LYS A O 7
ATOM 11439 N N . GLY A 1 40 ? 7.580 9.363 8.198 1.00 0.00 40 GLY A N 7
ATOM 11440 C CA . GLY A 1 40 ? 8.213 8.070 8.490 1.00 0.00 40 GLY A CA 7
ATOM 11441 C C . GLY A 1 40 ? 7.225 6.929 8.777 1.00 0.00 40 GLY A C 7
ATOM 11442 O O . GLY A 1 40 ? 7.563 6.000 9.516 1.00 0.00 40 GLY A O 7
ATOM 11446 N N . LYS A 1 41 ? 6.003 7.000 8.226 1.00 0.00 41 LYS A N 7
ATOM 11447 C CA . LYS A 1 41 ? 4.923 6.006 8.391 1.00 0.00 41 LYS A CA 7
ATOM 11448 C C . LYS A 1 41 ? 4.709 5.181 7.118 1.00 0.00 41 LYS A C 7
ATOM 11449 O O . LYS A 1 41 ? 5.081 5.604 6.023 1.00 0.00 41 LYS A O 7
ATOM 11468 N N . LEU A 1 42 ? 4.081 4.016 7.266 1.00 0.00 42 LEU A N 7
ATOM 11469 C CA . LEU A 1 42 ? 3.590 3.190 6.158 1.00 0.00 42 LEU A CA 7
ATOM 11470 C C . LEU A 1 42 ? 2.083 3.410 5.950 1.00 0.00 42 LEU A C 7
ATOM 11471 O O . LEU A 1 42 ? 1.332 3.654 6.898 1.00 0.00 42 LEU A O 7
ATOM 11487 N N . VAL A 1 43 ? 1.645 3.314 4.695 1.00 0.00 43 VAL A N 7
ATOM 11488 C CA . VAL A 1 43 ? 0.232 3.318 4.301 1.00 0.00 43 VAL A CA 7
ATOM 11489 C C . VAL A 1 43 ? -0.112 2.065 3.481 1.00 0.00 43 VAL A C 7
ATOM 11490 O O . VAL A 1 43 ? 0.658 1.637 2.616 1.00 0.00 43 VAL A O 7
ATOM 11503 N N . ILE A 1 44 ? -1.290 1.496 3.753 1.00 0.00 44 ILE A N 7
ATOM 11504 C CA . ILE A 1 44 ? -1.931 0.437 2.970 1.00 0.00 44 ILE A CA 7
ATOM 11505 C C . ILE A 1 44 ? -2.919 1.093 1.999 1.00 0.00 44 ILE A C 7
ATOM 11506 O O . ILE A 1 44 ? -3.750 1.915 2.396 1.00 0.00 44 ILE A O 7
ATOM 11522 N N . VAL A 1 45 ? -2.854 0.688 0.735 1.00 0.00 45 VAL A N 7
ATOM 11523 C CA . VAL A 1 45 ? -3.756 1.078 -0.350 1.00 0.00 45 VAL A CA 7
ATOM 11524 C C . VAL A 1 45 ? -4.448 -0.160 -0.897 1.00 0.00 45 VAL A C 7
ATOM 11525 O O . VAL A 1 45 ? -3.841 -1.223 -1.015 1.00 0.00 45 VAL A O 7
ATOM 11538 N N . TYR A 1 46 ? -5.727 -0.028 -1.224 1.00 0.00 46 TYR A N 7
ATOM 11539 C CA . TYR A 1 46 ? -6.575 -1.114 -1.708 1.00 0.00 46 TYR A CA 7
ATOM 11540 C C . TYR A 1 46 ? -7.349 -0.703 -2.964 1.00 0.00 46 TYR A C 7
ATOM 11541 O O . TYR A 1 46 ? -7.847 0.422 -3.031 1.00 0.00 46 TYR A O 7
ATOM 11559 N N . LEU A 1 47 ? -7.471 -1.612 -3.936 1.00 0.00 47 LEU A N 7
ATOM 11560 C CA . LEU A 1 47 ? -8.234 -1.443 -5.175 1.00 0.00 47 LEU A CA 7
ATOM 11561 C C . LEU A 1 47 ? -9.288 -2.559 -5.307 1.00 0.00 47 LEU A C 7
ATOM 11562 O O . LEU A 1 47 ? -8.951 -3.748 -5.309 1.00 0.00 47 LEU A O 7
ATOM 11578 N N . THR A 1 48 ? -10.565 -2.174 -5.406 1.00 0.00 48 THR A N 7
ATOM 11579 C CA . THR A 1 48 ? -11.723 -3.090 -5.444 1.00 0.00 48 THR A CA 7
ATOM 11580 C C . THR A 1 48 ? -12.154 -3.484 -6.865 1.00 0.00 48 THR A C 7
ATOM 11581 O O . THR A 1 48 ? -11.798 -2.830 -7.848 1.00 0.00 48 THR A O 7
ATOM 11592 N N . SER A 1 49 ? -13.012 -4.503 -6.978 1.00 0.00 49 SER A N 7
ATOM 11593 C CA . SER A 1 49 ? -13.683 -4.899 -8.233 1.00 0.00 49 SER A CA 7
ATOM 11594 C C . SER A 1 49 ? -14.570 -3.801 -8.850 1.00 0.00 49 SER A C 7
ATOM 11595 O O . SER A 1 49 ? -14.894 -3.869 -10.036 1.00 0.00 49 SER A O 7
ATOM 11603 N N . ASP A 1 50 ? -14.949 -2.779 -8.073 1.00 0.00 50 ASP A N 7
ATOM 11604 C CA . ASP A 1 50 ? -15.705 -1.603 -8.530 1.00 0.00 50 ASP A CA 7
ATOM 11605 C C . ASP A 1 50 ? -14.793 -0.436 -8.985 1.00 0.00 50 ASP A C 7
ATOM 11606 O O . ASP A 1 50 ? -15.280 0.601 -9.438 1.00 0.00 50 ASP A O 7
ATOM 11615 N N . GLY A 1 51 ? -13.466 -0.589 -8.873 1.00 0.00 51 GLY A N 7
ATOM 11616 C CA . GLY A 1 51 ? -12.474 0.444 -9.201 1.00 0.00 51 GLY A CA 7
ATOM 11617 C C . GLY A 1 51 ? -12.299 1.518 -8.117 1.00 0.00 51 GLY A C 7
ATOM 11618 O O . GLY A 1 51 ? -11.724 2.579 -8.385 1.00 0.00 51 GLY A O 7
ATOM 11622 N N . LYS A 1 52 ? -12.795 1.267 -6.895 1.00 0.00 52 LYS A N 7
ATOM 11623 C CA . LYS A 1 52 ? -12.649 2.163 -5.738 1.00 0.00 52 LYS A CA 7
ATOM 11624 C C . LYS A 1 52 ? -11.250 2.009 -5.134 1.00 0.00 52 LYS A C 7
ATOM 11625 O O . LYS A 1 52 ? -10.814 0.890 -4.858 1.00 0.00 52 LYS A O 7
ATOM 11644 N N . VAL A 1 53 ? -10.577 3.135 -4.899 1.00 0.00 53 VAL A N 7
ATOM 11645 C CA . VAL A 1 53 ? -9.330 3.209 -4.120 1.00 0.00 53 VAL A CA 7
ATOM 11646 C C . VAL A 1 53 ? -9.672 3.505 -2.657 1.00 0.00 53 VAL A C 7
ATOM 11647 O O . VAL A 1 53 ? -10.496 4.382 -2.385 1.00 0.00 53 VAL A O 7
ATOM 11660 N N . GLU A 1 54 ? -9.042 2.805 -1.713 1.00 0.00 54 GLU A N 7
ATOM 11661 C CA . GLU A 1 54 ? -9.146 3.058 -0.265 1.00 0.00 54 GLU A CA 7
ATOM 11662 C C . GLU A 1 54 ? -7.757 3.125 0.394 1.00 0.00 54 GLU A C 7
ATOM 11663 O O . GLU A 1 54 ? -6.839 2.418 -0.028 1.00 0.00 54 GLU A O 7
ATOM 11675 N N . ILE A 1 55 ? -7.603 3.983 1.413 1.00 0.00 55 ILE A N 7
ATOM 11676 C CA . ILE A 1 55 ? -6.322 4.362 2.044 1.00 0.00 55 ILE A CA 7
ATOM 11677 C C . ILE A 1 55 ? -6.379 4.162 3.574 1.00 0.00 55 ILE A C 7
ATOM 11678 O O . ILE A 1 55 ? -7.338 4.609 4.211 1.00 0.00 55 ILE A O 7
ATOM 11694 N N . ARG A 1 56 ? -5.352 3.546 4.184 1.00 0.00 56 ARG A N 7
ATOM 11695 C CA . ARG A 1 56 ? -5.181 3.394 5.641 1.00 0.00 56 ARG A CA 7
ATOM 11696 C C . ARG A 1 56 ? -3.733 3.617 6.116 1.00 0.00 56 ARG A C 7
ATOM 11697 O O . ARG A 1 56 ? -2.805 3.048 5.556 1.00 0.00 56 ARG A O 7
ATOM 11718 N N . GLU A 1 57 ? -3.545 4.356 7.209 1.00 0.00 57 GLU A N 7
ATOM 11719 C CA . GLU A 1 57 ? -2.243 4.630 7.854 1.00 0.00 57 GLU A CA 7
ATOM 11720 C C . GLU A 1 57 ? -1.931 3.653 9.007 1.00 0.00 57 GLU A C 7
ATOM 11721 O O . GLU A 1 57 ? -2.851 3.136 9.653 1.00 0.00 57 GLU A O 7
ATOM 11733 N N . VAL A 1 58 ? -0.641 3.439 9.311 1.00 0.00 58 VAL A N 7
ATOM 11734 C CA . VAL A 1 58 ? -0.181 2.686 10.501 1.00 0.00 58 VAL A CA 7
ATOM 11735 C C . VAL A 1 58 ? 0.769 3.494 11.388 1.00 0.00 58 VAL A C 7
ATOM 11736 O O . VAL A 1 58 ? 1.569 4.294 10.900 1.00 0.00 58 VAL A O 7
ATOM 11749 N N . THR A 1 59 ? 0.712 3.243 12.697 1.00 0.00 59 THR A N 7
ATOM 11750 C CA . THR A 1 59 ? 1.682 3.746 13.690 1.00 0.00 59 THR A CA 7
ATOM 11751 C C . THR A 1 59 ? 2.837 2.767 13.942 1.00 0.00 59 THR A C 7
ATOM 11752 O O . THR A 1 59 ? 3.945 3.204 14.262 1.00 0.00 59 THR A O 7
ATOM 11763 N N . SER A 1 60 ? 2.615 1.456 13.769 1.00 0.00 60 SER A N 7
ATOM 11764 C CA . SER A 1 60 ? 3.627 0.394 13.893 1.00 0.00 60 SER A CA 7
ATOM 11765 C C . SER A 1 60 ? 3.262 -0.864 13.077 1.00 0.00 60 SER A C 7
ATOM 11766 O O . SER A 1 60 ? 2.219 -0.936 12.422 1.00 0.00 60 SER A O 7
ATOM 11774 N N . GLU A 1 61 ? 4.132 -1.875 13.107 1.00 0.00 61 GLU A N 7
ATOM 11775 C CA . GLU A 1 61 ? 3.974 -3.156 12.399 1.00 0.00 61 GLU A CA 7
ATOM 11776 C C . GLU A 1 61 ? 2.801 -4.015 12.917 1.00 0.00 61 GLU A C 7
ATOM 11777 O O . GLU A 1 61 ? 2.244 -4.822 12.171 1.00 0.00 61 GLU A O 7
ATOM 11789 N N . GLU A 1 62 ? 2.392 -3.834 14.177 1.00 0.00 62 GLU A N 7
ATOM 11790 C CA . GLU A 1 62 ? 1.256 -4.530 14.782 1.00 0.00 62 GLU A CA 7
ATOM 11791 C C . GLU A 1 62 ? -0.079 -4.086 14.161 1.00 0.00 62 GLU A C 7
ATOM 11792 O O . GLU A 1 62 ? -0.954 -4.912 13.900 1.00 0.00 62 GLU A O 7
ATOM 11804 N N . GLU A 1 63 ? -0.221 -2.792 13.854 1.00 0.00 63 GLU A N 7
ATOM 11805 C CA . GLU A 1 63 ? -1.360 -2.251 13.111 1.00 0.00 63 GLU A CA 7
ATOM 11806 C C . GLU A 1 63 ? -1.360 -2.764 11.667 1.00 0.00 63 GLU A C 7
ATOM 11807 O O . GLU A 1 63 ? -2.398 -3.231 11.200 1.00 0.00 63 GLU A O 7
ATOM 11819 N N . LEU A 1 64 ? -0.207 -2.764 10.978 1.00 0.00 64 LEU A N 7
ATOM 11820 C CA . LEU A 1 64 ? -0.079 -3.317 9.619 1.00 0.00 64 LEU A CA 7
ATOM 11821 C C . LEU A 1 64 ? -0.571 -4.770 9.554 1.00 0.00 64 LEU A C 7
ATOM 11822 O O . LEU A 1 64 ? -1.379 -5.104 8.690 1.00 0.00 64 LEU A O 7
ATOM 11838 N N . GLU A 1 65 ? -0.159 -5.619 10.499 1.00 0.00 65 GLU A N 7
ATOM 11839 C CA . GLU A 1 65 ? -0.639 -7.003 10.578 1.00 0.00 65 GLU A CA 7
ATOM 11840 C C . GLU A 1 65 ? -2.168 -7.070 10.750 1.00 0.00 65 GLU A C 7
ATOM 11841 O O . GLU A 1 65 ? -2.827 -7.867 10.079 1.00 0.00 65 GLU A O 7
ATOM 11853 N N . LYS A 1 66 ? -2.756 -6.203 11.587 1.00 0.00 66 LYS A N 7
ATOM 11854 C CA . LYS A 1 66 ? -4.194 -6.179 11.859 1.00 0.00 66 LYS A CA 7
ATOM 11855 C C . LYS A 1 66 ? -4.996 -5.720 10.640 1.00 0.00 66 LYS A C 7
ATOM 11856 O O . LYS A 1 66 ? -6.063 -6.269 10.368 1.00 0.00 66 LYS A O 7
ATOM 11875 N N . ILE A 1 67 ? -4.465 -4.775 9.863 1.00 0.00 67 ILE A N 7
ATOM 11876 C CA . ILE A 1 67 ? -5.085 -4.287 8.626 1.00 0.00 67 ILE A CA 7
ATOM 11877 C C . ILE A 1 67 ? -5.007 -5.355 7.531 1.00 0.00 67 ILE A C 7
ATOM 11878 O O . ILE A 1 67 ? -6.023 -5.648 6.908 1.00 0.00 67 ILE A O 7
ATOM 11894 N N . LEU A 1 68 ? -3.860 -6.018 7.348 1.00 0.00 68 LEU A N 7
ATOM 11895 C CA . LEU A 1 68 ? -3.734 -7.127 6.392 1.00 0.00 68 LEU A CA 7
ATOM 11896 C C . LEU A 1 68 ? -4.673 -8.299 6.740 1.00 0.00 68 LEU A C 7
ATOM 11897 O O . LEU A 1 68 ? -5.326 -8.847 5.847 1.00 0.00 68 LEU A O 7
ATOM 11913 N N . LYS A 1 69 ? -4.830 -8.625 8.033 1.00 0.00 69 LYS A N 7
ATOM 11914 C CA . LYS A 1 69 ? -5.819 -9.605 8.522 1.00 0.00 69 LYS A CA 7
ATOM 11915 C C . LYS A 1 69 ? -7.269 -9.167 8.274 1.00 0.00 69 LYS A C 7
ATOM 11916 O O . LYS A 1 69 ? -8.082 -9.995 7.861 1.00 0.00 69 LYS A O 7
ATOM 11935 N N . LYS A 1 70 ? -7.601 -7.879 8.447 1.00 0.00 70 LYS A N 7
ATOM 11936 C CA . LYS A 1 70 ? -8.949 -7.326 8.201 1.00 0.00 70 LYS A CA 7
ATOM 11937 C C . LYS A 1 70 ? -9.308 -7.288 6.708 1.00 0.00 70 LYS A C 7
ATOM 11938 O O . LYS A 1 70 ? -10.458 -7.536 6.345 1.00 0.00 70 LYS A O 7
ATOM 11957 N N . LEU A 1 71 ? -8.320 -7.040 5.845 1.00 0.00 71 LEU A N 7
ATOM 11958 C CA . LEU A 1 71 ? -8.454 -7.063 4.382 1.00 0.00 71 LEU A CA 7
ATOM 11959 C C . LEU A 1 71 ? -8.429 -8.490 3.794 1.00 0.00 71 LEU A C 7
ATOM 11960 O O . LEU A 1 71 ? -8.713 -8.673 2.609 1.00 0.00 71 LEU A O 7
ATOM 11976 N N . GLY A 1 72 ? -8.132 -9.506 4.613 1.00 0.00 72 GLY A N 7
ATOM 11977 C CA . GLY A 1 72 ? -8.261 -10.922 4.259 1.00 0.00 72 GLY A CA 7
ATOM 11978 C C . GLY A 1 72 ? -7.202 -11.446 3.284 1.00 0.00 72 GLY A C 7
ATOM 11979 O O . GLY A 1 72 ? -7.484 -12.385 2.533 1.00 0.00 72 GLY A O 7
ATOM 11983 N N . VAL A 1 73 ? -6.001 -10.852 3.258 1.00 0.00 73 VAL A N 7
ATOM 11984 C CA . VAL A 1 73 ? -4.885 -11.339 2.424 1.00 0.00 73 VAL A CA 7
ATOM 11985 C C . VAL A 1 73 ? -4.357 -12.692 2.934 1.00 0.00 73 VAL A C 7
ATOM 11986 O O . VAL A 1 73 ? -4.537 -13.047 4.102 1.00 0.00 73 VAL A O 7
ATOM 11999 N N . ASP A 1 74 ? -3.705 -13.463 2.061 1.00 0.00 74 ASP A N 7
ATOM 12000 C CA . ASP A 1 74 ? -3.163 -14.786 2.400 1.00 0.00 74 ASP A CA 7
ATOM 12001 C C . ASP A 1 74 ? -2.022 -14.714 3.435 1.00 0.00 74 ASP A C 7
ATOM 12002 O O . ASP A 1 74 ? -1.240 -13.764 3.454 1.00 0.00 74 ASP A O 7
ATOM 12011 N N . GLU A 1 75 ? -1.884 -15.741 4.278 1.00 0.00 75 GLU A N 7
ATOM 12012 C CA . GLU A 1 75 ? -0.887 -15.784 5.367 1.00 0.00 75 GLU A CA 7
ATOM 12013 C C . GLU A 1 75 ? 0.563 -15.643 4.873 1.00 0.00 75 GLU A C 7
ATOM 12014 O O . GLU A 1 75 ? 1.384 -15.026 5.555 1.00 0.00 75 GLU A O 7
ATOM 12026 N N . GLU A 1 76 ? 0.876 -16.144 3.670 1.00 0.00 76 GLU A N 7
ATOM 12027 C CA . GLU A 1 76 ? 2.188 -15.946 3.038 1.00 0.00 76 GLU A CA 7
ATOM 12028 C C . GLU A 1 76 ? 2.467 -14.463 2.758 1.00 0.00 76 GLU A C 7
ATOM 12029 O O . GLU A 1 76 ? 3.587 -13.999 2.960 1.00 0.00 76 GLU A O 7
ATOM 12041 N N . ILE A 1 77 ? 1.455 -13.699 2.343 1.00 0.00 77 ILE A N 7
ATOM 12042 C CA . ILE A 1 77 ? 1.585 -12.255 2.117 1.00 0.00 77 ILE A CA 7
ATOM 12043 C C . ILE A 1 77 ? 1.920 -11.565 3.441 1.00 0.00 77 ILE A C 7
ATOM 12044 O O . ILE A 1 77 ? 2.860 -10.776 3.488 1.00 0.00 77 ILE A O 7
ATOM 12060 N N . ILE A 1 78 ? 1.234 -11.905 4.537 1.00 0.00 78 ILE A N 7
ATOM 12061 C CA . ILE A 1 78 ? 1.470 -11.270 5.841 1.00 0.00 78 ILE A CA 7
ATOM 12062 C C . ILE A 1 78 ? 2.895 -11.554 6.343 1.00 0.00 78 ILE A C 7
ATOM 12063 O O . ILE A 1 78 ? 3.639 -10.617 6.638 1.00 0.00 78 ILE A O 7
ATOM 12079 N N . ARG A 1 79 ? 3.325 -12.823 6.377 1.00 0.00 79 ARG A N 7
ATOM 12080 C CA . ARG A 1 79 ? 4.680 -13.197 6.841 1.00 0.00 79 ARG A CA 7
ATOM 12081 C C . ARG A 1 79 ? 5.803 -12.703 5.921 1.00 0.00 79 ARG A C 7
ATOM 12082 O O . ARG A 1 79 ? 6.871 -12.348 6.420 1.00 0.00 79 ARG A O 7
ATOM 12103 N N . ARG A 1 80 ? 5.574 -12.631 4.600 1.00 0.00 80 ARG A N 7
ATOM 12104 C CA . ARG A 1 80 ? 6.565 -12.140 3.624 1.00 0.00 80 ARG A CA 7
ATOM 12105 C C . ARG A 1 80 ? 6.730 -10.624 3.732 1.00 0.00 80 ARG A C 7
ATOM 12106 O O . ARG A 1 80 ? 7.837 -10.124 3.909 1.00 0.00 80 ARG A O 7
ATOM 12127 N N . ILE A 1 81 ? 5.620 -9.894 3.668 1.00 0.00 81 ILE A N 7
ATOM 12128 C CA . ILE A 1 81 ? 5.610 -8.419 3.686 1.00 0.00 81 ILE A CA 7
ATOM 12129 C C . ILE A 1 81 ? 6.064 -7.839 5.038 1.00 0.00 81 ILE A C 7
ATOM 12130 O O . ILE A 1 81 ? 6.768 -6.826 5.047 1.00 0.00 81 ILE A O 7
ATOM 12146 N N . LYS A 1 82 ? 5.794 -8.501 6.174 1.00 0.00 82 LYS A N 7
ATOM 12147 C CA . LYS A 1 82 ? 6.387 -8.109 7.473 1.00 0.00 82 LYS A CA 7
ATOM 12148 C C . LYS A 1 82 ? 7.922 -8.123 7.482 1.00 0.00 82 LYS A C 7
ATOM 12149 O O . LYS A 1 82 ? 8.517 -7.288 8.161 1.00 0.00 82 LYS A O 7
ATOM 12168 N N . ARG A 1 83 ? 8.587 -8.982 6.696 1.00 0.00 83 ARG A N 7
ATOM 12169 C CA . ARG A 1 83 ? 10.057 -8.943 6.537 1.00 0.00 83 ARG A CA 7
ATOM 12170 C C . ARG A 1 83 ? 10.505 -7.654 5.846 1.00 0.00 83 ARG A C 7
ATOM 12171 O O . ARG A 1 83 ? 11.491 -7.058 6.261 1.00 0.00 83 ARG A O 7
ATOM 12192 N N . LEU A 1 84 ? 9.753 -7.164 4.859 1.00 0.00 84 LEU A N 7
ATOM 12193 C CA . LEU A 1 84 ? 10.054 -5.899 4.169 1.00 0.00 84 LEU A CA 7
ATOM 12194 C C . LEU A 1 84 ? 9.874 -4.679 5.090 1.00 0.00 84 LEU A C 7
ATOM 12195 O O . LEU A 1 84 ? 10.643 -3.720 5.003 1.00 0.00 84 LEU A O 7
ATOM 12211 N N . ARG A 1 85 ? 8.908 -4.746 6.020 1.00 0.00 85 ARG A N 7
ATOM 12212 C CA . ARG A 1 85 ? 8.731 -3.775 7.118 1.00 0.00 85 ARG A CA 7
ATOM 12213 C C . ARG A 1 85 ? 9.885 -3.841 8.129 1.00 0.00 85 ARG A C 7
ATOM 12214 O O . ARG A 1 85 ? 10.403 -2.794 8.516 1.00 0.00 85 ARG A O 7
ATOM 12235 N N . LYS A 1 86 ? 10.346 -5.044 8.494 1.00 0.00 86 LYS A N 7
ATOM 12236 C CA . LYS A 1 86 ? 11.502 -5.275 9.388 1.00 0.00 86 LYS A CA 7
ATOM 12237 C C . LYS A 1 86 ? 12.821 -4.748 8.797 1.00 0.00 86 LYS A C 7
ATOM 12238 O O . LYS A 1 86 ? 13.631 -4.167 9.516 1.00 0.00 86 LYS A O 7
ATOM 12257 N N . GLU A 1 87 ? 13.004 -4.885 7.484 1.00 0.00 87 GLU A N 7
ATOM 12258 C CA . GLU A 1 87 ? 14.151 -4.335 6.738 1.00 0.00 87 GLU A CA 7
ATOM 12259 C C . GLU A 1 87 ? 14.030 -2.819 6.474 1.00 0.00 87 GLU A C 7
ATOM 12260 O O . GLU A 1 87 ? 15.011 -2.178 6.090 1.00 0.00 87 GLU A O 7
ATOM 12272 N N . GLY A 1 88 ? 12.839 -2.232 6.661 1.00 0.00 88 GLY A N 7
ATOM 12273 C CA . GLY A 1 88 ? 12.549 -0.826 6.355 1.00 0.00 88 GLY A CA 7
ATOM 12274 C C . GLY A 1 88 ? 12.615 -0.498 4.856 1.00 0.00 88 GLY A C 7
ATOM 12275 O O . GLY A 1 88 ? 12.949 0.628 4.485 1.00 0.00 88 GLY A O 7
ATOM 12279 N N . GLN A 1 89 ? 12.342 -1.481 3.988 1.00 0.00 89 GLN A N 7
ATOM 12280 C CA . GLN A 1 89 ? 12.583 -1.399 2.542 1.00 0.00 89 GLN A CA 7
ATOM 12281 C C . GLN A 1 89 ? 11.430 -0.739 1.765 1.00 0.00 89 GLN A C 7
ATOM 12282 O O . GLN A 1 89 ? 11.637 -0.204 0.677 1.00 0.00 89 GLN A O 7
ATOM 12296 N N . ILE A 1 90 ? 10.219 -0.777 2.327 1.00 0.00 90 ILE A N 7
ATOM 12297 C CA . ILE A 1 90 ? 8.954 -0.417 1.689 1.00 0.00 90 ILE A CA 7
ATOM 12298 C C . ILE A 1 90 ? 8.279 0.707 2.474 1.00 0.00 90 ILE A C 7
ATOM 12299 O O . ILE A 1 90 ? 8.267 0.704 3.708 1.00 0.00 90 ILE A O 7
ATOM 12315 N N . LYS A 1 91 ? 7.711 1.669 1.745 1.00 0.00 91 LYS A N 7
ATOM 12316 C CA . LYS A 1 91 ? 7.030 2.862 2.283 1.00 0.00 91 LYS A CA 7
ATOM 12317 C C . LYS A 1 91 ? 5.509 2.758 2.156 1.00 0.00 91 LYS A C 7
ATOM 12318 O O . LYS A 1 91 ? 4.767 3.465 2.838 1.00 0.00 91 LYS A O 7
ATOM 12337 N N . LEU A 1 92 ? 5.056 1.883 1.261 1.00 0.00 92 LEU A N 7
ATOM 12338 C CA . LEU A 1 92 ? 3.672 1.786 0.805 1.00 0.00 92 LEU A CA 7
ATOM 12339 C C . LEU A 1 92 ? 3.367 0.364 0.320 1.00 0.00 92 LEU A C 7
ATOM 12340 O O . LEU A 1 92 ? 4.200 -0.261 -0.337 1.00 0.00 92 LEU A O 7
ATOM 12356 N N . VAL A 1 93 ? 2.166 -0.141 0.586 1.00 0.00 93 VAL A N 7
ATOM 12357 C CA . VAL A 1 93 ? 1.694 -1.408 0.004 1.00 0.00 93 VAL A CA 7
ATOM 12358 C C . VAL A 1 93 ? 0.376 -1.210 -0.719 1.00 0.00 93 VAL A C 7
ATOM 12359 O O . VAL A 1 93 ? -0.528 -0.565 -0.193 1.00 0.00 93 VAL A O 7
ATOM 12372 N N . ILE A 1 94 ? 0.270 -1.757 -1.930 1.00 0.00 94 ILE A N 7
ATOM 12373 C CA . ILE A 1 94 ? -0.918 -1.636 -2.783 1.00 0.00 94 ILE A CA 7
ATOM 12374 C C . ILE A 1 94 ? -1.537 -3.021 -2.979 1.00 0.00 94 ILE A C 7
ATOM 12375 O O . ILE A 1 94 ? -0.826 -3.946 -3.356 1.00 0.00 94 ILE A O 7
ATOM 12391 N N . ILE A 1 95 ? -2.839 -3.185 -2.733 1.00 0.00 95 ILE A N 7
ATOM 12392 C CA . ILE A 1 95 ? -3.517 -4.487 -2.736 1.00 0.00 95 ILE A CA 7
ATOM 12393 C C . ILE A 1 95 ? -4.638 -4.504 -3.780 1.00 0.00 95 ILE A C 7
ATOM 12394 O O . ILE A 1 95 ? -5.404 -3.548 -3.893 1.00 0.00 95 ILE A O 7
ATOM 12410 N N . GLU A 1 96 ? -4.761 -5.603 -4.522 1.00 0.00 96 GLU A N 7
ATOM 12411 C CA . GLU A 1 96 ? -5.798 -5.819 -5.538 1.00 0.00 96 GLU A CA 7
ATOM 12412 C C . GLU A 1 96 ? -6.756 -6.941 -5.105 1.00 0.00 96 GLU A C 7
ATOM 12413 O O . GLU A 1 96 ? -6.357 -8.100 -4.950 1.00 0.00 96 GLU A O 7
ATOM 12425 N N . GLY A 1 97 ? -8.033 -6.591 -4.904 1.00 0.00 97 GLY A N 7
ATOM 12426 C CA . GLY A 1 97 ? -9.069 -7.494 -4.382 1.00 0.00 97 GLY A CA 7
ATOM 12427 C C . GLY A 1 97 ? -9.894 -8.239 -5.442 1.00 0.00 97 GLY A C 7
ATOM 12428 O O . GLY A 1 97 ? -10.670 -9.132 -5.100 1.00 0.00 97 GLY A O 7
ATOM 12432 N N . SER A 1 98 ? -9.734 -7.893 -6.721 1.00 0.00 98 SER A N 7
ATOM 12433 C CA . SER A 1 98 ? -10.586 -8.335 -7.840 1.00 0.00 98 SER A CA 7
ATOM 12434 C C . SER A 1 98 ? -10.183 -9.664 -8.503 1.00 0.00 98 SER A C 7
ATOM 12435 O O . SER A 1 98 ? -10.736 -10.043 -9.538 1.00 0.00 98 SER A O 7
ATOM 12443 N N . LEU A 1 99 ? -9.237 -10.401 -7.914 1.00 0.00 99 LEU A N 7
ATOM 12444 C CA . LEU A 1 99 ? -8.585 -11.589 -8.493 1.00 0.00 99 LEU A CA 7
ATOM 12445 C C . LEU A 1 99 ? -9.398 -12.901 -8.347 1.00 0.00 99 LEU A C 7
ATOM 12446 O O . LEU A 1 99 ? -8.829 -13.975 -8.139 1.00 0.00 99 LEU A O 7
ATOM 12462 N N . GLU A 1 100 ? -10.727 -12.811 -8.482 1.00 0.00 100 GLU A N 7
ATOM 12463 C CA . GLU A 1 100 ? -11.721 -13.898 -8.373 1.00 0.00 100 GLU A CA 7
ATOM 12464 C C . GLU A 1 100 ? -11.725 -14.667 -7.027 1.00 0.00 100 GLU A C 7
ATOM 12465 O O . GLU A 1 100 ? -10.949 -14.385 -6.109 1.00 0.00 100 GLU A O 7
ATOM 12477 N N . HIS A 1 101 ? -12.670 -15.604 -6.873 1.00 0.00 101 HIS A N 7
ATOM 12478 C CA . HIS A 1 101 ? -12.909 -16.395 -5.654 1.00 0.00 101 HIS A CA 7
ATOM 12479 C C . HIS A 1 101 ? -13.065 -17.895 -5.977 1.00 0.00 101 HIS A C 7
ATOM 12480 O O . HIS A 1 101 ? -13.609 -18.265 -7.022 1.00 0.00 101 HIS A O 7
ATOM 12494 N N . HIS A 1 102 ? -12.623 -18.770 -5.066 1.00 0.00 102 HIS A N 7
ATOM 12495 C CA . HIS A 1 102 ? -12.673 -20.230 -5.219 1.00 0.00 102 HIS A CA 7
ATOM 12496 C C . HIS A 1 102 ? -13.989 -20.815 -4.664 1.00 0.00 102 HIS A C 7
ATOM 12497 O O . HIS A 1 102 ? -14.031 -21.413 -3.586 1.00 0.00 102 HIS A O 7
ATOM 12511 N N . HIS A 1 103 ? -15.086 -20.645 -5.408 1.00 0.00 103 HIS A N 7
ATOM 12512 C CA . HIS A 1 103 ? -16.424 -21.152 -5.061 1.00 0.00 103 HIS A CA 7
ATOM 12513 C C . HIS A 1 103 ? -16.619 -22.639 -5.445 1.00 0.00 103 HIS A C 7
ATOM 12514 O O . HIS A 1 103 ? -17.616 -23.013 -6.070 1.00 0.00 103 HIS A O 7
ATOM 12528 N N . HIS A 1 104 ? -15.650 -23.488 -5.087 1.00 0.00 104 HIS A N 7
ATOM 12529 C CA . HIS A 1 104 ? -15.625 -24.929 -5.378 1.00 0.00 104 HIS A CA 7
ATOM 12530 C C . HIS A 1 104 ? -15.252 -25.746 -4.129 1.00 0.00 104 HIS A C 7
ATOM 12531 O O . HIS A 1 104 ? -14.418 -25.318 -3.325 1.00 0.00 104 HIS A O 7
ATOM 12545 N N . HIS A 1 105 ? -15.858 -26.928 -3.980 1.00 0.00 105 HIS A N 7
ATOM 12546 C CA . HIS A 1 105 ? -15.722 -27.810 -2.812 1.00 0.00 105 HIS A CA 7
ATOM 12547 C C . HIS A 1 105 ? -15.584 -29.288 -3.227 1.00 0.00 105 HIS A C 7
ATOM 12548 O O . HIS A 1 105 ? -16.081 -29.693 -4.285 1.00 0.00 105 HIS A O 7
ATOM 12562 N N . HIS A 1 106 ? -14.925 -30.093 -2.384 1.00 0.00 106 HIS A N 7
ATOM 12563 C CA . HIS A 1 106 ? -14.597 -31.509 -2.624 1.00 0.00 106 HIS A CA 7
ATOM 12564 C C . HIS A 1 106 ? -14.866 -32.387 -1.386 1.00 0.00 106 HIS A C 7
ATOM 12565 O O . HIS A 1 106 ? -14.491 -31.982 -0.260 1.00 0.00 106 HIS A O 7
ATOM 12580 N N . GLY A 1 1 ? -6.877 -11.645 -1.505 1.00 0.00 1 GLY A N 8
ATOM 12581 C CA . GLY A 1 1 ? -6.277 -10.416 -2.079 1.00 0.00 1 GLY A CA 8
ATOM 12582 C C . GLY A 1 1 ? -4.767 -10.539 -2.239 1.00 0.00 1 GLY A C 8
ATOM 12583 O O . GLY A 1 1 ? -4.118 -11.235 -1.457 1.00 0.00 1 GLY A O 8
ATOM 12589 N N . LYS A 1 2 ? -4.200 -9.856 -3.241 1.00 0.00 2 LYS A N 8
ATOM 12590 C CA . LYS A 1 2 ? -2.754 -9.834 -3.569 1.00 0.00 2 LYS A CA 8
ATOM 12591 C C . LYS A 1 2 ? -2.146 -8.458 -3.340 1.00 0.00 2 LYS A C 8
ATOM 12592 O O . LYS A 1 2 ? -2.829 -7.463 -3.544 1.00 0.00 2 LYS A O 8
ATOM 12611 N N . LEU A 1 3 ? -0.870 -8.396 -2.966 1.00 0.00 3 LEU A N 8
ATOM 12612 C CA . LEU A 1 3 ? -0.179 -7.164 -2.571 1.00 0.00 3 LEU A CA 8
ATOM 12613 C C . LEU A 1 3 ? 1.077 -6.895 -3.414 1.00 0.00 3 LEU A C 8
ATOM 12614 O O . LEU A 1 3 ? 1.840 -7.811 -3.731 1.00 0.00 3 LEU A O 8
ATOM 12630 N N . TYR A 1 4 ? 1.300 -5.618 -3.724 1.00 0.00 4 TYR A N 8
ATOM 12631 C CA . TYR A 1 4 ? 2.433 -5.085 -4.476 1.00 0.00 4 TYR A CA 8
ATOM 12632 C C . TYR A 1 4 ? 3.302 -4.169 -3.613 1.00 0.00 4 TYR A C 8
ATOM 12633 O O . TYR A 1 4 ? 2.812 -3.321 -2.863 1.00 0.00 4 TYR A O 8
ATOM 12651 N N . GLU A 1 5 ? 4.610 -4.382 -3.723 1.00 0.00 5 GLU A N 8
ATOM 12652 C CA . GLU A 1 5 ? 5.648 -3.746 -2.915 1.00 0.00 5 GLU A CA 8
ATOM 12653 C C . GLU A 1 5 ? 6.102 -2.449 -3.602 1.00 0.00 5 GLU A C 8
ATOM 12654 O O . GLU A 1 5 ? 6.786 -2.483 -4.628 1.00 0.00 5 GLU A O 8
ATOM 12666 N N . VAL A 1 6 ? 5.702 -1.305 -3.042 1.00 0.00 6 VAL A N 8
ATOM 12667 C CA . VAL A 1 6 ? 5.927 0.030 -3.634 1.00 0.00 6 VAL A CA 8
ATOM 12668 C C . VAL A 1 6 ? 7.018 0.814 -2.895 1.00 0.00 6 VAL A C 8
ATOM 12669 O O . VAL A 1 6 ? 6.848 1.236 -1.750 1.00 0.00 6 VAL A O 8
ATOM 12682 N N . ASP A 1 7 ? 8.140 1.054 -3.577 1.00 0.00 7 ASP A N 8
ATOM 12683 C CA . ASP A 1 7 ? 9.288 1.812 -3.053 1.00 0.00 7 ASP A CA 8
ATOM 12684 C C . ASP A 1 7 ? 9.518 3.177 -3.733 1.00 0.00 7 ASP A C 8
ATOM 12685 O O . ASP A 1 7 ? 10.278 3.986 -3.196 1.00 0.00 7 ASP A O 8
ATOM 12694 N N . SER A 1 8 ? 8.863 3.451 -4.870 1.00 0.00 8 SER A N 8
ATOM 12695 C CA . SER A 1 8 ? 9.037 4.664 -5.696 1.00 0.00 8 SER A CA 8
ATOM 12696 C C . SER A 1 8 ? 7.708 5.276 -6.195 1.00 0.00 8 SER A C 8
ATOM 12697 O O . SER A 1 8 ? 6.731 4.540 -6.381 1.00 0.00 8 SER A O 8
ATOM 12705 N N . PRO A 1 9 ? 7.645 6.597 -6.489 1.00 0.00 9 PRO A N 8
ATOM 12706 C CA . PRO A 1 9 ? 6.479 7.217 -7.141 1.00 0.00 9 PRO A CA 8
ATOM 12707 C C . PRO A 1 9 ? 6.244 6.669 -8.557 1.00 0.00 9 PRO A C 8
ATOM 12708 O O . PRO A 1 9 ? 5.108 6.566 -9.020 1.00 0.00 9 PRO A O 8
ATOM 12719 N N . ASP A 1 10 ? 7.327 6.279 -9.233 1.00 0.00 10 ASP A N 8
ATOM 12720 C CA . ASP A 1 10 ? 7.306 5.574 -10.517 1.00 0.00 10 ASP A CA 8
ATOM 12721 C C . ASP A 1 10 ? 6.560 4.228 -10.422 1.00 0.00 10 ASP A C 8
ATOM 12722 O O . ASP A 1 10 ? 5.782 3.893 -11.316 1.00 0.00 10 ASP A O 8
ATOM 12731 N N . SER A 1 11 ? 6.704 3.497 -9.312 1.00 0.00 11 SER A N 8
ATOM 12732 C CA . SER A 1 11 ? 5.949 2.261 -9.058 1.00 0.00 11 SER A CA 8
ATOM 12733 C C . SER A 1 11 ? 4.469 2.535 -8.767 1.00 0.00 11 SER A C 8
ATOM 12734 O O . SER A 1 11 ? 3.619 1.767 -9.219 1.00 0.00 11 SER A O 8
ATOM 12742 N N . VAL A 1 12 ? 4.134 3.648 -8.093 1.00 0.00 12 VAL A N 8
ATOM 12743 C CA . VAL A 1 12 ? 2.733 4.095 -7.930 1.00 0.00 12 VAL A CA 8
ATOM 12744 C C . VAL A 1 12 ? 2.092 4.332 -9.299 1.00 0.00 12 VAL A C 8
ATOM 12745 O O . VAL A 1 12 ? 1.018 3.800 -9.570 1.00 0.00 12 VAL A O 8
ATOM 12758 N N . GLU A 1 13 ? 2.763 5.071 -10.186 1.00 0.00 13 GLU A N 8
ATOM 12759 C CA . GLU A 1 13 ? 2.253 5.347 -11.536 1.00 0.00 13 GLU A CA 8
ATOM 12760 C C . GLU A 1 13 ? 2.143 4.073 -12.388 1.00 0.00 13 GLU A C 8
ATOM 12761 O O . GLU A 1 13 ? 1.138 3.876 -13.069 1.00 0.00 13 GLU A O 8
ATOM 12773 N N . LYS A 1 14 ? 3.129 3.170 -12.326 1.00 0.00 14 LYS A N 8
ATOM 12774 C CA . LYS A 1 14 ? 3.117 1.913 -13.098 1.00 0.00 14 LYS A CA 8
ATOM 12775 C C . LYS A 1 14 ? 1.982 0.986 -12.667 1.00 0.00 14 LYS A C 8
ATOM 12776 O O . LYS A 1 14 ? 1.255 0.484 -13.523 1.00 0.00 14 LYS A O 8
ATOM 12795 N N . ILE A 1 15 ? 1.761 0.819 -11.362 1.00 0.00 15 ILE A N 8
ATOM 12796 C CA . ILE A 1 15 ? 0.644 0.008 -10.857 1.00 0.00 15 ILE A CA 8
ATOM 12797 C C . ILE A 1 15 ? -0.699 0.695 -11.151 1.00 0.00 15 ILE A C 8
ATOM 12798 O O . ILE A 1 15 ? -1.641 0.028 -11.573 1.00 0.00 15 ILE A O 8
ATOM 12814 N N . ALA A 1 16 ? -0.789 2.023 -11.034 1.00 0.00 16 ALA A N 8
ATOM 12815 C CA . ALA A 1 16 ? -1.981 2.778 -11.422 1.00 0.00 16 ALA A CA 8
ATOM 12816 C C . ALA A 1 16 ? -2.335 2.593 -12.913 1.00 0.00 16 ALA A C 8
ATOM 12817 O O . ALA A 1 16 ? -3.505 2.383 -13.245 1.00 0.00 16 ALA A O 8
ATOM 12824 N N . ARG A 1 17 ? -1.338 2.587 -13.809 1.00 0.00 17 ARG A N 8
ATOM 12825 C CA . ARG A 1 17 ? -1.514 2.276 -15.241 1.00 0.00 17 ARG A CA 8
ATOM 12826 C C . ARG A 1 17 ? -1.947 0.822 -15.480 1.00 0.00 17 ARG A C 8
ATOM 12827 O O . ARG A 1 17 ? -2.772 0.583 -16.361 1.00 0.00 17 ARG A O 8
ATOM 12848 N N . GLU A 1 18 ? -1.456 -0.141 -14.695 1.00 0.00 18 GLU A N 8
ATOM 12849 C CA . GLU A 1 18 ? -1.850 -1.557 -14.811 1.00 0.00 18 GLU A CA 8
ATOM 12850 C C . GLU A 1 18 ? -3.267 -1.840 -14.271 1.00 0.00 18 GLU A C 8
ATOM 12851 O O . GLU A 1 18 ? -3.982 -2.670 -14.835 1.00 0.00 18 GLU A O 8
ATOM 12863 N N . LEU A 1 19 ? -3.697 -1.133 -13.219 1.00 0.00 19 LEU A N 8
ATOM 12864 C CA . LEU A 1 19 ? -5.042 -1.243 -12.633 1.00 0.00 19 LEU A CA 8
ATOM 12865 C C . LEU A 1 19 ? -6.096 -0.343 -13.321 1.00 0.00 19 LEU A C 8
ATOM 12866 O O . LEU A 1 19 ? -7.285 -0.451 -13.015 1.00 0.00 19 LEU A O 8
ATOM 12882 N N . GLY A 1 20 ? -5.686 0.528 -14.252 1.00 0.00 20 GLY A N 8
ATOM 12883 C CA . GLY A 1 20 ? -6.580 1.428 -14.997 1.00 0.00 20 GLY A CA 8
ATOM 12884 C C . GLY A 1 20 ? -7.134 2.590 -14.158 1.00 0.00 20 GLY A C 8
ATOM 12885 O O . GLY A 1 20 ? -8.291 2.985 -14.330 1.00 0.00 20 GLY A O 8
ATOM 12889 N N . LEU A 1 21 ? -6.333 3.105 -13.220 1.00 0.00 21 LEU A N 8
ATOM 12890 C CA . LEU A 1 21 ? -6.711 4.110 -12.228 1.00 0.00 21 LEU A CA 8
ATOM 12891 C C . LEU A 1 21 ? -6.975 5.507 -12.832 1.00 0.00 21 LEU A C 8
ATOM 12892 O O . LEU A 1 21 ? -6.431 5.855 -13.886 1.00 0.00 21 LEU A O 8
ATOM 12908 N N . SER A 1 22 ? -7.767 6.330 -12.139 1.00 0.00 22 SER A N 8
ATOM 12909 C CA . SER A 1 22 ? -8.039 7.730 -12.520 1.00 0.00 22 SER A CA 8
ATOM 12910 C C . SER A 1 22 ? -6.912 8.689 -12.102 1.00 0.00 22 SER A C 8
ATOM 12911 O O . SER A 1 22 ? -6.131 8.395 -11.196 1.00 0.00 22 SER A O 8
ATOM 12919 N N . GLU A 1 23 ? -6.853 9.872 -12.722 1.00 0.00 23 GLU A N 8
ATOM 12920 C CA . GLU A 1 23 ? -5.880 10.935 -12.402 1.00 0.00 23 GLU A CA 8
ATOM 12921 C C . GLU A 1 23 ? -5.955 11.365 -10.927 1.00 0.00 23 GLU A C 8
ATOM 12922 O O . GLU A 1 23 ? -4.934 11.418 -10.241 1.00 0.00 23 GLU A O 8
ATOM 12934 N N . GLU A 1 24 ? -7.159 11.616 -10.408 1.00 0.00 24 GLU A N 8
ATOM 12935 C CA . GLU A 1 24 ? -7.375 12.039 -9.020 1.00 0.00 24 GLU A CA 8
ATOM 12936 C C . GLU A 1 24 ? -6.979 10.938 -8.021 1.00 0.00 24 GLU A C 8
ATOM 12937 O O . GLU A 1 24 ? -6.385 11.221 -6.980 1.00 0.00 24 GLU A O 8
ATOM 12949 N N . GLN A 1 25 ? -7.252 9.673 -8.363 1.00 0.00 25 GLN A N 8
ATOM 12950 C CA . GLN A 1 25 ? -6.869 8.505 -7.567 1.00 0.00 25 GLN A CA 8
ATOM 12951 C C . GLN A 1 25 ? -5.342 8.327 -7.522 1.00 0.00 25 GLN A C 8
ATOM 12952 O O . GLN A 1 25 ? -4.786 8.100 -6.448 1.00 0.00 25 GLN A O 8
ATOM 12966 N N . LEU A 1 26 ? -4.644 8.496 -8.654 1.00 0.00 26 LEU A N 8
ATOM 12967 C CA . LEU A 1 26 ? -3.178 8.494 -8.697 1.00 0.00 26 LEU A CA 8
ATOM 12968 C C . LEU A 1 26 ? -2.602 9.615 -7.826 1.00 0.00 26 LEU A C 8
ATOM 12969 O O . LEU A 1 26 ? -1.807 9.335 -6.927 1.00 0.00 26 LEU A O 8
ATOM 12985 N N . ARG A 1 27 ? -3.028 10.869 -8.038 1.00 0.00 27 ARG A N 8
ATOM 12986 C CA . ARG A 1 27 ? -2.536 12.039 -7.283 1.00 0.00 27 ARG A CA 8
ATOM 12987 C C . ARG A 1 27 ? -2.746 11.872 -5.773 1.00 0.00 27 ARG A C 8
ATOM 12988 O O . ARG A 1 27 ? -1.875 12.244 -4.986 1.00 0.00 27 ARG A O 8
ATOM 13009 N N . ARG A 1 28 ? -3.852 11.237 -5.366 1.00 0.00 28 ARG A N 8
ATOM 13010 C CA . ARG A 1 28 ? -4.171 10.922 -3.964 1.00 0.00 28 ARG A CA 8
ATOM 13011 C C . ARG A 1 28 ? -3.193 9.921 -3.339 1.00 0.00 28 ARG A C 8
ATOM 13012 O O . ARG A 1 28 ? -2.792 10.115 -2.190 1.00 0.00 28 ARG A O 8
ATOM 13033 N N . ILE A 1 29 ? -2.775 8.889 -4.073 1.00 0.00 29 ILE A N 8
ATOM 13034 C CA . ILE A 1 29 ? -1.800 7.908 -3.567 1.00 0.00 29 ILE A CA 8
ATOM 13035 C C . ILE A 1 29 ? -0.393 8.508 -3.564 1.00 0.00 29 ILE A C 8
ATOM 13036 O O . ILE A 1 29 ? 0.354 8.329 -2.605 1.00 0.00 29 ILE A O 8
ATOM 13052 N N . GLN A 1 30 ? -0.039 9.272 -4.600 1.00 0.00 30 GLN A N 8
ATOM 13053 C CA . GLN A 1 30 ? 1.247 9.983 -4.653 1.00 0.00 30 GLN A CA 8
ATOM 13054 C C . GLN A 1 30 ? 1.407 10.990 -3.496 1.00 0.00 30 GLN A C 8
ATOM 13055 O O . GLN A 1 30 ? 2.517 11.160 -2.988 1.00 0.00 30 GLN A O 8
ATOM 13069 N N . LYS A 1 31 ? 0.306 11.589 -3.009 1.00 0.00 31 LYS A N 8
ATOM 13070 C CA . LYS A 1 31 ? 0.298 12.387 -1.770 1.00 0.00 31 LYS A CA 8
ATOM 13071 C C . LYS A 1 31 ? 0.681 11.534 -0.558 1.00 0.00 31 LYS A C 8
ATOM 13072 O O . LYS A 1 31 ? 1.614 11.887 0.156 1.00 0.00 31 LYS A O 8
ATOM 13091 N N . GLU A 1 32 ? 0.040 10.383 -0.341 1.00 0.00 32 GLU A N 8
ATOM 13092 C CA . GLU A 1 32 ? 0.443 9.474 0.747 1.00 0.00 32 GLU A CA 8
ATOM 13093 C C . GLU A 1 32 ? 1.895 9.012 0.616 1.00 0.00 32 GLU A C 8
ATOM 13094 O O . GLU A 1 32 ? 2.589 8.921 1.626 1.00 0.00 32 GLU A O 8
ATOM 13106 N N . PHE A 1 33 ? 2.374 8.765 -0.607 1.00 0.00 33 PHE A N 8
ATOM 13107 C CA . PHE A 1 33 ? 3.753 8.358 -0.860 1.00 0.00 33 PHE A CA 8
ATOM 13108 C C . PHE A 1 33 ? 4.764 9.420 -0.380 1.00 0.00 33 PHE A C 8
ATOM 13109 O O . PHE A 1 33 ? 5.730 9.081 0.304 1.00 0.00 33 PHE A O 8
ATOM 13126 N N . GLU A 1 34 ? 4.543 10.709 -0.677 1.00 0.00 34 GLU A N 8
ATOM 13127 C CA . GLU A 1 34 ? 5.426 11.781 -0.187 1.00 0.00 34 GLU A CA 8
ATOM 13128 C C . GLU A 1 34 ? 5.267 12.046 1.322 1.00 0.00 34 GLU A C 8
ATOM 13129 O O . GLU A 1 34 ? 6.264 12.261 2.015 1.00 0.00 34 GLU A O 8
ATOM 13141 N N . ARG A 1 35 ? 4.042 11.954 1.867 1.00 0.00 35 ARG A N 8
ATOM 13142 C CA . ARG A 1 35 ? 3.790 12.095 3.317 1.00 0.00 35 ARG A CA 8
ATOM 13143 C C . ARG A 1 35 ? 4.385 10.939 4.127 1.00 0.00 35 ARG A C 8
ATOM 13144 O O . ARG A 1 35 ? 4.820 11.163 5.252 1.00 0.00 35 ARG A O 8
ATOM 13165 N N . ALA A 1 36 ? 4.451 9.728 3.572 1.00 0.00 36 ALA A N 8
ATOM 13166 C CA . ALA A 1 36 ? 5.041 8.544 4.209 1.00 0.00 36 ALA A CA 8
ATOM 13167 C C . ALA A 1 36 ? 6.526 8.742 4.563 1.00 0.00 36 ALA A C 8
ATOM 13168 O O . ALA A 1 36 ? 6.962 8.333 5.640 1.00 0.00 36 ALA A O 8
ATOM 13175 N N . GLU A 1 37 ? 7.280 9.449 3.716 1.00 0.00 37 GLU A N 8
ATOM 13176 C CA . GLU A 1 37 ? 8.683 9.798 3.972 1.00 0.00 37 GLU A CA 8
ATOM 13177 C C . GLU A 1 37 ? 8.821 10.814 5.126 1.00 0.00 37 GLU A C 8
ATOM 13178 O O . GLU A 1 37 ? 9.711 10.672 5.967 1.00 0.00 37 GLU A O 8
ATOM 13190 N N . ARG A 1 38 ? 7.910 11.800 5.219 1.00 0.00 38 ARG A N 8
ATOM 13191 C CA . ARG A 1 38 ? 7.940 12.851 6.260 1.00 0.00 38 ARG A CA 8
ATOM 13192 C C . ARG A 1 38 ? 7.447 12.373 7.627 1.00 0.00 38 ARG A C 8
ATOM 13193 O O . ARG A 1 38 ? 8.053 12.703 8.648 1.00 0.00 38 ARG A O 8
ATOM 13214 N N . LYS A 1 39 ? 6.365 11.588 7.651 1.00 0.00 39 LYS A N 8
ATOM 13215 C CA . LYS A 1 39 ? 5.735 11.051 8.873 1.00 0.00 39 LYS A CA 8
ATOM 13216 C C . LYS A 1 39 ? 6.435 9.794 9.418 1.00 0.00 39 LYS A C 8
ATOM 13217 O O . LYS A 1 39 ? 6.207 9.430 10.572 1.00 0.00 39 LYS A O 8
ATOM 13236 N N . GLY A 1 40 ? 7.257 9.118 8.609 1.00 0.00 40 GLY A N 8
ATOM 13237 C CA . GLY A 1 40 ? 7.905 7.845 8.966 1.00 0.00 40 GLY A CA 8
ATOM 13238 C C . GLY A 1 40 ? 6.929 6.662 9.068 1.00 0.00 40 GLY A C 8
ATOM 13239 O O . GLY A 1 40 ? 7.157 5.737 9.852 1.00 0.00 40 GLY A O 8
ATOM 13243 N N . LYS A 1 41 ? 5.823 6.711 8.312 1.00 0.00 41 LYS A N 8
ATOM 13244 C CA . LYS A 1 41 ? 4.701 5.752 8.339 1.00 0.00 41 LYS A CA 8
ATOM 13245 C C . LYS A 1 41 ? 4.660 4.852 7.105 1.00 0.00 41 LYS A C 8
ATOM 13246 O O . LYS A 1 41 ? 5.069 5.255 6.019 1.00 0.00 41 LYS A O 8
ATOM 13265 N N . LEU A 1 42 ? 4.117 3.646 7.277 1.00 0.00 42 LEU A N 8
ATOM 13266 C CA . LEU A 1 42 ? 3.764 2.720 6.198 1.00 0.00 42 LEU A CA 8
ATOM 13267 C C . LEU A 1 42 ? 2.283 2.940 5.843 1.00 0.00 42 LEU A C 8
ATOM 13268 O O . LEU A 1 42 ? 1.433 3.041 6.731 1.00 0.00 42 LEU A O 8
ATOM 13284 N N . VAL A 1 43 ? 1.976 3.042 4.548 1.00 0.00 43 VAL A N 8
ATOM 13285 C CA . VAL A 1 43 ? 0.603 3.189 4.025 1.00 0.00 43 VAL A CA 8
ATOM 13286 C C . VAL A 1 43 ? 0.163 1.972 3.231 1.00 0.00 43 VAL A C 8
ATOM 13287 O O . VAL A 1 43 ? 0.934 1.388 2.472 1.00 0.00 43 VAL A O 8
ATOM 13300 N N . ILE A 1 44 ? -1.108 1.622 3.398 1.00 0.00 44 ILE A N 8
ATOM 13301 C CA . ILE A 1 44 ? -1.776 0.497 2.756 1.00 0.00 44 ILE A CA 8
ATOM 13302 C C . ILE A 1 44 ? -2.893 1.043 1.869 1.00 0.00 44 ILE A C 8
ATOM 13303 O O . ILE A 1 44 ? -3.752 1.802 2.327 1.00 0.00 44 ILE A O 8
ATOM 13319 N N . VAL A 1 45 ? -2.872 0.651 0.598 1.00 0.00 45 VAL A N 8
ATOM 13320 C CA . VAL A 1 45 ? -3.845 1.033 -0.425 1.00 0.00 45 VAL A CA 8
ATOM 13321 C C . VAL A 1 45 ? -4.529 -0.205 -0.976 1.00 0.00 45 VAL A C 8
ATOM 13322 O O . VAL A 1 45 ? -3.889 -1.234 -1.171 1.00 0.00 45 VAL A O 8
ATOM 13335 N N . TYR A 1 46 ? -5.829 -0.109 -1.228 1.00 0.00 46 TYR A N 8
ATOM 13336 C CA . TYR A 1 46 ? -6.649 -1.188 -1.777 1.00 0.00 46 TYR A CA 8
ATOM 13337 C C . TYR A 1 46 ? -7.372 -0.742 -3.050 1.00 0.00 46 TYR A C 8
ATOM 13338 O O . TYR A 1 46 ? -7.850 0.391 -3.110 1.00 0.00 46 TYR A O 8
ATOM 13356 N N . LEU A 1 47 ? -7.492 -1.636 -4.032 1.00 0.00 47 LEU A N 8
ATOM 13357 C CA . LEU A 1 47 ? -8.323 -1.479 -5.226 1.00 0.00 47 LEU A CA 8
ATOM 13358 C C . LEU A 1 47 ? -9.324 -2.638 -5.335 1.00 0.00 47 LEU A C 8
ATOM 13359 O O . LEU A 1 47 ? -8.940 -3.811 -5.380 1.00 0.00 47 LEU A O 8
ATOM 13375 N N . THR A 1 48 ? -10.612 -2.300 -5.404 1.00 0.00 48 THR A N 8
ATOM 13376 C CA . THR A 1 48 ? -11.716 -3.259 -5.564 1.00 0.00 48 THR A CA 8
ATOM 13377 C C . THR A 1 48 ? -11.967 -3.612 -7.038 1.00 0.00 48 THR A C 8
ATOM 13378 O O . THR A 1 48 ? -11.499 -2.923 -7.948 1.00 0.00 48 THR A O 8
ATOM 13389 N N . SER A 1 49 ? -12.762 -4.656 -7.299 1.00 0.00 49 SER A N 8
ATOM 13390 C CA . SER A 1 49 ? -13.247 -4.998 -8.650 1.00 0.00 49 SER A CA 8
ATOM 13391 C C . SER A 1 49 ? -14.182 -3.941 -9.269 1.00 0.00 49 SER A C 8
ATOM 13392 O O . SER A 1 49 ? -14.354 -3.912 -10.489 1.00 0.00 49 SER A O 8
ATOM 13400 N N . ASP A 1 50 ? -14.735 -3.033 -8.459 1.00 0.00 50 ASP A N 8
ATOM 13401 C CA . ASP A 1 50 ? -15.484 -1.847 -8.906 1.00 0.00 50 ASP A CA 8
ATOM 13402 C C . ASP A 1 50 ? -14.577 -0.632 -9.217 1.00 0.00 50 ASP A C 8
ATOM 13403 O O . ASP A 1 50 ? -15.064 0.404 -9.676 1.00 0.00 50 ASP A O 8
ATOM 13412 N N . GLY A 1 51 ? -13.262 -0.735 -8.976 1.00 0.00 51 GLY A N 8
ATOM 13413 C CA . GLY A 1 51 ? -12.287 0.345 -9.182 1.00 0.00 51 GLY A CA 8
ATOM 13414 C C . GLY A 1 51 ? -12.257 1.396 -8.064 1.00 0.00 51 GLY A C 8
ATOM 13415 O O . GLY A 1 51 ? -11.651 2.460 -8.233 1.00 0.00 51 GLY A O 8
ATOM 13419 N N . LYS A 1 52 ? -12.902 1.122 -6.919 1.00 0.00 52 LYS A N 8
ATOM 13420 C CA . LYS A 1 52 ? -12.879 1.970 -5.721 1.00 0.00 52 LYS A CA 8
ATOM 13421 C C . LYS A 1 52 ? -11.520 1.845 -5.026 1.00 0.00 52 LYS A C 8
ATOM 13422 O O . LYS A 1 52 ? -10.995 0.738 -4.888 1.00 0.00 52 LYS A O 8
ATOM 13441 N N . VAL A 1 53 ? -10.970 2.975 -4.576 1.00 0.00 53 VAL A N 8
ATOM 13442 C CA . VAL A 1 53 ? -9.724 3.047 -3.797 1.00 0.00 53 VAL A CA 8
ATOM 13443 C C . VAL A 1 53 ? -10.006 3.242 -2.300 1.00 0.00 53 VAL A C 8
ATOM 13444 O O . VAL A 1 53 ? -10.908 3.994 -1.926 1.00 0.00 53 VAL A O 8
ATOM 13457 N N . GLU A 1 54 ? -9.226 2.583 -1.442 1.00 0.00 54 GLU A N 8
ATOM 13458 C CA . GLU A 1 54 ? -9.195 2.789 0.017 1.00 0.00 54 GLU A CA 8
ATOM 13459 C C . GLU A 1 54 ? -7.753 3.068 0.478 1.00 0.00 54 GLU A C 8
ATOM 13460 O O . GLU A 1 54 ? -6.815 2.480 -0.062 1.00 0.00 54 GLU A O 8
ATOM 13472 N N . ILE A 1 55 ? -7.580 3.955 1.467 1.00 0.00 55 ILE A N 8
ATOM 13473 C CA . ILE A 1 55 ? -6.286 4.409 2.012 1.00 0.00 55 ILE A CA 8
ATOM 13474 C C . ILE A 1 55 ? -6.259 4.214 3.538 1.00 0.00 55 ILE A C 8
ATOM 13475 O O . ILE A 1 55 ? -7.209 4.608 4.221 1.00 0.00 55 ILE A O 8
ATOM 13491 N N . ARG A 1 56 ? -5.165 3.668 4.088 1.00 0.00 56 ARG A N 8
ATOM 13492 C CA . ARG A 1 56 ? -4.896 3.612 5.534 1.00 0.00 56 ARG A CA 8
ATOM 13493 C C . ARG A 1 56 ? -3.415 3.852 5.867 1.00 0.00 56 ARG A C 8
ATOM 13494 O O . ARG A 1 56 ? -2.533 3.304 5.214 1.00 0.00 56 ARG A O 8
ATOM 13515 N N . GLU A 1 57 ? -3.150 4.623 6.921 1.00 0.00 57 GLU A N 8
ATOM 13516 C CA . GLU A 1 57 ? -1.839 4.795 7.567 1.00 0.00 57 GLU A CA 8
ATOM 13517 C C . GLU A 1 57 ? -1.717 3.839 8.769 1.00 0.00 57 GLU A C 8
ATOM 13518 O O . GLU A 1 57 ? -2.695 3.643 9.496 1.00 0.00 57 GLU A O 8
ATOM 13530 N N . VAL A 1 58 ? -0.521 3.289 9.026 1.00 0.00 58 VAL A N 8
ATOM 13531 C CA . VAL A 1 58 ? -0.227 2.537 10.266 1.00 0.00 58 VAL A CA 8
ATOM 13532 C C . VAL A 1 58 ? 0.614 3.363 11.242 1.00 0.00 58 VAL A C 8
ATOM 13533 O O . VAL A 1 58 ? 1.554 4.057 10.845 1.00 0.00 58 VAL A O 8
ATOM 13546 N N . THR A 1 59 ? 0.303 3.258 12.535 1.00 0.00 59 THR A N 8
ATOM 13547 C CA . THR A 1 59 ? 1.108 3.818 13.640 1.00 0.00 59 THR A CA 8
ATOM 13548 C C . THR A 1 59 ? 2.138 2.825 14.191 1.00 0.00 59 THR A C 8
ATOM 13549 O O . THR A 1 59 ? 3.140 3.232 14.782 1.00 0.00 59 THR A O 8
ATOM 13560 N N . SER A 1 60 ? 1.905 1.522 13.994 1.00 0.00 60 SER A N 8
ATOM 13561 C CA . SER A 1 60 ? 2.745 0.413 14.459 1.00 0.00 60 SER A CA 8
ATOM 13562 C C . SER A 1 60 ? 2.656 -0.805 13.532 1.00 0.00 60 SER A C 8
ATOM 13563 O O . SER A 1 60 ? 1.674 -0.997 12.811 1.00 0.00 60 SER A O 8
ATOM 13571 N N . GLU A 1 61 ? 3.661 -1.678 13.607 1.00 0.00 61 GLU A N 8
ATOM 13572 C CA . GLU A 1 61 ? 3.661 -3.010 12.987 1.00 0.00 61 GLU A CA 8
ATOM 13573 C C . GLU A 1 61 ? 2.533 -3.917 13.524 1.00 0.00 61 GLU A C 8
ATOM 13574 O O . GLU A 1 61 ? 2.082 -4.829 12.831 1.00 0.00 61 GLU A O 8
ATOM 13586 N N . GLU A 1 62 ? 2.041 -3.647 14.740 1.00 0.00 62 GLU A N 8
ATOM 13587 C CA . GLU A 1 62 ? 0.870 -4.325 15.312 1.00 0.00 62 GLU A CA 8
ATOM 13588 C C . GLU A 1 62 ? -0.411 -4.012 14.520 1.00 0.00 62 GLU A C 8
ATOM 13589 O O . GLU A 1 62 ? -1.239 -4.891 14.286 1.00 0.00 62 GLU A O 8
ATOM 13601 N N . GLU A 1 63 ? -0.559 -2.764 14.068 1.00 0.00 63 GLU A N 8
ATOM 13602 C CA . GLU A 1 63 ? -1.703 -2.322 13.259 1.00 0.00 63 GLU A CA 8
ATOM 13603 C C . GLU A 1 63 ? -1.623 -2.845 11.820 1.00 0.00 63 GLU A C 8
ATOM 13604 O O . GLU A 1 63 ? -2.639 -3.276 11.274 1.00 0.00 63 GLU A O 8
ATOM 13616 N N . LEU A 1 64 ? -0.421 -2.884 11.226 1.00 0.00 64 LEU A N 8
ATOM 13617 C CA . LEU A 1 64 ? -0.173 -3.444 9.889 1.00 0.00 64 LEU A CA 8
ATOM 13618 C C . LEU A 1 64 ? -0.741 -4.866 9.751 1.00 0.00 64 LEU A C 8
ATOM 13619 O O . LEU A 1 64 ? -1.449 -5.162 8.788 1.00 0.00 64 LEU A O 8
ATOM 13635 N N . GLU A 1 65 ? -0.503 -5.726 10.743 1.00 0.00 65 GLU A N 8
ATOM 13636 C CA . GLU A 1 65 ? -1.047 -7.087 10.768 1.00 0.00 65 GLU A CA 8
ATOM 13637 C C . GLU A 1 65 ? -2.586 -7.103 10.797 1.00 0.00 65 GLU A C 8
ATOM 13638 O O . GLU A 1 65 ? -3.204 -7.896 10.083 1.00 0.00 65 GLU A O 8
ATOM 13650 N N . LYS A 1 66 ? -3.222 -6.198 11.554 1.00 0.00 66 LYS A N 8
ATOM 13651 C CA . LYS A 1 66 ? -4.688 -6.135 11.705 1.00 0.00 66 LYS A CA 8
ATOM 13652 C C . LYS A 1 66 ? -5.363 -5.656 10.425 1.00 0.00 66 LYS A C 8
ATOM 13653 O O . LYS A 1 66 ? -6.394 -6.195 10.027 1.00 0.00 66 LYS A O 8
ATOM 13672 N N . ILE A 1 67 ? -4.759 -4.676 9.753 1.00 0.00 67 ILE A N 8
ATOM 13673 C CA . ILE A 1 67 ? -5.267 -4.120 8.495 1.00 0.00 67 ILE A CA 8
ATOM 13674 C C . ILE A 1 67 ? -5.124 -5.152 7.373 1.00 0.00 67 ILE A C 8
ATOM 13675 O O . ILE A 1 67 ? -6.085 -5.393 6.646 1.00 0.00 67 ILE A O 8
ATOM 13691 N N . LEU A 1 68 ? -3.988 -5.847 7.268 1.00 0.00 68 LEU A N 8
ATOM 13692 C CA . LEU A 1 68 ? -3.825 -6.917 6.278 1.00 0.00 68 LEU A CA 8
ATOM 13693 C C . LEU A 1 68 ? -4.770 -8.109 6.542 1.00 0.00 68 LEU A C 8
ATOM 13694 O O . LEU A 1 68 ? -5.339 -8.653 5.590 1.00 0.00 68 LEU A O 8
ATOM 13710 N N . LYS A 1 69 ? -5.035 -8.457 7.812 1.00 0.00 69 LYS A N 8
ATOM 13711 C CA . LYS A 1 69 ? -6.075 -9.436 8.193 1.00 0.00 69 LYS A CA 8
ATOM 13712 C C . LYS A 1 69 ? -7.491 -8.967 7.810 1.00 0.00 69 LYS A C 8
ATOM 13713 O O . LYS A 1 69 ? -8.268 -9.774 7.298 1.00 0.00 69 LYS A O 8
ATOM 13732 N N . LYS A 1 70 ? -7.816 -7.674 7.971 1.00 0.00 70 LYS A N 8
ATOM 13733 C CA . LYS A 1 70 ? -9.098 -7.060 7.549 1.00 0.00 70 LYS A CA 8
ATOM 13734 C C . LYS A 1 70 ? -9.292 -7.083 6.027 1.00 0.00 70 LYS A C 8
ATOM 13735 O O . LYS A 1 70 ? -10.395 -7.349 5.549 1.00 0.00 70 LYS A O 8
ATOM 13754 N N . LEU A 1 71 ? -8.224 -6.833 5.270 1.00 0.00 71 LEU A N 8
ATOM 13755 C CA . LEU A 1 71 ? -8.235 -6.753 3.803 1.00 0.00 71 LEU A CA 8
ATOM 13756 C C . LEU A 1 71 ? -8.168 -8.120 3.094 1.00 0.00 71 LEU A C 8
ATOM 13757 O O . LEU A 1 71 ? -8.266 -8.179 1.866 1.00 0.00 71 LEU A O 8
ATOM 13773 N N . GLY A 1 72 ? -8.031 -9.220 3.843 1.00 0.00 72 GLY A N 8
ATOM 13774 C CA . GLY A 1 72 ? -8.134 -10.582 3.309 1.00 0.00 72 GLY A CA 8
ATOM 13775 C C . GLY A 1 72 ? -6.974 -10.992 2.396 1.00 0.00 72 GLY A C 8
ATOM 13776 O O . GLY A 1 72 ? -7.180 -11.756 1.448 1.00 0.00 72 GLY A O 8
ATOM 13780 N N . VAL A 1 73 ? -5.764 -10.473 2.629 1.00 0.00 73 VAL A N 8
ATOM 13781 C CA . VAL A 1 73 ? -4.555 -10.944 1.934 1.00 0.00 73 VAL A CA 8
ATOM 13782 C C . VAL A 1 73 ? -4.125 -12.324 2.457 1.00 0.00 73 VAL A C 8
ATOM 13783 O O . VAL A 1 73 ? -4.440 -12.696 3.591 1.00 0.00 73 VAL A O 8
ATOM 13796 N N . ASP A 1 74 ? -3.406 -13.099 1.643 1.00 0.00 74 ASP A N 8
ATOM 13797 C CA . ASP A 1 74 ? -2.840 -14.392 2.065 1.00 0.00 74 ASP A CA 8
ATOM 13798 C C . ASP A 1 74 ? -1.821 -14.217 3.204 1.00 0.00 74 ASP A C 8
ATOM 13799 O O . ASP A 1 74 ? -1.087 -13.233 3.252 1.00 0.00 74 ASP A O 8
ATOM 13808 N N . GLU A 1 75 ? -1.738 -15.173 4.130 1.00 0.00 75 GLU A N 8
ATOM 13809 C CA . GLU A 1 75 ? -0.891 -15.027 5.327 1.00 0.00 75 GLU A CA 8
ATOM 13810 C C . GLU A 1 75 ? 0.614 -14.979 5.002 1.00 0.00 75 GLU A C 8
ATOM 13811 O O . GLU A 1 75 ? 1.383 -14.343 5.726 1.00 0.00 75 GLU A O 8
ATOM 13823 N N . GLU A 1 76 ? 1.023 -15.565 3.871 1.00 0.00 76 GLU A N 8
ATOM 13824 C CA . GLU A 1 76 ? 2.371 -15.389 3.305 1.00 0.00 76 GLU A CA 8
ATOM 13825 C C . GLU A 1 76 ? 2.677 -13.910 3.034 1.00 0.00 76 GLU A C 8
ATOM 13826 O O . GLU A 1 76 ? 3.778 -13.444 3.313 1.00 0.00 76 GLU A O 8
ATOM 13838 N N . ILE A 1 77 ? 1.709 -13.154 2.514 1.00 0.00 77 ILE A N 8
ATOM 13839 C CA . ILE A 1 77 ? 1.860 -11.720 2.254 1.00 0.00 77 ILE A CA 8
ATOM 13840 C C . ILE A 1 77 ? 2.112 -10.988 3.578 1.00 0.00 77 ILE A C 8
ATOM 13841 O O . ILE A 1 77 ? 3.039 -10.188 3.665 1.00 0.00 77 ILE A O 8
ATOM 13857 N N . ILE A 1 78 ? 1.358 -11.308 4.634 1.00 0.00 78 ILE A N 8
ATOM 13858 C CA . ILE A 1 78 ? 1.490 -10.670 5.952 1.00 0.00 78 ILE A CA 8
ATOM 13859 C C . ILE A 1 78 ? 2.886 -10.910 6.548 1.00 0.00 78 ILE A C 8
ATOM 13860 O O . ILE A 1 78 ? 3.582 -9.956 6.905 1.00 0.00 78 ILE A O 8
ATOM 13876 N N . ARG A 1 79 ? 3.337 -12.171 6.610 1.00 0.00 79 ARG A N 8
ATOM 13877 C CA . ARG A 1 79 ? 4.670 -12.528 7.140 1.00 0.00 79 ARG A CA 8
ATOM 13878 C C . ARG A 1 79 ? 5.826 -12.065 6.245 1.00 0.00 79 ARG A C 8
ATOM 13879 O O . ARG A 1 79 ? 6.855 -11.649 6.777 1.00 0.00 79 ARG A O 8
ATOM 13900 N N . ARG A 1 80 ? 5.668 -12.072 4.912 1.00 0.00 80 ARG A N 8
ATOM 13901 C CA . ARG A 1 80 ? 6.690 -11.579 3.968 1.00 0.00 80 ARG A CA 8
ATOM 13902 C C . ARG A 1 80 ? 6.873 -10.076 4.141 1.00 0.00 80 ARG A C 8
ATOM 13903 O O . ARG A 1 80 ? 7.981 -9.611 4.388 1.00 0.00 80 ARG A O 8
ATOM 13924 N N . ILE A 1 81 ? 5.778 -9.322 4.068 1.00 0.00 81 ILE A N 8
ATOM 13925 C CA . ILE A 1 81 ? 5.818 -7.852 4.181 1.00 0.00 81 ILE A CA 8
ATOM 13926 C C . ILE A 1 81 ? 6.345 -7.382 5.542 1.00 0.00 81 ILE A C 8
ATOM 13927 O O . ILE A 1 81 ? 7.147 -6.449 5.569 1.00 0.00 81 ILE A O 8
ATOM 13943 N N . LYS A 1 82 ? 6.038 -8.066 6.655 1.00 0.00 82 LYS A N 8
ATOM 13944 C CA . LYS A 1 82 ? 6.701 -7.788 7.949 1.00 0.00 82 LYS A CA 8
ATOM 13945 C C . LYS A 1 82 ? 8.223 -7.975 7.892 1.00 0.00 82 LYS A C 8
ATOM 13946 O O . LYS A 1 82 ? 8.950 -7.178 8.485 1.00 0.00 82 LYS A O 8
ATOM 13965 N N . ARG A 1 83 ? 8.730 -8.956 7.133 1.00 0.00 83 ARG A N 8
ATOM 13966 C CA . ARG A 1 83 ? 10.173 -9.207 6.969 1.00 0.00 83 ARG A CA 8
ATOM 13967 C C . ARG A 1 83 ? 10.851 -8.121 6.127 1.00 0.00 83 ARG A C 8
ATOM 13968 O O . ARG A 1 83 ? 11.995 -7.776 6.412 1.00 0.00 83 ARG A O 8
ATOM 13989 N N . LEU A 1 84 ? 10.154 -7.547 5.140 1.00 0.00 84 LEU A N 8
ATOM 13990 C CA . LEU A 1 84 ? 10.625 -6.375 4.379 1.00 0.00 84 LEU A CA 8
ATOM 13991 C C . LEU A 1 84 ? 10.557 -5.072 5.196 1.00 0.00 84 LEU A C 8
ATOM 13992 O O . LEU A 1 84 ? 11.440 -4.219 5.093 1.00 0.00 84 LEU A O 8
ATOM 14008 N N . ARG A 1 85 ? 9.529 -4.927 6.041 1.00 0.00 85 ARG A N 8
ATOM 14009 C CA . ARG A 1 85 ? 9.333 -3.777 6.939 1.00 0.00 85 ARG A CA 8
ATOM 14010 C C . ARG A 1 85 ? 10.361 -3.751 8.076 1.00 0.00 85 ARG A C 8
ATOM 14011 O O . ARG A 1 85 ? 10.768 -2.661 8.479 1.00 0.00 85 ARG A O 8
ATOM 14032 N N . LYS A 1 86 ? 10.857 -4.915 8.519 1.00 0.00 86 LYS A N 8
ATOM 14033 C CA . LYS A 1 86 ? 12.024 -5.035 9.424 1.00 0.00 86 LYS A CA 8
ATOM 14034 C C . LYS A 1 86 ? 13.311 -4.437 8.832 1.00 0.00 86 LYS A C 8
ATOM 14035 O O . LYS A 1 86 ? 14.101 -3.848 9.569 1.00 0.00 86 LYS A O 8
ATOM 14054 N N . GLU A 1 87 ? 13.512 -4.534 7.514 1.00 0.00 87 GLU A N 8
ATOM 14055 C CA . GLU A 1 87 ? 14.616 -3.874 6.794 1.00 0.00 87 GLU A CA 8
ATOM 14056 C C . GLU A 1 87 ? 14.317 -2.404 6.438 1.00 0.00 87 GLU A C 8
ATOM 14057 O O . GLU A 1 87 ? 15.218 -1.664 6.034 1.00 0.00 87 GLU A O 8
ATOM 14069 N N . GLY A 1 88 ? 13.057 -1.972 6.562 1.00 0.00 88 GLY A N 8
ATOM 14070 C CA . GLY A 1 88 ? 12.585 -0.648 6.148 1.00 0.00 88 GLY A CA 8
ATOM 14071 C C . GLY A 1 88 ? 12.576 -0.443 4.628 1.00 0.00 88 GLY A C 8
ATOM 14072 O O . GLY A 1 88 ? 12.802 0.675 4.163 1.00 0.00 88 GLY A O 8
ATOM 14076 N N . GLN A 1 89 ? 12.353 -1.507 3.843 1.00 0.00 89 GLN A N 8
ATOM 14077 C CA . GLN A 1 89 ? 12.523 -1.479 2.384 1.00 0.00 89 GLN A CA 8
ATOM 14078 C C . GLN A 1 89 ? 11.335 -0.801 1.671 1.00 0.00 89 GLN A C 8
ATOM 14079 O O . GLN A 1 89 ? 11.474 -0.309 0.550 1.00 0.00 89 GLN A O 8
ATOM 14093 N N . ILE A 1 90 ? 10.169 -0.756 2.329 1.00 0.00 90 ILE A N 8
ATOM 14094 C CA . ILE A 1 90 ? 8.874 -0.344 1.783 1.00 0.00 90 ILE A CA 8
ATOM 14095 C C . ILE A 1 90 ? 8.184 0.620 2.757 1.00 0.00 90 ILE A C 8
ATOM 14096 O O . ILE A 1 90 ? 8.069 0.329 3.952 1.00 0.00 90 ILE A O 8
ATOM 14112 N N . LYS A 1 91 ? 7.681 1.747 2.234 1.00 0.00 91 LYS A N 8
ATOM 14113 C CA . LYS A 1 91 ? 6.823 2.709 2.957 1.00 0.00 91 LYS A CA 8
ATOM 14114 C C . LYS A 1 91 ? 5.399 2.825 2.392 1.00 0.00 91 LYS A C 8
ATOM 14115 O O . LYS A 1 91 ? 4.574 3.552 2.945 1.00 0.00 91 LYS A O 8
ATOM 14134 N N . LEU A 1 92 ? 5.083 2.075 1.333 1.00 0.00 92 LEU A N 8
ATOM 14135 C CA . LEU A 1 92 ? 3.741 2.023 0.743 1.00 0.00 92 LEU A CA 8
ATOM 14136 C C . LEU A 1 92 ? 3.455 0.651 0.102 1.00 0.00 92 LEU A C 8
ATOM 14137 O O . LEU A 1 92 ? 4.326 0.058 -0.528 1.00 0.00 92 LEU A O 8
ATOM 14153 N N . VAL A 1 93 ? 2.234 0.139 0.246 1.00 0.00 93 VAL A N 8
ATOM 14154 C CA . VAL A 1 93 ? 1.779 -1.114 -0.384 1.00 0.00 93 VAL A CA 8
ATOM 14155 C C . VAL A 1 93 ? 0.426 -0.933 -1.063 1.00 0.00 93 VAL A C 8
ATOM 14156 O O . VAL A 1 93 ? -0.422 -0.185 -0.577 1.00 0.00 93 VAL A O 8
ATOM 14169 N N . ILE A 1 94 ? 0.226 -1.624 -2.186 1.00 0.00 94 ILE A N 8
ATOM 14170 C CA . ILE A 1 94 ? -1.006 -1.577 -2.989 1.00 0.00 94 ILE A CA 8
ATOM 14171 C C . ILE A 1 94 ? -1.601 -2.980 -3.093 1.00 0.00 94 ILE A C 8
ATOM 14172 O O . ILE A 1 94 ? -0.861 -3.926 -3.344 1.00 0.00 94 ILE A O 8
ATOM 14188 N N . ILE A 1 95 ? -2.913 -3.132 -2.907 1.00 0.00 95 ILE A N 8
ATOM 14189 C CA . ILE A 1 95 ? -3.577 -4.435 -2.799 1.00 0.00 95 ILE A CA 8
ATOM 14190 C C . ILE A 1 95 ? -4.709 -4.552 -3.827 1.00 0.00 95 ILE A C 8
ATOM 14191 O O . ILE A 1 95 ? -5.548 -3.663 -3.951 1.00 0.00 95 ILE A O 8
ATOM 14207 N N . GLU A 1 96 ? -4.751 -5.671 -4.542 1.00 0.00 96 GLU A N 8
ATOM 14208 C CA . GLU A 1 96 ? -5.804 -6.056 -5.484 1.00 0.00 96 GLU A CA 8
ATOM 14209 C C . GLU A 1 96 ? -6.824 -6.983 -4.798 1.00 0.00 96 GLU A C 8
ATOM 14210 O O . GLU A 1 96 ? -6.468 -8.050 -4.284 1.00 0.00 96 GLU A O 8
ATOM 14222 N N . GLY A 1 97 ? -8.098 -6.577 -4.810 1.00 0.00 97 GLY A N 8
ATOM 14223 C CA . GLY A 1 97 ? -9.229 -7.318 -4.237 1.00 0.00 97 GLY A CA 8
ATOM 14224 C C . GLY A 1 97 ? -10.087 -8.105 -5.239 1.00 0.00 97 GLY A C 8
ATOM 14225 O O . GLY A 1 97 ? -11.035 -8.777 -4.834 1.00 0.00 97 GLY A O 8
ATOM 14229 N N . SER A 1 98 ? -9.785 -8.041 -6.541 1.00 0.00 98 SER A N 8
ATOM 14230 C CA . SER A 1 98 ? -10.616 -8.564 -7.644 1.00 0.00 98 SER A CA 8
ATOM 14231 C C . SER A 1 98 ? -10.516 -10.085 -7.889 1.00 0.00 98 SER A C 8
ATOM 14232 O O . SER A 1 98 ? -10.774 -10.571 -8.993 1.00 0.00 98 SER A O 8
ATOM 14240 N N . LEU A 1 99 ? -10.161 -10.859 -6.856 1.00 0.00 99 LEU A N 8
ATOM 14241 C CA . LEU A 1 99 ? -9.984 -12.318 -6.889 1.00 0.00 99 LEU A CA 8
ATOM 14242 C C . LEU A 1 99 ? -11.342 -13.046 -6.790 1.00 0.00 99 LEU A C 8
ATOM 14243 O O . LEU A 1 99 ? -11.629 -13.774 -5.838 1.00 0.00 99 LEU A O 8
ATOM 14259 N N . GLU A 1 100 ? -12.196 -12.810 -7.784 1.00 0.00 100 GLU A N 8
ATOM 14260 C CA . GLU A 1 100 ? -13.559 -13.350 -7.907 1.00 0.00 100 GLU A CA 8
ATOM 14261 C C . GLU A 1 100 ? -13.694 -14.336 -9.084 1.00 0.00 100 GLU A C 8
ATOM 14262 O O . GLU A 1 100 ? -12.928 -14.285 -10.052 1.00 0.00 100 GLU A O 8
ATOM 14274 N N . HIS A 1 101 ? -14.698 -15.217 -9.020 1.00 0.00 101 HIS A N 8
ATOM 14275 C CA . HIS A 1 101 ? -15.072 -16.152 -10.089 1.00 0.00 101 HIS A CA 8
ATOM 14276 C C . HIS A 1 101 ? -16.602 -16.208 -10.237 1.00 0.00 101 HIS A C 8
ATOM 14277 O O . HIS A 1 101 ? -17.327 -16.240 -9.237 1.00 0.00 101 HIS A O 8
ATOM 14291 N N . HIS A 1 102 ? -17.104 -16.229 -11.474 1.00 0.00 102 HIS A N 8
ATOM 14292 C CA . HIS A 1 102 ? -18.542 -16.287 -11.766 1.00 0.00 102 HIS A CA 8
ATOM 14293 C C . HIS A 1 102 ? -19.101 -17.714 -11.591 1.00 0.00 102 HIS A C 8
ATOM 14294 O O . HIS A 1 102 ? -18.377 -18.698 -11.773 1.00 0.00 102 HIS A O 8
ATOM 14308 N N . HIS A 1 103 ? -20.391 -17.843 -11.274 1.00 0.00 103 HIS A N 8
ATOM 14309 C CA . HIS A 1 103 ? -21.093 -19.133 -11.280 1.00 0.00 103 HIS A CA 8
ATOM 14310 C C . HIS A 1 103 ? -21.414 -19.575 -12.721 1.00 0.00 103 HIS A C 8
ATOM 14311 O O . HIS A 1 103 ? -21.786 -18.745 -13.558 1.00 0.00 103 HIS A O 8
ATOM 14325 N N . HIS A 1 104 ? -21.273 -20.868 -13.029 1.00 0.00 104 HIS A N 8
ATOM 14326 C CA . HIS A 1 104 ? -21.530 -21.422 -14.365 1.00 0.00 104 HIS A CA 8
ATOM 14327 C C . HIS A 1 104 ? -21.925 -22.912 -14.321 1.00 0.00 104 HIS A C 8
ATOM 14328 O O . HIS A 1 104 ? -21.729 -23.592 -13.308 1.00 0.00 104 HIS A O 8
ATOM 14342 N N . HIS A 1 105 ? -22.469 -23.423 -15.429 1.00 0.00 105 HIS A N 8
ATOM 14343 C CA . HIS A 1 105 ? -22.915 -24.812 -15.610 1.00 0.00 105 HIS A CA 8
ATOM 14344 C C . HIS A 1 105 ? -22.424 -25.415 -16.943 1.00 0.00 105 HIS A C 8
ATOM 14345 O O . HIS A 1 105 ? -21.955 -24.695 -17.831 1.00 0.00 105 HIS A O 8
ATOM 14359 N N . HIS A 1 106 ? -22.534 -26.741 -17.084 1.00 0.00 106 HIS A N 8
ATOM 14360 C CA . HIS A 1 106 ? -22.141 -27.515 -18.276 1.00 0.00 106 HIS A CA 8
ATOM 14361 C C . HIS A 1 106 ? -23.076 -28.716 -18.536 1.00 0.00 106 HIS A C 8
ATOM 14362 O O . HIS A 1 106 ? -23.361 -28.999 -19.723 1.00 0.00 106 HIS A O 8
ATOM 14377 N N . GLY A 1 1 ? -7.000 -12.323 -3.479 1.00 0.00 1 GLY A N 9
ATOM 14378 C CA . GLY A 1 1 ? -6.286 -11.146 -4.027 1.00 0.00 1 GLY A CA 9
ATOM 14379 C C . GLY A 1 1 ? -4.783 -11.242 -3.807 1.00 0.00 1 GLY A C 9
ATOM 14380 O O . GLY A 1 1 ? -4.292 -12.267 -3.330 1.00 0.00 1 GLY A O 9
ATOM 14386 N N . LYS A 1 2 ? -4.040 -10.182 -4.153 1.00 0.00 2 LYS A N 9
ATOM 14387 C CA . LYS A 1 2 ? -2.570 -10.096 -4.003 1.00 0.00 2 LYS A CA 9
ATOM 14388 C C . LYS A 1 2 ? -2.112 -8.673 -3.660 1.00 0.00 2 LYS A C 9
ATOM 14389 O O . LYS A 1 2 ? -2.765 -7.696 -4.027 1.00 0.00 2 LYS A O 9
ATOM 14408 N N . LEU A 1 3 ? -0.989 -8.579 -2.947 1.00 0.00 3 LEU A N 9
ATOM 14409 C CA . LEU A 1 3 ? -0.404 -7.347 -2.411 1.00 0.00 3 LEU A CA 9
ATOM 14410 C C . LEU A 1 3 ? 0.962 -7.046 -3.051 1.00 0.00 3 LEU A C 9
ATOM 14411 O O . LEU A 1 3 ? 1.785 -7.948 -3.215 1.00 0.00 3 LEU A O 9
ATOM 14427 N N . TYR A 1 4 ? 1.197 -5.779 -3.386 1.00 0.00 4 TYR A N 9
ATOM 14428 C CA . TYR A 1 4 ? 2.406 -5.259 -4.027 1.00 0.00 4 TYR A CA 9
ATOM 14429 C C . TYR A 1 4 ? 3.200 -4.355 -3.087 1.00 0.00 4 TYR A C 9
ATOM 14430 O O . TYR A 1 4 ? 2.664 -3.416 -2.493 1.00 0.00 4 TYR A O 9
ATOM 14448 N N . GLU A 1 5 ? 4.494 -4.639 -2.976 1.00 0.00 5 GLU A N 9
ATOM 14449 C CA . GLU A 1 5 ? 5.458 -3.852 -2.216 1.00 0.00 5 GLU A CA 9
ATOM 14450 C C . GLU A 1 5 ? 5.988 -2.667 -3.048 1.00 0.00 5 GLU A C 9
ATOM 14451 O O . GLU A 1 5 ? 6.670 -2.846 -4.059 1.00 0.00 5 GLU A O 9
ATOM 14463 N N . VAL A 1 6 ? 5.641 -1.447 -2.628 1.00 0.00 6 VAL A N 9
ATOM 14464 C CA . VAL A 1 6 ? 5.900 -0.196 -3.378 1.00 0.00 6 VAL A CA 9
ATOM 14465 C C . VAL A 1 6 ? 6.917 0.727 -2.690 1.00 0.00 6 VAL A C 9
ATOM 14466 O O . VAL A 1 6 ? 6.746 1.168 -1.552 1.00 0.00 6 VAL A O 9
ATOM 14479 N N . ASP A 1 7 ? 7.993 1.049 -3.407 1.00 0.00 7 ASP A N 9
ATOM 14480 C CA . ASP A 1 7 ? 9.177 1.731 -2.870 1.00 0.00 7 ASP A CA 9
ATOM 14481 C C . ASP A 1 7 ? 9.380 3.175 -3.364 1.00 0.00 7 ASP A C 9
ATOM 14482 O O . ASP A 1 7 ? 9.938 4.000 -2.636 1.00 0.00 7 ASP A O 9
ATOM 14491 N N . SER A 1 8 ? 8.937 3.469 -4.591 1.00 0.00 8 SER A N 9
ATOM 14492 C CA . SER A 1 8 ? 9.209 4.703 -5.345 1.00 0.00 8 SER A CA 9
ATOM 14493 C C . SER A 1 8 ? 7.915 5.316 -5.911 1.00 0.00 8 SER A C 9
ATOM 14494 O O . SER A 1 8 ? 6.985 4.565 -6.221 1.00 0.00 8 SER A O 9
ATOM 14502 N N . PRO A 1 9 ? 7.840 6.645 -6.131 1.00 0.00 9 PRO A N 9
ATOM 14503 C CA . PRO A 1 9 ? 6.655 7.287 -6.719 1.00 0.00 9 PRO A CA 9
ATOM 14504 C C . PRO A 1 9 ? 6.384 6.815 -8.147 1.00 0.00 9 PRO A C 9
ATOM 14505 O O . PRO A 1 9 ? 5.230 6.725 -8.571 1.00 0.00 9 PRO A O 9
ATOM 14516 N N . ASP A 1 10 ? 7.441 6.464 -8.883 1.00 0.00 10 ASP A N 9
ATOM 14517 C CA . ASP A 1 10 ? 7.309 5.899 -10.220 1.00 0.00 10 ASP A CA 9
ATOM 14518 C C . ASP A 1 10 ? 6.698 4.486 -10.178 1.00 0.00 10 ASP A C 9
ATOM 14519 O O . ASP A 1 10 ? 5.915 4.130 -11.055 1.00 0.00 10 ASP A O 9
ATOM 14528 N N . SER A 1 11 ? 6.982 3.700 -9.131 1.00 0.00 11 SER A N 9
ATOM 14529 C CA . SER A 1 11 ? 6.353 2.391 -8.900 1.00 0.00 11 SER A CA 9
ATOM 14530 C C . SER A 1 11 ? 4.860 2.529 -8.588 1.00 0.00 11 SER A C 9
ATOM 14531 O O . SER A 1 11 ? 4.068 1.716 -9.064 1.00 0.00 11 SER A O 9
ATOM 14539 N N . VAL A 1 12 ? 4.446 3.587 -7.871 1.00 0.00 12 VAL A N 9
ATOM 14540 C CA . VAL A 1 12 ? 3.019 3.920 -7.685 1.00 0.00 12 VAL A CA 9
ATOM 14541 C C . VAL A 1 12 ? 2.354 4.173 -9.040 1.00 0.00 12 VAL A C 9
ATOM 14542 O O . VAL A 1 12 ? 1.305 3.599 -9.323 1.00 0.00 12 VAL A O 9
ATOM 14555 N N . GLU A 1 13 ? 2.973 4.979 -9.910 1.00 0.00 13 GLU A N 9
ATOM 14556 C CA . GLU A 1 13 ? 2.435 5.295 -11.241 1.00 0.00 13 GLU A CA 9
ATOM 14557 C C . GLU A 1 13 ? 2.375 4.060 -12.161 1.00 0.00 13 GLU A C 9
ATOM 14558 O O . GLU A 1 13 ? 1.379 3.847 -12.854 1.00 0.00 13 GLU A O 9
ATOM 14570 N N . LYS A 1 14 ? 3.401 3.202 -12.130 1.00 0.00 14 LYS A N 9
ATOM 14571 C CA . LYS A 1 14 ? 3.460 1.942 -12.896 1.00 0.00 14 LYS A CA 9
ATOM 14572 C C . LYS A 1 14 ? 2.359 0.969 -12.465 1.00 0.00 14 LYS A C 9
ATOM 14573 O O . LYS A 1 14 ? 1.658 0.423 -13.314 1.00 0.00 14 LYS A O 9
ATOM 14592 N N . ILE A 1 15 ? 2.150 0.809 -11.156 1.00 0.00 15 ILE A N 9
ATOM 14593 C CA . ILE A 1 15 ? 1.072 -0.032 -10.615 1.00 0.00 15 ILE A CA 9
ATOM 14594 C C . ILE A 1 15 ? -0.302 0.586 -10.914 1.00 0.00 15 ILE A C 9
ATOM 14595 O O . ILE A 1 15 ? -1.210 -0.128 -11.333 1.00 0.00 15 ILE A O 9
ATOM 14611 N N . ALA A 1 16 ? -0.459 1.908 -10.804 1.00 0.00 16 ALA A N 9
ATOM 14612 C CA . ALA A 1 16 ? -1.691 2.609 -11.168 1.00 0.00 16 ALA A CA 9
ATOM 14613 C C . ALA A 1 16 ? -2.074 2.395 -12.647 1.00 0.00 16 ALA A C 9
ATOM 14614 O O . ALA A 1 16 ? -3.248 2.170 -12.950 1.00 0.00 16 ALA A O 9
ATOM 14621 N N . ARG A 1 17 ? -1.094 2.373 -13.561 1.00 0.00 17 ARG A N 9
ATOM 14622 C CA . ARG A 1 17 ? -1.301 2.027 -14.979 1.00 0.00 17 ARG A CA 9
ATOM 14623 C C . ARG A 1 17 ? -1.724 0.566 -15.185 1.00 0.00 17 ARG A C 9
ATOM 14624 O O . ARG A 1 17 ? -2.551 0.303 -16.056 1.00 0.00 17 ARG A O 9
ATOM 14645 N N . GLU A 1 18 ? -1.232 -0.374 -14.374 1.00 0.00 18 GLU A N 9
ATOM 14646 C CA . GLU A 1 18 ? -1.675 -1.781 -14.415 1.00 0.00 18 GLU A CA 9
ATOM 14647 C C . GLU A 1 18 ? -3.081 -1.981 -13.815 1.00 0.00 18 GLU A C 9
ATOM 14648 O O . GLU A 1 18 ? -3.840 -2.830 -14.287 1.00 0.00 18 GLU A O 9
ATOM 14660 N N . LEU A 1 19 ? -3.455 -1.172 -12.817 1.00 0.00 19 LEU A N 9
ATOM 14661 C CA . LEU A 1 19 ? -4.784 -1.160 -12.188 1.00 0.00 19 LEU A CA 9
ATOM 14662 C C . LEU A 1 19 ? -5.841 -0.362 -12.985 1.00 0.00 19 LEU A C 9
ATOM 14663 O O . LEU A 1 19 ? -7.022 -0.391 -12.632 1.00 0.00 19 LEU A O 9
ATOM 14679 N N . GLY A 1 20 ? -5.445 0.352 -14.047 1.00 0.00 20 GLY A N 9
ATOM 14680 C CA . GLY A 1 20 ? -6.331 1.218 -14.837 1.00 0.00 20 GLY A CA 9
ATOM 14681 C C . GLY A 1 20 ? -6.845 2.450 -14.073 1.00 0.00 20 GLY A C 9
ATOM 14682 O O . GLY A 1 20 ? -7.952 2.927 -14.339 1.00 0.00 20 GLY A O 9
ATOM 14686 N N . LEU A 1 21 ? -6.077 2.936 -13.092 1.00 0.00 21 LEU A N 9
ATOM 14687 C CA . LEU A 1 21 ? -6.448 4.002 -12.161 1.00 0.00 21 LEU A CA 9
ATOM 14688 C C . LEU A 1 21 ? -6.553 5.387 -12.838 1.00 0.00 21 LEU A C 9
ATOM 14689 O O . LEU A 1 21 ? -5.872 5.658 -13.832 1.00 0.00 21 LEU A O 9
ATOM 14705 N N . SER A 1 22 ? -7.371 6.283 -12.276 1.00 0.00 22 SER A N 9
ATOM 14706 C CA . SER A 1 22 ? -7.498 7.678 -12.743 1.00 0.00 22 SER A CA 9
ATOM 14707 C C . SER A 1 22 ? -6.351 8.563 -12.232 1.00 0.00 22 SER A C 9
ATOM 14708 O O . SER A 1 22 ? -5.696 8.237 -11.241 1.00 0.00 22 SER A O 9
ATOM 14716 N N . GLU A 1 23 ? -6.116 9.715 -12.867 1.00 0.00 23 GLU A N 9
ATOM 14717 C CA . GLU A 1 23 ? -5.043 10.646 -12.471 1.00 0.00 23 GLU A CA 9
ATOM 14718 C C . GLU A 1 23 ? -5.249 11.208 -11.052 1.00 0.00 23 GLU A C 9
ATOM 14719 O O . GLU A 1 23 ? -4.304 11.269 -10.268 1.00 0.00 23 GLU A O 9
ATOM 14731 N N . GLU A 1 24 ? -6.484 11.547 -10.677 1.00 0.00 24 GLU A N 9
ATOM 14732 C CA . GLU A 1 24 ? -6.828 12.026 -9.331 1.00 0.00 24 GLU A CA 9
ATOM 14733 C C . GLU A 1 24 ? -6.633 10.932 -8.265 1.00 0.00 24 GLU A C 9
ATOM 14734 O O . GLU A 1 24 ? -6.177 11.205 -7.153 1.00 0.00 24 GLU A O 9
ATOM 14746 N N . GLN A 1 25 ? -6.924 9.677 -8.624 1.00 0.00 25 GLN A N 9
ATOM 14747 C CA . GLN A 1 25 ? -6.723 8.502 -7.771 1.00 0.00 25 GLN A CA 9
ATOM 14748 C C . GLN A 1 25 ? -5.234 8.169 -7.603 1.00 0.00 25 GLN A C 9
ATOM 14749 O O . GLN A 1 25 ? -4.809 7.800 -6.509 1.00 0.00 25 GLN A O 9
ATOM 14763 N N . LEU A 1 26 ? -4.418 8.357 -8.647 1.00 0.00 26 LEU A N 9
ATOM 14764 C CA . LEU A 1 26 ? -2.960 8.291 -8.545 1.00 0.00 26 LEU A CA 9
ATOM 14765 C C . LEU A 1 26 ? -2.434 9.401 -7.620 1.00 0.00 26 LEU A C 9
ATOM 14766 O O . LEU A 1 26 ? -1.739 9.103 -6.651 1.00 0.00 26 LEU A O 9
ATOM 14782 N N . ARG A 1 27 ? -2.807 10.667 -7.859 1.00 0.00 27 ARG A N 9
ATOM 14783 C CA . ARG A 1 27 ? -2.376 11.832 -7.058 1.00 0.00 27 ARG A CA 9
ATOM 14784 C C . ARG A 1 27 ? -2.712 11.682 -5.568 1.00 0.00 27 ARG A C 9
ATOM 14785 O O . ARG A 1 27 ? -1.887 12.033 -4.725 1.00 0.00 27 ARG A O 9
ATOM 14806 N N . ARG A 1 28 ? -3.862 11.080 -5.239 1.00 0.00 28 ARG A N 9
ATOM 14807 C CA . ARG A 1 28 ? -4.260 10.705 -3.871 1.00 0.00 28 ARG A CA 9
ATOM 14808 C C . ARG A 1 28 ? -3.236 9.782 -3.200 1.00 0.00 28 ARG A C 9
ATOM 14809 O O . ARG A 1 28 ? -2.882 10.016 -2.046 1.00 0.00 28 ARG A O 9
ATOM 14830 N N . ILE A 1 29 ? -2.721 8.775 -3.912 1.00 0.00 29 ILE A N 9
ATOM 14831 C CA . ILE A 1 29 ? -1.700 7.867 -3.369 1.00 0.00 29 ILE A CA 9
ATOM 14832 C C . ILE A 1 29 ? -0.339 8.566 -3.320 1.00 0.00 29 ILE A C 9
ATOM 14833 O O . ILE A 1 29 ? 0.357 8.468 -2.314 1.00 0.00 29 ILE A O 9
ATOM 14849 N N . GLN A 1 30 ? 0.034 9.317 -4.362 1.00 0.00 30 GLN A N 9
ATOM 14850 C CA . GLN A 1 30 ? 1.311 10.043 -4.416 1.00 0.00 30 GLN A CA 9
ATOM 14851 C C . GLN A 1 30 ? 1.454 11.095 -3.298 1.00 0.00 30 GLN A C 9
ATOM 14852 O O . GLN A 1 30 ? 2.561 11.296 -2.794 1.00 0.00 30 GLN A O 9
ATOM 14866 N N . LYS A 1 31 ? 0.351 11.715 -2.848 1.00 0.00 31 LYS A N 9
ATOM 14867 C CA . LYS A 1 31 ? 0.349 12.554 -1.640 1.00 0.00 31 LYS A CA 9
ATOM 14868 C C . LYS A 1 31 ? 0.704 11.721 -0.410 1.00 0.00 31 LYS A C 9
ATOM 14869 O O . LYS A 1 31 ? 1.650 12.045 0.300 1.00 0.00 31 LYS A O 9
ATOM 14888 N N . GLU A 1 32 ? 0.003 10.614 -0.180 1.00 0.00 32 GLU A N 9
ATOM 14889 C CA . GLU A 1 32 ? 0.240 9.770 0.997 1.00 0.00 32 GLU A CA 9
ATOM 14890 C C . GLU A 1 32 ? 1.601 9.067 0.986 1.00 0.00 32 GLU A C 9
ATOM 14891 O O . GLU A 1 32 ? 2.170 8.846 2.053 1.00 0.00 32 GLU A O 9
ATOM 14903 N N . PHE A 1 33 ? 2.161 8.802 -0.194 1.00 0.00 33 PHE A N 9
ATOM 14904 C CA . PHE A 1 33 ? 3.532 8.344 -0.383 1.00 0.00 33 PHE A CA 9
ATOM 14905 C C . PHE A 1 33 ? 4.551 9.380 0.136 1.00 0.00 33 PHE A C 9
ATOM 14906 O O . PHE A 1 33 ? 5.480 9.032 0.866 1.00 0.00 33 PHE A O 9
ATOM 14923 N N . GLU A 1 34 ? 4.379 10.669 -0.190 1.00 0.00 34 GLU A N 9
ATOM 14924 C CA . GLU A 1 34 ? 5.283 11.728 0.290 1.00 0.00 34 GLU A CA 9
ATOM 14925 C C . GLU A 1 34 ? 5.069 12.067 1.776 1.00 0.00 34 GLU A C 9
ATOM 14926 O O . GLU A 1 34 ? 6.040 12.297 2.500 1.00 0.00 34 GLU A O 9
ATOM 14938 N N . ARG A 1 35 ? 3.826 11.981 2.278 1.00 0.00 35 ARG A N 9
ATOM 14939 C CA . ARG A 1 35 ? 3.537 12.090 3.723 1.00 0.00 35 ARG A CA 9
ATOM 14940 C C . ARG A 1 35 ? 4.122 10.911 4.512 1.00 0.00 35 ARG A C 9
ATOM 14941 O O . ARG A 1 35 ? 4.633 11.116 5.610 1.00 0.00 35 ARG A O 9
ATOM 14962 N N . ALA A 1 36 ? 4.109 9.700 3.949 1.00 0.00 36 ALA A N 9
ATOM 14963 C CA . ALA A 1 36 ? 4.777 8.520 4.509 1.00 0.00 36 ALA A CA 9
ATOM 14964 C C . ALA A 1 36 ? 6.300 8.713 4.615 1.00 0.00 36 ALA A C 9
ATOM 14965 O O . ALA A 1 36 ? 6.886 8.426 5.660 1.00 0.00 36 ALA A O 9
ATOM 14972 N N . GLU A 1 37 ? 6.938 9.273 3.580 1.00 0.00 37 GLU A N 9
ATOM 14973 C CA . GLU A 1 37 ? 8.379 9.566 3.583 1.00 0.00 37 GLU A CA 9
ATOM 14974 C C . GLU A 1 37 ? 8.776 10.612 4.645 1.00 0.00 37 GLU A C 9
ATOM 14975 O O . GLU A 1 37 ? 9.806 10.451 5.305 1.00 0.00 37 GLU A O 9
ATOM 14987 N N . ARG A 1 38 ? 7.955 11.653 4.856 1.00 0.00 38 ARG A N 9
ATOM 14988 C CA . ARG A 1 38 ? 8.219 12.710 5.855 1.00 0.00 38 ARG A CA 9
ATOM 14989 C C . ARG A 1 38 ? 7.922 12.284 7.298 1.00 0.00 38 ARG A C 9
ATOM 14990 O O . ARG A 1 38 ? 8.721 12.573 8.190 1.00 0.00 38 ARG A O 9
ATOM 15011 N N . LYS A 1 39 ? 6.786 11.616 7.540 1.00 0.00 39 LYS A N 9
ATOM 15012 C CA . LYS A 1 39 ? 6.278 11.297 8.894 1.00 0.00 39 LYS A CA 9
ATOM 15013 C C . LYS A 1 39 ? 6.722 9.930 9.433 1.00 0.00 39 LYS A C 9
ATOM 15014 O O . LYS A 1 39 ? 6.558 9.666 10.624 1.00 0.00 39 LYS A O 9
ATOM 15033 N N . GLY A 1 40 ? 7.261 9.055 8.580 1.00 0.00 40 GLY A N 9
ATOM 15034 C CA . GLY A 1 40 ? 7.670 7.690 8.947 1.00 0.00 40 GLY A CA 9
ATOM 15035 C C . GLY A 1 40 ? 6.508 6.698 9.119 1.00 0.00 40 GLY A C 9
ATOM 15036 O O . GLY A 1 40 ? 6.709 5.609 9.662 1.00 0.00 40 GLY A O 9
ATOM 15040 N N . LYS A 1 41 ? 5.298 7.057 8.664 1.00 0.00 41 LYS A N 9
ATOM 15041 C CA . LYS A 1 41 ? 4.107 6.187 8.654 1.00 0.00 41 LYS A CA 9
ATOM 15042 C C . LYS A 1 41 ? 4.110 5.272 7.425 1.00 0.00 41 LYS A C 9
ATOM 15043 O O . LYS A 1 41 ? 4.626 5.651 6.376 1.00 0.00 41 LYS A O 9
ATOM 15062 N N . LEU A 1 42 ? 3.520 4.083 7.539 1.00 0.00 42 LEU A N 9
ATOM 15063 C CA . LEU A 1 42 ? 3.320 3.140 6.427 1.00 0.00 42 LEU A CA 9
ATOM 15064 C C . LEU A 1 42 ? 1.867 3.253 5.944 1.00 0.00 42 LEU A C 9
ATOM 15065 O O . LEU A 1 42 ? 0.952 3.394 6.754 1.00 0.00 42 LEU A O 9
ATOM 15081 N N . VAL A 1 43 ? 1.643 3.237 4.629 1.00 0.00 43 VAL A N 9
ATOM 15082 C CA . VAL A 1 43 ? 0.303 3.368 4.028 1.00 0.00 43 VAL A CA 9
ATOM 15083 C C . VAL A 1 43 ? -0.072 2.130 3.217 1.00 0.00 43 VAL A C 9
ATOM 15084 O O . VAL A 1 43 ? 0.706 1.653 2.391 1.00 0.00 43 VAL A O 9
ATOM 15097 N N . ILE A 1 44 ? -1.290 1.641 3.449 1.00 0.00 44 ILE A N 9
ATOM 15098 C CA . ILE A 1 44 ? -1.921 0.505 2.778 1.00 0.00 44 ILE A CA 9
ATOM 15099 C C . ILE A 1 44 ? -3.029 1.031 1.866 1.00 0.00 44 ILE A C 9
ATOM 15100 O O . ILE A 1 44 ? -3.848 1.859 2.271 1.00 0.00 44 ILE A O 9
ATOM 15116 N N . VAL A 1 45 ? -3.055 0.530 0.636 1.00 0.00 45 VAL A N 9
ATOM 15117 C CA . VAL A 1 45 ? -4.001 0.890 -0.422 1.00 0.00 45 VAL A CA 9
ATOM 15118 C C . VAL A 1 45 ? -4.716 -0.358 -0.932 1.00 0.00 45 VAL A C 9
ATOM 15119 O O . VAL A 1 45 ? -4.114 -1.424 -1.019 1.00 0.00 45 VAL A O 9
ATOM 15132 N N . TYR A 1 46 ? -5.993 -0.229 -1.277 1.00 0.00 46 TYR A N 9
ATOM 15133 C CA . TYR A 1 46 ? -6.832 -1.294 -1.838 1.00 0.00 46 TYR A CA 9
ATOM 15134 C C . TYR A 1 46 ? -7.575 -0.832 -3.105 1.00 0.00 46 TYR A C 9
ATOM 15135 O O . TYR A 1 46 ? -8.015 0.318 -3.164 1.00 0.00 46 TYR A O 9
ATOM 15153 N N . LEU A 1 47 ? -7.740 -1.720 -4.092 1.00 0.00 47 LEU A N 9
ATOM 15154 C CA . LEU A 1 47 ? -8.431 -1.463 -5.365 1.00 0.00 47 LEU A CA 9
ATOM 15155 C C . LEU A 1 47 ? -9.570 -2.470 -5.614 1.00 0.00 47 LEU A C 9
ATOM 15156 O O . LEU A 1 47 ? -9.355 -3.686 -5.580 1.00 0.00 47 LEU A O 9
ATOM 15172 N N . THR A 1 48 ? -10.776 -1.959 -5.883 1.00 0.00 48 THR A N 9
ATOM 15173 C CA . THR A 1 48 ? -11.996 -2.743 -6.173 1.00 0.00 48 THR A CA 9
ATOM 15174 C C . THR A 1 48 ? -12.340 -2.810 -7.671 1.00 0.00 48 THR A C 9
ATOM 15175 O O . THR A 1 48 ? -11.949 -1.937 -8.450 1.00 0.00 48 THR A O 9
ATOM 15186 N N . SER A 1 49 ? -13.141 -3.799 -8.090 1.00 0.00 49 SER A N 9
ATOM 15187 C CA . SER A 1 49 ? -13.654 -3.919 -9.473 1.00 0.00 49 SER A CA 9
ATOM 15188 C C . SER A 1 49 ? -14.692 -2.838 -9.828 1.00 0.00 49 SER A C 9
ATOM 15189 O O . SER A 1 49 ? -14.980 -2.613 -11.005 1.00 0.00 49 SER A O 9
ATOM 15197 N N . ASP A 1 50 ? -15.227 -2.124 -8.830 1.00 0.00 50 ASP A N 9
ATOM 15198 C CA . ASP A 1 50 ? -16.054 -0.924 -9.029 1.00 0.00 50 ASP A CA 9
ATOM 15199 C C . ASP A 1 50 ? -15.192 0.325 -9.336 1.00 0.00 50 ASP A C 9
ATOM 15200 O O . ASP A 1 50 ? -15.719 1.394 -9.653 1.00 0.00 50 ASP A O 9
ATOM 15209 N N . GLY A 1 51 ? -13.860 0.192 -9.275 1.00 0.00 51 GLY A N 9
ATOM 15210 C CA . GLY A 1 51 ? -12.887 1.246 -9.575 1.00 0.00 51 GLY A CA 9
ATOM 15211 C C . GLY A 1 51 ? -12.595 2.172 -8.392 1.00 0.00 51 GLY A C 9
ATOM 15212 O O . GLY A 1 51 ? -12.042 3.257 -8.592 1.00 0.00 51 GLY A O 9
ATOM 15216 N N . LYS A 1 52 ? -12.971 1.776 -7.168 1.00 0.00 52 LYS A N 9
ATOM 15217 C CA . LYS A 1 52 ? -12.742 2.542 -5.939 1.00 0.00 52 LYS A CA 9
ATOM 15218 C C . LYS A 1 52 ? -11.348 2.247 -5.383 1.00 0.00 52 LYS A C 9
ATOM 15219 O O . LYS A 1 52 ? -10.956 1.085 -5.254 1.00 0.00 52 LYS A O 9
ATOM 15238 N N . VAL A 1 53 ? -10.623 3.309 -5.027 1.00 0.00 53 VAL A N 9
ATOM 15239 C CA . VAL A 1 53 ? -9.371 3.242 -4.264 1.00 0.00 53 VAL A CA 9
ATOM 15240 C C . VAL A 1 53 ? -9.641 3.589 -2.795 1.00 0.00 53 VAL A C 9
ATOM 15241 O O . VAL A 1 53 ? -10.301 4.586 -2.497 1.00 0.00 53 VAL A O 9
ATOM 15254 N N . GLU A 1 54 ? -9.146 2.764 -1.876 1.00 0.00 54 GLU A N 9
ATOM 15255 C CA . GLU A 1 54 ? -9.261 2.947 -0.419 1.00 0.00 54 GLU A CA 9
ATOM 15256 C C . GLU A 1 54 ? -7.865 3.053 0.213 1.00 0.00 54 GLU A C 9
ATOM 15257 O O . GLU A 1 54 ? -6.954 2.338 -0.205 1.00 0.00 54 GLU A O 9
ATOM 15269 N N . ILE A 1 55 ? -7.698 3.925 1.217 1.00 0.00 55 ILE A N 9
ATOM 15270 C CA . ILE A 1 55 ? -6.411 4.228 1.872 1.00 0.00 55 ILE A CA 9
ATOM 15271 C C . ILE A 1 55 ? -6.516 4.056 3.400 1.00 0.00 55 ILE A C 9
ATOM 15272 O O . ILE A 1 55 ? -7.488 4.516 4.008 1.00 0.00 55 ILE A O 9
ATOM 15288 N N . ARG A 1 56 ? -5.498 3.456 4.034 1.00 0.00 56 ARG A N 9
ATOM 15289 C CA . ARG A 1 56 ? -5.296 3.383 5.485 1.00 0.00 56 ARG A CA 9
ATOM 15290 C C . ARG A 1 56 ? -3.828 3.623 5.860 1.00 0.00 56 ARG A C 9
ATOM 15291 O O . ARG A 1 56 ? -2.931 3.024 5.274 1.00 0.00 56 ARG A O 9
ATOM 15312 N N . GLU A 1 57 ? -3.581 4.448 6.873 1.00 0.00 57 GLU A N 9
ATOM 15313 C CA . GLU A 1 57 ? -2.250 4.753 7.422 1.00 0.00 57 GLU A CA 9
ATOM 15314 C C . GLU A 1 57 ? -1.995 4.045 8.766 1.00 0.00 57 GLU A C 9
ATOM 15315 O O . GLU A 1 57 ? -2.907 3.925 9.590 1.00 0.00 57 GLU A O 9
ATOM 15327 N N . VAL A 1 58 ? -0.753 3.614 9.021 1.00 0.00 58 VAL A N 9
ATOM 15328 C CA . VAL A 1 58 ? -0.328 2.991 10.291 1.00 0.00 58 VAL A CA 9
ATOM 15329 C C . VAL A 1 58 ? 0.959 3.599 10.854 1.00 0.00 58 VAL A C 9
ATOM 15330 O O . VAL A 1 58 ? 1.883 3.955 10.118 1.00 0.00 58 VAL A O 9
ATOM 15343 N N . THR A 1 59 ? 1.035 3.659 12.184 1.00 0.00 59 THR A N 9
ATOM 15344 C CA . THR A 1 59 ? 2.230 4.041 12.960 1.00 0.00 59 THR A CA 9
ATOM 15345 C C . THR A 1 59 ? 3.158 2.858 13.268 1.00 0.00 59 THR A C 9
ATOM 15346 O O . THR A 1 59 ? 4.345 3.058 13.532 1.00 0.00 59 THR A O 9
ATOM 15357 N N . SER A 1 60 ? 2.629 1.629 13.237 1.00 0.00 60 SER A N 9
ATOM 15358 C CA . SER A 1 60 ? 3.333 0.387 13.587 1.00 0.00 60 SER A CA 9
ATOM 15359 C C . SER A 1 60 ? 2.889 -0.804 12.733 1.00 0.00 60 SER A C 9
ATOM 15360 O O . SER A 1 60 ? 1.762 -0.868 12.238 1.00 0.00 60 SER A O 9
ATOM 15368 N N . GLU A 1 61 ? 3.772 -1.798 12.634 1.00 0.00 61 GLU A N 9
ATOM 15369 C CA . GLU A 1 61 ? 3.496 -3.114 12.053 1.00 0.00 61 GLU A CA 9
ATOM 15370 C C . GLU A 1 61 ? 2.413 -3.911 12.808 1.00 0.00 61 GLU A C 9
ATOM 15371 O O . GLU A 1 61 ? 1.799 -4.811 12.236 1.00 0.00 61 GLU A O 9
ATOM 15383 N N . GLU A 1 62 ? 2.139 -3.567 14.071 1.00 0.00 62 GLU A N 9
ATOM 15384 C CA . GLU A 1 62 ? 1.051 -4.148 14.870 1.00 0.00 62 GLU A CA 9
ATOM 15385 C C . GLU A 1 62 ? -0.334 -3.845 14.270 1.00 0.00 62 GLU A C 9
ATOM 15386 O O . GLU A 1 62 ? -1.158 -4.743 14.084 1.00 0.00 62 GLU A O 9
ATOM 15398 N N . GLU A 1 63 ? -0.569 -2.580 13.907 1.00 0.00 63 GLU A N 9
ATOM 15399 C CA . GLU A 1 63 ? -1.767 -2.164 13.163 1.00 0.00 63 GLU A CA 9
ATOM 15400 C C . GLU A 1 63 ? -1.739 -2.684 11.718 1.00 0.00 63 GLU A C 9
ATOM 15401 O O . GLU A 1 63 ? -2.763 -3.157 11.228 1.00 0.00 63 GLU A O 9
ATOM 15413 N N . LEU A 1 64 ? -0.574 -2.670 11.055 1.00 0.00 64 LEU A N 9
ATOM 15414 C CA . LEU A 1 64 ? -0.394 -3.191 9.689 1.00 0.00 64 LEU A CA 9
ATOM 15415 C C . LEU A 1 64 ? -0.894 -4.644 9.583 1.00 0.00 64 LEU A C 9
ATOM 15416 O O . LEU A 1 64 ? -1.718 -4.960 8.723 1.00 0.00 64 LEU A O 9
ATOM 15432 N N . GLU A 1 65 ? -0.474 -5.511 10.511 1.00 0.00 65 GLU A N 9
ATOM 15433 C CA . GLU A 1 65 ? -0.939 -6.900 10.587 1.00 0.00 65 GLU A CA 9
ATOM 15434 C C . GLU A 1 65 ? -2.460 -6.983 10.778 1.00 0.00 65 GLU A C 9
ATOM 15435 O O . GLU A 1 65 ? -3.119 -7.764 10.095 1.00 0.00 65 GLU A O 9
ATOM 15447 N N . LYS A 1 66 ? -3.038 -6.157 11.659 1.00 0.00 66 LYS A N 9
ATOM 15448 C CA . LYS A 1 66 ? -4.468 -6.172 11.987 1.00 0.00 66 LYS A CA 9
ATOM 15449 C C . LYS A 1 66 ? -5.327 -5.807 10.773 1.00 0.00 66 LYS A C 9
ATOM 15450 O O . LYS A 1 66 ? -6.374 -6.414 10.551 1.00 0.00 66 LYS A O 9
ATOM 15469 N N . ILE A 1 67 ? -4.847 -4.881 9.943 1.00 0.00 67 ILE A N 9
ATOM 15470 C CA . ILE A 1 67 ? -5.483 -4.499 8.676 1.00 0.00 67 ILE A CA 9
ATOM 15471 C C . ILE A 1 67 ? -5.357 -5.627 7.648 1.00 0.00 67 ILE A C 9
ATOM 15472 O O . ILE A 1 67 ? -6.360 -6.010 7.056 1.00 0.00 67 ILE A O 9
ATOM 15488 N N . LEU A 1 68 ? -4.177 -6.233 7.472 1.00 0.00 68 LEU A N 9
ATOM 15489 C CA . LEU A 1 68 ? -4.013 -7.364 6.546 1.00 0.00 68 LEU A CA 9
ATOM 15490 C C . LEU A 1 68 ? -4.863 -8.586 6.951 1.00 0.00 68 LEU A C 9
ATOM 15491 O O . LEU A 1 68 ? -5.481 -9.218 6.090 1.00 0.00 68 LEU A O 9
ATOM 15507 N N . LYS A 1 69 ? -4.983 -8.864 8.256 1.00 0.00 69 LYS A N 9
ATOM 15508 C CA . LYS A 1 69 ? -5.891 -9.875 8.826 1.00 0.00 69 LYS A CA 9
ATOM 15509 C C . LYS A 1 69 ? -7.370 -9.545 8.557 1.00 0.00 69 LYS A C 9
ATOM 15510 O O . LYS A 1 69 ? -8.129 -10.444 8.195 1.00 0.00 69 LYS A O 9
ATOM 15529 N N . LYS A 1 70 ? -7.778 -8.270 8.652 1.00 0.00 70 LYS A N 9
ATOM 15530 C CA . LYS A 1 70 ? -9.146 -7.795 8.344 1.00 0.00 70 LYS A CA 9
ATOM 15531 C C . LYS A 1 70 ? -9.468 -7.860 6.845 1.00 0.00 70 LYS A C 9
ATOM 15532 O O . LYS A 1 70 ? -10.586 -8.211 6.473 1.00 0.00 70 LYS A O 9
ATOM 15551 N N . LEU A 1 71 ? -8.484 -7.576 5.988 1.00 0.00 71 LEU A N 9
ATOM 15552 C CA . LEU A 1 71 ? -8.584 -7.662 4.524 1.00 0.00 71 LEU A CA 9
ATOM 15553 C C . LEU A 1 71 ? -8.487 -9.110 3.994 1.00 0.00 71 LEU A C 9
ATOM 15554 O O . LEU A 1 71 ? -8.738 -9.350 2.812 1.00 0.00 71 LEU A O 9
ATOM 15570 N N . GLY A 1 72 ? -8.169 -10.082 4.858 1.00 0.00 72 GLY A N 9
ATOM 15571 C CA . GLY A 1 72 ? -8.247 -11.517 4.568 1.00 0.00 72 GLY A CA 9
ATOM 15572 C C . GLY A 1 72 ? -7.143 -12.063 3.656 1.00 0.00 72 GLY A C 9
ATOM 15573 O O . GLY A 1 72 ? -7.363 -13.067 2.973 1.00 0.00 72 GLY A O 9
ATOM 15577 N N . VAL A 1 73 ? -5.972 -11.415 3.608 1.00 0.00 73 VAL A N 9
ATOM 15578 C CA . VAL A 1 73 ? -4.826 -11.873 2.796 1.00 0.00 73 VAL A CA 9
ATOM 15579 C C . VAL A 1 73 ? -4.195 -13.156 3.370 1.00 0.00 73 VAL A C 9
ATOM 15580 O O . VAL A 1 73 ? -4.339 -13.458 4.558 1.00 0.00 73 VAL A O 9
ATOM 15593 N N . ASP A 1 74 ? -3.490 -13.920 2.533 1.00 0.00 74 ASP A N 9
ATOM 15594 C CA . ASP A 1 74 ? -2.804 -15.156 2.941 1.00 0.00 74 ASP A CA 9
ATOM 15595 C C . ASP A 1 74 ? -1.667 -14.901 3.946 1.00 0.00 74 ASP A C 9
ATOM 15596 O O . ASP A 1 74 ? -1.014 -13.858 3.919 1.00 0.00 74 ASP A O 9
ATOM 15605 N N . GLU A 1 75 ? -1.381 -15.872 4.819 1.00 0.00 75 GLU A N 9
ATOM 15606 C CA . GLU A 1 75 ? -0.373 -15.731 5.885 1.00 0.00 75 GLU A CA 9
ATOM 15607 C C . GLU A 1 75 ? 1.048 -15.477 5.347 1.00 0.00 75 GLU A C 9
ATOM 15608 O O . GLU A 1 75 ? 1.825 -14.756 5.979 1.00 0.00 75 GLU A O 9
ATOM 15620 N N . GLU A 1 76 ? 1.374 -15.988 4.151 1.00 0.00 76 GLU A N 9
ATOM 15621 C CA . GLU A 1 76 ? 2.621 -15.651 3.450 1.00 0.00 76 GLU A CA 9
ATOM 15622 C C . GLU A 1 76 ? 2.719 -14.152 3.149 1.00 0.00 76 GLU A C 9
ATOM 15623 O O . GLU A 1 76 ? 3.784 -13.568 3.311 1.00 0.00 76 GLU A O 9
ATOM 15635 N N . ILE A 1 77 ? 1.625 -13.509 2.744 1.00 0.00 77 ILE A N 9
ATOM 15636 C CA . ILE A 1 77 ? 1.609 -12.079 2.417 1.00 0.00 77 ILE A CA 9
ATOM 15637 C C . ILE A 1 77 ? 1.909 -11.244 3.669 1.00 0.00 77 ILE A C 9
ATOM 15638 O O . ILE A 1 77 ? 2.694 -10.298 3.608 1.00 0.00 77 ILE A O 9
ATOM 15654 N N . ILE A 1 78 ? 1.356 -11.636 4.821 1.00 0.00 78 ILE A N 9
ATOM 15655 C CA . ILE A 1 78 ? 1.549 -10.942 6.100 1.00 0.00 78 ILE A CA 9
ATOM 15656 C C . ILE A 1 78 ? 3.017 -11.030 6.551 1.00 0.00 78 ILE A C 9
ATOM 15657 O O . ILE A 1 78 ? 3.646 -9.997 6.794 1.00 0.00 78 ILE A O 9
ATOM 15673 N N . ARG A 1 79 ? 3.611 -12.234 6.589 1.00 0.00 79 ARG A N 9
ATOM 15674 C CA . ARG A 1 79 ? 5.034 -12.417 6.960 1.00 0.00 79 ARG A CA 9
ATOM 15675 C C . ARG A 1 79 ? 6.009 -11.850 5.920 1.00 0.00 79 ARG A C 9
ATOM 15676 O O . ARG A 1 79 ? 7.043 -11.300 6.300 1.00 0.00 79 ARG A O 9
ATOM 15697 N N . ARG A 1 80 ? 5.670 -11.916 4.625 1.00 0.00 80 ARG A N 9
ATOM 15698 C CA . ARG A 1 80 ? 6.461 -11.341 3.522 1.00 0.00 80 ARG A CA 9
ATOM 15699 C C . ARG A 1 80 ? 6.561 -9.829 3.672 1.00 0.00 80 ARG A C 9
ATOM 15700 O O . ARG A 1 80 ? 7.659 -9.291 3.777 1.00 0.00 80 ARG A O 9
ATOM 15721 N N . ILE A 1 81 ? 5.423 -9.150 3.785 1.00 0.00 81 ILE A N 9
ATOM 15722 C CA . ILE A 1 81 ? 5.387 -7.684 3.950 1.00 0.00 81 ILE A CA 9
ATOM 15723 C C . ILE A 1 81 ? 5.999 -7.239 5.292 1.00 0.00 81 ILE A C 9
ATOM 15724 O O . ILE A 1 81 ? 6.672 -6.210 5.322 1.00 0.00 81 ILE A O 9
ATOM 15740 N N . LYS A 1 82 ? 5.885 -8.015 6.383 1.00 0.00 82 LYS A N 9
ATOM 15741 C CA . LYS A 1 82 ? 6.656 -7.746 7.619 1.00 0.00 82 LYS A CA 9
ATOM 15742 C C . LYS A 1 82 ? 8.174 -7.781 7.383 1.00 0.00 82 LYS A C 9
ATOM 15743 O O . LYS A 1 82 ? 8.886 -6.938 7.926 1.00 0.00 82 LYS A O 9
ATOM 15762 N N . ARG A 1 83 ? 8.678 -8.683 6.530 1.00 0.00 83 ARG A N 9
ATOM 15763 C CA . ARG A 1 83 ? 10.097 -8.729 6.115 1.00 0.00 83 ARG A CA 9
ATOM 15764 C C . ARG A 1 83 ? 10.477 -7.487 5.297 1.00 0.00 83 ARG A C 9
ATOM 15765 O O . ARG A 1 83 ? 11.495 -6.864 5.588 1.00 0.00 83 ARG A O 9
ATOM 15786 N N . LEU A 1 84 ? 9.625 -7.058 4.358 1.00 0.00 84 LEU A N 9
ATOM 15787 C CA . LEU A 1 84 ? 9.795 -5.792 3.620 1.00 0.00 84 LEU A CA 9
ATOM 15788 C C . LEU A 1 84 ? 9.844 -4.566 4.556 1.00 0.00 84 LEU A C 9
ATOM 15789 O O . LEU A 1 84 ? 10.680 -3.678 4.368 1.00 0.00 84 LEU A O 9
ATOM 15805 N N . ARG A 1 85 ? 8.987 -4.535 5.587 1.00 0.00 85 ARG A N 9
ATOM 15806 C CA . ARG A 1 85 ? 8.971 -3.501 6.638 1.00 0.00 85 ARG A CA 9
ATOM 15807 C C . ARG A 1 85 ? 10.272 -3.517 7.441 1.00 0.00 85 ARG A C 9
ATOM 15808 O O . ARG A 1 85 ? 10.863 -2.456 7.641 1.00 0.00 85 ARG A O 9
ATOM 15829 N N . LYS A 1 86 ? 10.761 -4.694 7.846 1.00 0.00 86 LYS A N 9
ATOM 15830 C CA . LYS A 1 86 ? 12.030 -4.866 8.583 1.00 0.00 86 LYS A CA 9
ATOM 15831 C C . LYS A 1 86 ? 13.274 -4.443 7.791 1.00 0.00 86 LYS A C 9
ATOM 15832 O O . LYS A 1 86 ? 14.228 -3.939 8.383 1.00 0.00 86 LYS A O 9
ATOM 15851 N N . GLU A 1 87 ? 13.248 -4.577 6.465 1.00 0.00 87 GLU A N 9
ATOM 15852 C CA . GLU A 1 87 ? 14.304 -4.072 5.572 1.00 0.00 87 GLU A CA 9
ATOM 15853 C C . GLU A 1 87 ? 14.227 -2.545 5.352 1.00 0.00 87 GLU A C 9
ATOM 15854 O O . GLU A 1 87 ? 15.167 -1.949 4.823 1.00 0.00 87 GLU A O 9
ATOM 15866 N N . GLY A 1 88 ? 13.127 -1.898 5.763 1.00 0.00 88 GLY A N 9
ATOM 15867 C CA . GLY A 1 88 ? 12.920 -0.446 5.683 1.00 0.00 88 GLY A CA 9
ATOM 15868 C C . GLY A 1 88 ? 12.776 0.109 4.260 1.00 0.00 88 GLY A C 9
ATOM 15869 O O . GLY A 1 88 ? 12.842 1.324 4.064 1.00 0.00 88 GLY A O 9
ATOM 15873 N N . GLN A 1 89 ? 12.608 -0.763 3.258 1.00 0.00 89 GLN A N 9
ATOM 15874 C CA . GLN A 1 89 ? 12.669 -0.403 1.836 1.00 0.00 89 GLN A CA 9
ATOM 15875 C C . GLN A 1 89 ? 11.338 0.148 1.292 1.00 0.00 89 GLN A C 9
ATOM 15876 O O . GLN A 1 89 ? 11.316 0.891 0.310 1.00 0.00 89 GLN A O 9
ATOM 15890 N N . ILE A 1 90 ? 10.225 -0.217 1.934 1.00 0.00 90 ILE A N 9
ATOM 15891 C CA . ILE A 1 90 ? 8.857 0.035 1.481 1.00 0.00 90 ILE A CA 9
ATOM 15892 C C . ILE A 1 90 ? 8.206 1.104 2.356 1.00 0.00 90 ILE A C 9
ATOM 15893 O O . ILE A 1 90 ? 8.131 0.964 3.579 1.00 0.00 90 ILE A O 9
ATOM 15909 N N . LYS A 1 91 ? 7.692 2.154 1.707 1.00 0.00 91 LYS A N 9
ATOM 15910 C CA . LYS A 1 91 ? 6.916 3.239 2.332 1.00 0.00 91 LYS A CA 9
ATOM 15911 C C . LYS A 1 91 ? 5.408 3.086 2.112 1.00 0.00 91 LYS A C 9
ATOM 15912 O O . LYS A 1 91 ? 4.615 3.775 2.757 1.00 0.00 91 LYS A O 9
ATOM 15931 N N . LEU A 1 92 ? 5.013 2.203 1.192 1.00 0.00 92 LEU A N 9
ATOM 15932 C CA . LEU A 1 92 ? 3.643 2.092 0.693 1.00 0.00 92 LEU A CA 9
ATOM 15933 C C . LEU A 1 92 ? 3.339 0.685 0.146 1.00 0.00 92 LEU A C 9
ATOM 15934 O O . LEU A 1 92 ? 4.190 0.062 -0.484 1.00 0.00 92 LEU A O 9
ATOM 15950 N N . VAL A 1 93 ? 2.124 0.177 0.350 1.00 0.00 93 VAL A N 9
ATOM 15951 C CA . VAL A 1 93 ? 1.695 -1.146 -0.144 1.00 0.00 93 VAL A CA 9
ATOM 15952 C C . VAL A 1 93 ? 0.320 -1.085 -0.807 1.00 0.00 93 VAL A C 9
ATOM 15953 O O . VAL A 1 93 ? -0.564 -0.382 -0.322 1.00 0.00 93 VAL A O 9
ATOM 15966 N N . ILE A 1 94 ? 0.137 -1.797 -1.925 1.00 0.00 94 ILE A N 9
ATOM 15967 C CA . ILE A 1 94 ? -1.070 -1.714 -2.770 1.00 0.00 94 ILE A CA 9
ATOM 15968 C C . ILE A 1 94 ? -1.693 -3.100 -3.002 1.00 0.00 94 ILE A C 9
ATOM 15969 O O . ILE A 1 94 ? -0.993 -4.003 -3.455 1.00 0.00 94 ILE A O 9
ATOM 15985 N N . ILE A 1 95 ? -2.997 -3.278 -2.744 1.00 0.00 95 ILE A N 9
ATOM 15986 C CA . ILE A 1 95 ? -3.706 -4.564 -2.848 1.00 0.00 95 ILE A CA 9
ATOM 15987 C C . ILE A 1 95 ? -4.722 -4.552 -3.998 1.00 0.00 95 ILE A C 9
ATOM 15988 O O . ILE A 1 95 ? -5.519 -3.624 -4.132 1.00 0.00 95 ILE A O 9
ATOM 16004 N N . GLU A 1 96 ? -4.734 -5.627 -4.787 1.00 0.00 96 GLU A N 9
ATOM 16005 C CA . GLU A 1 96 ? -5.782 -5.941 -5.766 1.00 0.00 96 GLU A CA 9
ATOM 16006 C C . GLU A 1 96 ? -6.614 -7.107 -5.205 1.00 0.00 96 GLU A C 9
ATOM 16007 O O . GLU A 1 96 ? -6.069 -8.176 -4.912 1.00 0.00 96 GLU A O 9
ATOM 16019 N N . GLY A 1 97 ? -7.927 -6.913 -5.033 1.00 0.00 97 GLY A N 9
ATOM 16020 C CA . GLY A 1 97 ? -8.769 -7.884 -4.317 1.00 0.00 97 GLY A CA 9
ATOM 16021 C C . GLY A 1 97 ? -10.263 -7.781 -4.625 1.00 0.00 97 GLY A C 9
ATOM 16022 O O . GLY A 1 97 ? -11.052 -7.375 -3.771 1.00 0.00 97 GLY A O 9
ATOM 16026 N N . SER A 1 98 ? -10.657 -8.141 -5.851 1.00 0.00 98 SER A N 9
ATOM 16027 C CA . SER A 1 98 ? -12.060 -8.069 -6.303 1.00 0.00 98 SER A CA 9
ATOM 16028 C C . SER A 1 98 ? -12.432 -9.114 -7.377 1.00 0.00 98 SER A C 9
ATOM 16029 O O . SER A 1 98 ? -13.334 -8.888 -8.186 1.00 0.00 98 SER A O 9
ATOM 16037 N N . LEU A 1 99 ? -11.724 -10.251 -7.408 1.00 0.00 99 LEU A N 9
ATOM 16038 C CA . LEU A 1 99 ? -11.803 -11.282 -8.459 1.00 0.00 99 LEU A CA 9
ATOM 16039 C C . LEU A 1 99 ? -11.975 -12.698 -7.862 1.00 0.00 99 LEU A C 9
ATOM 16040 O O . LEU A 1 99 ? -11.288 -13.654 -8.224 1.00 0.00 99 LEU A O 9
ATOM 16056 N N . GLU A 1 100 ? -12.865 -12.812 -6.878 1.00 0.00 100 GLU A N 9
ATOM 16057 C CA . GLU A 1 100 ? -13.157 -14.064 -6.162 1.00 0.00 100 GLU A CA 9
ATOM 16058 C C . GLU A 1 100 ? -13.901 -15.122 -7.008 1.00 0.00 100 GLU A C 9
ATOM 16059 O O . GLU A 1 100 ? -14.558 -14.810 -8.006 1.00 0.00 100 GLU A O 9
ATOM 16071 N N . HIS A 1 101 ? -13.836 -16.378 -6.555 1.00 0.00 101 HIS A N 9
ATOM 16072 C CA . HIS A 1 101 ? -14.629 -17.513 -7.044 1.00 0.00 101 HIS A CA 9
ATOM 16073 C C . HIS A 1 101 ? -15.150 -18.344 -5.856 1.00 0.00 101 HIS A C 9
ATOM 16074 O O . HIS A 1 101 ? -14.438 -18.537 -4.865 1.00 0.00 101 HIS A O 9
ATOM 16088 N N . HIS A 1 102 ? -16.377 -18.863 -5.969 1.00 0.00 102 HIS A N 9
ATOM 16089 C CA . HIS A 1 102 ? -17.027 -19.731 -4.976 1.00 0.00 102 HIS A CA 9
ATOM 16090 C C . HIS A 1 102 ? -17.800 -20.877 -5.653 1.00 0.00 102 HIS A C 9
ATOM 16091 O O . HIS A 1 102 ? -18.365 -20.710 -6.738 1.00 0.00 102 HIS A O 9
ATOM 16105 N N . HIS A 1 103 ? -17.815 -22.047 -5.007 1.00 0.00 103 HIS A N 9
ATOM 16106 C CA . HIS A 1 103 ? -18.423 -23.290 -5.498 1.00 0.00 103 HIS A CA 9
ATOM 16107 C C . HIS A 1 103 ? -18.832 -24.224 -4.340 1.00 0.00 103 HIS A C 9
ATOM 16108 O O . HIS A 1 103 ? -18.330 -24.104 -3.218 1.00 0.00 103 HIS A O 9
ATOM 16122 N N . HIS A 1 104 ? -19.732 -25.171 -4.618 1.00 0.00 104 HIS A N 9
ATOM 16123 C CA . HIS A 1 104 ? -20.184 -26.218 -3.691 1.00 0.00 104 HIS A CA 9
ATOM 16124 C C . HIS A 1 104 ? -20.538 -27.522 -4.435 1.00 0.00 104 HIS A C 9
ATOM 16125 O O . HIS A 1 104 ? -20.731 -27.521 -5.656 1.00 0.00 104 HIS A O 9
ATOM 16139 N N . HIS A 1 105 ? -20.616 -28.638 -3.703 1.00 0.00 105 HIS A N 9
ATOM 16140 C CA . HIS A 1 105 ? -20.935 -29.974 -4.231 1.00 0.00 105 HIS A CA 9
ATOM 16141 C C . HIS A 1 105 ? -21.678 -30.857 -3.207 1.00 0.00 105 HIS A C 9
ATOM 16142 O O . HIS A 1 105 ? -21.655 -30.576 -2.003 1.00 0.00 105 HIS A O 9
ATOM 16156 N N . HIS A 1 106 ? -22.326 -31.923 -3.700 1.00 0.00 106 HIS A N 9
ATOM 16157 C CA . HIS A 1 106 ? -23.184 -32.860 -2.946 1.00 0.00 106 HIS A CA 9
ATOM 16158 C C . HIS A 1 106 ? -24.264 -32.150 -2.087 1.00 0.00 106 HIS A C 9
ATOM 16159 O O . HIS A 1 106 ? -24.387 -32.425 -0.870 1.00 0.00 106 HIS A O 9
ATOM 16174 N N . GLY A 1 1 ? -7.012 -11.670 -6.274 1.00 0.00 1 GLY A N 10
ATOM 16175 C CA . GLY A 1 1 ? -6.431 -10.487 -5.605 1.00 0.00 1 GLY A CA 10
ATOM 16176 C C . GLY A 1 1 ? -4.984 -10.709 -5.187 1.00 0.00 1 GLY A C 10
ATOM 16177 O O . GLY A 1 1 ? -4.586 -11.847 -4.930 1.00 0.00 1 GLY A O 10
ATOM 16183 N N . LYS A 1 2 ? -4.185 -9.633 -5.126 1.00 0.00 2 LYS A N 10
ATOM 16184 C CA . LYS A 1 2 ? -2.752 -9.651 -4.757 1.00 0.00 2 LYS A CA 10
ATOM 16185 C C . LYS A 1 2 ? -2.288 -8.302 -4.179 1.00 0.00 2 LYS A C 10
ATOM 16186 O O . LYS A 1 2 ? -2.878 -7.262 -4.476 1.00 0.00 2 LYS A O 10
ATOM 16205 N N . LEU A 1 3 ? -1.220 -8.328 -3.379 1.00 0.00 3 LEU A N 10
ATOM 16206 C CA . LEU A 1 3 ? -0.505 -7.152 -2.863 1.00 0.00 3 LEU A CA 10
ATOM 16207 C C . LEU A 1 3 ? 0.718 -6.812 -3.737 1.00 0.00 3 LEU A C 10
ATOM 16208 O O . LEU A 1 3 ? 1.453 -7.699 -4.175 1.00 0.00 3 LEU A O 10
ATOM 16224 N N . TYR A 1 4 ? 0.956 -5.516 -3.932 1.00 0.00 4 TYR A N 10
ATOM 16225 C CA . TYR A 1 4 ? 2.094 -4.924 -4.632 1.00 0.00 4 TYR A CA 10
ATOM 16226 C C . TYR A 1 4 ? 2.988 -4.161 -3.652 1.00 0.00 4 TYR A C 10
ATOM 16227 O O . TYR A 1 4 ? 2.536 -3.307 -2.883 1.00 0.00 4 TYR A O 10
ATOM 16245 N N . GLU A 1 5 ? 4.272 -4.506 -3.680 1.00 0.00 5 GLU A N 10
ATOM 16246 C CA . GLU A 1 5 ? 5.300 -4.006 -2.772 1.00 0.00 5 GLU A CA 10
ATOM 16247 C C . GLU A 1 5 ? 5.928 -2.714 -3.332 1.00 0.00 5 GLU A C 10
ATOM 16248 O O . GLU A 1 5 ? 6.675 -2.737 -4.312 1.00 0.00 5 GLU A O 10
ATOM 16260 N N . VAL A 1 6 ? 5.591 -1.568 -2.725 1.00 0.00 6 VAL A N 10
ATOM 16261 C CA . VAL A 1 6 ? 6.000 -0.229 -3.198 1.00 0.00 6 VAL A CA 10
ATOM 16262 C C . VAL A 1 6 ? 7.030 0.457 -2.283 1.00 0.00 6 VAL A C 10
ATOM 16263 O O . VAL A 1 6 ? 6.771 0.790 -1.125 1.00 0.00 6 VAL A O 10
ATOM 16276 N N . ASP A 1 7 ? 8.211 0.722 -2.847 1.00 0.00 7 ASP A N 10
ATOM 16277 C CA . ASP A 1 7 ? 9.335 1.429 -2.215 1.00 0.00 7 ASP A CA 10
ATOM 16278 C C . ASP A 1 7 ? 9.709 2.762 -2.902 1.00 0.00 7 ASP A C 10
ATOM 16279 O O . ASP A 1 7 ? 10.395 3.586 -2.292 1.00 0.00 7 ASP A O 10
ATOM 16288 N N . SER A 1 8 ? 9.255 2.986 -4.142 1.00 0.00 8 SER A N 10
ATOM 16289 C CA . SER A 1 8 ? 9.589 4.152 -4.982 1.00 0.00 8 SER A CA 10
ATOM 16290 C C . SER A 1 8 ? 8.344 4.837 -5.575 1.00 0.00 8 SER A C 10
ATOM 16291 O O . SER A 1 8 ? 7.356 4.155 -5.868 1.00 0.00 8 SER A O 10
ATOM 16299 N N . PRO A 1 9 ? 8.380 6.162 -5.833 1.00 0.00 9 PRO A N 10
ATOM 16300 C CA . PRO A 1 9 ? 7.250 6.894 -6.416 1.00 0.00 9 PRO A CA 10
ATOM 16301 C C . PRO A 1 9 ? 6.945 6.482 -7.858 1.00 0.00 9 PRO A C 10
ATOM 16302 O O . PRO A 1 9 ? 5.790 6.511 -8.279 1.00 0.00 9 PRO A O 10
ATOM 16313 N N . ASP A 1 10 ? 7.958 6.068 -8.623 1.00 0.00 10 ASP A N 10
ATOM 16314 C CA . ASP A 1 10 ? 7.762 5.641 -10.010 1.00 0.00 10 ASP A CA 10
ATOM 16315 C C . ASP A 1 10 ? 6.948 4.336 -10.095 1.00 0.00 10 ASP A C 10
ATOM 16316 O O . ASP A 1 10 ? 6.158 4.146 -11.021 1.00 0.00 10 ASP A O 10
ATOM 16325 N N . SER A 1 11 ? 7.082 3.459 -9.093 1.00 0.00 11 SER A N 10
ATOM 16326 C CA . SER A 1 11 ? 6.326 2.207 -8.982 1.00 0.00 11 SER A CA 10
ATOM 16327 C C . SER A 1 11 ? 4.829 2.455 -8.770 1.00 0.00 11 SER A C 10
ATOM 16328 O O . SER A 1 11 ? 4.013 1.704 -9.300 1.00 0.00 11 SER A O 10
ATOM 16336 N N . VAL A 1 12 ? 4.449 3.539 -8.078 1.00 0.00 12 VAL A N 10
ATOM 16337 C CA . VAL A 1 12 ? 3.043 3.975 -7.955 1.00 0.00 12 VAL A CA 10
ATOM 16338 C C . VAL A 1 12 ? 2.451 4.269 -9.336 1.00 0.00 12 VAL A C 10
ATOM 16339 O O . VAL A 1 12 ? 1.359 3.809 -9.651 1.00 0.00 12 VAL A O 10
ATOM 16352 N N . GLU A 1 13 ? 3.188 4.987 -10.187 1.00 0.00 13 GLU A N 10
ATOM 16353 C CA . GLU A 1 13 ? 2.748 5.362 -11.536 1.00 0.00 13 GLU A CA 10
ATOM 16354 C C . GLU A 1 13 ? 2.646 4.148 -12.479 1.00 0.00 13 GLU A C 10
ATOM 16355 O O . GLU A 1 13 ? 1.706 4.036 -13.268 1.00 0.00 13 GLU A O 10
ATOM 16367 N N . LYS A 1 14 ? 3.570 3.188 -12.351 1.00 0.00 14 LYS A N 10
ATOM 16368 C CA . LYS A 1 14 ? 3.547 1.901 -13.075 1.00 0.00 14 LYS A CA 10
ATOM 16369 C C . LYS A 1 14 ? 2.376 1.009 -12.646 1.00 0.00 14 LYS A C 10
ATOM 16370 O O . LYS A 1 14 ? 1.678 0.461 -13.500 1.00 0.00 14 LYS A O 10
ATOM 16389 N N . ILE A 1 15 ? 2.107 0.903 -11.343 1.00 0.00 15 ILE A N 10
ATOM 16390 C CA . ILE A 1 15 ? 0.969 0.135 -10.810 1.00 0.00 15 ILE A CA 10
ATOM 16391 C C . ILE A 1 15 ? -0.361 0.813 -11.165 1.00 0.00 15 ILE A C 10
ATOM 16392 O O . ILE A 1 15 ? -1.315 0.129 -11.525 1.00 0.00 15 ILE A O 10
ATOM 16408 N N . ALA A 1 16 ? -0.428 2.147 -11.166 1.00 0.00 16 ALA A N 10
ATOM 16409 C CA . ALA A 1 16 ? -1.610 2.893 -11.596 1.00 0.00 16 ALA A CA 10
ATOM 16410 C C . ALA A 1 16 ? -1.989 2.615 -13.063 1.00 0.00 16 ALA A C 10
ATOM 16411 O O . ALA A 1 16 ? -3.178 2.509 -13.372 1.00 0.00 16 ALA A O 10
ATOM 16418 N N . ARG A 1 17 ? -1.001 2.423 -13.950 1.00 0.00 17 ARG A N 10
ATOM 16419 C CA . ARG A 1 17 ? -1.217 1.982 -15.342 1.00 0.00 17 ARG A CA 10
ATOM 16420 C C . ARG A 1 17 ? -1.684 0.525 -15.441 1.00 0.00 17 ARG A C 10
ATOM 16421 O O . ARG A 1 17 ? -2.515 0.213 -16.291 1.00 0.00 17 ARG A O 10
ATOM 16442 N N . GLU A 1 18 ? -1.203 -0.359 -14.563 1.00 0.00 18 GLU A N 10
ATOM 16443 C CA . GLU A 1 18 ? -1.606 -1.774 -14.530 1.00 0.00 18 GLU A CA 10
ATOM 16444 C C . GLU A 1 18 ? -3.036 -1.954 -13.979 1.00 0.00 18 GLU A C 10
ATOM 16445 O O . GLU A 1 18 ? -3.816 -2.757 -14.497 1.00 0.00 18 GLU A O 10
ATOM 16457 N N . LEU A 1 19 ? -3.404 -1.164 -12.964 1.00 0.00 19 LEU A N 10
ATOM 16458 C CA . LEU A 1 19 ? -4.726 -1.151 -12.327 1.00 0.00 19 LEU A CA 10
ATOM 16459 C C . LEU A 1 19 ? -5.752 -0.236 -13.035 1.00 0.00 19 LEU A C 10
ATOM 16460 O O . LEU A 1 19 ? -6.933 -0.253 -12.685 1.00 0.00 19 LEU A O 10
ATOM 16476 N N . GLY A 1 20 ? -5.329 0.548 -14.034 1.00 0.00 20 GLY A N 10
ATOM 16477 C CA . GLY A 1 20 ? -6.196 1.426 -14.829 1.00 0.00 20 GLY A CA 10
ATOM 16478 C C . GLY A 1 20 ? -6.771 2.626 -14.058 1.00 0.00 20 GLY A C 10
ATOM 16479 O O . GLY A 1 20 ? -7.917 3.016 -14.298 1.00 0.00 20 GLY A O 10
ATOM 16483 N N . LEU A 1 21 ? -6.012 3.189 -13.110 1.00 0.00 21 LEU A N 10
ATOM 16484 C CA . LEU A 1 21 ? -6.452 4.300 -12.256 1.00 0.00 21 LEU A CA 10
ATOM 16485 C C . LEU A 1 21 ? -6.605 5.625 -13.027 1.00 0.00 21 LEU A C 10
ATOM 16486 O O . LEU A 1 21 ? -5.847 5.918 -13.958 1.00 0.00 21 LEU A O 10
ATOM 16502 N N . SER A 1 22 ? -7.558 6.453 -12.591 1.00 0.00 22 SER A N 10
ATOM 16503 C CA . SER A 1 22 ? -7.746 7.836 -13.058 1.00 0.00 22 SER A CA 10
ATOM 16504 C C . SER A 1 22 ? -6.632 8.771 -12.560 1.00 0.00 22 SER A C 10
ATOM 16505 O O . SER A 1 22 ? -5.942 8.466 -11.586 1.00 0.00 22 SER A O 10
ATOM 16513 N N . GLU A 1 23 ? -6.481 9.945 -13.182 1.00 0.00 23 GLU A N 10
ATOM 16514 C CA . GLU A 1 23 ? -5.431 10.926 -12.849 1.00 0.00 23 GLU A CA 10
ATOM 16515 C C . GLU A 1 23 ? -5.466 11.360 -11.371 1.00 0.00 23 GLU A C 10
ATOM 16516 O O . GLU A 1 23 ? -4.430 11.391 -10.709 1.00 0.00 23 GLU A O 10
ATOM 16528 N N . GLU A 1 24 ? -6.654 11.637 -10.819 1.00 0.00 24 GLU A N 10
ATOM 16529 C CA . GLU A 1 24 ? -6.818 12.026 -9.408 1.00 0.00 24 GLU A CA 10
ATOM 16530 C C . GLU A 1 24 ? -6.635 10.844 -8.441 1.00 0.00 24 GLU A C 10
ATOM 16531 O O . GLU A 1 24 ? -6.100 11.022 -7.343 1.00 0.00 24 GLU A O 10
ATOM 16543 N N . GLN A 1 25 ? -7.015 9.627 -8.854 1.00 0.00 25 GLN A N 10
ATOM 16544 C CA . GLN A 1 25 ? -6.797 8.405 -8.069 1.00 0.00 25 GLN A CA 10
ATOM 16545 C C . GLN A 1 25 ? -5.300 8.081 -7.961 1.00 0.00 25 GLN A C 10
ATOM 16546 O O . GLN A 1 25 ? -4.823 7.750 -6.877 1.00 0.00 25 GLN A O 10
ATOM 16560 N N . LEU A 1 26 ? -4.537 8.255 -9.048 1.00 0.00 26 LEU A N 10
ATOM 16561 C CA . LEU A 1 26 ? -3.071 8.214 -9.027 1.00 0.00 26 LEU A CA 10
ATOM 16562 C C . LEU A 1 26 ? -2.522 9.304 -8.094 1.00 0.00 26 LEU A C 10
ATOM 16563 O O . LEU A 1 26 ? -1.745 9.003 -7.187 1.00 0.00 26 LEU A O 10
ATOM 16579 N N . ARG A 1 27 ? -2.940 10.564 -8.280 1.00 0.00 27 ARG A N 10
ATOM 16580 C CA . ARG A 1 27 ? -2.381 11.726 -7.562 1.00 0.00 27 ARG A CA 10
ATOM 16581 C C . ARG A 1 27 ? -2.537 11.633 -6.046 1.00 0.00 27 ARG A C 10
ATOM 16582 O O . ARG A 1 27 ? -1.611 12.001 -5.327 1.00 0.00 27 ARG A O 10
ATOM 16603 N N . ARG A 1 28 ? -3.646 11.066 -5.555 1.00 0.00 28 ARG A N 10
ATOM 16604 C CA . ARG A 1 28 ? -3.851 10.768 -4.125 1.00 0.00 28 ARG A CA 10
ATOM 16605 C C . ARG A 1 28 ? -2.798 9.798 -3.578 1.00 0.00 28 ARG A C 10
ATOM 16606 O O . ARG A 1 28 ? -2.274 10.038 -2.493 1.00 0.00 28 ARG A O 10
ATOM 16627 N N . ILE A 1 29 ? -2.416 8.775 -4.346 1.00 0.00 29 ILE A N 10
ATOM 16628 C CA . ILE A 1 29 ? -1.412 7.785 -3.926 1.00 0.00 29 ILE A CA 10
ATOM 16629 C C . ILE A 1 29 ? -0.002 8.388 -3.988 1.00 0.00 29 ILE A C 10
ATOM 16630 O O . ILE A 1 29 ? 0.799 8.189 -3.078 1.00 0.00 29 ILE A O 10
ATOM 16646 N N . GLN A 1 30 ? 0.295 9.199 -5.006 1.00 0.00 30 GLN A N 10
ATOM 16647 C CA . GLN A 1 30 ? 1.561 9.950 -5.079 1.00 0.00 30 GLN A CA 10
ATOM 16648 C C . GLN A 1 30 ? 1.718 10.939 -3.902 1.00 0.00 30 GLN A C 10
ATOM 16649 O O . GLN A 1 30 ? 2.797 11.037 -3.310 1.00 0.00 30 GLN A O 10
ATOM 16663 N N . LYS A 1 31 ? 0.631 11.623 -3.512 1.00 0.00 31 LYS A N 10
ATOM 16664 C CA . LYS A 1 31 ? 0.570 12.540 -2.358 1.00 0.00 31 LYS A CA 10
ATOM 16665 C C . LYS A 1 31 ? 0.779 11.814 -1.027 1.00 0.00 31 LYS A C 10
ATOM 16666 O O . LYS A 1 31 ? 1.618 12.211 -0.225 1.00 0.00 31 LYS A O 10
ATOM 16685 N N . GLU A 1 32 ? 0.039 10.739 -0.772 1.00 0.00 32 GLU A N 10
ATOM 16686 C CA . GLU A 1 32 ? 0.140 10.011 0.501 1.00 0.00 32 GLU A CA 10
ATOM 16687 C C . GLU A 1 32 ? 1.451 9.223 0.635 1.00 0.00 32 GLU A C 10
ATOM 16688 O O . GLU A 1 32 ? 1.978 9.119 1.738 1.00 0.00 32 GLU A O 10
ATOM 16700 N N . PHE A 1 33 ? 2.028 8.756 -0.477 1.00 0.00 33 PHE A N 10
ATOM 16701 C CA . PHE A 1 33 ? 3.381 8.187 -0.526 1.00 0.00 33 PHE A CA 10
ATOM 16702 C C . PHE A 1 33 ? 4.439 9.204 -0.061 1.00 0.00 33 PHE A C 10
ATOM 16703 O O . PHE A 1 33 ? 5.246 8.898 0.820 1.00 0.00 33 PHE A O 10
ATOM 16720 N N . GLU A 1 34 ? 4.435 10.428 -0.606 1.00 0.00 34 GLU A N 10
ATOM 16721 C CA . GLU A 1 34 ? 5.448 11.433 -0.247 1.00 0.00 34 GLU A CA 10
ATOM 16722 C C . GLU A 1 34 ? 5.242 11.988 1.174 1.00 0.00 34 GLU A C 10
ATOM 16723 O O . GLU A 1 34 ? 6.215 12.174 1.908 1.00 0.00 34 GLU A O 10
ATOM 16735 N N . ARG A 1 35 ? 3.987 12.119 1.629 1.00 0.00 35 ARG A N 10
ATOM 16736 C CA . ARG A 1 35 ? 3.661 12.448 3.031 1.00 0.00 35 ARG A CA 10
ATOM 16737 C C . ARG A 1 35 ? 4.041 11.329 4.008 1.00 0.00 35 ARG A C 10
ATOM 16738 O O . ARG A 1 35 ? 4.508 11.619 5.108 1.00 0.00 35 ARG A O 10
ATOM 16759 N N . ALA A 1 36 ? 3.905 10.060 3.616 1.00 0.00 36 ALA A N 10
ATOM 16760 C CA . ALA A 1 36 ? 4.352 8.922 4.420 1.00 0.00 36 ALA A CA 10
ATOM 16761 C C . ALA A 1 36 ? 5.880 8.905 4.595 1.00 0.00 36 ALA A C 10
ATOM 16762 O O . ALA A 1 36 ? 6.363 8.650 5.699 1.00 0.00 36 ALA A O 10
ATOM 16769 N N . GLU A 1 37 ? 6.638 9.268 3.554 1.00 0.00 37 GLU A N 10
ATOM 16770 C CA . GLU A 1 37 ? 8.096 9.428 3.630 1.00 0.00 37 GLU A CA 10
ATOM 16771 C C . GLU A 1 37 ? 8.513 10.593 4.554 1.00 0.00 37 GLU A C 10
ATOM 16772 O O . GLU A 1 37 ? 9.463 10.445 5.326 1.00 0.00 37 GLU A O 10
ATOM 16784 N N . ARG A 1 38 ? 7.775 11.718 4.551 1.00 0.00 38 ARG A N 10
ATOM 16785 C CA . ARG A 1 38 ? 8.009 12.850 5.480 1.00 0.00 38 ARG A CA 10
ATOM 16786 C C . ARG A 1 38 ? 7.767 12.472 6.946 1.00 0.00 38 ARG A C 10
ATOM 16787 O O . ARG A 1 38 ? 8.552 12.851 7.816 1.00 0.00 38 ARG A O 10
ATOM 16808 N N . LYS A 1 39 ? 6.687 11.729 7.220 1.00 0.00 39 LYS A N 10
ATOM 16809 C CA . LYS A 1 39 ? 6.256 11.338 8.579 1.00 0.00 39 LYS A CA 10
ATOM 16810 C C . LYS A 1 39 ? 6.921 10.058 9.115 1.00 0.00 39 LYS A C 10
ATOM 16811 O O . LYS A 1 39 ? 6.839 9.796 10.314 1.00 0.00 39 LYS A O 10
ATOM 16830 N N . GLY A 1 40 ? 7.567 9.264 8.259 1.00 0.00 40 GLY A N 10
ATOM 16831 C CA . GLY A 1 40 ? 8.189 7.983 8.625 1.00 0.00 40 GLY A CA 10
ATOM 16832 C C . GLY A 1 40 ? 7.183 6.855 8.913 1.00 0.00 40 GLY A C 10
ATOM 16833 O O . GLY A 1 40 ? 7.486 5.945 9.690 1.00 0.00 40 GLY A O 10
ATOM 16837 N N . LYS A 1 41 ? 5.982 6.929 8.323 1.00 0.00 41 LYS A N 10
ATOM 16838 C CA . LYS A 1 41 ? 4.872 5.963 8.478 1.00 0.00 41 LYS A CA 10
ATOM 16839 C C . LYS A 1 41 ? 4.741 5.028 7.268 1.00 0.00 41 LYS A C 10
ATOM 16840 O O . LYS A 1 41 ? 5.344 5.259 6.219 1.00 0.00 41 LYS A O 10
ATOM 16859 N N . LEU A 1 42 ? 3.919 3.990 7.416 1.00 0.00 42 LEU A N 10
ATOM 16860 C CA . LEU A 1 42 ? 3.489 3.082 6.347 1.00 0.00 42 LEU A CA 10
ATOM 16861 C C . LEU A 1 42 ? 2.005 3.346 6.036 1.00 0.00 42 LEU A C 10
ATOM 16862 O O . LEU A 1 42 ? 1.193 3.532 6.947 1.00 0.00 42 LEU A O 10
ATOM 16878 N N . VAL A 1 43 ? 1.654 3.378 4.748 1.00 0.00 43 VAL A N 10
ATOM 16879 C CA . VAL A 1 43 ? 0.273 3.531 4.256 1.00 0.00 43 VAL A CA 10
ATOM 16880 C C . VAL A 1 43 ? -0.141 2.331 3.403 1.00 0.00 43 VAL A C 10
ATOM 16881 O O . VAL A 1 43 ? 0.640 1.791 2.617 1.00 0.00 43 VAL A O 10
ATOM 16894 N N . ILE A 1 44 ? -1.393 1.918 3.586 1.00 0.00 44 ILE A N 10
ATOM 16895 C CA . ILE A 1 44 ? -2.025 0.747 2.984 1.00 0.00 44 ILE A CA 10
ATOM 16896 C C . ILE A 1 44 ? -3.122 1.241 2.041 1.00 0.00 44 ILE A C 10
ATOM 16897 O O . ILE A 1 44 ? -4.008 1.995 2.449 1.00 0.00 44 ILE A O 10
ATOM 16913 N N . VAL A 1 45 ? -3.064 0.806 0.786 1.00 0.00 45 VAL A N 10
ATOM 16914 C CA . VAL A 1 45 ? -3.987 1.176 -0.288 1.00 0.00 45 VAL A CA 10
ATOM 16915 C C . VAL A 1 45 ? -4.670 -0.068 -0.825 1.00 0.00 45 VAL A C 10
ATOM 16916 O O . VAL A 1 45 ? -4.048 -1.117 -0.980 1.00 0.00 45 VAL A O 10
ATOM 16929 N N . TYR A 1 46 ? -5.961 0.048 -1.098 1.00 0.00 46 TYR A N 10
ATOM 16930 C CA . TYR A 1 46 ? -6.812 -1.035 -1.571 1.00 0.00 46 TYR A CA 10
ATOM 16931 C C . TYR A 1 46 ? -7.635 -0.605 -2.790 1.00 0.00 46 TYR A C 10
ATOM 16932 O O . TYR A 1 46 ? -8.151 0.512 -2.810 1.00 0.00 46 TYR A O 10
ATOM 16950 N N . LEU A 1 47 ? -7.786 -1.488 -3.778 1.00 0.00 47 LEU A N 10
ATOM 16951 C CA . LEU A 1 47 ? -8.641 -1.320 -4.953 1.00 0.00 47 LEU A CA 10
ATOM 16952 C C . LEU A 1 47 ? -9.714 -2.424 -4.999 1.00 0.00 47 LEU A C 10
ATOM 16953 O O . LEU A 1 47 ? -9.384 -3.614 -5.013 1.00 0.00 47 LEU A O 10
ATOM 16969 N N . THR A 1 48 ? -10.991 -2.035 -5.037 1.00 0.00 48 THR A N 10
ATOM 16970 C CA . THR A 1 48 ? -12.146 -2.959 -5.045 1.00 0.00 48 THR A CA 10
ATOM 16971 C C . THR A 1 48 ? -12.599 -3.361 -6.459 1.00 0.00 48 THR A C 10
ATOM 16972 O O . THR A 1 48 ? -12.225 -2.731 -7.452 1.00 0.00 48 THR A O 10
ATOM 16983 N N . SER A 1 49 ? -13.481 -4.370 -6.552 1.00 0.00 49 SER A N 10
ATOM 16984 C CA . SER A 1 49 ? -14.159 -4.762 -7.807 1.00 0.00 49 SER A CA 10
ATOM 16985 C C . SER A 1 49 ? -15.023 -3.632 -8.402 1.00 0.00 49 SER A C 10
ATOM 16986 O O . SER A 1 49 ? -15.185 -3.538 -9.620 1.00 0.00 49 SER A O 10
ATOM 16994 N N . ASP A 1 50 ? -15.532 -2.725 -7.557 1.00 0.00 50 ASP A N 10
ATOM 16995 C CA . ASP A 1 50 ? -16.301 -1.536 -7.961 1.00 0.00 50 ASP A CA 10
ATOM 16996 C C . ASP A 1 50 ? -15.406 -0.352 -8.400 1.00 0.00 50 ASP A C 10
ATOM 16997 O O . ASP A 1 50 ? -15.907 0.688 -8.835 1.00 0.00 50 ASP A O 10
ATOM 17006 N N . GLY A 1 51 ? -14.077 -0.496 -8.307 1.00 0.00 51 GLY A N 10
ATOM 17007 C CA . GLY A 1 51 ? -13.094 0.528 -8.677 1.00 0.00 51 GLY A CA 10
ATOM 17008 C C . GLY A 1 51 ? -12.838 1.589 -7.596 1.00 0.00 51 GLY A C 10
ATOM 17009 O O . GLY A 1 51 ? -12.215 2.614 -7.883 1.00 0.00 51 GLY A O 10
ATOM 17013 N N . LYS A 1 52 ? -13.305 1.369 -6.358 1.00 0.00 52 LYS A N 10
ATOM 17014 C CA . LYS A 1 52 ? -13.072 2.252 -5.212 1.00 0.00 52 LYS A CA 10
ATOM 17015 C C . LYS A 1 52 ? -11.630 2.098 -4.720 1.00 0.00 52 LYS A C 10
ATOM 17016 O O . LYS A 1 52 ? -11.196 0.985 -4.420 1.00 0.00 52 LYS A O 10
ATOM 17035 N N . VAL A 1 53 ? -10.910 3.216 -4.614 1.00 0.00 53 VAL A N 10
ATOM 17036 C CA . VAL A 1 53 ? -9.598 3.290 -3.951 1.00 0.00 53 VAL A CA 10
ATOM 17037 C C . VAL A 1 53 ? -9.813 3.662 -2.481 1.00 0.00 53 VAL A C 10
ATOM 17038 O O . VAL A 1 53 ? -10.489 4.649 -2.188 1.00 0.00 53 VAL A O 10
ATOM 17051 N N . GLU A 1 54 ? -9.262 2.880 -1.554 1.00 0.00 54 GLU A N 10
ATOM 17052 C CA . GLU A 1 54 ? -9.449 3.052 -0.106 1.00 0.00 54 GLU A CA 10
ATOM 17053 C C . GLU A 1 54 ? -8.109 3.028 0.648 1.00 0.00 54 GLU A C 10
ATOM 17054 O O . GLU A 1 54 ? -7.227 2.234 0.316 1.00 0.00 54 GLU A O 10
ATOM 17066 N N . ILE A 1 55 ? -7.950 3.909 1.646 1.00 0.00 55 ILE A N 10
ATOM 17067 C CA . ILE A 1 55 ? -6.665 4.209 2.308 1.00 0.00 55 ILE A CA 10
ATOM 17068 C C . ILE A 1 55 ? -6.715 3.969 3.827 1.00 0.00 55 ILE A C 10
ATOM 17069 O O . ILE A 1 55 ? -7.693 4.338 4.484 1.00 0.00 55 ILE A O 10
ATOM 17085 N N . ARG A 1 56 ? -5.635 3.418 4.400 1.00 0.00 56 ARG A N 10
ATOM 17086 C CA . ARG A 1 56 ? -5.380 3.303 5.841 1.00 0.00 56 ARG A CA 10
ATOM 17087 C C . ARG A 1 56 ? -3.923 3.657 6.195 1.00 0.00 56 ARG A C 10
ATOM 17088 O O . ARG A 1 56 ? -3.000 3.345 5.448 1.00 0.00 56 ARG A O 10
ATOM 17109 N N . GLU A 1 57 ? -3.719 4.275 7.358 1.00 0.00 57 GLU A N 10
ATOM 17110 C CA . GLU A 1 57 ? -2.413 4.607 7.956 1.00 0.00 57 GLU A CA 10
ATOM 17111 C C . GLU A 1 57 ? -2.112 3.691 9.158 1.00 0.00 57 GLU A C 10
ATOM 17112 O O . GLU A 1 57 ? -3.043 3.254 9.844 1.00 0.00 57 GLU A O 10
ATOM 17124 N N . VAL A 1 58 ? -0.833 3.425 9.457 1.00 0.00 58 VAL A N 10
ATOM 17125 C CA . VAL A 1 58 ? -0.425 2.685 10.673 1.00 0.00 58 VAL A CA 10
ATOM 17126 C C . VAL A 1 58 ? 0.651 3.399 11.494 1.00 0.00 58 VAL A C 10
ATOM 17127 O O . VAL A 1 58 ? 1.573 4.015 10.956 1.00 0.00 58 VAL A O 10
ATOM 17140 N N . THR A 1 59 ? 0.541 3.273 12.819 1.00 0.00 59 THR A N 10
ATOM 17141 C CA . THR A 1 59 ? 1.540 3.710 13.812 1.00 0.00 59 THR A CA 10
ATOM 17142 C C . THR A 1 59 ? 2.538 2.605 14.187 1.00 0.00 59 THR A C 10
ATOM 17143 O O . THR A 1 59 ? 3.673 2.910 14.563 1.00 0.00 59 THR A O 10
ATOM 17154 N N . SER A 1 60 ? 2.140 1.332 14.061 1.00 0.00 60 SER A N 10
ATOM 17155 C CA . SER A 1 60 ? 2.915 0.148 14.467 1.00 0.00 60 SER A CA 10
ATOM 17156 C C . SER A 1 60 ? 2.673 -1.052 13.540 1.00 0.00 60 SER A C 10
ATOM 17157 O O . SER A 1 60 ? 1.614 -1.180 12.923 1.00 0.00 60 SER A O 10
ATOM 17165 N N . GLU A 1 61 ? 3.634 -1.976 13.486 1.00 0.00 61 GLU A N 10
ATOM 17166 C CA . GLU A 1 61 ? 3.558 -3.214 12.692 1.00 0.00 61 GLU A CA 10
ATOM 17167 C C . GLU A 1 61 ? 2.396 -4.134 13.117 1.00 0.00 61 GLU A C 10
ATOM 17168 O O . GLU A 1 61 ? 1.752 -4.765 12.282 1.00 0.00 61 GLU A O 10
ATOM 17180 N N . GLU A 1 62 ? 2.089 -4.174 14.414 1.00 0.00 62 GLU A N 10
ATOM 17181 C CA . GLU A 1 62 ? 0.941 -4.883 14.985 1.00 0.00 62 GLU A CA 10
ATOM 17182 C C . GLU A 1 62 ? -0.407 -4.434 14.392 1.00 0.00 62 GLU A C 10
ATOM 17183 O O . GLU A 1 62 ? -1.314 -5.251 14.226 1.00 0.00 62 GLU A O 10
ATOM 17195 N N . GLU A 1 63 ? -0.536 -3.155 14.022 1.00 0.00 63 GLU A N 10
ATOM 17196 C CA . GLU A 1 63 ? -1.711 -2.642 13.307 1.00 0.00 63 GLU A CA 10
ATOM 17197 C C . GLU A 1 63 ? -1.722 -3.132 11.854 1.00 0.00 63 GLU A C 10
ATOM 17198 O O . GLU A 1 63 ? -2.729 -3.681 11.410 1.00 0.00 63 GLU A O 10
ATOM 17210 N N . LEU A 1 64 ? -0.601 -3.006 11.126 1.00 0.00 64 LEU A N 10
ATOM 17211 C CA . LEU A 1 64 ? -0.456 -3.487 9.741 1.00 0.00 64 LEU A CA 10
ATOM 17212 C C . LEU A 1 64 ? -0.830 -4.971 9.614 1.00 0.00 64 LEU A C 10
ATOM 17213 O O . LEU A 1 64 ? -1.591 -5.350 8.726 1.00 0.00 64 LEU A O 10
ATOM 17229 N N . GLU A 1 65 ? -0.352 -5.800 10.539 1.00 0.00 65 GLU A N 10
ATOM 17230 C CA . GLU A 1 65 ? -0.663 -7.228 10.611 1.00 0.00 65 GLU A CA 10
ATOM 17231 C C . GLU A 1 65 ? -2.176 -7.491 10.760 1.00 0.00 65 GLU A C 10
ATOM 17232 O O . GLU A 1 65 ? -2.719 -8.376 10.093 1.00 0.00 65 GLU A O 10
ATOM 17244 N N . LYS A 1 66 ? -2.879 -6.696 11.580 1.00 0.00 66 LYS A N 10
ATOM 17245 C CA . LYS A 1 66 ? -4.323 -6.804 11.806 1.00 0.00 66 LYS A CA 10
ATOM 17246 C C . LYS A 1 66 ? -5.137 -6.306 10.608 1.00 0.00 66 LYS A C 10
ATOM 17247 O O . LYS A 1 66 ? -6.134 -6.923 10.235 1.00 0.00 66 LYS A O 10
ATOM 17266 N N . ILE A 1 67 ? -4.685 -5.227 9.968 1.00 0.00 67 ILE A N 10
ATOM 17267 C CA . ILE A 1 67 ? -5.333 -4.633 8.789 1.00 0.00 67 ILE A CA 10
ATOM 17268 C C . ILE A 1 67 ? -5.205 -5.563 7.581 1.00 0.00 67 ILE A C 10
ATOM 17269 O O . ILE A 1 67 ? -6.202 -5.821 6.914 1.00 0.00 67 ILE A O 10
ATOM 17285 N N . LEU A 1 68 ? -4.030 -6.146 7.326 1.00 0.00 68 LEU A N 10
ATOM 17286 C CA . LEU A 1 68 ? -3.853 -7.105 6.230 1.00 0.00 68 LEU A CA 10
ATOM 17287 C C . LEU A 1 68 ? -4.735 -8.358 6.410 1.00 0.00 68 LEU A C 10
ATOM 17288 O O . LEU A 1 68 ? -5.331 -8.826 5.438 1.00 0.00 68 LEU A O 10
ATOM 17304 N N . LYS A 1 69 ? -4.918 -8.839 7.651 1.00 0.00 69 LYS A N 10
ATOM 17305 C CA . LYS A 1 69 ? -5.903 -9.890 7.974 1.00 0.00 69 LYS A CA 10
ATOM 17306 C C . LYS A 1 69 ? -7.353 -9.444 7.729 1.00 0.00 69 LYS A C 10
ATOM 17307 O O . LYS A 1 69 ? -8.128 -10.217 7.167 1.00 0.00 69 LYS A O 10
ATOM 17326 N N . LYS A 1 70 ? -7.714 -8.196 8.059 1.00 0.00 70 LYS A N 10
ATOM 17327 C CA . LYS A 1 70 ? -9.049 -7.617 7.789 1.00 0.00 70 LYS A CA 10
ATOM 17328 C C . LYS A 1 70 ? -9.331 -7.464 6.284 1.00 0.00 70 LYS A C 10
ATOM 17329 O O . LYS A 1 70 ? -10.459 -7.687 5.843 1.00 0.00 70 LYS A O 10
ATOM 17348 N N . LEU A 1 71 ? -8.303 -7.150 5.490 1.00 0.00 71 LEU A N 10
ATOM 17349 C CA . LEU A 1 71 ? -8.357 -7.065 4.023 1.00 0.00 71 LEU A CA 10
ATOM 17350 C C . LEU A 1 71 ? -8.291 -8.446 3.331 1.00 0.00 71 LEU A C 10
ATOM 17351 O O . LEU A 1 71 ? -8.444 -8.532 2.112 1.00 0.00 71 LEU A O 10
ATOM 17367 N N . GLY A 1 72 ? -8.096 -9.530 4.093 1.00 0.00 72 GLY A N 10
ATOM 17368 C CA . GLY A 1 72 ? -8.213 -10.911 3.618 1.00 0.00 72 GLY A CA 10
ATOM 17369 C C . GLY A 1 72 ? -7.059 -11.408 2.738 1.00 0.00 72 GLY A C 10
ATOM 17370 O O . GLY A 1 72 ? -7.255 -12.357 1.974 1.00 0.00 72 GLY A O 10
ATOM 17374 N N . VAL A 1 73 ? -5.871 -10.791 2.810 1.00 0.00 73 VAL A N 10
ATOM 17375 C CA . VAL A 1 73 ? -4.685 -11.253 2.064 1.00 0.00 73 VAL A CA 10
ATOM 17376 C C . VAL A 1 73 ? -4.147 -12.578 2.633 1.00 0.00 73 VAL A C 10
ATOM 17377 O O . VAL A 1 73 ? -4.393 -12.914 3.794 1.00 0.00 73 VAL A O 10
ATOM 17390 N N . ASP A 1 74 ? -3.407 -13.341 1.825 1.00 0.00 74 ASP A N 10
ATOM 17391 C CA . ASP A 1 74 ? -2.795 -14.604 2.267 1.00 0.00 74 ASP A CA 10
ATOM 17392 C C . ASP A 1 74 ? -1.722 -14.378 3.348 1.00 0.00 74 ASP A C 10
ATOM 17393 O O . ASP A 1 74 ? -0.971 -13.405 3.302 1.00 0.00 74 ASP A O 10
ATOM 17402 N N . GLU A 1 75 ? -1.620 -15.287 4.319 1.00 0.00 75 GLU A N 10
ATOM 17403 C CA . GLU A 1 75 ? -0.706 -15.140 5.462 1.00 0.00 75 GLU A CA 10
ATOM 17404 C C . GLU A 1 75 ? 0.779 -15.084 5.067 1.00 0.00 75 GLU A C 10
ATOM 17405 O O . GLU A 1 75 ? 1.562 -14.423 5.755 1.00 0.00 75 GLU A O 10
ATOM 17417 N N . GLU A 1 76 ? 1.178 -15.703 3.947 1.00 0.00 76 GLU A N 10
ATOM 17418 C CA . GLU A 1 76 ? 2.540 -15.551 3.414 1.00 0.00 76 GLU A CA 10
ATOM 17419 C C . GLU A 1 76 ? 2.836 -14.097 3.021 1.00 0.00 76 GLU A C 10
ATOM 17420 O O . GLU A 1 76 ? 3.930 -13.606 3.284 1.00 0.00 76 GLU A O 10
ATOM 17432 N N . ILE A 1 77 ? 1.868 -13.379 2.447 1.00 0.00 77 ILE A N 10
ATOM 17433 C CA . ILE A 1 77 ? 2.023 -11.960 2.098 1.00 0.00 77 ILE A CA 10
ATOM 17434 C C . ILE A 1 77 ? 2.308 -11.148 3.366 1.00 0.00 77 ILE A C 10
ATOM 17435 O O . ILE A 1 77 ? 3.247 -10.356 3.389 1.00 0.00 77 ILE A O 10
ATOM 17451 N N . ILE A 1 78 ? 1.554 -11.392 4.443 1.00 0.00 78 ILE A N 10
ATOM 17452 C CA . ILE A 1 78 ? 1.694 -10.681 5.720 1.00 0.00 78 ILE A CA 10
ATOM 17453 C C . ILE A 1 78 ? 3.094 -10.904 6.307 1.00 0.00 78 ILE A C 10
ATOM 17454 O O . ILE A 1 78 ? 3.832 -9.941 6.528 1.00 0.00 78 ILE A O 10
ATOM 17470 N N . ARG A 1 79 ? 3.503 -12.166 6.499 1.00 0.00 79 ARG A N 10
ATOM 17471 C CA . ARG A 1 79 ? 4.825 -12.506 7.064 1.00 0.00 79 ARG A CA 10
ATOM 17472 C C . ARG A 1 79 ? 5.992 -12.118 6.154 1.00 0.00 79 ARG A C 10
ATOM 17473 O O . ARG A 1 79 ? 7.038 -11.736 6.671 1.00 0.00 79 ARG A O 10
ATOM 17494 N N . ARG A 1 80 ? 5.828 -12.154 4.824 1.00 0.00 80 ARG A N 10
ATOM 17495 C CA . ARG A 1 80 ? 6.863 -11.740 3.859 1.00 0.00 80 ARG A CA 10
ATOM 17496 C C . ARG A 1 80 ? 7.079 -10.230 3.935 1.00 0.00 80 ARG A C 10
ATOM 17497 O O . ARG A 1 80 ? 8.186 -9.784 4.219 1.00 0.00 80 ARG A O 10
ATOM 17518 N N . ILE A 1 81 ? 6.010 -9.446 3.780 1.00 0.00 81 ILE A N 10
ATOM 17519 C CA . ILE A 1 81 ? 6.063 -7.971 3.849 1.00 0.00 81 ILE A CA 10
ATOM 17520 C C . ILE A 1 81 ? 6.567 -7.475 5.214 1.00 0.00 81 ILE A C 10
ATOM 17521 O O . ILE A 1 81 ? 7.311 -6.497 5.251 1.00 0.00 81 ILE A O 10
ATOM 17537 N N . LYS A 1 82 ? 6.270 -8.161 6.328 1.00 0.00 82 LYS A N 10
ATOM 17538 C CA . LYS A 1 82 ? 6.848 -7.848 7.653 1.00 0.00 82 LYS A CA 10
ATOM 17539 C C . LYS A 1 82 ? 8.388 -7.819 7.669 1.00 0.00 82 LYS A C 10
ATOM 17540 O O . LYS A 1 82 ? 8.950 -6.995 8.388 1.00 0.00 82 LYS A O 10
ATOM 17559 N N . ARG A 1 83 ? 9.084 -8.619 6.843 1.00 0.00 83 ARG A N 10
ATOM 17560 C CA . ARG A 1 83 ? 10.555 -8.523 6.663 1.00 0.00 83 ARG A CA 10
ATOM 17561 C C . ARG A 1 83 ? 10.954 -7.263 5.894 1.00 0.00 83 ARG A C 10
ATOM 17562 O O . ARG A 1 83 ? 11.822 -6.524 6.353 1.00 0.00 83 ARG A O 10
ATOM 17583 N N . LEU A 1 84 ? 10.280 -6.963 4.781 1.00 0.00 84 LEU A N 10
ATOM 17584 C CA . LEU A 1 84 ? 10.530 -5.753 3.986 1.00 0.00 84 LEU A CA 10
ATOM 17585 C C . LEU A 1 84 ? 10.248 -4.465 4.789 1.00 0.00 84 LEU A C 10
ATOM 17586 O O . LEU A 1 84 ? 10.918 -3.446 4.599 1.00 0.00 84 LEU A O 10
ATOM 17602 N N . ARG A 1 85 ? 9.290 -4.533 5.723 1.00 0.00 85 ARG A N 10
ATOM 17603 C CA . ARG A 1 85 ? 8.967 -3.490 6.710 1.00 0.00 85 ARG A CA 10
ATOM 17604 C C . ARG A 1 85 ? 10.081 -3.359 7.750 1.00 0.00 85 ARG A C 10
ATOM 17605 O O . ARG A 1 85 ? 10.517 -2.238 8.013 1.00 0.00 85 ARG A O 10
ATOM 17626 N N . LYS A 1 86 ? 10.596 -4.474 8.286 1.00 0.00 86 LYS A N 10
ATOM 17627 C CA . LYS A 1 86 ? 11.747 -4.507 9.216 1.00 0.00 86 LYS A CA 10
ATOM 17628 C C . LYS A 1 86 ? 13.009 -3.877 8.612 1.00 0.00 86 LYS A C 10
ATOM 17629 O O . LYS A 1 86 ? 13.739 -3.163 9.297 1.00 0.00 86 LYS A O 10
ATOM 17648 N N . GLU A 1 87 ? 13.233 -4.099 7.317 1.00 0.00 87 GLU A N 10
ATOM 17649 C CA . GLU A 1 87 ? 14.332 -3.513 6.533 1.00 0.00 87 GLU A CA 10
ATOM 17650 C C . GLU A 1 87 ? 14.089 -2.044 6.118 1.00 0.00 87 GLU A C 10
ATOM 17651 O O . GLU A 1 87 ? 14.993 -1.395 5.588 1.00 0.00 87 GLU A O 10
ATOM 17663 N N . GLY A 1 88 ? 12.887 -1.501 6.353 1.00 0.00 88 GLY A N 10
ATOM 17664 C CA . GLY A 1 88 ? 12.515 -0.112 6.050 1.00 0.00 88 GLY A CA 10
ATOM 17665 C C . GLY A 1 88 ? 12.371 0.201 4.555 1.00 0.00 88 GLY A C 10
ATOM 17666 O O . GLY A 1 88 ? 12.361 1.373 4.165 1.00 0.00 88 GLY A O 10
ATOM 17670 N N . GLN A 1 89 ? 12.281 -0.824 3.700 1.00 0.00 89 GLN A N 10
ATOM 17671 C CA . GLN A 1 89 ? 12.274 -0.669 2.249 1.00 0.00 89 GLN A CA 10
ATOM 17672 C C . GLN A 1 89 ? 10.929 -0.121 1.765 1.00 0.00 89 GLN A C 10
ATOM 17673 O O . GLN A 1 89 ? 10.863 0.861 1.026 1.00 0.00 89 GLN A O 10
ATOM 17687 N N . ILE A 1 90 ? 9.853 -0.732 2.256 1.00 0.00 90 ILE A N 10
ATOM 17688 C CA . ILE A 1 90 ? 8.480 -0.506 1.836 1.00 0.00 90 ILE A CA 10
ATOM 17689 C C . ILE A 1 90 ? 7.875 0.595 2.699 1.00 0.00 90 ILE A C 10
ATOM 17690 O O . ILE A 1 90 ? 7.820 0.502 3.927 1.00 0.00 90 ILE A O 10
ATOM 17706 N N . LYS A 1 91 ? 7.422 1.643 2.014 1.00 0.00 91 LYS A N 10
ATOM 17707 C CA . LYS A 1 91 ? 6.811 2.855 2.586 1.00 0.00 91 LYS A CA 10
ATOM 17708 C C . LYS A 1 91 ? 5.320 2.944 2.235 1.00 0.00 91 LYS A C 10
ATOM 17709 O O . LYS A 1 91 ? 4.595 3.787 2.763 1.00 0.00 91 LYS A O 10
ATOM 17728 N N . LEU A 1 92 ? 4.869 2.040 1.362 1.00 0.00 92 LEU A N 10
ATOM 17729 C CA . LEU A 1 92 ? 3.506 1.955 0.845 1.00 0.00 92 LEU A CA 10
ATOM 17730 C C . LEU A 1 92 ? 3.201 0.523 0.373 1.00 0.00 92 LEU A C 10
ATOM 17731 O O . LEU A 1 92 ? 4.047 -0.123 -0.242 1.00 0.00 92 LEU A O 10
ATOM 17747 N N . VAL A 1 93 ? 1.987 0.030 0.604 1.00 0.00 93 VAL A N 10
ATOM 17748 C CA . VAL A 1 93 ? 1.495 -1.211 -0.020 1.00 0.00 93 VAL A CA 10
ATOM 17749 C C . VAL A 1 93 ? 0.194 -0.935 -0.756 1.00 0.00 93 VAL A C 10
ATOM 17750 O O . VAL A 1 93 ? -0.661 -0.209 -0.253 1.00 0.00 93 VAL A O 10
ATOM 17763 N N . ILE A 1 94 ? 0.044 -1.510 -1.949 1.00 0.00 94 ILE A N 10
ATOM 17764 C CA . ILE A 1 94 ? -1.169 -1.398 -2.771 1.00 0.00 94 ILE A CA 10
ATOM 17765 C C . ILE A 1 94 ? -1.747 -2.796 -2.965 1.00 0.00 94 ILE A C 10
ATOM 17766 O O . ILE A 1 94 ? -1.000 -3.721 -3.266 1.00 0.00 94 ILE A O 10
ATOM 17782 N N . ILE A 1 95 ? -3.055 -2.979 -2.802 1.00 0.00 95 ILE A N 10
ATOM 17783 C CA . ILE A 1 95 ? -3.707 -4.288 -2.891 1.00 0.00 95 ILE A CA 10
ATOM 17784 C C . ILE A 1 95 ? -4.859 -4.207 -3.884 1.00 0.00 95 ILE A C 10
ATOM 17785 O O . ILE A 1 95 ? -5.662 -3.280 -3.837 1.00 0.00 95 ILE A O 10
ATOM 17801 N N . GLU A 1 96 ? -4.970 -5.197 -4.761 1.00 0.00 96 GLU A N 10
ATOM 17802 C CA . GLU A 1 96 ? -6.148 -5.397 -5.607 1.00 0.00 96 GLU A CA 10
ATOM 17803 C C . GLU A 1 96 ? -6.957 -6.565 -5.037 1.00 0.00 96 GLU A C 10
ATOM 17804 O O . GLU A 1 96 ? -6.425 -7.666 -4.881 1.00 0.00 96 GLU A O 10
ATOM 17816 N N . GLY A 1 97 ? -8.236 -6.335 -4.735 1.00 0.00 97 GLY A N 10
ATOM 17817 C CA . GLY A 1 97 ? -9.185 -7.385 -4.365 1.00 0.00 97 GLY A CA 10
ATOM 17818 C C . GLY A 1 97 ? -9.745 -8.073 -5.610 1.00 0.00 97 GLY A C 10
ATOM 17819 O O . GLY A 1 97 ? -9.149 -9.011 -6.146 1.00 0.00 97 GLY A O 10
ATOM 17823 N N . SER A 1 98 ? -10.905 -7.594 -6.063 1.00 0.00 98 SER A N 10
ATOM 17824 C CA . SER A 1 98 ? -11.583 -7.994 -7.311 1.00 0.00 98 SER A CA 10
ATOM 17825 C C . SER A 1 98 ? -12.016 -9.468 -7.382 1.00 0.00 98 SER A C 10
ATOM 17826 O O . SER A 1 98 ? -12.262 -10.015 -8.458 1.00 0.00 98 SER A O 10
ATOM 17834 N N . LEU A 1 99 ? -12.176 -10.096 -6.214 1.00 0.00 99 LEU A N 10
ATOM 17835 C CA . LEU A 1 99 ? -12.787 -11.415 -6.009 1.00 0.00 99 LEU A CA 10
ATOM 17836 C C . LEU A 1 99 ? -14.328 -11.326 -6.049 1.00 0.00 99 LEU A C 10
ATOM 17837 O O . LEU A 1 99 ? -15.025 -11.685 -5.098 1.00 0.00 99 LEU A O 10
ATOM 17853 N N . GLU A 1 100 ? -14.843 -10.802 -7.163 1.00 0.00 100 GLU A N 10
ATOM 17854 C CA . GLU A 1 100 ? -16.238 -10.384 -7.372 1.00 0.00 100 GLU A CA 10
ATOM 17855 C C . GLU A 1 100 ? -16.720 -9.383 -6.288 1.00 0.00 100 GLU A C 10
ATOM 17856 O O . GLU A 1 100 ? -15.907 -8.705 -5.649 1.00 0.00 100 GLU A O 10
ATOM 17868 N N . HIS A 1 101 ? -18.037 -9.233 -6.110 1.00 0.00 101 HIS A N 10
ATOM 17869 C CA . HIS A 1 101 ? -18.662 -8.282 -5.180 1.00 0.00 101 HIS A CA 10
ATOM 17870 C C . HIS A 1 101 ? -19.735 -8.938 -4.292 1.00 0.00 101 HIS A C 10
ATOM 17871 O O . HIS A 1 101 ? -20.487 -9.810 -4.740 1.00 0.00 101 HIS A O 10
ATOM 17885 N N . HIS A 1 102 ? -19.833 -8.483 -3.039 1.00 0.00 102 HIS A N 10
ATOM 17886 C CA . HIS A 1 102 ? -20.742 -9.011 -2.014 1.00 0.00 102 HIS A CA 10
ATOM 17887 C C . HIS A 1 102 ? -21.805 -7.972 -1.614 1.00 0.00 102 HIS A C 10
ATOM 17888 O O . HIS A 1 102 ? -21.844 -7.485 -0.482 1.00 0.00 102 HIS A O 10
ATOM 17902 N N . HIS A 1 103 ? -22.672 -7.616 -2.568 1.00 0.00 103 HIS A N 10
ATOM 17903 C CA . HIS A 1 103 ? -23.840 -6.752 -2.330 1.00 0.00 103 HIS A CA 10
ATOM 17904 C C . HIS A 1 103 ? -24.962 -7.470 -1.547 1.00 0.00 103 HIS A C 10
ATOM 17905 O O . HIS A 1 103 ? -25.799 -6.822 -0.914 1.00 0.00 103 HIS A O 10
ATOM 17919 N N . HIS A 1 104 ? -24.962 -8.807 -1.560 1.00 0.00 104 HIS A N 10
ATOM 17920 C CA . HIS A 1 104 ? -25.799 -9.672 -0.722 1.00 0.00 104 HIS A CA 10
ATOM 17921 C C . HIS A 1 104 ? -25.290 -9.738 0.733 1.00 0.00 104 HIS A C 10
ATOM 17922 O O . HIS A 1 104 ? -24.088 -9.622 0.994 1.00 0.00 104 HIS A O 10
ATOM 17936 N N . HIS A 1 105 ? -26.199 -9.963 1.686 1.00 0.00 105 HIS A N 10
ATOM 17937 C CA . HIS A 1 105 ? -25.868 -10.124 3.108 1.00 0.00 105 HIS A CA 10
ATOM 17938 C C . HIS A 1 105 ? -25.367 -11.544 3.438 1.00 0.00 105 HIS A C 10
ATOM 17939 O O . HIS A 1 105 ? -25.771 -12.525 2.802 1.00 0.00 105 HIS A O 10
ATOM 17953 N N . HIS A 1 106 ? -24.498 -11.649 4.450 1.00 0.00 106 HIS A N 10
ATOM 17954 C CA . HIS A 1 106 ? -23.941 -12.906 4.977 1.00 0.00 106 HIS A CA 10
ATOM 17955 C C . HIS A 1 106 ? -24.830 -13.554 6.064 1.00 0.00 106 HIS A C 10
ATOM 17956 O O . HIS A 1 106 ? -24.958 -14.799 6.062 1.00 0.00 106 HIS A O 10
ATOM 17971 N N . GLY A 1 1 ? -7.429 -10.368 -3.900 1.00 0.00 1 GLY A N 11
ATOM 17972 C CA . GLY A 1 1 ? -6.364 -10.560 -4.909 1.00 0.00 1 GLY A CA 11
ATOM 17973 C C . GLY A 1 1 ? -4.990 -10.485 -4.264 1.00 0.00 1 GLY A C 11
ATOM 17974 O O . GLY A 1 1 ? -4.812 -10.997 -3.156 1.00 0.00 1 GLY A O 11
ATOM 17980 N N . LYS A 1 2 ? -4.010 -9.869 -4.940 1.00 0.00 2 LYS A N 11
ATOM 17981 C CA . LYS A 1 2 ? -2.600 -9.812 -4.499 1.00 0.00 2 LYS A CA 11
ATOM 17982 C C . LYS A 1 2 ? -2.222 -8.456 -3.883 1.00 0.00 2 LYS A C 11
ATOM 17983 O O . LYS A 1 2 ? -2.863 -7.436 -4.150 1.00 0.00 2 LYS A O 11
ATOM 18002 N N . LEU A 1 3 ? -1.167 -8.465 -3.066 1.00 0.00 3 LEU A N 11
ATOM 18003 C CA . LEU A 1 3 ? -0.493 -7.287 -2.516 1.00 0.00 3 LEU A CA 11
ATOM 18004 C C . LEU A 1 3 ? 0.769 -6.932 -3.328 1.00 0.00 3 LEU A C 11
ATOM 18005 O O . LEU A 1 3 ? 1.517 -7.821 -3.743 1.00 0.00 3 LEU A O 11
ATOM 18021 N N . TYR A 1 4 ? 1.017 -5.635 -3.518 1.00 0.00 4 TYR A N 11
ATOM 18022 C CA . TYR A 1 4 ? 2.163 -5.064 -4.233 1.00 0.00 4 TYR A CA 11
ATOM 18023 C C . TYR A 1 4 ? 3.058 -4.231 -3.315 1.00 0.00 4 TYR A C 11
ATOM 18024 O O . TYR A 1 4 ? 2.599 -3.384 -2.546 1.00 0.00 4 TYR A O 11
ATOM 18042 N N . GLU A 1 5 ? 4.358 -4.487 -3.430 1.00 0.00 5 GLU A N 11
ATOM 18043 C CA . GLU A 1 5 ? 5.430 -3.855 -2.667 1.00 0.00 5 GLU A CA 11
ATOM 18044 C C . GLU A 1 5 ? 5.889 -2.560 -3.370 1.00 0.00 5 GLU A C 11
ATOM 18045 O O . GLU A 1 5 ? 6.471 -2.595 -4.456 1.00 0.00 5 GLU A O 11
ATOM 18057 N N . VAL A 1 6 ? 5.585 -1.403 -2.769 1.00 0.00 6 VAL A N 11
ATOM 18058 C CA . VAL A 1 6 ? 5.840 -0.069 -3.363 1.00 0.00 6 VAL A CA 11
ATOM 18059 C C . VAL A 1 6 ? 6.906 0.748 -2.616 1.00 0.00 6 VAL A C 11
ATOM 18060 O O . VAL A 1 6 ? 6.851 0.950 -1.401 1.00 0.00 6 VAL A O 11
ATOM 18073 N N . ASP A 1 7 ? 7.888 1.249 -3.369 1.00 0.00 7 ASP A N 11
ATOM 18074 C CA . ASP A 1 7 ? 9.108 1.882 -2.846 1.00 0.00 7 ASP A CA 11
ATOM 18075 C C . ASP A 1 7 ? 9.499 3.222 -3.506 1.00 0.00 7 ASP A C 11
ATOM 18076 O O . ASP A 1 7 ? 10.387 3.911 -3.002 1.00 0.00 7 ASP A O 11
ATOM 18085 N N . SER A 1 8 ? 8.844 3.603 -4.608 1.00 0.00 8 SER A N 11
ATOM 18086 C CA . SER A 1 8 ? 9.023 4.886 -5.318 1.00 0.00 8 SER A CA 11
ATOM 18087 C C . SER A 1 8 ? 7.678 5.461 -5.801 1.00 0.00 8 SER A C 11
ATOM 18088 O O . SER A 1 8 ? 6.775 4.681 -6.116 1.00 0.00 8 SER A O 11
ATOM 18096 N N . PRO A 1 9 ? 7.536 6.794 -5.969 1.00 0.00 9 PRO A N 11
ATOM 18097 C CA . PRO A 1 9 ? 6.365 7.398 -6.625 1.00 0.00 9 PRO A CA 11
ATOM 18098 C C . PRO A 1 9 ? 6.204 6.931 -8.082 1.00 0.00 9 PRO A C 11
ATOM 18099 O O . PRO A 1 9 ? 5.089 6.819 -8.592 1.00 0.00 9 PRO A O 11
ATOM 18110 N N . ASP A 1 10 ? 7.322 6.620 -8.742 1.00 0.00 10 ASP A N 11
ATOM 18111 C CA . ASP A 1 10 ? 7.362 5.971 -10.060 1.00 0.00 10 ASP A CA 11
ATOM 18112 C C . ASP A 1 10 ? 6.767 4.549 -10.020 1.00 0.00 10 ASP A C 11
ATOM 18113 O O . ASP A 1 10 ? 6.025 4.166 -10.922 1.00 0.00 10 ASP A O 11
ATOM 18122 N N . SER A 1 11 ? 7.018 3.781 -8.953 1.00 0.00 11 SER A N 11
ATOM 18123 C CA . SER A 1 11 ? 6.403 2.461 -8.742 1.00 0.00 11 SER A CA 11
ATOM 18124 C C . SER A 1 11 ? 4.892 2.583 -8.503 1.00 0.00 11 SER A C 11
ATOM 18125 O O . SER A 1 11 ? 4.133 1.760 -9.011 1.00 0.00 11 SER A O 11
ATOM 18133 N N . VAL A 1 12 ? 4.432 3.643 -7.818 1.00 0.00 12 VAL A N 11
ATOM 18134 C CA . VAL A 1 12 ? 2.994 3.971 -7.713 1.00 0.00 12 VAL A CA 11
ATOM 18135 C C . VAL A 1 12 ? 2.394 4.202 -9.104 1.00 0.00 12 VAL A C 11
ATOM 18136 O O . VAL A 1 12 ? 1.365 3.611 -9.422 1.00 0.00 12 VAL A O 11
ATOM 18149 N N . GLU A 1 13 ? 3.047 4.999 -9.960 1.00 0.00 13 GLU A N 11
ATOM 18150 C CA . GLU A 1 13 ? 2.587 5.248 -11.337 1.00 0.00 13 GLU A CA 11
ATOM 18151 C C . GLU A 1 13 ? 2.517 3.952 -12.163 1.00 0.00 13 GLU A C 11
ATOM 18152 O O . GLU A 1 13 ? 1.531 3.707 -12.857 1.00 0.00 13 GLU A O 11
ATOM 18164 N N . LYS A 1 14 ? 3.530 3.085 -12.059 1.00 0.00 14 LYS A N 11
ATOM 18165 C CA . LYS A 1 14 ? 3.599 1.824 -12.820 1.00 0.00 14 LYS A CA 11
ATOM 18166 C C . LYS A 1 14 ? 2.535 0.822 -12.374 1.00 0.00 14 LYS A C 11
ATOM 18167 O O . LYS A 1 14 ? 1.912 0.180 -13.217 1.00 0.00 14 LYS A O 11
ATOM 18186 N N . ILE A 1 15 ? 2.269 0.728 -11.071 1.00 0.00 15 ILE A N 11
ATOM 18187 C CA . ILE A 1 15 ? 1.199 -0.121 -10.533 1.00 0.00 15 ILE A CA 11
ATOM 18188 C C . ILE A 1 15 ? -0.178 0.460 -10.883 1.00 0.00 15 ILE A C 11
ATOM 18189 O O . ILE A 1 15 ? -1.062 -0.283 -11.300 1.00 0.00 15 ILE A O 11
ATOM 18205 N N . ALA A 1 16 ? -0.360 1.781 -10.824 1.00 0.00 16 ALA A N 11
ATOM 18206 C CA . ALA A 1 16 ? -1.582 2.446 -11.278 1.00 0.00 16 ALA A CA 11
ATOM 18207 C C . ALA A 1 16 ? -1.864 2.188 -12.772 1.00 0.00 16 ALA A C 11
ATOM 18208 O O . ALA A 1 16 ? -2.996 1.879 -13.143 1.00 0.00 16 ALA A O 11
ATOM 18215 N N . ARG A 1 17 ? -0.828 2.225 -13.621 1.00 0.00 17 ARG A N 11
ATOM 18216 C CA . ARG A 1 17 ? -0.904 1.870 -15.049 1.00 0.00 17 ARG A CA 11
ATOM 18217 C C . ARG A 1 17 ? -1.217 0.384 -15.277 1.00 0.00 17 ARG A C 11
ATOM 18218 O O . ARG A 1 17 ? -1.917 0.058 -16.234 1.00 0.00 17 ARG A O 11
ATOM 18239 N N . GLU A 1 18 ? -0.774 -0.514 -14.392 1.00 0.00 18 GLU A N 11
ATOM 18240 C CA . GLU A 1 18 ? -1.121 -1.945 -14.439 1.00 0.00 18 GLU A CA 11
ATOM 18241 C C . GLU A 1 18 ? -2.576 -2.208 -13.996 1.00 0.00 18 GLU A C 11
ATOM 18242 O O . GLU A 1 18 ? -3.274 -3.029 -14.593 1.00 0.00 18 GLU A O 11
ATOM 18254 N N . LEU A 1 19 ? -3.062 -1.468 -12.990 1.00 0.00 19 LEU A N 11
ATOM 18255 C CA . LEU A 1 19 ? -4.444 -1.523 -12.487 1.00 0.00 19 LEU A CA 11
ATOM 18256 C C . LEU A 1 19 ? -5.455 -0.760 -13.372 1.00 0.00 19 LEU A C 11
ATOM 18257 O O . LEU A 1 19 ? -6.663 -0.851 -13.144 1.00 0.00 19 LEU A O 11
ATOM 18273 N N . GLY A 1 20 ? -4.986 -0.015 -14.382 1.00 0.00 20 GLY A N 11
ATOM 18274 C CA . GLY A 1 20 ? -5.823 0.800 -15.275 1.00 0.00 20 GLY A CA 11
ATOM 18275 C C . GLY A 1 20 ? -6.452 2.024 -14.590 1.00 0.00 20 GLY A C 11
ATOM 18276 O O . GLY A 1 20 ? -7.551 2.445 -14.956 1.00 0.00 20 GLY A O 11
ATOM 18280 N N . LEU A 1 21 ? -5.790 2.556 -13.558 1.00 0.00 21 LEU A N 11
ATOM 18281 C CA . LEU A 1 21 ? -6.290 3.593 -12.657 1.00 0.00 21 LEU A CA 11
ATOM 18282 C C . LEU A 1 21 ? -6.400 4.983 -13.320 1.00 0.00 21 LEU A C 11
ATOM 18283 O O . LEU A 1 21 ? -5.679 5.295 -14.271 1.00 0.00 21 LEU A O 11
ATOM 18299 N N . SER A 1 22 ? -7.279 5.838 -12.786 1.00 0.00 22 SER A N 11
ATOM 18300 C CA . SER A 1 22 ? -7.496 7.213 -13.271 1.00 0.00 22 SER A CA 11
ATOM 18301 C C . SER A 1 22 ? -6.442 8.195 -12.741 1.00 0.00 22 SER A C 11
ATOM 18302 O O . SER A 1 22 ? -5.809 7.953 -11.712 1.00 0.00 22 SER A O 11
ATOM 18310 N N . GLU A 1 23 ? -6.276 9.342 -13.407 1.00 0.00 23 GLU A N 11
ATOM 18311 C CA . GLU A 1 23 ? -5.253 10.345 -13.059 1.00 0.00 23 GLU A CA 11
ATOM 18312 C C . GLU A 1 23 ? -5.441 10.926 -11.648 1.00 0.00 23 GLU A C 11
ATOM 18313 O O . GLU A 1 23 ? -4.479 11.037 -10.890 1.00 0.00 23 GLU A O 11
ATOM 18325 N N . GLU A 1 24 ? -6.681 11.237 -11.256 1.00 0.00 24 GLU A N 11
ATOM 18326 C CA . GLU A 1 24 ? -7.007 11.763 -9.918 1.00 0.00 24 GLU A CA 11
ATOM 18327 C C . GLU A 1 24 ? -6.836 10.705 -8.810 1.00 0.00 24 GLU A C 11
ATOM 18328 O O . GLU A 1 24 ? -6.461 11.033 -7.683 1.00 0.00 24 GLU A O 11
ATOM 18340 N N . GLN A 1 25 ? -7.064 9.428 -9.136 1.00 0.00 25 GLN A N 11
ATOM 18341 C CA . GLN A 1 25 ? -6.843 8.301 -8.224 1.00 0.00 25 GLN A CA 11
ATOM 18342 C C . GLN A 1 25 ? -5.341 8.066 -7.998 1.00 0.00 25 GLN A C 11
ATOM 18343 O O . GLN A 1 25 ? -4.905 7.932 -6.856 1.00 0.00 25 GLN A O 11
ATOM 18357 N N . LEU A 1 26 ? -4.528 8.105 -9.064 1.00 0.00 26 LEU A N 11
ATOM 18358 C CA . LEU A 1 26 ? -3.063 8.084 -8.969 1.00 0.00 26 LEU A CA 11
ATOM 18359 C C . LEU A 1 26 ? -2.537 9.273 -8.144 1.00 0.00 26 LEU A C 11
ATOM 18360 O O . LEU A 1 26 ? -1.777 9.071 -7.197 1.00 0.00 26 LEU A O 11
ATOM 18376 N N . ARG A 1 27 ? -2.975 10.498 -8.461 1.00 0.00 27 ARG A N 11
ATOM 18377 C CA . ARG A 1 27 ? -2.580 11.754 -7.791 1.00 0.00 27 ARG A CA 11
ATOM 18378 C C . ARG A 1 27 ? -2.734 11.681 -6.268 1.00 0.00 27 ARG A C 11
ATOM 18379 O O . ARG A 1 27 ? -1.849 12.134 -5.540 1.00 0.00 27 ARG A O 11
ATOM 18400 N N . ARG A 1 28 ? -3.807 11.042 -5.783 1.00 0.00 28 ARG A N 11
ATOM 18401 C CA . ARG A 1 28 ? -4.036 10.787 -4.352 1.00 0.00 28 ARG A CA 11
ATOM 18402 C C . ARG A 1 28 ? -2.984 9.850 -3.757 1.00 0.00 28 ARG A C 11
ATOM 18403 O O . ARG A 1 28 ? -2.422 10.169 -2.713 1.00 0.00 28 ARG A O 11
ATOM 18424 N N . ILE A 1 29 ? -2.665 8.734 -4.414 1.00 0.00 29 ILE A N 11
ATOM 18425 C CA . ILE A 1 29 ? -1.714 7.751 -3.870 1.00 0.00 29 ILE A CA 11
ATOM 18426 C C . ILE A 1 29 ? -0.297 8.333 -3.860 1.00 0.00 29 ILE A C 11
ATOM 18427 O O . ILE A 1 29 ? 0.428 8.158 -2.884 1.00 0.00 29 ILE A O 11
ATOM 18443 N N . GLN A 1 30 ? 0.085 9.094 -4.889 1.00 0.00 30 GLN A N 11
ATOM 18444 C CA . GLN A 1 30 ? 1.386 9.783 -4.927 1.00 0.00 30 GLN A CA 11
ATOM 18445 C C . GLN A 1 30 ? 1.530 10.851 -3.820 1.00 0.00 30 GLN A C 11
ATOM 18446 O O . GLN A 1 30 ? 2.632 11.037 -3.297 1.00 0.00 30 GLN A O 11
ATOM 18460 N N . LYS A 1 31 ? 0.435 11.504 -3.398 1.00 0.00 31 LYS A N 11
ATOM 18461 C CA . LYS A 1 31 ? 0.426 12.375 -2.207 1.00 0.00 31 LYS A CA 11
ATOM 18462 C C . LYS A 1 31 ? 0.601 11.565 -0.921 1.00 0.00 31 LYS A C 11
ATOM 18463 O O . LYS A 1 31 ? 1.466 11.880 -0.108 1.00 0.00 31 LYS A O 11
ATOM 18482 N N . GLU A 1 32 ? -0.172 10.498 -0.735 1.00 0.00 32 GLU A N 11
ATOM 18483 C CA . GLU A 1 32 ? -0.081 9.664 0.474 1.00 0.00 32 GLU A CA 11
ATOM 18484 C C . GLU A 1 32 ? 1.269 8.931 0.595 1.00 0.00 32 GLU A C 11
ATOM 18485 O O . GLU A 1 32 ? 1.766 8.736 1.705 1.00 0.00 32 GLU A O 11
ATOM 18497 N N . PHE A 1 33 ? 1.913 8.616 -0.534 1.00 0.00 33 PHE A N 11
ATOM 18498 C CA . PHE A 1 33 ? 3.286 8.115 -0.598 1.00 0.00 33 PHE A CA 11
ATOM 18499 C C . PHE A 1 33 ? 4.288 9.109 0.013 1.00 0.00 33 PHE A C 11
ATOM 18500 O O . PHE A 1 33 ? 5.105 8.721 0.848 1.00 0.00 33 PHE A O 11
ATOM 18517 N N . GLU A 1 34 ? 4.230 10.397 -0.354 1.00 0.00 34 GLU A N 11
ATOM 18518 C CA . GLU A 1 34 ? 5.160 11.386 0.210 1.00 0.00 34 GLU A CA 11
ATOM 18519 C C . GLU A 1 34 ? 4.846 11.706 1.679 1.00 0.00 34 GLU A C 11
ATOM 18520 O O . GLU A 1 34 ? 5.766 11.826 2.486 1.00 0.00 34 GLU A O 11
ATOM 18532 N N . ARG A 1 35 ? 3.562 11.722 2.070 1.00 0.00 35 ARG A N 11
ATOM 18533 C CA . ARG A 1 35 ? 3.126 11.877 3.473 1.00 0.00 35 ARG A CA 11
ATOM 18534 C C . ARG A 1 35 ? 3.638 10.745 4.373 1.00 0.00 35 ARG A C 11
ATOM 18535 O O . ARG A 1 35 ? 3.969 10.994 5.533 1.00 0.00 35 ARG A O 11
ATOM 18556 N N . ALA A 1 36 ? 3.776 9.527 3.843 1.00 0.00 36 ALA A N 11
ATOM 18557 C CA . ALA A 1 36 ? 4.404 8.403 4.542 1.00 0.00 36 ALA A CA 11
ATOM 18558 C C . ALA A 1 36 ? 5.902 8.641 4.820 1.00 0.00 36 ALA A C 11
ATOM 18559 O O . ALA A 1 36 ? 6.408 8.277 5.885 1.00 0.00 36 ALA A O 11
ATOM 18566 N N . GLU A 1 37 ? 6.613 9.291 3.894 1.00 0.00 37 GLU A N 11
ATOM 18567 C CA . GLU A 1 37 ? 8.010 9.711 4.070 1.00 0.00 37 GLU A CA 11
ATOM 18568 C C . GLU A 1 37 ? 8.126 10.866 5.078 1.00 0.00 37 GLU A C 11
ATOM 18569 O O . GLU A 1 37 ? 8.979 10.810 5.965 1.00 0.00 37 GLU A O 11
ATOM 18581 N N . ARG A 1 38 ? 7.230 11.864 5.013 1.00 0.00 38 ARG A N 11
ATOM 18582 C CA . ARG A 1 38 ? 7.307 13.067 5.871 1.00 0.00 38 ARG A CA 11
ATOM 18583 C C . ARG A 1 38 ? 7.119 12.744 7.355 1.00 0.00 38 ARG A C 11
ATOM 18584 O O . ARG A 1 38 ? 7.767 13.358 8.204 1.00 0.00 38 ARG A O 11
ATOM 18605 N N . LYS A 1 39 ? 6.227 11.792 7.661 1.00 0.00 39 LYS A N 11
ATOM 18606 C CA . LYS A 1 39 ? 5.818 11.431 9.032 1.00 0.00 39 LYS A CA 11
ATOM 18607 C C . LYS A 1 39 ? 6.462 10.143 9.573 1.00 0.00 39 LYS A C 11
ATOM 18608 O O . LYS A 1 39 ? 6.171 9.747 10.702 1.00 0.00 39 LYS A O 11
ATOM 18627 N N . GLY A 1 40 ? 7.327 9.481 8.797 1.00 0.00 40 GLY A N 11
ATOM 18628 C CA . GLY A 1 40 ? 8.042 8.264 9.220 1.00 0.00 40 GLY A CA 11
ATOM 18629 C C . GLY A 1 40 ? 7.147 7.025 9.392 1.00 0.00 40 GLY A C 11
ATOM 18630 O O . GLY A 1 40 ? 7.447 6.157 10.215 1.00 0.00 40 GLY A O 11
ATOM 18634 N N . LYS A 1 41 ? 6.039 6.955 8.640 1.00 0.00 41 LYS A N 11
ATOM 18635 C CA . LYS A 1 41 ? 4.980 5.926 8.724 1.00 0.00 41 LYS A CA 11
ATOM 18636 C C . LYS A 1 41 ? 4.912 5.041 7.472 1.00 0.00 41 LYS A C 11
ATOM 18637 O O . LYS A 1 41 ? 5.597 5.297 6.481 1.00 0.00 41 LYS A O 11
ATOM 18656 N N . LEU A 1 42 ? 4.079 4.003 7.524 1.00 0.00 42 LEU A N 11
ATOM 18657 C CA . LEU A 1 42 ? 3.716 3.129 6.401 1.00 0.00 42 LEU A CA 11
ATOM 18658 C C . LEU A 1 42 ? 2.225 3.328 6.074 1.00 0.00 42 LEU A C 11
ATOM 18659 O O . LEU A 1 42 ? 1.392 3.432 6.978 1.00 0.00 42 LEU A O 11
ATOM 18675 N N . VAL A 1 43 ? 1.893 3.397 4.782 1.00 0.00 43 VAL A N 11
ATOM 18676 C CA . VAL A 1 43 ? 0.516 3.544 4.279 1.00 0.00 43 VAL A CA 11
ATOM 18677 C C . VAL A 1 43 ? 0.086 2.309 3.484 1.00 0.00 43 VAL A C 11
ATOM 18678 O O . VAL A 1 43 ? 0.833 1.795 2.652 1.00 0.00 43 VAL A O 11
ATOM 18691 N N . ILE A 1 44 ? -1.142 1.854 3.734 1.00 0.00 44 ILE A N 11
ATOM 18692 C CA . ILE A 1 44 ? -1.800 0.733 3.057 1.00 0.00 44 ILE A CA 11
ATOM 18693 C C . ILE A 1 44 ? -2.908 1.286 2.161 1.00 0.00 44 ILE A C 11
ATOM 18694 O O . ILE A 1 44 ? -3.727 2.101 2.593 1.00 0.00 44 ILE A O 11
ATOM 18710 N N . VAL A 1 45 ? -2.923 0.847 0.907 1.00 0.00 45 VAL A N 11
ATOM 18711 C CA . VAL A 1 45 ? -3.838 1.297 -0.142 1.00 0.00 45 VAL A CA 11
ATOM 18712 C C . VAL A 1 45 ? -4.583 0.108 -0.730 1.00 0.00 45 VAL A C 11
ATOM 18713 O O . VAL A 1 45 ? -3.993 -0.940 -0.979 1.00 0.00 45 VAL A O 11
ATOM 18726 N N . TYR A 1 46 ? -5.883 0.263 -0.947 1.00 0.00 46 TYR A N 11
ATOM 18727 C CA . TYR A 1 46 ? -6.763 -0.775 -1.480 1.00 0.00 46 TYR A CA 11
ATOM 18728 C C . TYR A 1 46 ? -7.503 -0.294 -2.735 1.00 0.00 46 TYR A C 11
ATOM 18729 O O . TYR A 1 46 ? -7.954 0.852 -2.770 1.00 0.00 46 TYR A O 11
ATOM 18747 N N . LEU A 1 47 ? -7.647 -1.161 -3.742 1.00 0.00 47 LEU A N 11
ATOM 18748 C CA . LEU A 1 47 ? -8.367 -0.899 -4.997 1.00 0.00 47 LEU A CA 11
ATOM 18749 C C . LEU A 1 47 ? -9.469 -1.952 -5.211 1.00 0.00 47 LEU A C 11
ATOM 18750 O O . LEU A 1 47 ? -9.178 -3.145 -5.317 1.00 0.00 47 LEU A O 11
ATOM 18766 N N . THR A 1 48 ? -10.735 -1.525 -5.256 1.00 0.00 48 THR A N 11
ATOM 18767 C CA . THR A 1 48 ? -11.919 -2.411 -5.306 1.00 0.00 48 THR A CA 11
ATOM 18768 C C . THR A 1 48 ? -12.341 -2.816 -6.729 1.00 0.00 48 THR A C 11
ATOM 18769 O O . THR A 1 48 ? -11.875 -2.258 -7.723 1.00 0.00 48 THR A O 11
ATOM 18780 N N . SER A 1 49 ? -13.295 -3.750 -6.837 1.00 0.00 49 SER A N 11
ATOM 18781 C CA . SER A 1 49 ? -13.984 -4.105 -8.094 1.00 0.00 49 SER A CA 11
ATOM 18782 C C . SER A 1 49 ? -14.782 -2.945 -8.719 1.00 0.00 49 SER A C 11
ATOM 18783 O O . SER A 1 49 ? -15.040 -2.959 -9.924 1.00 0.00 49 SER A O 11
ATOM 18791 N N . ASP A 1 50 ? -15.135 -1.917 -7.938 1.00 0.00 50 ASP A N 11
ATOM 18792 C CA . ASP A 1 50 ? -15.772 -0.677 -8.412 1.00 0.00 50 ASP A CA 11
ATOM 18793 C C . ASP A 1 50 ? -14.752 0.403 -8.841 1.00 0.00 50 ASP A C 11
ATOM 18794 O O . ASP A 1 50 ? -15.143 1.479 -9.302 1.00 0.00 50 ASP A O 11
ATOM 18803 N N . GLY A 1 51 ? -13.447 0.141 -8.692 1.00 0.00 51 GLY A N 11
ATOM 18804 C CA . GLY A 1 51 ? -12.367 1.085 -9.000 1.00 0.00 51 GLY A CA 11
ATOM 18805 C C . GLY A 1 51 ? -12.134 2.153 -7.921 1.00 0.00 51 GLY A C 11
ATOM 18806 O O . GLY A 1 51 ? -11.422 3.129 -8.168 1.00 0.00 51 GLY A O 11
ATOM 18810 N N . LYS A 1 52 ? -12.726 1.992 -6.729 1.00 0.00 52 LYS A N 11
ATOM 18811 C CA . LYS A 1 52 ? -12.548 2.891 -5.579 1.00 0.00 52 LYS A CA 11
ATOM 18812 C C . LYS A 1 52 ? -11.173 2.660 -4.944 1.00 0.00 52 LYS A C 11
ATOM 18813 O O . LYS A 1 52 ? -10.822 1.520 -4.639 1.00 0.00 52 LYS A O 11
ATOM 18832 N N . VAL A 1 53 ? -10.426 3.741 -4.713 1.00 0.00 53 VAL A N 11
ATOM 18833 C CA . VAL A 1 53 ? -9.195 3.735 -3.907 1.00 0.00 53 VAL A CA 11
ATOM 18834 C C . VAL A 1 53 ? -9.536 4.080 -2.454 1.00 0.00 53 VAL A C 11
ATOM 18835 O O . VAL A 1 53 ? -10.267 5.038 -2.198 1.00 0.00 53 VAL A O 11
ATOM 18848 N N . GLU A 1 54 ? -8.990 3.324 -1.504 1.00 0.00 54 GLU A N 11
ATOM 18849 C CA . GLU A 1 54 ? -9.109 3.567 -0.057 1.00 0.00 54 GLU A CA 11
ATOM 18850 C C . GLU A 1 54 ? -7.727 3.543 0.620 1.00 0.00 54 GLU A C 11
ATOM 18851 O O . GLU A 1 54 ? -6.856 2.765 0.228 1.00 0.00 54 GLU A O 11
ATOM 18863 N N . ILE A 1 55 ? -7.526 4.403 1.628 1.00 0.00 55 ILE A N 11
ATOM 18864 C CA . ILE A 1 55 ? -6.241 4.650 2.308 1.00 0.00 55 ILE A CA 11
ATOM 18865 C C . ILE A 1 55 ? -6.344 4.317 3.809 1.00 0.00 55 ILE A C 11
ATOM 18866 O O . ILE A 1 55 ? -7.328 4.685 4.460 1.00 0.00 55 ILE A O 11
ATOM 18882 N N . ARG A 1 56 ? -5.314 3.673 4.373 1.00 0.00 56 ARG A N 11
ATOM 18883 C CA . ARG A 1 56 ? -5.142 3.382 5.806 1.00 0.00 56 ARG A CA 11
ATOM 18884 C C . ARG A 1 56 ? -3.692 3.630 6.252 1.00 0.00 56 ARG A C 11
ATOM 18885 O O . ARG A 1 56 ? -2.752 3.422 5.491 1.00 0.00 56 ARG A O 11
ATOM 18906 N N . GLU A 1 57 ? -3.513 4.057 7.499 1.00 0.00 57 GLU A N 11
ATOM 18907 C CA . GLU A 1 57 ? -2.223 4.379 8.135 1.00 0.00 57 GLU A CA 11
ATOM 18908 C C . GLU A 1 57 ? -1.929 3.422 9.307 1.00 0.00 57 GLU A C 11
ATOM 18909 O O . GLU A 1 57 ? -2.861 2.893 9.919 1.00 0.00 57 GLU A O 11
ATOM 18921 N N . VAL A 1 58 ? -0.646 3.218 9.644 1.00 0.00 58 VAL A N 11
ATOM 18922 C CA . VAL A 1 58 ? -0.218 2.385 10.791 1.00 0.00 58 VAL A CA 11
ATOM 18923 C C . VAL A 1 58 ? 0.689 3.139 11.770 1.00 0.00 58 VAL A C 11
ATOM 18924 O O . VAL A 1 58 ? 1.517 3.959 11.370 1.00 0.00 58 VAL A O 11
ATOM 18937 N N . THR A 1 59 ? 0.563 2.817 13.060 1.00 0.00 59 THR A N 11
ATOM 18938 C CA . THR A 1 59 ? 1.475 3.259 14.137 1.00 0.00 59 THR A CA 11
ATOM 18939 C C . THR A 1 59 ? 2.615 2.265 14.398 1.00 0.00 59 THR A C 11
ATOM 18940 O O . THR A 1 59 ? 3.688 2.658 14.860 1.00 0.00 59 THR A O 11
ATOM 18951 N N . SER A 1 60 ? 2.385 0.979 14.113 1.00 0.00 60 SER A N 11
ATOM 18952 C CA . SER A 1 60 ? 3.283 -0.152 14.387 1.00 0.00 60 SER A CA 11
ATOM 18953 C C . SER A 1 60 ? 2.972 -1.336 13.456 1.00 0.00 60 SER A C 11
ATOM 18954 O O . SER A 1 60 ? 1.936 -1.360 12.784 1.00 0.00 60 SER A O 11
ATOM 18962 N N . GLU A 1 61 ? 3.827 -2.362 13.452 1.00 0.00 61 GLU A N 11
ATOM 18963 C CA . GLU A 1 61 ? 3.574 -3.628 12.749 1.00 0.00 61 GLU A CA 11
ATOM 18964 C C . GLU A 1 61 ? 2.320 -4.365 13.254 1.00 0.00 61 GLU A C 11
ATOM 18965 O O . GLU A 1 61 ? 1.763 -5.195 12.536 1.00 0.00 61 GLU A O 11
ATOM 18977 N N . GLU A 1 62 ? 1.882 -4.078 14.484 1.00 0.00 62 GLU A N 11
ATOM 18978 C CA . GLU A 1 62 ? 0.672 -4.616 15.101 1.00 0.00 62 GLU A CA 11
ATOM 18979 C C . GLU A 1 62 ? -0.601 -4.114 14.402 1.00 0.00 62 GLU A C 11
ATOM 18980 O O . GLU A 1 62 ? -1.520 -4.895 14.159 1.00 0.00 62 GLU A O 11
ATOM 18992 N N . GLU A 1 63 ? -0.640 -2.832 14.014 1.00 0.00 63 GLU A N 11
ATOM 18993 C CA . GLU A 1 63 ? -1.697 -2.284 13.154 1.00 0.00 63 GLU A CA 11
ATOM 18994 C C . GLU A 1 63 ? -1.613 -2.893 11.750 1.00 0.00 63 GLU A C 11
ATOM 18995 O O . GLU A 1 63 ? -2.615 -3.396 11.244 1.00 0.00 63 GLU A O 11
ATOM 19007 N N . LEU A 1 64 ? -0.416 -2.903 11.149 1.00 0.00 64 LEU A N 11
ATOM 19008 C CA . LEU A 1 64 ? -0.168 -3.421 9.796 1.00 0.00 64 LEU A CA 11
ATOM 19009 C C . LEU A 1 64 ? -0.685 -4.865 9.650 1.00 0.00 64 LEU A C 11
ATOM 19010 O O . LEU A 1 64 ? -1.445 -5.176 8.734 1.00 0.00 64 LEU A O 11
ATOM 19026 N N . GLU A 1 65 ? -0.356 -5.728 10.612 1.00 0.00 65 GLU A N 11
ATOM 19027 C CA . GLU A 1 65 ? -0.834 -7.111 10.666 1.00 0.00 65 GLU A CA 11
ATOM 19028 C C . GLU A 1 65 ? -2.358 -7.206 10.832 1.00 0.00 65 GLU A C 11
ATOM 19029 O O . GLU A 1 65 ? -2.995 -8.020 10.161 1.00 0.00 65 GLU A O 11
ATOM 19041 N N . LYS A 1 66 ? -2.967 -6.355 11.673 1.00 0.00 66 LYS A N 11
ATOM 19042 C CA . LYS A 1 66 ? -4.413 -6.360 11.924 1.00 0.00 66 LYS A CA 11
ATOM 19043 C C . LYS A 1 66 ? -5.196 -5.968 10.674 1.00 0.00 66 LYS A C 11
ATOM 19044 O O . LYS A 1 66 ? -6.214 -6.584 10.368 1.00 0.00 66 LYS A O 11
ATOM 19063 N N . ILE A 1 67 ? -4.687 -4.998 9.916 1.00 0.00 67 ILE A N 11
ATOM 19064 C CA . ILE A 1 67 ? -5.285 -4.535 8.659 1.00 0.00 67 ILE A CA 11
ATOM 19065 C C . ILE A 1 67 ? -5.179 -5.621 7.585 1.00 0.00 67 ILE A C 11
ATOM 19066 O O . ILE A 1 67 ? -6.183 -5.952 6.961 1.00 0.00 67 ILE A O 11
ATOM 19082 N N . LEU A 1 68 ? -4.013 -6.254 7.412 1.00 0.00 68 LEU A N 11
ATOM 19083 C CA . LEU A 1 68 ? -3.863 -7.355 6.452 1.00 0.00 68 LEU A CA 11
ATOM 19084 C C . LEU A 1 68 ? -4.753 -8.564 6.807 1.00 0.00 68 LEU A C 11
ATOM 19085 O O . LEU A 1 68 ? -5.368 -9.153 5.913 1.00 0.00 68 LEU A O 11
ATOM 19101 N N . LYS A 1 69 ? -4.915 -8.878 8.101 1.00 0.00 69 LYS A N 11
ATOM 19102 C CA . LYS A 1 69 ? -5.869 -9.892 8.591 1.00 0.00 69 LYS A CA 11
ATOM 19103 C C . LYS A 1 69 ? -7.335 -9.496 8.353 1.00 0.00 69 LYS A C 11
ATOM 19104 O O . LYS A 1 69 ? -8.129 -10.347 7.952 1.00 0.00 69 LYS A O 11
ATOM 19123 N N . LYS A 1 70 ? -7.695 -8.214 8.517 1.00 0.00 70 LYS A N 11
ATOM 19124 C CA . LYS A 1 70 ? -9.048 -7.676 8.257 1.00 0.00 70 LYS A CA 11
ATOM 19125 C C . LYS A 1 70 ? -9.401 -7.680 6.762 1.00 0.00 70 LYS A C 11
ATOM 19126 O O . LYS A 1 70 ? -10.546 -7.959 6.407 1.00 0.00 70 LYS A O 11
ATOM 19145 N N . LEU A 1 71 ? -8.422 -7.432 5.890 1.00 0.00 71 LEU A N 11
ATOM 19146 C CA . LEU A 1 71 ? -8.568 -7.485 4.428 1.00 0.00 71 LEU A CA 11
ATOM 19147 C C . LEU A 1 71 ? -8.491 -8.920 3.861 1.00 0.00 71 LEU A C 11
ATOM 19148 O O . LEU A 1 71 ? -8.769 -9.130 2.678 1.00 0.00 71 LEU A O 11
ATOM 19164 N N . GLY A 1 72 ? -8.157 -9.912 4.695 1.00 0.00 72 GLY A N 11
ATOM 19165 C CA . GLY A 1 72 ? -8.247 -11.339 4.371 1.00 0.00 72 GLY A CA 11
ATOM 19166 C C . GLY A 1 72 ? -7.160 -11.871 3.428 1.00 0.00 72 GLY A C 11
ATOM 19167 O O . GLY A 1 72 ? -7.404 -12.854 2.721 1.00 0.00 72 GLY A O 11
ATOM 19171 N N . VAL A 1 73 ? -5.979 -11.242 3.385 1.00 0.00 73 VAL A N 11
ATOM 19172 C CA . VAL A 1 73 ? -4.847 -11.712 2.560 1.00 0.00 73 VAL A CA 11
ATOM 19173 C C . VAL A 1 73 ? -4.247 -13.018 3.115 1.00 0.00 73 VAL A C 11
ATOM 19174 O O . VAL A 1 73 ? -4.392 -13.329 4.300 1.00 0.00 73 VAL A O 11
ATOM 19187 N N . ASP A 1 74 ? -3.567 -13.795 2.268 1.00 0.00 74 ASP A N 11
ATOM 19188 C CA . ASP A 1 74 ? -2.932 -15.063 2.664 1.00 0.00 74 ASP A CA 11
ATOM 19189 C C . ASP A 1 74 ? -1.778 -14.859 3.663 1.00 0.00 74 ASP A C 11
ATOM 19190 O O . ASP A 1 74 ? -1.053 -13.867 3.603 1.00 0.00 74 ASP A O 11
ATOM 19199 N N . GLU A 1 75 ? -1.565 -15.815 4.572 1.00 0.00 75 GLU A N 11
ATOM 19200 C CA . GLU A 1 75 ? -0.596 -15.681 5.677 1.00 0.00 75 GLU A CA 11
ATOM 19201 C C . GLU A 1 75 ? 0.859 -15.507 5.203 1.00 0.00 75 GLU A C 11
ATOM 19202 O O . GLU A 1 75 ? 1.640 -14.802 5.848 1.00 0.00 75 GLU A O 11
ATOM 19214 N N . GLU A 1 76 ? 1.216 -16.074 4.043 1.00 0.00 76 GLU A N 11
ATOM 19215 C CA . GLU A 1 76 ? 2.516 -15.848 3.395 1.00 0.00 76 GLU A CA 11
ATOM 19216 C C . GLU A 1 76 ? 2.734 -14.370 3.047 1.00 0.00 76 GLU A C 11
ATOM 19217 O O . GLU A 1 76 ? 3.833 -13.850 3.217 1.00 0.00 76 GLU A O 11
ATOM 19229 N N . ILE A 1 77 ? 1.693 -13.678 2.587 1.00 0.00 77 ILE A N 11
ATOM 19230 C CA . ILE A 1 77 ? 1.760 -12.262 2.212 1.00 0.00 77 ILE A CA 11
ATOM 19231 C C . ILE A 1 77 ? 2.065 -11.413 3.449 1.00 0.00 77 ILE A C 11
ATOM 19232 O O . ILE A 1 77 ? 2.921 -10.531 3.398 1.00 0.00 77 ILE A O 11
ATOM 19248 N N . ILE A 1 78 ? 1.427 -11.721 4.583 1.00 0.00 78 ILE A N 11
ATOM 19249 C CA . ILE A 1 78 ? 1.612 -10.995 5.843 1.00 0.00 78 ILE A CA 11
ATOM 19250 C C . ILE A 1 78 ? 3.051 -11.145 6.353 1.00 0.00 78 ILE A C 11
ATOM 19251 O O . ILE A 1 78 ? 3.725 -10.141 6.591 1.00 0.00 78 ILE A O 11
ATOM 19267 N N . ARG A 1 79 ? 3.562 -12.380 6.461 1.00 0.00 79 ARG A N 11
ATOM 19268 C CA . ARG A 1 79 ? 4.939 -12.634 6.931 1.00 0.00 79 ARG A CA 11
ATOM 19269 C C . ARG A 1 79 ? 6.010 -12.151 5.946 1.00 0.00 79 ARG A C 11
ATOM 19270 O O . ARG A 1 79 ? 7.062 -11.685 6.386 1.00 0.00 79 ARG A O 11
ATOM 19291 N N . ARG A 1 80 ? 5.758 -12.232 4.629 1.00 0.00 80 ARG A N 11
ATOM 19292 C CA . ARG A 1 80 ? 6.734 -11.857 3.592 1.00 0.00 80 ARG A CA 11
ATOM 19293 C C . ARG A 1 80 ? 6.851 -10.342 3.464 1.00 0.00 80 ARG A C 11
ATOM 19294 O O . ARG A 1 80 ? 7.947 -9.798 3.569 1.00 0.00 80 ARG A O 11
ATOM 19315 N N . ILE A 1 81 ? 5.726 -9.655 3.269 1.00 0.00 81 ILE A N 11
ATOM 19316 C CA . ILE A 1 81 ? 5.727 -8.206 2.996 1.00 0.00 81 ILE A CA 11
ATOM 19317 C C . ILE A 1 81 ? 6.111 -7.375 4.234 1.00 0.00 81 ILE A C 11
ATOM 19318 O O . ILE A 1 81 ? 6.850 -6.397 4.090 1.00 0.00 81 ILE A O 11
ATOM 19334 N N . LYS A 1 82 ? 5.743 -7.785 5.462 1.00 0.00 82 LYS A N 11
ATOM 19335 C CA . LYS A 1 82 ? 6.243 -7.118 6.686 1.00 0.00 82 LYS A CA 11
ATOM 19336 C C . LYS A 1 82 ? 7.768 -7.164 6.828 1.00 0.00 82 LYS A C 11
ATOM 19337 O O . LYS A 1 82 ? 8.345 -6.199 7.327 1.00 0.00 82 LYS A O 11
ATOM 19356 N N . ARG A 1 83 ? 8.449 -8.209 6.342 1.00 0.00 83 ARG A N 11
ATOM 19357 C CA . ARG A 1 83 ? 9.926 -8.293 6.359 1.00 0.00 83 ARG A CA 11
ATOM 19358 C C . ARG A 1 83 ? 10.568 -7.200 5.496 1.00 0.00 83 ARG A C 11
ATOM 19359 O O . ARG A 1 83 ? 11.564 -6.607 5.905 1.00 0.00 83 ARG A O 11
ATOM 19380 N N . LEU A 1 84 ? 9.956 -6.859 4.360 1.00 0.00 84 LEU A N 11
ATOM 19381 C CA . LEU A 1 84 ? 10.406 -5.771 3.476 1.00 0.00 84 LEU A CA 11
ATOM 19382 C C . LEU A 1 84 ? 10.257 -4.391 4.140 1.00 0.00 84 LEU A C 11
ATOM 19383 O O . LEU A 1 84 ? 11.105 -3.511 3.966 1.00 0.00 84 LEU A O 11
ATOM 19399 N N . ARG A 1 85 ? 9.201 -4.222 4.947 1.00 0.00 85 ARG A N 11
ATOM 19400 C CA . ARG A 1 85 ? 8.967 -3.036 5.787 1.00 0.00 85 ARG A CA 11
ATOM 19401 C C . ARG A 1 85 ? 9.995 -2.952 6.923 1.00 0.00 85 ARG A C 11
ATOM 19402 O O . ARG A 1 85 ? 10.573 -1.889 7.138 1.00 0.00 85 ARG A O 11
ATOM 19423 N N . LYS A 1 86 ? 10.286 -4.071 7.597 1.00 0.00 86 LYS A N 11
ATOM 19424 C CA . LYS A 1 86 ? 11.296 -4.172 8.675 1.00 0.00 86 LYS A CA 11
ATOM 19425 C C . LYS A 1 86 ? 12.723 -3.877 8.198 1.00 0.00 86 LYS A C 11
ATOM 19426 O O . LYS A 1 86 ? 13.495 -3.257 8.927 1.00 0.00 86 LYS A O 11
ATOM 19445 N N . GLU A 1 87 ? 13.056 -4.245 6.960 1.00 0.00 87 GLU A N 11
ATOM 19446 C CA . GLU A 1 87 ? 14.310 -3.861 6.288 1.00 0.00 87 GLU A CA 11
ATOM 19447 C C . GLU A 1 87 ? 14.307 -2.413 5.744 1.00 0.00 87 GLU A C 11
ATOM 19448 O O . GLU A 1 87 ? 15.325 -1.935 5.240 1.00 0.00 87 GLU A O 11
ATOM 19460 N N . GLY A 1 88 ? 13.185 -1.694 5.860 1.00 0.00 88 GLY A N 11
ATOM 19461 C CA . GLY A 1 88 ? 13.046 -0.279 5.499 1.00 0.00 88 GLY A CA 11
ATOM 19462 C C . GLY A 1 88 ? 12.941 -0.001 3.993 1.00 0.00 88 GLY A C 11
ATOM 19463 O O . GLY A 1 88 ? 13.145 1.140 3.574 1.00 0.00 88 GLY A O 11
ATOM 19467 N N . GLN A 1 89 ? 12.647 -1.016 3.170 1.00 0.00 89 GLN A N 11
ATOM 19468 C CA . GLN A 1 89 ? 12.628 -0.890 1.706 1.00 0.00 89 GLN A CA 11
ATOM 19469 C C . GLN A 1 89 ? 11.292 -0.327 1.185 1.00 0.00 89 GLN A C 11
ATOM 19470 O O . GLN A 1 89 ? 11.255 0.301 0.127 1.00 0.00 89 GLN A O 11
ATOM 19484 N N . ILE A 1 90 ? 10.200 -0.511 1.938 1.00 0.00 90 ILE A N 11
ATOM 19485 C CA . ILE A 1 90 ? 8.826 -0.210 1.545 1.00 0.00 90 ILE A CA 11
ATOM 19486 C C . ILE A 1 90 ? 8.271 0.928 2.402 1.00 0.00 90 ILE A C 11
ATOM 19487 O O . ILE A 1 90 ? 8.295 0.871 3.633 1.00 0.00 90 ILE A O 11
ATOM 19503 N N . LYS A 1 91 ? 7.724 1.941 1.725 1.00 0.00 91 LYS A N 11
ATOM 19504 C CA . LYS A 1 91 ? 7.018 3.091 2.319 1.00 0.00 91 LYS A CA 11
ATOM 19505 C C . LYS A 1 91 ? 5.502 3.001 2.153 1.00 0.00 91 LYS A C 11
ATOM 19506 O O . LYS A 1 91 ? 4.764 3.697 2.851 1.00 0.00 91 LYS A O 11
ATOM 19525 N N . LEU A 1 92 ? 5.045 2.157 1.229 1.00 0.00 92 LEU A N 11
ATOM 19526 C CA . LEU A 1 92 ? 3.643 2.080 0.815 1.00 0.00 92 LEU A CA 11
ATOM 19527 C C . LEU A 1 92 ? 3.314 0.699 0.230 1.00 0.00 92 LEU A C 11
ATOM 19528 O O . LEU A 1 92 ? 4.147 0.081 -0.430 1.00 0.00 92 LEU A O 11
ATOM 19544 N N . VAL A 1 93 ? 2.097 0.208 0.453 1.00 0.00 93 VAL A N 11
ATOM 19545 C CA . VAL A 1 93 ? 1.640 -1.099 -0.050 1.00 0.00 93 VAL A CA 11
ATOM 19546 C C . VAL A 1 93 ? 0.263 -1.004 -0.700 1.00 0.00 93 VAL A C 11
ATOM 19547 O O . VAL A 1 93 ? -0.606 -0.300 -0.192 1.00 0.00 93 VAL A O 11
ATOM 19560 N N . ILE A 1 94 ? 0.064 -1.693 -1.831 1.00 0.00 94 ILE A N 11
ATOM 19561 C CA . ILE A 1 94 ? -1.159 -1.610 -2.657 1.00 0.00 94 ILE A CA 11
ATOM 19562 C C . ILE A 1 94 ? -1.819 -2.985 -2.791 1.00 0.00 94 ILE A C 11
ATOM 19563 O O . ILE A 1 94 ? -1.156 -3.922 -3.224 1.00 0.00 94 ILE A O 11
ATOM 19579 N N . ILE A 1 95 ? -3.114 -3.123 -2.482 1.00 0.00 95 ILE A N 11
ATOM 19580 C CA . ILE A 1 95 ? -3.853 -4.394 -2.560 1.00 0.00 95 ILE A CA 11
ATOM 19581 C C . ILE A 1 95 ? -4.953 -4.312 -3.621 1.00 0.00 95 ILE A C 11
ATOM 19582 O O . ILE A 1 95 ? -5.716 -3.344 -3.674 1.00 0.00 95 ILE A O 11
ATOM 19598 N N . GLU A 1 96 ? -5.065 -5.355 -4.440 1.00 0.00 96 GLU A N 11
ATOM 19599 C CA . GLU A 1 96 ? -6.115 -5.510 -5.453 1.00 0.00 96 GLU A CA 11
ATOM 19600 C C . GLU A 1 96 ? -7.253 -6.405 -4.932 1.00 0.00 96 GLU A C 11
ATOM 19601 O O . GLU A 1 96 ? -7.060 -7.593 -4.663 1.00 0.00 96 GLU A O 11
ATOM 19613 N N . GLY A 1 97 ? -8.453 -5.835 -4.811 1.00 0.00 97 GLY A N 11
ATOM 19614 C CA . GLY A 1 97 ? -9.681 -6.482 -4.329 1.00 0.00 97 GLY A CA 11
ATOM 19615 C C . GLY A 1 97 ? -10.722 -6.765 -5.419 1.00 0.00 97 GLY A C 11
ATOM 19616 O O . GLY A 1 97 ? -11.872 -7.070 -5.109 1.00 0.00 97 GLY A O 11
ATOM 19620 N N . SER A 1 98 ? -10.353 -6.645 -6.698 1.00 0.00 98 SER A N 11
ATOM 19621 C CA . SER A 1 98 ? -11.266 -6.732 -7.851 1.00 0.00 98 SER A CA 11
ATOM 19622 C C . SER A 1 98 ? -11.616 -8.156 -8.319 1.00 0.00 98 SER A C 11
ATOM 19623 O O . SER A 1 98 ? -12.356 -8.329 -9.290 1.00 0.00 98 SER A O 11
ATOM 19631 N N . LEU A 1 99 ? -11.102 -9.175 -7.624 1.00 0.00 99 LEU A N 11
ATOM 19632 C CA . LEU A 1 99 ? -11.133 -10.594 -8.017 1.00 0.00 99 LEU A CA 11
ATOM 19633 C C . LEU A 1 99 ? -12.002 -11.482 -7.096 1.00 0.00 99 LEU A C 11
ATOM 19634 O O . LEU A 1 99 ? -11.829 -12.701 -7.056 1.00 0.00 99 LEU A O 11
ATOM 19650 N N . GLU A 1 100 ? -12.928 -10.893 -6.332 1.00 0.00 100 GLU A N 11
ATOM 19651 C CA . GLU A 1 100 ? -13.856 -11.636 -5.464 1.00 0.00 100 GLU A CA 11
ATOM 19652 C C . GLU A 1 100 ? -14.934 -12.404 -6.257 1.00 0.00 100 GLU A C 11
ATOM 19653 O O . GLU A 1 100 ? -15.436 -11.928 -7.280 1.00 0.00 100 GLU A O 11
ATOM 19665 N N . HIS A 1 101 ? -15.335 -13.570 -5.737 1.00 0.00 101 HIS A N 11
ATOM 19666 C CA . HIS A 1 101 ? -16.450 -14.395 -6.227 1.00 0.00 101 HIS A CA 11
ATOM 19667 C C . HIS A 1 101 ? -17.307 -14.894 -5.049 1.00 0.00 101 HIS A C 11
ATOM 19668 O O . HIS A 1 101 ? -16.779 -15.197 -3.975 1.00 0.00 101 HIS A O 11
ATOM 19682 N N . HIS A 1 102 ? -18.627 -14.998 -5.243 1.00 0.00 102 HIS A N 11
ATOM 19683 C CA . HIS A 1 102 ? -19.567 -15.452 -4.211 1.00 0.00 102 HIS A CA 11
ATOM 19684 C C . HIS A 1 102 ? -19.722 -16.984 -4.180 1.00 0.00 102 HIS A C 11
ATOM 19685 O O . HIS A 1 102 ? -19.809 -17.636 -5.225 1.00 0.00 102 HIS A O 11
ATOM 19699 N N . HIS A 1 103 ? -19.816 -17.548 -2.972 1.00 0.00 103 HIS A N 11
ATOM 19700 C CA . HIS A 1 103 ? -20.176 -18.946 -2.711 1.00 0.00 103 HIS A CA 11
ATOM 19701 C C . HIS A 1 103 ? -20.828 -19.105 -1.323 1.00 0.00 103 HIS A C 11
ATOM 19702 O O . HIS A 1 103 ? -20.424 -18.447 -0.357 1.00 0.00 103 HIS A O 11
ATOM 19716 N N . HIS A 1 104 ? -21.815 -19.998 -1.211 1.00 0.00 104 HIS A N 11
ATOM 19717 C CA . HIS A 1 104 ? -22.473 -20.366 0.050 1.00 0.00 104 HIS A CA 11
ATOM 19718 C C . HIS A 1 104 ? -23.035 -21.801 -0.015 1.00 0.00 104 HIS A C 11
ATOM 19719 O O . HIS A 1 104 ? -23.521 -22.230 -1.066 1.00 0.00 104 HIS A O 11
ATOM 19733 N N . HIS A 1 105 ? -22.999 -22.517 1.119 1.00 0.00 105 HIS A N 11
ATOM 19734 C CA . HIS A 1 105 ? -23.390 -23.930 1.276 1.00 0.00 105 HIS A CA 11
ATOM 19735 C C . HIS A 1 105 ? -22.603 -24.916 0.373 1.00 0.00 105 HIS A C 11
ATOM 19736 O O . HIS A 1 105 ? -21.755 -24.525 -0.437 1.00 0.00 105 HIS A O 11
ATOM 19750 N N . HIS A 1 106 ? -22.869 -26.216 0.539 1.00 0.00 106 HIS A N 11
ATOM 19751 C CA . HIS A 1 106 ? -22.422 -27.306 -0.342 1.00 0.00 106 HIS A CA 11
ATOM 19752 C C . HIS A 1 106 ? -23.519 -27.676 -1.365 1.00 0.00 106 HIS A C 11
ATOM 19753 O O . HIS A 1 106 ? -23.193 -27.859 -2.561 1.00 0.00 106 HIS A O 11
ATOM 19768 N N . GLY A 1 1 ? -6.586 -9.886 -6.895 1.00 0.00 1 GLY A N 12
ATOM 19769 C CA . GLY A 1 1 ? -5.154 -9.977 -7.231 1.00 0.00 1 GLY A CA 12
ATOM 19770 C C . GLY A 1 1 ? -4.318 -10.289 -6.006 1.00 0.00 1 GLY A C 12
ATOM 19771 O O . GLY A 1 1 ? -4.638 -11.213 -5.256 1.00 0.00 1 GLY A O 12
ATOM 19777 N N . LYS A 1 2 ? -3.236 -9.528 -5.809 1.00 0.00 2 LYS A N 12
ATOM 19778 C CA . LYS A 1 2 ? -2.226 -9.696 -4.745 1.00 0.00 2 LYS A CA 12
ATOM 19779 C C . LYS A 1 2 ? -1.901 -8.343 -4.086 1.00 0.00 2 LYS A C 12
ATOM 19780 O O . LYS A 1 2 ? -2.446 -7.307 -4.472 1.00 0.00 2 LYS A O 12
ATOM 19799 N N . LEU A 1 3 ? -1.018 -8.364 -3.089 1.00 0.00 3 LEU A N 12
ATOM 19800 C CA . LEU A 1 3 ? -0.388 -7.183 -2.497 1.00 0.00 3 LEU A CA 12
ATOM 19801 C C . LEU A 1 3 ? 0.929 -6.888 -3.239 1.00 0.00 3 LEU A C 12
ATOM 19802 O O . LEU A 1 3 ? 1.722 -7.796 -3.504 1.00 0.00 3 LEU A O 12
ATOM 19818 N N . TYR A 1 4 ? 1.150 -5.617 -3.560 1.00 0.00 4 TYR A N 12
ATOM 19819 C CA . TYR A 1 4 ? 2.274 -5.097 -4.337 1.00 0.00 4 TYR A CA 12
ATOM 19820 C C . TYR A 1 4 ? 3.177 -4.204 -3.486 1.00 0.00 4 TYR A C 12
ATOM 19821 O O . TYR A 1 4 ? 2.715 -3.340 -2.736 1.00 0.00 4 TYR A O 12
ATOM 19839 N N . GLU A 1 5 ? 4.481 -4.451 -3.598 1.00 0.00 5 GLU A N 12
ATOM 19840 C CA . GLU A 1 5 ? 5.533 -3.848 -2.783 1.00 0.00 5 GLU A CA 12
ATOM 19841 C C . GLU A 1 5 ? 6.044 -2.549 -3.437 1.00 0.00 5 GLU A C 12
ATOM 19842 O O . GLU A 1 5 ? 6.679 -2.570 -4.494 1.00 0.00 5 GLU A O 12
ATOM 19854 N N . VAL A 1 6 ? 5.726 -1.404 -2.825 1.00 0.00 6 VAL A N 12
ATOM 19855 C CA . VAL A 1 6 ? 6.016 -0.066 -3.391 1.00 0.00 6 VAL A CA 12
ATOM 19856 C C . VAL A 1 6 ? 7.043 0.752 -2.587 1.00 0.00 6 VAL A C 12
ATOM 19857 O O . VAL A 1 6 ? 6.866 1.058 -1.405 1.00 0.00 6 VAL A O 12
ATOM 19870 N N . ASP A 1 7 ? 8.119 1.157 -3.262 1.00 0.00 7 ASP A N 12
ATOM 19871 C CA . ASP A 1 7 ? 9.244 1.930 -2.713 1.00 0.00 7 ASP A CA 12
ATOM 19872 C C . ASP A 1 7 ? 9.494 3.280 -3.421 1.00 0.00 7 ASP A C 12
ATOM 19873 O O . ASP A 1 7 ? 10.319 4.071 -2.960 1.00 0.00 7 ASP A O 12
ATOM 19882 N N . SER A 1 8 ? 8.814 3.540 -4.544 1.00 0.00 8 SER A N 12
ATOM 19883 C CA . SER A 1 8 ? 9.064 4.678 -5.442 1.00 0.00 8 SER A CA 12
ATOM 19884 C C . SER A 1 8 ? 7.765 5.315 -5.964 1.00 0.00 8 SER A C 12
ATOM 19885 O O . SER A 1 8 ? 6.829 4.578 -6.292 1.00 0.00 8 SER A O 12
ATOM 19893 N N . PRO A 1 9 ? 7.704 6.652 -6.141 1.00 0.00 9 PRO A N 12
ATOM 19894 C CA . PRO A 1 9 ? 6.582 7.322 -6.806 1.00 0.00 9 PRO A CA 12
ATOM 19895 C C . PRO A 1 9 ? 6.415 6.909 -8.269 1.00 0.00 9 PRO A C 12
ATOM 19896 O O . PRO A 1 9 ? 5.305 6.942 -8.805 1.00 0.00 9 PRO A O 12
ATOM 19907 N N . ASP A 1 10 ? 7.496 6.492 -8.931 1.00 0.00 10 ASP A N 12
ATOM 19908 C CA . ASP A 1 10 ? 7.397 5.957 -10.284 1.00 0.00 10 ASP A CA 12
ATOM 19909 C C . ASP A 1 10 ? 6.763 4.555 -10.281 1.00 0.00 10 ASP A C 12
ATOM 19910 O O . ASP A 1 10 ? 6.019 4.205 -11.194 1.00 0.00 10 ASP A O 12
ATOM 19919 N N . SER A 1 11 ? 6.983 3.763 -9.225 1.00 0.00 11 SER A N 12
ATOM 19920 C CA . SER A 1 11 ? 6.308 2.470 -9.032 1.00 0.00 11 SER A CA 12
ATOM 19921 C C . SER A 1 11 ? 4.828 2.636 -8.684 1.00 0.00 11 SER A C 12
ATOM 19922 O O . SER A 1 11 ? 4.014 1.829 -9.131 1.00 0.00 11 SER A O 12
ATOM 19930 N N . VAL A 1 12 ? 4.447 3.713 -7.985 1.00 0.00 12 VAL A N 12
ATOM 19931 C CA . VAL A 1 12 ? 3.032 4.094 -7.803 1.00 0.00 12 VAL A CA 12
ATOM 19932 C C . VAL A 1 12 ? 2.369 4.335 -9.165 1.00 0.00 12 VAL A C 12
ATOM 19933 O O . VAL A 1 12 ? 1.300 3.788 -9.424 1.00 0.00 12 VAL A O 12
ATOM 19946 N N . GLU A 1 13 ? 3.019 5.078 -10.070 1.00 0.00 13 GLU A N 12
ATOM 19947 C CA . GLU A 1 13 ? 2.516 5.305 -11.435 1.00 0.00 13 GLU A CA 12
ATOM 19948 C C . GLU A 1 13 ? 2.423 3.999 -12.246 1.00 0.00 13 GLU A C 12
ATOM 19949 O O . GLU A 1 13 ? 1.413 3.749 -12.903 1.00 0.00 13 GLU A O 12
ATOM 19961 N N . LYS A 1 14 ? 3.442 3.135 -12.174 1.00 0.00 14 LYS A N 12
ATOM 19962 C CA . LYS A 1 14 ? 3.488 1.864 -12.927 1.00 0.00 14 LYS A CA 12
ATOM 19963 C C . LYS A 1 14 ? 2.393 0.898 -12.473 1.00 0.00 14 LYS A C 12
ATOM 19964 O O . LYS A 1 14 ? 1.715 0.305 -13.311 1.00 0.00 14 LYS A O 12
ATOM 19983 N N . ILE A 1 15 ? 2.160 0.788 -11.165 1.00 0.00 15 ILE A N 12
ATOM 19984 C CA . ILE A 1 15 ? 1.080 -0.039 -10.614 1.00 0.00 15 ILE A CA 12
ATOM 19985 C C . ILE A 1 15 ? -0.287 0.578 -10.943 1.00 0.00 15 ILE A C 12
ATOM 19986 O O . ILE A 1 15 ? -1.185 -0.140 -11.374 1.00 0.00 15 ILE A O 12
ATOM 20002 N N . ALA A 1 16 ? -0.447 1.902 -10.849 1.00 0.00 16 ALA A N 12
ATOM 20003 C CA . ALA A 1 16 ? -1.670 2.591 -11.268 1.00 0.00 16 ALA A CA 12
ATOM 20004 C C . ALA A 1 16 ? -2.003 2.362 -12.758 1.00 0.00 16 ALA A C 12
ATOM 20005 O O . ALA A 1 16 ? -3.166 2.149 -13.104 1.00 0.00 16 ALA A O 12
ATOM 20012 N N . ARG A 1 17 ? -0.988 2.327 -13.631 1.00 0.00 17 ARG A N 12
ATOM 20013 C CA . ARG A 1 17 ? -1.121 1.981 -15.058 1.00 0.00 17 ARG A CA 12
ATOM 20014 C C . ARG A 1 17 ? -1.533 0.520 -15.277 1.00 0.00 17 ARG A C 12
ATOM 20015 O O . ARG A 1 17 ? -2.316 0.252 -16.189 1.00 0.00 17 ARG A O 12
ATOM 20036 N N . GLU A 1 18 ? -1.091 -0.418 -14.433 1.00 0.00 18 GLU A N 12
ATOM 20037 C CA . GLU A 1 18 ? -1.558 -1.816 -14.465 1.00 0.00 18 GLU A CA 12
ATOM 20038 C C . GLU A 1 18 ? -2.987 -1.987 -13.906 1.00 0.00 18 GLU A C 12
ATOM 20039 O O . GLU A 1 18 ? -3.749 -2.819 -14.404 1.00 0.00 18 GLU A O 12
ATOM 20051 N N . LEU A 1 19 ? -3.377 -1.175 -12.915 1.00 0.00 19 LEU A N 12
ATOM 20052 C CA . LEU A 1 19 ? -4.728 -1.141 -12.333 1.00 0.00 19 LEU A CA 12
ATOM 20053 C C . LEU A 1 19 ? -5.747 -0.353 -13.186 1.00 0.00 19 LEU A C 12
ATOM 20054 O O . LEU A 1 19 ? -6.943 -0.379 -12.888 1.00 0.00 19 LEU A O 12
ATOM 20070 N N . GLY A 1 20 ? -5.302 0.345 -14.238 1.00 0.00 20 GLY A N 12
ATOM 20071 C CA . GLY A 1 20 ? -6.147 1.206 -15.078 1.00 0.00 20 GLY A CA 12
ATOM 20072 C C . GLY A 1 20 ? -6.729 2.417 -14.330 1.00 0.00 20 GLY A C 12
ATOM 20073 O O . GLY A 1 20 ? -7.862 2.823 -14.599 1.00 0.00 20 GLY A O 12
ATOM 20077 N N . LEU A 1 21 ? -5.991 2.955 -13.352 1.00 0.00 21 LEU A N 12
ATOM 20078 C CA . LEU A 1 21 ? -6.458 3.961 -12.397 1.00 0.00 21 LEU A CA 12
ATOM 20079 C C . LEU A 1 21 ? -6.722 5.346 -13.022 1.00 0.00 21 LEU A C 12
ATOM 20080 O O . LEU A 1 21 ? -6.139 5.714 -14.046 1.00 0.00 21 LEU A O 12
ATOM 20096 N N . SER A 1 22 ? -7.573 6.136 -12.363 1.00 0.00 22 SER A N 12
ATOM 20097 C CA . SER A 1 22 ? -7.876 7.529 -12.727 1.00 0.00 22 SER A CA 12
ATOM 20098 C C . SER A 1 22 ? -6.716 8.474 -12.382 1.00 0.00 22 SER A C 12
ATOM 20099 O O . SER A 1 22 ? -5.963 8.216 -11.442 1.00 0.00 22 SER A O 12
ATOM 20107 N N . GLU A 1 23 ? -6.611 9.614 -13.068 1.00 0.00 23 GLU A N 12
ATOM 20108 C CA . GLU A 1 23 ? -5.554 10.615 -12.820 1.00 0.00 23 GLU A CA 12
ATOM 20109 C C . GLU A 1 23 ? -5.607 11.185 -11.391 1.00 0.00 23 GLU A C 12
ATOM 20110 O O . GLU A 1 23 ? -4.578 11.312 -10.728 1.00 0.00 23 GLU A O 12
ATOM 20122 N N . GLU A 1 24 ? -6.809 11.473 -10.882 1.00 0.00 24 GLU A N 12
ATOM 20123 C CA . GLU A 1 24 ? -7.011 11.978 -9.513 1.00 0.00 24 GLU A CA 12
ATOM 20124 C C . GLU A 1 24 ? -6.778 10.893 -8.448 1.00 0.00 24 GLU A C 12
ATOM 20125 O O . GLU A 1 24 ? -6.279 11.188 -7.361 1.00 0.00 24 GLU A O 12
ATOM 20137 N N . GLN A 1 25 ? -7.076 9.627 -8.764 1.00 0.00 25 GLN A N 12
ATOM 20138 C CA . GLN A 1 25 ? -6.806 8.488 -7.879 1.00 0.00 25 GLN A CA 12
ATOM 20139 C C . GLN A 1 25 ? -5.301 8.183 -7.806 1.00 0.00 25 GLN A C 12
ATOM 20140 O O . GLN A 1 25 ? -4.781 7.928 -6.720 1.00 0.00 25 GLN A O 12
ATOM 20154 N N . LEU A 1 26 ? -4.570 8.313 -8.920 1.00 0.00 26 LEU A N 12
ATOM 20155 C CA . LEU A 1 26 ? -3.105 8.275 -8.936 1.00 0.00 26 LEU A CA 12
ATOM 20156 C C . LEU A 1 26 ? -2.525 9.423 -8.093 1.00 0.00 26 LEU A C 12
ATOM 20157 O O . LEU A 1 26 ? -1.755 9.169 -7.168 1.00 0.00 26 LEU A O 12
ATOM 20173 N N . ARG A 1 27 ? -2.945 10.672 -8.345 1.00 0.00 27 ARG A N 12
ATOM 20174 C CA . ARG A 1 27 ? -2.507 11.868 -7.595 1.00 0.00 27 ARG A CA 12
ATOM 20175 C C . ARG A 1 27 ? -2.737 11.734 -6.082 1.00 0.00 27 ARG A C 12
ATOM 20176 O O . ARG A 1 27 ? -1.923 12.209 -5.291 1.00 0.00 27 ARG A O 12
ATOM 20197 N N . ARG A 1 28 ? -3.794 11.025 -5.673 1.00 0.00 28 ARG A N 12
ATOM 20198 C CA . ARG A 1 28 ? -4.089 10.693 -4.274 1.00 0.00 28 ARG A CA 12
ATOM 20199 C C . ARG A 1 28 ? -3.075 9.702 -3.707 1.00 0.00 28 ARG A C 12
ATOM 20200 O O . ARG A 1 28 ? -2.478 10.015 -2.685 1.00 0.00 28 ARG A O 12
ATOM 20221 N N . ILE A 1 29 ? -2.802 8.568 -4.359 1.00 0.00 29 ILE A N 12
ATOM 20222 C CA . ILE A 1 29 ? -1.815 7.595 -3.836 1.00 0.00 29 ILE A CA 12
ATOM 20223 C C . ILE A 1 29 ? -0.427 8.245 -3.746 1.00 0.00 29 ILE A C 12
ATOM 20224 O O . ILE A 1 29 ? 0.289 8.046 -2.770 1.00 0.00 29 ILE A O 12
ATOM 20240 N N . GLN A 1 30 ? -0.084 9.090 -4.717 1.00 0.00 30 GLN A N 12
ATOM 20241 C CA . GLN A 1 30 ? 1.160 9.871 -4.738 1.00 0.00 30 GLN A CA 12
ATOM 20242 C C . GLN A 1 30 ? 1.264 10.847 -3.548 1.00 0.00 30 GLN A C 12
ATOM 20243 O O . GLN A 1 30 ? 2.325 10.953 -2.928 1.00 0.00 30 GLN A O 12
ATOM 20257 N N . LYS A 1 31 ? 0.154 11.503 -3.170 1.00 0.00 31 LYS A N 12
ATOM 20258 C CA . LYS A 1 31 ? 0.056 12.314 -1.944 1.00 0.00 31 LYS A CA 12
ATOM 20259 C C . LYS A 1 31 ? 0.229 11.449 -0.693 1.00 0.00 31 LYS A C 12
ATOM 20260 O O . LYS A 1 31 ? 1.058 11.762 0.152 1.00 0.00 31 LYS A O 12
ATOM 20279 N N . GLU A 1 32 ? -0.501 10.343 -0.570 1.00 0.00 32 GLU A N 12
ATOM 20280 C CA . GLU A 1 32 ? -0.414 9.487 0.622 1.00 0.00 32 GLU A CA 12
ATOM 20281 C C . GLU A 1 32 ? 0.978 8.845 0.781 1.00 0.00 32 GLU A C 12
ATOM 20282 O O . GLU A 1 32 ? 1.478 8.740 1.900 1.00 0.00 32 GLU A O 12
ATOM 20294 N N . PHE A 1 33 ? 1.645 8.505 -0.327 1.00 0.00 33 PHE A N 12
ATOM 20295 C CA . PHE A 1 33 ? 3.033 8.035 -0.367 1.00 0.00 33 PHE A CA 12
ATOM 20296 C C . PHE A 1 33 ? 4.017 9.088 0.174 1.00 0.00 33 PHE A C 12
ATOM 20297 O O . PHE A 1 33 ? 4.814 8.782 1.063 1.00 0.00 33 PHE A O 12
ATOM 20314 N N . GLU A 1 34 ? 3.959 10.337 -0.308 1.00 0.00 34 GLU A N 12
ATOM 20315 C CA . GLU A 1 34 ? 4.895 11.379 0.142 1.00 0.00 34 GLU A CA 12
ATOM 20316 C C . GLU A 1 34 ? 4.605 11.859 1.575 1.00 0.00 34 GLU A C 12
ATOM 20317 O O . GLU A 1 34 ? 5.538 12.071 2.351 1.00 0.00 34 GLU A O 12
ATOM 20329 N N . ARG A 1 35 ? 3.329 11.902 1.984 1.00 0.00 35 ARG A N 12
ATOM 20330 C CA . ARG A 1 35 ? 2.912 12.162 3.377 1.00 0.00 35 ARG A CA 12
ATOM 20331 C C . ARG A 1 35 ? 3.417 11.078 4.333 1.00 0.00 35 ARG A C 12
ATOM 20332 O O . ARG A 1 35 ? 3.952 11.400 5.394 1.00 0.00 35 ARG A O 12
ATOM 20353 N N . ALA A 1 36 ? 3.313 9.806 3.945 1.00 0.00 36 ALA A N 12
ATOM 20354 C CA . ALA A 1 36 ? 3.842 8.681 4.719 1.00 0.00 36 ALA A CA 12
ATOM 20355 C C . ALA A 1 36 ? 5.371 8.752 4.877 1.00 0.00 36 ALA A C 12
ATOM 20356 O O . ALA A 1 36 ? 5.889 8.512 5.969 1.00 0.00 36 ALA A O 12
ATOM 20363 N N . GLU A 1 37 ? 6.092 9.149 3.822 1.00 0.00 37 GLU A N 12
ATOM 20364 C CA . GLU A 1 37 ? 7.547 9.340 3.848 1.00 0.00 37 GLU A CA 12
ATOM 20365 C C . GLU A 1 37 ? 7.956 10.508 4.766 1.00 0.00 37 GLU A C 12
ATOM 20366 O O . GLU A 1 37 ? 8.872 10.351 5.576 1.00 0.00 37 GLU A O 12
ATOM 20378 N N . ARG A 1 38 ? 7.229 11.639 4.732 1.00 0.00 38 ARG A N 12
ATOM 20379 C CA . ARG A 1 38 ? 7.455 12.790 5.637 1.00 0.00 38 ARG A CA 12
ATOM 20380 C C . ARG A 1 38 ? 7.255 12.425 7.110 1.00 0.00 38 ARG A C 12
ATOM 20381 O O . ARG A 1 38 ? 8.037 12.856 7.960 1.00 0.00 38 ARG A O 12
ATOM 20402 N N . LYS A 1 39 ? 6.216 11.638 7.413 1.00 0.00 39 LYS A N 12
ATOM 20403 C CA . LYS A 1 39 ? 5.828 11.240 8.779 1.00 0.00 39 LYS A CA 12
ATOM 20404 C C . LYS A 1 39 ? 6.473 9.931 9.266 1.00 0.00 39 LYS A C 12
ATOM 20405 O O . LYS A 1 39 ? 6.227 9.516 10.399 1.00 0.00 39 LYS A O 12
ATOM 20424 N N . GLY A 1 40 ? 7.308 9.289 8.444 1.00 0.00 40 GLY A N 12
ATOM 20425 C CA . GLY A 1 40 ? 8.081 8.092 8.801 1.00 0.00 40 GLY A CA 12
ATOM 20426 C C . GLY A 1 40 ? 7.239 6.829 9.046 1.00 0.00 40 GLY A C 12
ATOM 20427 O O . GLY A 1 40 ? 7.620 6.000 9.876 1.00 0.00 40 GLY A O 12
ATOM 20431 N N . LYS A 1 41 ? 6.092 6.695 8.365 1.00 0.00 41 LYS A N 12
ATOM 20432 C CA . LYS A 1 41 ? 5.129 5.583 8.521 1.00 0.00 41 LYS A CA 12
ATOM 20433 C C . LYS A 1 41 ? 4.933 4.766 7.236 1.00 0.00 41 LYS A C 12
ATOM 20434 O O . LYS A 1 41 ? 5.389 5.153 6.161 1.00 0.00 41 LYS A O 12
ATOM 20453 N N . LEU A 1 42 ? 4.219 3.646 7.363 1.00 0.00 42 LEU A N 12
ATOM 20454 C CA . LEU A 1 42 ? 3.723 2.822 6.253 1.00 0.00 42 LEU A CA 12
ATOM 20455 C C . LEU A 1 42 ? 2.242 3.149 5.983 1.00 0.00 42 LEU A C 12
ATOM 20456 O O . LEU A 1 42 ? 1.464 3.367 6.916 1.00 0.00 42 LEU A O 12
ATOM 20472 N N . VAL A 1 43 ? 1.844 3.179 4.710 1.00 0.00 43 VAL A N 12
ATOM 20473 C CA . VAL A 1 43 ? 0.442 3.306 4.278 1.00 0.00 43 VAL A CA 12
ATOM 20474 C C . VAL A 1 43 ? 0.027 2.112 3.420 1.00 0.00 43 VAL A C 12
ATOM 20475 O O . VAL A 1 43 ? 0.786 1.622 2.583 1.00 0.00 43 VAL A O 12
ATOM 20488 N N . ILE A 1 44 ? -1.204 1.657 3.641 1.00 0.00 44 ILE A N 12
ATOM 20489 C CA . ILE A 1 44 ? -1.850 0.534 2.964 1.00 0.00 44 ILE A CA 12
ATOM 20490 C C . ILE A 1 44 ? -2.946 1.092 2.058 1.00 0.00 44 ILE A C 12
ATOM 20491 O O . ILE A 1 44 ? -3.786 1.882 2.496 1.00 0.00 44 ILE A O 12
ATOM 20507 N N . VAL A 1 45 ? -2.937 0.676 0.795 1.00 0.00 45 VAL A N 12
ATOM 20508 C CA . VAL A 1 45 ? -3.875 1.101 -0.244 1.00 0.00 45 VAL A CA 12
ATOM 20509 C C . VAL A 1 45 ? -4.570 -0.106 -0.847 1.00 0.00 45 VAL A C 12
ATOM 20510 O O . VAL A 1 45 ? -3.955 -1.146 -1.066 1.00 0.00 45 VAL A O 12
ATOM 20523 N N . TYR A 1 46 ? -5.861 0.036 -1.111 1.00 0.00 46 TYR A N 12
ATOM 20524 C CA . TYR A 1 46 ? -6.717 -1.005 -1.667 1.00 0.00 46 TYR A CA 12
ATOM 20525 C C . TYR A 1 46 ? -7.479 -0.493 -2.897 1.00 0.00 46 TYR A C 12
ATOM 20526 O O . TYR A 1 46 ? -7.961 0.640 -2.884 1.00 0.00 46 TYR A O 12
ATOM 20544 N N . LEU A 1 47 ? -7.610 -1.318 -3.940 1.00 0.00 47 LEU A N 12
ATOM 20545 C CA . LEU A 1 47 ? -8.357 -1.036 -5.170 1.00 0.00 47 LEU A CA 12
ATOM 20546 C C . LEU A 1 47 ? -9.491 -2.062 -5.345 1.00 0.00 47 LEU A C 12
ATOM 20547 O O . LEU A 1 47 ? -9.252 -3.273 -5.374 1.00 0.00 47 LEU A O 12
ATOM 20563 N N . THR A 1 48 ? -10.728 -1.568 -5.433 1.00 0.00 48 THR A N 12
ATOM 20564 C CA . THR A 1 48 ? -11.967 -2.371 -5.468 1.00 0.00 48 THR A CA 12
ATOM 20565 C C . THR A 1 48 ? -12.390 -2.788 -6.884 1.00 0.00 48 THR A C 12
ATOM 20566 O O . THR A 1 48 ? -11.951 -2.210 -7.879 1.00 0.00 48 THR A O 12
ATOM 20577 N N . SER A 1 49 ? -13.329 -3.736 -6.987 1.00 0.00 49 SER A N 12
ATOM 20578 C CA . SER A 1 49 ? -13.985 -4.106 -8.256 1.00 0.00 49 SER A CA 12
ATOM 20579 C C . SER A 1 49 ? -14.842 -2.984 -8.869 1.00 0.00 49 SER A C 12
ATOM 20580 O O . SER A 1 49 ? -15.141 -3.015 -10.063 1.00 0.00 49 SER A O 12
ATOM 20588 N N . ASP A 1 50 ? -15.195 -1.962 -8.081 1.00 0.00 50 ASP A N 12
ATOM 20589 C CA . ASP A 1 50 ? -15.822 -0.715 -8.547 1.00 0.00 50 ASP A CA 12
ATOM 20590 C C . ASP A 1 50 ? -14.797 0.317 -9.078 1.00 0.00 50 ASP A C 12
ATOM 20591 O O . ASP A 1 50 ? -15.186 1.378 -9.574 1.00 0.00 50 ASP A O 12
ATOM 20600 N N . GLY A 1 51 ? -13.493 0.024 -8.993 1.00 0.00 51 GLY A N 12
ATOM 20601 C CA . GLY A 1 51 ? -12.407 0.889 -9.472 1.00 0.00 51 GLY A CA 12
ATOM 20602 C C . GLY A 1 51 ? -12.041 2.036 -8.522 1.00 0.00 51 GLY A C 12
ATOM 20603 O O . GLY A 1 51 ? -11.416 3.009 -8.955 1.00 0.00 51 GLY A O 12
ATOM 20607 N N . LYS A 1 52 ? -12.448 1.956 -7.247 1.00 0.00 52 LYS A N 12
ATOM 20608 C CA . LYS A 1 52 ? -12.231 2.975 -6.212 1.00 0.00 52 LYS A CA 12
ATOM 20609 C C . LYS A 1 52 ? -11.004 2.651 -5.349 1.00 0.00 52 LYS A C 12
ATOM 20610 O O . LYS A 1 52 ? -10.796 1.490 -4.989 1.00 0.00 52 LYS A O 12
ATOM 20629 N N . VAL A 1 53 ? -10.234 3.674 -4.971 1.00 0.00 53 VAL A N 12
ATOM 20630 C CA . VAL A 1 53 ? -9.122 3.560 -4.008 1.00 0.00 53 VAL A CA 12
ATOM 20631 C C . VAL A 1 53 ? -9.571 3.819 -2.565 1.00 0.00 53 VAL A C 12
ATOM 20632 O O . VAL A 1 53 ? -10.385 4.705 -2.300 1.00 0.00 53 VAL A O 12
ATOM 20645 N N . GLU A 1 54 ? -9.014 3.062 -1.619 1.00 0.00 54 GLU A N 12
ATOM 20646 C CA . GLU A 1 54 ? -9.173 3.251 -0.169 1.00 0.00 54 GLU A CA 12
ATOM 20647 C C . GLU A 1 54 ? -7.800 3.230 0.530 1.00 0.00 54 GLU A C 12
ATOM 20648 O O . GLU A 1 54 ? -6.907 2.494 0.110 1.00 0.00 54 GLU A O 12
ATOM 20660 N N . ILE A 1 55 ? -7.629 4.047 1.579 1.00 0.00 55 ILE A N 12
ATOM 20661 C CA . ILE A 1 55 ? -6.342 4.340 2.241 1.00 0.00 55 ILE A CA 12
ATOM 20662 C C . ILE A 1 55 ? -6.411 4.056 3.755 1.00 0.00 55 ILE A C 12
ATOM 20663 O O . ILE A 1 55 ? -7.393 4.425 4.406 1.00 0.00 55 ILE A O 12
ATOM 20679 N N . ARG A 1 56 ? -5.353 3.468 4.335 1.00 0.00 56 ARG A N 12
ATOM 20680 C CA . ARG A 1 56 ? -5.141 3.326 5.785 1.00 0.00 56 ARG A CA 12
ATOM 20681 C C . ARG A 1 56 ? -3.679 3.606 6.177 1.00 0.00 56 ARG A C 12
ATOM 20682 O O . ARG A 1 56 ? -2.755 3.136 5.520 1.00 0.00 56 ARG A O 12
ATOM 20703 N N . GLU A 1 57 ? -3.471 4.326 7.278 1.00 0.00 57 GLU A N 12
ATOM 20704 C CA . GLU A 1 57 ? -2.159 4.564 7.911 1.00 0.00 57 GLU A CA 12
ATOM 20705 C C . GLU A 1 57 ? -1.896 3.559 9.050 1.00 0.00 57 GLU A C 12
ATOM 20706 O O . GLU A 1 57 ? -2.838 3.137 9.728 1.00 0.00 57 GLU A O 12
ATOM 20718 N N . VAL A 1 58 ? -0.626 3.211 9.303 1.00 0.00 58 VAL A N 12
ATOM 20719 C CA . VAL A 1 58 ? -0.213 2.429 10.492 1.00 0.00 58 VAL A CA 12
ATOM 20720 C C . VAL A 1 58 ? 0.615 3.266 11.472 1.00 0.00 58 VAL A C 12
ATOM 20721 O O . VAL A 1 58 ? 1.390 4.132 11.063 1.00 0.00 58 VAL A O 12
ATOM 20734 N N . THR A 1 59 ? 0.479 2.985 12.770 1.00 0.00 59 THR A N 12
ATOM 20735 C CA . THR A 1 59 ? 1.332 3.545 13.839 1.00 0.00 59 THR A CA 12
ATOM 20736 C C . THR A 1 59 ? 2.541 2.649 14.135 1.00 0.00 59 THR A C 12
ATOM 20737 O O . THR A 1 59 ? 3.655 3.147 14.317 1.00 0.00 59 THR A O 12
ATOM 20748 N N . SER A 1 60 ? 2.323 1.330 14.121 1.00 0.00 60 SER A N 12
ATOM 20749 C CA . SER A 1 60 ? 3.298 0.256 14.367 1.00 0.00 60 SER A CA 12
ATOM 20750 C C . SER A 1 60 ? 2.954 -0.975 13.517 1.00 0.00 60 SER A C 12
ATOM 20751 O O . SER A 1 60 ? 1.859 -1.075 12.961 1.00 0.00 60 SER A O 12
ATOM 20759 N N . GLU A 1 61 ? 3.849 -1.965 13.441 1.00 0.00 61 GLU A N 12
ATOM 20760 C CA . GLU A 1 61 ? 3.602 -3.193 12.663 1.00 0.00 61 GLU A CA 12
ATOM 20761 C C . GLU A 1 61 ? 2.496 -4.109 13.231 1.00 0.00 61 GLU A C 12
ATOM 20762 O O . GLU A 1 61 ? 2.063 -5.050 12.566 1.00 0.00 61 GLU A O 12
ATOM 20774 N N . GLU A 1 62 ? 2.029 -3.850 14.454 1.00 0.00 62 GLU A N 12
ATOM 20775 C CA . GLU A 1 62 ? 0.841 -4.474 15.039 1.00 0.00 62 GLU A CA 12
ATOM 20776 C C . GLU A 1 62 ? -0.449 -4.009 14.336 1.00 0.00 62 GLU A C 12
ATOM 20777 O O . GLU A 1 62 ? -1.353 -4.812 14.111 1.00 0.00 62 GLU A O 12
ATOM 20789 N N . GLU A 1 63 ? -0.516 -2.738 13.922 1.00 0.00 63 GLU A N 12
ATOM 20790 C CA . GLU A 1 63 ? -1.589 -2.237 13.052 1.00 0.00 63 GLU A CA 12
ATOM 20791 C C . GLU A 1 63 ? -1.472 -2.851 11.653 1.00 0.00 63 GLU A C 12
ATOM 20792 O O . GLU A 1 63 ? -2.461 -3.380 11.154 1.00 0.00 63 GLU A O 12
ATOM 20804 N N . LEU A 1 64 ? -0.271 -2.862 11.053 1.00 0.00 64 LEU A N 12
ATOM 20805 C CA . LEU A 1 64 ? -0.019 -3.454 9.725 1.00 0.00 64 LEU A CA 12
ATOM 20806 C C . LEU A 1 64 ? -0.549 -4.895 9.656 1.00 0.00 64 LEU A C 12
ATOM 20807 O O . LEU A 1 64 ? -1.307 -5.240 8.749 1.00 0.00 64 LEU A O 12
ATOM 20823 N N . GLU A 1 65 ? -0.232 -5.711 10.662 1.00 0.00 65 GLU A N 12
ATOM 20824 C CA . GLU A 1 65 ? -0.728 -7.084 10.788 1.00 0.00 65 GLU A CA 12
ATOM 20825 C C . GLU A 1 65 ? -2.262 -7.157 10.883 1.00 0.00 65 GLU A C 12
ATOM 20826 O O . GLU A 1 65 ? -2.884 -7.976 10.202 1.00 0.00 65 GLU A O 12
ATOM 20838 N N . LYS A 1 66 ? -2.891 -6.288 11.685 1.00 0.00 66 LYS A N 12
ATOM 20839 C CA . LYS A 1 66 ? -4.333 -6.298 11.947 1.00 0.00 66 LYS A CA 12
ATOM 20840 C C . LYS A 1 66 ? -5.144 -5.835 10.735 1.00 0.00 66 LYS A C 12
ATOM 20841 O O . LYS A 1 66 ? -6.188 -6.410 10.428 1.00 0.00 66 LYS A O 12
ATOM 20860 N N . ILE A 1 67 ? -4.637 -4.840 10.009 1.00 0.00 67 ILE A N 12
ATOM 20861 C CA . ILE A 1 67 ? -5.256 -4.302 8.793 1.00 0.00 67 ILE A CA 12
ATOM 20862 C C . ILE A 1 67 ? -5.159 -5.323 7.658 1.00 0.00 67 ILE A C 12
ATOM 20863 O O . ILE A 1 67 ? -6.168 -5.613 7.023 1.00 0.00 67 ILE A O 12
ATOM 20879 N N . LEU A 1 68 ? -3.992 -5.939 7.434 1.00 0.00 68 LEU A N 12
ATOM 20880 C CA . LEU A 1 68 ? -3.852 -6.969 6.398 1.00 0.00 68 LEU A CA 12
ATOM 20881 C C . LEU A 1 68 ? -4.731 -8.203 6.682 1.00 0.00 68 LEU A C 12
ATOM 20882 O O . LEU A 1 68 ? -5.356 -8.727 5.756 1.00 0.00 68 LEU A O 12
ATOM 20898 N N . LYS A 1 69 ? -4.884 -8.606 7.954 1.00 0.00 69 LYS A N 12
ATOM 20899 C CA . LYS A 1 69 ? -5.863 -9.630 8.372 1.00 0.00 69 LYS A CA 12
ATOM 20900 C C . LYS A 1 69 ? -7.312 -9.211 8.078 1.00 0.00 69 LYS A C 12
ATOM 20901 O O . LYS A 1 69 ? -8.085 -10.029 7.578 1.00 0.00 69 LYS A O 12
ATOM 20920 N N . LYS A 1 70 ? -7.679 -7.941 8.309 1.00 0.00 70 LYS A N 12
ATOM 20921 C CA . LYS A 1 70 ? -9.021 -7.392 8.020 1.00 0.00 70 LYS A CA 12
ATOM 20922 C C . LYS A 1 70 ? -9.322 -7.322 6.514 1.00 0.00 70 LYS A C 12
ATOM 20923 O O . LYS A 1 70 ? -10.451 -7.589 6.104 1.00 0.00 70 LYS A O 12
ATOM 20942 N N . LEU A 1 71 ? -8.312 -7.027 5.688 1.00 0.00 71 LEU A N 12
ATOM 20943 C CA . LEU A 1 71 ? -8.411 -7.009 4.220 1.00 0.00 71 LEU A CA 12
ATOM 20944 C C . LEU A 1 71 ? -8.371 -8.420 3.593 1.00 0.00 71 LEU A C 12
ATOM 20945 O O . LEU A 1 71 ? -8.590 -8.566 2.390 1.00 0.00 71 LEU A O 12
ATOM 20961 N N . GLY A 1 72 ? -8.129 -9.463 4.396 1.00 0.00 72 GLY A N 12
ATOM 20962 C CA . GLY A 1 72 ? -8.252 -10.866 3.994 1.00 0.00 72 GLY A CA 12
ATOM 20963 C C . GLY A 1 72 ? -7.113 -11.398 3.115 1.00 0.00 72 GLY A C 12
ATOM 20964 O O . GLY A 1 72 ? -7.319 -12.378 2.394 1.00 0.00 72 GLY A O 12
ATOM 20968 N N . VAL A 1 73 ? -5.926 -10.777 3.148 1.00 0.00 73 VAL A N 12
ATOM 20969 C CA . VAL A 1 73 ? -4.738 -11.290 2.439 1.00 0.00 73 VAL A CA 12
ATOM 20970 C C . VAL A 1 73 ? -4.226 -12.586 3.089 1.00 0.00 73 VAL A C 12
ATOM 20971 O O . VAL A 1 73 ? -4.490 -12.853 4.265 1.00 0.00 73 VAL A O 12
ATOM 20984 N N . ASP A 1 74 ? -3.494 -13.407 2.334 1.00 0.00 74 ASP A N 12
ATOM 20985 C CA . ASP A 1 74 ? -2.940 -14.669 2.846 1.00 0.00 74 ASP A CA 12
ATOM 20986 C C . ASP A 1 74 ? -1.858 -14.435 3.921 1.00 0.00 74 ASP A C 12
ATOM 20987 O O . ASP A 1 74 ? -1.089 -13.477 3.845 1.00 0.00 74 ASP A O 12
ATOM 20996 N N . GLU A 1 75 ? -1.757 -15.318 4.915 1.00 0.00 75 GLU A N 12
ATOM 20997 C CA . GLU A 1 75 ? -0.791 -15.196 6.018 1.00 0.00 75 GLU A CA 12
ATOM 20998 C C . GLU A 1 75 ? 0.677 -15.177 5.549 1.00 0.00 75 GLU A C 12
ATOM 20999 O O . GLU A 1 75 ? 1.502 -14.517 6.185 1.00 0.00 75 GLU A O 12
ATOM 21011 N N . GLU A 1 76 ? 1.003 -15.822 4.419 1.00 0.00 76 GLU A N 12
ATOM 21012 C CA . GLU A 1 76 ? 2.332 -15.724 3.799 1.00 0.00 76 GLU A CA 12
ATOM 21013 C C . GLU A 1 76 ? 2.655 -14.279 3.410 1.00 0.00 76 GLU A C 12
ATOM 21014 O O . GLU A 1 76 ? 3.761 -13.807 3.654 1.00 0.00 76 GLU A O 12
ATOM 21026 N N . ILE A 1 77 ? 1.685 -13.553 2.849 1.00 0.00 77 ILE A N 12
ATOM 21027 C CA . ILE A 1 77 ? 1.843 -12.145 2.470 1.00 0.00 77 ILE A CA 12
ATOM 21028 C C . ILE A 1 77 ? 2.184 -11.323 3.714 1.00 0.00 77 ILE A C 12
ATOM 21029 O O . ILE A 1 77 ? 3.146 -10.557 3.687 1.00 0.00 77 ILE A O 12
ATOM 21045 N N . ILE A 1 78 ? 1.463 -11.517 4.825 1.00 0.00 78 ILE A N 12
ATOM 21046 C CA . ILE A 1 78 ? 1.656 -10.724 6.045 1.00 0.00 78 ILE A CA 12
ATOM 21047 C C . ILE A 1 78 ? 3.054 -10.959 6.636 1.00 0.00 78 ILE A C 12
ATOM 21048 O O . ILE A 1 78 ? 3.805 -10.005 6.852 1.00 0.00 78 ILE A O 12
ATOM 21064 N N . ARG A 1 79 ? 3.452 -12.224 6.832 1.00 0.00 79 ARG A N 12
ATOM 21065 C CA . ARG A 1 79 ? 4.776 -12.574 7.388 1.00 0.00 79 ARG A CA 12
ATOM 21066 C C . ARG A 1 79 ? 5.937 -12.236 6.445 1.00 0.00 79 ARG A C 12
ATOM 21067 O O . ARG A 1 79 ? 7.012 -11.868 6.923 1.00 0.00 79 ARG A O 12
ATOM 21088 N N . ARG A 1 80 ? 5.738 -12.320 5.121 1.00 0.00 80 ARG A N 12
ATOM 21089 C CA . ARG A 1 80 ? 6.775 -12.024 4.116 1.00 0.00 80 ARG A CA 12
ATOM 21090 C C . ARG A 1 80 ? 7.008 -10.522 4.006 1.00 0.00 80 ARG A C 12
ATOM 21091 O O . ARG A 1 80 ? 8.135 -10.062 4.143 1.00 0.00 80 ARG A O 12
ATOM 21112 N N . ILE A 1 81 ? 5.940 -9.746 3.828 1.00 0.00 81 ILE A N 12
ATOM 21113 C CA . ILE A 1 81 ? 6.003 -8.269 3.802 1.00 0.00 81 ILE A CA 12
ATOM 21114 C C . ILE A 1 81 ? 6.587 -7.690 5.103 1.00 0.00 81 ILE A C 12
ATOM 21115 O O . ILE A 1 81 ? 7.318 -6.702 5.045 1.00 0.00 81 ILE A O 12
ATOM 21131 N N . LYS A 1 82 ? 6.378 -8.319 6.269 1.00 0.00 82 LYS A N 12
ATOM 21132 C CA . LYS A 1 82 ? 7.061 -7.906 7.512 1.00 0.00 82 LYS A CA 12
ATOM 21133 C C . LYS A 1 82 ? 8.592 -7.983 7.451 1.00 0.00 82 LYS A C 12
ATOM 21134 O O . LYS A 1 82 ? 9.251 -7.120 8.027 1.00 0.00 82 LYS A O 12
ATOM 21153 N N . ARG A 1 83 ? 9.183 -8.917 6.697 1.00 0.00 83 ARG A N 12
ATOM 21154 C CA . ARG A 1 83 ? 10.638 -8.916 6.412 1.00 0.00 83 ARG A CA 12
ATOM 21155 C C . ARG A 1 83 ? 11.059 -7.674 5.612 1.00 0.00 83 ARG A C 12
ATOM 21156 O O . ARG A 1 83 ? 12.063 -7.047 5.946 1.00 0.00 83 ARG A O 12
ATOM 21177 N N . LEU A 1 84 ? 10.271 -7.265 4.613 1.00 0.00 84 LEU A N 12
ATOM 21178 C CA . LEU A 1 84 ? 10.520 -6.049 3.826 1.00 0.00 84 LEU A CA 12
ATOM 21179 C C . LEU A 1 84 ? 10.360 -4.771 4.678 1.00 0.00 84 LEU A C 12
ATOM 21180 O O . LEU A 1 84 ? 11.133 -3.822 4.521 1.00 0.00 84 LEU A O 12
ATOM 21196 N N . ARG A 1 85 ? 9.406 -4.768 5.622 1.00 0.00 85 ARG A N 12
ATOM 21197 C CA . ARG A 1 85 ? 9.212 -3.717 6.641 1.00 0.00 85 ARG A CA 12
ATOM 21198 C C . ARG A 1 85 ? 10.402 -3.627 7.595 1.00 0.00 85 ARG A C 12
ATOM 21199 O O . ARG A 1 85 ? 10.866 -2.519 7.864 1.00 0.00 85 ARG A O 12
ATOM 21220 N N . LYS A 1 86 ? 10.930 -4.757 8.076 1.00 0.00 86 LYS A N 12
ATOM 21221 C CA . LYS A 1 86 ? 12.093 -4.814 8.989 1.00 0.00 86 LYS A CA 12
ATOM 21222 C C . LYS A 1 86 ? 13.394 -4.322 8.342 1.00 0.00 86 LYS A C 12
ATOM 21223 O O . LYS A 1 86 ? 14.222 -3.727 9.028 1.00 0.00 86 LYS A O 12
ATOM 21242 N N . GLU A 1 87 ? 13.547 -4.486 7.026 1.00 0.00 87 GLU A N 12
ATOM 21243 C CA . GLU A 1 87 ? 14.627 -3.858 6.245 1.00 0.00 87 GLU A CA 12
ATOM 21244 C C . GLU A 1 87 ? 14.307 -2.410 5.800 1.00 0.00 87 GLU A C 12
ATOM 21245 O O . GLU A 1 87 ? 15.162 -1.736 5.224 1.00 0.00 87 GLU A O 12
ATOM 21257 N N . GLY A 1 88 ? 13.096 -1.908 6.075 1.00 0.00 88 GLY A N 12
ATOM 21258 C CA . GLY A 1 88 ? 12.659 -0.537 5.778 1.00 0.00 88 GLY A CA 12
ATOM 21259 C C . GLY A 1 88 ? 12.523 -0.219 4.285 1.00 0.00 88 GLY A C 12
ATOM 21260 O O . GLY A 1 88 ? 12.621 0.948 3.896 1.00 0.00 88 GLY A O 12
ATOM 21264 N N . GLN A 1 89 ? 12.331 -1.233 3.435 1.00 0.00 89 GLN A N 12
ATOM 21265 C CA . GLN A 1 89 ? 12.407 -1.115 1.978 1.00 0.00 89 GLN A CA 12
ATOM 21266 C C . GLN A 1 89 ? 11.186 -0.406 1.379 1.00 0.00 89 GLN A C 12
ATOM 21267 O O . GLN A 1 89 ? 11.301 0.459 0.511 1.00 0.00 89 GLN A O 12
ATOM 21281 N N . ILE A 1 90 ? 10.012 -0.794 1.867 1.00 0.00 90 ILE A N 12
ATOM 21282 C CA . ILE A 1 90 ? 8.694 -0.457 1.343 1.00 0.00 90 ILE A CA 12
ATOM 21283 C C . ILE A 1 90 ? 8.072 0.645 2.198 1.00 0.00 90 ILE A C 12
ATOM 21284 O O . ILE A 1 90 ? 7.992 0.528 3.422 1.00 0.00 90 ILE A O 12
ATOM 21300 N N . LYS A 1 91 ? 7.618 1.714 1.538 1.00 0.00 91 LYS A N 12
ATOM 21301 C CA . LYS A 1 91 ? 6.975 2.880 2.178 1.00 0.00 91 LYS A CA 12
ATOM 21302 C C . LYS A 1 91 ? 5.450 2.830 2.051 1.00 0.00 91 LYS A C 12
ATOM 21303 O O . LYS A 1 91 ? 4.733 3.546 2.751 1.00 0.00 91 LYS A O 12
ATOM 21322 N N . LEU A 1 92 ? 4.965 1.981 1.145 1.00 0.00 92 LEU A N 12
ATOM 21323 C CA . LEU A 1 92 ? 3.572 1.897 0.715 1.00 0.00 92 LEU A CA 12
ATOM 21324 C C . LEU A 1 92 ? 3.276 0.486 0.182 1.00 0.00 92 LEU A C 12
ATOM 21325 O O . LEU A 1 92 ? 4.076 -0.074 -0.566 1.00 0.00 92 LEU A O 12
ATOM 21341 N N . VAL A 1 93 ? 2.119 -0.080 0.520 1.00 0.00 93 VAL A N 12
ATOM 21342 C CA . VAL A 1 93 ? 1.622 -1.324 -0.094 1.00 0.00 93 VAL A CA 12
ATOM 21343 C C . VAL A 1 93 ? 0.297 -1.084 -0.801 1.00 0.00 93 VAL A C 12
ATOM 21344 O O . VAL A 1 93 ? -0.559 -0.366 -0.288 1.00 0.00 93 VAL A O 12
ATOM 21357 N N . ILE A 1 94 ? 0.133 -1.678 -1.983 1.00 0.00 94 ILE A N 12
ATOM 21358 C CA . ILE A 1 94 ? -1.071 -1.551 -2.816 1.00 0.00 94 ILE A CA 12
ATOM 21359 C C . ILE A 1 94 ? -1.697 -2.936 -3.007 1.00 0.00 94 ILE A C 12
ATOM 21360 O O . ILE A 1 94 ? -0.979 -3.883 -3.303 1.00 0.00 94 ILE A O 12
ATOM 21376 N N . ILE A 1 95 ? -3.014 -3.076 -2.846 1.00 0.00 95 ILE A N 12
ATOM 21377 C CA . ILE A 1 95 ? -3.720 -4.365 -2.903 1.00 0.00 95 ILE A CA 12
ATOM 21378 C C . ILE A 1 95 ? -4.863 -4.281 -3.918 1.00 0.00 95 ILE A C 12
ATOM 21379 O O . ILE A 1 95 ? -5.597 -3.296 -3.952 1.00 0.00 95 ILE A O 12
ATOM 21395 N N . GLU A 1 96 ? -5.042 -5.325 -4.726 1.00 0.00 96 GLU A N 12
ATOM 21396 C CA . GLU A 1 96 ? -6.174 -5.456 -5.657 1.00 0.00 96 GLU A CA 12
ATOM 21397 C C . GLU A 1 96 ? -7.159 -6.533 -5.168 1.00 0.00 96 GLU A C 12
ATOM 21398 O O . GLU A 1 96 ? -6.769 -7.689 -4.972 1.00 0.00 96 GLU A O 12
ATOM 21410 N N . GLY A 1 97 ? -8.440 -6.170 -5.040 1.00 0.00 97 GLY A N 12
ATOM 21411 C CA . GLY A 1 97 ? -9.553 -7.096 -4.797 1.00 0.00 97 GLY A CA 12
ATOM 21412 C C . GLY A 1 97 ? -9.949 -7.869 -6.062 1.00 0.00 97 GLY A C 12
ATOM 21413 O O . GLY A 1 97 ? -9.182 -8.698 -6.556 1.00 0.00 97 GLY A O 12
ATOM 21417 N N . SER A 1 98 ? -11.140 -7.589 -6.601 1.00 0.00 98 SER A N 12
ATOM 21418 C CA . SER A 1 98 ? -11.617 -8.084 -7.910 1.00 0.00 98 SER A CA 12
ATOM 21419 C C . SER A 1 98 ? -11.541 -9.612 -8.092 1.00 0.00 98 SER A C 12
ATOM 21420 O O . SER A 1 98 ? -11.117 -10.111 -9.136 1.00 0.00 98 SER A O 12
ATOM 21428 N N . LEU A 1 99 ? -11.962 -10.371 -7.075 1.00 0.00 99 LEU A N 12
ATOM 21429 C CA . LEU A 1 99 ? -11.876 -11.840 -7.007 1.00 0.00 99 LEU A CA 12
ATOM 21430 C C . LEU A 1 99 ? -13.015 -12.555 -7.775 1.00 0.00 99 LEU A C 12
ATOM 21431 O O . LEU A 1 99 ? -13.537 -13.574 -7.319 1.00 0.00 99 LEU A O 12
ATOM 21447 N N . GLU A 1 100 ? -13.428 -12.000 -8.921 1.00 0.00 100 GLU A N 12
ATOM 21448 C CA . GLU A 1 100 ? -14.559 -12.459 -9.755 1.00 0.00 100 GLU A CA 12
ATOM 21449 C C . GLU A 1 100 ? -15.841 -12.713 -8.932 1.00 0.00 100 GLU A C 12
ATOM 21450 O O . GLU A 1 100 ? -16.455 -13.784 -8.973 1.00 0.00 100 GLU A O 12
ATOM 21462 N N . HIS A 1 101 ? -16.202 -11.707 -8.133 1.00 0.00 101 HIS A N 12
ATOM 21463 C CA . HIS A 1 101 ? -17.232 -11.757 -7.088 1.00 0.00 101 HIS A CA 12
ATOM 21464 C C . HIS A 1 101 ? -18.592 -12.291 -7.590 1.00 0.00 101 HIS A C 12
ATOM 21465 O O . HIS A 1 101 ? -19.160 -11.783 -8.562 1.00 0.00 101 HIS A O 12
ATOM 21479 N N . HIS A 1 102 ? -19.121 -13.307 -6.901 1.00 0.00 102 HIS A N 12
ATOM 21480 C CA . HIS A 1 102 ? -20.374 -13.996 -7.237 1.00 0.00 102 HIS A CA 12
ATOM 21481 C C . HIS A 1 102 ? -21.596 -13.448 -6.473 1.00 0.00 102 HIS A C 12
ATOM 21482 O O . HIS A 1 102 ? -21.467 -12.916 -5.366 1.00 0.00 102 HIS A O 12
ATOM 21496 N N . HIS A 1 103 ? -22.792 -13.635 -7.040 1.00 0.00 103 HIS A N 12
ATOM 21497 C CA . HIS A 1 103 ? -24.074 -13.134 -6.516 1.00 0.00 103 HIS A CA 12
ATOM 21498 C C . HIS A 1 103 ? -24.970 -14.234 -5.899 1.00 0.00 103 HIS A C 12
ATOM 21499 O O . HIS A 1 103 ? -26.195 -14.090 -5.844 1.00 0.00 103 HIS A O 12
ATOM 21513 N N . HIS A 1 104 ? -24.385 -15.358 -5.467 1.00 0.00 104 HIS A N 12
ATOM 21514 C CA . HIS A 1 104 ? -25.116 -16.524 -4.951 1.00 0.00 104 HIS A CA 12
ATOM 21515 C C . HIS A 1 104 ? -25.948 -16.209 -3.689 1.00 0.00 104 HIS A C 12
ATOM 21516 O O . HIS A 1 104 ? -25.482 -15.525 -2.772 1.00 0.00 104 HIS A O 12
ATOM 21530 N N . HIS A 1 105 ? -27.170 -16.747 -3.630 1.00 0.00 105 HIS A N 12
ATOM 21531 C CA . HIS A 1 105 ? -28.096 -16.659 -2.492 1.00 0.00 105 HIS A CA 12
ATOM 21532 C C . HIS A 1 105 ? -29.050 -17.871 -2.439 1.00 0.00 105 HIS A C 12
ATOM 21533 O O . HIS A 1 105 ? -29.145 -18.646 -3.399 1.00 0.00 105 HIS A O 12
ATOM 21547 N N . HIS A 1 106 ? -29.775 -18.023 -1.324 1.00 0.00 106 HIS A N 12
ATOM 21548 C CA . HIS A 1 106 ? -30.848 -19.018 -1.151 1.00 0.00 106 HIS A CA 12
ATOM 21549 C C . HIS A 1 106 ? -32.133 -18.641 -1.919 1.00 0.00 106 HIS A C 12
ATOM 21550 O O . HIS A 1 106 ? -32.442 -17.431 -2.032 1.00 0.00 106 HIS A O 12
ATOM 21565 N N . GLY A 1 1 ? -6.287 -12.481 -6.331 1.00 0.00 1 GLY A N 13
ATOM 21566 C CA . GLY A 1 1 ? -5.922 -11.220 -5.645 1.00 0.00 1 GLY A CA 13
ATOM 21567 C C . GLY A 1 1 ? -4.525 -11.289 -5.046 1.00 0.00 1 GLY A C 13
ATOM 21568 O O . GLY A 1 1 ? -4.077 -12.372 -4.660 1.00 0.00 1 GLY A O 13
ATOM 21574 N N . LYS A 1 2 ? -3.815 -10.154 -4.981 1.00 0.00 2 LYS A N 13
ATOM 21575 C CA . LYS A 1 2 ? -2.423 -10.058 -4.484 1.00 0.00 2 LYS A CA 13
ATOM 21576 C C . LYS A 1 2 ? -2.092 -8.657 -3.941 1.00 0.00 2 LYS A C 13
ATOM 21577 O O . LYS A 1 2 ? -2.724 -7.668 -4.320 1.00 0.00 2 LYS A O 13
ATOM 21596 N N . LEU A 1 3 ? -1.085 -8.587 -3.068 1.00 0.00 3 LEU A N 13
ATOM 21597 C CA . LEU A 1 3 ? -0.450 -7.362 -2.573 1.00 0.00 3 LEU A CA 13
ATOM 21598 C C . LEU A 1 3 ? 0.824 -7.035 -3.379 1.00 0.00 3 LEU A C 13
ATOM 21599 O O . LEU A 1 3 ? 1.613 -7.922 -3.708 1.00 0.00 3 LEU A O 13
ATOM 21615 N N . TYR A 1 4 ? 1.036 -5.746 -3.635 1.00 0.00 4 TYR A N 13
ATOM 21616 C CA . TYR A 1 4 ? 2.193 -5.158 -4.307 1.00 0.00 4 TYR A CA 13
ATOM 21617 C C . TYR A 1 4 ? 2.969 -4.245 -3.356 1.00 0.00 4 TYR A C 13
ATOM 21618 O O . TYR A 1 4 ? 2.399 -3.389 -2.673 1.00 0.00 4 TYR A O 13
ATOM 21636 N N . GLU A 1 5 ? 4.283 -4.458 -3.301 1.00 0.00 5 GLU A N 13
ATOM 21637 C CA . GLU A 1 5 ? 5.217 -3.779 -2.406 1.00 0.00 5 GLU A CA 13
ATOM 21638 C C . GLU A 1 5 ? 5.839 -2.554 -3.101 1.00 0.00 5 GLU A C 13
ATOM 21639 O O . GLU A 1 5 ? 6.586 -2.663 -4.075 1.00 0.00 5 GLU A O 13
ATOM 21651 N N . VAL A 1 6 ? 5.471 -1.372 -2.608 1.00 0.00 6 VAL A N 13
ATOM 21652 C CA . VAL A 1 6 ? 5.765 -0.058 -3.222 1.00 0.00 6 VAL A CA 13
ATOM 21653 C C . VAL A 1 6 ? 6.820 0.741 -2.442 1.00 0.00 6 VAL A C 13
ATOM 21654 O O . VAL A 1 6 ? 6.713 0.914 -1.228 1.00 0.00 6 VAL A O 13
ATOM 21667 N N . ASP A 1 7 ? 7.840 1.252 -3.138 1.00 0.00 7 ASP A N 13
ATOM 21668 C CA . ASP A 1 7 ? 8.922 2.059 -2.541 1.00 0.00 7 ASP A CA 13
ATOM 21669 C C . ASP A 1 7 ? 9.245 3.375 -3.278 1.00 0.00 7 ASP A C 13
ATOM 21670 O O . ASP A 1 7 ? 9.967 4.217 -2.736 1.00 0.00 7 ASP A O 13
ATOM 21679 N N . SER A 1 8 ? 8.708 3.571 -4.486 1.00 0.00 8 SER A N 13
ATOM 21680 C CA . SER A 1 8 ? 9.035 4.691 -5.382 1.00 0.00 8 SER A CA 13
ATOM 21681 C C . SER A 1 8 ? 7.778 5.366 -5.960 1.00 0.00 8 SER A C 13
ATOM 21682 O O . SER A 1 8 ? 6.773 4.688 -6.198 1.00 0.00 8 SER A O 13
ATOM 21690 N N . PRO A 1 9 ? 7.820 6.670 -6.298 1.00 0.00 9 PRO A N 13
ATOM 21691 C CA . PRO A 1 9 ? 6.720 7.321 -7.019 1.00 0.00 9 PRO A CA 13
ATOM 21692 C C . PRO A 1 9 ? 6.493 6.724 -8.408 1.00 0.00 9 PRO A C 13
ATOM 21693 O O . PRO A 1 9 ? 5.379 6.759 -8.936 1.00 0.00 9 PRO A O 13
ATOM 21704 N N . ASP A 1 10 ? 7.540 6.137 -8.995 1.00 0.00 10 ASP A N 13
ATOM 21705 C CA . ASP A 1 10 ? 7.426 5.411 -10.250 1.00 0.00 10 ASP A CA 13
ATOM 21706 C C . ASP A 1 10 ? 6.663 4.086 -10.077 1.00 0.00 10 ASP A C 13
ATOM 21707 O O . ASP A 1 10 ? 5.807 3.771 -10.897 1.00 0.00 10 ASP A O 13
ATOM 21716 N N . SER A 1 11 ? 6.879 3.340 -8.982 1.00 0.00 11 SER A N 13
ATOM 21717 C CA . SER A 1 11 ? 6.082 2.136 -8.688 1.00 0.00 11 SER A CA 13
ATOM 21718 C C . SER A 1 11 ? 4.609 2.478 -8.438 1.00 0.00 11 SER A C 13
ATOM 21719 O O . SER A 1 11 ? 3.730 1.738 -8.881 1.00 0.00 11 SER A O 13
ATOM 21727 N N . VAL A 1 12 ? 4.321 3.636 -7.827 1.00 0.00 12 VAL A N 13
ATOM 21728 C CA . VAL A 1 12 ? 2.951 4.162 -7.694 1.00 0.00 12 VAL A CA 13
ATOM 21729 C C . VAL A 1 12 ? 2.342 4.428 -9.069 1.00 0.00 12 VAL A C 13
ATOM 21730 O O . VAL A 1 12 ? 1.252 3.939 -9.350 1.00 0.00 12 VAL A O 13
ATOM 21743 N N . GLU A 1 13 ? 3.052 5.134 -9.956 1.00 0.00 13 GLU A N 13
ATOM 21744 C CA . GLU A 1 13 ? 2.591 5.418 -11.323 1.00 0.00 13 GLU A CA 13
ATOM 21745 C C . GLU A 1 13 ? 2.340 4.136 -12.133 1.00 0.00 13 GLU A C 13
ATOM 21746 O O . GLU A 1 13 ? 1.293 3.997 -12.765 1.00 0.00 13 GLU A O 13
ATOM 21758 N N . LYS A 1 14 ? 3.268 3.176 -12.095 1.00 0.00 14 LYS A N 13
ATOM 21759 C CA . LYS A 1 14 ? 3.188 1.960 -12.918 1.00 0.00 14 LYS A CA 13
ATOM 21760 C C . LYS A 1 14 ? 2.085 1.021 -12.444 1.00 0.00 14 LYS A C 13
ATOM 21761 O O . LYS A 1 14 ? 1.319 0.526 -13.272 1.00 0.00 14 LYS A O 13
ATOM 21780 N N . ILE A 1 15 ? 1.927 0.838 -11.131 1.00 0.00 15 ILE A N 13
ATOM 21781 C CA . ILE A 1 15 ? 0.819 0.042 -10.591 1.00 0.00 15 ILE A CA 13
ATOM 21782 C C . ILE A 1 15 ? -0.517 0.752 -10.848 1.00 0.00 15 ILE A C 13
ATOM 21783 O O . ILE A 1 15 ? -1.457 0.116 -11.315 1.00 0.00 15 ILE A O 13
ATOM 21799 N N . ALA A 1 16 ? -0.605 2.071 -10.655 1.00 0.00 16 ALA A N 13
ATOM 21800 C CA . ALA A 1 16 ? -1.806 2.849 -10.974 1.00 0.00 16 ALA A CA 13
ATOM 21801 C C . ALA A 1 16 ? -2.218 2.729 -12.455 1.00 0.00 16 ALA A C 13
ATOM 21802 O O . ALA A 1 16 ? -3.407 2.608 -12.751 1.00 0.00 16 ALA A O 13
ATOM 21809 N N . ARG A 1 17 ? -1.250 2.700 -13.382 1.00 0.00 17 ARG A N 13
ATOM 21810 C CA . ARG A 1 17 ? -1.481 2.464 -14.819 1.00 0.00 17 ARG A CA 13
ATOM 21811 C C . ARG A 1 17 ? -1.935 1.031 -15.122 1.00 0.00 17 ARG A C 13
ATOM 21812 O O . ARG A 1 17 ? -2.791 0.849 -15.986 1.00 0.00 17 ARG A O 13
ATOM 21833 N N . GLU A 1 18 ? -1.445 0.023 -14.395 1.00 0.00 18 GLU A N 13
ATOM 21834 C CA . GLU A 1 18 ? -1.915 -1.368 -14.529 1.00 0.00 18 GLU A CA 13
ATOM 21835 C C . GLU A 1 18 ? -3.311 -1.590 -13.914 1.00 0.00 18 GLU A C 13
ATOM 21836 O O . GLU A 1 18 ? -4.095 -2.385 -14.436 1.00 0.00 18 GLU A O 13
ATOM 21848 N N . LEU A 1 19 ? -3.653 -0.851 -12.851 1.00 0.00 19 LEU A N 13
ATOM 21849 C CA . LEU A 1 19 ? -4.983 -0.834 -12.225 1.00 0.00 19 LEU A CA 13
ATOM 21850 C C . LEU A 1 19 ? -5.981 0.122 -12.922 1.00 0.00 19 LEU A C 13
ATOM 21851 O O . LEU A 1 19 ? -7.152 0.174 -12.543 1.00 0.00 19 LEU A O 13
ATOM 21867 N N . GLY A 1 20 ? -5.546 0.860 -13.951 1.00 0.00 20 GLY A N 13
ATOM 21868 C CA . GLY A 1 20 ? -6.395 1.722 -14.786 1.00 0.00 20 GLY A CA 13
ATOM 21869 C C . GLY A 1 20 ? -6.889 3.011 -14.109 1.00 0.00 20 GLY A C 13
ATOM 21870 O O . GLY A 1 20 ? -7.978 3.490 -14.435 1.00 0.00 20 GLY A O 13
ATOM 21874 N N . LEU A 1 21 ? -6.127 3.564 -13.157 1.00 0.00 21 LEU A N 13
ATOM 21875 C CA . LEU A 1 21 ? -6.497 4.773 -12.409 1.00 0.00 21 LEU A CA 13
ATOM 21876 C C . LEU A 1 21 ? -6.476 6.049 -13.274 1.00 0.00 21 LEU A C 13
ATOM 21877 O O . LEU A 1 21 ? -5.654 6.197 -14.182 1.00 0.00 21 LEU A O 13
ATOM 21893 N N . SER A 1 22 ? -7.357 6.998 -12.942 1.00 0.00 22 SER A N 13
ATOM 21894 C CA . SER A 1 22 ? -7.402 8.352 -13.523 1.00 0.00 22 SER A CA 13
ATOM 21895 C C . SER A 1 22 ? -6.308 9.259 -12.939 1.00 0.00 22 SER A C 13
ATOM 21896 O O . SER A 1 22 ? -5.755 8.966 -11.879 1.00 0.00 22 SER A O 13
ATOM 21904 N N . GLU A 1 23 ? -6.018 10.392 -13.586 1.00 0.00 23 GLU A N 13
ATOM 21905 C CA . GLU A 1 23 ? -4.956 11.329 -13.172 1.00 0.00 23 GLU A CA 13
ATOM 21906 C C . GLU A 1 23 ? -5.121 11.824 -11.719 1.00 0.00 23 GLU A C 13
ATOM 21907 O O . GLU A 1 23 ? -4.157 11.851 -10.953 1.00 0.00 23 GLU A O 13
ATOM 21919 N N . GLU A 1 24 ? -6.349 12.149 -11.304 1.00 0.00 24 GLU A N 13
ATOM 21920 C CA . GLU A 1 24 ? -6.654 12.588 -9.931 1.00 0.00 24 GLU A CA 13
ATOM 21921 C C . GLU A 1 24 ? -6.483 11.455 -8.905 1.00 0.00 24 GLU A C 13
A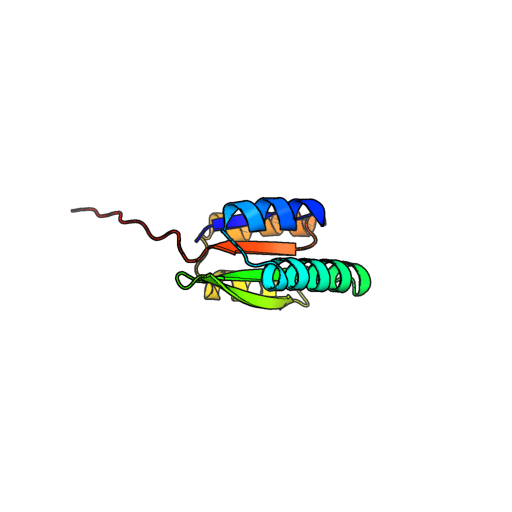TOM 21922 O O . GLU A 1 24 ? -5.972 11.683 -7.807 1.00 0.00 24 GLU A O 13
ATOM 21934 N N . GLN A 1 25 ? -6.851 10.224 -9.274 1.00 0.00 25 GLN A N 13
ATOM 21935 C CA . GLN A 1 25 ? -6.681 9.033 -8.433 1.00 0.00 25 GLN A CA 13
ATOM 21936 C C . GLN A 1 25 ? -5.197 8.660 -8.286 1.00 0.00 25 GLN A C 13
ATOM 21937 O O . GLN A 1 25 ? -4.760 8.273 -7.203 1.00 0.00 25 GLN A O 13
ATOM 21951 N N . LEU A 1 26 ? -4.399 8.850 -9.343 1.00 0.00 26 LEU A N 13
ATOM 21952 C CA . LEU A 1 26 ? -2.945 8.690 -9.311 1.00 0.00 26 LEU A CA 13
ATOM 21953 C C . LEU A 1 26 ? -2.308 9.738 -8.374 1.00 0.00 26 LEU A C 13
ATOM 21954 O O . LEU A 1 26 ? -1.651 9.380 -7.395 1.00 0.00 26 LEU A O 13
ATOM 21970 N N . ARG A 1 27 ? -2.577 11.033 -8.602 1.00 0.00 27 ARG A N 13
ATOM 21971 C CA . ARG A 1 27 ? -2.042 12.165 -7.811 1.00 0.00 27 ARG A CA 13
ATOM 21972 C C . ARG A 1 27 ? -2.415 12.080 -6.325 1.00 0.00 27 ARG A C 13
ATOM 21973 O O . ARG A 1 27 ? -1.615 12.475 -5.473 1.00 0.00 27 ARG A O 13
ATOM 21994 N N . ARG A 1 28 ? -3.574 11.502 -6.007 1.00 0.00 28 ARG A N 13
ATOM 21995 C CA . ARG A 1 28 ? -4.033 11.210 -4.637 1.00 0.00 28 ARG A CA 13
ATOM 21996 C C . ARG A 1 28 ? -3.101 10.222 -3.926 1.00 0.00 28 ARG A C 13
ATOM 21997 O O . ARG A 1 28 ? -2.599 10.553 -2.853 1.00 0.00 28 ARG A O 13
ATOM 22018 N N . ILE A 1 29 ? -2.787 9.079 -4.546 1.00 0.00 29 ILE A N 13
ATOM 22019 C CA . ILE A 1 29 ? -1.880 8.073 -3.956 1.00 0.00 29 ILE A CA 13
ATOM 22020 C C . ILE A 1 29 ? -0.460 8.632 -3.892 1.00 0.00 29 ILE A C 13
ATOM 22021 O O . ILE A 1 29 ? 0.228 8.426 -2.903 1.00 0.00 29 ILE A O 13
ATOM 22037 N N . GLN A 1 30 ? -0.035 9.409 -4.889 1.00 0.00 30 GLN A N 13
ATOM 22038 C CA . GLN A 1 30 ? 1.277 10.076 -4.887 1.00 0.00 30 GLN A CA 13
ATOM 22039 C C . GLN A 1 30 ? 1.437 11.067 -3.719 1.00 0.00 30 GLN A C 13
ATOM 22040 O O . GLN A 1 30 ? 2.519 11.168 -3.143 1.00 0.00 30 GLN A O 13
ATOM 22054 N N . LYS A 1 31 ? 0.364 11.784 -3.337 1.00 0.00 31 LYS A N 13
ATOM 22055 C CA . LYS A 1 31 ? 0.363 12.721 -2.199 1.00 0.00 31 LYS A CA 13
ATOM 22056 C C . LYS A 1 31 ? 0.512 11.991 -0.865 1.00 0.00 31 LYS A C 13
ATOM 22057 O O . LYS A 1 31 ? 1.356 12.356 -0.050 1.00 0.00 31 LYS A O 13
ATOM 22076 N N . GLU A 1 32 ? -0.263 10.935 -0.643 1.00 0.00 32 GLU A N 13
ATOM 22077 C CA . GLU A 1 32 ? -0.150 10.130 0.580 1.00 0.00 32 GLU A CA 13
ATOM 22078 C C . GLU A 1 32 ? 1.108 9.254 0.617 1.00 0.00 32 GLU A C 13
ATOM 22079 O O . GLU A 1 32 ? 1.673 9.054 1.688 1.00 0.00 32 GLU A O 13
ATOM 22091 N N . PHE A 1 33 ? 1.613 8.830 -0.543 1.00 0.00 33 PHE A N 13
ATOM 22092 C CA . PHE A 1 33 ? 2.929 8.200 -0.700 1.00 0.00 33 PHE A CA 13
ATOM 22093 C C . PHE A 1 33 ? 4.041 9.140 -0.205 1.00 0.00 33 PHE A C 13
ATOM 22094 O O . PHE A 1 33 ? 4.818 8.755 0.667 1.00 0.00 33 PHE A O 13
ATOM 22111 N N . GLU A 1 34 ? 4.105 10.388 -0.697 1.00 0.00 34 GLU A N 13
ATOM 22112 C CA . GLU A 1 34 ? 5.182 11.316 -0.317 1.00 0.00 34 GLU A CA 13
ATOM 22113 C C . GLU A 1 34 ? 5.042 11.827 1.124 1.00 0.00 34 GLU A C 13
ATOM 22114 O O . GLU A 1 34 ? 6.046 11.975 1.821 1.00 0.00 34 GLU A O 13
ATOM 22126 N N . ARG A 1 35 ? 3.811 12.017 1.621 1.00 0.00 35 ARG A N 13
ATOM 22127 C CA . ARG A 1 35 ? 3.561 12.336 3.038 1.00 0.00 35 ARG A CA 13
ATOM 22128 C C . ARG A 1 35 ? 3.939 11.177 3.967 1.00 0.00 35 ARG A C 13
ATOM 22129 O O . ARG A 1 35 ? 4.591 11.421 4.980 1.00 0.00 35 ARG A O 13
ATOM 22150 N N . ALA A 1 36 ? 3.634 9.928 3.608 1.00 0.00 36 ALA A N 13
ATOM 22151 C CA . ALA A 1 36 ? 4.072 8.748 4.359 1.00 0.00 36 ALA A CA 13
ATOM 22152 C C . ALA A 1 36 ? 5.604 8.589 4.337 1.00 0.00 36 ALA A C 13
ATOM 22153 O O . ALA A 1 36 ? 6.206 8.311 5.373 1.00 0.00 36 ALA A O 13
ATOM 22160 N N . GLU A 1 37 ? 6.244 8.855 3.193 1.00 0.00 37 GLU A N 13
ATOM 22161 C CA . GLU A 1 37 ? 7.706 8.863 3.043 1.00 0.00 37 GLU A CA 13
ATOM 22162 C C . GLU A 1 37 ? 8.355 9.893 3.981 1.00 0.00 37 GLU A C 13
ATOM 22163 O O . GLU A 1 37 ? 9.286 9.553 4.717 1.00 0.00 37 GLU A O 13
ATOM 22175 N N . ARG A 1 38 ? 7.801 11.113 4.033 1.00 0.00 38 ARG A N 13
ATOM 22176 C CA . ARG A 1 38 ? 8.265 12.218 4.894 1.00 0.00 38 ARG A CA 13
ATOM 22177 C C . ARG A 1 38 ? 8.049 11.961 6.385 1.00 0.00 38 ARG A C 13
ATOM 22178 O O . ARG A 1 38 ? 8.907 12.317 7.193 1.00 0.00 38 ARG A O 13
ATOM 22199 N N . LYS A 1 39 ? 6.922 11.343 6.759 1.00 0.00 39 LYS A N 13
ATOM 22200 C CA . LYS A 1 39 ? 6.598 10.999 8.158 1.00 0.00 39 LYS A CA 13
ATOM 22201 C C . LYS A 1 39 ? 7.300 9.717 8.640 1.00 0.00 39 LYS A C 13
ATOM 22202 O O . LYS A 1 39 ? 7.381 9.482 9.846 1.00 0.00 39 LYS A O 13
ATOM 22221 N N . GLY A 1 40 ? 7.801 8.888 7.719 1.00 0.00 40 GLY A N 13
ATOM 22222 C CA . GLY A 1 40 ? 8.432 7.591 8.001 1.00 0.00 40 GLY A CA 13
ATOM 22223 C C . GLY A 1 40 ? 7.449 6.444 8.279 1.00 0.00 40 GLY A C 13
ATOM 22224 O O . GLY A 1 40 ? 7.878 5.372 8.711 1.00 0.00 40 GLY A O 13
ATOM 22228 N N . LYS A 1 41 ? 6.147 6.629 8.024 1.00 0.00 41 LYS A N 13
ATOM 22229 C CA . LYS A 1 41 ? 5.085 5.626 8.252 1.00 0.00 41 LYS A CA 13
ATOM 22230 C C . LYS A 1 41 ? 4.832 4.754 7.015 1.00 0.00 41 LYS A C 13
ATOM 22231 O O . LYS A 1 41 ? 5.405 4.990 5.952 1.00 0.00 41 LYS A O 13
ATOM 22250 N N . LEU A 1 42 ? 3.980 3.741 7.161 1.00 0.00 42 LEU A N 13
ATOM 22251 C CA . LEU A 1 42 ? 3.449 2.928 6.061 1.00 0.00 42 LEU A CA 13
ATOM 22252 C C . LEU A 1 42 ? 1.941 3.167 5.879 1.00 0.00 42 LEU A C 13
ATOM 22253 O O . LEU A 1 42 ? 1.215 3.335 6.861 1.00 0.00 42 LEU A O 13
ATOM 22269 N N . VAL A 1 43 ? 1.466 3.185 4.627 1.00 0.00 43 VAL A N 13
ATOM 22270 C CA . VAL A 1 43 ? 0.034 3.160 4.295 1.00 0.00 43 VAL A CA 13
ATOM 22271 C C . VAL A 1 43 ? -0.336 1.977 3.402 1.00 0.00 43 VAL A C 13
ATOM 22272 O O . VAL A 1 43 ? 0.444 1.540 2.555 1.00 0.00 43 VAL A O 13
ATOM 22285 N N . ILE A 1 44 ? -1.538 1.451 3.615 1.00 0.00 44 ILE A N 13
ATOM 22286 C CA . ILE A 1 44 ? -2.119 0.305 2.917 1.00 0.00 44 ILE A CA 13
ATOM 22287 C C . ILE A 1 44 ? -3.232 0.826 2.007 1.00 0.00 44 ILE A C 13
ATOM 22288 O O . ILE A 1 44 ? -4.169 1.472 2.475 1.00 0.00 44 ILE A O 13
ATOM 22304 N N . VAL A 1 45 ? -3.115 0.545 0.712 1.00 0.00 45 VAL A N 13
ATOM 22305 C CA . VAL A 1 45 ? -4.039 0.946 -0.354 1.00 0.00 45 VAL A CA 13
ATOM 22306 C C . VAL A 1 45 ? -4.748 -0.289 -0.904 1.00 0.00 45 VAL A C 13
ATOM 22307 O O . VAL A 1 45 ? -4.112 -1.313 -1.136 1.00 0.00 45 VAL A O 13
ATOM 22320 N N . TYR A 1 46 ? -6.055 -0.205 -1.129 1.00 0.00 46 TYR A N 13
ATOM 22321 C CA . TYR A 1 46 ? -6.878 -1.277 -1.701 1.00 0.00 46 TYR A CA 13
ATOM 22322 C C . TYR A 1 46 ? -7.644 -0.814 -2.947 1.00 0.00 46 TYR A C 13
ATOM 22323 O O . TYR A 1 46 ? -8.146 0.311 -2.956 1.00 0.00 46 TYR A O 13
ATOM 22341 N N . LEU A 1 47 ? -7.771 -1.673 -3.967 1.00 0.00 47 LEU A N 13
ATOM 22342 C CA . LEU A 1 47 ? -8.580 -1.446 -5.171 1.00 0.00 47 LEU A CA 13
ATOM 22343 C C . LEU A 1 47 ? -9.797 -2.390 -5.237 1.00 0.00 47 LEU A C 13
ATOM 22344 O O . LEU A 1 47 ? -9.655 -3.610 -5.112 1.00 0.00 47 LEU A O 13
ATOM 22360 N N . THR A 1 48 ? -10.982 -1.832 -5.497 1.00 0.00 48 THR A N 13
ATOM 22361 C CA . THR A 1 48 ? -12.226 -2.581 -5.770 1.00 0.00 48 THR A CA 13
ATOM 22362 C C . THR A 1 48 ? -12.500 -2.763 -7.271 1.00 0.00 48 THR A C 13
ATOM 22363 O O . THR A 1 48 ? -11.889 -2.101 -8.114 1.00 0.00 48 THR A O 13
ATOM 22374 N N . SER A 1 49 ? -13.460 -3.623 -7.631 1.00 0.00 49 SER A N 13
ATOM 22375 C CA . SER A 1 49 ? -13.918 -3.817 -9.021 1.00 0.00 49 SER A CA 13
ATOM 22376 C C . SER A 1 49 ? -14.595 -2.581 -9.635 1.00 0.00 49 SER A C 13
ATOM 22377 O O . SER A 1 49 ? -14.653 -2.452 -10.858 1.00 0.00 49 SER A O 13
ATOM 22385 N N . ASP A 1 50 ? -15.067 -1.645 -8.804 1.00 0.00 50 ASP A N 13
ATOM 22386 C CA . ASP A 1 50 ? -15.604 -0.343 -9.223 1.00 0.00 50 ASP A CA 13
ATOM 22387 C C . ASP A 1 50 ? -14.496 0.701 -9.484 1.00 0.00 50 ASP A C 13
ATOM 22388 O O . ASP A 1 50 ? -14.772 1.805 -9.963 1.00 0.00 50 ASP A O 13
ATOM 22397 N N . GLY A 1 51 ? -13.233 0.372 -9.178 1.00 0.00 51 GLY A N 13
ATOM 22398 C CA . GLY A 1 51 ? -12.084 1.280 -9.299 1.00 0.00 51 GLY A CA 13
ATOM 22399 C C . GLY A 1 51 ? -11.956 2.278 -8.140 1.00 0.00 51 GLY A C 13
ATOM 22400 O O . GLY A 1 51 ? -11.187 3.237 -8.237 1.00 0.00 51 GLY A O 13
ATOM 22404 N N . LYS A 1 52 ? -12.690 2.062 -7.037 1.00 0.00 52 LYS A N 13
ATOM 22405 C CA . LYS A 1 52 ? -12.567 2.850 -5.802 1.00 0.00 52 LYS A CA 13
ATOM 22406 C C . LYS A 1 52 ? -11.262 2.471 -5.095 1.00 0.00 52 LYS A C 13
ATOM 22407 O O . LYS A 1 52 ? -10.963 1.283 -4.943 1.00 0.00 52 LYS A O 13
ATOM 22426 N N . VAL A 1 53 ? -10.514 3.479 -4.643 1.00 0.00 53 VAL A N 13
ATOM 22427 C CA . VAL A 1 53 ? -9.351 3.306 -3.761 1.00 0.00 53 VAL A CA 13
ATOM 22428 C C . VAL A 1 53 ? -9.740 3.539 -2.301 1.00 0.00 53 VAL A C 13
ATOM 22429 O O . VAL A 1 53 ? -10.538 4.429 -2.002 1.00 0.00 53 VAL A O 13
ATOM 22442 N N . GLU A 1 54 ? -9.186 2.747 -1.389 1.00 0.00 54 GLU A N 13
ATOM 22443 C CA . GLU A 1 54 ? -9.346 2.895 0.065 1.00 0.00 54 GLU A CA 13
ATOM 22444 C C . GLU A 1 54 ? -7.973 2.844 0.751 1.00 0.00 54 GLU A C 13
ATOM 22445 O O . GLU A 1 54 ? -7.147 2.004 0.391 1.00 0.00 54 GLU A O 13
ATOM 22457 N N . ILE A 1 55 ? -7.727 3.739 1.718 1.00 0.00 55 ILE A N 13
ATOM 22458 C CA . ILE A 1 55 ? -6.405 3.989 2.320 1.00 0.00 55 ILE A CA 13
ATOM 22459 C C . ILE A 1 55 ? -6.460 3.869 3.852 1.00 0.00 55 ILE A C 13
ATOM 22460 O O . ILE A 1 55 ? -7.394 4.376 4.481 1.00 0.00 55 ILE A O 13
ATOM 22476 N N . ARG A 1 56 ? -5.442 3.254 4.464 1.00 0.00 56 ARG A N 13
ATOM 22477 C CA . ARG A 1 56 ? -5.246 3.137 5.921 1.00 0.00 56 ARG A CA 13
ATOM 22478 C C . ARG A 1 56 ? -3.783 3.377 6.301 1.00 0.00 56 ARG A C 13
ATOM 22479 O O . ARG A 1 56 ? -2.888 2.878 5.627 1.00 0.00 56 ARG A O 13
ATOM 22500 N N . GLU A 1 57 ? -3.527 4.093 7.392 1.00 0.00 57 GLU A N 13
ATOM 22501 C CA . GLU A 1 57 ? -2.180 4.345 7.940 1.00 0.00 57 GLU A CA 13
ATOM 22502 C C . GLU A 1 57 ? -1.824 3.333 9.046 1.00 0.00 57 GLU A C 13
ATOM 22503 O O . GLU A 1 57 ? -2.708 2.905 9.796 1.00 0.00 57 GLU A O 13
ATOM 22515 N N . VAL A 1 58 ? -0.536 2.985 9.190 1.00 0.00 58 VAL A N 13
ATOM 22516 C CA . VAL A 1 58 ? -0.020 2.163 10.306 1.00 0.00 58 VAL A CA 13
ATOM 22517 C C . VAL A 1 58 ? 1.166 2.817 11.018 1.00 0.00 58 VAL A C 13
ATOM 22518 O O . VAL A 1 58 ? 2.062 3.379 10.385 1.00 0.00 58 VAL A O 13
ATOM 22531 N N . THR A 1 59 ? 1.178 2.728 12.350 1.00 0.00 59 THR A N 13
ATOM 22532 C CA . THR A 1 59 ? 2.265 3.207 13.227 1.00 0.00 59 THR A CA 13
ATOM 22533 C C . THR A 1 59 ? 3.272 2.110 13.598 1.00 0.00 59 THR A C 13
ATOM 22534 O O . THR A 1 59 ? 4.459 2.394 13.770 1.00 0.00 59 THR A O 13
ATOM 22545 N N . SER A 1 60 ? 2.807 0.859 13.711 1.00 0.00 60 SER A N 13
ATOM 22546 C CA . SER A 1 60 ? 3.561 -0.320 14.174 1.00 0.00 60 SER A CA 13
ATOM 22547 C C . SER A 1 60 ? 3.122 -1.596 13.439 1.00 0.00 60 SER A C 13
ATOM 22548 O O . SER A 1 60 ? 2.073 -1.626 12.793 1.00 0.00 60 SER A O 13
ATOM 22556 N N . GLU A 1 61 ? 3.888 -2.685 13.574 1.00 0.00 61 GLU A N 13
ATOM 22557 C CA . GLU A 1 61 ? 3.558 -3.984 12.959 1.00 0.00 61 GLU A CA 13
ATOM 22558 C C . GLU A 1 61 ? 2.248 -4.614 13.479 1.00 0.00 61 GLU A C 13
ATOM 22559 O O . GLU A 1 61 ? 1.640 -5.421 12.780 1.00 0.00 61 GLU A O 13
ATOM 22571 N N . GLU A 1 62 ? 1.795 -4.239 14.682 1.00 0.00 62 GLU A N 13
ATOM 22572 C CA . GLU A 1 62 ? 0.521 -4.688 15.269 1.00 0.00 62 GLU A CA 13
ATOM 22573 C C . GLU A 1 62 ? -0.677 -4.225 14.426 1.00 0.00 62 GLU A C 13
ATOM 22574 O O . GLU A 1 62 ? -1.564 -5.018 14.111 1.00 0.00 62 GLU A O 13
ATOM 22586 N N . GLU A 1 63 ? -0.664 -2.961 13.990 1.00 0.00 63 GLU A N 13
ATOM 22587 C CA . GLU A 1 63 ? -1.659 -2.420 13.058 1.00 0.00 63 GLU A CA 13
ATOM 22588 C C . GLU A 1 63 ? -1.594 -3.162 11.715 1.00 0.00 63 GLU A C 13
ATOM 22589 O O . GLU A 1 63 ? -2.607 -3.695 11.262 1.00 0.00 63 GLU A O 13
ATOM 22601 N N . LEU A 1 64 ? -0.400 -3.260 11.113 1.00 0.00 64 LEU A N 13
ATOM 22602 C CA . LEU A 1 64 ? -0.178 -3.915 9.816 1.00 0.00 64 LEU A CA 13
ATOM 22603 C C . LEU A 1 64 ? -0.711 -5.356 9.796 1.00 0.00 64 LEU A C 13
ATOM 22604 O O . LEU A 1 64 ? -1.427 -5.739 8.872 1.00 0.00 64 LEU A O 13
ATOM 22620 N N . GLU A 1 65 ? -0.428 -6.132 10.843 1.00 0.00 65 GLU A N 13
ATOM 22621 C CA . GLU A 1 65 ? -0.945 -7.493 11.021 1.00 0.00 65 GLU A CA 13
ATOM 22622 C C . GLU A 1 65 ? -2.480 -7.520 11.057 1.00 0.00 65 GLU A C 13
ATOM 22623 O O . GLU A 1 65 ? -3.101 -8.323 10.360 1.00 0.00 65 GLU A O 13
ATOM 22635 N N . LYS A 1 66 ? -3.105 -6.623 11.829 1.00 0.00 66 LYS A N 13
ATOM 22636 C CA . LYS A 1 66 ? -4.545 -6.590 12.084 1.00 0.00 66 LYS A CA 13
ATOM 22637 C C . LYS A 1 66 ? -5.346 -6.177 10.850 1.00 0.00 66 LYS A C 13
ATOM 22638 O O . LYS A 1 66 ? -6.395 -6.754 10.570 1.00 0.00 66 LYS A O 13
ATOM 22657 N N . ILE A 1 67 ? -4.816 -5.235 10.071 1.00 0.00 67 ILE A N 13
ATOM 22658 C CA . ILE A 1 67 ? -5.421 -4.766 8.818 1.00 0.00 67 ILE A CA 13
ATOM 22659 C C . ILE A 1 67 ? -5.281 -5.834 7.729 1.00 0.00 67 ILE A C 13
ATOM 22660 O O . ILE A 1 67 ? -6.270 -6.166 7.081 1.00 0.00 67 ILE A O 13
ATOM 22676 N N . LEU A 1 68 ? -4.103 -6.447 7.566 1.00 0.00 68 LEU A N 13
ATOM 22677 C CA . LEU A 1 68 ? -3.922 -7.530 6.591 1.00 0.00 68 LEU A CA 13
ATOM 22678 C C . LEU A 1 68 ? -4.767 -8.773 6.939 1.00 0.00 68 LEU A C 13
ATOM 22679 O O . LEU A 1 68 ? -5.345 -9.385 6.038 1.00 0.00 68 LEU A O 13
ATOM 22695 N N . LYS A 1 69 ? -4.943 -9.090 8.232 1.00 0.00 69 LYS A N 13
ATOM 22696 C CA . LYS A 1 69 ? -5.897 -10.113 8.705 1.00 0.00 69 LYS A CA 13
ATOM 22697 C C . LYS A 1 69 ? -7.356 -9.750 8.388 1.00 0.00 69 LYS A C 13
ATOM 22698 O O . LYS A 1 69 ? -8.100 -10.621 7.934 1.00 0.00 69 LYS A O 13
ATOM 22717 N N . LYS A 1 70 ? -7.762 -8.481 8.541 1.00 0.00 70 LYS A N 13
ATOM 22718 C CA . LYS A 1 70 ? -9.110 -7.993 8.174 1.00 0.00 70 LYS A CA 13
ATOM 22719 C C . LYS A 1 70 ? -9.361 -8.088 6.661 1.00 0.00 70 LYS A C 13
ATOM 22720 O O . LYS A 1 70 ? -10.451 -8.470 6.238 1.00 0.00 70 LYS A O 13
ATOM 22739 N N . LEU A 1 71 ? -8.341 -7.789 5.851 1.00 0.00 71 LEU A N 13
ATOM 22740 C CA . LEU A 1 71 ? -8.379 -7.866 4.386 1.00 0.00 71 LEU A CA 13
ATOM 22741 C C . LEU A 1 71 ? -8.239 -9.304 3.839 1.00 0.00 71 LEU A C 13
ATOM 22742 O O . LEU A 1 71 ? -8.406 -9.523 2.638 1.00 0.00 71 LEU A O 13
ATOM 22758 N N . GLY A 1 72 ? -7.975 -10.290 4.704 1.00 0.00 72 GLY A N 13
ATOM 22759 C CA . GLY A 1 72 ? -8.023 -11.720 4.379 1.00 0.00 72 GLY A CA 13
ATOM 22760 C C . GLY A 1 72 ? -6.885 -12.227 3.485 1.00 0.00 72 GLY A C 13
ATOM 22761 O O . GLY A 1 72 ? -7.071 -13.218 2.774 1.00 0.00 72 GLY A O 13
ATOM 22765 N N . VAL A 1 73 ? -5.725 -11.559 3.484 1.00 0.00 73 VAL A N 13
ATOM 22766 C CA . VAL A 1 73 ? -4.551 -11.978 2.694 1.00 0.00 73 VAL A CA 13
ATOM 22767 C C . VAL A 1 73 ? -3.928 -13.275 3.238 1.00 0.00 73 VAL A C 13
ATOM 22768 O O . VAL A 1 73 ? -4.138 -13.648 4.396 1.00 0.00 73 VAL A O 13
ATOM 22781 N N . ASP A 1 74 ? -3.136 -13.964 2.414 1.00 0.00 74 ASP A N 13
ATOM 22782 C CA . ASP A 1 74 ? -2.365 -15.144 2.832 1.00 0.00 74 ASP A CA 13
ATOM 22783 C C . ASP A 1 74 ? -1.334 -14.796 3.918 1.00 0.00 74 ASP A C 13
ATOM 22784 O O . ASP A 1 74 ? -0.690 -13.748 3.865 1.00 0.00 74 ASP A O 13
ATOM 22793 N N . GLU A 1 75 ? -1.123 -15.689 4.889 1.00 0.00 75 GLU A N 13
ATOM 22794 C CA . GLU A 1 75 ? -0.217 -15.438 6.025 1.00 0.00 75 GLU A CA 13
ATOM 22795 C C . GLU A 1 75 ? 1.244 -15.224 5.596 1.00 0.00 75 GLU A C 13
ATOM 22796 O O . GLU A 1 75 ? 1.981 -14.495 6.263 1.00 0.00 75 GLU A O 13
ATOM 22808 N N . GLU A 1 76 ? 1.642 -15.785 4.446 1.00 0.00 76 GLU A N 13
ATOM 22809 C CA . GLU A 1 76 ? 2.914 -15.498 3.769 1.00 0.00 76 GLU A CA 13
ATOM 22810 C C . GLU A 1 76 ? 3.105 -13.990 3.564 1.00 0.00 76 GLU A C 13
ATOM 22811 O O . GLU A 1 76 ? 4.156 -13.450 3.884 1.00 0.00 76 GLU A O 13
ATOM 22823 N N . ILE A 1 77 ? 2.083 -13.307 3.052 1.00 0.00 77 ILE A N 13
ATOM 22824 C CA . ILE A 1 77 ? 2.106 -11.872 2.744 1.00 0.00 77 ILE A CA 13
ATOM 22825 C C . ILE A 1 77 ? 2.296 -11.073 4.036 1.00 0.00 77 ILE A C 13
ATOM 22826 O O . ILE A 1 77 ? 3.105 -10.150 4.072 1.00 0.00 77 ILE A O 13
ATOM 22842 N N . ILE A 1 78 ? 1.623 -11.473 5.119 1.00 0.00 78 ILE A N 13
ATOM 22843 C CA . ILE A 1 78 ? 1.708 -10.813 6.426 1.00 0.00 78 ILE A CA 13
ATOM 22844 C C . ILE A 1 78 ? 3.133 -10.912 6.991 1.00 0.00 78 ILE A C 13
ATOM 22845 O O . ILE A 1 78 ? 3.748 -9.883 7.281 1.00 0.00 78 ILE A O 13
ATOM 22861 N N . ARG A 1 79 ? 3.708 -12.122 7.078 1.00 0.00 79 ARG A N 13
ATOM 22862 C CA . ARG A 1 79 ? 5.093 -12.311 7.564 1.00 0.00 79 ARG A CA 13
ATOM 22863 C C . ARG A 1 79 ? 6.146 -11.719 6.627 1.00 0.00 79 ARG A C 13
ATOM 22864 O O . ARG A 1 79 ? 7.171 -11.225 7.098 1.00 0.00 79 ARG A O 13
ATOM 22885 N N . ARG A 1 80 ? 5.898 -11.741 5.311 1.00 0.00 80 ARG A N 13
ATOM 22886 C CA . ARG A 1 80 ? 6.873 -11.321 4.297 1.00 0.00 80 ARG A CA 13
ATOM 22887 C C . ARG A 1 80 ? 6.978 -9.805 4.280 1.00 0.00 80 ARG A C 13
ATOM 22888 O O . ARG A 1 80 ? 8.058 -9.254 4.469 1.00 0.00 80 ARG A O 13
ATOM 22909 N N . ILE A 1 81 ? 5.841 -9.126 4.140 1.00 0.00 81 ILE A N 13
ATOM 22910 C CA . ILE A 1 81 ? 5.770 -7.653 4.157 1.00 0.00 81 ILE A CA 13
ATOM 22911 C C . ILE A 1 81 ? 6.215 -7.068 5.507 1.00 0.00 81 ILE A C 13
ATOM 22912 O O . ILE A 1 81 ? 6.881 -6.032 5.505 1.00 0.00 81 ILE A O 13
ATOM 22928 N N . LYS A 1 82 ? 5.960 -7.730 6.650 1.00 0.00 82 LYS A N 13
ATOM 22929 C CA . LYS A 1 82 ? 6.578 -7.332 7.934 1.00 0.00 82 LYS A CA 13
ATOM 22930 C C . LYS A 1 82 ? 8.107 -7.268 7.833 1.00 0.00 82 LYS A C 13
ATOM 22931 O O . LYS A 1 82 ? 8.702 -6.312 8.326 1.00 0.00 82 LYS A O 13
ATOM 22950 N N . ARG A 1 83 ? 8.747 -8.229 7.152 1.00 0.00 83 ARG A N 13
ATOM 22951 C CA . ARG A 1 83 ? 10.204 -8.241 6.917 1.00 0.00 83 ARG A CA 13
ATOM 22952 C C . ARG A 1 83 ? 10.634 -7.137 5.946 1.00 0.00 83 ARG A C 13
ATOM 22953 O O . ARG A 1 83 ? 11.582 -6.422 6.255 1.00 0.00 83 ARG A O 13
ATOM 22974 N N . LEU A 1 84 ? 9.909 -6.908 4.844 1.00 0.00 84 LEU A N 13
ATOM 22975 C CA . LEU A 1 84 ? 10.146 -5.765 3.934 1.00 0.00 84 LEU A CA 13
ATOM 22976 C C . LEU A 1 84 ? 10.099 -4.412 4.671 1.00 0.00 84 LEU A C 13
ATOM 22977 O O . LEU A 1 84 ? 10.920 -3.525 4.418 1.00 0.00 84 LEU A O 13
ATOM 22993 N N . ARG A 1 85 ? 9.142 -4.256 5.595 1.00 0.00 85 ARG A N 13
ATOM 22994 C CA . ARG A 1 85 ? 8.963 -3.059 6.426 1.00 0.00 85 ARG A CA 13
ATOM 22995 C C . ARG A 1 85 ? 10.055 -2.926 7.493 1.00 0.00 85 ARG A C 13
ATOM 22996 O O . ARG A 1 85 ? 10.581 -1.831 7.681 1.00 0.00 85 ARG A O 13
ATOM 23017 N N . LYS A 1 86 ? 10.450 -4.027 8.143 1.00 0.00 86 LYS A N 13
ATOM 23018 C CA . LYS A 1 86 ? 11.516 -4.064 9.166 1.00 0.00 86 LYS A CA 13
ATOM 23019 C C . LYS A 1 86 ? 12.921 -3.838 8.582 1.00 0.00 86 LYS A C 13
ATOM 23020 O O . LYS A 1 86 ? 13.771 -3.243 9.243 1.00 0.00 86 LYS A O 13
ATOM 23039 N N . GLU A 1 87 ? 13.144 -4.224 7.324 1.00 0.00 87 GLU A N 13
ATOM 23040 C CA . GLU A 1 87 ? 14.344 -3.875 6.541 1.00 0.00 87 GLU A CA 13
ATOM 23041 C C . GLU A 1 87 ? 14.303 -2.424 6.006 1.00 0.00 87 GLU A C 13
ATOM 23042 O O . GLU A 1 87 ? 15.313 -1.909 5.522 1.00 0.00 87 GLU A O 13
ATOM 23054 N N . GLY A 1 88 ? 13.153 -1.746 6.112 1.00 0.00 88 GLY A N 13
ATOM 23055 C CA . GLY A 1 88 ? 12.983 -0.321 5.819 1.00 0.00 88 GLY A CA 13
ATOM 23056 C C . GLY A 1 88 ? 12.801 0.035 4.340 1.00 0.00 88 GLY A C 13
ATOM 23057 O O . GLY A 1 88 ? 12.980 1.202 3.985 1.00 0.00 88 GLY A O 13
ATOM 23061 N N . GLN A 1 89 ? 12.458 -0.923 3.466 1.00 0.00 89 GLN A N 13
ATOM 23062 C CA . GLN A 1 89 ? 12.293 -0.649 2.032 1.00 0.00 89 GLN A CA 13
ATOM 23063 C C . GLN A 1 89 ? 10.922 -0.024 1.722 1.00 0.00 89 GLN A C 13
ATOM 23064 O O . GLN A 1 89 ? 10.827 0.881 0.895 1.00 0.00 89 GLN A O 13
ATOM 23078 N N . ILE A 1 90 ? 9.863 -0.500 2.386 1.00 0.00 90 ILE A N 13
ATOM 23079 C CA . ILE A 1 90 ? 8.476 -0.199 2.051 1.00 0.00 90 ILE A CA 13
ATOM 23080 C C . ILE A 1 90 ? 7.889 0.840 3.007 1.00 0.00 90 ILE A C 13
ATOM 23081 O O . ILE A 1 90 ? 7.952 0.717 4.237 1.00 0.00 90 ILE A O 13
ATOM 23097 N N . LYS A 1 91 ? 7.258 1.851 2.404 1.00 0.00 91 LYS A N 13
ATOM 23098 C CA . LYS A 1 91 ? 6.447 2.886 3.065 1.00 0.00 91 LYS A CA 13
ATOM 23099 C C . LYS A 1 91 ? 5.026 2.957 2.484 1.00 0.00 91 LYS A C 13
ATOM 23100 O O . LYS A 1 91 ? 4.224 3.791 2.902 1.00 0.00 91 LYS A O 13
ATOM 23119 N N . LEU A 1 92 ? 4.692 2.068 1.545 1.00 0.00 92 LEU A N 13
ATOM 23120 C CA . LEU A 1 92 ? 3.359 1.967 0.943 1.00 0.00 92 LEU A CA 13
ATOM 23121 C C . LEU A 1 92 ? 3.111 0.569 0.343 1.00 0.00 92 LEU A C 13
ATOM 23122 O O . LEU A 1 92 ? 3.999 -0.015 -0.271 1.00 0.00 92 LEU A O 13
ATOM 23138 N N . VAL A 1 93 ? 1.901 0.028 0.483 1.00 0.00 93 VAL A N 13
ATOM 23139 C CA . VAL A 1 93 ? 1.475 -1.211 -0.203 1.00 0.00 93 VAL A CA 13
ATOM 23140 C C . VAL A 1 93 ? 0.155 -1.010 -0.928 1.00 0.00 93 VAL A C 13
ATOM 23141 O O . VAL A 1 93 ? -0.690 -0.241 -0.473 1.00 0.00 93 VAL A O 13
ATOM 23154 N N . ILE A 1 94 ? -0.027 -1.706 -2.049 1.00 0.00 94 ILE A N 13
ATOM 23155 C CA . ILE A 1 94 ? -1.239 -1.655 -2.882 1.00 0.00 94 ILE A CA 13
ATOM 23156 C C . ILE A 1 94 ? -1.804 -3.068 -3.032 1.00 0.00 94 ILE A C 13
ATOM 23157 O O . ILE A 1 94 ? -1.048 -3.983 -3.336 1.00 0.00 94 ILE A O 13
ATOM 23173 N N . ILE A 1 95 ? -3.107 -3.272 -2.827 1.00 0.00 95 ILE A N 13
ATOM 23174 C CA . ILE A 1 95 ? -3.735 -4.599 -2.841 1.00 0.00 95 ILE A CA 13
ATOM 23175 C C . ILE A 1 95 ? -4.901 -4.615 -3.833 1.00 0.00 95 ILE A C 13
ATOM 23176 O O . ILE A 1 95 ? -5.725 -3.701 -3.864 1.00 0.00 95 ILE A O 13
ATOM 23192 N N . GLU A 1 96 ? -4.983 -5.675 -4.630 1.00 0.00 96 GLU A N 13
ATOM 23193 C CA . GLU A 1 96 ? -6.044 -5.918 -5.610 1.00 0.00 96 GLU A CA 13
ATOM 23194 C C . GLU A 1 96 ? -6.790 -7.212 -5.250 1.00 0.00 96 GLU A C 13
ATOM 23195 O O . GLU A 1 96 ? -6.172 -8.277 -5.165 1.00 0.00 96 GLU A O 13
ATOM 23207 N N . GLY A 1 97 ? -8.110 -7.141 -5.047 1.00 0.00 97 GLY A N 13
ATOM 23208 C CA . GLY A 1 97 ? -8.908 -8.312 -4.655 1.00 0.00 97 GLY A CA 13
ATOM 23209 C C . GLY A 1 97 ? -10.416 -8.057 -4.637 1.00 0.00 97 GLY A C 13
ATOM 23210 O O . GLY A 1 97 ? -10.992 -7.755 -3.591 1.00 0.00 97 GLY A O 13
ATOM 23214 N N . SER A 1 98 ? -11.065 -8.175 -5.802 1.00 0.00 98 SER A N 13
ATOM 23215 C CA . SER A 1 98 ? -12.511 -7.936 -5.961 1.00 0.00 98 SER A CA 13
ATOM 23216 C C . SER A 1 98 ? -13.148 -8.796 -7.067 1.00 0.00 98 SER A C 13
ATOM 23217 O O . SER A 1 98 ? -14.213 -8.464 -7.593 1.00 0.00 98 SER A O 13
ATOM 23225 N N . LEU A 1 99 ? -12.482 -9.896 -7.445 1.00 0.00 99 LEU A N 13
ATOM 23226 C CA . LEU A 1 99 ? -12.888 -10.797 -8.526 1.00 0.00 99 LEU A CA 13
ATOM 23227 C C . LEU A 1 99 ? -12.492 -12.245 -8.200 1.00 0.00 99 LEU A C 13
ATOM 23228 O O . LEU A 1 99 ? -11.419 -12.733 -8.559 1.00 0.00 99 LEU A O 13
ATOM 23244 N N . GLU A 1 100 ? -13.380 -12.918 -7.477 1.00 0.00 100 GLU A N 13
ATOM 23245 C CA . GLU A 1 100 ? -13.263 -14.333 -7.081 1.00 0.00 100 GLU A CA 13
ATOM 23246 C C . GLU A 1 100 ? -14.613 -15.083 -7.107 1.00 0.00 100 GLU A C 13
ATOM 23247 O O . GLU A 1 100 ? -15.684 -14.468 -7.112 1.00 0.00 100 GLU A O 13
ATOM 23259 N N . HIS A 1 101 ? -14.556 -16.419 -7.121 1.00 0.00 101 HIS A N 13
ATOM 23260 C CA . HIS A 1 101 ? -15.714 -17.323 -7.118 1.00 0.00 101 HIS A CA 13
ATOM 23261 C C . HIS A 1 101 ? -15.439 -18.587 -6.273 1.00 0.00 101 HIS A C 13
ATOM 23262 O O . HIS A 1 101 ? -14.280 -18.912 -5.992 1.00 0.00 101 HIS A O 13
ATOM 23276 N N . HIS A 1 102 ? -16.495 -19.300 -5.862 1.00 0.00 102 HIS A N 13
ATOM 23277 C CA . HIS A 1 102 ? -16.433 -20.427 -4.918 1.00 0.00 102 HIS A CA 13
ATOM 23278 C C . HIS A 1 102 ? -17.077 -21.706 -5.485 1.00 0.00 102 HIS A C 13
ATOM 23279 O O . HIS A 1 102 ? -18.101 -21.645 -6.171 1.00 0.00 102 HIS A O 13
ATOM 23293 N N . HIS A 1 103 ? -16.485 -22.867 -5.174 1.00 0.00 103 HIS A N 13
ATOM 23294 C CA . HIS A 1 103 ? -16.926 -24.189 -5.656 1.00 0.00 103 HIS A CA 13
ATOM 23295 C C . HIS A 1 103 ? -16.885 -25.283 -4.568 1.00 0.00 103 HIS A C 13
ATOM 23296 O O . HIS A 1 103 ? -17.837 -26.058 -4.450 1.00 0.00 103 HIS A O 13
ATOM 23310 N N . HIS A 1 104 ? -15.815 -25.313 -3.755 1.00 0.00 104 HIS A N 13
ATOM 23311 C CA . HIS A 1 104 ? -15.506 -26.327 -2.729 1.00 0.00 104 HIS A CA 13
ATOM 23312 C C . HIS A 1 104 ? -15.304 -27.767 -3.268 1.00 0.00 104 HIS A C 13
ATOM 23313 O O . HIS A 1 104 ? -15.706 -28.111 -4.383 1.00 0.00 104 HIS A O 13
ATOM 23327 N N . HIS A 1 105 ? -14.650 -28.617 -2.471 1.00 0.00 105 HIS A N 13
ATOM 23328 C CA . HIS A 1 105 ? -14.472 -30.051 -2.736 1.00 0.00 105 HIS A CA 13
ATOM 23329 C C . HIS A 1 105 ? -15.663 -30.896 -2.233 1.00 0.00 105 HIS A C 13
ATOM 23330 O O . HIS A 1 105 ? -16.499 -30.419 -1.455 1.00 0.00 105 HIS A O 13
ATOM 23344 N N . HIS A 1 106 ? -15.725 -32.162 -2.660 1.00 0.00 106 HIS A N 13
ATOM 23345 C CA . HIS A 1 106 ? -16.731 -33.161 -2.260 1.00 0.00 106 HIS A CA 13
ATOM 23346 C C . HIS A 1 106 ? -16.137 -34.581 -2.115 1.00 0.00 106 HIS A C 13
ATOM 23347 O O . HIS A 1 106 ? -16.746 -35.407 -1.397 1.00 0.00 106 HIS A O 13
ATOM 23362 N N . GLY A 1 1 ? -7.480 -10.638 -1.868 1.00 0.00 1 GLY A N 14
ATOM 23363 C CA . GLY A 1 1 ? -6.832 -10.217 -3.133 1.00 0.00 1 GLY A CA 14
ATOM 23364 C C . GLY A 1 1 ? -5.312 -10.242 -3.035 1.00 0.00 1 GLY A C 14
ATOM 23365 O O . GLY A 1 1 ? -4.762 -10.806 -2.086 1.00 0.00 1 GLY A O 14
ATOM 23371 N N . LYS A 1 2 ? -4.617 -9.636 -4.012 1.00 0.00 2 LYS A N 14
ATOM 23372 C CA . LYS A 1 2 ? -3.141 -9.608 -4.107 1.00 0.00 2 LYS A CA 14
ATOM 23373 C C . LYS A 1 2 ? -2.571 -8.260 -3.655 1.00 0.00 2 LYS A C 14
ATOM 23374 O O . LYS A 1 2 ? -3.158 -7.216 -3.941 1.00 0.00 2 LYS A O 14
ATOM 23393 N N . LEU A 1 3 ? -1.424 -8.301 -2.975 1.00 0.00 3 LEU A N 14
ATOM 23394 C CA . LEU A 1 3 ? -0.662 -7.141 -2.503 1.00 0.00 3 LEU A CA 14
ATOM 23395 C C . LEU A 1 3 ? 0.570 -6.873 -3.384 1.00 0.00 3 LEU A C 14
ATOM 23396 O O . LEU A 1 3 ? 1.274 -7.799 -3.791 1.00 0.00 3 LEU A O 14
ATOM 23412 N N . TYR A 1 4 ? 0.851 -5.591 -3.604 1.00 0.00 4 TYR A N 14
ATOM 23413 C CA . TYR A 1 4 ? 2.024 -5.052 -4.284 1.00 0.00 4 TYR A CA 14
ATOM 23414 C C . TYR A 1 4 ? 2.835 -4.179 -3.330 1.00 0.00 4 TYR A C 14
ATOM 23415 O O . TYR A 1 4 ? 2.306 -3.307 -2.635 1.00 0.00 4 TYR A O 14
ATOM 23433 N N . GLU A 1 5 ? 4.132 -4.466 -3.276 1.00 0.00 5 GLU A N 14
ATOM 23434 C CA . GLU A 1 5 ? 5.089 -3.876 -2.353 1.00 0.00 5 GLU A CA 14
ATOM 23435 C C . GLU A 1 5 ? 5.774 -2.662 -3.002 1.00 0.00 5 GLU A C 14
ATOM 23436 O O . GLU A 1 5 ? 6.515 -2.776 -3.980 1.00 0.00 5 GLU A O 14
ATOM 23448 N N . VAL A 1 6 ? 5.468 -1.477 -2.468 1.00 0.00 6 VAL A N 14
ATOM 23449 C CA . VAL A 1 6 ? 5.832 -0.176 -3.067 1.00 0.00 6 VAL A CA 14
ATOM 23450 C C . VAL A 1 6 ? 6.883 0.597 -2.254 1.00 0.00 6 VAL A C 14
ATOM 23451 O O . VAL A 1 6 ? 6.711 0.882 -1.067 1.00 0.00 6 VAL A O 14
ATOM 23464 N N . ASP A 1 7 ? 7.977 0.976 -2.918 1.00 0.00 7 ASP A N 14
ATOM 23465 C CA . ASP A 1 7 ? 9.117 1.707 -2.339 1.00 0.00 7 ASP A CA 14
ATOM 23466 C C . ASP A 1 7 ? 9.426 3.057 -3.019 1.00 0.00 7 ASP A C 14
ATOM 23467 O O . ASP A 1 7 ? 10.202 3.847 -2.477 1.00 0.00 7 ASP A O 14
ATOM 23476 N N . SER A 1 8 ? 8.839 3.333 -4.190 1.00 0.00 8 SER A N 14
ATOM 23477 C CA . SER A 1 8 ? 9.062 4.555 -4.980 1.00 0.00 8 SER A CA 14
ATOM 23478 C C . SER A 1 8 ? 7.751 5.138 -5.542 1.00 0.00 8 SER A C 14
ATOM 23479 O O . SER A 1 8 ? 6.803 4.384 -5.795 1.00 0.00 8 SER A O 14
ATOM 23487 N N . PRO A 1 9 ? 7.679 6.460 -5.801 1.00 0.00 9 PRO A N 14
ATOM 23488 C CA . PRO A 1 9 ? 6.527 7.070 -6.469 1.00 0.00 9 PRO A CA 14
ATOM 23489 C C . PRO A 1 9 ? 6.378 6.612 -7.921 1.00 0.00 9 PRO A C 14
ATOM 23490 O O . PRO A 1 9 ? 5.275 6.634 -8.469 1.00 0.00 9 PRO A O 14
ATOM 23501 N N . ASP A 1 10 ? 7.468 6.175 -8.551 1.00 0.00 10 ASP A N 14
ATOM 23502 C CA . ASP A 1 10 ? 7.424 5.641 -9.907 1.00 0.00 10 ASP A CA 14
ATOM 23503 C C . ASP A 1 10 ? 6.747 4.260 -9.946 1.00 0.00 10 ASP A C 14
ATOM 23504 O O . ASP A 1 10 ? 5.980 3.974 -10.867 1.00 0.00 10 ASP A O 14
ATOM 23513 N N . SER A 1 11 ? 6.948 3.426 -8.917 1.00 0.00 11 SER A N 14
ATOM 23514 C CA . SER A 1 11 ? 6.249 2.142 -8.769 1.00 0.00 11 SER A CA 14
ATOM 23515 C C . SER A 1 11 ? 4.749 2.328 -8.527 1.00 0.00 11 SER A C 14
ATOM 23516 O O . SER A 1 11 ? 3.959 1.523 -9.019 1.00 0.00 11 SER A O 14
ATOM 23524 N N . VAL A 1 12 ? 4.332 3.415 -7.860 1.00 0.00 12 VAL A N 14
ATOM 23525 C CA . VAL A 1 12 ? 2.909 3.801 -7.772 1.00 0.00 12 VAL A CA 14
ATOM 23526 C C . VAL A 1 12 ? 2.324 3.991 -9.173 1.00 0.00 12 VAL A C 14
ATOM 23527 O O . VAL A 1 12 ? 1.261 3.452 -9.460 1.00 0.00 12 VAL A O 14
ATOM 23540 N N . GLU A 1 13 ? 3.024 4.692 -10.073 1.00 0.00 13 GLU A N 14
ATOM 23541 C CA . GLU A 1 13 ? 2.555 4.905 -11.450 1.00 0.00 13 GLU A CA 14
ATOM 23542 C C . GLU A 1 13 ? 2.541 3.607 -12.274 1.00 0.00 13 GLU A C 14
ATOM 23543 O O . GLU A 1 13 ? 1.581 3.345 -12.997 1.00 0.00 13 GLU A O 14
ATOM 23555 N N . LYS A 1 14 ? 3.560 2.755 -12.117 1.00 0.00 14 LYS A N 14
ATOM 23556 C CA . LYS A 1 14 ? 3.639 1.449 -12.801 1.00 0.00 14 LYS A CA 14
ATOM 23557 C C . LYS A 1 14 ? 2.468 0.544 -12.410 1.00 0.00 14 LYS A C 14
ATOM 23558 O O . LYS A 1 14 ? 1.814 -0.029 -13.281 1.00 0.00 14 LYS A O 14
ATOM 23577 N N . ILE A 1 15 ? 2.147 0.479 -11.116 1.00 0.00 15 ILE A N 14
ATOM 23578 C CA . ILE A 1 15 ? 1.002 -0.284 -10.600 1.00 0.00 15 ILE A CA 14
ATOM 23579 C C . ILE A 1 15 ? -0.324 0.370 -11.013 1.00 0.00 15 ILE A C 14
ATOM 23580 O O . ILE A 1 15 ? -1.226 -0.327 -11.468 1.00 0.00 15 ILE A O 14
ATOM 23596 N N . ALA A 1 16 ? -0.443 1.699 -10.942 1.00 0.00 16 ALA A N 14
ATOM 23597 C CA . ALA A 1 16 ? -1.639 2.435 -11.359 1.00 0.00 16 ALA A CA 14
ATOM 23598 C C . ALA A 1 16 ? -2.004 2.196 -12.835 1.00 0.00 16 ALA A C 14
ATOM 23599 O O . ALA A 1 16 ? -3.186 2.051 -13.158 1.00 0.00 16 ALA A O 14
ATOM 23606 N N . ARG A 1 17 ? -0.999 2.091 -13.716 1.00 0.00 17 ARG A N 14
ATOM 23607 C CA . ARG A 1 17 ? -1.173 1.743 -15.136 1.00 0.00 17 ARG A CA 14
ATOM 23608 C C . ARG A 1 17 ? -1.613 0.289 -15.346 1.00 0.00 17 ARG A C 14
ATOM 23609 O O . ARG A 1 17 ? -2.395 0.029 -16.259 1.00 0.00 17 ARG A O 14
ATOM 23630 N N . GLU A 1 18 ? -1.178 -0.651 -14.503 1.00 0.00 18 GLU A N 14
ATOM 23631 C CA . GLU A 1 18 ? -1.642 -2.051 -14.550 1.00 0.00 18 GLU A CA 14
ATOM 23632 C C . GLU A 1 18 ? -3.053 -2.231 -13.957 1.00 0.00 18 GLU A C 14
ATOM 23633 O O . GLU A 1 18 ? -3.837 -3.040 -14.457 1.00 0.00 18 GLU A O 14
ATOM 23645 N N . LEU A 1 19 ? -3.401 -1.450 -12.929 1.00 0.00 19 LEU A N 14
ATOM 23646 C CA . LEU A 1 19 ? -4.726 -1.424 -12.297 1.00 0.00 19 LEU A CA 14
ATOM 23647 C C . LEU A 1 19 ? -5.761 -0.562 -13.054 1.00 0.00 19 LEU A C 14
ATOM 23648 O O . LEU A 1 19 ? -6.947 -0.589 -12.715 1.00 0.00 19 LEU A O 14
ATOM 23664 N N . GLY A 1 20 ? -5.344 0.186 -14.080 1.00 0.00 20 GLY A N 14
ATOM 23665 C CA . GLY A 1 20 ? -6.221 1.041 -14.890 1.00 0.00 20 GLY A CA 14
ATOM 23666 C C . GLY A 1 20 ? -6.794 2.255 -14.139 1.00 0.00 20 GLY A C 14
ATOM 23667 O O . GLY A 1 20 ? -7.928 2.661 -14.410 1.00 0.00 20 GLY A O 14
ATOM 23671 N N . LEU A 1 21 ? -6.046 2.818 -13.182 1.00 0.00 21 LEU A N 14
ATOM 23672 C CA . LEU A 1 21 ? -6.476 3.973 -12.380 1.00 0.00 21 LEU A CA 14
ATOM 23673 C C . LEU A 1 21 ? -6.558 5.267 -13.214 1.00 0.00 21 LEU A C 14
ATOM 23674 O O . LEU A 1 21 ? -5.835 5.441 -14.199 1.00 0.00 21 LEU A O 14
ATOM 23690 N N . SER A 1 22 ? -7.408 6.200 -12.780 1.00 0.00 22 SER A N 14
ATOM 23691 C CA . SER A 1 22 ? -7.497 7.557 -13.342 1.00 0.00 22 SER A CA 14
ATOM 23692 C C . SER A 1 22 ? -6.288 8.415 -12.943 1.00 0.00 22 SER A C 14
ATOM 23693 O O . SER A 1 22 ? -5.620 8.139 -11.944 1.00 0.00 22 SER A O 14
ATOM 23701 N N . GLU A 1 23 ? -6.022 9.499 -13.677 1.00 0.00 23 GLU A N 14
ATOM 23702 C CA . GLU A 1 23 ? -4.892 10.403 -13.387 1.00 0.00 23 GLU A CA 14
ATOM 23703 C C . GLU A 1 23 ? -4.978 11.017 -11.979 1.00 0.00 23 GLU A C 14
ATOM 23704 O O . GLU A 1 23 ? -3.976 11.105 -11.272 1.00 0.00 23 GLU A O 14
ATOM 23716 N N . GLU A 1 24 ? -6.180 11.394 -11.536 1.00 0.00 24 GLU A N 14
ATOM 23717 C CA . GLU A 1 24 ? -6.405 11.960 -10.197 1.00 0.00 24 GLU A CA 14
ATOM 23718 C C . GLU A 1 24 ? -6.262 10.908 -9.083 1.00 0.00 24 GLU A C 14
ATOM 23719 O O . GLU A 1 24 ? -5.785 11.226 -7.993 1.00 0.00 24 GLU A O 14
ATOM 23731 N N . GLN A 1 25 ? -6.601 9.642 -9.360 1.00 0.00 25 GLN A N 14
ATOM 23732 C CA . GLN A 1 25 ? -6.372 8.520 -8.439 1.00 0.00 25 GLN A CA 14
ATOM 23733 C C . GLN A 1 25 ? -4.871 8.231 -8.294 1.00 0.00 25 GLN A C 14
ATOM 23734 O O . GLN A 1 25 ? -4.378 8.091 -7.177 1.00 0.00 25 GLN A O 14
ATOM 23748 N N . LEU A 1 26 ? -4.123 8.227 -9.404 1.00 0.00 26 LEU A N 14
ATOM 23749 C CA . LEU A 1 26 ? -2.658 8.147 -9.395 1.00 0.00 26 LEU A CA 14
ATOM 23750 C C . LEU A 1 26 ? -2.056 9.295 -8.567 1.00 0.00 26 LEU A C 14
ATOM 23751 O O . LEU A 1 26 ? -1.342 9.038 -7.594 1.00 0.00 26 LEU A O 14
ATOM 23767 N N . ARG A 1 27 ? -2.400 10.554 -8.873 1.00 0.00 27 ARG A N 14
ATOM 23768 C CA . ARG A 1 27 ? -1.893 11.744 -8.158 1.00 0.00 27 ARG A CA 14
ATOM 23769 C C . ARG A 1 27 ? -2.204 11.705 -6.659 1.00 0.00 27 ARG A C 14
ATOM 23770 O O . ARG A 1 27 ? -1.356 12.094 -5.855 1.00 0.00 27 ARG A O 14
ATOM 23791 N N . ARG A 1 28 ? -3.363 11.163 -6.263 1.00 0.00 28 ARG A N 14
ATOM 23792 C CA . ARG A 1 28 ? -3.728 10.950 -4.851 1.00 0.00 28 ARG A CA 14
ATOM 23793 C C . ARG A 1 28 ? -2.798 9.952 -4.166 1.00 0.00 28 ARG A C 14
ATOM 23794 O O . ARG A 1 28 ? -2.328 10.245 -3.071 1.00 0.00 28 ARG A O 14
ATOM 23815 N N . ILE A 1 29 ? -2.471 8.818 -4.788 1.00 0.00 29 ILE A N 14
ATOM 23816 C CA . ILE A 1 29 ? -1.625 7.801 -4.139 1.00 0.00 29 ILE A CA 14
ATOM 23817 C C . ILE A 1 29 ? -0.183 8.302 -4.052 1.00 0.00 29 ILE A C 14
ATOM 23818 O O . ILE A 1 29 ? 0.473 8.098 -3.038 1.00 0.00 29 ILE A O 14
ATOM 23834 N N . GLN A 1 30 ? 0.291 9.040 -5.060 1.00 0.00 30 GLN A N 14
ATOM 23835 C CA . GLN A 1 30 ? 1.599 9.715 -5.001 1.00 0.00 30 GLN A CA 14
ATOM 23836 C C . GLN A 1 30 ? 1.670 10.799 -3.905 1.00 0.00 30 GLN A C 14
ATOM 23837 O O . GLN A 1 30 ? 2.708 10.946 -3.256 1.00 0.00 30 GLN A O 14
ATOM 23851 N N . LYS A 1 31 ? 0.568 11.514 -3.636 1.00 0.00 31 LYS A N 14
ATOM 23852 C CA . LYS A 1 31 ? 0.468 12.461 -2.510 1.00 0.00 31 LYS A CA 14
ATOM 23853 C C . LYS A 1 31 ? 0.454 11.745 -1.154 1.00 0.00 31 LYS A C 14
ATOM 23854 O O . LYS A 1 31 ? 1.163 12.151 -0.238 1.00 0.00 31 LYS A O 14
ATOM 23873 N N . GLU A 1 32 ? -0.286 10.644 -1.029 1.00 0.00 32 GLU A N 14
ATOM 23874 C CA . GLU A 1 32 ? -0.299 9.814 0.188 1.00 0.00 32 GLU A CA 14
ATOM 23875 C C . GLU A 1 32 ? 1.050 9.113 0.432 1.00 0.00 32 GLU A C 14
ATOM 23876 O O . GLU A 1 32 ? 1.483 9.007 1.578 1.00 0.00 32 GLU A O 14
ATOM 23888 N N . PHE A 1 33 ? 1.754 8.708 -0.631 1.00 0.00 33 PHE A N 14
ATOM 23889 C CA . PHE A 1 33 ? 3.112 8.159 -0.583 1.00 0.00 33 PHE A CA 14
ATOM 23890 C C . PHE A 1 33 ? 4.092 9.151 0.063 1.00 0.00 33 PHE A C 14
ATOM 23891 O O . PHE A 1 33 ? 4.796 8.797 1.012 1.00 0.00 33 PHE A O 14
ATOM 23908 N N . GLU A 1 34 ? 4.117 10.411 -0.397 1.00 0.00 34 GLU A N 14
ATOM 23909 C CA . GLU A 1 34 ? 5.018 11.411 0.188 1.00 0.00 34 GLU A CA 14
ATOM 23910 C C . GLU A 1 34 ? 4.574 11.857 1.587 1.00 0.00 34 GLU A C 14
ATOM 23911 O O . GLU A 1 34 ? 5.423 12.039 2.454 1.00 0.00 34 GLU A O 14
ATOM 23923 N N . ARG A 1 35 ? 3.266 11.957 1.862 1.00 0.00 35 ARG A N 14
ATOM 23924 C CA . ARG A 1 35 ? 2.745 12.249 3.212 1.00 0.00 35 ARG A CA 14
ATOM 23925 C C . ARG A 1 35 ? 3.118 11.159 4.222 1.00 0.00 35 ARG A C 14
ATOM 23926 O O . ARG A 1 35 ? 3.495 11.479 5.348 1.00 0.00 35 ARG A O 14
ATOM 23947 N N . ALA A 1 36 ? 3.085 9.887 3.822 1.00 0.00 36 ALA A N 14
ATOM 23948 C CA . ALA A 1 36 ? 3.547 8.773 4.648 1.00 0.00 36 ALA A CA 14
ATOM 23949 C C . ALA A 1 36 ? 5.056 8.872 4.946 1.00 0.00 36 ALA A C 14
ATOM 23950 O O . ALA A 1 36 ? 5.465 8.794 6.106 1.00 0.00 36 ALA A O 14
ATOM 23957 N N . GLU A 1 37 ? 5.879 9.131 3.925 1.00 0.00 37 GLU A N 14
ATOM 23958 C CA . GLU A 1 37 ? 7.336 9.274 4.062 1.00 0.00 37 GLU A CA 14
ATOM 23959 C C . GLU A 1 37 ? 7.724 10.490 4.926 1.00 0.00 37 GLU A C 14
ATOM 23960 O O . GLU A 1 37 ? 8.536 10.356 5.846 1.00 0.00 37 GLU A O 14
ATOM 23972 N N . ARG A 1 38 ? 7.092 11.653 4.705 1.00 0.00 38 ARG A N 14
ATOM 23973 C CA . ARG A 1 38 ? 7.328 12.900 5.461 1.00 0.00 38 ARG A CA 14
ATOM 23974 C C . ARG A 1 38 ? 7.010 12.760 6.949 1.00 0.00 38 ARG A C 14
ATOM 23975 O O . ARG A 1 38 ? 7.751 13.282 7.783 1.00 0.00 38 ARG A O 14
ATOM 23996 N N . LYS A 1 39 ? 5.922 12.053 7.283 1.00 0.00 39 LYS A N 14
ATOM 23997 C CA . LYS A 1 39 ? 5.473 11.828 8.668 1.00 0.00 39 LYS A CA 14
ATOM 23998 C C . LYS A 1 39 ? 6.075 10.568 9.320 1.00 0.00 39 LYS A C 14
ATOM 23999 O O . LYS A 1 39 ? 5.777 10.284 10.481 1.00 0.00 39 LYS A O 14
ATOM 24018 N N . GLY A 1 40 ? 6.922 9.820 8.605 1.00 0.00 40 GLY A N 14
ATOM 24019 C CA . GLY A 1 40 ? 7.623 8.634 9.116 1.00 0.00 40 GLY A CA 14
ATOM 24020 C C . GLY A 1 40 ? 6.719 7.420 9.382 1.00 0.00 40 GLY A C 14
ATOM 24021 O O . GLY A 1 40 ? 7.004 6.630 10.285 1.00 0.00 40 GLY A O 14
ATOM 24025 N N . LYS A 1 41 ? 5.613 7.293 8.635 1.00 0.00 41 LYS A N 14
ATOM 24026 C CA .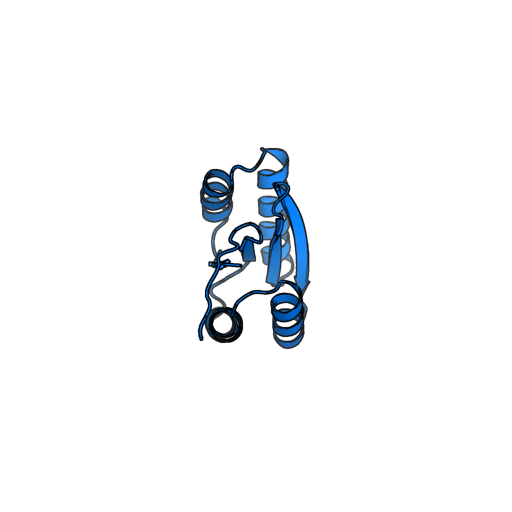 LYS A 1 41 ? 4.575 6.253 8.782 1.00 0.00 41 LYS A CA 14
ATOM 24027 C C . LYS A 1 41 ? 4.429 5.379 7.527 1.00 0.00 41 LYS A C 14
ATOM 24028 O O . LYS A 1 41 ? 5.030 5.656 6.488 1.00 0.00 41 LYS A O 14
ATOM 24047 N N . LEU A 1 42 ? 3.623 4.321 7.631 1.00 0.00 42 LEU A N 14
ATOM 24048 C CA . LEU A 1 42 ? 3.292 3.381 6.550 1.00 0.00 42 LEU A CA 14
ATOM 24049 C C . LEU A 1 42 ? 1.780 3.452 6.262 1.00 0.00 42 LEU A C 14
ATOM 24050 O O . LEU A 1 42 ? 0.979 3.549 7.196 1.00 0.00 42 LEU A O 14
ATOM 24066 N N . VAL A 1 43 ? 1.382 3.424 4.986 1.00 0.00 43 VAL A N 14
ATOM 24067 C CA . VAL A 1 43 ? -0.027 3.370 4.564 1.00 0.00 43 VAL A CA 14
ATOM 24068 C C . VAL A 1 43 ? -0.357 2.133 3.721 1.00 0.00 43 VAL A C 14
ATOM 24069 O O . VAL A 1 43 ? 0.424 1.702 2.868 1.00 0.00 43 VAL A O 14
ATOM 24082 N N . ILE A 1 44 ? -1.553 1.590 3.946 1.00 0.00 44 ILE A N 14
ATOM 24083 C CA . ILE A 1 44 ? -2.196 0.563 3.129 1.00 0.00 44 ILE A CA 14
ATOM 24084 C C . ILE A 1 44 ? -3.129 1.276 2.150 1.00 0.00 44 ILE A C 14
ATOM 24085 O O . ILE A 1 44 ? -3.969 2.080 2.560 1.00 0.00 44 ILE A O 14
ATOM 24101 N N . VAL A 1 45 ? -2.996 0.968 0.862 1.00 0.00 45 VAL A N 14
ATOM 24102 C CA . VAL A 1 45 ? -3.851 1.456 -0.219 1.00 0.00 45 VAL A CA 14
ATOM 24103 C C . VAL A 1 45 ? -4.594 0.281 -0.836 1.00 0.00 45 VAL A C 14
ATOM 24104 O O . VAL A 1 45 ? -4.007 -0.762 -1.114 1.00 0.00 45 VAL A O 14
ATOM 24117 N N . TYR A 1 46 ? -5.898 0.431 -1.020 1.00 0.00 46 TYR A N 14
ATOM 24118 C CA . TYR A 1 46 ? -6.789 -0.622 -1.498 1.00 0.00 46 TYR A CA 14
ATOM 24119 C C . TYR A 1 46 ? -7.598 -0.156 -2.709 1.00 0.00 46 TYR A C 14
ATOM 24120 O O . TYR A 1 46 ? -8.176 0.929 -2.674 1.00 0.00 46 TYR A O 14
ATOM 24138 N N . LEU A 1 47 ? -7.678 -0.981 -3.754 1.00 0.00 47 LEU A N 14
ATOM 24139 C CA . LEU A 1 47 ? -8.560 -0.790 -4.907 1.00 0.00 47 LEU A CA 14
ATOM 24140 C C . LEU A 1 47 ? -9.752 -1.748 -4.814 1.00 0.00 47 LEU A C 14
ATOM 24141 O O . LEU A 1 47 ? -9.586 -2.970 -4.842 1.00 0.00 47 LEU A O 14
ATOM 24157 N N . THR A 1 48 ? -10.955 -1.185 -4.726 1.00 0.00 48 THR A N 14
ATOM 24158 C CA . THR A 1 48 ? -12.221 -1.935 -4.678 1.00 0.00 48 THR A CA 14
ATOM 24159 C C . THR A 1 48 ? -12.642 -2.468 -6.053 1.00 0.00 48 THR A C 14
ATOM 24160 O O . THR A 1 48 ? -12.226 -1.957 -7.098 1.00 0.00 48 THR A O 14
ATOM 24171 N N . SER A 1 49 ? -13.548 -3.451 -6.067 1.00 0.00 49 SER A N 14
ATOM 24172 C CA . SER A 1 49 ? -14.229 -3.932 -7.282 1.00 0.00 49 SER A CA 14
ATOM 24173 C C . SER A 1 49 ? -15.119 -2.865 -7.954 1.00 0.00 49 SER A C 14
ATOM 24174 O O . SER A 1 49 ? -15.431 -2.979 -9.139 1.00 0.00 49 SER A O 14
ATOM 24182 N N . ASP A 1 50 ? -15.481 -1.800 -7.227 1.00 0.00 50 ASP A N 14
ATOM 24183 C CA . ASP A 1 50 ? -16.201 -0.624 -7.738 1.00 0.00 50 ASP A CA 14
ATOM 24184 C C . ASP A 1 50 ? -15.276 0.407 -8.432 1.00 0.00 50 ASP A C 14
ATOM 24185 O O . ASP A 1 50 ? -15.758 1.371 -9.033 1.00 0.00 50 ASP A O 14
ATOM 24194 N N . GLY A 1 51 ? -13.952 0.213 -8.377 1.00 0.00 51 GLY A N 14
ATOM 24195 C CA . GLY A 1 51 ? -12.952 1.095 -8.995 1.00 0.00 51 GLY A CA 14
ATOM 24196 C C . GLY A 1 51 ? -12.564 2.316 -8.149 1.00 0.00 51 GLY A C 14
ATOM 24197 O O . GLY A 1 51 ? -11.892 3.225 -8.643 1.00 0.00 51 GLY A O 14
ATOM 24201 N N . LYS A 1 52 ? -12.979 2.348 -6.874 1.00 0.00 52 LYS A N 14
ATOM 24202 C CA . LYS A 1 52 ? -12.635 3.375 -5.877 1.00 0.00 52 LYS A CA 14
ATOM 24203 C C . LYS A 1 52 ? -11.374 2.952 -5.119 1.00 0.00 52 LYS A C 14
ATOM 24204 O O . LYS A 1 52 ? -11.260 1.794 -4.710 1.00 0.00 52 LYS A O 14
ATOM 24223 N N . VAL A 1 53 ? -10.458 3.895 -4.895 1.00 0.00 53 VAL A N 14
ATOM 24224 C CA . VAL A 1 53 ? -9.271 3.708 -4.041 1.00 0.00 53 VAL A CA 14
ATOM 24225 C C . VAL A 1 53 ? -9.517 4.213 -2.612 1.00 0.00 53 VAL A C 14
ATOM 24226 O O . VAL A 1 53 ? -10.188 5.229 -2.409 1.00 0.00 53 VAL A O 14
ATOM 24239 N N . GLU A 1 54 ? -8.998 3.496 -1.614 1.00 0.00 54 GLU A N 14
ATOM 24240 C CA . GLU A 1 54 ? -9.110 3.803 -0.176 1.00 0.00 54 GLU A CA 14
ATOM 24241 C C . GLU A 1 54 ? -7.741 3.707 0.529 1.00 0.00 54 GLU A C 14
ATOM 24242 O O . GLU A 1 54 ? -6.916 2.870 0.156 1.00 0.00 54 GLU A O 14
ATOM 24254 N N . ILE A 1 55 ? -7.496 4.560 1.536 1.00 0.00 55 ILE A N 14
ATOM 24255 C CA . ILE A 1 55 ? -6.205 4.715 2.240 1.00 0.00 55 ILE A CA 14
ATOM 24256 C C . ILE A 1 55 ? -6.384 4.505 3.758 1.00 0.00 55 ILE A C 14
ATOM 24257 O O . ILE A 1 55 ? -7.322 5.057 4.343 1.00 0.00 55 ILE A O 14
ATOM 24273 N N . ARG A 1 56 ? -5.475 3.770 4.416 1.00 0.00 56 ARG A N 14
ATOM 24274 C CA . ARG A 1 56 ? -5.377 3.658 5.881 1.00 0.00 56 ARG A CA 14
ATOM 24275 C C . ARG A 1 56 ? -3.924 3.708 6.363 1.00 0.00 56 ARG A C 14
ATOM 24276 O O . ARG A 1 56 ? -3.050 3.073 5.787 1.00 0.00 56 ARG A O 14
ATOM 24297 N N . GLU A 1 57 ? -3.683 4.436 7.444 1.00 0.00 57 GLU A N 14
ATOM 24298 C CA . GLU A 1 57 ? -2.395 4.660 8.108 1.00 0.00 57 GLU A CA 14
ATOM 24299 C C . GLU A 1 57 ? -2.152 3.702 9.289 1.00 0.00 57 GLU A C 14
ATOM 24300 O O . GLU A 1 57 ? -3.107 3.212 9.900 1.00 0.00 57 GLU A O 14
ATOM 24312 N N . VAL A 1 58 ? -0.882 3.486 9.660 1.00 0.00 58 VAL A N 14
ATOM 24313 C CA . VAL A 1 58 ? -0.492 2.774 10.898 1.00 0.00 58 VAL A CA 14
ATOM 24314 C C . VAL A 1 58 ? 0.450 3.594 11.785 1.00 0.00 58 VAL A C 14
ATOM 24315 O O . VAL A 1 58 ? 1.268 4.376 11.294 1.00 0.00 58 VAL A O 14
ATOM 24328 N N . THR A 1 59 ? 0.368 3.378 13.101 1.00 0.00 59 THR A N 14
ATOM 24329 C CA . THR A 1 59 ? 1.312 3.908 14.107 1.00 0.00 59 THR A CA 14
ATOM 24330 C C . THR A 1 59 ? 2.503 2.973 14.357 1.00 0.00 59 THR A C 14
ATOM 24331 O O . THR A 1 59 ? 3.583 3.432 14.734 1.00 0.00 59 THR A O 14
ATOM 24342 N N . SER A 1 60 ? 2.322 1.668 14.124 1.00 0.00 60 SER A N 14
ATOM 24343 C CA . SER A 1 60 ? 3.340 0.614 14.222 1.00 0.00 60 SER A CA 14
ATOM 24344 C C . SER A 1 60 ? 3.002 -0.544 13.280 1.00 0.00 60 SER A C 14
ATOM 24345 O O . SER A 1 60 ? 1.847 -0.734 12.893 1.00 0.00 60 SER A O 14
ATOM 24353 N N . GLU A 1 61 ? 3.993 -1.365 12.935 1.00 0.00 61 GLU A N 14
ATOM 24354 C CA . GLU A 1 61 ? 3.808 -2.522 12.053 1.00 0.00 61 GLU A CA 14
ATOM 24355 C C . GLU A 1 61 ? 2.951 -3.651 12.668 1.00 0.00 61 GLU A C 14
ATOM 24356 O O . GLU A 1 61 ? 2.419 -4.502 11.953 1.00 0.00 61 GLU A O 14
ATOM 24368 N N . GLU A 1 62 ? 2.760 -3.636 13.990 1.00 0.00 62 GLU A N 14
ATOM 24369 C CA . GLU A 1 62 ? 1.802 -4.499 14.697 1.00 0.00 62 GLU A CA 14
ATOM 24370 C C . GLU A 1 62 ? 0.366 -4.298 14.172 1.00 0.00 62 GLU A C 14
ATOM 24371 O O . GLU A 1 62 ? -0.385 -5.255 13.976 1.00 0.00 62 GLU A O 14
ATOM 24383 N N . GLU A 1 63 ? 0.006 -3.044 13.878 1.00 0.00 63 GLU A N 14
ATOM 24384 C CA . GLU A 1 63 ? -1.283 -2.680 13.274 1.00 0.00 63 GLU A CA 14
ATOM 24385 C C . GLU A 1 63 ? -1.334 -3.037 11.780 1.00 0.00 63 GLU A C 14
ATOM 24386 O O . GLU A 1 63 ? -2.383 -3.457 11.294 1.00 0.00 63 GLU A O 14
ATOM 24398 N N . LEU A 1 64 ? -0.205 -2.941 11.062 1.00 0.00 64 LEU A N 14
ATOM 24399 C CA . LEU A 1 64 ? -0.082 -3.307 9.640 1.00 0.00 64 LEU A CA 14
ATOM 24400 C C . LEU A 1 64 ? -0.495 -4.773 9.424 1.00 0.00 64 LEU A C 14
ATOM 24401 O O . LEU A 1 64 ? -1.334 -5.064 8.573 1.00 0.00 64 LEU A O 14
ATOM 24417 N N . GLU A 1 65 ? 0.004 -5.692 10.260 1.00 0.00 65 GLU A N 14
ATOM 24418 C CA . GLU A 1 65 ? -0.436 -7.099 10.259 1.00 0.00 65 GLU A CA 14
ATOM 24419 C C . GLU A 1 65 ? -1.946 -7.222 10.515 1.00 0.00 65 GLU A C 14
ATOM 24420 O O . GLU A 1 65 ? -2.614 -7.989 9.823 1.00 0.00 65 GLU A O 14
ATOM 24432 N N . LYS A 1 66 ? -2.513 -6.437 11.441 1.00 0.00 66 LYS A N 14
ATOM 24433 C CA . LYS A 1 66 ? -3.938 -6.489 11.785 1.00 0.00 66 LYS A CA 14
ATOM 24434 C C . LYS A 1 66 ? -4.825 -6.078 10.607 1.00 0.00 66 LYS A C 14
ATOM 24435 O O . LYS A 1 66 ? -5.871 -6.684 10.374 1.00 0.00 66 LYS A O 14
ATOM 24454 N N . ILE A 1 67 ? -4.378 -5.096 9.822 1.00 0.00 67 ILE A N 14
ATOM 24455 C CA . ILE A 1 67 ? -5.066 -4.622 8.617 1.00 0.00 67 ILE A CA 14
ATOM 24456 C C . ILE A 1 67 ? -4.924 -5.639 7.477 1.00 0.00 67 ILE A C 14
ATOM 24457 O O . ILE A 1 67 ? -5.925 -5.974 6.849 1.00 0.00 67 ILE A O 14
ATOM 24473 N N . LEU A 1 68 ? -3.740 -6.225 7.259 1.00 0.00 68 LEU A N 14
ATOM 24474 C CA . LEU A 1 68 ? -3.561 -7.306 6.276 1.00 0.00 68 LEU A CA 14
ATOM 24475 C C . LEU A 1 68 ? -4.422 -8.545 6.593 1.00 0.00 68 LEU A C 14
ATOM 24476 O O . LEU A 1 68 ? -5.055 -9.098 5.689 1.00 0.00 68 LEU A O 14
ATOM 24492 N N . LYS A 1 69 ? -4.521 -8.932 7.872 1.00 0.00 69 LYS A N 14
ATOM 24493 C CA . LYS A 1 69 ? -5.429 -9.988 8.357 1.00 0.00 69 LYS A CA 14
ATOM 24494 C C . LYS A 1 69 ? -6.904 -9.649 8.093 1.00 0.00 69 LYS A C 14
ATOM 24495 O O . LYS A 1 69 ? -7.656 -10.521 7.656 1.00 0.00 69 LYS A O 14
ATOM 24514 N N . LYS A 1 70 ? -7.316 -8.388 8.296 1.00 0.00 70 LYS A N 14
ATOM 24515 C CA . LYS A 1 70 ? -8.693 -7.905 8.070 1.00 0.00 70 LYS A CA 14
ATOM 24516 C C . LYS A 1 70 ? -9.067 -7.844 6.581 1.00 0.00 70 LYS A C 14
ATOM 24517 O O . LYS A 1 70 ? -10.200 -8.162 6.221 1.00 0.00 70 LYS A O 14
ATOM 24536 N N . LEU A 1 71 ? -8.114 -7.486 5.715 1.00 0.00 71 LEU A N 14
ATOM 24537 C CA . LEU A 1 71 ? -8.283 -7.436 4.255 1.00 0.00 71 LEU A CA 14
ATOM 24538 C C . LEU A 1 71 ? -8.159 -8.815 3.575 1.00 0.00 71 LEU A C 14
ATOM 24539 O O . LEU A 1 71 ? -8.455 -8.943 2.386 1.00 0.00 71 LEU A O 14
ATOM 24555 N N . GLY A 1 72 ? -7.755 -9.854 4.314 1.00 0.00 72 GLY A N 14
ATOM 24556 C CA . GLY A 1 72 ? -7.759 -11.243 3.847 1.00 0.00 72 GLY A CA 14
ATOM 24557 C C . GLY A 1 72 ? -6.675 -11.575 2.813 1.00 0.00 72 GLY A C 14
ATOM 24558 O O . GLY A 1 72 ? -6.907 -12.415 1.939 1.00 0.00 72 GLY A O 14
ATOM 24562 N N . VAL A 1 73 ? -5.510 -10.918 2.875 1.00 0.00 73 VAL A N 14
ATOM 24563 C CA . VAL A 1 73 ? -4.343 -11.284 2.048 1.00 0.00 73 VAL A CA 14
ATOM 24564 C C . VAL A 1 73 ? -3.792 -12.660 2.458 1.00 0.00 73 VAL A C 14
ATOM 24565 O O . VAL A 1 73 ? -4.027 -13.127 3.575 1.00 0.00 73 VAL A O 14
ATOM 24578 N N . ASP A 1 74 ? -3.057 -13.327 1.565 1.00 0.00 74 ASP A N 14
ATOM 24579 C CA . ASP A 1 74 ? -2.493 -14.657 1.843 1.00 0.00 74 ASP A CA 14
ATOM 24580 C C . ASP A 1 74 ? -1.426 -14.620 2.958 1.00 0.00 74 ASP A C 14
ATOM 24581 O O . ASP A 1 74 ? -0.681 -13.649 3.094 1.00 0.00 74 ASP A O 14
ATOM 24590 N N . GLU A 1 75 ? -1.306 -15.689 3.747 1.00 0.00 75 GLU A N 14
ATOM 24591 C CA . GLU A 1 75 ? -0.316 -15.783 4.831 1.00 0.00 75 GLU A CA 14
ATOM 24592 C C . GLU A 1 75 ? 1.138 -15.671 4.337 1.00 0.00 75 GLU A C 14
ATOM 24593 O O . GLU A 1 75 ? 1.982 -15.144 5.064 1.00 0.00 75 GLU A O 14
ATOM 24605 N N . GLU A 1 76 ? 1.435 -16.077 3.093 1.00 0.00 76 GLU A N 14
ATOM 24606 C CA . GLU A 1 76 ? 2.741 -15.840 2.461 1.00 0.00 76 GLU A CA 14
ATOM 24607 C C . GLU A 1 76 ? 3.052 -14.344 2.330 1.00 0.00 76 GLU A C 14
ATOM 24608 O O . GLU A 1 76 ? 4.184 -13.926 2.565 1.00 0.00 76 GLU A O 14
ATOM 24620 N N . ILE A 1 77 ? 2.052 -13.527 1.993 1.00 0.00 77 ILE A N 14
ATOM 24621 C CA . ILE A 1 77 ? 2.198 -12.070 1.923 1.00 0.00 77 ILE A CA 14
ATOM 24622 C C . ILE A 1 77 ? 2.533 -11.540 3.317 1.00 0.00 77 ILE A C 14
ATOM 24623 O O . ILE A 1 77 ? 3.517 -10.825 3.473 1.00 0.00 77 ILE A O 14
ATOM 24639 N N . ILE A 1 78 ? 1.788 -11.940 4.351 1.00 0.00 78 ILE A N 14
ATOM 24640 C CA . ILE A 1 78 ? 1.990 -11.420 5.711 1.00 0.00 78 ILE A CA 14
ATOM 24641 C C . ILE A 1 78 ? 3.390 -11.776 6.241 1.00 0.00 78 ILE A C 14
ATOM 24642 O O . ILE A 1 78 ? 4.097 -10.901 6.744 1.00 0.00 78 ILE A O 14
ATOM 24658 N N . ARG A 1 79 ? 3.833 -13.033 6.086 1.00 0.00 79 ARG A N 14
ATOM 24659 C CA . ARG A 1 79 ? 5.179 -13.474 6.517 1.00 0.00 79 ARG A CA 14
ATOM 24660 C C . ARG A 1 79 ? 6.323 -12.890 5.678 1.00 0.00 79 ARG A C 14
ATOM 24661 O O . ARG A 1 79 ? 7.373 -12.575 6.239 1.00 0.00 79 ARG A O 14
ATOM 24682 N N . ARG A 1 80 ? 6.147 -12.725 4.359 1.00 0.00 80 ARG A N 14
ATOM 24683 C CA . ARG A 1 80 ? 7.196 -12.211 3.455 1.00 0.00 80 ARG A CA 14
ATOM 24684 C C . ARG A 1 80 ? 7.371 -10.704 3.596 1.00 0.00 80 ARG A C 14
ATOM 24685 O O . ARG A 1 80 ? 8.477 -10.220 3.824 1.00 0.00 80 ARG A O 14
ATOM 24706 N N . ILE A 1 81 ? 6.264 -9.969 3.514 1.00 0.00 81 ILE A N 14
ATOM 24707 C CA . ILE A 1 81 ? 6.245 -8.501 3.682 1.00 0.00 81 ILE A CA 14
ATOM 24708 C C . ILE A 1 81 ? 6.771 -8.070 5.064 1.00 0.00 81 ILE A C 14
ATOM 24709 O O . ILE A 1 81 ? 7.442 -7.042 5.148 1.00 0.00 81 ILE A O 14
ATOM 24725 N N . LYS A 1 82 ? 6.589 -8.865 6.133 1.00 0.00 82 LYS A N 14
ATOM 24726 C CA . LYS A 1 82 ? 7.248 -8.628 7.440 1.00 0.00 82 LYS A CA 14
ATOM 24727 C C . LYS A 1 82 ? 8.774 -8.482 7.365 1.00 0.00 82 LYS A C 14
ATOM 24728 O O . LYS A 1 82 ? 9.328 -7.645 8.075 1.00 0.00 82 LYS A O 14
ATOM 24747 N N . ARG A 1 83 ? 9.466 -9.207 6.478 1.00 0.00 83 ARG A N 14
ATOM 24748 C CA . ARG A 1 83 ? 10.920 -9.036 6.265 1.00 0.00 83 ARG A CA 14
ATOM 24749 C C . ARG A 1 83 ? 11.239 -7.672 5.644 1.00 0.00 83 ARG A C 14
ATOM 24750 O O . ARG A 1 83 ? 12.171 -6.998 6.079 1.00 0.00 83 ARG A O 14
ATOM 24771 N N . LEU A 1 84 ? 10.423 -7.221 4.689 1.00 0.00 84 LEU A N 14
ATOM 24772 C CA . LEU A 1 84 ? 10.585 -5.923 4.018 1.00 0.00 84 LEU A CA 14
ATOM 24773 C C . LEU A 1 84 ? 10.245 -4.738 4.943 1.00 0.00 84 LEU A C 14
ATOM 24774 O O . LEU A 1 84 ? 10.893 -3.691 4.873 1.00 0.00 84 LEU A O 14
ATOM 24790 N N . ARG A 1 85 ? 9.271 -4.925 5.846 1.00 0.00 85 ARG A N 14
ATOM 24791 C CA . ARG A 1 85 ? 8.932 -4.008 6.952 1.00 0.00 85 ARG A CA 14
ATOM 24792 C C . ARG A 1 85 ? 10.081 -3.872 7.952 1.00 0.00 85 ARG A C 14
ATOM 24793 O O . ARG A 1 85 ? 10.439 -2.751 8.312 1.00 0.00 85 ARG A O 14
ATOM 24814 N N . LYS A 1 86 ? 10.707 -4.990 8.347 1.00 0.00 86 LYS A N 14
ATOM 24815 C CA . LYS A 1 86 ? 11.866 -5.015 9.264 1.00 0.00 86 LYS A CA 14
ATOM 24816 C C . LYS A 1 86 ? 13.113 -4.349 8.672 1.00 0.00 86 LYS A C 14
ATOM 24817 O O . LYS A 1 86 ? 13.873 -3.717 9.405 1.00 0.00 86 LYS A O 14
ATOM 24836 N N . GLU A 1 87 ? 13.294 -4.416 7.351 1.00 0.00 87 GLU A N 14
ATOM 24837 C CA . GLU A 1 87 ? 14.324 -3.661 6.618 1.00 0.00 87 GLU A CA 14
ATOM 24838 C C . GLU A 1 87 ? 13.915 -2.207 6.278 1.00 0.00 87 GLU A C 14
ATOM 24839 O O . GLU A 1 87 ? 14.741 -1.434 5.789 1.00 0.00 87 GLU A O 14
ATOM 24851 N N . GLY A 1 88 ? 12.662 -1.812 6.539 1.00 0.00 88 GLY A N 14
ATOM 24852 C CA . GLY A 1 88 ? 12.136 -0.456 6.311 1.00 0.00 88 GLY A CA 14
ATOM 24853 C C . GLY A 1 88 ? 12.017 -0.051 4.835 1.00 0.00 88 GLY A C 14
ATOM 24854 O O . GLY A 1 88 ? 12.018 1.143 4.519 1.00 0.00 88 GLY A O 14
ATOM 24858 N N . GLN A 1 89 ? 11.951 -1.020 3.916 1.00 0.00 89 GLN A N 14
ATOM 24859 C CA . GLN A 1 89 ? 12.051 -0.796 2.472 1.00 0.00 89 GLN A CA 14
ATOM 24860 C C . GLN A 1 89 ? 10.741 -0.262 1.885 1.00 0.00 89 GLN A C 14
ATOM 24861 O O . GLN A 1 89 ? 10.724 0.680 1.093 1.00 0.00 89 GLN A O 14
ATOM 24875 N N . ILE A 1 90 ? 9.640 -0.876 2.308 1.00 0.00 90 ILE A N 14
ATOM 24876 C CA . ILE A 1 90 ? 8.282 -0.630 1.838 1.00 0.00 90 ILE A CA 14
ATOM 24877 C C . ILE A 1 90 ? 7.616 0.368 2.781 1.00 0.00 90 ILE A C 14
ATOM 24878 O O . ILE A 1 90 ? 7.365 0.070 3.950 1.00 0.00 90 ILE A O 14
ATOM 24894 N N . LYS A 1 91 ? 7.331 1.560 2.253 1.00 0.00 91 LYS A N 14
ATOM 24895 C CA . LYS A 1 91 ? 6.678 2.668 2.976 1.00 0.00 91 LYS A CA 14
ATOM 24896 C C . LYS A 1 91 ? 5.203 2.828 2.581 1.00 0.00 91 LYS A C 14
ATOM 24897 O O . LYS A 1 91 ? 4.480 3.633 3.169 1.00 0.00 91 LYS A O 14
ATOM 24916 N N . LEU A 1 92 ? 4.756 2.033 1.607 1.00 0.00 92 LEU A N 14
ATOM 24917 C CA . LEU A 1 92 ? 3.391 1.999 1.080 1.00 0.00 92 LEU A CA 14
ATOM 24918 C C . LEU A 1 92 ? 3.098 0.615 0.474 1.00 0.00 92 LEU A C 14
ATOM 24919 O O . LEU A 1 92 ? 3.954 0.034 -0.190 1.00 0.00 92 LEU A O 14
ATOM 24935 N N . VAL A 1 93 ? 1.892 0.079 0.668 1.00 0.00 93 VAL A N 14
ATOM 24936 C CA . VAL A 1 93 ? 1.433 -1.151 -0.013 1.00 0.00 93 VAL A CA 14
ATOM 24937 C C . VAL A 1 93 ? 0.136 -0.903 -0.768 1.00 0.00 93 VAL A C 14
ATOM 24938 O O . VAL A 1 93 ? -0.699 -0.127 -0.310 1.00 0.00 93 VAL A O 14
ATOM 24951 N N . ILE A 1 94 ? -0.037 -1.564 -1.914 1.00 0.00 94 ILE A N 14
ATOM 24952 C CA . ILE A 1 94 ? -1.232 -1.454 -2.764 1.00 0.00 94 ILE A CA 14
ATOM 24953 C C . ILE A 1 94 ? -1.891 -2.828 -2.890 1.00 0.00 94 ILE A C 14
ATOM 24954 O O . ILE A 1 94 ? -1.199 -3.801 -3.168 1.00 0.00 94 ILE A O 14
ATOM 24970 N N . ILE A 1 95 ? -3.209 -2.933 -2.691 1.00 0.00 95 ILE A N 14
ATOM 24971 C CA . ILE A 1 95 ? -3.929 -4.214 -2.673 1.00 0.00 95 ILE A CA 14
ATOM 24972 C C . ILE A 1 95 ? -5.116 -4.171 -3.643 1.00 0.00 95 ILE A C 14
ATOM 24973 O O . ILE A 1 95 ? -5.872 -3.201 -3.672 1.00 0.00 95 ILE A O 14
ATOM 24989 N N . GLU A 1 96 ? -5.290 -5.230 -4.434 1.00 0.00 96 GLU A N 14
ATOM 24990 C CA . GLU A 1 96 ? -6.342 -5.352 -5.452 1.00 0.00 96 GLU A CA 14
ATOM 24991 C C . GLU A 1 96 ? -7.474 -6.283 -4.982 1.00 0.00 96 GLU A C 14
ATOM 24992 O O . GLU A 1 96 ? -7.285 -7.493 -4.831 1.00 0.00 96 GLU A O 14
ATOM 25004 N N . GLY A 1 97 ? -8.663 -5.713 -4.763 1.00 0.00 97 GLY A N 14
ATOM 25005 C CA . GLY A 1 97 ? -9.844 -6.366 -4.187 1.00 0.00 97 GLY A CA 14
ATOM 25006 C C . GLY A 1 97 ? -10.884 -6.837 -5.209 1.00 0.00 97 GLY A C 14
ATOM 25007 O O . GLY A 1 97 ? -12.080 -6.623 -5.002 1.00 0.00 97 GLY A O 14
ATOM 25011 N N . SER A 1 98 ? -10.438 -7.410 -6.332 1.00 0.00 98 SER A N 14
ATOM 25012 C CA . SER A 1 98 ? -11.292 -7.830 -7.463 1.00 0.00 98 SER A CA 14
ATOM 25013 C C . SER A 1 98 ? -10.943 -9.213 -8.054 1.00 0.00 98 SER A C 14
ATOM 25014 O O . SER A 1 98 ? -11.441 -9.584 -9.121 1.00 0.00 98 SER A O 14
ATOM 25022 N N . LEU A 1 99 ? -10.083 -9.989 -7.380 1.00 0.00 99 LEU A N 14
ATOM 25023 C CA . LEU A 1 99 ? -9.477 -11.234 -7.884 1.00 0.00 99 LEU A CA 14
ATOM 25024 C C . LEU A 1 99 ? -10.216 -12.516 -7.431 1.00 0.00 99 LEU A C 14
ATOM 25025 O O . LEU A 1 99 ? -9.600 -13.558 -7.195 1.00 0.00 99 LEU A O 14
ATOM 25041 N N . GLU A 1 100 ? -11.539 -12.447 -7.277 1.00 0.00 100 GLU A N 14
ATOM 25042 C CA . GLU A 1 100 ? -12.384 -13.564 -6.823 1.00 0.00 100 GLU A CA 14
ATOM 25043 C C . GLU A 1 100 ? -12.587 -14.642 -7.912 1.00 0.00 100 GLU A C 14
ATOM 25044 O O . GLU A 1 100 ? -12.497 -14.371 -9.113 1.00 0.00 100 GLU A O 14
ATOM 25056 N N . HIS A 1 101 ? -12.882 -15.878 -7.490 1.00 0.00 101 HIS A N 14
ATOM 25057 C CA . HIS A 1 101 ? -13.101 -17.025 -8.383 1.00 0.00 101 HIS A CA 14
ATOM 25058 C C . HIS A 1 101 ? -14.458 -16.956 -9.111 1.00 0.00 101 HIS A C 14
ATOM 25059 O O . HIS A 1 101 ? -15.470 -16.543 -8.535 1.00 0.00 101 HIS A O 14
ATOM 25073 N N . HIS A 1 102 ? -14.492 -17.414 -10.366 1.00 0.00 102 HIS A N 14
ATOM 25074 C CA . HIS A 1 102 ? -15.717 -17.553 -11.166 1.00 0.00 102 HIS A CA 14
ATOM 25075 C C . HIS A 1 102 ? -16.520 -18.816 -10.792 1.00 0.00 102 HIS A C 14
ATOM 25076 O O . HIS A 1 102 ? -15.941 -19.865 -10.485 1.00 0.00 102 HIS A O 14
ATOM 25090 N N . HIS A 1 103 ? -17.853 -18.726 -10.835 1.00 0.00 103 HIS A N 14
ATOM 25091 C CA . HIS A 1 103 ? -18.775 -19.799 -10.420 1.00 0.00 103 HIS A CA 14
ATOM 25092 C C . HIS A 1 103 ? -20.079 -19.851 -11.253 1.00 0.00 103 HIS A C 14
ATOM 25093 O O . HIS A 1 103 ? -21.123 -20.298 -10.768 1.00 0.00 103 HIS A O 14
ATOM 25107 N N . HIS A 1 104 ? -20.046 -19.371 -12.502 1.00 0.00 104 HIS A N 14
ATOM 25108 C CA . HIS A 1 104 ? -21.221 -19.293 -13.381 1.00 0.00 104 HIS A CA 14
ATOM 25109 C C . HIS A 1 104 ? -21.776 -20.690 -13.730 1.00 0.00 104 HIS A C 14
ATOM 25110 O O . HIS A 1 104 ? -21.071 -21.530 -14.296 1.00 0.00 104 HIS A O 14
ATOM 25124 N N . HIS A 1 105 ? -23.046 -20.933 -13.391 1.00 0.00 105 HIS A N 14
ATOM 25125 C CA . HIS A 1 105 ? -23.758 -22.201 -13.592 1.00 0.00 105 HIS A CA 14
ATOM 25126 C C . HIS A 1 105 ? -25.287 -21.981 -13.635 1.00 0.00 105 HIS A C 14
ATOM 25127 O O . HIS A 1 105 ? -25.789 -20.951 -13.169 1.00 0.00 105 HIS A O 14
ATOM 25141 N N . HIS A 1 106 ? -26.028 -22.960 -14.169 1.00 0.00 106 HIS A N 14
ATOM 25142 C CA . HIS A 1 106 ? -27.495 -23.042 -14.093 1.00 0.00 106 HIS A CA 14
ATOM 25143 C C . HIS A 1 106 ? -27.980 -23.196 -12.634 1.00 0.00 106 HIS A C 14
ATOM 25144 O O . HIS A 1 106 ? -28.881 -22.434 -12.214 1.00 0.00 106 HIS A O 14
ATOM 25159 N N . GLY A 1 1 ? -7.556 -10.449 -5.076 1.00 0.00 1 GLY A N 15
ATOM 25160 C CA . GLY A 1 1 ? -6.433 -10.287 -6.022 1.00 0.00 1 GLY A CA 15
ATOM 25161 C C . GLY A 1 1 ? -5.101 -10.518 -5.328 1.00 0.00 1 GLY A C 15
ATOM 25162 O O . GLY A 1 1 ? -4.894 -11.587 -4.752 1.00 0.00 1 GLY A O 15
ATOM 25168 N N . LYS A 1 2 ? -4.192 -9.534 -5.373 1.00 0.00 2 LYS A N 15
ATOM 25169 C CA . LYS A 1 2 ? -2.820 -9.598 -4.820 1.00 0.00 2 LYS A CA 15
ATOM 25170 C C . LYS A 1 2 ? -2.392 -8.258 -4.204 1.00 0.00 2 LYS A C 15
ATOM 25171 O O . LYS A 1 2 ? -2.932 -7.208 -4.555 1.00 0.00 2 LYS A O 15
ATOM 25190 N N . LEU A 1 3 ? -1.409 -8.305 -3.304 1.00 0.00 3 LEU A N 15
ATOM 25191 C CA . LEU A 1 3 ? -0.697 -7.144 -2.759 1.00 0.00 3 LEU A CA 15
ATOM 25192 C C . LEU A 1 3 ? 0.561 -6.830 -3.594 1.00 0.00 3 LEU A C 15
ATOM 25193 O O . LEU A 1 3 ? 1.247 -7.740 -4.068 1.00 0.00 3 LEU A O 15
ATOM 25209 N N . TYR A 1 4 ? 0.868 -5.543 -3.751 1.00 0.00 4 TYR A N 15
ATOM 25210 C CA . TYR A 1 4 ? 2.057 -4.990 -4.401 1.00 0.00 4 TYR A CA 15
ATOM 25211 C C . TYR A 1 4 ? 2.894 -4.183 -3.409 1.00 0.00 4 TYR A C 15
ATOM 25212 O O . TYR A 1 4 ? 2.388 -3.322 -2.684 1.00 0.00 4 TYR A O 15
ATOM 25230 N N . GLU A 1 5 ? 4.188 -4.486 -3.388 1.00 0.00 5 GLU A N 15
ATOM 25231 C CA . GLU A 1 5 ? 5.190 -3.899 -2.505 1.00 0.00 5 GLU A CA 15
ATOM 25232 C C . GLU A 1 5 ? 5.805 -2.665 -3.187 1.00 0.00 5 GLU A C 15
ATOM 25233 O O . GLU A 1 5 ? 6.524 -2.789 -4.182 1.00 0.00 5 GLU A O 15
ATOM 25245 N N . VAL A 1 6 ? 5.499 -1.474 -2.664 1.00 0.00 6 VAL A N 15
ATOM 25246 C CA . VAL A 1 6 ? 5.861 -0.180 -3.285 1.00 0.00 6 VAL A CA 15
ATOM 25247 C C . VAL A 1 6 ? 6.886 0.625 -2.469 1.00 0.00 6 VAL A C 15
ATOM 25248 O O . VAL A 1 6 ? 6.674 0.984 -1.308 1.00 0.00 6 VAL A O 15
ATOM 25261 N N . ASP A 1 7 ? 8.016 0.941 -3.102 1.00 0.00 7 ASP A N 15
ATOM 25262 C CA . ASP A 1 7 ? 9.167 1.618 -2.490 1.00 0.00 7 ASP A CA 15
ATOM 25263 C C . ASP A 1 7 ? 9.501 2.996 -3.093 1.00 0.00 7 ASP A C 15
ATOM 25264 O O . ASP A 1 7 ? 10.238 3.767 -2.475 1.00 0.00 7 ASP A O 15
ATOM 25273 N N . SER A 1 8 ? 8.978 3.314 -4.282 1.00 0.00 8 SER A N 15
ATOM 25274 C CA . SER A 1 8 ? 9.227 4.570 -5.004 1.00 0.00 8 SER A CA 15
ATOM 25275 C C . SER A 1 8 ? 7.931 5.207 -5.540 1.00 0.00 8 SER A C 15
ATOM 25276 O O . SER A 1 8 ? 6.972 4.483 -5.835 1.00 0.00 8 SER A O 15
ATOM 25284 N N . PRO A 1 9 ? 7.887 6.543 -5.725 1.00 0.00 9 PRO A N 15
ATOM 25285 C CA . PRO A 1 9 ? 6.755 7.217 -6.369 1.00 0.00 9 PRO A CA 15
ATOM 25286 C C . PRO A 1 9 ? 6.589 6.829 -7.840 1.00 0.00 9 PRO A C 15
ATOM 25287 O O . PRO A 1 9 ? 5.493 6.921 -8.394 1.00 0.00 9 PRO A O 15
ATOM 25298 N N . ASP A 1 10 ? 7.668 6.381 -8.485 1.00 0.00 10 ASP A N 15
ATOM 25299 C CA . ASP A 1 10 ? 7.622 5.913 -9.865 1.00 0.00 10 ASP A CA 15
ATOM 25300 C C . ASP A 1 10 ? 6.891 4.562 -9.976 1.00 0.00 10 ASP A C 15
ATOM 25301 O O . ASP A 1 10 ? 6.051 4.380 -10.858 1.00 0.00 10 ASP A O 15
ATOM 25310 N N . SER A 1 11 ? 7.124 3.640 -9.033 1.00 0.00 11 SER A N 15
ATOM 25311 C CA . SER A 1 11 ? 6.429 2.347 -8.975 1.00 0.00 11 SER A CA 15
ATOM 25312 C C . SER A 1 11 ? 4.918 2.504 -8.767 1.00 0.00 11 SER A C 15
ATOM 25313 O O . SER A 1 11 ? 4.150 1.712 -9.315 1.00 0.00 11 SER A O 15
ATOM 25321 N N . VAL A 1 12 ? 4.469 3.550 -8.056 1.00 0.00 12 VAL A N 15
ATOM 25322 C CA . VAL A 1 12 ? 3.037 3.894 -7.937 1.00 0.00 12 VAL A CA 15
ATOM 25323 C C . VAL A 1 12 ? 2.411 4.116 -9.319 1.00 0.00 12 VAL A C 15
ATOM 25324 O O . VAL A 1 12 ? 1.357 3.550 -9.600 1.00 0.00 12 VAL A O 15
ATOM 25337 N N . GLU A 1 13 ? 3.059 4.878 -10.208 1.00 0.00 13 GLU A N 15
ATOM 25338 C CA . GLU A 1 13 ? 2.563 5.116 -11.574 1.00 0.00 13 GLU A CA 15
ATOM 25339 C C . GLU A 1 13 ? 2.493 3.811 -12.383 1.00 0.00 13 GLU A C 15
ATOM 25340 O O . GLU A 1 13 ? 1.501 3.547 -13.062 1.00 0.00 13 GLU A O 15
ATOM 25352 N N . LYS A 1 14 ? 3.528 2.968 -12.299 1.00 0.00 14 LYS A N 15
ATOM 25353 C CA . LYS A 1 14 ? 3.611 1.725 -13.086 1.00 0.00 14 LYS A CA 15
ATOM 25354 C C . LYS A 1 14 ? 2.544 0.719 -12.657 1.00 0.00 14 LYS A C 15
ATOM 25355 O O . LYS A 1 14 ? 1.889 0.119 -13.509 1.00 0.00 14 LYS A O 15
ATOM 25374 N N . ILE A 1 15 ? 2.298 0.601 -11.351 1.00 0.00 15 ILE A N 15
ATOM 25375 C CA . ILE A 1 15 ? 1.209 -0.222 -10.816 1.00 0.00 15 ILE A CA 15
ATOM 25376 C C . ILE A 1 15 ? -0.156 0.386 -11.178 1.00 0.00 15 ILE A C 15
ATOM 25377 O O . ILE A 1 15 ? -1.046 -0.336 -11.620 1.00 0.00 15 ILE A O 15
ATOM 25393 N N . ALA A 1 16 ? -0.321 1.710 -11.082 1.00 0.00 16 ALA A N 15
ATOM 25394 C CA . ALA A 1 16 ? -1.551 2.402 -11.477 1.00 0.00 16 ALA A CA 15
ATOM 25395 C C . ALA A 1 16 ? -1.906 2.178 -12.961 1.00 0.00 16 ALA A C 15
ATOM 25396 O O . ALA A 1 16 ? -3.078 1.971 -13.285 1.00 0.00 16 ALA A O 15
ATOM 25403 N N . ARG A 1 17 ? -0.909 2.136 -13.856 1.00 0.00 17 ARG A N 15
ATOM 25404 C CA . ARG A 1 17 ? -1.087 1.791 -15.278 1.00 0.00 17 ARG A CA 15
ATOM 25405 C C . ARG A 1 17 ? -1.503 0.330 -15.493 1.00 0.00 17 ARG A C 15
ATOM 25406 O O . ARG A 1 17 ? -2.313 0.066 -16.380 1.00 0.00 17 ARG A O 15
ATOM 25427 N N . GLU A 1 18 ? -1.015 -0.613 -14.683 1.00 0.00 18 GLU A N 15
ATOM 25428 C CA . GLU A 1 18 ? -1.451 -2.021 -14.743 1.00 0.00 18 GLU A CA 15
ATOM 25429 C C . GLU A 1 18 ? -2.862 -2.234 -14.157 1.00 0.00 18 GLU A C 15
ATOM 25430 O O . GLU A 1 18 ? -3.615 -3.076 -14.649 1.00 0.00 18 GLU A O 15
ATOM 25442 N N . LEU A 1 19 ? -3.241 -1.447 -13.145 1.00 0.00 19 LEU A N 15
ATOM 25443 C CA . LEU A 1 19 ? -4.565 -1.472 -12.508 1.00 0.00 19 LEU A CA 15
ATOM 25444 C C . LEU A 1 19 ? -5.632 -0.628 -13.242 1.00 0.00 19 LEU A C 15
ATOM 25445 O O . LEU A 1 19 ? -6.812 -0.692 -12.888 1.00 0.00 19 LEU A O 15
ATOM 25461 N N . GLY A 1 20 ? -5.251 0.148 -14.265 1.00 0.00 20 GLY A N 15
ATOM 25462 C CA . GLY A 1 20 ? -6.160 1.011 -15.032 1.00 0.00 20 GLY A CA 15
ATOM 25463 C C . GLY A 1 20 ? -6.704 2.211 -14.238 1.00 0.00 20 GLY A C 15
ATOM 25464 O O . GLY A 1 20 ? -7.839 2.639 -14.459 1.00 0.00 20 GLY A O 15
ATOM 25468 N N . LEU A 1 21 ? -5.922 2.724 -13.282 1.00 0.00 21 LEU A N 15
ATOM 25469 C CA . LEU A 1 21 ? -6.304 3.764 -12.326 1.00 0.00 21 LEU A CA 15
ATOM 25470 C C . LEU A 1 21 ? -6.501 5.149 -12.983 1.00 0.00 21 LEU A C 15
ATOM 25471 O O . LEU A 1 21 ? -5.873 5.458 -14.001 1.00 0.00 21 LEU A O 15
ATOM 25487 N N . SER A 1 22 ? -7.326 6.007 -12.375 1.00 0.00 22 SER A N 15
ATOM 25488 C CA . SER A 1 22 ? -7.552 7.390 -12.839 1.00 0.00 22 SER A CA 15
ATOM 25489 C C . SER A 1 22 ? -6.436 8.349 -12.398 1.00 0.00 22 SER A C 15
ATOM 25490 O O . SER A 1 22 ? -5.726 8.091 -11.426 1.00 0.00 22 SER A O 15
ATOM 25498 N N . GLU A 1 23 ? -6.302 9.495 -13.073 1.00 0.00 23 GLU A N 15
ATOM 25499 C CA . GLU A 1 23 ? -5.248 10.489 -12.794 1.00 0.00 23 GLU A CA 15
ATOM 25500 C C . GLU A 1 23 ? -5.337 11.072 -11.370 1.00 0.00 23 GLU A C 15
ATOM 25501 O O . GLU A 1 23 ? -4.320 11.211 -10.694 1.00 0.00 23 GLU A O 15
ATOM 25513 N N . GLU A 1 24 ? -6.546 11.353 -10.874 1.00 0.00 24 GLU A N 15
ATOM 25514 C CA . GLU A 1 24 ? -6.751 11.853 -9.503 1.00 0.00 24 GLU A CA 15
ATOM 25515 C C . GLU A 1 24 ? -6.553 10.763 -8.439 1.00 0.00 24 GLU A C 15
ATOM 25516 O O . GLU A 1 24 ? -6.069 11.047 -7.344 1.00 0.00 24 GLU A O 15
ATOM 25528 N N . GLN A 1 25 ? -6.858 9.502 -8.768 1.00 0.00 25 GLN A N 15
ATOM 25529 C CA . GLN A 1 25 ? -6.568 8.352 -7.905 1.00 0.00 25 GLN A CA 15
ATOM 25530 C C . GLN A 1 25 ? -5.053 8.118 -7.787 1.00 0.00 25 GLN A C 15
ATOM 25531 O O . GLN A 1 25 ? -4.546 7.890 -6.689 1.00 0.00 25 GLN A O 15
ATOM 25545 N N . LEU A 1 26 ? -4.307 8.260 -8.889 1.00 0.00 26 LEU A N 15
ATOM 25546 C CA . LEU A 1 26 ? -2.842 8.281 -8.873 1.00 0.00 26 LEU A CA 15
ATOM 25547 C C . LEU A 1 26 ? -2.316 9.453 -8.025 1.00 0.00 26 LEU A C 15
ATOM 25548 O O . LEU A 1 26 ? -1.549 9.229 -7.089 1.00 0.00 26 LEU A O 15
ATOM 25564 N N . ARG A 1 27 ? -2.775 10.687 -8.282 1.00 0.00 27 ARG A N 15
ATOM 25565 C CA . ARG A 1 27 ? -2.370 11.906 -7.547 1.00 0.00 27 ARG A CA 15
ATOM 25566 C C . ARG A 1 27 ? -2.634 11.807 -6.038 1.00 0.00 27 ARG A C 15
ATOM 25567 O O . ARG A 1 27 ? -1.849 12.322 -5.241 1.00 0.00 27 ARG A O 15
ATOM 25588 N N . ARG A 1 28 ? -3.681 11.079 -5.639 1.00 0.00 28 ARG A N 15
ATOM 25589 C CA . ARG A 1 28 ? -3.996 10.742 -4.242 1.00 0.00 28 ARG A CA 15
ATOM 25590 C C . ARG A 1 28 ? -2.925 9.835 -3.642 1.00 0.00 28 ARG A C 15
ATOM 25591 O O . ARG A 1 28 ? -2.329 10.217 -2.640 1.00 0.00 28 ARG A O 15
ATOM 25612 N N . ILE A 1 29 ? -2.620 8.687 -4.254 1.00 0.00 29 ILE A N 15
ATOM 25613 C CA . ILE A 1 29 ? -1.631 7.738 -3.701 1.00 0.00 29 ILE A CA 15
ATOM 25614 C C . ILE A 1 29 ? -0.254 8.402 -3.615 1.00 0.00 29 ILE A C 15
ATOM 25615 O O . ILE A 1 29 ? 0.462 8.224 -2.634 1.00 0.00 29 ILE A O 15
ATOM 25631 N N . GLN A 1 30 ? 0.082 9.233 -4.599 1.00 0.00 30 GLN A N 15
ATOM 25632 C CA . GLN A 1 30 ? 1.316 10.024 -4.634 1.00 0.00 30 GLN A CA 15
ATOM 25633 C C . GLN A 1 30 ? 1.429 10.995 -3.442 1.00 0.00 30 GLN A C 15
ATOM 25634 O O . GLN A 1 30 ? 2.508 11.110 -2.855 1.00 0.00 30 GLN A O 15
ATOM 25648 N N . LYS A 1 31 ? 0.322 11.629 -3.019 1.00 0.00 31 LYS A N 15
ATOM 25649 C CA . LYS A 1 31 ? 0.270 12.444 -1.790 1.00 0.00 31 LYS A CA 15
ATOM 25650 C C . LYS A 1 31 ? 0.444 11.593 -0.530 1.00 0.00 31 LYS A C 15
ATOM 25651 O O . LYS A 1 31 ? 1.218 11.952 0.357 1.00 0.00 31 LYS A O 15
ATOM 25670 N N . GLU A 1 32 ? -0.236 10.450 -0.441 1.00 0.00 32 GLU A N 15
ATOM 25671 C CA . GLU A 1 32 ? -0.127 9.583 0.742 1.00 0.00 32 GLU A CA 15
ATOM 25672 C C . GLU A 1 32 ? 1.258 8.920 0.859 1.00 0.00 32 GLU A C 15
ATOM 25673 O O . GLU A 1 32 ? 1.757 8.733 1.969 1.00 0.00 32 GLU A O 15
ATOM 25685 N N . PHE A 1 33 ? 1.920 8.651 -0.270 1.00 0.00 33 PHE A N 15
ATOM 25686 C CA . PHE A 1 33 ? 3.304 8.180 -0.340 1.00 0.00 33 PHE A CA 15
ATOM 25687 C C . PHE A 1 33 ? 4.281 9.201 0.272 1.00 0.00 33 PHE A C 15
ATOM 25688 O O . PHE A 1 33 ? 5.086 8.845 1.133 1.00 0.00 33 PHE A O 15
ATOM 25705 N N . GLU A 1 34 ? 4.207 10.481 -0.122 1.00 0.00 34 GLU A N 15
ATOM 25706 C CA . GLU A 1 34 ? 5.109 11.513 0.418 1.00 0.00 34 GLU A CA 15
ATOM 25707 C C . GLU A 1 34 ? 4.802 11.860 1.885 1.00 0.00 34 GLU A C 15
ATOM 25708 O O . GLU A 1 34 ? 5.727 12.106 2.662 1.00 0.00 34 GLU A O 15
ATOM 25720 N N . ARG A 1 35 ? 3.530 11.795 2.305 1.00 0.00 35 ARG A N 15
ATOM 25721 C CA . ARG A 1 35 ? 3.142 11.885 3.725 1.00 0.00 35 ARG A CA 15
ATOM 25722 C C . ARG A 1 35 ? 3.757 10.750 4.549 1.00 0.00 35 ARG A C 15
ATOM 25723 O O . ARG A 1 35 ? 4.346 11.008 5.600 1.00 0.00 35 ARG A O 15
ATOM 25744 N N . ALA A 1 36 ? 3.674 9.514 4.055 1.00 0.00 36 ALA A N 15
ATOM 25745 C CA . ALA A 1 36 ? 4.255 8.340 4.704 1.00 0.00 36 ALA A CA 15
ATOM 25746 C C . ALA A 1 36 ? 5.783 8.453 4.846 1.00 0.00 36 ALA A C 15
ATOM 25747 O O . ALA A 1 36 ? 6.325 8.230 5.930 1.00 0.00 36 ALA A O 15
ATOM 25754 N N . GLU A 1 37 ? 6.467 8.870 3.776 1.00 0.00 37 GLU A N 15
ATOM 25755 C CA . GLU A 1 37 ? 7.925 9.019 3.738 1.00 0.00 37 GLU A CA 15
ATOM 25756 C C . GLU A 1 37 ? 8.425 10.121 4.691 1.00 0.00 37 GLU A C 15
ATOM 25757 O O . GLU A 1 37 ? 9.388 9.891 5.428 1.00 0.00 37 GLU A O 15
ATOM 25769 N N . ARG A 1 38 ? 7.747 11.280 4.758 1.00 0.00 38 ARG A N 15
ATOM 25770 C CA . ARG A 1 38 ? 8.133 12.380 5.670 1.00 0.00 38 ARG A CA 15
ATOM 25771 C C . ARG A 1 38 ? 7.850 12.076 7.141 1.00 0.00 38 ARG A C 15
ATOM 25772 O O . ARG A 1 38 ? 8.667 12.417 7.998 1.00 0.00 38 ARG A O 15
ATOM 25793 N N . LYS A 1 39 ? 6.708 11.447 7.449 1.00 0.00 39 LYS A N 15
ATOM 25794 C CA . LYS A 1 39 ? 6.275 11.158 8.834 1.00 0.00 39 LYS A CA 15
ATOM 25795 C C . LYS A 1 39 ? 6.847 9.847 9.401 1.00 0.00 39 LYS A C 15
ATOM 25796 O O . LYS A 1 39 ? 6.701 9.584 10.594 1.00 0.00 39 LYS A O 15
ATOM 25815 N N . GLY A 1 40 ? 7.515 9.038 8.574 1.00 0.00 40 GLY A N 15
ATOM 25816 C CA . GLY A 1 40 ? 8.161 7.782 8.983 1.00 0.00 40 GLY A CA 15
ATOM 25817 C C . GLY A 1 40 ? 7.181 6.630 9.244 1.00 0.00 40 GLY A C 15
ATOM 25818 O O . GLY A 1 40 ? 7.448 5.781 10.099 1.00 0.00 40 GLY A O 15
ATOM 25822 N N . LYS A 1 41 ? 6.041 6.613 8.538 1.00 0.00 41 LYS A N 15
ATOM 25823 C CA . LYS A 1 41 ? 4.983 5.588 8.639 1.00 0.00 41 LYS A CA 15
ATOM 25824 C C . LYS A 1 41 ? 4.852 4.746 7.361 1.00 0.00 41 LYS A C 15
ATOM 25825 O O . LYS A 1 41 ? 5.476 5.037 6.342 1.00 0.00 41 LYS A O 15
ATOM 25844 N N . LEU A 1 42 ? 4.020 3.707 7.430 1.00 0.00 42 LEU A N 15
ATOM 25845 C CA . LEU A 1 42 ? 3.613 2.856 6.306 1.00 0.00 42 LEU A CA 15
ATOM 25846 C C . LEU A 1 42 ? 2.133 3.128 5.975 1.00 0.00 42 LEU A C 15
ATOM 25847 O O . LEU A 1 42 ? 1.304 3.289 6.874 1.00 0.00 42 LEU A O 15
ATOM 25863 N N . VAL A 1 43 ? 1.803 3.203 4.683 1.00 0.00 43 VAL A N 15
ATOM 25864 C CA . VAL A 1 43 ? 0.429 3.368 4.173 1.00 0.00 43 VAL A CA 15
ATOM 25865 C C . VAL A 1 43 ? -0.011 2.155 3.359 1.00 0.00 43 VAL A C 15
ATOM 25866 O O . VAL A 1 43 ? 0.762 1.578 2.594 1.00 0.00 43 VAL A O 15
ATOM 25879 N N . ILE A 1 44 ? -1.279 1.784 3.524 1.00 0.00 44 ILE A N 15
ATOM 25880 C CA . ILE A 1 44 ? -1.950 0.675 2.850 1.00 0.00 44 ILE A CA 15
ATOM 25881 C C . ILE A 1 44 ? -3.035 1.257 1.943 1.00 0.00 44 ILE A C 15
ATOM 25882 O O . ILE A 1 44 ? -3.860 2.062 2.381 1.00 0.00 44 ILE A O 15
ATOM 25898 N N . VAL A 1 45 ? -3.033 0.842 0.681 1.00 0.00 45 VAL A N 15
ATOM 25899 C CA . VAL A 1 45 ? -3.973 1.268 -0.357 1.00 0.00 45 VAL A CA 15
ATOM 25900 C C . VAL A 1 45 ? -4.719 0.059 -0.900 1.00 0.00 45 VAL A C 15
ATOM 25901 O O . VAL A 1 45 ? -4.130 -0.999 -1.106 1.00 0.00 45 VAL A O 15
ATOM 25914 N N . TYR A 1 46 ? -6.016 0.211 -1.132 1.00 0.00 46 TYR A N 15
ATOM 25915 C CA . TYR A 1 46 ? -6.893 -0.833 -1.659 1.00 0.00 46 TYR A CA 15
ATOM 25916 C C . TYR A 1 46 ? -7.634 -0.364 -2.915 1.00 0.00 46 TYR A C 15
ATOM 25917 O O . TYR A 1 46 ? -8.102 0.775 -2.955 1.00 0.00 46 TYR A O 15
ATOM 25935 N N . LEU A 1 47 ? -7.775 -1.237 -3.915 1.00 0.00 47 LEU A N 15
ATOM 25936 C CA . LEU A 1 47 ? -8.579 -1.030 -5.122 1.00 0.00 47 LEU A CA 15
ATOM 25937 C C . LEU A 1 47 ? -9.694 -2.085 -5.216 1.00 0.00 47 LEU A C 15
ATOM 25938 O O . LEU A 1 47 ? -9.416 -3.288 -5.237 1.00 0.00 47 LEU A O 15
ATOM 25954 N N . THR A 1 48 ? -10.951 -1.645 -5.293 1.00 0.00 48 THR A N 15
ATOM 25955 C CA . THR A 1 48 ? -12.132 -2.528 -5.365 1.00 0.00 48 THR A CA 15
ATOM 25956 C C . THR A 1 48 ? -12.489 -2.946 -6.799 1.00 0.00 48 THR A C 15
ATOM 25957 O O . THR A 1 48 ? -12.036 -2.344 -7.776 1.00 0.00 48 THR A O 15
ATOM 25968 N N . SER A 1 49 ? -13.366 -3.948 -6.940 1.00 0.00 49 SER A N 15
ATOM 25969 C CA . SER A 1 49 ? -13.990 -4.335 -8.220 1.00 0.00 49 SER A CA 15
ATOM 25970 C C . SER A 1 49 ? -14.876 -3.232 -8.830 1.00 0.00 49 SER A C 15
ATOM 25971 O O . SER A 1 49 ? -15.096 -3.217 -10.041 1.00 0.00 49 SER A O 15
ATOM 25979 N N . ASP A 1 50 ? -15.350 -2.280 -8.017 1.00 0.00 50 ASP A N 15
ATOM 25980 C CA . ASP A 1 50 ? -16.089 -1.087 -8.457 1.00 0.00 50 ASP A CA 15
ATOM 25981 C C . ASP A 1 50 ? -15.162 0.058 -8.933 1.00 0.00 50 ASP A C 15
ATOM 25982 O O . ASP A 1 50 ? -15.634 1.083 -9.429 1.00 0.00 50 ASP A O 15
ATOM 25991 N N . GLY A 1 51 ? -13.838 -0.108 -8.802 1.00 0.00 51 GLY A N 15
ATOM 25992 C CA . GLY A 1 51 ? -12.826 0.875 -9.202 1.00 0.00 51 GLY A CA 15
ATOM 25993 C C . GLY A 1 51 ? -12.575 1.987 -8.174 1.00 0.00 51 GLY A C 15
ATOM 25994 O O . GLY A 1 51 ? -11.945 2.993 -8.510 1.00 0.00 51 GLY A O 15
ATOM 25998 N N . LYS A 1 52 ? -13.055 1.829 -6.932 1.00 0.00 52 LYS A N 15
ATOM 25999 C CA . LYS A 1 52 ? -12.818 2.765 -5.819 1.00 0.00 52 LYS A CA 15
ATOM 26000 C C . LYS A 1 52 ? -11.439 2.516 -5.202 1.00 0.00 52 LYS A C 15
ATOM 26001 O O . LYS A 1 52 ? -11.085 1.367 -4.932 1.00 0.00 52 LYS A O 15
ATOM 26020 N N . VAL A 1 53 ? -10.697 3.592 -4.932 1.00 0.00 53 VAL A N 15
ATOM 26021 C CA . VAL A 1 53 ? -9.442 3.570 -4.163 1.00 0.00 53 VAL A CA 15
ATOM 26022 C C . VAL A 1 53 ? -9.691 3.975 -2.704 1.00 0.00 53 VAL A C 15
ATOM 26023 O O . VAL A 1 53 ? -10.429 4.925 -2.437 1.00 0.00 53 VAL A O 15
ATOM 26036 N N . GLU A 1 54 ? -9.103 3.250 -1.752 1.00 0.00 54 GLU A N 15
ATOM 26037 C CA . GLU A 1 54 ? -9.224 3.503 -0.306 1.00 0.00 54 GLU A CA 15
ATOM 26038 C C . GLU A 1 54 ? -7.855 3.480 0.400 1.00 0.00 54 GLU A C 15
ATOM 26039 O O . GLU A 1 54 ? -6.966 2.732 -0.006 1.00 0.00 54 GLU A O 15
ATOM 26051 N N . ILE A 1 55 ? -7.684 4.309 1.439 1.00 0.00 55 ILE A N 15
ATOM 26052 C CA . ILE A 1 55 ? -6.403 4.598 2.114 1.00 0.00 55 ILE A CA 15
ATOM 26053 C C . ILE A 1 55 ? -6.472 4.277 3.618 1.00 0.00 55 ILE A C 15
ATOM 26054 O O . ILE A 1 55 ? -7.461 4.609 4.280 1.00 0.00 55 ILE A O 15
ATOM 26070 N N . ARG A 1 56 ? -5.396 3.701 4.178 1.00 0.00 56 ARG A N 15
ATOM 26071 C CA . ARG A 1 56 ? -5.164 3.533 5.623 1.00 0.00 56 ARG A CA 15
ATOM 26072 C C . ARG A 1 56 ? -3.705 3.846 5.994 1.00 0.00 56 ARG A C 15
ATOM 26073 O O . ARG A 1 56 ? -2.779 3.406 5.319 1.00 0.00 56 ARG A O 15
ATOM 26094 N N . GLU A 1 57 ? -3.503 4.560 7.098 1.00 0.00 57 GLU A N 15
ATOM 26095 C CA . GLU A 1 57 ? -2.201 4.812 7.744 1.00 0.00 57 GLU A CA 15
ATOM 26096 C C . GLU A 1 57 ? -1.996 3.888 8.959 1.00 0.00 57 GLU A C 15
ATOM 26097 O O . GLU A 1 57 ? -2.966 3.559 9.646 1.00 0.00 57 GLU A O 15
ATOM 26109 N N . VAL A 1 58 ? -0.747 3.501 9.260 1.00 0.00 58 VAL A N 15
ATOM 26110 C CA . VAL A 1 58 ? -0.406 2.672 10.441 1.00 0.00 58 VAL A CA 15
ATOM 26111 C C . VAL A 1 58 ? 0.651 3.327 11.334 1.00 0.00 58 VAL A C 15
ATOM 26112 O O . VAL A 1 58 ? 1.557 4.003 10.846 1.00 0.00 58 VAL A O 15
ATOM 26125 N N . THR A 1 59 ? 0.576 3.088 12.644 1.00 0.00 59 THR A N 15
ATOM 26126 C CA . THR A 1 59 ? 1.593 3.511 13.629 1.00 0.00 59 THR A CA 15
ATOM 26127 C C . THR A 1 59 ? 2.671 2.453 13.901 1.00 0.00 59 THR A C 15
ATOM 26128 O O . THR A 1 59 ? 3.776 2.798 14.322 1.00 0.00 59 THR A O 15
ATOM 26139 N N . SER A 1 60 ? 2.363 1.171 13.671 1.00 0.00 60 SER A N 15
ATOM 26140 C CA . SER A 1 60 ? 3.189 0.020 14.077 1.00 0.00 60 SER A CA 15
ATOM 26141 C C . SER A 1 60 ? 3.135 -1.154 13.084 1.00 0.00 60 SER A C 15
ATOM 26142 O O . SER A 1 60 ? 2.350 -1.162 12.131 1.00 0.00 60 SER A O 15
ATOM 26150 N N . GLU A 1 61 ? 3.990 -2.154 13.290 1.00 0.00 61 GLU A N 15
ATOM 26151 C CA . GLU A 1 61 ? 3.992 -3.436 12.571 1.00 0.00 61 GLU A CA 15
ATOM 26152 C C . GLU A 1 61 ? 2.809 -4.334 12.978 1.00 0.00 61 GLU A C 15
ATOM 26153 O O . GLU A 1 61 ? 2.186 -4.972 12.130 1.00 0.00 61 GLU A O 15
ATOM 26165 N N . GLU A 1 62 ? 2.439 -4.328 14.259 1.00 0.00 62 GLU A N 15
ATOM 26166 C CA . GLU A 1 62 ? 1.239 -4.992 14.775 1.00 0.00 62 GLU A CA 15
ATOM 26167 C C . GLU A 1 62 ? -0.057 -4.416 14.172 1.00 0.00 62 GLU A C 15
ATOM 26168 O O . GLU A 1 62 ? -1.018 -5.152 13.955 1.00 0.00 62 GLU A O 15
ATOM 26180 N N . GLU A 1 63 ? -0.084 -3.118 13.846 1.00 0.00 63 GLU A N 15
ATOM 26181 C CA . GLU A 1 63 ? -1.223 -2.497 13.154 1.00 0.00 63 GLU A CA 15
ATOM 26182 C C . GLU A 1 63 ? -1.296 -2.940 11.687 1.00 0.00 63 GLU A C 15
ATOM 26183 O O . GLU A 1 63 ? -2.358 -3.376 11.244 1.00 0.00 63 GLU A O 15
ATOM 26195 N N . LEU A 1 64 ? -0.168 -2.917 10.959 1.00 0.00 64 LEU A N 15
ATOM 26196 C CA . LEU A 1 64 ? -0.059 -3.460 9.594 1.00 0.00 64 LEU A CA 15
ATOM 26197 C C . LEU A 1 64 ? -0.577 -4.907 9.540 1.00 0.00 64 LEU A C 15
ATOM 26198 O O . LEU A 1 64 ? -1.409 -5.234 8.694 1.00 0.00 64 LEU A O 15
ATOM 26214 N N . GLU A 1 65 ? -0.167 -5.752 10.489 1.00 0.00 65 GLU A N 15
ATOM 26215 C CA . GLU A 1 65 ? -0.654 -7.131 10.609 1.00 0.00 65 GLU A CA 15
ATOM 26216 C C . GLU A 1 65 ? -2.182 -7.197 10.792 1.00 0.00 65 GLU A C 15
ATOM 26217 O O . GLU A 1 65 ? -2.845 -7.987 10.115 1.00 0.00 65 GLU A O 15
ATOM 26229 N N . LYS A 1 66 ? -2.766 -6.345 11.648 1.00 0.00 66 LYS A N 15
ATOM 26230 C CA . LYS A 1 66 ? -4.200 -6.339 11.947 1.00 0.00 66 LYS A CA 15
ATOM 26231 C C . LYS A 1 66 ? -5.038 -5.925 10.738 1.00 0.00 66 LYS A C 15
ATOM 26232 O O . LYS A 1 66 ? -6.095 -6.503 10.487 1.00 0.00 66 LYS A O 15
ATOM 26251 N N . ILE A 1 67 ? -4.541 -4.969 9.955 1.00 0.00 67 ILE A N 15
ATOM 26252 C CA . ILE A 1 67 ? -5.203 -4.480 8.741 1.00 0.00 67 ILE A CA 15
ATOM 26253 C C . ILE A 1 67 ? -5.093 -5.511 7.612 1.00 0.00 67 ILE A C 15
ATOM 26254 O O . ILE A 1 67 ? -6.092 -5.798 6.959 1.00 0.00 67 ILE A O 15
ATOM 26270 N N . LEU A 1 68 ? -3.937 -6.157 7.423 1.00 0.00 68 LEU A N 15
ATOM 26271 C CA . LEU A 1 68 ? -3.809 -7.242 6.441 1.00 0.00 68 LEU A CA 15
ATOM 26272 C C . LEU A 1 68 ? -4.703 -8.449 6.789 1.00 0.00 68 LEU A C 15
ATOM 26273 O O . LEU A 1 68 ? -5.296 -9.045 5.886 1.00 0.00 68 LEU A O 15
ATOM 26289 N N . LYS A 1 69 ? -4.896 -8.756 8.082 1.00 0.00 69 LYS A N 15
ATOM 26290 C CA . LYS A 1 69 ? -5.890 -9.744 8.545 1.00 0.00 69 LYS A CA 15
ATOM 26291 C C . LYS A 1 69 ? -7.334 -9.292 8.284 1.00 0.00 69 LYS A C 15
ATOM 26292 O O . LYS A 1 69 ? -8.132 -10.095 7.801 1.00 0.00 69 LYS A O 15
ATOM 26311 N N . LYS A 1 70 ? -7.663 -8.013 8.509 1.00 0.00 70 LYS A N 15
ATOM 26312 C CA . LYS A 1 70 ? -8.987 -7.418 8.208 1.00 0.00 70 LYS A CA 15
ATOM 26313 C C . LYS A 1 70 ? -9.309 -7.417 6.705 1.00 0.00 70 LYS A C 15
ATOM 26314 O O . LYS A 1 70 ? -10.476 -7.551 6.336 1.00 0.00 70 LYS A O 15
ATOM 26333 N N . LEU A 1 71 ? -8.298 -7.306 5.843 1.00 0.00 71 LEU A N 15
ATOM 26334 C CA . LEU A 1 71 ? -8.430 -7.369 4.380 1.00 0.00 71 LEU A CA 15
ATOM 26335 C C . LEU A 1 71 ? -8.324 -8.802 3.811 1.00 0.00 71 LEU A C 15
ATOM 26336 O O . LEU A 1 71 ? -8.542 -9.006 2.616 1.00 0.00 71 LEU A O 15
ATOM 26352 N N . GLY A 1 72 ? -8.030 -9.799 4.654 1.00 0.00 72 GLY A N 15
ATOM 26353 C CA . GLY A 1 72 ? -8.095 -11.224 4.313 1.00 0.00 72 GLY A CA 15
ATOM 26354 C C . GLY A 1 72 ? -6.995 -11.733 3.369 1.00 0.00 72 GLY A C 15
ATOM 26355 O O . GLY A 1 72 ? -7.228 -12.706 2.646 1.00 0.00 72 GLY A O 15
ATOM 26359 N N . VAL A 1 73 ? -5.819 -11.093 3.338 1.00 0.00 73 VAL A N 15
ATOM 26360 C CA . VAL A 1 73 ? -4.683 -11.536 2.504 1.00 0.00 73 VAL A CA 15
ATOM 26361 C C . VAL A 1 73 ? -4.063 -12.846 3.027 1.00 0.00 73 VAL A C 15
ATOM 26362 O O . VAL A 1 73 ? -4.240 -13.213 4.193 1.00 0.00 73 VAL A O 15
ATOM 26375 N N . ASP A 1 74 ? -3.329 -13.564 2.173 1.00 0.00 74 ASP A N 15
ATOM 26376 C CA . ASP A 1 74 ? -2.667 -14.827 2.536 1.00 0.00 74 ASP A CA 15
ATOM 26377 C C . ASP A 1 74 ? -1.541 -14.635 3.575 1.00 0.00 74 ASP A C 15
ATOM 26378 O O . ASP A 1 74 ? -0.841 -13.623 3.569 1.00 0.00 74 ASP A O 15
ATOM 26387 N N . GLU A 1 75 ? -1.327 -15.621 4.449 1.00 0.00 75 GLU A N 15
ATOM 26388 C CA . GLU A 1 75 ? -0.312 -15.575 5.516 1.00 0.00 75 GLU A CA 15
ATOM 26389 C C . GLU A 1 75 ? 1.117 -15.326 5.007 1.00 0.00 75 GLU A C 15
ATOM 26390 O O . GLU A 1 75 ? 1.884 -14.648 5.694 1.00 0.00 75 GLU A O 15
ATOM 26402 N N . GLU A 1 76 ? 1.479 -15.802 3.805 1.00 0.00 76 GLU A N 15
ATOM 26403 C CA . GLU A 1 76 ? 2.782 -15.498 3.196 1.00 0.00 76 GLU A CA 15
ATOM 26404 C C . GLU A 1 76 ? 2.942 -13.996 2.940 1.00 0.00 76 GLU A C 15
ATOM 26405 O O . GLU A 1 76 ? 4.000 -13.437 3.216 1.00 0.00 76 GLU A O 15
ATOM 26417 N N . ILE A 1 77 ? 1.889 -13.325 2.472 1.00 0.00 77 ILE A N 15
ATOM 26418 C CA . ILE A 1 77 ? 1.888 -11.875 2.246 1.00 0.00 77 ILE A CA 15
ATOM 26419 C C . ILE A 1 77 ? 2.141 -11.149 3.571 1.00 0.00 77 ILE A C 15
ATOM 26420 O O . ILE A 1 77 ? 2.981 -10.252 3.618 1.00 0.00 77 ILE A O 15
ATOM 26436 N N . ILE A 1 78 ? 1.490 -11.566 4.665 1.00 0.00 78 ILE A N 15
ATOM 26437 C CA . ILE A 1 78 ? 1.632 -10.903 5.968 1.00 0.00 78 ILE A CA 15
ATOM 26438 C C . ILE A 1 78 ? 3.065 -11.041 6.501 1.00 0.00 78 ILE A C 15
ATOM 26439 O O . ILE A 1 78 ? 3.710 -10.034 6.800 1.00 0.00 78 ILE A O 15
ATOM 26455 N N . ARG A 1 79 ? 3.614 -12.263 6.561 1.00 0.00 79 ARG A N 15
ATOM 26456 C CA . ARG A 1 79 ? 4.999 -12.488 7.029 1.00 0.00 79 ARG A CA 15
ATOM 26457 C C . ARG A 1 79 ? 6.055 -11.892 6.099 1.00 0.00 79 ARG A C 15
ATOM 26458 O O . ARG A 1 79 ? 7.079 -11.411 6.584 1.00 0.00 79 ARG A O 15
ATOM 26479 N N . ARG A 1 80 ? 5.810 -11.878 4.783 1.00 0.00 80 ARG A N 15
ATOM 26480 C CA . ARG A 1 80 ? 6.777 -11.371 3.799 1.00 0.00 80 ARG A CA 15
ATOM 26481 C C . ARG A 1 80 ? 6.861 -9.849 3.863 1.00 0.00 80 ARG A C 15
ATOM 26482 O O . ARG A 1 80 ? 7.949 -9.299 4.002 1.00 0.00 80 ARG A O 15
ATOM 26503 N N . ILE A 1 81 ? 5.713 -9.168 3.856 1.00 0.00 81 ILE A N 15
ATOM 26504 C CA . ILE A 1 81 ? 5.653 -7.697 3.955 1.00 0.00 81 ILE A CA 15
ATOM 26505 C C . ILE A 1 81 ? 6.178 -7.177 5.296 1.00 0.00 81 ILE A C 15
ATOM 26506 O O . ILE A 1 81 ? 6.894 -6.175 5.296 1.00 0.00 81 ILE A O 15
ATOM 26522 N N . LYS A 1 82 ? 5.956 -7.875 6.421 1.00 0.00 82 LYS A N 15
ATOM 26523 C CA . LYS A 1 82 ? 6.613 -7.527 7.698 1.00 0.00 82 LYS A CA 15
ATOM 26524 C C . LYS A 1 82 ? 8.147 -7.536 7.603 1.00 0.00 82 LYS A C 15
ATOM 26525 O O . LYS A 1 82 ? 8.788 -6.701 8.236 1.00 0.00 82 LYS A O 15
ATOM 26544 N N . ARG A 1 83 ? 8.747 -8.403 6.777 1.00 0.00 83 ARG A N 15
ATOM 26545 C CA . ARG A 1 83 ? 10.205 -8.449 6.543 1.00 0.00 83 ARG A CA 15
ATOM 26546 C C . ARG A 1 83 ? 10.668 -7.215 5.762 1.00 0.00 83 ARG A C 15
ATOM 26547 O O . ARG A 1 83 ? 11.586 -6.524 6.198 1.00 0.00 83 ARG A O 15
ATOM 26568 N N . LEU A 1 84 ? 9.974 -6.872 4.673 1.00 0.00 84 LEU A N 15
ATOM 26569 C CA . LEU A 1 84 ? 10.317 -5.716 3.825 1.00 0.00 84 LEU A CA 15
ATOM 26570 C C . LEU A 1 84 ? 10.060 -4.363 4.522 1.00 0.00 84 LEU A C 15
ATOM 26571 O O . LEU A 1 84 ? 10.787 -3.392 4.293 1.00 0.00 84 LEU A O 15
ATOM 26587 N N . ARG A 1 85 ? 9.054 -4.304 5.406 1.00 0.00 85 ARG A N 15
ATOM 26588 C CA . ARG A 1 85 ? 8.744 -3.149 6.267 1.00 0.00 85 ARG A CA 15
ATOM 26589 C C . ARG A 1 85 ? 9.764 -2.994 7.399 1.00 0.00 85 ARG A C 15
ATOM 26590 O O . ARG A 1 85 ? 10.175 -1.870 7.681 1.00 0.00 85 ARG A O 15
ATOM 26611 N N . LYS A 1 86 ? 10.242 -4.096 7.992 1.00 0.00 86 LYS A N 15
ATOM 26612 C CA . LYS A 1 86 ? 11.327 -4.102 8.997 1.00 0.00 86 LYS A CA 15
ATOM 26613 C C . LYS A 1 86 ? 12.684 -3.689 8.405 1.00 0.00 86 LYS A C 15
ATOM 26614 O O . LYS A 1 86 ? 13.479 -3.041 9.084 1.00 0.00 86 LYS A O 15
ATOM 26633 N N . GLU A 1 87 ? 12.913 -3.967 7.120 1.00 0.00 87 GLU A N 15
ATOM 26634 C CA . GLU A 1 87 ? 14.054 -3.438 6.352 1.00 0.00 87 GLU A CA 15
ATOM 26635 C C . GLU A 1 87 ? 13.875 -1.954 5.954 1.00 0.00 87 GLU A C 15
ATOM 26636 O O . GLU A 1 87 ? 14.828 -1.315 5.504 1.00 0.00 87 GLU A O 15
ATOM 26648 N N . GLY A 1 88 ? 12.671 -1.391 6.124 1.00 0.00 88 GLY A N 15
ATOM 26649 C CA . GLY A 1 88 ? 12.344 0.006 5.821 1.00 0.00 88 GLY A CA 15
ATOM 26650 C C . GLY A 1 88 ? 12.274 0.335 4.326 1.00 0.00 88 GLY A C 15
ATOM 26651 O O . GLY A 1 88 ? 12.329 1.511 3.960 1.00 0.00 88 GLY A O 15
ATOM 26655 N N . GLN A 1 89 ? 12.178 -0.672 3.449 1.00 0.00 89 GLN A N 15
ATOM 26656 C CA . GLN A 1 89 ? 12.254 -0.490 2.000 1.00 0.00 89 GLN A CA 15
ATOM 26657 C C . GLN A 1 89 ? 10.924 0.009 1.426 1.00 0.00 89 GLN A C 15
ATOM 26658 O O . GLN A 1 89 ? 10.876 0.956 0.643 1.00 0.00 89 GLN A O 15
ATOM 26672 N N . ILE A 1 90 ? 9.837 -0.613 1.873 1.00 0.00 90 ILE A N 15
ATOM 26673 C CA . ILE A 1 90 ? 8.471 -0.353 1.438 1.00 0.00 90 ILE A CA 15
ATOM 26674 C C . ILE A 1 90 ? 7.923 0.816 2.252 1.00 0.00 90 ILE A C 15
ATOM 26675 O O . ILE A 1 90 ? 7.835 0.753 3.480 1.00 0.00 90 ILE A O 15
ATOM 26691 N N . LYS A 1 91 ? 7.544 1.885 1.548 1.00 0.00 91 LYS A N 15
ATOM 26692 C CA . LYS A 1 91 ? 6.891 3.072 2.128 1.00 0.00 91 LYS A CA 15
ATOM 26693 C C . LYS A 1 91 ? 5.367 2.956 2.046 1.00 0.00 91 LYS A C 15
ATOM 26694 O O . LYS A 1 91 ? 4.641 3.650 2.761 1.00 0.00 91 LYS A O 15
ATOM 26713 N N . LEU A 1 92 ? 4.892 2.083 1.155 1.00 0.00 92 LEU A N 15
ATOM 26714 C CA . LEU A 1 92 ? 3.496 1.984 0.743 1.00 0.00 92 LEU A CA 15
ATOM 26715 C C . LEU A 1 92 ? 3.176 0.586 0.181 1.00 0.00 92 LEU A C 15
ATOM 26716 O O . LEU A 1 92 ? 3.981 0.006 -0.540 1.00 0.00 92 LEU A O 15
ATOM 26732 N N . VAL A 1 93 ? 1.989 0.045 0.460 1.00 0.00 93 VAL A N 15
ATOM 26733 C CA . VAL A 1 93 ? 1.478 -1.178 -0.193 1.00 0.00 93 VAL A CA 15
ATOM 26734 C C . VAL A 1 93 ? 0.160 -0.913 -0.902 1.00 0.00 93 VAL A C 15
ATOM 26735 O O . VAL A 1 93 ? -0.647 -0.111 -0.438 1.00 0.00 93 VAL A O 15
ATOM 26748 N N . ILE A 1 94 ? -0.061 -1.595 -2.025 1.00 0.00 94 ILE A N 15
ATOM 26749 C CA . ILE A 1 94 ? -1.277 -1.499 -2.847 1.00 0.00 94 ILE A CA 15
ATOM 26750 C C . ILE A 1 94 ? -1.920 -2.883 -2.938 1.00 0.00 94 ILE A C 15
ATOM 26751 O O . ILE A 1 94 ? -1.202 -3.857 -3.134 1.00 0.00 94 ILE A O 15
ATOM 26767 N N . ILE A 1 95 ? -3.243 -3.004 -2.804 1.00 0.00 95 ILE A N 15
ATOM 26768 C CA . ILE A 1 95 ? -3.937 -4.299 -2.779 1.00 0.00 95 ILE A CA 15
ATOM 26769 C C . ILE A 1 95 ? -5.101 -4.287 -3.770 1.00 0.00 95 ILE A C 15
ATOM 26770 O O . ILE A 1 95 ? -5.923 -3.374 -3.776 1.00 0.00 95 ILE A O 15
ATOM 26786 N N . GLU A 1 96 ? -5.188 -5.328 -4.592 1.00 0.00 96 GLU A N 15
ATOM 26787 C CA . GLU A 1 96 ? -6.288 -5.554 -5.532 1.00 0.00 96 GLU A CA 15
ATOM 26788 C C . GLU A 1 96 ? -7.331 -6.497 -4.911 1.00 0.00 96 GLU A C 15
ATOM 26789 O O . GLU A 1 96 ? -7.020 -7.648 -4.591 1.00 0.00 96 GLU A O 15
ATOM 26801 N N . GLY A 1 97 ? -8.579 -6.037 -4.788 1.00 0.00 97 GLY A N 15
ATOM 26802 C CA . GLY A 1 97 ? -9.723 -6.863 -4.393 1.00 0.00 97 GLY A CA 15
ATOM 26803 C C . GLY A 1 97 ? -10.241 -7.718 -5.551 1.00 0.00 97 GLY A C 15
ATOM 26804 O O . GLY A 1 97 ? -10.000 -8.926 -5.593 1.00 0.00 97 GLY A O 15
ATOM 26808 N N . SER A 1 98 ? -10.937 -7.082 -6.500 1.00 0.00 98 SER A N 15
ATOM 26809 C CA . SER A 1 98 ? -11.538 -7.698 -7.701 1.00 0.00 98 SER A CA 15
ATOM 26810 C C . SER A 1 98 ? -12.377 -8.959 -7.418 1.00 0.00 98 SER A C 15
ATOM 26811 O O . SER A 1 98 ? -12.221 -10.000 -8.061 1.00 0.00 98 SER A O 15
ATOM 26819 N N . LEU A 1 99 ? -13.276 -8.870 -6.429 1.00 0.00 99 LEU A N 15
ATOM 26820 C CA . LEU A 1 99 ? -14.085 -9.979 -5.894 1.00 0.00 99 LEU A CA 15
ATOM 26821 C C . LEU A 1 99 ? -15.310 -10.321 -6.776 1.00 0.00 99 LEU A C 15
ATOM 26822 O O . LEU A 1 99 ? -16.448 -10.403 -6.308 1.00 0.00 99 LEU A O 15
ATOM 26838 N N . GLU A 1 100 ? -15.076 -10.497 -8.076 1.00 0.00 100 GLU A N 15
ATOM 26839 C CA . GLU A 1 100 ? -16.100 -10.700 -9.119 1.00 0.00 100 GLU A CA 15
ATOM 26840 C C . GLU A 1 100 ? -16.388 -12.185 -9.442 1.00 0.00 100 GLU A C 15
ATOM 26841 O O . GLU A 1 100 ? -17.219 -12.482 -10.305 1.00 0.00 100 GLU A O 15
ATOM 26853 N N . HIS A 1 101 ? -15.700 -13.120 -8.777 1.00 0.00 101 HIS A N 15
ATOM 26854 C CA . HIS A 1 101 ? -15.690 -14.554 -9.101 1.00 0.00 101 HIS A CA 15
ATOM 26855 C C . HIS A 1 101 ? -16.383 -15.428 -8.037 1.00 0.00 101 HIS A C 15
ATOM 26856 O O . HIS A 1 101 ? -16.455 -15.067 -6.858 1.00 0.00 101 HIS A O 15
ATOM 26870 N N . HIS A 1 102 ? -16.866 -16.600 -8.465 1.00 0.00 102 HIS A N 15
ATOM 26871 C CA . HIS A 1 102 ? -17.580 -17.593 -7.647 1.00 0.00 102 HIS A CA 15
ATOM 26872 C C . HIS A 1 102 ? -17.074 -19.024 -7.925 1.00 0.00 102 HIS A C 15
ATOM 26873 O O . HIS A 1 102 ? -16.424 -19.276 -8.946 1.00 0.00 102 HIS A O 15
ATOM 26887 N N . HIS A 1 103 ? -17.392 -19.970 -7.033 1.00 0.00 103 HIS A N 15
ATOM 26888 C CA . HIS A 1 103 ? -16.983 -21.382 -7.117 1.00 0.00 103 HIS A CA 15
ATOM 26889 C C . HIS A 1 103 ? -18.188 -22.335 -7.008 1.00 0.00 103 HIS A C 15
ATOM 26890 O O . HIS A 1 103 ? -19.149 -22.061 -6.282 1.00 0.00 103 HIS A O 15
ATOM 26904 N N . HIS A 1 104 ? -18.138 -23.464 -7.723 1.00 0.00 104 HIS A N 15
ATOM 26905 C CA . HIS A 1 104 ? -19.205 -24.472 -7.748 1.00 0.00 104 HIS A CA 15
ATOM 26906 C C . HIS A 1 104 ? -19.055 -25.502 -6.613 1.00 0.00 104 HIS A C 15
ATOM 26907 O O . HIS A 1 104 ? -17.981 -26.082 -6.429 1.00 0.00 104 HIS A O 15
ATOM 26921 N N . HIS A 1 105 ? -20.147 -25.756 -5.885 1.00 0.00 105 HIS A N 15
ATOM 26922 C CA . HIS A 1 105 ? -20.237 -26.723 -4.783 1.00 0.00 105 HIS A CA 15
ATOM 26923 C C . HIS A 1 105 ? -21.603 -27.438 -4.774 1.00 0.00 105 HIS A C 15
ATOM 26924 O O . HIS A 1 105 ? -22.606 -26.887 -5.243 1.00 0.00 105 HIS A O 15
ATOM 26938 N N . HIS A 1 106 ? -21.646 -28.656 -4.220 1.00 0.00 106 HIS A N 15
ATOM 26939 C CA . HIS A 1 106 ? -22.860 -29.478 -4.065 1.00 0.00 106 HIS A CA 15
ATOM 26940 C C . HIS A 1 106 ? -23.571 -29.235 -2.719 1.00 0.00 106 HIS A C 15
ATOM 26941 O O . HIS A 1 106 ? -24.814 -29.071 -2.723 1.00 0.00 106 HIS A O 15
ATOM 26956 N N . GLY A 1 1 ? -7.509 -10.127 -2.892 1.00 0.00 1 GLY A N 16
ATOM 26957 C CA . GLY A 1 1 ? -6.551 -10.550 -3.935 1.00 0.00 1 GLY A CA 16
ATOM 26958 C C . GLY A 1 1 ? -5.118 -10.357 -3.466 1.00 0.00 1 GLY A C 16
ATOM 26959 O O . GLY A 1 1 ? -4.805 -10.706 -2.326 1.00 0.00 1 GLY A O 16
ATOM 26965 N N . LYS A 1 2 ? -4.234 -9.839 -4.330 1.00 0.00 2 LYS A N 16
ATOM 26966 C CA . LYS A 1 2 ? -2.773 -9.769 -4.088 1.00 0.00 2 LYS A CA 16
ATOM 26967 C C . LYS A 1 2 ? -2.296 -8.375 -3.675 1.00 0.00 2 LYS A C 16
ATOM 26968 O O . LYS A 1 2 ? -2.955 -7.374 -3.948 1.00 0.00 2 LYS A O 16
ATOM 26987 N N . LEU A 1 3 ? -1.135 -8.334 -3.021 1.00 0.00 3 LEU A N 16
ATOM 26988 C CA . LEU A 1 3 ? -0.456 -7.128 -2.539 1.00 0.00 3 LEU A CA 16
ATOM 26989 C C . LEU A 1 3 ? 0.833 -6.861 -3.340 1.00 0.00 3 LEU A C 16
ATOM 26990 O O . LEU A 1 3 ? 1.615 -7.775 -3.608 1.00 0.00 3 LEU A O 16
ATOM 27006 N N . TYR A 1 4 ? 1.051 -5.595 -3.691 1.00 0.00 4 TYR A N 16
ATOM 27007 C CA . TYR A 1 4 ? 2.189 -5.076 -4.446 1.00 0.00 4 TYR A CA 16
ATOM 27008 C C . TYR A 1 4 ? 3.090 -4.208 -3.564 1.00 0.00 4 TYR A C 16
ATOM 27009 O O . TYR A 1 4 ? 2.633 -3.281 -2.890 1.00 0.00 4 TYR A O 16
ATOM 27027 N N . GLU A 1 5 ? 4.380 -4.542 -3.561 1.00 0.00 5 GLU A N 16
ATOM 27028 C CA . GLU A 1 5 ? 5.410 -3.903 -2.743 1.00 0.00 5 GLU A CA 16
ATOM 27029 C C . GLU A 1 5 ? 5.926 -2.616 -3.419 1.00 0.00 5 GLU A C 16
ATOM 27030 O O . GLU A 1 5 ? 6.596 -2.657 -4.453 1.00 0.00 5 GLU A O 16
ATOM 27042 N N . VAL A 1 6 ? 5.585 -1.459 -2.842 1.00 0.00 6 VAL A N 16
ATOM 27043 C CA . VAL A 1 6 ? 5.901 -0.125 -3.403 1.00 0.00 6 VAL A CA 16
ATOM 27044 C C . VAL A 1 6 ? 6.994 0.613 -2.616 1.00 0.00 6 VAL A C 16
ATOM 27045 O O . VAL A 1 6 ? 6.859 0.866 -1.417 1.00 0.00 6 VAL A O 16
ATOM 27058 N N . ASP A 1 7 ? 8.072 1.004 -3.304 1.00 0.00 7 ASP A N 16
ATOM 27059 C CA . ASP A 1 7 ? 9.208 1.751 -2.733 1.00 0.00 7 ASP A CA 16
ATOM 27060 C C . ASP A 1 7 ? 9.662 2.980 -3.555 1.00 0.00 7 ASP A C 16
ATOM 27061 O O . ASP A 1 7 ? 10.666 3.610 -3.209 1.00 0.00 7 ASP A O 16
ATOM 27070 N N . SER A 1 8 ? 8.931 3.358 -4.614 1.00 0.00 8 SER A N 16
ATOM 27071 C CA . SER A 1 8 ? 9.160 4.598 -5.377 1.00 0.00 8 SER A CA 16
ATOM 27072 C C . SER A 1 8 ? 7.856 5.231 -5.907 1.00 0.00 8 SER A C 16
ATOM 27073 O O . SER A 1 8 ? 6.896 4.505 -6.183 1.00 0.00 8 SER A O 16
ATOM 27081 N N . PRO A 1 9 ? 7.807 6.565 -6.126 1.00 0.00 9 PRO A N 16
ATOM 27082 C CA . PRO A 1 9 ? 6.680 7.230 -6.797 1.00 0.00 9 PRO A CA 16
ATOM 27083 C C . PRO A 1 9 ? 6.493 6.759 -8.248 1.00 0.00 9 PRO A C 16
ATOM 27084 O O . PRO A 1 9 ? 5.381 6.757 -8.777 1.00 0.00 9 PRO A O 16
ATOM 27095 N N . ASP A 1 10 ? 7.582 6.335 -8.892 1.00 0.00 10 ASP A N 16
ATOM 27096 C CA . ASP A 1 10 ? 7.554 5.696 -10.213 1.00 0.00 10 ASP A CA 16
ATOM 27097 C C . ASP A 1 10 ? 6.868 4.315 -10.174 1.00 0.00 10 ASP A C 16
ATOM 27098 O O . ASP A 1 10 ? 6.099 3.986 -11.076 1.00 0.00 10 ASP A O 16
ATOM 27107 N N . SER A 1 11 ? 7.047 3.539 -9.096 1.00 0.00 11 SER A N 16
ATOM 27108 C CA . SER A 1 11 ? 6.323 2.274 -8.892 1.00 0.00 11 SER A CA 16
ATOM 27109 C C . SER A 1 11 ? 4.831 2.509 -8.642 1.00 0.00 11 SER A C 16
ATOM 27110 O O . SER A 1 11 ? 4.008 1.723 -9.111 1.00 0.00 11 SER A O 16
ATOM 27118 N N . VAL A 1 12 ? 4.461 3.617 -7.984 1.00 0.00 12 VAL A N 16
ATOM 27119 C CA . VAL A 1 12 ? 3.054 4.051 -7.886 1.00 0.00 12 VAL A CA 16
ATOM 27120 C C . VAL A 1 12 ? 2.479 4.296 -9.284 1.00 0.00 12 VAL A C 16
ATOM 27121 O O . VAL A 1 12 ? 1.398 3.797 -9.583 1.00 0.00 12 VAL A O 16
ATOM 27134 N N . GLU A 1 13 ? 3.206 4.985 -10.172 1.00 0.00 13 GLU A N 16
ATOM 27135 C CA . GLU A 1 13 ? 2.772 5.194 -11.562 1.00 0.00 13 GLU A CA 16
ATOM 27136 C C . GLU A 1 13 ? 2.651 3.870 -12.341 1.00 0.00 13 GLU A C 16
ATOM 27137 O O . GLU A 1 13 ? 1.662 3.659 -13.044 1.00 0.00 13 GLU A O 16
ATOM 27149 N N . LYS A 1 14 ? 3.604 2.941 -12.180 1.00 0.00 14 LYS A N 16
ATOM 27150 C CA . LYS A 1 14 ? 3.564 1.622 -12.845 1.00 0.00 14 LYS A CA 16
ATOM 27151 C C . LYS A 1 14 ? 2.343 0.806 -12.415 1.00 0.00 14 LYS A C 16
ATOM 27152 O O . LYS A 1 14 ? 1.654 0.238 -13.261 1.00 0.00 14 LYS A O 16
ATOM 27171 N N . ILE A 1 15 ? 2.036 0.779 -11.118 1.00 0.00 15 ILE A N 16
ATOM 27172 C CA . ILE A 1 15 ? 0.881 0.046 -10.578 1.00 0.00 15 ILE A CA 16
ATOM 27173 C C . ILE A 1 15 ? -0.435 0.762 -10.926 1.00 0.00 15 ILE A C 16
ATOM 27174 O O . ILE A 1 15 ? -1.419 0.106 -11.259 1.00 0.00 15 ILE A O 16
ATOM 27190 N N . ALA A 1 16 ? -0.450 2.096 -10.963 1.00 0.00 16 ALA A N 16
ATOM 27191 C CA . ALA A 1 16 ? -1.587 2.878 -11.446 1.00 0.00 16 ALA A CA 16
ATOM 27192 C C . ALA A 1 16 ? -1.914 2.592 -12.923 1.00 0.00 16 ALA A C 16
ATOM 27193 O O . ALA A 1 16 ? -3.085 2.456 -13.281 1.00 0.00 16 ALA A O 16
ATOM 27200 N N . ARG A 1 17 ? -0.883 2.440 -13.764 1.00 0.00 17 ARG A N 16
ATOM 27201 C CA . ARG A 1 17 ? -0.994 2.029 -15.175 1.00 0.00 17 ARG A CA 16
ATOM 27202 C C . ARG A 1 17 ? -1.416 0.561 -15.329 1.00 0.00 17 ARG A C 16
ATOM 27203 O O . ARG A 1 17 ? -2.120 0.235 -16.284 1.00 0.00 17 ARG A O 16
ATOM 27224 N N . GLU A 1 18 ? -1.055 -0.313 -14.386 1.00 0.00 18 GLU A N 16
ATOM 27225 C CA . GLU A 1 18 ? -1.481 -1.721 -14.364 1.00 0.00 18 GLU A CA 16
ATOM 27226 C C . GLU A 1 18 ? -2.961 -1.877 -13.954 1.00 0.00 18 GLU A C 16
ATOM 27227 O O . GLU A 1 18 ? -3.706 -2.631 -14.584 1.00 0.00 18 GLU A O 16
ATOM 27239 N N . LEU A 1 19 ? -3.409 -1.133 -12.933 1.00 0.00 19 LEU A N 16
ATOM 27240 C CA . LEU A 1 19 ? -4.795 -1.153 -12.436 1.00 0.00 19 LEU A CA 16
ATOM 27241 C C . LEU A 1 19 ? -5.753 -0.224 -13.215 1.00 0.00 19 LEU A C 16
ATOM 27242 O O . LEU A 1 19 ? -6.965 -0.272 -12.994 1.00 0.00 19 LEU A O 16
ATOM 27258 N N . GLY A 1 20 ? -5.242 0.601 -14.136 1.00 0.00 20 GLY A N 16
ATOM 27259 C CA . GLY A 1 20 ? -6.045 1.500 -14.977 1.00 0.00 20 GLY A CA 16
ATOM 27260 C C . GLY A 1 20 ? -6.660 2.686 -14.220 1.00 0.00 20 GLY A C 16
ATOM 27261 O O . GLY A 1 20 ? -7.813 3.044 -14.471 1.00 0.00 20 GLY A O 16
ATOM 27265 N N . LEU A 1 21 ? -5.920 3.277 -13.273 1.00 0.00 21 LEU A N 16
ATOM 27266 C CA . LEU A 1 21 ? -6.397 4.377 -12.422 1.00 0.00 21 LEU A CA 16
ATOM 27267 C C . LEU A 1 21 ? -6.615 5.688 -13.200 1.00 0.00 21 LEU A C 16
ATOM 27268 O O . LEU A 1 21 ? -5.926 5.973 -14.185 1.00 0.00 21 LEU A O 16
ATOM 27284 N N . SER A 1 22 ? -7.541 6.516 -12.710 1.00 0.00 22 SER A N 16
ATOM 27285 C CA . SER A 1 22 ? -7.766 7.890 -13.190 1.00 0.00 22 SER A CA 16
ATOM 27286 C C . SER A 1 22 ? -6.644 8.844 -12.753 1.00 0.00 22 SER A C 16
ATOM 27287 O O . SER A 1 22 ? -5.882 8.550 -11.829 1.00 0.00 22 SER A O 16
ATOM 27295 N N . GLU A 1 23 ? -6.564 10.026 -13.374 1.00 0.00 23 GLU A N 16
ATOM 27296 C CA . GLU A 1 23 ? -5.527 11.034 -13.085 1.00 0.00 23 GLU A CA 16
ATOM 27297 C C . GLU A 1 23 ? -5.479 11.428 -11.600 1.00 0.00 23 GLU A C 16
ATOM 27298 O O . GLU A 1 23 ? -4.410 11.431 -10.985 1.00 0.00 23 GLU A O 16
ATOM 27310 N N . GLU A 1 24 ? -6.646 11.701 -11.011 1.00 0.00 24 GLU A N 16
ATOM 27311 C CA . GLU A 1 24 ? -6.789 12.060 -9.592 1.00 0.00 24 GLU A CA 16
ATOM 27312 C C . GLU A 1 24 ? -6.532 10.878 -8.639 1.00 0.00 24 GLU A C 16
ATOM 27313 O O . GLU A 1 24 ? -6.003 11.072 -7.544 1.00 0.00 24 GLU A O 16
ATOM 27325 N N . GLN A 1 25 ? -6.842 9.646 -9.064 1.00 0.00 25 GLN A N 16
ATOM 27326 C CA . GLN A 1 25 ? -6.570 8.429 -8.290 1.00 0.00 25 GLN A CA 16
ATOM 27327 C C . GLN A 1 25 ? -5.062 8.158 -8.199 1.00 0.00 25 GLN A C 16
ATOM 27328 O O . GLN A 1 25 ? -4.569 7.851 -7.114 1.00 0.00 25 GLN A O 16
ATOM 27342 N N . LEU A 1 26 ? -4.309 8.351 -9.291 1.00 0.00 26 LEU A N 16
ATOM 27343 C CA . LEU A 1 26 ? -2.841 8.337 -9.245 1.00 0.00 26 LEU A CA 16
ATOM 27344 C C . LEU A 1 26 ? -2.320 9.426 -8.293 1.00 0.00 26 LEU A C 16
ATOM 27345 O O . LEU A 1 26 ? -1.573 9.121 -7.363 1.00 0.00 26 LEU A O 16
ATOM 27361 N N . ARG A 1 27 ? -2.736 10.686 -8.488 1.00 0.00 27 ARG A N 16
ATOM 27362 C CA . ARG A 1 27 ? -2.239 11.845 -7.715 1.00 0.00 27 ARG A CA 16
ATOM 27363 C C . ARG A 1 27 ? -2.490 11.689 -6.214 1.00 0.00 27 ARG A C 16
ATOM 27364 O O . ARG A 1 27 ? -1.618 12.052 -5.424 1.00 0.00 27 ARG A O 16
ATOM 27385 N N . ARG A 1 28 ? -3.609 11.073 -5.809 1.00 0.00 28 ARG A N 16
ATOM 27386 C CA . ARG A 1 28 ? -3.876 10.722 -4.404 1.00 0.00 28 ARG A CA 16
ATOM 27387 C C . ARG A 1 28 ? -2.822 9.767 -3.847 1.00 0.00 28 ARG A C 16
ATOM 27388 O O . ARG A 1 28 ? -2.284 10.035 -2.779 1.00 0.00 28 ARG A O 16
ATOM 27409 N N . ILE A 1 29 ? -2.480 8.692 -4.557 1.00 0.00 29 ILE A N 16
ATOM 27410 C CA . ILE A 1 29 ? -1.541 7.683 -4.038 1.00 0.00 29 ILE A CA 16
ATOM 27411 C C . ILE A 1 29 ? -0.114 8.241 -4.031 1.00 0.00 29 ILE A C 16
ATOM 27412 O O . ILE A 1 29 ? 0.622 8.023 -3.073 1.00 0.00 29 ILE A O 16
ATOM 27428 N N . GLN A 1 30 ? 0.260 9.035 -5.040 1.00 0.00 30 GLN A N 16
ATOM 27429 C CA . GLN A 1 30 ? 1.549 9.748 -5.052 1.00 0.00 30 GLN A CA 16
ATOM 27430 C C . GLN A 1 30 ? 1.671 10.760 -3.893 1.00 0.00 30 GLN A C 16
ATOM 27431 O O . GLN A 1 30 ? 2.729 10.852 -3.266 1.00 0.00 30 GLN A O 16
ATOM 27445 N N . LYS A 1 31 ? 0.584 11.469 -3.548 1.00 0.00 31 LYS A N 16
ATOM 27446 C CA . LYS A 1 31 ? 0.523 12.368 -2.380 1.00 0.00 31 LYS A CA 16
ATOM 27447 C C . LYS A 1 31 ? 0.612 11.601 -1.055 1.00 0.00 31 LYS A C 16
ATOM 27448 O O . LYS A 1 31 ? 1.352 12.005 -0.161 1.00 0.00 31 LYS A O 16
ATOM 27467 N N . GLU A 1 32 ? -0.078 10.470 -0.932 1.00 0.00 32 GLU A N 16
ATOM 27468 C CA . GLU A 1 32 ? 0.008 9.604 0.254 1.00 0.00 32 GLU A CA 16
ATOM 27469 C C . GLU A 1 32 ? 1.395 8.954 0.397 1.00 0.00 32 GLU A C 16
ATOM 27470 O O . GLU A 1 32 ? 1.895 8.843 1.514 1.00 0.00 32 GLU A O 16
ATOM 27482 N N . PHE A 1 33 ? 2.059 8.598 -0.711 1.00 0.00 33 PHE A N 16
ATOM 27483 C CA . PHE A 1 33 ? 3.430 8.078 -0.724 1.00 0.00 33 PHE A CA 16
ATOM 27484 C C . PHE A 1 33 ? 4.420 9.085 -0.113 1.00 0.00 33 PHE A C 16
ATOM 27485 O O . PHE A 1 33 ? 5.176 8.736 0.797 1.00 0.00 33 PHE A O 16
ATOM 27502 N N . GLU A 1 34 ? 4.397 10.348 -0.562 1.00 0.00 34 GLU A N 16
ATOM 27503 C CA . GLU A 1 34 ? 5.308 11.372 -0.031 1.00 0.00 34 GLU A CA 16
ATOM 27504 C C . GLU A 1 34 ? 4.949 11.790 1.403 1.00 0.00 34 GLU A C 16
ATOM 27505 O O . GLU A 1 34 ? 5.846 11.962 2.229 1.00 0.00 34 GLU A O 16
ATOM 27517 N N . ARG A 1 35 ? 3.656 11.878 1.752 1.00 0.00 35 ARG A N 16
ATOM 27518 C CA . ARG A 1 35 ? 3.219 12.200 3.124 1.00 0.00 35 ARG A CA 16
ATOM 27519 C C . ARG A 1 35 ? 3.562 11.092 4.118 1.00 0.00 35 ARG A C 16
ATOM 27520 O O . ARG A 1 35 ? 4.000 11.401 5.225 1.00 0.00 35 ARG A O 16
ATOM 27541 N N . ALA A 1 36 ? 3.453 9.821 3.727 1.00 0.00 36 ALA A N 16
ATOM 27542 C CA . ALA A 1 36 ? 3.881 8.689 4.550 1.00 0.00 36 ALA A CA 16
ATOM 27543 C C . ALA A 1 36 ? 5.392 8.732 4.839 1.00 0.00 36 ALA A C 16
ATOM 27544 O O . ALA A 1 36 ? 5.806 8.571 5.988 1.00 0.00 36 ALA A O 16
ATOM 27551 N N . GLU A 1 37 ? 6.212 9.036 3.827 1.00 0.00 37 GLU A N 16
ATOM 27552 C CA . GLU A 1 37 ? 7.664 9.192 3.981 1.00 0.00 37 GLU A CA 16
ATOM 27553 C C . GLU A 1 37 ? 8.035 10.396 4.867 1.00 0.00 37 GLU A C 16
ATOM 27554 O O . GLU A 1 37 ? 8.871 10.259 5.764 1.00 0.00 37 GLU A O 16
ATOM 27566 N N . ARG A 1 38 ? 7.383 11.555 4.682 1.00 0.00 38 ARG A N 16
ATOM 27567 C CA . ARG A 1 38 ? 7.625 12.768 5.493 1.00 0.00 38 ARG A CA 16
ATOM 27568 C C . ARG A 1 38 ? 7.214 12.600 6.956 1.00 0.00 38 ARG A C 16
ATOM 27569 O O . ARG A 1 38 ? 7.921 13.082 7.845 1.00 0.00 38 ARG A O 16
ATOM 27590 N N . LYS A 1 39 ? 6.095 11.914 7.215 1.00 0.00 39 LYS A N 16
ATOM 27591 C CA . LYS A 1 39 ? 5.562 11.671 8.569 1.00 0.00 39 LYS A CA 16
ATOM 27592 C C . LYS A 1 39 ? 6.147 10.423 9.256 1.00 0.00 39 LYS A C 16
ATOM 27593 O O . LYS A 1 39 ? 5.846 10.177 10.425 1.00 0.00 39 LYS A O 16
ATOM 27612 N N . GLY A 1 40 ? 6.978 9.639 8.562 1.00 0.00 40 GLY A N 16
ATOM 27613 C CA . GLY A 1 40 ? 7.656 8.452 9.105 1.00 0.00 40 GLY A CA 16
ATOM 27614 C C . GLY A 1 40 ? 6.730 7.255 9.370 1.00 0.00 40 GLY A C 16
ATOM 27615 O O . GLY A 1 40 ? 6.961 6.500 10.318 1.00 0.00 40 GLY A O 16
ATOM 27619 N N . LYS A 1 41 ? 5.670 7.099 8.564 1.00 0.00 41 LYS A N 16
ATOM 27620 C CA . LYS A 1 41 ? 4.638 6.047 8.678 1.00 0.00 41 LYS A CA 16
ATOM 27621 C C . LYS A 1 41 ? 4.572 5.143 7.439 1.00 0.00 41 LYS A C 16
ATOM 27622 O O . LYS A 1 41 ? 5.214 5.402 6.421 1.00 0.00 41 LYS A O 16
ATOM 27641 N N . LEU A 1 42 ? 3.769 4.085 7.539 1.00 0.00 42 LEU A N 16
ATOM 27642 C CA . LEU A 1 42 ? 3.413 3.155 6.463 1.00 0.00 42 LEU A CA 16
ATOM 27643 C C . LEU A 1 42 ? 1.899 3.234 6.205 1.00 0.00 42 LEU A C 16
ATOM 27644 O O . LEU A 1 42 ? 1.108 3.304 7.149 1.00 0.00 42 LEU A O 16
ATOM 27660 N N . VAL A 1 43 ? 1.494 3.227 4.931 1.00 0.00 43 VAL A N 16
ATOM 27661 C CA . VAL A 1 43 ? 0.084 3.184 4.511 1.00 0.00 43 VAL A CA 16
ATOM 27662 C C . VAL A 1 43 ? -0.245 1.950 3.668 1.00 0.00 43 VAL A C 16
ATOM 27663 O O . VAL A 1 43 ? 0.560 1.499 2.850 1.00 0.00 43 VAL A O 16
ATOM 27676 N N . ILE A 1 44 ? -1.457 1.429 3.857 1.00 0.00 44 ILE A N 16
ATOM 27677 C CA . ILE A 1 44 ? -2.071 0.391 3.028 1.00 0.00 44 ILE A CA 16
ATOM 27678 C C . ILE A 1 44 ? -3.051 1.072 2.071 1.00 0.00 44 ILE A C 16
ATOM 27679 O O . ILE A 1 44 ? -3.915 1.838 2.503 1.00 0.00 44 ILE A O 16
ATOM 27695 N N . VAL A 1 45 ? -2.933 0.782 0.779 1.00 0.00 45 VAL A N 16
ATOM 27696 C CA . VAL A 1 45 ? -3.822 1.250 -0.286 1.00 0.00 45 VAL A CA 16
ATOM 27697 C C . VAL A 1 45 ? -4.560 0.064 -0.888 1.00 0.00 45 VAL A C 16
ATOM 27698 O O . VAL A 1 45 ? -3.968 -0.989 -1.103 1.00 0.00 45 VAL A O 16
ATOM 27711 N N . TYR A 1 46 ? -5.855 0.212 -1.141 1.00 0.00 46 TYR A N 16
ATOM 27712 C CA . TYR A 1 46 ? -6.724 -0.847 -1.654 1.00 0.00 46 TYR A CA 16
ATOM 27713 C C . TYR A 1 46 ? -7.493 -0.401 -2.905 1.00 0.00 46 TYR A C 16
ATOM 27714 O O . TYR A 1 46 ? -7.986 0.728 -2.936 1.00 0.00 46 TYR A O 16
ATOM 27732 N N . LEU A 1 47 ? -7.634 -1.280 -3.903 1.00 0.00 47 LEU A N 16
ATOM 27733 C CA . LEU A 1 47 ? -8.486 -1.094 -5.086 1.00 0.00 47 LEU A CA 16
ATOM 27734 C C . LEU A 1 47 ? -9.589 -2.166 -5.135 1.00 0.00 47 LEU A C 16
ATOM 27735 O O . LEU A 1 47 ? -9.298 -3.363 -5.153 1.00 0.00 47 LEU A O 16
ATOM 27751 N N . THR A 1 48 ? -10.852 -1.735 -5.189 1.00 0.00 48 THR A N 16
ATOM 27752 C CA . THR A 1 48 ? -12.032 -2.620 -5.211 1.00 0.00 48 THR A CA 16
ATOM 27753 C C . THR A 1 48 ? -12.463 -3.025 -6.627 1.00 0.00 48 THR A C 16
ATOM 27754 O O . THR A 1 48 ? -12.077 -2.403 -7.621 1.00 0.00 48 THR A O 16
ATOM 27765 N N . SER A 1 49 ? -13.349 -4.023 -6.722 1.00 0.00 49 SER A N 16
ATOM 27766 C CA . SER A 1 49 ? -14.036 -4.416 -7.966 1.00 0.00 49 SER A CA 16
ATOM 27767 C C . SER A 1 49 ? -14.967 -3.325 -8.531 1.00 0.00 49 SER A C 16
ATOM 27768 O O . SER A 1 49 ? -15.354 -3.384 -9.700 1.00 0.00 49 SER A O 16
ATOM 27776 N N . ASP A 1 50 ? -15.315 -2.306 -7.734 1.00 0.00 50 ASP A N 16
ATOM 27777 C CA . ASP A 1 50 ? -16.078 -1.124 -8.166 1.00 0.00 50 ASP A CA 16
ATOM 27778 C C . ASP A 1 50 ? -15.175 0.001 -8.729 1.00 0.00 50 ASP A C 16
ATOM 27779 O O . ASP A 1 50 ? -15.671 1.024 -9.207 1.00 0.00 50 ASP A O 16
ATOM 27788 N N . GLY A 1 51 ? -13.846 -0.173 -8.684 1.00 0.00 51 GLY A N 16
ATOM 27789 C CA . GLY A 1 51 ? -12.855 0.814 -9.133 1.00 0.00 51 GLY A CA 16
ATOM 27790 C C . GLY A 1 51 ? -12.571 1.934 -8.121 1.00 0.00 51 GLY A C 16
ATOM 27791 O O . GLY A 1 51 ? -11.914 2.921 -8.465 1.00 0.00 51 GLY A O 16
ATOM 27795 N N . LYS A 1 52 ? -13.055 1.796 -6.879 1.00 0.00 52 LYS A N 16
ATOM 27796 C CA . LYS A 1 52 ? -12.785 2.714 -5.762 1.00 0.00 52 LYS A CA 16
ATOM 27797 C C . LYS A 1 52 ? -11.382 2.457 -5.200 1.00 0.00 52 LYS A C 16
ATOM 27798 O O . LYS A 1 52 ? -10.986 1.300 -5.038 1.00 0.00 52 LYS A O 16
ATOM 27817 N N . VAL A 1 53 ? -10.658 3.529 -4.869 1.00 0.00 53 VAL A N 16
ATOM 27818 C CA . VAL A 1 53 ? -9.392 3.478 -4.119 1.00 0.00 53 VAL A CA 16
ATOM 27819 C C . VAL A 1 53 ? -9.587 3.964 -2.679 1.00 0.00 53 VAL A C 16
ATOM 27820 O O . VAL A 1 53 ? -10.284 4.949 -2.436 1.00 0.00 53 VAL A O 16
ATOM 27833 N N . GLU A 1 54 ? -8.987 3.261 -1.718 1.00 0.00 54 GLU A N 16
ATOM 27834 C CA . GLU A 1 54 ? -9.057 3.558 -0.277 1.00 0.00 54 GLU A CA 16
ATOM 27835 C C . GLU A 1 54 ? -7.664 3.509 0.377 1.00 0.00 54 GLU A C 16
ATOM 27836 O O . GLU A 1 54 ? -6.829 2.693 -0.019 1.00 0.00 54 GLU A O 16
ATOM 27848 N N . ILE A 1 55 ? -7.414 4.364 1.380 1.00 0.00 55 ILE A N 16
ATOM 27849 C CA . ILE A 1 55 ? -6.136 4.486 2.108 1.00 0.00 55 ILE A CA 16
ATOM 27850 C C . ILE A 1 55 ? -6.348 4.216 3.612 1.00 0.00 55 ILE A C 16
ATOM 27851 O O . ILE A 1 55 ? -7.328 4.693 4.192 1.00 0.00 55 ILE A O 16
ATOM 27867 N N . ARG A 1 56 ? -5.410 3.512 4.259 1.00 0.00 56 ARG A N 16
ATOM 27868 C CA . ARG A 1 56 ? -5.336 3.306 5.716 1.00 0.00 56 ARG A CA 16
ATOM 27869 C C . ARG A 1 56 ? -3.911 3.533 6.235 1.00 0.00 56 ARG A C 16
ATOM 27870 O O . ARG A 1 56 ? -2.946 3.095 5.618 1.00 0.00 56 ARG A O 16
ATOM 27891 N N . GLU A 1 57 ? -3.786 4.187 7.387 1.00 0.00 57 GLU A N 16
ATOM 27892 C CA . GLU A 1 57 ? -2.523 4.483 8.085 1.00 0.00 57 GLU A CA 16
ATOM 27893 C C . GLU A 1 57 ? -2.218 3.471 9.205 1.00 0.00 57 GLU A C 16
ATOM 27894 O O . GLU A 1 57 ? -3.143 2.909 9.799 1.00 0.00 57 GLU A O 16
ATOM 27906 N N . VAL A 1 58 ? -0.933 3.284 9.540 1.00 0.00 58 VAL A N 16
ATOM 27907 C CA . VAL A 1 58 ? -0.490 2.511 10.723 1.00 0.00 58 VAL A CA 16
ATOM 27908 C C . VAL A 1 58 ? 0.358 3.354 11.679 1.00 0.00 58 VAL A C 16
ATOM 27909 O O . VAL A 1 58 ? 1.146 4.200 11.250 1.00 0.00 58 VAL A O 16
ATOM 27922 N N . THR A 1 59 ? 0.231 3.090 12.980 1.00 0.00 59 THR A N 16
ATOM 27923 C CA . THR A 1 59 ? 1.108 3.632 14.038 1.00 0.00 59 THR A CA 16
ATOM 27924 C C . THR A 1 59 ? 2.293 2.706 14.338 1.00 0.00 59 THR A C 16
ATOM 27925 O O . THR A 1 59 ? 3.387 3.184 14.649 1.00 0.00 59 THR A O 16
ATOM 27936 N N . SER A 1 60 ? 2.093 1.390 14.201 1.00 0.00 60 SER A N 16
ATOM 27937 C CA . SER A 1 60 ? 3.077 0.325 14.452 1.00 0.00 60 SER A CA 16
ATOM 27938 C C . SER A 1 60 ? 2.846 -0.873 13.521 1.00 0.00 60 SER A C 16
ATOM 27939 O O . SER A 1 60 ? 1.750 -1.067 12.990 1.00 0.00 60 SER A O 16
ATOM 27947 N N . GLU A 1 61 ? 3.854 -1.732 13.361 1.00 0.00 61 GLU A N 16
ATOM 27948 C CA . GLU A 1 61 ? 3.771 -2.944 12.523 1.00 0.00 61 GLU A CA 16
ATOM 27949 C C . GLU A 1 61 ? 2.787 -4.014 13.035 1.00 0.00 61 GLU A C 16
ATOM 27950 O O . GLU A 1 61 ? 2.388 -4.903 12.283 1.00 0.00 61 GLU A O 16
ATOM 27962 N N . GLU A 1 62 ? 2.392 -3.944 14.307 1.00 0.00 62 GLU A N 16
ATOM 27963 C CA . GLU A 1 62 ? 1.313 -4.746 14.885 1.00 0.00 62 GLU A CA 16
ATOM 27964 C C . GLU A 1 62 ? -0.059 -4.355 14.311 1.00 0.00 62 GLU A C 16
ATOM 27965 O O . GLU A 1 62 ? -0.928 -5.206 14.134 1.00 0.00 62 GLU A O 16
ATOM 27977 N N . GLU A 1 63 ? -0.249 -3.076 13.975 1.00 0.00 63 GLU A N 16
ATOM 27978 C CA . GLU A 1 63 ? -1.445 -2.590 13.280 1.00 0.00 63 GLU A CA 16
ATOM 27979 C C . GLU A 1 63 ? -1.417 -2.904 11.781 1.00 0.00 63 GLU A C 16
ATOM 27980 O O . GLU A 1 63 ? -2.439 -3.316 11.241 1.00 0.00 63 GLU A O 16
ATOM 27992 N N . LEU A 1 64 ? -0.252 -2.822 11.127 1.00 0.00 64 LEU A N 16
ATOM 27993 C CA . LEU A 1 64 ? -0.059 -3.308 9.749 1.00 0.00 64 LEU A CA 16
ATOM 27994 C C . LEU A 1 64 ? -0.498 -4.776 9.626 1.00 0.00 64 LEU A C 16
ATOM 27995 O O . LEU A 1 64 ? -1.309 -5.126 8.770 1.00 0.00 64 LEU A O 16
ATOM 28011 N N . GLU A 1 65 ? -0.029 -5.617 10.549 1.00 0.00 65 GLU A N 16
ATOM 28012 C CA . GLU A 1 65 ? -0.414 -7.026 10.664 1.00 0.00 65 GLU A CA 16
ATOM 28013 C C . GLU A 1 65 ? -1.927 -7.202 10.909 1.00 0.00 65 GLU A C 16
ATOM 28014 O O . GLU A 1 65 ? -2.543 -8.109 10.343 1.00 0.00 65 GLU A O 16
ATOM 28026 N N . LYS A 1 66 ? -2.552 -6.292 11.672 1.00 0.00 66 LYS A N 16
ATOM 28027 C CA . LYS A 1 66 ? -4.003 -6.272 11.925 1.00 0.00 66 LYS A CA 16
ATOM 28028 C C . LYS A 1 66 ? -4.784 -5.989 10.642 1.00 0.00 66 LYS A C 16
ATOM 28029 O O . LYS A 1 66 ? -5.769 -6.664 10.349 1.00 0.00 66 LYS A O 16
ATOM 28048 N N . ILE A 1 67 ? -4.324 -5.011 9.861 1.00 0.00 67 ILE A N 16
ATOM 28049 C CA . ILE A 1 67 ? -4.979 -4.546 8.634 1.00 0.00 67 ILE A CA 16
ATOM 28050 C C . ILE A 1 67 ? -4.868 -5.608 7.542 1.00 0.00 67 ILE A C 16
ATOM 28051 O O . ILE A 1 67 ? -5.872 -5.932 6.913 1.00 0.00 67 ILE A O 16
ATOM 28067 N N . LEU A 1 68 ? -3.701 -6.233 7.367 1.00 0.00 68 LEU A N 16
ATOM 28068 C CA . LEU A 1 68 ? -3.546 -7.325 6.402 1.00 0.00 68 LEU A CA 16
ATOM 28069 C C . LEU A 1 68 ? -4.428 -8.542 6.754 1.00 0.00 68 LEU A C 16
ATOM 28070 O O . LEU A 1 68 ? -5.058 -9.110 5.857 1.00 0.00 68 LEU A O 16
ATOM 28086 N N . LYS A 1 69 ? -4.579 -8.885 8.044 1.00 0.00 69 LYS A N 16
ATOM 28087 C CA . LYS A 1 69 ? -5.534 -9.922 8.490 1.00 0.00 69 LYS A CA 16
ATOM 28088 C C . LYS A 1 69 ? -6.998 -9.517 8.269 1.00 0.00 69 LYS A C 16
ATOM 28089 O O . LYS A 1 69 ? -7.801 -10.358 7.864 1.00 0.00 69 LYS A O 16
ATOM 28108 N N . LYS A 1 70 ? -7.348 -8.236 8.457 1.00 0.00 70 LYS A N 16
ATOM 28109 C CA . LYS A 1 70 ? -8.703 -7.692 8.236 1.00 0.00 70 LYS A CA 16
ATOM 28110 C C . LYS A 1 70 ? -9.091 -7.648 6.751 1.00 0.00 70 LYS A C 16
ATOM 28111 O O . LYS A 1 70 ? -10.249 -7.896 6.414 1.00 0.00 70 LYS A O 16
ATOM 28130 N N . LEU A 1 71 ? -8.126 -7.392 5.862 1.00 0.00 71 LEU A N 16
ATOM 28131 C CA . LEU A 1 71 ? -8.308 -7.398 4.403 1.00 0.00 71 LEU A CA 16
ATOM 28132 C C . LEU A 1 71 ? -8.242 -8.811 3.786 1.00 0.00 71 LEU A C 16
ATOM 28133 O O . LEU A 1 71 ? -8.550 -8.983 2.606 1.00 0.00 71 LEU A O 16
ATOM 28149 N N . GLY A 1 72 ? -7.878 -9.829 4.575 1.00 0.00 72 GLY A N 16
ATOM 28150 C CA . GLY A 1 72 ? -7.956 -11.241 4.192 1.00 0.00 72 GLY A CA 16
ATOM 28151 C C . GLY A 1 72 ? -6.871 -11.715 3.217 1.00 0.00 72 GLY A C 16
ATOM 28152 O O . GLY A 1 72 ? -7.105 -12.675 2.477 1.00 0.00 72 GLY A O 16
ATOM 28156 N N . VAL A 1 73 ? -5.701 -11.064 3.184 1.00 0.00 73 VAL A N 16
ATOM 28157 C CA . VAL A 1 73 ? -4.547 -11.535 2.393 1.00 0.00 73 VAL A CA 16
ATOM 28158 C C . VAL A 1 73 ? -3.974 -12.837 2.982 1.00 0.00 73 VAL A C 16
ATOM 28159 O O . VAL A 1 73 ? -4.162 -13.130 4.167 1.00 0.00 73 VAL A O 16
ATOM 28172 N N . ASP A 1 74 ? -3.279 -13.636 2.168 1.00 0.00 74 ASP A N 16
ATOM 28173 C CA . ASP A 1 74 ? -2.685 -14.905 2.623 1.00 0.00 74 ASP A CA 16
ATOM 28174 C C . ASP A 1 74 ? -1.569 -14.680 3.665 1.00 0.00 74 ASP A C 16
ATOM 28175 O O . ASP A 1 74 ? -0.832 -13.697 3.594 1.00 0.00 74 ASP A O 16
ATOM 28184 N N . GLU A 1 75 ? -1.404 -15.599 4.619 1.00 0.00 75 GLU A N 16
ATOM 28185 C CA . GLU A 1 75 ? -0.383 -15.502 5.675 1.00 0.00 75 GLU A CA 16
ATOM 28186 C C . GLU A 1 75 ? 1.057 -15.411 5.131 1.00 0.00 75 GLU A C 16
ATOM 28187 O O . GLU A 1 75 ? 1.894 -14.755 5.756 1.00 0.00 75 GLU A O 16
ATOM 28199 N N . GLU A 1 76 ? 1.350 -15.984 3.952 1.00 0.00 76 GLU A N 16
ATOM 28200 C CA . GLU A 1 76 ? 2.628 -15.762 3.255 1.00 0.00 76 GLU A CA 16
ATOM 28201 C C . GLU A 1 76 ? 2.834 -14.280 2.917 1.00 0.00 76 GLU A C 16
ATOM 28202 O O . GLU A 1 76 ? 3.922 -13.752 3.122 1.00 0.00 76 GLU A O 16
ATOM 28214 N N . ILE A 1 77 ? 1.798 -13.595 2.439 1.00 0.00 77 ILE A N 16
ATOM 28215 C CA . ILE A 1 77 ? 1.848 -12.163 2.119 1.00 0.00 77 ILE A CA 16
ATOM 28216 C C . ILE A 1 77 ? 2.113 -11.360 3.398 1.00 0.00 77 ILE A C 16
ATOM 28217 O O . ILE A 1 77 ? 2.957 -10.468 3.383 1.00 0.00 77 ILE A O 16
ATOM 28233 N N . ILE A 1 78 ? 1.494 -11.714 4.530 1.00 0.00 78 ILE A N 16
ATOM 28234 C CA . ILE A 1 78 ? 1.726 -11.013 5.800 1.00 0.00 78 ILE A CA 16
ATOM 28235 C C . ILE A 1 78 ? 3.180 -11.163 6.266 1.00 0.00 78 ILE A C 16
ATOM 28236 O O . ILE A 1 78 ? 3.844 -10.150 6.484 1.00 0.00 78 ILE A O 16
ATOM 28252 N N . ARG A 1 79 ? 3.722 -12.388 6.355 1.00 0.00 79 ARG A N 16
ATOM 28253 C CA . ARG A 1 79 ? 5.132 -12.608 6.761 1.00 0.00 79 ARG A CA 16
ATOM 28254 C C . ARG A 1 79 ? 6.145 -12.084 5.740 1.00 0.00 79 ARG A C 16
ATOM 28255 O O . ARG A 1 79 ? 7.209 -11.604 6.130 1.00 0.00 79 ARG A O 16
ATOM 28276 N N . ARG A 1 80 ? 5.806 -12.115 4.445 1.00 0.00 80 ARG A N 16
ATOM 28277 C CA . ARG A 1 80 ? 6.636 -11.574 3.361 1.00 0.00 80 ARG A CA 16
ATOM 28278 C C . ARG A 1 80 ? 6.793 -10.066 3.531 1.00 0.00 80 ARG A C 16
ATOM 28279 O O . ARG A 1 80 ? 7.904 -9.556 3.644 1.00 0.00 80 ARG A O 16
ATOM 28300 N N . ILE A 1 81 ? 5.666 -9.368 3.633 1.00 0.00 81 ILE A N 16
ATOM 28301 C CA . ILE A 1 81 ? 5.622 -7.901 3.776 1.00 0.00 81 ILE A CA 16
ATOM 28302 C C . ILE A 1 81 ? 6.141 -7.431 5.143 1.00 0.00 81 ILE A C 16
ATOM 28303 O O . ILE A 1 81 ? 6.838 -6.417 5.207 1.00 0.00 81 ILE A O 16
ATOM 28319 N N . LYS A 1 82 ? 5.925 -8.200 6.219 1.00 0.00 82 LYS A N 16
ATOM 28320 C CA . LYS A 1 82 ? 6.551 -7.986 7.530 1.00 0.00 82 LYS A CA 16
ATOM 28321 C C . LYS A 1 82 ? 8.083 -7.949 7.433 1.00 0.00 82 LYS A C 16
ATOM 28322 O O . LYS A 1 82 ? 8.696 -7.074 8.044 1.00 0.00 82 LYS A O 16
ATOM 28341 N N . ARG A 1 83 ? 8.710 -8.814 6.621 1.00 0.00 83 ARG A N 16
ATOM 28342 C CA . ARG A 1 83 ? 10.164 -8.773 6.362 1.00 0.00 83 ARG A CA 16
ATOM 28343 C C . ARG A 1 83 ? 10.556 -7.523 5.572 1.00 0.00 83 ARG A C 16
ATOM 28344 O O . ARG A 1 83 ? 11.529 -6.875 5.938 1.00 0.00 83 ARG A O 16
ATOM 28365 N N . LEU A 1 84 ? 9.781 -7.105 4.570 1.00 0.00 84 LEU A N 16
ATOM 28366 C CA . LEU A 1 84 ? 10.080 -5.869 3.824 1.00 0.00 84 LEU A CA 16
ATOM 28367 C C . LEU A 1 84 ? 9.992 -4.610 4.712 1.00 0.00 84 LEU A C 16
ATOM 28368 O O . LEU A 1 84 ? 10.760 -3.662 4.523 1.00 0.00 84 LEU A O 16
ATOM 28384 N N . ARG A 1 85 ? 9.114 -4.626 5.728 1.00 0.00 85 ARG A N 16
ATOM 28385 C CA . ARG A 1 85 ? 9.054 -3.615 6.800 1.00 0.00 85 ARG A CA 16
ATOM 28386 C C . ARG A 1 85 ? 10.261 -3.722 7.740 1.00 0.00 85 ARG A C 16
ATOM 28387 O O . ARG A 1 85 ? 10.845 -2.696 8.081 1.00 0.00 85 ARG A O 16
ATOM 28408 N N . LYS A 1 86 ? 10.688 -4.939 8.103 1.00 0.00 86 LYS A N 16
ATOM 28409 C CA . LYS A 1 86 ? 11.891 -5.207 8.923 1.00 0.00 86 LYS A CA 16
ATOM 28410 C C . LYS A 1 86 ? 13.182 -4.688 8.267 1.00 0.00 86 LYS A C 16
ATOM 28411 O O . LYS A 1 86 ? 14.035 -4.120 8.947 1.00 0.00 86 LYS A O 16
ATOM 28430 N N . GLU A 1 87 ? 13.299 -4.815 6.942 1.00 0.00 87 GLU A N 16
ATOM 28431 C CA . GLU A 1 87 ? 14.393 -4.241 6.144 1.00 0.00 87 GLU A CA 16
ATOM 28432 C C . GLU A 1 87 ? 14.237 -2.725 5.875 1.00 0.00 87 GLU A C 16
ATOM 28433 O O . GLU A 1 87 ? 15.172 -2.078 5.398 1.00 0.00 87 GLU A O 16
ATOM 28445 N N . GLY A 1 88 ? 13.073 -2.143 6.186 1.00 0.00 88 GLY A N 16
ATOM 28446 C CA . GLY A 1 88 ? 12.783 -0.706 6.080 1.00 0.00 88 GLY A CA 16
ATOM 28447 C C . GLY A 1 88 ? 12.550 -0.184 4.655 1.00 0.00 88 GLY A C 16
ATOM 28448 O O . GLY A 1 88 ? 12.593 1.029 4.439 1.00 0.00 88 GLY A O 16
ATOM 28452 N N . GLN A 1 89 ? 12.324 -1.069 3.676 1.00 0.00 89 GLN A N 16
ATOM 28453 C CA . GLN A 1 89 ? 12.258 -0.709 2.253 1.00 0.00 89 GLN A CA 16
ATOM 28454 C C . GLN A 1 89 ? 10.900 -0.109 1.847 1.00 0.00 89 GLN A C 16
ATOM 28455 O O . GLN A 1 89 ? 10.837 0.762 0.979 1.00 0.00 89 GLN A O 16
ATOM 28469 N N . ILE A 1 90 ? 9.813 -0.570 2.470 1.00 0.00 90 ILE A N 16
ATOM 28470 C CA . ILE A 1 90 ? 8.436 -0.285 2.072 1.00 0.00 90 ILE A CA 16
ATOM 28471 C C . ILE A 1 90 ? 7.815 0.744 3.019 1.00 0.00 90 ILE A C 16
ATOM 28472 O O . ILE A 1 90 ? 7.772 0.546 4.235 1.00 0.00 90 ILE A O 16
ATOM 28488 N N . LYS A 1 91 ? 7.293 1.826 2.431 1.00 0.00 91 LYS A N 16
ATOM 28489 C CA . LYS A 1 91 ? 6.527 2.890 3.113 1.00 0.00 91 LYS A CA 16
ATOM 28490 C C . LYS A 1 91 ? 5.083 2.983 2.595 1.00 0.00 91 LYS A C 16
ATOM 28491 O O . LYS A 1 91 ? 4.281 3.761 3.112 1.00 0.00 91 LYS A O 16
ATOM 28510 N N . LEU A 1 92 ? 4.747 2.165 1.594 1.00 0.00 92 LEU A N 16
ATOM 28511 C CA . LEU A 1 92 ? 3.420 2.085 0.978 1.00 0.00 92 LEU A CA 16
ATOM 28512 C C . LEU A 1 92 ? 3.197 0.697 0.353 1.00 0.00 92 LEU A C 16
ATOM 28513 O O . LEU A 1 92 ? 4.071 0.175 -0.334 1.00 0.00 92 LEU A O 16
ATOM 28529 N N . VAL A 1 93 ? 2.018 0.106 0.548 1.00 0.00 93 VAL A N 16
ATOM 28530 C CA . VAL A 1 93 ? 1.598 -1.131 -0.144 1.00 0.00 93 VAL A CA 16
ATOM 28531 C C . VAL A 1 93 ? 0.277 -0.926 -0.867 1.00 0.00 93 VAL A C 16
ATOM 28532 O O . VAL A 1 93 ? -0.569 -0.177 -0.385 1.00 0.00 93 VAL A O 16
ATOM 28545 N N . ILE A 1 94 ? 0.093 -1.591 -2.009 1.00 0.00 94 ILE A N 16
ATOM 28546 C CA . ILE A 1 94 ? -1.135 -1.512 -2.817 1.00 0.00 94 ILE A CA 16
ATOM 28547 C C . ILE A 1 94 ? -1.758 -2.905 -2.925 1.00 0.00 94 ILE A C 16
ATOM 28548 O O . ILE A 1 94 ? -1.047 -3.861 -3.210 1.00 0.00 94 ILE A O 16
ATOM 28564 N N . ILE A 1 95 ? -3.067 -3.041 -2.704 1.00 0.00 95 ILE A N 16
ATOM 28565 C CA . ILE A 1 95 ? -3.772 -4.328 -2.659 1.00 0.00 95 ILE A CA 16
ATOM 28566 C C . ILE A 1 95 ? -4.915 -4.340 -3.676 1.00 0.00 95 ILE A C 16
ATOM 28567 O O . ILE A 1 95 ? -5.687 -3.386 -3.787 1.00 0.00 95 ILE A O 16
ATOM 28583 N N . GLU A 1 96 ? -5.048 -5.450 -4.392 1.00 0.00 96 GLU A N 16
ATOM 28584 C CA . GLU A 1 96 ? -6.135 -5.733 -5.326 1.00 0.00 96 GLU A CA 16
ATOM 28585 C C . GLU A 1 96 ? -7.249 -6.534 -4.631 1.00 0.00 96 GLU A C 16
ATOM 28586 O O . GLU A 1 96 ? -6.992 -7.543 -3.971 1.00 0.00 96 GLU A O 16
ATOM 28598 N N . GLY A 1 97 ? -8.495 -6.092 -4.812 1.00 0.00 97 GLY A N 16
ATOM 28599 C CA . GLY A 1 97 ? -9.725 -6.757 -4.375 1.00 0.00 97 GLY A CA 16
ATOM 28600 C C . GLY A 1 97 ? -10.779 -6.767 -5.483 1.00 0.00 97 GLY A C 16
ATOM 28601 O O . GLY A 1 97 ? -11.884 -6.257 -5.292 1.00 0.00 97 GLY A O 16
ATOM 28605 N N . SER A 1 98 ? -10.410 -7.288 -6.658 1.00 0.00 98 SER A N 16
ATOM 28606 C CA . SER A 1 98 ? -11.211 -7.256 -7.896 1.00 0.00 98 SER A CA 16
ATOM 28607 C C . SER A 1 98 ? -11.355 -8.609 -8.606 1.00 0.00 98 SER A C 16
ATOM 28608 O O . SER A 1 98 ? -12.120 -8.741 -9.564 1.00 0.00 98 SER A O 16
ATOM 28616 N N . LEU A 1 99 ? -10.679 -9.642 -8.107 1.00 0.00 99 LEU A N 16
ATOM 28617 C CA . LEU A 1 99 ? -10.754 -11.031 -8.591 1.00 0.00 99 LEU A CA 16
ATOM 28618 C C . LEU A 1 99 ? -11.837 -11.842 -7.845 1.00 0.00 99 LEU A C 16
ATOM 28619 O O . LEU A 1 99 ? -11.614 -12.956 -7.366 1.00 0.00 99 LEU A O 16
ATOM 28635 N N . GLU A 1 100 ? -13.015 -11.241 -7.690 1.00 0.00 100 GLU A N 16
ATOM 28636 C CA . GLU A 1 100 ? -14.171 -11.829 -6.995 1.00 0.00 100 GLU A CA 16
ATOM 28637 C C . GLU A 1 100 ? -15.008 -12.729 -7.924 1.00 0.00 100 GLU A C 16
ATOM 28638 O O . GLU A 1 100 ? -15.351 -12.338 -9.044 1.00 0.00 100 GLU A O 16
ATOM 28650 N N . HIS A 1 101 ? -15.367 -13.925 -7.442 1.00 0.00 101 HIS A N 16
ATOM 28651 C CA . HIS A 1 101 ? -16.151 -14.941 -8.164 1.00 0.00 101 HIS A CA 16
ATOM 28652 C C . HIS A 1 101 ? -17.135 -15.672 -7.229 1.00 0.00 101 HIS A C 16
ATOM 28653 O O . HIS A 1 101 ? -16.929 -15.730 -6.013 1.00 0.00 101 HIS A O 16
ATOM 28667 N N . HIS A 1 102 ? -18.195 -16.259 -7.795 1.00 0.00 102 HIS A N 16
ATOM 28668 C CA . HIS A 1 102 ? -19.186 -17.051 -7.053 1.00 0.00 102 HIS A CA 16
ATOM 28669 C C . HIS A 1 102 ? -18.638 -18.429 -6.626 1.00 0.00 102 HIS A C 16
ATOM 28670 O O . HIS A 1 102 ? -17.834 -19.043 -7.335 1.00 0.00 102 HIS A O 16
ATOM 28684 N N . HIS A 1 103 ? -19.100 -18.928 -5.475 1.00 0.00 103 HIS A N 16
ATOM 28685 C CA . HIS A 1 103 ? -18.743 -20.238 -4.913 1.00 0.00 103 HIS A CA 16
ATOM 28686 C C . HIS A 1 103 ? -19.902 -20.819 -4.080 1.00 0.00 103 HIS A C 16
ATOM 28687 O O . HIS A 1 103 ? -20.671 -20.068 -3.470 1.00 0.00 103 HIS A O 16
ATOM 28701 N N . HIS A 1 104 ? -20.027 -22.149 -4.039 1.00 0.00 104 HIS A N 16
ATOM 28702 C CA . HIS A 1 104 ? -21.020 -22.890 -3.246 1.00 0.00 104 HIS A CA 16
ATOM 28703 C C . HIS A 1 104 ? -20.355 -24.036 -2.461 1.00 0.00 104 HIS A C 16
ATOM 28704 O O . HIS A 1 104 ? -19.439 -24.696 -2.961 1.00 0.00 104 HIS A O 16
ATOM 28718 N N . HIS A 1 105 ? -20.839 -24.290 -1.240 1.00 0.00 105 HIS A N 16
ATOM 28719 C CA . HIS A 1 105 ? -20.340 -25.330 -0.330 1.00 0.00 105 HIS A CA 16
ATOM 28720 C C . HIS A 1 105 ? -21.477 -25.927 0.527 1.00 0.00 105 HIS A C 16
ATOM 28721 O O . HIS A 1 105 ? -22.535 -25.310 0.695 1.00 0.00 105 HIS A O 16
ATOM 28735 N N . HIS A 1 106 ? -21.241 -27.117 1.088 1.00 0.00 106 HIS A N 16
ATOM 28736 C CA . HIS A 1 106 ? -22.090 -27.770 2.097 1.00 0.00 106 HIS A CA 16
ATOM 28737 C C . HIS A 1 106 ? -22.244 -26.924 3.380 1.00 0.00 106 HIS A C 16
ATOM 28738 O O . HIS A 1 106 ? -21.240 -26.324 3.835 1.00 0.00 106 HIS A O 16
ATOM 28753 N N . GLY A 1 1 ? -6.488 -11.785 -5.621 1.00 0.00 1 GLY A N 17
ATOM 28754 C CA . GLY A 1 1 ? -6.049 -11.230 -4.327 1.00 0.00 1 GLY A CA 17
ATOM 28755 C C . GLY A 1 1 ? -4.533 -11.190 -4.244 1.00 0.00 1 GLY A C 17
ATOM 28756 O O . GLY A 1 1 ? -3.913 -12.252 -4.170 1.00 0.00 1 GLY A O 17
ATOM 28762 N N . LYS A 1 2 ? -3.917 -9.998 -4.269 1.00 0.00 2 LYS A N 17
ATOM 28763 C CA . LYS A 1 2 ? -2.451 -9.805 -4.183 1.00 0.00 2 LYS A CA 17
ATOM 28764 C C . LYS A 1 2 ? -2.065 -8.425 -3.626 1.00 0.00 2 LYS A C 17
ATOM 28765 O O . LYS A 1 2 ? -2.819 -7.462 -3.765 1.00 0.00 2 LYS A O 17
ATOM 28784 N N . LEU A 1 3 ? -0.873 -8.330 -3.032 1.00 0.00 3 LEU A N 17
ATOM 28785 C CA . LEU A 1 3 ? -0.249 -7.096 -2.539 1.00 0.00 3 LEU A CA 17
ATOM 28786 C C . LEU A 1 3 ? 0.959 -6.700 -3.411 1.00 0.00 3 LEU A C 17
ATOM 28787 O O . LEU A 1 3 ? 1.782 -7.544 -3.772 1.00 0.00 3 LEU A O 17
ATOM 28803 N N . TYR A 1 4 ? 1.075 -5.405 -3.707 1.00 0.00 4 TYR A N 17
ATOM 28804 C CA . TYR A 1 4 ? 2.167 -4.768 -4.444 1.00 0.00 4 TYR A CA 17
ATOM 28805 C C . TYR A 1 4 ? 3.024 -3.917 -3.508 1.00 0.00 4 TYR A C 17
ATOM 28806 O O . TYR A 1 4 ? 2.522 -3.070 -2.764 1.00 0.00 4 TYR A O 17
ATOM 28824 N N . GLU A 1 5 ? 4.328 -4.183 -3.535 1.00 0.00 5 GLU A N 17
ATOM 28825 C CA . GLU A 1 5 ? 5.327 -3.589 -2.649 1.00 0.00 5 GLU A CA 17
ATOM 28826 C C . GLU A 1 5 ? 5.899 -2.303 -3.276 1.00 0.00 5 GLU A C 17
ATOM 28827 O O . GLU A 1 5 ? 6.598 -2.337 -4.292 1.00 0.00 5 GLU A O 17
ATOM 28839 N N . VAL A 1 6 ? 5.554 -1.149 -2.693 1.00 0.00 6 VAL A N 17
ATOM 28840 C CA . VAL A 1 6 ? 5.862 0.186 -3.249 1.00 0.00 6 VAL A CA 17
ATOM 28841 C C . VAL A 1 6 ? 6.857 0.989 -2.388 1.00 0.00 6 VAL A C 17
ATOM 28842 O O . VAL A 1 6 ? 6.566 1.413 -1.267 1.00 0.00 6 VAL A O 17
ATOM 28855 N N . ASP A 1 7 ? 8.054 1.227 -2.929 1.00 0.00 7 ASP A N 17
ATOM 28856 C CA . ASP A 1 7 ? 9.160 1.945 -2.271 1.00 0.00 7 ASP A CA 17
ATOM 28857 C C . ASP A 1 7 ? 9.512 3.302 -2.915 1.00 0.00 7 ASP A C 17
ATOM 28858 O O . ASP A 1 7 ? 10.207 4.106 -2.288 1.00 0.00 7 ASP A O 17
ATOM 28867 N N . SER A 1 8 ? 9.025 3.570 -4.132 1.00 0.00 8 SER A N 17
ATOM 28868 C CA . SER A 1 8 ? 9.319 4.777 -4.925 1.00 0.00 8 SER A CA 17
ATOM 28869 C C . SER A 1 8 ? 8.050 5.419 -5.515 1.00 0.00 8 SER A C 17
ATOM 28870 O O . SER A 1 8 ? 7.110 4.696 -5.861 1.00 0.00 8 SER A O 17
ATOM 28878 N N . PRO A 1 9 ? 8.016 6.754 -5.709 1.00 0.00 9 PRO A N 17
ATOM 28879 C CA . PRO A 1 9 ? 6.853 7.448 -6.275 1.00 0.00 9 PRO A CA 17
ATOM 28880 C C . PRO A 1 9 ? 6.595 7.097 -7.740 1.00 0.00 9 PRO A C 17
ATOM 28881 O O . PRO A 1 9 ? 5.450 7.117 -8.193 1.00 0.00 9 PRO A O 17
ATOM 28892 N N . ASP A 1 10 ? 7.636 6.739 -8.495 1.00 0.00 10 ASP A N 17
ATOM 28893 C CA . ASP A 1 10 ? 7.467 6.309 -9.882 1.00 0.00 10 ASP A CA 17
ATOM 28894 C C . ASP A 1 10 ? 6.768 4.938 -9.963 1.00 0.00 10 ASP A C 17
ATOM 28895 O O . ASP A 1 10 ? 5.958 4.696 -10.858 1.00 0.00 10 ASP A O 17
ATOM 28904 N N . SER A 1 11 ? 7.017 4.058 -8.987 1.00 0.00 11 SER A N 17
ATOM 28905 C CA . SER A 1 11 ? 6.370 2.746 -8.868 1.00 0.00 11 SER A CA 17
ATOM 28906 C C . SER A 1 11 ? 4.868 2.862 -8.585 1.00 0.00 11 SER A C 17
ATOM 28907 O O . SER A 1 11 ? 4.097 2.041 -9.083 1.00 0.00 11 SER A O 17
ATOM 28915 N N . VAL A 1 12 ? 4.429 3.906 -7.866 1.00 0.00 12 VAL A N 17
ATOM 28916 C CA . VAL A 1 12 ? 2.998 4.226 -7.691 1.00 0.00 12 VAL A CA 17
ATOM 28917 C C . VAL A 1 12 ? 2.327 4.434 -9.054 1.00 0.00 12 VAL A C 17
ATOM 28918 O O . VAL A 1 12 ? 1.271 3.862 -9.309 1.00 0.00 12 VAL A O 17
ATOM 28931 N N . GLU A 1 13 ? 2.954 5.192 -9.961 1.00 0.00 13 GLU A N 17
ATOM 28932 C CA . GLU A 1 13 ? 2.425 5.446 -11.310 1.00 0.00 13 GLU A CA 17
ATOM 28933 C C . GLU A 1 13 ? 2.450 4.192 -12.196 1.00 0.00 13 GLU A C 17
ATOM 28934 O O . GLU A 1 13 ? 1.486 3.922 -12.913 1.00 0.00 13 GLU A O 17
ATOM 28946 N N . LYS A 1 14 ? 3.509 3.382 -12.105 1.00 0.00 14 LYS A N 17
ATOM 28947 C CA . LYS A 1 14 ? 3.636 2.118 -12.853 1.00 0.00 14 LYS A CA 17
ATOM 28948 C C . LYS A 1 14 ? 2.560 1.108 -12.447 1.00 0.00 14 LYS A C 17
ATOM 28949 O O . LYS A 1 14 ? 1.933 0.502 -13.317 1.00 0.00 14 LYS A O 17
ATOM 28968 N N . ILE A 1 15 ? 2.286 0.975 -11.147 1.00 0.00 15 ILE A N 17
ATOM 28969 C CA . ILE A 1 15 ? 1.218 0.107 -10.632 1.00 0.00 15 ILE A CA 17
ATOM 28970 C C . ILE A 1 15 ? -0.162 0.686 -10.971 1.00 0.00 15 ILE A C 17
ATOM 28971 O O . ILE A 1 15 ? -1.024 -0.050 -11.442 1.00 0.00 15 ILE A O 17
ATOM 28987 N N . ALA A 1 16 ? -0.371 1.996 -10.823 1.00 0.00 16 ALA A N 17
ATOM 28988 C CA . ALA A 1 16 ? -1.624 2.658 -11.194 1.00 0.00 16 ALA A CA 17
ATOM 28989 C C . ALA A 1 16 ? -1.985 2.420 -12.672 1.00 0.00 16 ALA A C 17
ATOM 28990 O O . ALA A 1 16 ? -3.121 2.057 -12.984 1.00 0.00 16 ALA A O 17
ATOM 28997 N N . ARG A 1 17 ? -1.006 2.532 -13.580 1.00 0.00 17 ARG A N 17
ATOM 28998 C CA . ARG A 1 17 ? -1.188 2.247 -15.013 1.00 0.00 17 ARG A CA 17
ATOM 28999 C C . ARG A 1 17 ? -1.384 0.756 -15.314 1.00 0.00 17 ARG A C 17
ATOM 29000 O O . ARG A 1 17 ? -2.094 0.429 -16.262 1.00 0.00 17 ARG A O 17
ATOM 29021 N N . GLU A 1 18 ? -0.832 -0.151 -14.502 1.00 0.00 18 GLU A N 17
ATOM 29022 C CA . GLU A 1 18 ? -1.073 -1.599 -14.627 1.00 0.00 18 GLU A CA 17
ATOM 29023 C C . GLU A 1 18 ? -2.481 -2.005 -14.142 1.00 0.00 18 GLU A C 17
ATOM 29024 O O . GLU A 1 18 ? -3.117 -2.878 -14.736 1.00 0.00 18 GLU A O 17
ATOM 29036 N N . LEU A 1 19 ? -2.999 -1.331 -13.107 1.00 0.00 19 LEU A N 17
ATOM 29037 C CA . LEU A 1 19 ? -4.353 -1.522 -12.566 1.00 0.00 19 LEU A CA 17
ATOM 29038 C C . LEU A 1 19 ? -5.451 -0.771 -13.352 1.00 0.00 19 LEU A C 17
ATOM 29039 O O . LEU A 1 19 ? -6.639 -0.967 -13.086 1.00 0.00 19 LEU A O 17
ATOM 29055 N N . GLY A 1 20 ? -5.081 0.075 -14.321 1.00 0.00 20 GLY A N 17
ATOM 29056 C CA . GLY A 1 20 ? -6.016 0.877 -15.127 1.00 0.00 20 GLY A CA 17
ATOM 29057 C C . GLY A 1 20 ? -6.647 2.053 -14.364 1.00 0.00 20 GLY A C 17
ATOM 29058 O O . GLY A 1 20 ? -7.757 2.484 -14.687 1.00 0.00 20 GLY A O 17
ATOM 29062 N N . LEU A 1 21 ? -5.964 2.543 -13.326 1.00 0.00 21 LEU A N 17
ATOM 29063 C CA . LEU A 1 21 ? -6.400 3.601 -12.415 1.00 0.00 21 LEU A CA 17
ATOM 29064 C C . LEU A 1 21 ? -6.433 4.987 -13.096 1.00 0.00 21 LEU A C 17
ATOM 29065 O O . LEU A 1 21 ? -5.678 5.239 -14.041 1.00 0.00 21 LEU A O 17
ATOM 29081 N N . SER A 1 22 ? -7.279 5.901 -12.610 1.00 0.00 22 SER A N 17
ATOM 29082 C CA . SER A 1 22 ? -7.419 7.254 -13.180 1.00 0.00 22 SER A CA 17
ATOM 29083 C C . SER A 1 22 ? -6.296 8.195 -12.731 1.00 0.00 22 SER A C 17
ATOM 29084 O O . SER A 1 22 ? -5.680 7.989 -11.682 1.00 0.00 22 SER A O 17
ATOM 29092 N N . GLU A 1 23 ? -6.060 9.275 -13.483 1.00 0.00 23 GLU A N 17
ATOM 29093 C CA . GLU A 1 23 ? -5.044 10.290 -13.151 1.00 0.00 23 GLU A CA 17
ATOM 29094 C C . GLU A 1 23 ? -5.274 10.898 -11.762 1.00 0.00 23 GLU A C 17
ATOM 29095 O O . GLU A 1 23 ? -4.348 10.972 -10.964 1.00 0.00 23 GLU A O 17
ATOM 29107 N N . GLU A 1 24 ? -6.517 11.258 -11.436 1.00 0.00 24 GLU A N 17
ATOM 29108 C CA . GLU A 1 24 ? -6.884 11.825 -10.127 1.00 0.00 24 GLU A CA 17
ATOM 29109 C C . GLU A 1 24 ? -6.700 10.835 -8.958 1.00 0.00 24 GLU A C 17
ATOM 29110 O O . GLU A 1 24 ? -6.361 11.242 -7.846 1.00 0.00 24 GLU A O 17
ATOM 29122 N N . GLN A 1 25 ? -6.871 9.532 -9.208 1.00 0.00 25 GLN A N 17
ATOM 29123 C CA . GLN A 1 25 ? -6.635 8.468 -8.224 1.00 0.00 25 GLN A CA 17
ATOM 29124 C C . GLN A 1 25 ? -5.132 8.247 -8.002 1.00 0.00 25 GLN A C 17
ATOM 29125 O O . GLN A 1 25 ? -4.678 8.166 -6.862 1.00 0.00 25 GLN A O 17
ATOM 29139 N N . LEU A 1 26 ? -4.339 8.239 -9.078 1.00 0.00 26 LEU A N 17
ATOM 29140 C CA . LEU A 1 26 ? -2.874 8.257 -9.010 1.00 0.00 26 LEU A CA 17
ATOM 29141 C C . LEU A 1 26 ? -2.385 9.485 -8.219 1.00 0.00 26 LEU A C 17
ATOM 29142 O O . LEU A 1 26 ? -1.654 9.335 -7.238 1.00 0.00 26 LEU A O 17
ATOM 29158 N N . ARG A 1 27 ? -2.860 10.690 -8.560 1.00 0.00 27 ARG A N 17
ATOM 29159 C CA . ARG A 1 27 ? -2.511 11.966 -7.903 1.00 0.00 27 ARG A CA 17
ATOM 29160 C C . ARG A 1 27 ? -2.810 11.965 -6.396 1.00 0.00 27 ARG A C 17
ATOM 29161 O O . ARG A 1 27 ? -2.080 12.579 -5.618 1.00 0.00 27 ARG A O 17
ATOM 29182 N N . ARG A 1 28 ? -3.845 11.228 -5.981 1.00 0.00 28 ARG A N 17
ATOM 29183 C CA . ARG A 1 28 ? -4.238 11.014 -4.581 1.00 0.00 28 ARG A CA 17
ATOM 29184 C C . ARG A 1 28 ? -3.263 10.089 -3.858 1.00 0.00 28 ARG A C 17
ATOM 29185 O O . ARG A 1 28 ? -2.767 10.464 -2.799 1.00 0.00 28 ARG A O 17
ATOM 29206 N N . ILE A 1 29 ? -2.926 8.928 -4.429 1.00 0.00 29 ILE A N 17
ATOM 29207 C CA . ILE A 1 29 ? -2.005 7.965 -3.788 1.00 0.00 29 ILE A CA 17
ATOM 29208 C C . ILE A 1 29 ? -0.613 8.584 -3.641 1.00 0.00 29 ILE A C 17
ATOM 29209 O O . ILE A 1 29 ? 0.054 8.380 -2.634 1.00 0.00 29 ILE A O 17
ATOM 29225 N N . GLN A 1 30 ? -0.208 9.409 -4.604 1.00 0.00 30 GLN A N 17
ATOM 29226 C CA . GLN A 1 30 ? 1.057 10.155 -4.573 1.00 0.00 30 GLN A CA 17
ATOM 29227 C C . GLN A 1 30 ? 1.162 11.121 -3.376 1.00 0.00 30 GLN A C 17
ATOM 29228 O O . GLN A 1 30 ? 2.234 11.227 -2.776 1.00 0.00 30 GLN A O 17
ATOM 29242 N N . LYS A 1 31 ? 0.055 11.761 -2.963 1.00 0.00 31 LYS A N 17
ATOM 29243 C CA . LYS A 1 31 ? 0.002 12.548 -1.717 1.00 0.00 31 LYS A CA 17
ATOM 29244 C C . LYS A 1 31 ? 0.181 11.655 -0.488 1.00 0.00 31 LYS A C 17
ATOM 29245 O O . LYS A 1 31 ? 0.958 11.987 0.405 1.00 0.00 31 LYS A O 17
ATOM 29264 N N . GLU A 1 32 ? -0.486 10.503 -0.445 1.00 0.00 32 GLU A N 17
ATOM 29265 C CA . GLU A 1 32 ? -0.342 9.568 0.681 1.00 0.00 32 GLU A CA 17
ATOM 29266 C C . GLU A 1 32 ? 1.060 8.934 0.740 1.00 0.00 32 GLU A C 17
ATOM 29267 O O . GLU A 1 32 ? 1.584 8.707 1.830 1.00 0.00 32 GLU A O 17
ATOM 29279 N N . PHE A 1 33 ? 1.708 8.727 -0.412 1.00 0.00 33 PHE A N 17
ATOM 29280 C CA . PHE A 1 33 ? 3.092 8.268 -0.520 1.00 0.00 33 PHE A CA 17
ATOM 29281 C C . PHE A 1 33 ? 4.076 9.282 0.086 1.00 0.00 33 PHE A C 17
ATOM 29282 O O . PHE A 1 33 ? 4.889 8.912 0.935 1.00 0.00 33 PHE A O 17
ATOM 29299 N N . GLU A 1 34 ? 3.998 10.568 -0.291 1.00 0.00 34 GLU A N 17
ATOM 29300 C CA . GLU A 1 34 ? 4.909 11.586 0.259 1.00 0.00 34 GLU A CA 17
ATOM 29301 C C . GLU A 1 34 ? 4.623 11.886 1.738 1.00 0.00 34 GLU A C 17
ATOM 29302 O O . GLU A 1 34 ? 5.560 12.090 2.512 1.00 0.00 34 GLU A O 17
ATOM 29314 N N . ARG A 1 35 ? 3.352 11.822 2.165 1.00 0.00 35 ARG A N 17
ATOM 29315 C CA . ARG A 1 35 ? 2.965 11.875 3.584 1.00 0.00 35 ARG A CA 17
ATOM 29316 C C . ARG A 1 35 ? 3.606 10.733 4.376 1.00 0.00 35 ARG A C 17
ATOM 29317 O O . ARG A 1 35 ? 4.238 10.991 5.400 1.00 0.00 35 ARG A O 17
ATOM 29338 N N . ALA A 1 36 ? 3.512 9.495 3.886 1.00 0.00 36 ALA A N 17
ATOM 29339 C CA . ALA A 1 36 ? 4.126 8.327 4.518 1.00 0.00 36 ALA A CA 17
ATOM 29340 C C . ALA A 1 36 ? 5.658 8.446 4.604 1.00 0.00 36 ALA A C 17
ATOM 29341 O O . ALA A 1 36 ? 6.239 8.231 5.669 1.00 0.00 36 ALA A O 17
ATOM 29348 N N . GLU A 1 37 ? 6.305 8.857 3.510 1.00 0.00 37 GLU A N 17
ATOM 29349 C CA . GLU A 1 37 ? 7.761 9.009 3.421 1.00 0.00 37 GLU A CA 17
ATOM 29350 C C . GLU A 1 37 ? 8.302 10.121 4.341 1.00 0.00 37 GLU A C 17
ATOM 29351 O O . GLU A 1 37 ? 9.328 9.919 4.996 1.00 0.00 37 GLU A O 17
ATOM 29363 N N . ARG A 1 38 ? 7.602 11.261 4.464 1.00 0.00 38 ARG A N 17
ATOM 29364 C CA . ARG A 1 38 ? 7.997 12.352 5.378 1.00 0.00 38 ARG A CA 17
ATOM 29365 C C . ARG A 1 38 ? 7.768 12.023 6.854 1.00 0.00 38 ARG A C 17
ATOM 29366 O O . ARG A 1 38 ? 8.599 12.388 7.686 1.00 0.00 38 ARG A O 17
ATOM 29387 N N . LYS A 1 39 ? 6.670 11.333 7.187 1.00 0.00 39 LYS A N 17
ATOM 29388 C CA . LYS A 1 39 ? 6.343 10.959 8.579 1.00 0.00 39 LYS A CA 17
ATOM 29389 C C . LYS A 1 39 ? 7.085 9.701 9.061 1.00 0.00 39 LYS A C 17
ATOM 29390 O O . LYS A 1 39 ? 7.117 9.440 10.265 1.00 0.00 39 LYS A O 17
ATOM 29409 N N . GLY A 1 40 ? 7.678 8.924 8.150 1.00 0.00 40 GLY A N 17
ATOM 29410 C CA . GLY A 1 40 ? 8.373 7.667 8.459 1.00 0.00 40 GLY A CA 17
ATOM 29411 C C . GLY A 1 40 ? 7.429 6.504 8.799 1.00 0.00 40 GLY A C 17
ATOM 29412 O O . GLY A 1 40 ? 7.812 5.601 9.548 1.00 0.00 40 GLY A O 17
ATOM 29416 N N . LYS A 1 41 ? 6.192 6.538 8.281 1.00 0.00 41 LYS A N 17
ATOM 29417 C CA . LYS A 1 41 ? 5.141 5.519 8.479 1.00 0.00 41 LYS A CA 17
ATOM 29418 C C . LYS A 1 41 ? 4.900 4.682 7.217 1.00 0.00 41 LYS A C 17
ATOM 29419 O O . LYS A 1 41 ? 5.438 4.982 6.152 1.00 0.00 41 LYS A O 17
ATOM 29438 N N . LEU A 1 42 ? 4.066 3.647 7.339 1.00 0.00 42 LEU A N 17
ATOM 29439 C CA . LEU A 1 42 ? 3.568 2.852 6.211 1.00 0.00 42 LEU A CA 17
ATOM 29440 C C . LEU A 1 42 ? 2.092 3.188 5.923 1.00 0.00 42 LEU A C 17
ATOM 29441 O O . LEU A 1 42 ? 1.267 3.251 6.841 1.00 0.00 42 LEU A O 17
ATOM 29457 N N . VAL A 1 43 ? 1.760 3.397 4.649 1.00 0.00 43 VAL A N 17
ATOM 29458 C CA . VAL A 1 43 ? 0.386 3.550 4.137 1.00 0.00 43 VAL A CA 17
ATOM 29459 C C . VAL A 1 43 ? -0.062 2.302 3.381 1.00 0.00 43 VAL A C 17
ATOM 29460 O O . VAL A 1 43 ? 0.698 1.701 2.624 1.00 0.00 43 VAL A O 17
ATOM 29473 N N . ILE A 1 44 ? -1.324 1.929 3.561 1.00 0.00 44 ILE A N 17
ATOM 29474 C CA . ILE A 1 44 ? -1.967 0.786 2.915 1.00 0.00 44 ILE A CA 17
ATOM 29475 C C . ILE A 1 44 ? -3.089 1.307 2.019 1.00 0.00 44 ILE A C 17
ATOM 29476 O O . ILE A 1 44 ? -3.966 2.046 2.471 1.00 0.00 44 ILE A O 17
ATOM 29492 N N . VAL A 1 45 ? -3.050 0.920 0.747 1.00 0.00 45 VAL A N 17
ATOM 29493 C CA . VAL A 1 45 ? -3.999 1.306 -0.300 1.00 0.00 45 VAL A CA 17
ATOM 29494 C C . VAL A 1 45 ? -4.720 0.071 -0.817 1.00 0.00 45 VAL A C 17
ATOM 29495 O O . VAL A 1 45 ? -4.108 -0.980 -0.983 1.00 0.00 45 VAL A O 17
ATOM 29508 N N . TYR A 1 46 ? -6.019 0.190 -1.075 1.00 0.00 46 TYR A N 17
ATOM 29509 C CA . TYR A 1 46 ? -6.872 -0.918 -1.503 1.00 0.00 46 TYR A CA 17
ATOM 29510 C C . TYR A 1 46 ? -7.582 -0.637 -2.832 1.00 0.00 46 TYR A C 17
ATOM 29511 O O . TYR A 1 46 ? -7.996 0.495 -3.089 1.00 0.00 46 TYR A O 17
ATOM 29529 N N . LEU A 1 47 ? -7.738 -1.678 -3.651 1.00 0.00 47 LEU A N 17
ATOM 29530 C CA . LEU A 1 47 ? -8.383 -1.678 -4.963 1.00 0.00 47 LEU A CA 17
ATOM 29531 C C . LEU A 1 47 ? -9.651 -2.549 -4.939 1.00 0.00 47 LEU A C 17
ATOM 29532 O O . LEU A 1 47 ? -9.576 -3.752 -4.668 1.00 0.00 47 LEU A O 17
ATOM 29548 N N . THR A 1 48 ? -10.802 -1.961 -5.264 1.00 0.00 48 THR A N 17
ATOM 29549 C CA . THR A 1 48 ? -12.088 -2.681 -5.377 1.00 0.00 48 THR A CA 17
ATOM 29550 C C . THR A 1 48 ? -12.407 -3.102 -6.820 1.00 0.00 48 THR A C 17
ATOM 29551 O O . THR A 1 48 ? -11.848 -2.562 -7.777 1.00 0.00 48 THR A O 17
ATOM 29562 N N . SER A 1 49 ? -13.348 -4.036 -6.997 1.00 0.00 49 SER A N 17
ATOM 29563 C CA . SER A 1 49 ? -13.872 -4.453 -8.313 1.00 0.00 49 SER A CA 17
ATOM 29564 C C . SER A 1 49 ? -14.570 -3.306 -9.071 1.00 0.00 49 SER A C 17
ATOM 29565 O O . SER A 1 49 ? -14.590 -3.283 -10.304 1.00 0.00 49 SER A O 17
ATOM 29573 N N . ASP A 1 50 ? -15.072 -2.296 -8.348 1.00 0.00 50 ASP A N 17
ATOM 29574 C CA . ASP A 1 50 ? -15.637 -1.060 -8.910 1.00 0.00 50 ASP A CA 17
ATOM 29575 C C . ASP A 1 50 ? -14.558 -0.020 -9.294 1.00 0.00 50 ASP A C 17
ATOM 29576 O O . ASP A 1 50 ? -14.881 1.050 -9.817 1.00 0.00 50 ASP A O 17
ATOM 29585 N N . GLY A 1 51 ? -13.276 -0.318 -9.052 1.00 0.00 51 GLY A N 17
ATOM 29586 C CA . GLY A 1 51 ? -12.139 0.558 -9.351 1.00 0.00 51 GLY A CA 17
ATOM 29587 C C . GLY A 1 51 ? -11.930 1.686 -8.334 1.00 0.00 51 GLY A C 17
ATOM 29588 O O . GLY A 1 51 ? -11.242 2.662 -8.643 1.00 0.00 51 GLY A O 17
ATOM 29592 N N . LYS A 1 52 ? -12.525 1.587 -7.137 1.00 0.00 52 LYS A N 17
ATOM 29593 C CA . LYS A 1 52 ? -12.363 2.561 -6.046 1.00 0.00 52 LYS A CA 17
ATOM 29594 C C . LYS A 1 52 ? -10.996 2.399 -5.367 1.00 0.00 52 LYS A C 17
ATOM 29595 O O . LYS A 1 52 ? -10.464 1.289 -5.292 1.00 0.00 52 LYS A O 17
ATOM 29614 N N . VAL A 1 53 ? -10.472 3.501 -4.826 1.00 0.00 53 VAL A N 17
ATOM 29615 C CA . VAL A 1 53 ? -9.300 3.532 -3.939 1.00 0.00 53 VAL A CA 17
ATOM 29616 C C . VAL A 1 53 ? -9.729 3.786 -2.490 1.00 0.00 53 VAL A C 17
ATOM 29617 O O . VAL A 1 53 ? -10.630 4.585 -2.230 1.00 0.00 53 VAL A O 17
ATOM 29630 N N . GLU A 1 54 ? -9.091 3.109 -1.538 1.00 0.00 54 GLU A N 17
ATOM 29631 C CA . GLU A 1 54 ? -9.272 3.329 -0.092 1.00 0.00 54 GLU A CA 17
ATOM 29632 C C . GLU A 1 54 ? -7.912 3.354 0.628 1.00 0.00 54 GLU A C 17
ATOM 29633 O O . GLU A 1 54 ? -7.009 2.615 0.233 1.00 0.00 54 GLU A O 17
ATOM 29645 N N . ILE A 1 55 ? -7.754 4.201 1.656 1.00 0.00 55 ILE A N 17
ATOM 29646 C CA . ILE A 1 55 ? -6.464 4.527 2.304 1.00 0.00 55 ILE A CA 17
ATOM 29647 C C . ILE A 1 55 ? -6.495 4.261 3.822 1.00 0.00 55 ILE A C 17
ATOM 29648 O O . ILE A 1 55 ? -7.464 4.620 4.498 1.00 0.00 55 ILE A O 17
ATOM 29664 N N . ARG A 1 56 ? -5.408 3.698 4.371 1.00 0.00 56 ARG A N 17
ATOM 29665 C CA . ARG A 1 56 ? -5.126 3.557 5.812 1.00 0.00 56 ARG A CA 17
ATOM 29666 C C . ARG A 1 56 ? -3.650 3.862 6.131 1.00 0.00 56 ARG A C 17
ATOM 29667 O O . ARG A 1 56 ? -2.775 3.643 5.299 1.00 0.00 56 ARG A O 17
ATOM 29688 N N . GLU A 1 57 ? -3.369 4.329 7.347 1.00 0.00 57 GLU A N 17
ATOM 29689 C CA . GLU A 1 57 ? -2.028 4.581 7.914 1.00 0.00 57 GLU A CA 17
ATOM 29690 C C . GLU A 1 57 ? -1.751 3.666 9.125 1.00 0.00 57 GLU A C 17
ATOM 29691 O O . GLU A 1 57 ? -2.684 3.336 9.863 1.00 0.00 57 GLU A O 17
ATOM 29703 N N . VAL A 1 58 ? -0.486 3.281 9.361 1.00 0.00 58 VAL A N 17
ATOM 29704 C CA . VAL A 1 58 ? -0.073 2.459 10.525 1.00 0.00 58 VAL A CA 17
ATOM 29705 C C . VAL A 1 58 ? 0.926 3.163 11.445 1.00 0.00 58 VAL A C 17
ATOM 29706 O O . VAL A 1 58 ? 1.754 3.956 10.994 1.00 0.00 58 VAL A O 17
ATOM 29719 N N . THR A 1 59 ? 0.882 2.832 12.738 1.00 0.00 59 THR A N 17
ATOM 29720 C CA . THR A 1 59 ? 1.900 3.211 13.738 1.00 0.00 59 THR A CA 17
ATOM 29721 C C . THR A 1 59 ? 2.987 2.139 13.903 1.00 0.00 59 THR A C 17
ATOM 29722 O O . THR A 1 59 ? 4.164 2.478 14.056 1.00 0.00 59 THR A O 17
ATOM 29733 N N . SER A 1 60 ? 2.604 0.856 13.844 1.00 0.00 60 SER A N 17
ATOM 29734 C CA . SER A 1 60 ? 3.442 -0.312 14.172 1.00 0.00 60 SER A CA 17
ATOM 29735 C C . SER A 1 60 ? 3.080 -1.552 13.337 1.00 0.00 60 SER A C 17
ATOM 29736 O O . SER A 1 60 ? 2.011 -1.625 12.729 1.00 0.00 60 SER A O 17
ATOM 29744 N N . GLU A 1 61 ? 3.946 -2.572 13.355 1.00 0.00 61 GLU A N 17
ATOM 29745 C CA . GLU A 1 61 ? 3.736 -3.857 12.661 1.00 0.00 61 GLU A CA 17
ATOM 29746 C C . GLU A 1 61 ? 2.528 -4.667 13.174 1.00 0.00 61 GLU A C 17
ATOM 29747 O O . GLU A 1 61 ? 1.951 -5.461 12.431 1.00 0.00 61 GLU A O 17
ATOM 29759 N N . GLU A 1 62 ? 2.113 -4.446 14.425 1.00 0.00 62 GLU A N 17
ATOM 29760 C CA . GLU A 1 62 ? 0.892 -5.025 15.004 1.00 0.00 62 GLU A CA 17
ATOM 29761 C C . GLU A 1 62 ? -0.376 -4.480 14.326 1.00 0.00 62 GLU A C 17
ATOM 29762 O O . GLU A 1 62 ? -1.284 -5.234 13.978 1.00 0.00 62 GLU A O 17
ATOM 29774 N N . GLU A 1 63 ? -0.409 -3.168 14.080 1.00 0.00 63 GLU A N 17
ATOM 29775 C CA . GLU A 1 63 ? -1.489 -2.518 13.327 1.00 0.00 63 GLU A CA 17
ATOM 29776 C C . GLU A 1 63 ? -1.465 -2.937 11.852 1.00 0.00 63 GLU A C 17
ATOM 29777 O O . GLU A 1 63 ? -2.510 -3.305 11.316 1.00 0.00 63 GLU A O 17
ATOM 29789 N N . LEU A 1 64 ? -0.283 -2.969 11.218 1.00 0.00 64 LEU A N 17
ATOM 29790 C CA . LEU A 1 64 ? -0.101 -3.477 9.850 1.00 0.00 64 LEU A CA 17
ATOM 29791 C C . LEU A 1 64 ? -0.699 -4.882 9.690 1.00 0.00 64 LEU A C 17
ATOM 29792 O O . LEU A 1 64 ? -1.477 -5.112 8.767 1.00 0.00 64 LEU A O 17
ATOM 29808 N N . GLU A 1 65 ? -0.422 -5.799 10.622 1.00 0.00 65 GLU A N 17
ATOM 29809 C CA . GLU A 1 65 ? -1.060 -7.118 10.633 1.00 0.00 65 GLU A CA 17
ATOM 29810 C C . GLU A 1 65 ? -2.584 -7.025 10.782 1.00 0.00 65 GLU A C 17
ATOM 29811 O O . GLU A 1 65 ? -3.298 -7.695 10.039 1.00 0.00 65 GLU A O 17
ATOM 29823 N N . LYS A 1 66 ? -3.107 -6.196 11.695 1.00 0.00 66 LYS A N 17
ATOM 29824 C CA . LYS A 1 66 ? -4.543 -6.115 11.981 1.00 0.00 66 LYS A CA 17
ATOM 29825 C C . LYS A 1 66 ? -5.335 -5.643 10.758 1.00 0.00 66 LYS A C 17
ATOM 29826 O O . LYS A 1 66 ? -6.423 -6.148 10.485 1.00 0.00 66 LYS A O 17
ATOM 29845 N N . ILE A 1 67 ? -4.748 -4.733 9.983 1.00 0.00 67 ILE A N 17
ATOM 29846 C CA . ILE A 1 67 ? -5.305 -4.229 8.724 1.00 0.00 67 ILE A CA 17
ATOM 29847 C C . ILE A 1 67 ? -5.187 -5.287 7.619 1.00 0.00 67 ILE A C 17
ATOM 29848 O O . ILE A 1 67 ? -6.175 -5.564 6.949 1.00 0.00 67 ILE A O 17
ATOM 29864 N N . LEU A 1 68 ? -4.039 -5.951 7.454 1.00 0.00 68 LEU A N 17
ATOM 29865 C CA . LEU A 1 68 ? -3.881 -7.014 6.448 1.00 0.00 68 LEU A CA 17
ATOM 29866 C C . LEU A 1 68 ? -4.829 -8.206 6.706 1.00 0.00 68 LEU A C 17
ATOM 29867 O O . LEU A 1 68 ? -5.440 -8.720 5.765 1.00 0.00 68 LEU A O 17
ATOM 29883 N N . LYS A 1 69 ? -5.034 -8.585 7.976 1.00 0.00 69 LYS A N 17
ATOM 29884 C CA . LYS A 1 69 ? -6.042 -9.569 8.414 1.00 0.00 69 LYS A CA 17
ATOM 29885 C C . LYS A 1 69 ? -7.473 -9.113 8.082 1.00 0.00 69 LYS A C 17
ATOM 29886 O O . LYS A 1 69 ? -8.257 -9.911 7.566 1.00 0.00 69 LYS A O 17
ATOM 29905 N N . LYS A 1 70 ? -7.805 -7.830 8.298 1.00 0.00 70 LYS A N 17
ATOM 29906 C CA . LYS A 1 70 ? -9.110 -7.223 7.951 1.00 0.00 70 LYS A CA 17
ATOM 29907 C C . LYS A 1 70 ? -9.368 -7.199 6.436 1.00 0.00 70 LYS A C 17
ATOM 29908 O O . LYS A 1 70 ? -10.478 -7.498 5.999 1.00 0.00 70 LYS A O 17
ATOM 29927 N N . LEU A 1 71 ? -8.344 -6.884 5.636 1.00 0.00 71 LEU A N 17
ATOM 29928 C CA . LEU A 1 71 ? -8.416 -6.812 4.169 1.00 0.00 71 LEU A CA 17
ATOM 29929 C C . LEU A 1 71 ? -8.412 -8.195 3.483 1.00 0.00 71 LEU A C 17
ATOM 29930 O O . LEU A 1 71 ? -8.630 -8.281 2.273 1.00 0.00 71 LEU A O 17
ATOM 29946 N N . GLY A 1 72 ? -8.202 -9.276 4.244 1.00 0.00 72 GLY A N 17
ATOM 29947 C CA . GLY A 1 72 ? -8.375 -10.657 3.784 1.00 0.00 72 GLY A CA 17
ATOM 29948 C C . GLY A 1 72 ? -7.252 -11.190 2.887 1.00 0.00 72 GLY A C 17
ATOM 29949 O O . GLY A 1 72 ? -7.496 -12.098 2.086 1.00 0.00 72 GLY A O 17
ATOM 29953 N N . VAL A 1 73 ? -6.034 -10.641 2.988 1.00 0.00 73 VAL A N 17
ATOM 29954 C CA . VAL A 1 73 ? -4.860 -11.147 2.249 1.00 0.00 73 VAL A CA 17
ATOM 29955 C C . VAL A 1 73 ? -4.424 -12.526 2.772 1.00 0.00 73 VAL A C 17
ATOM 29956 O O . VAL A 1 73 ? -4.731 -12.897 3.909 1.00 0.00 73 VAL A O 17
ATOM 29969 N N . ASP A 1 74 ? -3.699 -13.299 1.958 1.00 0.00 74 ASP A N 17
ATOM 29970 C CA . ASP A 1 74 ? -3.188 -14.614 2.372 1.00 0.00 74 ASP A CA 17
ATOM 29971 C C . ASP A 1 74 ? -2.131 -14.496 3.489 1.00 0.00 74 ASP A C 17
ATOM 29972 O O . ASP A 1 74 ? -1.313 -13.576 3.495 1.00 0.00 74 ASP A O 17
ATOM 29981 N N . GLU A 1 75 ? -2.129 -15.441 4.433 1.00 0.00 75 GLU A N 17
ATOM 29982 C CA . GLU A 1 75 ? -1.252 -15.423 5.615 1.00 0.00 75 GLU A CA 17
ATOM 29983 C C . GLU A 1 75 ? 0.250 -15.429 5.273 1.00 0.00 75 GLU A C 17
ATOM 29984 O O . GLU A 1 75 ? 1.043 -14.852 6.021 1.00 0.00 75 GLU A O 17
ATOM 29996 N N . GLU A 1 76 ? 0.651 -16.011 4.134 1.00 0.00 76 GLU A N 17
ATOM 29997 C CA . GLU A 1 76 ? 2.029 -15.916 3.632 1.00 0.00 76 GLU A CA 17
ATOM 29998 C C . GLU A 1 76 ? 2.427 -14.458 3.378 1.00 0.00 76 GLU A C 17
ATOM 29999 O O . GLU A 1 76 ? 3.507 -14.038 3.776 1.00 0.00 76 GLU A O 17
ATOM 30011 N N . ILE A 1 77 ? 1.557 -13.667 2.747 1.00 0.00 77 ILE A N 17
ATOM 30012 C CA . ILE A 1 77 ? 1.841 -12.272 2.389 1.00 0.00 77 ILE A CA 17
ATOM 30013 C C . ILE A 1 77 ? 2.063 -11.439 3.658 1.00 0.00 77 ILE A C 17
ATOM 30014 O O . ILE A 1 77 ? 2.979 -10.626 3.692 1.00 0.00 77 ILE A O 17
ATOM 30030 N N . ILE A 1 78 ? 1.300 -11.680 4.731 1.00 0.00 78 ILE A N 17
ATOM 30031 C CA . ILE A 1 78 ? 1.434 -10.946 5.998 1.00 0.00 78 ILE A CA 17
ATOM 30032 C C . ILE A 1 78 ? 2.830 -11.149 6.607 1.00 0.00 78 ILE A C 17
ATOM 30033 O O . ILE A 1 78 ? 3.544 -10.175 6.857 1.00 0.00 78 ILE A O 17
ATOM 30049 N N . ARG A 1 79 ? 3.261 -12.406 6.789 1.00 0.00 79 ARG A N 17
ATOM 30050 C CA . ARG A 1 79 ? 4.604 -12.723 7.319 1.00 0.00 79 ARG A CA 17
ATOM 30051 C C . ARG A 1 79 ? 5.727 -12.369 6.347 1.00 0.00 79 ARG A C 17
ATOM 30052 O O . ARG A 1 79 ? 6.812 -11.985 6.784 1.00 0.00 79 ARG A O 17
ATOM 30073 N N . ARG A 1 80 ? 5.471 -12.466 5.037 1.00 0.00 80 ARG A N 17
ATOM 30074 C CA . ARG A 1 80 ? 6.473 -12.224 3.996 1.00 0.00 80 ARG A CA 17
ATOM 30075 C C . ARG A 1 80 ? 6.791 -10.734 3.883 1.00 0.00 80 ARG A C 17
ATOM 30076 O O . ARG A 1 80 ? 7.946 -10.329 3.979 1.00 0.00 80 ARG A O 17
ATOM 30097 N N . ILE A 1 81 ? 5.751 -9.914 3.749 1.00 0.00 81 ILE A N 17
ATOM 30098 C CA . ILE A 1 81 ? 5.858 -8.452 3.621 1.00 0.00 81 ILE A CA 17
ATOM 30099 C C . ILE A 1 81 ? 6.367 -7.795 4.911 1.00 0.00 81 ILE A C 17
ATOM 30100 O O . ILE A 1 81 ? 7.150 -6.853 4.811 1.00 0.00 81 ILE A O 17
ATOM 30116 N N . LYS A 1 82 ? 6.046 -8.314 6.109 1.00 0.00 82 LYS A N 17
ATOM 30117 C CA . LYS A 1 82 ? 6.685 -7.861 7.368 1.00 0.00 82 LYS A CA 17
ATOM 30118 C C . LYS A 1 82 ? 8.216 -7.858 7.293 1.00 0.00 82 LYS A C 17
ATOM 30119 O O . LYS A 1 82 ? 8.840 -6.895 7.736 1.00 0.00 82 LYS A O 17
ATOM 30138 N N . ARG A 1 83 ? 8.834 -8.882 6.685 1.00 0.00 83 ARG A N 17
ATOM 30139 C CA . ARG A 1 83 ? 10.297 -8.945 6.526 1.00 0.00 83 ARG A CA 17
ATOM 30140 C C . ARG A 1 83 ? 10.819 -7.869 5.573 1.00 0.00 83 ARG A C 17
ATOM 30141 O O . ARG A 1 83 ? 11.854 -7.268 5.851 1.00 0.00 83 ARG A O 17
ATOM 30162 N N . LEU A 1 84 ? 10.104 -7.600 4.484 1.00 0.00 84 LEU A N 17
ATOM 30163 C CA . LEU A 1 84 ? 10.478 -6.579 3.494 1.00 0.00 84 LEU A CA 17
ATOM 30164 C C . LEU A 1 84 ? 10.230 -5.147 4.005 1.00 0.00 84 LEU A C 17
ATOM 30165 O O . LEU A 1 84 ? 10.959 -4.220 3.653 1.00 0.00 84 LEU A O 17
ATOM 30181 N N . ARG A 1 85 ? 9.261 -4.976 4.913 1.00 0.00 85 ARG A N 17
ATOM 30182 C CA . ARG A 1 85 ? 9.029 -3.742 5.684 1.00 0.00 85 ARG A CA 17
ATOM 30183 C C . ARG A 1 85 ? 10.199 -3.483 6.638 1.00 0.00 85 ARG A C 17
ATOM 30184 O O . ARG A 1 85 ? 10.655 -2.347 6.745 1.00 0.00 85 ARG A O 17
ATOM 30205 N N . LYS A 1 86 ? 10.737 -4.534 7.271 1.00 0.00 86 LYS A N 17
ATOM 30206 C CA . LYS A 1 86 ? 11.915 -4.466 8.166 1.00 0.00 86 LYS A CA 17
ATOM 30207 C C . LYS A 1 86 ? 13.237 -4.065 7.481 1.00 0.00 86 LYS A C 17
ATOM 30208 O O . LYS A 1 86 ? 14.195 -3.736 8.179 1.00 0.00 86 LYS A O 17
ATOM 30227 N N . GLU A 1 87 ? 13.301 -4.012 6.144 1.00 0.00 87 GLU A N 17
ATOM 30228 C CA . GLU A 1 87 ? 14.427 -3.399 5.409 1.00 0.00 87 GLU A CA 17
ATOM 30229 C C . GLU A 1 87 ? 14.361 -1.852 5.408 1.00 0.00 87 GLU A C 17
ATOM 30230 O O . GLU A 1 87 ? 15.341 -1.194 5.052 1.00 0.00 87 GLU A O 17
ATOM 30242 N N . GLY A 1 88 ? 13.219 -1.257 5.781 1.00 0.00 88 GLY A N 17
ATOM 30243 C CA . GLY A 1 88 ? 12.988 0.195 5.792 1.00 0.00 88 GLY A CA 17
ATOM 30244 C C . GLY A 1 88 ? 12.750 0.823 4.409 1.00 0.00 88 GLY A C 17
ATOM 30245 O O . GLY A 1 88 ? 12.751 2.049 4.284 1.00 0.00 88 GLY A O 17
ATOM 30249 N N . GLN A 1 89 ? 12.557 0.005 3.368 1.00 0.00 89 GLN A N 17
ATOM 30250 C CA . GLN A 1 89 ? 12.405 0.442 1.976 1.00 0.00 89 GLN A CA 17
ATOM 30251 C C . GLN A 1 89 ? 10.973 0.885 1.642 1.00 0.00 89 GLN A C 17
ATOM 30252 O O . GLN A 1 89 ? 10.755 1.925 1.020 1.00 0.00 89 GLN A O 17
ATOM 30266 N N . ILE A 1 90 ? 9.992 0.096 2.076 1.00 0.00 90 ILE A N 17
ATOM 30267 C CA . ILE A 1 90 ? 8.575 0.260 1.767 1.00 0.00 90 ILE A CA 17
ATOM 30268 C C . ILE A 1 90 ? 7.969 1.327 2.681 1.00 0.00 90 ILE A C 17
ATOM 30269 O O . ILE A 1 90 ? 7.984 1.196 3.906 1.00 0.00 90 ILE A O 17
ATOM 30285 N N . LYS A 1 91 ? 7.380 2.354 2.060 1.00 0.00 91 LYS A N 17
ATOM 30286 C CA . LYS A 1 91 ? 6.536 3.363 2.728 1.00 0.00 91 LYS A CA 17
ATOM 30287 C C . LYS A 1 91 ? 5.060 3.167 2.384 1.00 0.00 91 LYS A C 17
ATOM 30288 O O . LYS A 1 91 ? 4.193 3.784 3.000 1.00 0.00 91 LYS A O 17
ATOM 30307 N N . LEU A 1 92 ? 4.765 2.319 1.396 1.00 0.00 92 LEU A N 17
ATOM 30308 C CA . LEU A 1 92 ? 3.424 2.175 0.838 1.00 0.00 92 LEU A CA 17
ATOM 30309 C C . LEU A 1 92 ? 3.182 0.772 0.257 1.00 0.00 92 LEU A C 17
ATOM 30310 O O . LEU A 1 92 ? 4.031 0.216 -0.437 1.00 0.00 92 LEU A O 17
ATOM 30326 N N . VAL A 1 93 ? 2.006 0.202 0.506 1.00 0.00 93 VAL A N 17
ATOM 30327 C CA . VAL A 1 93 ? 1.538 -1.035 -0.143 1.00 0.00 93 VAL A CA 17
ATOM 30328 C C . VAL A 1 93 ? 0.199 -0.810 -0.826 1.00 0.00 93 VAL A C 17
ATOM 30329 O O . VAL A 1 93 ? -0.644 -0.065 -0.329 1.00 0.00 93 VAL A O 17
ATOM 30342 N N . ILE A 1 94 ? 0.005 -1.464 -1.968 1.00 0.00 94 ILE A N 17
ATOM 30343 C CA . ILE A 1 94 ? -1.233 -1.432 -2.758 1.00 0.00 94 ILE A CA 17
ATOM 30344 C C . ILE A 1 94 ? -1.811 -2.847 -2.778 1.00 0.00 94 ILE A C 17
ATOM 30345 O O . ILE A 1 94 ? -1.053 -3.796 -2.962 1.00 0.00 94 ILE A O 17
ATOM 30361 N N . ILE A 1 95 ? -3.116 -3.028 -2.558 1.00 0.00 95 ILE A N 17
ATOM 30362 C CA . ILE A 1 95 ? -3.706 -4.356 -2.354 1.00 0.00 95 ILE A CA 17
ATOM 30363 C C . ILE A 1 95 ? -4.966 -4.525 -3.194 1.00 0.00 95 ILE A C 17
ATOM 30364 O O . ILE A 1 95 ? -5.892 -3.721 -3.124 1.00 0.00 95 ILE A O 17
ATOM 30380 N N . GLU A 1 96 ? -5.020 -5.612 -3.950 1.00 0.00 96 GLU A N 17
ATOM 30381 C CA . GLU A 1 96 ? -6.219 -6.097 -4.628 1.00 0.00 96 GLU A CA 17
ATOM 30382 C C . GLU A 1 96 ? -6.780 -7.262 -3.801 1.00 0.00 96 GLU A C 17
ATOM 30383 O O . GLU A 1 96 ? -6.060 -8.222 -3.521 1.00 0.00 96 GLU A O 17
ATOM 30395 N N . GLY A 1 97 ? -8.052 -7.184 -3.408 1.00 0.00 97 GLY A N 17
ATOM 30396 C CA . GLY A 1 97 ? -8.757 -8.255 -2.683 1.00 0.00 97 GLY A CA 17
ATOM 30397 C C . GLY A 1 97 ? -10.222 -8.407 -3.109 1.00 0.00 97 GLY A C 17
ATOM 30398 O O . GLY A 1 97 ? -11.086 -8.696 -2.279 1.00 0.00 97 GLY A O 17
ATOM 30402 N N . SER A 1 98 ? -10.504 -8.172 -4.393 1.00 0.00 98 SER A N 17
ATOM 30403 C CA . SER A 1 98 ? -11.860 -8.030 -4.952 1.00 0.00 98 SER A CA 17
ATOM 30404 C C . SER A 1 98 ? -12.116 -8.848 -6.233 1.00 0.00 98 SER A C 17
ATOM 30405 O O . SER A 1 98 ? -13.180 -8.746 -6.846 1.00 0.00 98 SER A O 17
ATOM 30413 N N . LEU A 1 99 ? -11.165 -9.703 -6.623 1.00 0.00 99 LEU A N 17
ATOM 30414 C CA . LEU A 1 99 ? -11.223 -10.569 -7.817 1.00 0.00 99 LEU A CA 17
ATOM 30415 C C . LEU A 1 99 ? -11.936 -11.929 -7.580 1.00 0.00 99 LEU A C 17
ATOM 30416 O O . LEU A 1 99 ? -11.835 -12.839 -8.400 1.00 0.00 99 LEU A O 17
ATOM 30432 N N . GLU A 1 100 ? -12.681 -12.063 -6.474 1.00 0.00 100 GLU A N 17
ATOM 30433 C CA . GLU A 1 100 ? -13.566 -13.194 -6.125 1.00 0.00 100 GLU A CA 17
ATOM 30434 C C . GLU A 1 100 ? -12.890 -14.586 -6.137 1.00 0.00 100 GLU A C 17
ATOM 30435 O O . GLU A 1 100 ? -12.996 -15.357 -7.097 1.00 0.00 100 GLU A O 17
ATOM 30447 N N . HIS A 1 101 ? -12.224 -14.937 -5.030 1.00 0.00 101 HIS A N 17
ATOM 30448 C CA . HIS A 1 101 ? -11.657 -16.275 -4.804 1.00 0.00 101 HIS A CA 17
ATOM 30449 C C . HIS A 1 101 ? -12.744 -17.368 -4.682 1.00 0.00 101 HIS A C 17
ATOM 30450 O O . HIS A 1 101 ? -13.878 -17.103 -4.267 1.00 0.00 101 HIS A O 17
ATOM 30464 N N . HIS A 1 102 ? -12.383 -18.613 -5.008 1.00 0.00 102 HIS A N 17
ATOM 30465 C CA . HIS A 1 102 ? -13.253 -19.791 -4.886 1.00 0.00 102 HIS A CA 17
ATOM 30466 C C . HIS A 1 102 ? -13.426 -20.264 -3.426 1.00 0.00 102 HIS A C 17
ATOM 30467 O O . HIS A 1 102 ? -12.580 -20.001 -2.566 1.00 0.00 102 HIS A O 17
ATOM 30481 N N . HIS A 1 103 ? -14.519 -20.988 -3.153 1.00 0.00 103 HIS A N 17
ATOM 30482 C CA . HIS A 1 103 ? -14.843 -21.536 -1.823 1.00 0.00 103 HIS A CA 17
ATOM 30483 C C . HIS A 1 103 ? -15.631 -22.861 -1.871 1.00 0.00 103 HIS A C 17
ATOM 30484 O O . HIS A 1 103 ? -15.358 -23.766 -1.078 1.00 0.00 103 HIS A O 17
ATOM 30498 N N . HIS A 1 104 ? -16.594 -23.001 -2.791 1.00 0.00 104 HIS A N 17
ATOM 30499 C CA . HIS A 1 104 ? -17.498 -24.156 -2.855 1.00 0.00 104 HIS A CA 17
ATOM 30500 C C . HIS A 1 104 ? -16.777 -25.472 -3.215 1.00 0.00 104 HIS A C 17
ATOM 30501 O O . HIS A 1 104 ? -16.052 -25.546 -4.212 1.00 0.00 104 HIS A O 17
ATOM 30515 N N . HIS A 1 105 ? -17.017 -26.516 -2.415 1.00 0.00 105 HIS A N 17
ATOM 30516 C CA . HIS A 1 105 ? -16.486 -27.877 -2.572 1.00 0.00 105 HIS A CA 17
ATOM 30517 C C . HIS A 1 105 ? -17.535 -28.931 -2.159 1.00 0.00 105 HIS A C 17
ATOM 30518 O O . HIS A 1 105 ? -18.438 -28.644 -1.363 1.00 0.00 105 HIS A O 17
ATOM 30532 N N . HIS A 1 106 ? -17.395 -30.160 -2.674 1.00 0.00 106 HIS A N 17
ATOM 30533 C CA . HIS A 1 106 ? -18.230 -31.326 -2.336 1.00 0.00 106 HIS A CA 17
ATOM 30534 C C . HIS A 1 106 ? -17.599 -32.198 -1.231 1.00 0.00 106 HIS A C 17
ATOM 30535 O O . HIS A 1 106 ? -18.321 -32.559 -0.273 1.00 0.00 106 HIS A O 17
ATOM 30550 N N . GLY A 1 1 ? -6.705 -10.720 -5.904 1.00 0.00 1 GLY A N 18
ATOM 30551 C CA . GLY A 1 1 ? -5.530 -10.353 -6.719 1.00 0.00 1 GLY A CA 18
ATOM 30552 C C . GLY A 1 1 ? -4.253 -10.623 -5.945 1.00 0.00 1 GLY A C 18
ATOM 30553 O O . GLY A 1 1 ? -4.035 -11.755 -5.509 1.00 0.00 1 GLY A O 18
ATOM 30559 N N . LYS A 1 2 ? -3.415 -9.598 -5.749 1.00 0.00 2 LYS A N 18
ATOM 30560 C CA . LYS A 1 2 ? -2.164 -9.656 -4.967 1.00 0.00 2 LYS A CA 18
ATOM 30561 C C . LYS A 1 2 ? -1.923 -8.349 -4.197 1.00 0.00 2 LYS A C 18
ATOM 30562 O O . LYS A 1 2 ? -2.607 -7.347 -4.411 1.00 0.00 2 LYS A O 18
ATOM 30581 N N . LEU A 1 3 ? -0.945 -8.386 -3.297 1.00 0.00 3 LEU A N 18
ATOM 30582 C CA . LEU A 1 3 ? -0.412 -7.262 -2.526 1.00 0.00 3 LEU A CA 18
ATOM 30583 C C . LEU A 1 3 ? 1.002 -6.923 -3.028 1.00 0.00 3 LEU A C 18
ATOM 30584 O O . LEU A 1 3 ? 1.845 -7.804 -3.208 1.00 0.00 3 LEU A O 18
ATOM 30600 N N . TYR A 1 4 ? 1.225 -5.634 -3.280 1.00 0.00 4 TYR A N 18
ATOM 30601 C CA . TYR A 1 4 ? 2.386 -5.041 -3.940 1.00 0.00 4 TYR A CA 18
ATOM 30602 C C . TYR A 1 4 ? 3.161 -4.120 -3.003 1.00 0.00 4 TYR A C 18
ATOM 30603 O O . TYR A 1 4 ? 2.618 -3.189 -2.402 1.00 0.00 4 TYR A O 18
ATOM 30621 N N . GLU A 1 5 ? 4.459 -4.385 -2.914 1.00 0.00 5 GLU A N 18
ATOM 30622 C CA . GLU A 1 5 ? 5.437 -3.623 -2.157 1.00 0.00 5 GLU A CA 18
ATOM 30623 C C . GLU A 1 5 ? 5.922 -2.400 -2.959 1.00 0.00 5 GLU A C 18
ATOM 30624 O O . GLU A 1 5 ? 6.512 -2.527 -4.035 1.00 0.00 5 GLU A O 18
ATOM 30636 N N . VAL A 1 6 ? 5.623 -1.200 -2.452 1.00 0.00 6 VAL A N 18
ATOM 30637 C CA . VAL A 1 6 ? 5.938 0.090 -3.111 1.00 0.00 6 VAL A CA 18
ATOM 30638 C C . VAL A 1 6 ? 6.971 0.936 -2.345 1.00 0.00 6 VAL A C 18
ATOM 30639 O O . VAL A 1 6 ? 6.775 1.324 -1.191 1.00 0.00 6 VAL A O 18
ATOM 30652 N N . ASP A 1 7 ? 8.080 1.265 -3.014 1.00 0.00 7 ASP A N 18
ATOM 30653 C CA . ASP A 1 7 ? 9.201 2.041 -2.449 1.00 0.00 7 ASP A CA 18
ATOM 30654 C C . ASP A 1 7 ? 9.527 3.354 -3.193 1.00 0.00 7 ASP A C 18
ATOM 30655 O O . ASP A 1 7 ? 10.275 4.179 -2.664 1.00 0.00 7 ASP A O 18
ATOM 30664 N N . SER A 1 8 ? 8.981 3.551 -4.400 1.00 0.00 8 SER A N 18
ATOM 30665 C CA . SER A 1 8 ? 9.306 4.668 -5.303 1.00 0.00 8 SER A CA 18
ATOM 30666 C C . SER A 1 8 ? 8.049 5.313 -5.916 1.00 0.00 8 SER A C 18
ATOM 30667 O O . SER A 1 8 ? 7.087 4.596 -6.212 1.00 0.00 8 SER A O 18
ATOM 30675 N N . PRO A 1 9 ? 8.047 6.635 -6.189 1.00 0.00 9 PRO A N 18
ATOM 30676 C CA . PRO A 1 9 ? 6.905 7.330 -6.798 1.00 0.00 9 PRO A CA 18
ATOM 30677 C C . PRO A 1 9 ? 6.637 6.908 -8.241 1.00 0.00 9 PRO A C 18
ATOM 30678 O O . PRO A 1 9 ? 5.502 6.999 -8.718 1.00 0.00 9 PRO A O 18
ATOM 30689 N N . ASP A 1 10 ? 7.662 6.421 -8.942 1.00 0.00 10 ASP A N 18
ATOM 30690 C CA . ASP A 1 10 ? 7.495 5.881 -10.286 1.00 0.00 10 ASP A CA 18
ATOM 30691 C C . ASP A 1 10 ? 6.776 4.519 -10.257 1.00 0.00 10 ASP A C 18
ATOM 30692 O O . ASP A 1 10 ? 5.965 4.224 -11.133 1.00 0.00 10 ASP A O 18
ATOM 30701 N N . SER A 1 11 ? 7.009 3.710 -9.215 1.00 0.00 11 SER A N 18
ATOM 30702 C CA . SER A 1 11 ? 6.311 2.434 -8.997 1.00 0.00 11 SER A CA 18
ATOM 30703 C C . SER A 1 11 ? 4.825 2.644 -8.694 1.00 0.00 11 SER A C 18
ATOM 30704 O O . SER A 1 11 ? 3.997 1.849 -9.136 1.00 0.00 11 SER A O 18
ATOM 30712 N N . VAL A 1 12 ? 4.469 3.748 -8.021 1.00 0.00 12 VAL A N 18
ATOM 30713 C CA . VAL A 1 12 ? 3.069 4.175 -7.854 1.00 0.00 12 VAL A CA 18
ATOM 30714 C C . VAL A 1 12 ? 2.406 4.383 -9.217 1.00 0.00 12 VAL A C 18
ATOM 30715 O O . VAL A 1 12 ? 1.326 3.848 -9.450 1.00 0.00 12 VAL A O 18
ATOM 30728 N N . GLU A 1 13 ? 3.059 5.090 -10.147 1.00 0.00 13 GLU A N 18
ATOM 30729 C CA . GLU A 1 13 ? 2.522 5.299 -11.500 1.00 0.00 13 GLU A CA 18
ATOM 30730 C C . GLU A 1 13 ? 2.441 3.988 -12.301 1.00 0.00 13 GLU A C 18
ATOM 30731 O O . GLU A 1 13 ? 1.437 3.728 -12.963 1.00 0.00 13 GLU A O 18
ATOM 30743 N N . LYS A 1 14 ? 3.458 3.125 -12.206 1.00 0.00 14 LYS A N 18
ATOM 30744 C CA . LYS A 1 14 ? 3.491 1.828 -12.910 1.00 0.00 14 LYS A CA 18
ATOM 30745 C C . LYS A 1 14 ? 2.358 0.905 -12.456 1.00 0.00 14 LYS A C 18
ATOM 30746 O O . LYS A 1 14 ? 1.676 0.314 -13.293 1.00 0.00 14 LYS A O 18
ATOM 30765 N N . ILE A 1 15 ? 2.096 0.842 -11.149 1.00 0.00 15 ILE A N 18
ATOM 30766 C CA . ILE A 1 15 ? 0.970 0.080 -10.591 1.00 0.00 15 ILE A CA 18
ATOM 30767 C C . ILE A 1 15 ? -0.365 0.756 -10.938 1.00 0.00 15 ILE A C 18
ATOM 30768 O O . ILE A 1 15 ? -1.299 0.073 -11.353 1.00 0.00 15 ILE A O 18
ATOM 30784 N N . ALA A 1 16 ? -0.464 2.086 -10.866 1.00 0.00 16 ALA A N 18
ATOM 30785 C CA . ALA A 1 16 ? -1.666 2.834 -11.245 1.00 0.00 16 ALA A CA 18
ATOM 30786 C C . ALA A 1 16 ? -2.076 2.616 -12.713 1.00 0.00 16 ALA A C 18
ATOM 30787 O O . ALA A 1 16 ? -3.271 2.535 -13.007 1.00 0.00 16 ALA A O 18
ATOM 30794 N N . ARG A 1 17 ? -1.104 2.462 -13.623 1.00 0.00 17 ARG A N 18
ATOM 30795 C CA . ARG A 1 17 ? -1.327 2.100 -15.034 1.00 0.00 17 ARG A CA 18
ATOM 30796 C C . ARG A 1 17 ? -1.852 0.668 -15.201 1.00 0.00 17 ARG A C 18
ATOM 30797 O O . ARG A 1 17 ? -2.715 0.441 -16.046 1.00 0.00 17 ARG A O 18
ATOM 30818 N N . GLU A 1 18 ? -1.398 -0.286 -14.382 1.00 0.00 18 GLU A N 18
ATOM 30819 C CA . GLU A 1 18 ? -1.925 -1.664 -14.381 1.00 0.00 18 GLU A CA 18
ATOM 30820 C C . GLU A 1 18 ? -3.321 -1.762 -13.736 1.00 0.00 18 GLU A C 18
ATOM 30821 O O . GLU A 1 18 ? -4.161 -2.546 -14.185 1.00 0.00 18 GLU A O 18
ATOM 30833 N N . LEU A 1 19 ? -3.593 -0.934 -12.722 1.00 0.00 19 LEU A N 18
ATOM 30834 C CA . LEU A 1 19 ? -4.892 -0.811 -12.049 1.00 0.00 19 LEU A CA 18
ATOM 30835 C C . LEU A 1 19 ? -5.900 0.091 -12.798 1.00 0.00 19 LEU A C 18
ATOM 30836 O O . LEU A 1 19 ? -7.070 0.152 -12.415 1.00 0.00 19 LEU A O 18
ATOM 30852 N N . GLY A 1 20 ? -5.477 0.773 -13.869 1.00 0.00 20 GLY A N 18
ATOM 30853 C CA . GLY A 1 20 ? -6.333 1.616 -14.716 1.00 0.00 20 GLY A CA 18
ATOM 30854 C C . GLY A 1 20 ? -6.862 2.888 -14.032 1.00 0.00 20 GLY A C 18
ATOM 30855 O O . GLY A 1 20 ? -7.984 3.312 -14.320 1.00 0.00 20 GLY A O 18
ATOM 30859 N N . LEU A 1 21 ? -6.098 3.476 -13.105 1.00 0.00 21 LEU A N 18
ATOM 30860 C CA . LEU A 1 21 ? -6.522 4.638 -12.309 1.00 0.00 21 LEU A CA 18
ATOM 30861 C C . LEU A 1 21 ? -6.639 5.933 -13.134 1.00 0.00 21 LEU A C 18
ATOM 30862 O O . LEU A 1 21 ? -5.898 6.152 -14.097 1.00 0.00 21 LEU A O 18
ATOM 30878 N N . SER A 1 22 ? -7.542 6.821 -12.706 1.00 0.00 22 SER A N 18
ATOM 30879 C CA . SER A 1 22 ? -7.681 8.192 -13.230 1.00 0.00 22 SER A CA 18
ATOM 30880 C C . SER A 1 22 ? -6.553 9.110 -12.735 1.00 0.00 22 SER A C 18
ATOM 30881 O O . SER A 1 22 ? -5.903 8.821 -11.731 1.00 0.00 22 SER A O 18
ATOM 30889 N N . GLU A 1 23 ? -6.344 10.253 -13.395 1.00 0.00 23 GLU A N 18
ATOM 30890 C CA . GLU A 1 23 ? -5.250 11.193 -13.075 1.00 0.00 23 GLU A CA 18
ATOM 30891 C C . GLU A 1 23 ? -5.305 11.711 -11.626 1.00 0.00 23 GLU A C 18
ATOM 30892 O O . GLU A 1 23 ? -4.280 11.778 -10.948 1.00 0.00 23 GLU A O 18
ATOM 30904 N N . GLU A 1 24 ? -6.501 12.023 -11.118 1.00 0.00 24 GLU A N 18
ATOM 30905 C CA . GLU A 1 24 ? -6.698 12.482 -9.732 1.00 0.00 24 GLU A CA 18
ATOM 30906 C C . GLU A 1 24 ? -6.489 11.352 -8.709 1.00 0.00 24 GLU A C 18
ATOM 30907 O O . GLU A 1 24 ? -5.939 11.587 -7.630 1.00 0.00 24 GLU A O 18
ATOM 30919 N N . GLN A 1 25 ? -6.864 10.116 -9.060 1.00 0.00 25 GLN A N 18
ATOM 30920 C CA . GLN A 1 25 ? -6.647 8.937 -8.214 1.00 0.00 25 GLN A CA 18
ATOM 30921 C C . GLN A 1 25 ? -5.156 8.577 -8.138 1.00 0.00 25 GLN A C 18
ATOM 30922 O O . GLN A 1 25 ? -4.659 8.269 -7.057 1.00 0.00 25 GLN A O 18
ATOM 30936 N N . LEU A 1 26 ? -4.413 8.698 -9.247 1.00 0.00 26 LEU A N 18
ATOM 30937 C CA . LEU A 1 26 ? -2.951 8.606 -9.245 1.00 0.00 26 LEU A CA 18
ATOM 30938 C C . LEU A 1 26 ? -2.347 9.693 -8.344 1.00 0.00 26 LEU A C 18
ATOM 30939 O O . LEU A 1 26 ? -1.582 9.375 -7.434 1.00 0.00 26 LEU A O 18
ATOM 30955 N N . ARG A 1 27 ? -2.710 10.966 -8.561 1.00 0.00 27 ARG A N 18
ATOM 30956 C CA . ARG A 1 27 ? -2.151 12.120 -7.833 1.00 0.00 27 ARG A CA 18
ATOM 30957 C C . ARG A 1 27 ? -2.342 12.006 -6.316 1.00 0.00 27 ARG A C 18
ATOM 30958 O O . ARG A 1 27 ? -1.427 12.341 -5.565 1.00 0.00 27 ARG A O 18
ATOM 30979 N N . ARG A 1 28 ? -3.475 11.452 -5.865 1.00 0.00 28 ARG A N 18
ATOM 30980 C CA . ARG A 1 28 ? -3.746 11.143 -4.449 1.00 0.00 28 ARG A CA 18
ATOM 30981 C C . ARG A 1 28 ? -2.726 10.159 -3.871 1.00 0.00 28 ARG A C 18
ATOM 30982 O O . ARG A 1 28 ? -2.164 10.439 -2.812 1.00 0.00 28 ARG A O 18
ATOM 31003 N N . ILE A 1 29 ? -2.410 9.076 -4.586 1.00 0.00 29 ILE A N 18
ATOM 31004 C CA . ILE A 1 29 ? -1.431 8.079 -4.125 1.00 0.00 29 ILE A CA 18
ATOM 31005 C C . ILE A 1 29 ? -0.009 8.656 -4.190 1.00 0.00 29 ILE A C 18
ATOM 31006 O O . ILE A 1 29 ? 0.763 8.494 -3.252 1.00 0.00 29 ILE A O 18
ATOM 31022 N N . GLN A 1 30 ? 0.344 9.396 -5.244 1.00 0.00 30 GLN A N 18
ATOM 31023 C CA . GLN A 1 30 ? 1.669 10.039 -5.343 1.00 0.00 30 GLN A CA 18
ATOM 31024 C C . GLN A 1 30 ? 1.908 11.097 -4.243 1.00 0.00 30 GLN A C 18
ATOM 31025 O O . GLN A 1 30 ? 3.033 11.228 -3.755 1.00 0.00 30 GLN A O 18
ATOM 31039 N N . LYS A 1 31 ? 0.864 11.817 -3.804 1.00 0.00 31 LYS A N 18
ATOM 31040 C CA . LYS A 1 31 ? 0.927 12.769 -2.679 1.00 0.00 31 LYS A CA 18
ATOM 31041 C C . LYS A 1 31 ? 1.010 12.068 -1.321 1.00 0.00 31 LYS A C 18
ATOM 31042 O O . LYS A 1 31 ? 1.873 12.394 -0.509 1.00 0.00 31 LYS A O 18
ATOM 31061 N N . GLU A 1 32 ? 0.147 11.088 -1.060 1.00 0.00 32 GLU A N 18
ATOM 31062 C CA . GLU A 1 32 ? 0.146 10.371 0.226 1.00 0.00 32 GLU A CA 18
ATOM 31063 C C . GLU A 1 32 ? 1.391 9.485 0.403 1.00 0.00 32 GLU A C 18
ATOM 31064 O O . GLU A 1 32 ? 1.871 9.322 1.523 1.00 0.00 32 GLU A O 18
ATOM 31076 N N . PHE A 1 33 ? 1.963 8.993 -0.700 1.00 0.00 33 PHE A N 18
ATOM 31077 C CA . PHE A 1 33 ? 3.267 8.324 -0.753 1.00 0.00 33 PHE A CA 18
ATOM 31078 C C . PHE A 1 33 ? 4.376 9.212 -0.163 1.00 0.00 33 PHE A C 18
ATOM 31079 O O . PHE A 1 33 ? 5.105 8.777 0.733 1.00 0.00 33 PHE A O 18
ATOM 31096 N N . GLU A 1 34 ? 4.487 10.473 -0.611 1.00 0.00 34 GLU A N 18
ATOM 31097 C CA . GLU A 1 34 ? 5.522 11.377 -0.094 1.00 0.00 34 GLU A CA 18
ATOM 31098 C C . GLU A 1 34 ? 5.231 11.828 1.342 1.00 0.00 34 GLU A C 18
ATOM 31099 O O . GLU A 1 34 ? 6.157 11.931 2.142 1.00 0.00 34 GLU A O 18
ATOM 31111 N N . ARG A 1 35 ? 3.957 12.021 1.713 1.00 0.00 35 ARG A N 18
ATOM 31112 C CA . ARG A 1 35 ? 3.561 12.363 3.089 1.00 0.00 35 ARG A CA 18
ATOM 31113 C C . ARG A 1 35 ? 3.852 11.221 4.066 1.00 0.00 35 ARG A C 18
ATOM 31114 O O . ARG A 1 35 ? 4.349 11.477 5.161 1.00 0.00 35 ARG A O 18
ATOM 31135 N N . ALA A 1 36 ? 3.635 9.968 3.662 1.00 0.00 36 ALA A N 18
ATOM 31136 C CA . ALA A 1 36 ? 3.985 8.792 4.456 1.00 0.00 36 ALA A CA 18
ATOM 31137 C C . ALA A 1 36 ? 5.506 8.686 4.679 1.00 0.00 36 ALA A C 18
ATOM 31138 O O . ALA A 1 36 ? 5.950 8.491 5.812 1.00 0.00 36 ALA A O 18
ATOM 31145 N N . GLU A 1 37 ? 6.306 8.902 3.629 1.00 0.00 37 GLU A N 18
ATOM 31146 C CA . GLU A 1 37 ? 7.773 8.921 3.709 1.00 0.00 37 GLU A CA 18
ATOM 31147 C C . GLU A 1 37 ? 8.290 10.079 4.585 1.00 0.00 37 GLU A C 18
ATOM 31148 O O . GLU A 1 37 ? 9.130 9.861 5.459 1.00 0.00 37 GLU A O 18
ATOM 31160 N N . ARG A 1 38 ? 7.732 11.289 4.425 1.00 0.00 38 ARG A N 18
ATOM 31161 C CA . ARG A 1 38 ? 8.079 12.494 5.209 1.00 0.00 38 ARG A CA 18
ATOM 31162 C C . ARG A 1 38 ? 7.781 12.344 6.699 1.00 0.00 38 ARG A C 18
ATOM 31163 O O . ARG A 1 38 ? 8.566 12.802 7.531 1.00 0.00 38 ARG A O 18
ATOM 31184 N N . LYS A 1 39 ? 6.652 11.713 7.042 1.00 0.00 39 LYS A N 18
ATOM 31185 C CA . LYS A 1 39 ? 6.205 11.494 8.430 1.00 0.00 39 LYS A CA 18
ATOM 31186 C C . LYS A 1 39 ? 6.730 10.191 9.062 1.00 0.00 39 LYS A C 18
ATOM 31187 O O . LYS A 1 39 ? 6.496 9.955 10.247 1.00 0.00 39 LYS A O 18
ATOM 31206 N N . GLY A 1 40 ? 7.440 9.350 8.304 1.00 0.00 40 GLY A N 18
ATOM 31207 C CA . GLY A 1 40 ? 8.031 8.093 8.788 1.00 0.00 40 GLY A CA 18
ATOM 31208 C C . GLY A 1 40 ? 7.012 6.984 9.097 1.00 0.00 40 GLY A C 18
ATOM 31209 O O . GLY A 1 40 ? 7.246 6.165 9.989 1.00 0.00 40 GLY A O 18
ATOM 31213 N N . LYS A 1 41 ? 5.875 6.971 8.387 1.00 0.00 41 LYS A N 18
ATOM 31214 C CA . LYS A 1 41 ? 4.766 6.003 8.528 1.00 0.00 41 LYS A CA 18
ATOM 31215 C C . LYS A 1 41 ? 4.618 5.111 7.287 1.00 0.00 41 LYS A C 18
ATOM 31216 O O . LYS A 1 41 ? 5.262 5.338 6.262 1.00 0.00 41 LYS A O 18
ATOM 31235 N N . LEU A 1 42 ? 3.747 4.106 7.381 1.00 0.00 42 LEU A N 18
ATOM 31236 C CA . LEU A 1 42 ? 3.369 3.204 6.285 1.00 0.00 42 LEU A CA 18
ATOM 31237 C C . LEU A 1 42 ? 1.865 3.369 6.013 1.00 0.00 42 LEU A C 18
ATOM 31238 O O . LEU A 1 42 ? 1.072 3.426 6.954 1.00 0.00 42 LEU A O 18
ATOM 31254 N N . VAL A 1 43 ? 1.460 3.455 4.741 1.00 0.00 43 VAL A N 18
ATOM 31255 C CA . VAL A 1 43 ? 0.042 3.398 4.344 1.00 0.00 43 VAL A CA 18
ATOM 31256 C C . VAL A 1 43 ? -0.280 2.173 3.501 1.00 0.00 43 VAL A C 18
ATOM 31257 O O . VAL A 1 43 ? 0.514 1.733 2.666 1.00 0.00 43 VAL A O 18
ATOM 31270 N N . ILE A 1 44 ? -1.469 1.632 3.744 1.00 0.00 44 ILE A N 18
ATOM 31271 C CA . ILE A 1 44 ? -2.033 0.458 3.085 1.00 0.00 44 ILE A CA 18
ATOM 31272 C C . ILE A 1 44 ? -3.155 0.944 2.172 1.00 0.00 44 ILE A C 18
ATOM 31273 O O . ILE A 1 44 ? -4.118 1.560 2.631 1.00 0.00 44 ILE A O 18
ATOM 31289 N N . VAL A 1 45 ? -3.011 0.681 0.878 1.00 0.00 45 VAL A N 18
ATOM 31290 C CA . VAL A 1 45 ? -3.920 1.104 -0.186 1.00 0.00 45 VAL A CA 18
ATOM 31291 C C . VAL A 1 45 ? -4.609 -0.115 -0.776 1.00 0.00 45 VAL A C 18
ATOM 31292 O O . VAL A 1 45 ? -3.971 -1.136 -1.015 1.00 0.00 45 VAL A O 18
ATOM 31305 N N . TYR A 1 46 ? -5.913 -0.024 -1.000 1.00 0.00 46 TYR A N 18
ATOM 31306 C CA . TYR A 1 46 ? -6.735 -1.112 -1.522 1.00 0.00 46 TYR A CA 18
ATOM 31307 C C . TYR A 1 46 ? -7.507 -0.688 -2.773 1.00 0.00 46 TYR A C 18
ATOM 31308 O O . TYR A 1 46 ? -8.059 0.412 -2.791 1.00 0.00 46 TYR A O 18
ATOM 31326 N N . LEU A 1 47 ? -7.597 -1.563 -3.777 1.00 0.00 47 LEU A N 18
ATOM 31327 C CA . LEU A 1 47 ? -8.475 -1.420 -4.940 1.00 0.00 47 LEU A CA 18
ATOM 31328 C C . LEU A 1 47 ? -9.574 -2.494 -4.921 1.00 0.00 47 LEU A C 18
ATOM 31329 O O . LEU A 1 47 ? -9.278 -3.693 -4.913 1.00 0.00 47 LEU A O 18
ATOM 31345 N N . THR A 1 48 ? -10.839 -2.073 -4.952 1.00 0.00 48 THR A N 18
ATOM 31346 C CA . THR A 1 48 ? -12.006 -2.975 -4.978 1.00 0.00 48 THR A CA 18
ATOM 31347 C C . THR A 1 48 ? -12.316 -3.506 -6.386 1.00 0.00 48 THR A C 18
ATOM 31348 O O . THR A 1 48 ? -11.802 -3.008 -7.391 1.00 0.00 48 THR A O 18
ATOM 31359 N N . SER A 1 49 ? -13.215 -4.492 -6.480 1.00 0.00 49 SER A N 18
ATOM 31360 C CA . SER A 1 49 ? -13.769 -4.993 -7.752 1.00 0.00 49 SER A CA 18
ATOM 31361 C C . SER A 1 49 ? -14.568 -3.944 -8.547 1.00 0.00 49 SER A C 18
ATOM 31362 O O . SER A 1 49 ? -14.740 -4.089 -9.759 1.00 0.00 49 SER A O 18
ATOM 31370 N N . ASP A 1 50 ? -15.025 -2.869 -7.894 1.00 0.00 50 ASP A N 18
ATOM 31371 C CA . ASP A 1 50 ? -15.696 -1.717 -8.518 1.00 0.00 50 ASP A CA 18
ATOM 31372 C C . ASP A 1 50 ? -14.720 -0.585 -8.913 1.00 0.00 50 ASP A C 18
ATOM 31373 O O . ASP A 1 50 ? -15.137 0.425 -9.487 1.00 0.00 50 ASP A O 18
ATOM 31382 N N . GLY A 1 51 ? -13.421 -0.733 -8.621 1.00 0.00 51 GLY A N 18
ATOM 31383 C CA . GLY A 1 51 ? -12.381 0.254 -8.928 1.00 0.00 51 GLY A CA 18
ATOM 31384 C C . GLY A 1 51 ? -12.288 1.414 -7.926 1.00 0.00 51 GLY A C 18
ATOM 31385 O O . GLY A 1 51 ? -11.626 2.414 -8.212 1.00 0.00 51 GLY A O 18
ATOM 31389 N N . LYS A 1 52 ? -12.928 1.301 -6.752 1.00 0.00 52 LYS A N 18
ATOM 31390 C CA . LYS A 1 52 ? -12.782 2.255 -5.641 1.00 0.00 52 LYS A CA 18
ATOM 31391 C C . LYS A 1 52 ? -11.412 2.059 -4.985 1.00 0.00 52 LYS A C 18
ATOM 31392 O O . LYS A 1 52 ? -11.020 0.923 -4.715 1.00 0.00 52 LYS A O 18
ATOM 31411 N N . VAL A 1 53 ? -10.707 3.158 -4.708 1.00 0.00 53 VAL A N 18
ATOM 31412 C CA . VAL A 1 53 ? -9.443 3.162 -3.958 1.00 0.00 53 VAL A CA 18
ATOM 31413 C C . VAL A 1 53 ? -9.653 3.656 -2.519 1.00 0.00 53 VAL A C 18
ATOM 31414 O O . VAL A 1 53 ? -10.319 4.669 -2.297 1.00 0.00 53 VAL A O 18
ATOM 31427 N N . GLU A 1 54 ? -9.122 2.926 -1.536 1.00 0.00 54 GLU A N 18
ATOM 31428 C CA . GLU A 1 54 ? -9.256 3.208 -0.093 1.00 0.00 54 GLU A CA 18
ATOM 31429 C C . GLU A 1 54 ? -7.900 3.127 0.635 1.00 0.00 54 GLU A C 18
ATOM 31430 O O . GLU A 1 54 ? -7.072 2.279 0.295 1.00 0.00 54 GLU A O 18
ATOM 31442 N N . ILE A 1 55 ? -7.663 4.006 1.621 1.00 0.00 55 ILE A N 18
ATOM 31443 C CA . ILE A 1 55 ? -6.366 4.203 2.304 1.00 0.00 55 ILE A CA 18
ATOM 31444 C C . ILE A 1 55 ? -6.495 3.981 3.824 1.00 0.00 55 ILE A C 18
ATOM 31445 O O . ILE A 1 55 ? -7.468 4.434 4.435 1.00 0.00 55 ILE A O 18
ATOM 31461 N N . ARG A 1 56 ? -5.492 3.352 4.452 1.00 0.00 56 ARG A N 18
ATOM 31462 C CA . ARG A 1 56 ? -5.328 3.227 5.914 1.00 0.00 56 ARG A CA 18
ATOM 31463 C C . ARG A 1 56 ? -3.885 3.548 6.333 1.00 0.00 56 ARG A C 18
ATOM 31464 O O . ARG A 1 56 ? -2.948 3.133 5.659 1.00 0.00 56 ARG A O 18
ATOM 31485 N N . GLU A 1 57 ? -3.700 4.255 7.447 1.00 0.00 57 GLU A N 18
ATOM 31486 C CA . GLU A 1 57 ? -2.385 4.601 8.020 1.00 0.00 57 GLU A CA 18
ATOM 31487 C C . GLU A 1 57 ? -1.986 3.643 9.155 1.00 0.00 57 GLU A C 18
ATOM 31488 O O . GLU A 1 57 ? -2.833 3.278 9.975 1.00 0.00 57 GLU A O 18
ATOM 31500 N N . VAL A 1 58 ? -0.698 3.280 9.250 1.00 0.00 58 VAL A N 18
ATOM 31501 C CA . VAL A 1 58 ? -0.126 2.551 10.400 1.00 0.00 58 VAL A CA 18
ATOM 31502 C C . VAL A 1 58 ? 1.194 3.163 10.883 1.00 0.00 58 VAL A C 18
ATOM 31503 O O . VAL A 1 58 ? 2.032 3.594 10.085 1.00 0.00 58 VAL A O 18
ATOM 31516 N N . THR A 1 59 ? 1.403 3.162 12.201 1.00 0.00 59 THR A N 18
ATOM 31517 C CA . THR A 1 59 ? 2.680 3.517 12.852 1.00 0.00 59 THR A CA 18
ATOM 31518 C C . THR A 1 59 ? 3.583 2.301 13.106 1.00 0.00 59 THR A C 18
ATOM 31519 O O . THR A 1 59 ? 4.809 2.421 13.038 1.00 0.00 59 THR A O 18
ATOM 31530 N N . SER A 1 60 ? 2.987 1.129 13.361 1.00 0.00 60 SER A N 18
ATOM 31531 C CA . SER A 1 60 ? 3.661 -0.097 13.823 1.00 0.00 60 SER A CA 18
ATOM 31532 C C . SER A 1 60 ? 3.074 -1.363 13.187 1.00 0.00 60 SER A C 18
ATOM 31533 O O . SER A 1 60 ? 1.947 -1.364 12.684 1.00 0.00 60 SER A O 18
ATOM 31541 N N . GLU A 1 61 ? 3.818 -2.474 13.245 1.00 0.00 61 GLU A N 18
ATOM 31542 C CA . GLU A 1 61 ? 3.407 -3.758 12.651 1.00 0.00 61 GLU A CA 18
ATOM 31543 C C . GLU A 1 61 ? 2.150 -4.378 13.292 1.00 0.00 61 GLU A C 18
ATOM 31544 O O . GLU A 1 61 ? 1.462 -5.165 12.645 1.00 0.00 61 GLU A O 18
ATOM 31556 N N . GLU A 1 62 ? 1.831 -4.025 14.542 1.00 0.00 62 GLU A N 18
ATOM 31557 C CA . GLU A 1 62 ? 0.647 -4.513 15.267 1.00 0.00 62 GLU A CA 18
ATOM 31558 C C . GLU A 1 62 ? -0.660 -4.135 14.551 1.00 0.00 62 GLU A C 18
ATOM 31559 O O . GLU A 1 62 ? -1.550 -4.966 14.373 1.00 0.00 62 GLU A O 18
ATOM 31571 N N . GLU A 1 63 ? -0.740 -2.887 14.086 1.00 0.00 63 GLU A N 18
ATOM 31572 C CA . GLU A 1 63 ? -1.816 -2.416 13.203 1.00 0.00 63 GLU A CA 18
ATOM 31573 C C . GLU A 1 63 ? -1.736 -3.084 11.824 1.00 0.00 63 GLU A C 18
ATOM 31574 O O . GLU A 1 63 ? -2.732 -3.633 11.354 1.00 0.00 63 GLU A O 18
ATOM 31586 N N . LEU A 1 64 ? -0.554 -3.074 11.192 1.00 0.00 64 LEU A N 18
ATOM 31587 C CA . LEU A 1 64 ? -0.326 -3.586 9.830 1.00 0.00 64 LEU A CA 18
ATOM 31588 C C . LEU A 1 64 ? -0.821 -5.040 9.686 1.00 0.00 64 LEU A C 18
ATOM 31589 O O . LEU A 1 64 ? -1.598 -5.358 8.786 1.00 0.00 64 LEU A O 18
ATOM 31605 N N . GLU A 1 65 ? -0.450 -5.904 10.632 1.00 0.00 65 GLU A N 18
ATOM 31606 C CA . GLU A 1 65 ? -0.893 -7.297 10.712 1.00 0.00 65 GLU A CA 18
ATOM 31607 C C . GLU A 1 65 ? -2.417 -7.418 10.874 1.00 0.00 65 GLU A C 18
ATOM 31608 O O . GLU A 1 65 ? -3.042 -8.237 10.195 1.00 0.00 65 GLU A O 18
ATOM 31620 N N . LYS A 1 66 ? -3.041 -6.582 11.720 1.00 0.00 66 LYS A N 18
ATOM 31621 C CA . LYS A 1 66 ? -4.484 -6.616 11.986 1.00 0.00 66 LYS A CA 18
ATOM 31622 C C . LYS A 1 66 ? -5.291 -6.201 10.757 1.00 0.00 66 LYS A C 18
ATOM 31623 O O . LYS A 1 66 ? -6.315 -6.812 10.453 1.00 0.00 66 LYS A O 18
ATOM 31642 N N . ILE A 1 67 ? -4.804 -5.208 10.015 1.00 0.00 67 ILE A N 18
ATOM 31643 C CA . ILE A 1 67 ? -5.418 -4.725 8.774 1.00 0.00 67 ILE A CA 18
ATOM 31644 C C . ILE A 1 67 ? -5.289 -5.778 7.671 1.00 0.00 67 ILE A C 18
ATOM 31645 O O . ILE A 1 67 ? -6.287 -6.107 7.036 1.00 0.00 67 ILE A O 18
ATOM 31661 N N . LEU A 1 68 ? -4.119 -6.398 7.485 1.00 0.00 68 LEU A N 18
ATOM 31662 C CA . LEU A 1 68 ? -3.969 -7.475 6.498 1.00 0.00 68 LEU A CA 18
ATOM 31663 C C . LEU A 1 68 ? -4.825 -8.711 6.841 1.00 0.00 68 LEU A C 18
ATOM 31664 O O . LEU A 1 68 ? -5.427 -9.302 5.940 1.00 0.00 68 LEU A O 18
ATOM 31680 N N . LYS A 1 69 ? -4.981 -9.049 8.131 1.00 0.00 69 LYS A N 18
ATOM 31681 C CA . LYS A 1 69 ? -5.928 -10.081 8.597 1.00 0.00 69 LYS A CA 18
ATOM 31682 C C . LYS A 1 69 ? -7.391 -9.699 8.316 1.00 0.00 69 LYS A C 18
ATOM 31683 O O . LYS A 1 69 ? -8.157 -10.557 7.876 1.00 0.00 69 LYS A O 18
ATOM 31702 N N . LYS A 1 70 ? -7.773 -8.424 8.488 1.00 0.00 70 LYS A N 18
ATOM 31703 C CA . LYS A 1 70 ? -9.119 -7.898 8.168 1.00 0.00 70 LYS A CA 18
ATOM 31704 C C . LYS A 1 70 ? -9.425 -7.957 6.666 1.00 0.00 70 LYS A C 18
ATOM 31705 O O . LYS A 1 70 ? -10.535 -8.324 6.277 1.00 0.00 70 LYS A O 18
ATOM 31724 N N . LEU A 1 71 ? -8.439 -7.641 5.822 1.00 0.00 71 LEU A N 18
ATOM 31725 C CA . LEU A 1 71 ? -8.559 -7.638 4.358 1.00 0.00 71 LEU A CA 18
ATOM 31726 C C . LEU A 1 71 ? -8.489 -9.050 3.738 1.00 0.00 71 LEU A C 18
ATOM 31727 O O . LEU A 1 71 ? -8.724 -9.210 2.538 1.00 0.00 71 LEU A O 18
ATOM 31743 N N . GLY A 1 72 ? -8.208 -10.081 4.544 1.00 0.00 72 GLY A N 18
ATOM 31744 C CA . GLY A 1 72 ? -8.313 -11.490 4.156 1.00 0.00 72 GLY A CA 18
ATOM 31745 C C . GLY A 1 72 ? -7.198 -12.000 3.236 1.00 0.00 72 GLY A C 18
ATOM 31746 O O . GLY A 1 72 ? -7.406 -12.987 2.525 1.00 0.00 72 GLY A O 18
ATOM 31750 N N . VAL A 1 73 ? -6.028 -11.348 3.222 1.00 0.00 73 VAL A N 18
ATOM 31751 C CA . VAL A 1 73 ? -4.858 -11.815 2.453 1.00 0.00 73 VAL A CA 18
ATOM 31752 C C . VAL A 1 73 ? -4.281 -13.105 3.059 1.00 0.00 73 VAL A C 18
ATOM 31753 O O . VAL A 1 73 ? -4.465 -13.382 4.249 1.00 0.00 73 VAL A O 18
ATOM 31766 N N . ASP A 1 74 ? -3.577 -13.905 2.256 1.00 0.00 74 ASP A N 18
ATOM 31767 C CA . ASP A 1 74 ? -2.937 -15.139 2.741 1.00 0.00 74 ASP A CA 18
ATOM 31768 C C . ASP A 1 74 ? -1.819 -14.837 3.756 1.00 0.00 74 ASP A C 18
ATOM 31769 O O . ASP A 1 74 ? -1.085 -13.860 3.620 1.00 0.00 74 ASP A O 18
ATOM 31778 N N . GLU A 1 75 ? -1.668 -15.677 4.778 1.00 0.00 75 GLU A N 18
ATOM 31779 C CA . GLU A 1 75 ? -0.737 -15.437 5.889 1.00 0.00 75 GLU A CA 18
ATOM 31780 C C . GLU A 1 75 ? 0.742 -15.405 5.463 1.00 0.00 75 GLU A C 18
ATOM 31781 O O . GLU A 1 75 ? 1.542 -14.703 6.088 1.00 0.00 75 GLU A O 18
ATOM 31793 N N . GLU A 1 76 ? 1.109 -16.086 4.371 1.00 0.00 76 GLU A N 18
ATOM 31794 C CA . GLU A 1 76 ? 2.441 -15.932 3.767 1.00 0.00 76 GLU A CA 18
ATOM 31795 C C . GLU A 1 76 ? 2.680 -14.504 3.259 1.00 0.00 76 GLU A C 18
ATOM 31796 O O . GLU A 1 76 ? 3.777 -13.977 3.426 1.00 0.00 76 GLU A O 18
ATOM 31808 N N . ILE A 1 77 ? 1.666 -13.846 2.691 1.00 0.00 77 ILE A N 18
ATOM 31809 C CA . ILE A 1 77 ? 1.776 -12.449 2.254 1.00 0.00 77 ILE A CA 18
ATOM 31810 C C . ILE A 1 77 ? 2.048 -11.549 3.466 1.00 0.00 77 ILE A C 18
ATOM 31811 O O . ILE A 1 77 ? 2.925 -10.693 3.395 1.00 0.00 77 ILE A O 18
ATOM 31827 N N . ILE A 1 78 ? 1.369 -11.779 4.598 1.00 0.00 78 ILE A N 18
ATOM 31828 C CA . ILE A 1 78 ? 1.533 -10.990 5.828 1.00 0.00 78 ILE A CA 18
ATOM 31829 C C . ILE A 1 78 ? 2.971 -11.095 6.358 1.00 0.00 78 ILE A C 18
ATOM 31830 O O . ILE A 1 78 ? 3.648 -10.074 6.497 1.00 0.00 78 ILE A O 18
ATOM 31846 N N . ARG A 1 79 ? 3.481 -12.314 6.586 1.00 0.00 79 ARG A N 18
ATOM 31847 C CA . ARG A 1 79 ? 4.865 -12.523 7.075 1.00 0.00 79 ARG A CA 18
ATOM 31848 C C . ARG A 1 79 ? 5.923 -12.055 6.070 1.00 0.00 79 ARG A C 18
ATOM 31849 O O . ARG A 1 79 ? 6.935 -11.485 6.479 1.00 0.00 79 ARG A O 18
ATOM 31870 N N . ARG A 1 80 ? 5.683 -12.235 4.763 1.00 0.00 80 ARG A N 18
ATOM 31871 C CA . ARG A 1 80 ? 6.597 -11.810 3.688 1.00 0.00 80 ARG A CA 18
ATOM 31872 C C . ARG A 1 80 ? 6.714 -10.289 3.650 1.00 0.00 80 ARG A C 18
ATOM 31873 O O . ARG A 1 80 ? 7.811 -9.750 3.746 1.00 0.00 80 ARG A O 18
ATOM 31894 N N . ILE A 1 81 ? 5.578 -9.598 3.585 1.00 0.00 81 ILE A N 18
ATOM 31895 C CA . ILE A 1 81 ? 5.509 -8.122 3.622 1.00 0.00 81 ILE A CA 18
ATOM 31896 C C . ILE A 1 81 ? 6.127 -7.553 4.910 1.00 0.00 81 ILE A C 18
ATOM 31897 O O . ILE A 1 81 ? 6.920 -6.612 4.825 1.00 0.00 81 ILE A O 18
ATOM 31913 N N . LYS A 1 82 ? 5.872 -8.144 6.088 1.00 0.00 82 LYS A N 18
ATOM 31914 C CA . LYS A 1 82 ? 6.533 -7.711 7.337 1.00 0.00 82 LYS A CA 18
ATOM 31915 C C . LYS A 1 82 ? 8.056 -7.873 7.302 1.00 0.00 82 LYS A C 18
ATOM 31916 O O . LYS A 1 82 ? 8.757 -7.022 7.849 1.00 0.00 82 LYS A O 18
ATOM 31935 N N . ARG A 1 83 ? 8.593 -8.884 6.607 1.00 0.00 83 ARG A N 18
ATOM 31936 C CA . ARG A 1 83 ? 10.045 -9.072 6.424 1.00 0.00 83 ARG A CA 18
ATOM 31937 C C . ARG A 1 83 ? 10.659 -7.951 5.580 1.00 0.00 83 ARG A C 18
ATOM 31938 O O . ARG A 1 83 ? 11.804 -7.574 5.829 1.00 0.00 83 ARG A O 18
ATOM 31959 N N . LEU A 1 84 ? 9.915 -7.398 4.616 1.00 0.00 84 LEU A N 18
ATOM 31960 C CA . LEU A 1 84 ? 10.315 -6.200 3.858 1.00 0.00 84 LEU A CA 18
ATOM 31961 C C . LEU A 1 84 ? 10.211 -4.922 4.708 1.00 0.00 84 LEU A C 18
ATOM 31962 O O . LEU A 1 84 ? 11.122 -4.093 4.708 1.00 0.00 84 LEU A O 18
ATOM 31978 N N . ARG A 1 85 ? 9.123 -4.779 5.479 1.00 0.00 85 ARG A N 18
ATOM 31979 C CA . ARG A 1 85 ? 8.895 -3.641 6.390 1.00 0.00 85 ARG A CA 18
ATOM 31980 C C . ARG A 1 85 ? 9.939 -3.573 7.509 1.00 0.00 85 ARG A C 18
ATOM 31981 O O . ARG A 1 85 ? 10.285 -2.469 7.933 1.00 0.00 85 ARG A O 18
ATOM 32002 N N . LYS A 1 86 ? 10.490 -4.712 7.943 1.00 0.00 86 LYS A N 18
ATOM 32003 C CA . LYS A 1 86 ? 11.598 -4.801 8.917 1.00 0.00 86 LYS A CA 18
ATOM 32004 C C . LYS A 1 86 ? 12.896 -4.140 8.420 1.00 0.00 86 LYS A C 18
ATOM 32005 O O . LYS A 1 86 ? 13.665 -3.620 9.226 1.00 0.00 86 LYS A O 18
ATOM 32024 N N . GLU A 1 87 ? 13.139 -4.112 7.106 1.00 0.00 87 GLU A N 18
ATOM 32025 C CA . GLU A 1 87 ? 14.255 -3.371 6.489 1.00 0.00 87 GLU A CA 18
ATOM 32026 C C . GLU A 1 87 ? 13.962 -1.864 6.312 1.00 0.00 87 GLU A C 18
ATOM 32027 O O . GLU A 1 87 ? 14.868 -1.090 5.999 1.00 0.00 87 GLU A O 18
ATOM 32039 N N . GLY A 1 88 ? 12.704 -1.436 6.478 1.00 0.00 88 GLY A N 18
ATOM 32040 C CA . GLY A 1 88 ? 12.254 -0.056 6.243 1.00 0.00 88 GLY A CA 18
ATOM 32041 C C . GLY A 1 88 ? 12.217 0.360 4.765 1.00 0.00 88 GLY A C 18
ATOM 32042 O O . GLY A 1 88 ? 12.191 1.557 4.465 1.00 0.00 88 GLY A O 18
ATOM 32046 N N . GLN A 1 89 ? 12.232 -0.596 3.827 1.00 0.00 89 GLN A N 18
ATOM 32047 C CA . GLN A 1 89 ? 12.326 -0.331 2.387 1.00 0.00 89 GLN A CA 18
ATOM 32048 C C . GLN A 1 89 ? 11.052 0.322 1.840 1.00 0.00 89 GLN A C 18
ATOM 32049 O O . GLN A 1 89 ? 11.098 1.305 1.099 1.00 0.00 89 GLN A O 18
ATOM 32063 N N . ILE A 1 90 ? 9.910 -0.217 2.256 1.00 0.00 90 ILE A N 18
ATOM 32064 C CA . ILE A 1 90 ? 8.580 0.071 1.738 1.00 0.00 90 ILE A CA 18
ATOM 32065 C C . ILE A 1 90 ? 7.957 1.204 2.552 1.00 0.00 90 ILE A C 18
ATOM 32066 O O . ILE A 1 90 ? 7.888 1.138 3.781 1.00 0.00 90 ILE A O 18
ATOM 32082 N N . LYS A 1 91 ? 7.488 2.239 1.851 1.00 0.00 91 LYS A N 18
ATOM 32083 C CA . LYS A 1 91 ? 6.805 3.412 2.433 1.00 0.00 91 LYS A CA 18
ATOM 32084 C C . LYS A 1 91 ? 5.288 3.341 2.236 1.00 0.00 91 LYS A C 18
ATOM 32085 O O . LYS A 1 91 ? 4.536 4.095 2.854 1.00 0.00 91 LYS A O 18
ATOM 32104 N N . LEU A 1 92 ? 4.845 2.433 1.364 1.00 0.00 92 LEU A N 18
ATOM 32105 C CA . LEU A 1 92 ? 3.467 2.316 0.889 1.00 0.00 92 LEU A CA 18
ATOM 32106 C C . LEU A 1 92 ? 3.215 0.900 0.344 1.00 0.00 92 LEU A C 18
ATOM 32107 O O . LEU A 1 92 ? 4.075 0.332 -0.326 1.00 0.00 92 LEU A O 18
ATOM 32123 N N . VAL A 1 93 ? 2.041 0.320 0.592 1.00 0.00 93 VAL A N 18
ATOM 32124 C CA . VAL A 1 93 ? 1.623 -0.954 -0.028 1.00 0.00 93 VAL A CA 18
ATOM 32125 C C . VAL A 1 93 ? 0.287 -0.820 -0.739 1.00 0.00 93 VAL A C 18
ATOM 32126 O O . VAL A 1 93 ? -0.571 -0.054 -0.305 1.00 0.00 93 VAL A O 18
ATOM 32139 N N . ILE A 1 94 ? 0.110 -1.569 -1.827 1.00 0.00 94 ILE A N 18
ATOM 32140 C CA . ILE A 1 94 ? -1.098 -1.557 -2.665 1.00 0.00 94 ILE A CA 18
ATOM 32141 C C . ILE A 1 94 ? -1.672 -2.972 -2.756 1.00 0.00 94 ILE A C 18
ATOM 32142 O O . ILE A 1 94 ? -0.915 -3.917 -2.945 1.00 0.00 94 ILE A O 18
ATOM 32158 N N . ILE A 1 95 ? -2.991 -3.142 -2.640 1.00 0.00 95 ILE A N 18
ATOM 32159 C CA . ILE A 1 95 ? -3.657 -4.450 -2.620 1.00 0.00 95 ILE A CA 18
ATOM 32160 C C . ILE A 1 95 ? -4.798 -4.459 -3.637 1.00 0.00 95 ILE A C 18
ATOM 32161 O O . ILE A 1 95 ? -5.583 -3.515 -3.708 1.00 0.00 95 ILE A O 18
ATOM 32177 N N . GLU A 1 96 ? -4.911 -5.531 -4.415 1.00 0.00 96 GLU A N 18
ATOM 32178 C CA . GLU A 1 96 ? -5.953 -5.719 -5.430 1.00 0.00 96 GLU A CA 18
ATOM 32179 C C . GLU A 1 96 ? -6.937 -6.822 -5.007 1.00 0.00 96 GLU A C 18
ATOM 32180 O O . GLU A 1 96 ? -6.547 -7.983 -4.851 1.00 0.00 96 GLU A O 18
ATOM 32192 N N . GLY A 1 97 ? -8.217 -6.463 -4.850 1.00 0.00 97 GLY A N 18
ATOM 32193 C CA . GLY A 1 97 ? -9.319 -7.383 -4.546 1.00 0.00 97 GLY A CA 18
ATOM 32194 C C . GLY A 1 97 ? -9.732 -8.224 -5.758 1.00 0.00 97 GLY A C 18
ATOM 32195 O O . GLY A 1 97 ? -9.063 -9.200 -6.096 1.00 0.00 97 GLY A O 18
ATOM 32199 N N . SER A 1 98 ? -10.831 -7.847 -6.424 1.00 0.00 98 SER A N 18
ATOM 32200 C CA . SER A 1 98 ? -11.347 -8.505 -7.641 1.00 0.00 98 SER A CA 18
ATOM 32201 C C . SER A 1 98 ? -11.507 -10.032 -7.495 1.00 0.00 98 SER A C 18
ATOM 32202 O O . SER A 1 98 ? -10.971 -10.831 -8.269 1.00 0.00 98 SER A O 18
ATOM 32210 N N . LEU A 1 99 ? -12.237 -10.446 -6.451 1.00 0.00 99 LEU A N 18
ATOM 32211 C CA . LEU A 1 99 ? -12.462 -11.849 -6.063 1.00 0.00 99 LEU A CA 18
ATOM 32212 C C . LEU A 1 99 ? -13.562 -12.524 -6.914 1.00 0.00 99 LEU A C 18
ATOM 32213 O O . LEU A 1 99 ? -14.550 -13.059 -6.406 1.00 0.00 99 LEU A O 18
ATOM 32229 N N . GLU A 1 100 ? -13.398 -12.461 -8.234 1.00 0.00 100 GLU A N 18
ATOM 32230 C CA . GLU A 1 100 ? -14.302 -13.030 -9.243 1.00 0.00 100 GLU A CA 18
ATOM 32231 C C . GLU A 1 100 ? -14.290 -14.575 -9.203 1.00 0.00 100 GLU A C 18
ATOM 32232 O O . GLU A 1 100 ? -13.230 -15.191 -9.043 1.00 0.00 100 GLU A O 18
ATOM 32244 N N . HIS A 1 101 ? -15.459 -15.210 -9.360 1.00 0.00 101 HIS A N 18
ATOM 32245 C CA . HIS A 1 101 ? -15.600 -16.667 -9.447 1.00 0.00 101 HIS A CA 18
ATOM 32246 C C . HIS A 1 101 ? -16.710 -17.073 -10.438 1.00 0.00 101 HIS A C 18
ATOM 32247 O O . HIS A 1 101 ? -17.878 -16.718 -10.255 1.00 0.00 101 HIS A O 18
ATOM 32261 N N . HIS A 1 102 ? -16.352 -17.851 -11.467 1.00 0.00 102 HIS A N 18
ATOM 32262 C CA . HIS A 1 102 ? -17.297 -18.449 -12.423 1.00 0.00 102 HIS A CA 18
ATOM 32263 C C . HIS A 1 102 ? -17.923 -19.749 -11.879 1.00 0.00 102 HIS A C 18
ATOM 32264 O O . HIS A 1 102 ? -17.300 -20.485 -11.110 1.00 0.00 102 HIS A O 18
ATOM 32278 N N . HIS A 1 103 ? -19.150 -20.052 -12.317 1.00 0.00 103 HIS A N 18
ATOM 32279 C CA . HIS A 1 103 ? -19.973 -21.168 -11.826 1.00 0.00 103 HIS A CA 18
ATOM 32280 C C . HIS A 1 103 ? -20.373 -22.131 -12.964 1.00 0.00 103 HIS A C 18
ATOM 32281 O O . HIS A 1 103 ? -21.557 -22.375 -13.220 1.00 0.00 103 HIS A O 18
ATOM 32295 N N . HIS A 1 104 ? -19.372 -22.661 -13.675 1.00 0.00 104 HIS A N 18
ATOM 32296 C CA . HIS A 1 104 ? -19.552 -23.650 -14.746 1.00 0.00 104 HIS A CA 18
ATOM 32297 C C . HIS A 1 104 ? -20.160 -24.972 -14.231 1.00 0.00 104 HIS A C 18
ATOM 32298 O O . HIS A 1 104 ? -19.934 -25.374 -13.083 1.00 0.00 104 HIS A O 18
ATOM 32312 N N . HIS A 1 105 ? -20.916 -25.668 -15.088 1.00 0.00 105 HIS A N 18
ATOM 32313 C CA . HIS A 1 105 ? -21.534 -26.962 -14.769 1.00 0.00 105 HIS A CA 18
ATOM 32314 C C . HIS A 1 105 ? -20.532 -28.137 -14.812 1.00 0.00 105 HIS A C 18
ATOM 32315 O O . HIS A 1 105 ? -19.438 -28.029 -15.383 1.00 0.00 105 HIS A O 18
ATOM 32329 N N . HIS A 1 106 ? -20.925 -29.275 -14.226 1.00 0.00 106 HIS A N 18
ATOM 32330 C CA . HIS A 1 106 ? -20.194 -30.550 -14.296 1.00 0.00 106 HIS A CA 18
ATOM 32331 C C . HIS A 1 106 ? -20.273 -31.182 -15.705 1.00 0.00 106 HIS A C 18
ATOM 32332 O O . HIS A 1 106 ? -19.279 -31.814 -16.133 1.00 0.00 106 HIS A O 18
ATOM 32347 N N . GLY A 1 1 ? -6.543 -12.369 -5.629 1.00 0.00 1 GLY A N 19
ATOM 32348 C CA . GLY A 1 1 ? -6.030 -11.046 -5.205 1.00 0.00 1 GLY A CA 19
ATOM 32349 C C . GLY A 1 1 ? -4.540 -11.085 -4.893 1.00 0.00 1 GLY A C 19
ATOM 32350 O O . GLY A 1 1 ? -3.971 -12.165 -4.723 1.00 0.00 1 GLY A O 19
ATOM 32356 N N . LYS A 1 2 ? -3.890 -9.914 -4.825 1.00 0.00 2 LYS A N 19
ATOM 32357 C CA . LYS A 1 2 ? -2.449 -9.766 -4.528 1.00 0.00 2 LYS A CA 19
ATOM 32358 C C . LYS A 1 2 ? -2.116 -8.398 -3.911 1.00 0.00 2 LYS A C 19
ATOM 32359 O O . LYS A 1 2 ? -2.847 -7.426 -4.114 1.00 0.00 2 LYS A O 19
ATOM 32378 N N . LEU A 1 3 ? -0.998 -8.330 -3.184 1.00 0.00 3 LEU A N 19
ATOM 32379 C CA . LEU A 1 3 ? -0.400 -7.111 -2.629 1.00 0.00 3 LEU A CA 19
ATOM 32380 C C . LEU A 1 3 ? 0.903 -6.757 -3.371 1.00 0.00 3 LEU A C 19
ATOM 32381 O O . LEU A 1 3 ? 1.754 -7.618 -3.604 1.00 0.00 3 LEU A O 19
ATOM 32397 N N . TYR A 1 4 ? 1.062 -5.478 -3.707 1.00 0.00 4 TYR A N 19
ATOM 32398 C CA . TYR A 1 4 ? 2.212 -4.884 -4.389 1.00 0.00 4 TYR A CA 19
ATOM 32399 C C . TYR A 1 4 ? 3.030 -4.016 -3.433 1.00 0.00 4 TYR A C 19
ATOM 32400 O O . TYR A 1 4 ? 2.507 -3.118 -2.768 1.00 0.00 4 TYR A O 19
ATOM 32418 N N . GLU A 1 5 ? 4.324 -4.319 -3.356 1.00 0.00 5 GLU A N 19
ATOM 32419 C CA . GLU A 1 5 ? 5.288 -3.677 -2.466 1.00 0.00 5 GLU A CA 19
ATOM 32420 C C . GLU A 1 5 ? 5.940 -2.464 -3.160 1.00 0.00 5 GLU A C 19
ATOM 32421 O O . GLU A 1 5 ? 6.693 -2.603 -4.126 1.00 0.00 5 GLU A O 19
ATOM 32433 N N . VAL A 1 6 ? 5.605 -1.257 -2.688 1.00 0.00 6 VAL A N 19
ATOM 32434 C CA . VAL A 1 6 ? 5.946 0.026 -3.348 1.00 0.00 6 VAL A CA 19
ATOM 32435 C C . VAL A 1 6 ? 6.985 0.867 -2.582 1.00 0.00 6 VAL A C 19
ATOM 32436 O O . VAL A 1 6 ? 6.812 1.211 -1.409 1.00 0.00 6 VAL A O 19
ATOM 32449 N N . ASP A 1 7 ? 8.071 1.247 -3.264 1.00 0.00 7 ASP A N 19
ATOM 32450 C CA . ASP A 1 7 ? 9.186 2.028 -2.695 1.00 0.00 7 ASP A CA 19
ATOM 32451 C C . ASP A 1 7 ? 9.576 3.297 -3.482 1.00 0.00 7 ASP A C 19
ATOM 32452 O O . ASP A 1 7 ? 10.424 4.061 -3.013 1.00 0.00 7 ASP A O 19
ATOM 32461 N N . SER A 1 8 ? 8.964 3.540 -4.649 1.00 0.00 8 SER A N 19
ATOM 32462 C CA . SER A 1 8 ? 9.278 4.668 -5.542 1.00 0.00 8 SER A CA 19
ATOM 32463 C C . SER A 1 8 ? 8.008 5.340 -6.102 1.00 0.00 8 SER A C 19
ATOM 32464 O O . SER A 1 8 ? 7.048 4.629 -6.416 1.00 0.00 8 SER A O 19
ATOM 32472 N N . PRO A 1 9 ? 7.994 6.672 -6.330 1.00 0.00 9 PRO A N 19
ATOM 32473 C CA . PRO A 1 9 ? 6.868 7.365 -6.975 1.00 0.00 9 PRO A CA 19
ATOM 32474 C C . PRO A 1 9 ? 6.618 6.885 -8.415 1.00 0.00 9 PRO A C 19
ATOM 32475 O O . PRO A 1 9 ? 5.482 6.858 -8.889 1.00 0.00 9 PRO A O 19
ATOM 32486 N N . ASP A 1 10 ? 7.677 6.464 -9.111 1.00 0.00 10 ASP A N 19
ATOM 32487 C CA . ASP A 1 10 ? 7.586 5.824 -10.430 1.00 0.00 10 ASP A CA 19
ATOM 32488 C C . ASP A 1 10 ? 6.835 4.483 -10.363 1.00 0.00 10 ASP A C 19
ATOM 32489 O O . ASP A 1 10 ? 6.024 4.181 -11.238 1.00 0.00 10 ASP A O 19
ATOM 32498 N N . SER A 1 11 ? 7.036 3.699 -9.298 1.00 0.00 11 SER A N 19
ATOM 32499 C CA . SER A 1 11 ? 6.322 2.433 -9.072 1.00 0.00 11 SER A CA 19
ATOM 32500 C C . SER A 1 11 ? 4.845 2.662 -8.741 1.00 0.00 11 SER A C 19
ATOM 32501 O O . SER A 1 11 ? 4.002 1.881 -9.177 1.00 0.00 11 SER A O 19
ATOM 32509 N N . VAL A 1 12 ? 4.509 3.763 -8.052 1.00 0.00 12 VAL A N 19
ATOM 32510 C CA . VAL A 1 12 ? 3.111 4.194 -7.853 1.00 0.00 12 VAL A CA 19
ATOM 32511 C C . VAL A 1 12 ? 2.431 4.447 -9.201 1.00 0.00 12 VAL A C 19
ATOM 32512 O O . VAL A 1 12 ? 1.335 3.939 -9.430 1.00 0.00 12 VAL A O 19
ATOM 32525 N N . GLU A 1 13 ? 3.087 5.153 -10.131 1.00 0.00 13 GLU A N 19
ATOM 32526 C CA . GLU A 1 13 ? 2.541 5.383 -11.479 1.00 0.00 13 GLU A CA 19
ATOM 32527 C C . GLU A 1 13 ? 2.421 4.083 -12.290 1.00 0.00 13 GLU A C 19
ATOM 32528 O O . GLU A 1 13 ? 1.402 3.853 -12.943 1.00 0.00 13 GLU A O 19
ATOM 32540 N N . LYS A 1 14 ? 3.421 3.199 -12.219 1.00 0.00 14 LYS A N 19
ATOM 32541 C CA . LYS A 1 14 ? 3.422 1.917 -12.948 1.00 0.00 14 LYS A CA 19
ATOM 32542 C C . LYS A 1 14 ? 2.293 1.003 -12.474 1.00 0.00 14 LYS A C 19
ATOM 32543 O O . LYS A 1 14 ? 1.542 0.486 -13.300 1.00 0.00 14 LYS A O 19
ATOM 32562 N N . ILE A 1 15 ? 2.102 0.870 -11.160 1.00 0.00 15 ILE A N 19
ATOM 32563 C CA . ILE A 1 15 ? 1.000 0.082 -10.594 1.00 0.00 15 ILE A CA 19
ATOM 32564 C C . ILE A 1 15 ? -0.352 0.742 -10.902 1.00 0.00 15 ILE A C 19
ATOM 32565 O O . ILE A 1 15 ? -1.283 0.050 -11.306 1.00 0.00 15 ILE A O 19
ATOM 32581 N N . ALA A 1 16 ? -0.463 2.071 -10.807 1.00 0.00 16 ALA A N 19
ATOM 32582 C CA . ALA A 1 16 ? -1.676 2.797 -11.186 1.00 0.00 16 ALA A CA 19
ATOM 32583 C C . ALA A 1 16 ? -2.073 2.559 -12.656 1.00 0.00 16 ALA A C 19
ATOM 32584 O O . ALA A 1 16 ? -3.255 2.380 -12.954 1.00 0.00 16 ALA A O 19
ATOM 32591 N N . ARG A 1 17 ? -1.092 2.487 -13.565 1.00 0.00 17 ARG A N 19
ATOM 32592 C CA . ARG A 1 17 ? -1.287 2.177 -14.992 1.00 0.00 17 ARG A CA 19
ATOM 32593 C C . ARG A 1 17 ? -1.599 0.697 -15.250 1.00 0.00 17 ARG A C 19
ATOM 32594 O O . ARG A 1 17 ? -2.366 0.404 -16.165 1.00 0.00 17 ARG A O 19
ATOM 32615 N N . GLU A 1 18 ? -1.089 -0.233 -14.436 1.00 0.00 18 GLU A N 19
ATOM 32616 C CA . GLU A 1 18 ? -1.457 -1.660 -14.512 1.00 0.00 18 GLU A CA 19
ATOM 32617 C C . GLU A 1 18 ? -2.869 -1.936 -13.960 1.00 0.00 18 GLU A C 19
ATOM 32618 O O . GLU A 1 18 ? -3.590 -2.782 -14.493 1.00 0.00 18 GLU A O 19
ATOM 32630 N N . LEU A 1 19 ? -3.287 -1.194 -12.928 1.00 0.00 19 LEU A N 19
ATOM 32631 C CA . LEU A 1 19 ? -4.618 -1.268 -12.312 1.00 0.00 19 LEU A CA 19
ATOM 32632 C C . LEU A 1 19 ? -5.682 -0.400 -13.022 1.00 0.00 19 LEU A C 19
ATOM 32633 O O . LEU A 1 19 ? -6.866 -0.487 -12.689 1.00 0.00 19 LEU A O 19
ATOM 32649 N N . GLY A 1 20 ? -5.289 0.418 -14.005 1.00 0.00 20 GLY A N 19
ATOM 32650 C CA . GLY A 1 20 ? -6.196 1.260 -14.798 1.00 0.00 20 GLY A CA 19
ATOM 32651 C C . GLY A 1 20 ? -6.814 2.437 -14.025 1.00 0.00 20 GLY A C 19
ATOM 32652 O O . GLY A 1 20 ? -7.949 2.828 -14.308 1.00 0.00 20 GLY A O 19
ATOM 32656 N N . LEU A 1 21 ? -6.100 2.979 -13.032 1.00 0.00 21 LEU A N 19
ATOM 32657 C CA . LEU A 1 21 ? -6.563 4.082 -12.180 1.00 0.00 21 LEU A CA 19
ATOM 32658 C C . LEU A 1 21 ? -6.651 5.420 -12.941 1.00 0.00 21 LEU A C 19
ATOM 32659 O O . LEU A 1 21 ? -5.924 5.654 -13.913 1.00 0.00 21 LEU A O 19
ATOM 32675 N N . SER A 1 22 ? -7.517 6.319 -12.468 1.00 0.00 22 SER A N 19
ATOM 32676 C CA . SER A 1 22 ? -7.683 7.678 -13.010 1.00 0.00 22 SER A CA 19
ATOM 32677 C C . SER A 1 22 ? -6.537 8.613 -12.592 1.00 0.00 22 SER A C 19
ATOM 32678 O O . SER A 1 22 ? -5.840 8.361 -11.609 1.00 0.00 22 SER A O 19
ATOM 32686 N N . GLU A 1 23 ? -6.363 9.737 -13.293 1.00 0.00 23 GLU A N 19
ATOM 32687 C CA . GLU A 1 23 ? -5.289 10.711 -13.010 1.00 0.00 23 GLU A CA 19
ATOM 32688 C C . GLU A 1 23 ? -5.392 11.318 -11.599 1.00 0.00 23 GLU A C 19
ATOM 32689 O O . GLU A 1 23 ? -4.380 11.532 -10.933 1.00 0.00 23 GLU A O 19
ATOM 32701 N N . GLU A 1 24 ? -6.614 11.538 -11.107 1.00 0.00 24 GLU A N 19
ATOM 32702 C CA . GLU A 1 24 ? -6.865 12.024 -9.741 1.00 0.00 24 GLU A CA 19
ATOM 32703 C C . GLU A 1 24 ? -6.599 10.947 -8.672 1.00 0.00 24 GLU A C 19
ATOM 32704 O O . GLU A 1 24 ? -6.139 11.268 -7.576 1.00 0.00 24 GLU A O 19
ATOM 32716 N N . GLN A 1 25 ? -6.821 9.667 -8.993 1.00 0.00 25 GLN A N 19
ATOM 32717 C CA . GLN A 1 25 ? -6.488 8.536 -8.114 1.00 0.00 25 GLN A CA 19
ATOM 32718 C C . GLN A 1 25 ? -4.968 8.334 -8.036 1.00 0.00 25 GLN A C 19
ATOM 32719 O O . GLN A 1 25 ? -4.420 8.164 -6.948 1.00 0.00 25 GLN A O 19
ATOM 32733 N N . LEU A 1 26 ? -4.271 8.447 -9.171 1.00 0.00 26 LEU A N 19
ATOM 32734 C CA . LEU A 1 26 ? -2.809 8.491 -9.238 1.00 0.00 26 LEU A CA 19
ATOM 32735 C C . LEU A 1 26 ? -2.268 9.645 -8.376 1.00 0.00 26 LEU A C 19
ATOM 32736 O O . LEU A 1 26 ? -1.508 9.398 -7.439 1.00 0.00 26 LEU A O 19
ATOM 32752 N N . ARG A 1 27 ? -2.730 10.885 -8.598 1.00 0.00 27 ARG A N 19
ATOM 32753 C CA . ARG A 1 27 ? -2.331 12.075 -7.816 1.00 0.00 27 ARG A CA 19
ATOM 32754 C C . ARG A 1 27 ? -2.575 11.902 -6.310 1.00 0.00 27 ARG A C 19
ATOM 32755 O O . ARG A 1 27 ? -1.771 12.359 -5.497 1.00 0.00 27 ARG A O 19
ATOM 32776 N N . ARG A 1 28 ? -3.645 11.194 -5.935 1.00 0.00 28 ARG A N 19
ATOM 32777 C CA . ARG A 1 28 ? -3.997 10.898 -4.536 1.00 0.00 28 ARG A CA 19
ATOM 32778 C C . ARG A 1 28 ? -2.988 9.948 -3.903 1.00 0.00 28 ARG A C 19
ATOM 32779 O O . ARG A 1 28 ? -2.426 10.290 -2.868 1.00 0.00 28 ARG A O 19
ATOM 32800 N N . ILE A 1 29 ? -2.709 8.798 -4.519 1.00 0.00 29 ILE A N 19
ATOM 32801 C CA . ILE A 1 29 ? -1.794 7.795 -3.938 1.00 0.00 29 ILE A CA 19
ATOM 32802 C C . ILE A 1 29 ? -0.375 8.371 -3.841 1.00 0.00 29 ILE A C 19
ATOM 32803 O O . ILE A 1 29 ? 0.328 8.135 -2.863 1.00 0.00 29 ILE A O 19
ATOM 32819 N N . GLN A 1 30 ? 0.007 9.207 -4.806 1.00 0.00 30 GLN A N 19
ATOM 32820 C CA . GLN A 1 30 ? 1.281 9.941 -4.813 1.00 0.00 30 GLN A CA 19
ATOM 32821 C C . GLN A 1 30 ? 1.417 10.925 -3.636 1.00 0.00 30 GLN A C 19
ATOM 32822 O O . GLN A 1 30 ? 2.493 11.018 -3.040 1.00 0.00 30 GLN A O 19
ATOM 32836 N N . LYS A 1 31 ? 0.330 11.609 -3.239 1.00 0.00 31 LYS A N 19
ATOM 32837 C CA . LYS A 1 31 ? 0.297 12.444 -2.023 1.00 0.00 31 LYS A CA 19
ATOM 32838 C C . LYS A 1 31 ? 0.514 11.604 -0.765 1.00 0.00 31 LYS A C 19
ATOM 32839 O O . LYS A 1 31 ? 1.311 11.981 0.095 1.00 0.00 31 LYS A O 19
ATOM 32858 N N . GLU A 1 32 ? -0.141 10.447 -0.664 1.00 0.00 32 GLU A N 19
ATOM 32859 C CA . GLU A 1 32 ? 0.024 9.576 0.508 1.00 0.00 32 GLU A CA 19
ATOM 32860 C C . GLU A 1 32 ? 1.422 8.942 0.545 1.00 0.00 32 GLU A C 19
ATOM 32861 O O . GLU A 1 32 ? 2.009 8.837 1.618 1.00 0.00 32 GLU A O 19
ATOM 32873 N N . PHE A 1 33 ? 1.991 8.599 -0.618 1.00 0.00 33 PHE A N 19
ATOM 32874 C CA . PHE A 1 33 ? 3.356 8.092 -0.758 1.00 0.00 33 PHE A CA 19
ATOM 32875 C C . PHE A 1 33 ? 4.391 9.083 -0.199 1.00 0.00 33 PHE A C 19
ATOM 32876 O O . PHE A 1 33 ? 5.209 8.715 0.648 1.00 0.00 33 PHE A O 19
ATOM 32893 N N . GLU A 1 34 ? 4.335 10.354 -0.620 1.00 0.00 34 GLU A N 19
ATOM 32894 C CA . GLU A 1 34 ? 5.323 11.354 -0.195 1.00 0.00 34 GLU A CA 19
ATOM 32895 C C . GLU A 1 34 ? 5.148 11.761 1.276 1.00 0.00 34 GLU A C 19
ATOM 32896 O O . GLU A 1 34 ? 6.140 11.920 1.990 1.00 0.00 34 GLU A O 19
ATOM 32908 N N . ARG A 1 35 ? 3.903 11.855 1.768 1.00 0.00 35 ARG A N 19
ATOM 32909 C CA . ARG A 1 35 ? 3.620 12.176 3.178 1.00 0.00 35 ARG A CA 19
ATOM 32910 C C . ARG A 1 35 ? 3.978 11.026 4.119 1.00 0.00 35 ARG A C 19
ATOM 32911 O O . ARG A 1 35 ? 4.515 11.283 5.195 1.00 0.00 35 ARG A O 19
ATOM 32932 N N . ALA A 1 36 ? 3.772 9.772 3.711 1.00 0.00 36 ALA A N 19
ATOM 32933 C CA . ALA A 1 36 ? 4.198 8.602 4.480 1.00 0.00 36 ALA A CA 19
ATOM 32934 C C . ALA A 1 36 ? 5.729 8.538 4.621 1.00 0.00 36 ALA A C 19
ATOM 32935 O O . ALA A 1 36 ? 6.242 8.366 5.730 1.00 0.00 36 ALA A O 19
ATOM 32942 N N . GLU A 1 37 ? 6.461 8.765 3.525 1.00 0.00 37 GLU A N 19
ATOM 32943 C CA . GLU A 1 37 ? 7.929 8.795 3.512 1.00 0.00 37 GLU A CA 19
ATOM 32944 C C . GLU A 1 37 ? 8.488 9.956 4.359 1.00 0.00 37 GLU A C 19
ATOM 32945 O O . GLU A 1 37 ? 9.403 9.741 5.159 1.00 0.00 37 GLU A O 19
ATOM 32957 N N . ARG A 1 38 ? 7.898 11.159 4.266 1.00 0.00 38 ARG A N 19
ATOM 32958 C CA . ARG A 1 38 ? 8.299 12.335 5.064 1.00 0.00 38 ARG A CA 19
ATOM 32959 C C . ARG A 1 38 ? 8.011 12.186 6.561 1.00 0.00 38 ARG A C 19
ATOM 32960 O O . ARG A 1 38 ? 8.833 12.609 7.377 1.00 0.00 38 ARG A O 19
ATOM 32981 N N . LYS A 1 39 ? 6.870 11.592 6.933 1.00 0.00 39 LYS A N 19
ATOM 32982 C CA . LYS A 1 39 ? 6.427 11.449 8.337 1.00 0.00 39 LYS A CA 19
ATOM 32983 C C . LYS A 1 39 ? 6.960 10.182 9.030 1.00 0.00 39 LYS A C 19
ATOM 32984 O O . LYS A 1 39 ? 6.870 10.076 10.253 1.00 0.00 39 LYS A O 19
ATOM 33003 N N . GLY A 1 40 ? 7.542 9.242 8.281 1.00 0.00 40 GLY A N 19
ATOM 33004 C CA . GLY A 1 40 ? 8.127 8.002 8.816 1.00 0.00 40 GLY A CA 19
ATOM 33005 C C . GLY A 1 40 ? 7.095 6.916 9.153 1.00 0.00 40 GLY A C 19
ATOM 33006 O O . GLY A 1 40 ? 7.290 6.152 10.101 1.00 0.00 40 GLY A O 19
ATOM 33010 N N . LYS A 1 41 ? 5.989 6.864 8.397 1.00 0.00 41 LYS A N 19
ATOM 33011 C CA . LYS A 1 41 ? 4.889 5.884 8.526 1.00 0.00 41 LYS A CA 19
ATOM 33012 C C . LYS A 1 41 ? 4.741 5.019 7.264 1.00 0.00 41 LYS A C 19
ATOM 33013 O O . LYS A 1 41 ? 5.392 5.272 6.250 1.00 0.00 41 LYS A O 19
ATOM 33032 N N . LEU A 1 42 ? 3.878 4.005 7.325 1.00 0.00 42 LEU A N 19
ATOM 33033 C CA . LEU A 1 42 ? 3.507 3.139 6.198 1.00 0.00 42 LEU A CA 19
ATOM 33034 C C . LEU A 1 42 ? 2.001 3.297 5.932 1.00 0.00 42 LEU A C 19
ATOM 33035 O O . LEU A 1 42 ? 1.206 3.327 6.873 1.00 0.00 42 LEU A O 19
ATOM 33051 N N . VAL A 1 43 ? 1.598 3.403 4.662 1.00 0.00 43 VAL A N 19
ATOM 33052 C CA . VAL A 1 43 ? 0.181 3.381 4.263 1.00 0.00 43 VAL A CA 19
ATOM 33053 C C . VAL A 1 43 ? -0.170 2.176 3.399 1.00 0.00 43 VAL A C 19
ATOM 33054 O O . VAL A 1 43 ? 0.614 1.723 2.563 1.00 0.00 43 VAL A O 19
ATOM 33067 N N . ILE A 1 44 ? -1.373 1.662 3.637 1.00 0.00 44 ILE A N 19
ATOM 33068 C CA . ILE A 1 44 ? -1.961 0.495 2.989 1.00 0.00 44 ILE A CA 19
ATOM 33069 C C . ILE A 1 44 ? -3.099 0.994 2.099 1.00 0.00 44 ILE A C 19
ATOM 33070 O O . ILE A 1 44 ? -4.038 1.632 2.579 1.00 0.00 44 ILE A O 19
ATOM 33086 N N . VAL A 1 45 ? -2.997 0.725 0.802 1.00 0.00 45 VAL A N 19
ATOM 33087 C CA . VAL A 1 45 ? -3.928 1.174 -0.236 1.00 0.00 45 VAL A CA 19
ATOM 33088 C C . VAL A 1 45 ? -4.662 -0.022 -0.820 1.00 0.00 45 VAL A C 19
ATOM 33089 O O . VAL A 1 45 ? -4.065 -1.068 -1.056 1.00 0.00 45 VAL A O 19
ATOM 33102 N N . TYR A 1 46 ? -5.965 0.118 -1.036 1.00 0.00 46 TYR A N 19
ATOM 33103 C CA . TYR A 1 46 ? -6.842 -0.952 -1.512 1.00 0.00 46 TYR A CA 19
ATOM 33104 C C . TYR A 1 46 ? -7.621 -0.537 -2.763 1.00 0.00 46 TYR A C 19
ATOM 33105 O O . TYR A 1 46 ? -8.116 0.588 -2.823 1.00 0.00 46 TYR A O 19
ATOM 33123 N N . LEU A 1 47 ? -7.765 -1.449 -3.726 1.00 0.00 47 LEU A N 19
ATOM 33124 C CA . LEU A 1 47 ? -8.580 -1.305 -4.935 1.00 0.00 47 LEU A CA 19
ATOM 33125 C C . LEU A 1 47 ? -9.815 -2.217 -4.881 1.00 0.00 47 LEU A C 19
ATOM 33126 O O . LEU A 1 47 ? -9.699 -3.429 -4.670 1.00 0.00 47 LEU A O 19
ATOM 33142 N N . THR A 1 48 ? -10.992 -1.642 -5.138 1.00 0.00 48 THR A N 19
ATOM 33143 C CA . THR A 1 48 ? -12.270 -2.367 -5.220 1.00 0.00 48 THR A CA 19
ATOM 33144 C C . THR A 1 48 ? -12.647 -2.751 -6.656 1.00 0.00 48 THR A C 19
ATOM 33145 O O . THR A 1 48 ? -12.154 -2.163 -7.622 1.00 0.00 48 THR A O 19
ATOM 33156 N N . SER A 1 49 ? -13.566 -3.711 -6.821 1.00 0.00 49 SER A N 19
ATOM 33157 C CA . SER A 1 49 ? -14.098 -4.122 -8.134 1.00 0.00 49 SER A CA 19
ATOM 33158 C C . SER A 1 49 ? -14.929 -3.015 -8.816 1.00 0.00 49 SER A C 19
ATOM 33159 O O . SER A 1 49 ? -15.076 -2.995 -10.039 1.00 0.00 49 SER A O 19
ATOM 33167 N N . ASP A 1 50 ? -15.408 -2.033 -8.041 1.00 0.00 50 ASP A N 19
ATOM 33168 C CA . ASP A 1 50 ? -16.073 -0.818 -8.537 1.00 0.00 50 ASP A CA 19
ATOM 33169 C C . ASP A 1 50 ? -15.075 0.269 -9.004 1.00 0.00 50 ASP A C 19
ATOM 33170 O O . ASP A 1 50 ? -15.478 1.295 -9.557 1.00 0.00 50 ASP A O 19
ATOM 33179 N N . GLY A 1 51 ? -13.766 0.050 -8.813 1.00 0.00 51 GLY A N 19
ATOM 33180 C CA . GLY A 1 51 ? -12.694 0.958 -9.236 1.00 0.00 51 GLY A CA 19
ATOM 33181 C C . GLY A 1 51 ? -12.389 2.091 -8.249 1.00 0.00 51 GLY A C 19
ATOM 33182 O O . GLY A 1 51 ? -11.714 3.057 -8.617 1.00 0.00 51 GLY A O 19
ATOM 33186 N N . LYS A 1 52 ? -12.874 1.997 -7.003 1.00 0.00 52 LYS A N 19
ATOM 33187 C CA . LYS A 1 52 ? -12.565 2.936 -5.912 1.00 0.00 52 LYS A CA 19
ATOM 33188 C C . LYS A 1 52 ? -11.226 2.564 -5.265 1.00 0.00 52 LYS A C 19
ATOM 33189 O O . LYS A 1 52 ? -10.924 1.380 -5.096 1.00 0.00 52 LYS A O 19
ATOM 33208 N N . VAL A 1 53 ? -10.451 3.574 -4.866 1.00 0.00 53 VAL A N 19
ATOM 33209 C CA . VAL A 1 53 ? -9.250 3.418 -4.032 1.00 0.00 53 VAL A CA 19
ATOM 33210 C C . VAL A 1 53 ? -9.489 3.937 -2.611 1.00 0.00 53 VAL A C 19
ATOM 33211 O O . VAL A 1 53 ? -10.167 4.949 -2.420 1.00 0.00 53 VAL A O 19
ATOM 33224 N N . GLU A 1 54 ? -8.959 3.236 -1.610 1.00 0.00 54 GLU A N 19
ATOM 33225 C CA . GLU A 1 54 ? -9.067 3.573 -0.179 1.00 0.00 54 GLU A CA 19
ATOM 33226 C C . GLU A 1 54 ? -7.698 3.478 0.523 1.00 0.00 54 GLU A C 19
ATOM 33227 O O . GLU A 1 54 ? -6.887 2.626 0.159 1.00 0.00 54 GLU A O 19
ATOM 33239 N N . ILE A 1 55 ? -7.440 4.343 1.515 1.00 0.00 55 ILE A N 19
ATOM 33240 C CA . ILE A 1 55 ? -6.148 4.481 2.223 1.00 0.00 55 ILE A CA 19
ATOM 33241 C C . ILE A 1 55 ? -6.308 4.200 3.731 1.00 0.00 55 ILE A C 19
ATOM 33242 O O . ILE A 1 55 ? -7.268 4.666 4.353 1.00 0.00 55 ILE A O 19
ATOM 33258 N N . ARG A 1 56 ? -5.337 3.505 4.337 1.00 0.00 56 ARG A N 19
ATOM 33259 C CA . ARG A 1 56 ? -5.161 3.301 5.784 1.00 0.00 56 ARG A CA 19
ATOM 33260 C C . ARG A 1 56 ? -3.717 3.609 6.205 1.00 0.00 56 ARG A C 19
ATOM 33261 O O . ARG A 1 56 ? -2.788 3.324 5.459 1.00 0.00 56 ARG A O 19
ATOM 33282 N N . GLU A 1 57 ? -3.521 4.146 7.410 1.00 0.00 57 GLU A N 19
ATOM 33283 C CA . GLU A 1 57 ? -2.210 4.449 8.010 1.00 0.00 57 GLU A CA 19
ATOM 33284 C C . GLU A 1 57 ? -1.821 3.447 9.114 1.00 0.00 57 GLU A C 19
ATOM 33285 O O . GLU A 1 57 ? -2.677 3.029 9.902 1.00 0.00 57 GLU A O 19
ATOM 33297 N N . VAL A 1 58 ? -0.530 3.098 9.203 1.00 0.00 58 VAL A N 19
ATOM 33298 C CA . VAL A 1 58 ? 0.079 2.349 10.322 1.00 0.00 58 VAL A CA 19
ATOM 33299 C C . VAL A 1 58 ? 1.446 2.926 10.709 1.00 0.00 58 VAL A C 19
ATOM 33300 O O . VAL A 1 58 ? 2.186 3.433 9.861 1.00 0.00 58 VAL A O 19
ATOM 33313 N N . THR A 1 59 ? 1.811 2.813 11.986 1.00 0.00 59 THR A N 19
ATOM 33314 C CA . THR A 1 59 ? 3.161 3.110 12.505 1.00 0.00 59 THR A CA 19
ATOM 33315 C C . THR A 1 59 ? 3.806 1.912 13.207 1.00 0.00 59 THR A C 19
ATOM 33316 O O . THR A 1 59 ? 5.033 1.783 13.191 1.00 0.00 59 THR A O 19
ATOM 33327 N N . SER A 1 60 ? 3.000 1.017 13.787 1.00 0.00 60 SER A N 19
ATOM 33328 C CA . SER A 1 60 ? 3.446 -0.183 14.512 1.00 0.00 60 SER A CA 19
ATOM 33329 C C . SER A 1 60 ? 3.250 -1.479 13.711 1.00 0.00 60 SER A C 19
ATOM 33330 O O . SER A 1 60 ? 2.351 -1.597 12.876 1.00 0.00 60 SER A O 19
ATOM 33338 N N . GLU A 1 61 ? 4.080 -2.483 14.003 1.00 0.00 61 GLU A N 19
ATOM 33339 C CA . GLU A 1 61 ? 4.068 -3.808 13.362 1.00 0.00 61 GLU A CA 19
ATOM 33340 C C . GLU A 1 61 ? 2.725 -4.545 13.541 1.00 0.00 61 GLU A C 19
ATOM 33341 O O . GLU A 1 61 ? 2.175 -5.127 12.605 1.00 0.00 61 GLU A O 19
ATOM 33353 N N . GLU A 1 62 ? 2.184 -4.494 14.759 1.00 0.00 62 GLU A N 19
ATOM 33354 C CA . GLU A 1 62 ? 0.936 -5.163 15.154 1.00 0.00 62 GLU A CA 19
ATOM 33355 C C . GLU A 1 62 ? -0.291 -4.657 14.376 1.00 0.00 62 GLU A C 19
ATOM 33356 O O . GLU A 1 62 ? -1.197 -5.429 14.069 1.00 0.00 62 GLU A O 19
ATOM 33368 N N . GLU A 1 63 ? -0.313 -3.368 14.023 1.00 0.00 63 GLU A N 19
ATOM 33369 C CA . GLU A 1 63 ? -1.392 -2.768 13.222 1.00 0.00 63 GLU A CA 19
ATOM 33370 C C . GLU A 1 63 ? -1.443 -3.366 11.811 1.00 0.00 63 GLU A C 19
ATOM 33371 O O . GLU A 1 63 ? -2.502 -3.813 11.368 1.00 0.00 63 GLU A O 19
ATOM 33383 N N . LEU A 1 64 ? -0.292 -3.420 11.126 1.00 0.00 64 LEU A N 19
ATOM 33384 C CA . LEU A 1 64 ? -0.157 -3.971 9.772 1.00 0.00 64 LEU A CA 19
ATOM 33385 C C . LEU A 1 64 ? -0.699 -5.406 9.704 1.00 0.00 64 LEU A C 19
ATOM 33386 O O . LEU A 1 64 ? -1.437 -5.745 8.781 1.00 0.00 64 LEU A O 19
ATOM 33402 N N . GLU A 1 65 ? -0.408 -6.227 10.715 1.00 0.00 65 GLU A N 19
ATOM 33403 C CA . GLU A 1 65 ? -0.930 -7.593 10.811 1.00 0.00 65 GLU A CA 19
ATOM 33404 C C . GLU A 1 65 ? -2.465 -7.628 10.905 1.00 0.00 65 GLU A C 19
ATOM 33405 O O . GLU A 1 65 ? -3.101 -8.417 10.207 1.00 0.00 65 GLU A O 19
ATOM 33417 N N . LYS A 1 66 ? -3.077 -6.752 11.716 1.00 0.00 66 LYS A N 19
ATOM 33418 C CA . LYS A 1 66 ? -4.539 -6.712 11.917 1.00 0.00 66 LYS A CA 19
ATOM 33419 C C . LYS A 1 66 ? -5.267 -6.276 10.651 1.00 0.00 66 LYS A C 19
ATOM 33420 O O . LYS A 1 66 ? -6.297 -6.850 10.304 1.00 0.00 66 LYS A O 19
ATOM 33439 N N . ILE A 1 67 ? -4.711 -5.303 9.931 1.00 0.00 67 ILE A N 19
ATOM 33440 C CA . ILE A 1 67 ? -5.283 -4.796 8.679 1.00 0.00 67 ILE A CA 19
ATOM 33441 C C . ILE A 1 67 ? -5.142 -5.839 7.564 1.00 0.00 67 ILE A C 19
ATOM 33442 O O . ILE A 1 67 ? -6.123 -6.130 6.884 1.00 0.00 67 ILE A O 19
ATOM 33458 N N . LEU A 1 68 ? -3.982 -6.487 7.420 1.00 0.00 68 LEU A N 19
ATOM 33459 C CA . LEU A 1 68 ? -3.806 -7.562 6.436 1.00 0.00 68 LEU A CA 19
ATOM 33460 C C . LEU A 1 68 ? -4.691 -8.789 6.743 1.00 0.00 68 LEU A C 19
ATOM 33461 O O . LEU A 1 68 ? -5.260 -9.372 5.817 1.00 0.00 68 LEU A O 19
ATOM 33477 N N . LYS A 1 69 ? -4.905 -9.125 8.026 1.00 0.00 69 LYS A N 19
ATOM 33478 C CA . LYS A 1 69 ? -5.896 -10.133 8.456 1.00 0.00 69 LYS A CA 19
ATOM 33479 C C . LYS A 1 69 ? -7.336 -9.721 8.125 1.00 0.00 69 LYS A C 19
ATOM 33480 O O . LYS A 1 69 ? -8.101 -10.552 7.634 1.00 0.00 69 LYS A O 19
ATOM 33499 N N . LYS A 1 70 ? -7.705 -8.445 8.315 1.00 0.00 70 LYS A N 19
ATOM 33500 C CA . LYS A 1 70 ? -9.042 -7.905 7.988 1.00 0.00 70 LYS A CA 19
ATOM 33501 C C . LYS A 1 70 ? -9.324 -7.916 6.479 1.00 0.00 70 LYS A C 19
ATOM 33502 O O . LYS A 1 70 ? -10.437 -8.247 6.066 1.00 0.00 70 LYS A O 19
ATOM 33521 N N . LEU A 1 71 ? -8.317 -7.607 5.658 1.00 0.00 71 LEU A N 19
ATOM 33522 C CA . LEU A 1 71 ? -8.404 -7.618 4.190 1.00 0.00 71 LEU A CA 19
ATOM 33523 C C . LEU A 1 71 ? -8.276 -9.033 3.582 1.00 0.00 71 LEU A C 19
ATOM 33524 O O . LEU A 1 71 ? -8.513 -9.213 2.387 1.00 0.00 71 LEU A O 19
ATOM 33540 N N . GLY A 1 72 ? -7.943 -10.043 4.394 1.00 0.00 72 GLY A N 19
ATOM 33541 C CA . GLY A 1 72 ? -7.989 -11.462 4.022 1.00 0.00 72 GLY A CA 19
ATOM 33542 C C . GLY A 1 72 ? -6.877 -11.927 3.072 1.00 0.00 72 GLY A C 19
ATOM 33543 O O . GLY A 1 72 ? -7.103 -12.847 2.281 1.00 0.00 72 GLY A O 19
ATOM 33547 N N . VAL A 1 73 ? -5.695 -11.299 3.114 1.00 0.00 73 VAL A N 19
ATOM 33548 C CA . VAL A 1 73 ? -4.539 -11.696 2.285 1.00 0.00 73 VAL A CA 19
ATOM 33549 C C . VAL A 1 73 ? -3.958 -13.055 2.721 1.00 0.00 73 VAL A C 19
ATOM 33550 O O . VAL A 1 73 ? -4.172 -13.504 3.850 1.00 0.00 73 VAL A O 19
ATOM 33563 N N . ASP A 1 74 ? -3.210 -13.719 1.835 1.00 0.00 74 ASP A N 19
ATOM 33564 C CA . ASP A 1 74 ? -2.548 -15.001 2.133 1.00 0.00 74 ASP A CA 19
ATOM 33565 C C . ASP A 1 74 ? -1.476 -14.868 3.231 1.00 0.00 74 ASP A C 19
ATOM 33566 O O . ASP A 1 74 ? -0.801 -13.845 3.341 1.00 0.00 74 ASP A O 19
ATOM 33575 N N . GLU A 1 75 ? -1.286 -15.917 4.037 1.00 0.00 75 GLU A N 19
ATOM 33576 C CA . GLU A 1 75 ? -0.420 -15.879 5.232 1.00 0.00 75 GLU A CA 19
ATOM 33577 C C . GLU A 1 75 ? 1.057 -15.583 4.915 1.00 0.00 75 GLU A C 19
ATOM 33578 O O . GLU A 1 75 ? 1.743 -14.942 5.715 1.00 0.00 75 GLU A O 19
ATOM 33590 N N . GLU A 1 76 ? 1.544 -15.977 3.729 1.00 0.00 76 GLU A N 19
ATOM 33591 C CA . GLU A 1 76 ? 2.880 -15.598 3.252 1.00 0.00 76 GLU A CA 19
ATOM 33592 C C . GLU A 1 76 ? 3.010 -14.079 3.078 1.00 0.00 76 GLU A C 19
ATOM 33593 O O . GLU A 1 76 ? 4.025 -13.511 3.464 1.00 0.00 76 GLU A O 19
ATOM 33605 N N . ILE A 1 77 ? 1.983 -13.406 2.554 1.00 0.00 77 ILE A N 19
ATOM 33606 C CA . ILE A 1 77 ? 1.984 -11.950 2.350 1.00 0.00 77 ILE A CA 19
ATOM 33607 C C . ILE A 1 77 ? 2.100 -11.227 3.696 1.00 0.00 77 ILE A C 19
ATOM 33608 O O . ILE A 1 77 ? 2.859 -10.267 3.805 1.00 0.00 77 ILE A O 19
ATOM 33624 N N . ILE A 1 78 ? 1.433 -11.721 4.746 1.00 0.00 78 ILE A N 19
ATOM 33625 C CA . ILE A 1 78 ? 1.494 -11.124 6.085 1.00 0.00 78 ILE A CA 19
ATOM 33626 C C . ILE A 1 78 ? 2.921 -11.185 6.653 1.00 0.00 78 ILE A C 19
ATOM 33627 O O . ILE A 1 78 ? 3.482 -10.145 6.998 1.00 0.00 78 ILE A O 19
ATOM 33643 N N . ARG A 1 79 ? 3.556 -12.367 6.697 1.00 0.00 79 ARG A N 19
ATOM 33644 C CA . ARG A 1 79 ? 4.948 -12.497 7.190 1.00 0.00 79 ARG A CA 19
ATOM 33645 C C . ARG A 1 79 ? 5.967 -11.801 6.288 1.00 0.00 79 ARG A C 19
ATOM 33646 O O . ARG A 1 79 ? 6.925 -11.210 6.788 1.00 0.00 79 ARG A O 19
ATOM 33667 N N . ARG A 1 80 ? 5.743 -11.829 4.969 1.00 0.00 80 ARG A N 19
ATOM 33668 C CA . ARG A 1 80 ? 6.633 -11.240 3.962 1.00 0.00 80 ARG A CA 19
ATOM 33669 C C . ARG A 1 80 ? 6.665 -9.722 4.106 1.00 0.00 80 ARG A C 19
ATOM 33670 O O . ARG A 1 80 ? 7.720 -9.135 4.322 1.00 0.00 80 ARG A O 19
ATOM 33691 N N . ILE A 1 81 ? 5.498 -9.090 4.059 1.00 0.00 81 ILE A N 19
ATOM 33692 C CA . ILE A 1 81 ? 5.377 -7.624 4.086 1.00 0.00 81 ILE A CA 19
ATOM 33693 C C . ILE A 1 81 ? 5.708 -7.051 5.473 1.00 0.00 81 ILE A C 19
ATOM 33694 O O . ILE A 1 81 ? 6.287 -5.967 5.540 1.00 0.00 81 ILE A O 19
ATOM 33710 N N . LYS A 1 82 ? 5.462 -7.779 6.578 1.00 0.00 82 LYS A N 19
ATOM 33711 C CA . LYS A 1 82 ? 5.998 -7.391 7.899 1.00 0.00 82 LYS A CA 19
ATOM 33712 C C . LYS A 1 82 ? 7.529 -7.293 7.875 1.00 0.00 82 LYS A C 19
ATOM 33713 O O . LYS A 1 82 ? 8.079 -6.304 8.350 1.00 0.00 82 LYS A O 19
ATOM 33732 N N . ARG A 1 83 ? 8.229 -8.249 7.245 1.00 0.00 83 ARG A N 19
ATOM 33733 C CA . ARG A 1 83 ? 9.692 -8.191 7.042 1.00 0.00 83 ARG A CA 19
ATOM 33734 C C . ARG A 1 83 ? 10.110 -7.006 6.159 1.00 0.00 83 ARG A C 19
ATOM 33735 O O . ARG A 1 83 ? 11.067 -6.314 6.505 1.00 0.00 83 ARG A O 19
ATOM 33756 N N . LEU A 1 84 ? 9.375 -6.708 5.080 1.00 0.00 84 LEU A N 19
ATOM 33757 C CA . LEU A 1 84 ? 9.618 -5.513 4.248 1.00 0.00 84 LEU A CA 19
ATOM 33758 C C . LEU A 1 84 ? 9.475 -4.203 5.046 1.00 0.00 84 LEU A C 19
ATOM 33759 O O . LEU A 1 84 ? 10.294 -3.292 4.885 1.00 0.00 84 LEU A O 19
ATOM 33775 N N . ARG A 1 85 ? 8.470 -4.113 5.930 1.00 0.00 85 ARG A N 19
ATOM 33776 C CA . ARG A 1 85 ? 8.255 -2.973 6.839 1.00 0.00 85 ARG A CA 19
ATOM 33777 C C . ARG A 1 85 ? 9.343 -2.894 7.919 1.00 0.00 85 ARG A C 19
ATOM 33778 O O . ARG A 1 85 ? 9.841 -1.804 8.194 1.00 0.00 85 ARG A O 19
ATOM 33799 N N . LYS A 1 86 ? 9.771 -4.032 8.480 1.00 0.00 86 LYS A N 19
ATOM 33800 C CA . LYS A 1 86 ? 10.827 -4.114 9.511 1.00 0.00 86 LYS A CA 19
ATOM 33801 C C . LYS A 1 86 ? 12.216 -3.717 8.997 1.00 0.00 86 LYS A C 19
ATOM 33802 O O . LYS A 1 86 ? 13.023 -3.207 9.773 1.00 0.00 86 LYS A O 19
ATOM 33821 N N . GLU A 1 87 ? 12.510 -3.927 7.714 1.00 0.00 87 GLU A N 19
ATOM 33822 C CA . GLU A 1 87 ? 13.714 -3.401 7.049 1.00 0.00 87 GLU A CA 19
ATOM 33823 C C . GLU A 1 87 ? 13.515 -1.998 6.432 1.00 0.00 87 GLU A C 19
ATOM 33824 O O . GLU A 1 87 ? 14.482 -1.372 5.990 1.00 0.00 87 GLU A O 19
ATOM 33836 N N . GLY A 1 88 ? 12.283 -1.474 6.424 1.00 0.00 88 GLY A N 19
ATOM 33837 C CA . GLY A 1 88 ? 11.949 -0.106 6.010 1.00 0.00 88 GLY A CA 19
ATOM 33838 C C . GLY A 1 88 ? 12.074 0.167 4.507 1.00 0.00 88 GLY A C 19
ATOM 33839 O O . GLY A 1 88 ? 12.178 1.330 4.106 1.00 0.00 88 GLY A O 19
ATOM 33843 N N . GLN A 1 89 ? 12.083 -0.870 3.660 1.00 0.00 89 GLN A N 19
ATOM 33844 C CA . GLN A 1 89 ? 12.332 -0.711 2.220 1.00 0.00 89 GLN A CA 19
ATOM 33845 C C . GLN A 1 89 ? 11.111 -0.070 1.538 1.00 0.00 89 GLN A C 19
ATOM 33846 O O . GLN A 1 89 ? 11.234 0.844 0.723 1.00 0.00 89 GLN A O 19
ATOM 33860 N N . ILE A 1 90 ? 9.919 -0.492 1.961 1.00 0.00 90 ILE A N 19
ATOM 33861 C CA . ILE A 1 90 ? 8.622 -0.146 1.396 1.00 0.00 90 ILE A CA 19
ATOM 33862 C C . ILE A 1 90 ? 8.036 1.030 2.172 1.00 0.00 90 ILE A C 19
ATOM 33863 O O . ILE A 1 90 ? 8.008 1.027 3.405 1.00 0.00 90 ILE A O 19
ATOM 33879 N N . LYS A 1 91 ? 7.564 2.038 1.436 1.00 0.00 91 LYS A N 19
ATOM 33880 C CA . LYS A 1 91 ? 6.956 3.264 1.984 1.00 0.00 91 LYS A CA 19
ATOM 33881 C C . LYS A 1 91 ? 5.428 3.235 1.889 1.00 0.00 91 LYS A C 19
ATOM 33882 O O . LYS A 1 91 ? 4.742 4.019 2.547 1.00 0.00 91 LYS A O 19
ATOM 33901 N N . LEU A 1 92 ? 4.905 2.326 1.065 1.00 0.00 92 LEU A N 19
ATOM 33902 C CA . LEU A 1 92 ? 3.496 2.225 0.683 1.00 0.00 92 LEU A CA 19
ATOM 33903 C C . LEU A 1 92 ? 3.202 0.820 0.123 1.00 0.00 92 LEU A C 19
ATOM 33904 O O . LEU A 1 92 ? 4.026 0.258 -0.595 1.00 0.00 92 LEU A O 19
ATOM 33920 N N . VAL A 1 93 ? 2.032 0.248 0.410 1.00 0.00 93 VAL A N 19
ATOM 33921 C CA . VAL A 1 93 ? 1.569 -1.009 -0.217 1.00 0.00 93 VAL A CA 19
ATOM 33922 C C . VAL A 1 93 ? 0.222 -0.828 -0.898 1.00 0.00 93 VAL A C 19
ATOM 33923 O O . VAL A 1 93 ? -0.603 -0.046 -0.434 1.00 0.00 93 VAL A O 19
ATOM 33936 N N . ILE A 1 94 ? -0.000 -1.552 -1.994 1.00 0.00 94 ILE A N 19
ATOM 33937 C CA . ILE A 1 94 ? -1.224 -1.490 -2.808 1.00 0.00 94 ILE A CA 19
ATOM 33938 C C . ILE A 1 94 ? -1.834 -2.890 -2.918 1.00 0.00 94 ILE A C 19
ATOM 33939 O O . ILE A 1 94 ? -1.101 -3.840 -3.169 1.00 0.00 94 ILE A O 19
ATOM 33955 N N . ILE A 1 95 ? -3.151 -3.048 -2.746 1.00 0.00 95 ILE A N 19
ATOM 33956 C CA . ILE A 1 95 ? -3.817 -4.357 -2.730 1.00 0.00 95 ILE A CA 19
ATOM 33957 C C . ILE A 1 95 ? -4.959 -4.400 -3.744 1.00 0.00 95 ILE A C 19
ATOM 33958 O O . ILE A 1 95 ? -5.837 -3.538 -3.748 1.00 0.00 95 ILE A O 19
ATOM 33974 N N . GLU A 1 96 ? -4.975 -5.446 -4.564 1.00 0.00 96 GLU A N 19
ATOM 33975 C CA . GLU A 1 96 ? -6.104 -5.817 -5.421 1.00 0.00 96 GLU A CA 19
ATOM 33976 C C . GLU A 1 96 ? -6.787 -7.017 -4.750 1.00 0.00 96 GLU A C 19
ATOM 33977 O O . GLU A 1 96 ? -6.217 -8.111 -4.732 1.00 0.00 96 GLU A O 19
ATOM 33989 N N . GLY A 1 97 ? -7.980 -6.825 -4.173 1.00 0.00 97 GLY A N 19
ATOM 33990 C CA . GLY A 1 97 ? -8.605 -7.858 -3.318 1.00 0.00 97 GLY A CA 19
ATOM 33991 C C . GLY A 1 97 ? -10.099 -8.124 -3.539 1.00 0.00 97 GLY A C 19
ATOM 33992 O O . GLY A 1 97 ? -10.621 -9.129 -3.054 1.00 0.00 97 GLY A O 19
ATOM 33996 N N . SER A 1 98 ? -10.786 -7.260 -4.291 1.00 0.00 98 SER A N 19
ATOM 33997 C CA . SER A 1 98 ? -12.248 -7.301 -4.498 1.00 0.00 98 SER A CA 19
ATOM 33998 C C . SER A 1 98 ? -12.689 -7.991 -5.799 1.00 0.00 98 SER A C 19
ATOM 33999 O O . SER A 1 98 ? -13.865 -8.295 -6.009 1.00 0.00 98 SER A O 19
ATOM 34007 N N . LEU A 1 99 ? -11.723 -8.278 -6.669 1.00 0.00 99 LEU A N 19
ATOM 34008 C CA . LEU A 1 99 ? -11.910 -8.789 -8.034 1.00 0.00 99 LEU A CA 19
ATOM 34009 C C . LEU A 1 99 ? -12.010 -10.330 -8.031 1.00 0.00 99 LEU A C 19
ATOM 34010 O O . LEU A 1 99 ? -11.163 -11.045 -8.573 1.00 0.00 99 LEU A O 19
ATOM 34026 N N . GLU A 1 100 ? -13.033 -10.846 -7.351 1.00 0.00 100 GLU A N 19
ATOM 34027 C CA . GLU A 1 100 ? -13.278 -12.281 -7.145 1.00 0.00 100 GLU A CA 19
ATOM 34028 C C . GLU A 1 100 ? -13.889 -13.004 -8.365 1.00 0.00 100 GLU A C 19
ATOM 34029 O O . GLU A 1 100 ? -14.548 -12.396 -9.215 1.00 0.00 100 GLU A O 19
ATOM 34041 N N . HIS A 1 101 ? -13.698 -14.327 -8.421 1.00 0.00 101 HIS A N 19
ATOM 34042 C CA . HIS A 1 101 ? -14.271 -15.250 -9.412 1.00 0.00 101 HIS A CA 19
ATOM 34043 C C . HIS A 1 101 ? -14.749 -16.553 -8.739 1.00 0.00 101 HIS A C 19
ATOM 34044 O O . HIS A 1 101 ? -14.226 -16.947 -7.691 1.00 0.00 101 HIS A O 19
ATOM 34058 N N . HIS A 1 102 ? -15.721 -17.239 -9.349 1.00 0.00 102 HIS A N 19
ATOM 34059 C CA . HIS A 1 102 ? -16.262 -18.526 -8.885 1.00 0.00 102 HIS A CA 19
ATOM 34060 C C . HIS A 1 102 ? -16.654 -19.449 -10.057 1.00 0.00 102 HIS A C 19
ATOM 34061 O O . HIS A 1 102 ? -17.035 -18.981 -11.133 1.00 0.00 102 HIS A O 19
ATOM 34075 N N . HIS A 1 103 ? -16.561 -20.766 -9.844 1.00 0.00 103 HIS A N 19
ATOM 34076 C CA . HIS A 1 103 ? -16.897 -21.812 -10.821 1.00 0.00 103 HIS A CA 19
ATOM 34077 C C . HIS A 1 103 ? -17.272 -23.139 -10.123 1.00 0.00 103 HIS A C 19
ATOM 34078 O O . HIS A 1 103 ? -16.880 -23.367 -8.975 1.00 0.00 103 HIS A O 19
ATOM 34092 N N . HIS A 1 104 ? -17.980 -24.022 -10.841 1.00 0.00 104 HIS A N 19
ATOM 34093 C CA . HIS A 1 104 ? -18.471 -25.346 -10.416 1.00 0.00 104 HIS A CA 19
ATOM 34094 C C . HIS A 1 104 ? -19.497 -25.339 -9.258 1.00 0.00 104 HIS A C 19
ATOM 34095 O O . HIS A 1 104 ? -19.535 -24.440 -8.414 1.00 0.00 104 HIS A O 19
ATOM 34109 N N . HIS A 1 105 ? -20.337 -26.377 -9.207 1.00 0.00 105 HIS A N 19
ATOM 34110 C CA . HIS A 1 105 ? -21.296 -26.608 -8.122 1.00 0.00 105 HIS A CA 19
ATOM 34111 C C . HIS A 1 105 ? -20.583 -26.927 -6.794 1.00 0.00 105 HIS A C 19
ATOM 34112 O O . HIS A 1 105 ? -19.598 -27.674 -6.773 1.00 0.00 105 HIS A O 19
ATOM 34126 N N . HIS A 1 106 ? -21.092 -26.363 -5.693 1.00 0.00 106 HIS A N 19
ATOM 34127 C CA . HIS A 1 106 ? -20.552 -26.475 -4.327 1.00 0.00 106 HIS A CA 19
ATOM 34128 C C . HIS A 1 106 ? -21.681 -26.555 -3.280 1.00 0.00 106 HIS A C 19
ATOM 34129 O O . HIS A 1 106 ? -22.649 -25.761 -3.367 1.00 0.00 106 HIS A O 19
ATOM 34144 N N . GLY A 1 1 ? -6.472 -11.277 -5.197 1.00 0.00 1 GLY A N 20
ATOM 34145 C CA . GLY A 1 1 ? -5.979 -10.925 -3.847 1.00 0.00 1 GLY A CA 20
ATOM 34146 C C . GLY A 1 1 ? -4.461 -10.945 -3.799 1.00 0.00 1 GLY A C 20
ATOM 34147 O O . GLY A 1 1 ? -3.879 -12.005 -3.567 1.00 0.00 1 GLY A O 20
ATOM 34153 N N . LYS A 1 2 ? -3.807 -9.796 -4.031 1.00 0.00 2 LYS A N 20
ATOM 34154 C CA . LYS A 1 2 ? -2.334 -9.652 -4.006 1.00 0.00 2 LYS A CA 20
ATOM 34155 C C . LYS A 1 2 ? -1.909 -8.271 -3.492 1.00 0.00 2 LYS A C 20
ATOM 34156 O O . LYS A 1 2 ? -2.610 -7.286 -3.723 1.00 0.00 2 LYS A O 20
ATOM 34175 N N . LEU A 1 3 ? -0.758 -8.218 -2.816 1.00 0.00 3 LEU A N 20
ATOM 34176 C CA . LEU A 1 3 ? -0.106 -7.005 -2.311 1.00 0.00 3 LEU A CA 20
ATOM 34177 C C . LEU A 1 3 ? 1.163 -6.689 -3.122 1.00 0.00 3 LEU A C 20
ATOM 34178 O O . LEU A 1 3 ? 1.979 -7.574 -3.389 1.00 0.00 3 LEU A O 20
ATOM 34194 N N . TYR A 1 4 ? 1.331 -5.417 -3.482 1.00 0.00 4 TYR A N 20
ATOM 34195 C CA . TYR A 1 4 ? 2.444 -4.868 -4.256 1.00 0.00 4 TYR A CA 20
ATOM 34196 C C . TYR A 1 4 ? 3.363 -4.000 -3.399 1.00 0.00 4 TYR A C 20
ATOM 34197 O O . TYR A 1 4 ? 2.918 -3.146 -2.627 1.00 0.00 4 TYR A O 20
ATOM 34215 N N . GLU A 1 5 ? 4.664 -4.243 -3.549 1.00 0.00 5 GLU A N 20
ATOM 34216 C CA . GLU A 1 5 ? 5.735 -3.596 -2.798 1.00 0.00 5 GLU A CA 20
ATOM 34217 C C . GLU A 1 5 ? 6.166 -2.286 -3.485 1.00 0.00 5 GLU A C 20
ATOM 34218 O O . GLU A 1 5 ? 6.737 -2.288 -4.576 1.00 0.00 5 GLU A O 20
ATOM 34230 N N . VAL A 1 6 ? 5.844 -1.155 -2.849 1.00 0.00 6 VAL A N 20
ATOM 34231 C CA . VAL A 1 6 ? 6.052 0.205 -3.399 1.00 0.00 6 VAL A CA 20
ATOM 34232 C C . VAL A 1 6 ? 7.102 1.015 -2.622 1.00 0.00 6 VAL A C 20
ATOM 34233 O O . VAL A 1 6 ? 6.954 1.295 -1.431 1.00 0.00 6 VAL A O 20
ATOM 34246 N N . ASP A 1 7 ? 8.170 1.433 -3.308 1.00 0.00 7 ASP A N 20
ATOM 34247 C CA . ASP A 1 7 ? 9.283 2.203 -2.724 1.00 0.00 7 ASP A CA 20
ATOM 34248 C C . ASP A 1 7 ? 9.599 3.531 -3.435 1.00 0.00 7 ASP A C 20
ATOM 34249 O O . ASP A 1 7 ? 10.426 4.298 -2.935 1.00 0.00 7 ASP A O 20
ATOM 34258 N N . SER A 1 8 ? 8.949 3.818 -4.567 1.00 0.00 8 SER A N 20
ATOM 34259 C CA . SER A 1 8 ? 9.107 5.065 -5.337 1.00 0.00 8 SER A CA 20
ATOM 34260 C C . SER A 1 8 ? 7.759 5.626 -5.826 1.00 0.00 8 SER A C 20
ATOM 34261 O O . SER A 1 8 ? 6.824 4.851 -6.063 1.00 0.00 8 SER A O 20
ATOM 34269 N N . PRO A 1 9 ? 7.635 6.954 -6.043 1.00 0.00 9 PRO A N 20
ATOM 34270 C CA . PRO A 1 9 ? 6.425 7.544 -6.619 1.00 0.00 9 PRO A CA 20
ATOM 34271 C C . PRO A 1 9 ? 6.210 7.151 -8.082 1.00 0.00 9 PRO A C 20
ATOM 34272 O O . PRO A 1 9 ? 5.081 7.182 -8.573 1.00 0.00 9 PRO A O 20
ATOM 34283 N N . ASP A 1 10 ? 7.273 6.754 -8.783 1.00 0.00 10 ASP A N 20
ATOM 34284 C CA . ASP A 1 10 ? 7.161 6.228 -10.139 1.00 0.00 10 ASP A CA 20
ATOM 34285 C C . ASP A 1 10 ? 6.555 4.813 -10.144 1.00 0.00 10 ASP A C 20
ATOM 34286 O O . ASP A 1 10 ? 5.761 4.481 -11.024 1.00 0.00 10 ASP A O 20
ATOM 34295 N N . SER A 1 11 ? 6.854 3.994 -9.125 1.00 0.00 11 SER A N 20
ATOM 34296 C CA . SER A 1 11 ? 6.237 2.671 -8.941 1.00 0.00 11 SER A CA 20
ATOM 34297 C C . SER A 1 11 ? 4.738 2.780 -8.648 1.00 0.00 11 SER A C 20
ATOM 34298 O O . SER A 1 11 ? 3.967 1.938 -9.110 1.00 0.00 11 SER A O 20
ATOM 34306 N N . VAL A 1 12 ? 4.303 3.847 -7.963 1.00 0.00 12 VAL A N 20
ATOM 34307 C CA . VAL A 1 12 ? 2.874 4.174 -7.804 1.00 0.00 12 VAL A CA 20
ATOM 34308 C C . VAL A 1 12 ? 2.210 4.346 -9.170 1.00 0.00 12 VAL A C 20
ATOM 34309 O O . VAL A 1 12 ? 1.166 3.747 -9.407 1.00 0.00 12 VAL A O 20
ATOM 34322 N N . GLU A 1 13 ? 2.817 5.098 -10.096 1.00 0.00 13 GLU A N 20
ATOM 34323 C CA . GLU A 1 13 ? 2.264 5.287 -11.446 1.00 0.00 13 GLU A CA 20
ATOM 34324 C C . GLU A 1 13 ? 2.242 3.978 -12.253 1.00 0.00 13 GLU A C 20
ATOM 34325 O O . GLU A 1 13 ? 1.247 3.674 -12.912 1.00 0.00 13 GLU A O 20
ATOM 34337 N N . LYS A 1 14 ? 3.302 3.166 -12.160 1.00 0.00 14 LYS A N 20
ATOM 34338 C CA . LYS A 1 14 ? 3.393 1.873 -12.865 1.00 0.00 14 LYS A CA 20
ATOM 34339 C C . LYS A 1 14 ? 2.312 0.893 -12.403 1.00 0.00 14 LYS A C 20
ATOM 34340 O O . LYS A 1 14 ? 1.667 0.252 -13.234 1.00 0.00 14 LYS A O 20
ATOM 34359 N N . ILE A 1 15 ? 2.059 0.821 -11.094 1.00 0.00 15 ILE A N 20
ATOM 34360 C CA . ILE A 1 15 ? 0.992 -0.011 -10.521 1.00 0.00 15 ILE A CA 20
ATOM 34361 C C . ILE A 1 15 ? -0.389 0.584 -10.833 1.00 0.00 15 ILE A C 20
ATOM 34362 O O . ILE A 1 15 ? -1.283 -0.146 -11.250 1.00 0.00 15 ILE A O 20
ATOM 34378 N N . ALA A 1 16 ? -0.566 1.903 -10.722 1.00 0.00 16 ALA A N 20
ATOM 34379 C CA . ALA A 1 16 ? -1.816 2.589 -11.052 1.00 0.00 16 ALA A CA 20
ATOM 34380 C C . ALA A 1 16 ? -2.262 2.338 -12.503 1.00 0.00 16 ALA A C 20
ATOM 34381 O O . ALA A 1 16 ? -3.440 2.080 -12.754 1.00 0.00 16 ALA A O 20
ATOM 34388 N N . ARG A 1 17 ? -1.315 2.352 -13.448 1.00 0.00 17 ARG A N 20
ATOM 34389 C CA . ARG A 1 17 ? -1.550 2.055 -14.870 1.00 0.00 17 ARG A CA 20
ATOM 34390 C C . ARG A 1 17 ? -1.832 0.570 -15.129 1.00 0.00 17 ARG A C 20
ATOM 34391 O O . ARG A 1 17 ? -2.582 0.255 -16.052 1.00 0.00 17 ARG A O 20
ATOM 34412 N N . GLU A 1 18 ? -1.304 -0.341 -14.307 1.00 0.00 18 GLU A N 20
ATOM 34413 C CA . GLU A 1 18 ? -1.629 -1.777 -14.368 1.00 0.00 18 GLU A CA 20
ATOM 34414 C C . GLU A 1 18 ? -3.018 -2.092 -13.771 1.00 0.00 18 GLU A C 20
ATOM 34415 O O . GLU A 1 18 ? -3.749 -2.929 -14.304 1.00 0.00 18 GLU A O 20
ATOM 34427 N N . LEU A 1 19 ? -3.411 -1.383 -12.705 1.00 0.00 19 LEU A N 20
ATOM 34428 C CA . LEU A 1 19 ? -4.718 -1.497 -12.038 1.00 0.00 19 LEU A CA 20
ATOM 34429 C C . LEU A 1 19 ? -5.836 -0.668 -12.713 1.00 0.00 19 LEU A C 20
ATOM 34430 O O . LEU A 1 19 ? -6.996 -0.758 -12.306 1.00 0.00 19 LEU A O 20
ATOM 34446 N N . GLY A 1 20 ? -5.515 0.121 -13.745 1.00 0.00 20 GLY A N 20
ATOM 34447 C CA . GLY A 1 20 ? -6.482 0.899 -14.530 1.00 0.00 20 GLY A CA 20
ATOM 34448 C C . GLY A 1 20 ? -7.044 2.139 -13.816 1.00 0.00 20 GLY A C 20
ATOM 34449 O O . GLY A 1 20 ? -8.195 2.513 -14.053 1.00 0.00 20 GLY A O 20
ATOM 34453 N N . LEU A 1 21 ? -6.263 2.762 -12.926 1.00 0.00 21 LEU A N 20
ATOM 34454 C CA . LEU A 1 21 ? -6.664 3.952 -12.163 1.00 0.00 21 LEU A CA 20
ATOM 34455 C C . LEU A 1 21 ? -6.800 5.211 -13.041 1.00 0.00 21 LEU A C 20
ATOM 34456 O O . LEU A 1 21 ? -6.069 5.393 -14.020 1.00 0.00 21 LEU A O 20
ATOM 34472 N N . SER A 1 22 ? -7.700 6.112 -12.639 1.00 0.00 22 SER A N 20
ATOM 34473 C CA . SER A 1 22 ? -7.842 7.462 -13.216 1.00 0.00 22 SER A CA 20
ATOM 34474 C C . SER A 1 22 ? -6.794 8.431 -12.647 1.00 0.00 22 SER A C 20
ATOM 34475 O O . SER A 1 22 ? -6.171 8.153 -11.620 1.00 0.00 22 SER A O 20
ATOM 34483 N N . GLU A 1 23 ? -6.611 9.596 -13.276 1.00 0.00 23 GLU A N 20
ATOM 34484 C CA . GLU A 1 23 ? -5.570 10.572 -12.895 1.00 0.00 23 GLU A CA 20
ATOM 34485 C C . GLU A 1 23 ? -5.700 11.056 -11.441 1.00 0.00 23 GLU A C 20
ATOM 34486 O O . GLU A 1 23 ? -4.702 11.160 -10.731 1.00 0.00 23 GLU A O 20
ATOM 34498 N N . GLU A 1 24 ? -6.923 11.297 -10.961 1.00 0.00 24 GLU A N 20
ATOM 34499 C CA . GLU A 1 24 ? -7.176 11.698 -9.566 1.00 0.00 24 GLU A CA 20
ATOM 34500 C C . GLU A 1 24 ? -6.922 10.552 -8.570 1.00 0.00 24 GLU A C 20
ATOM 34501 O O . GLU A 1 24 ? -6.408 10.785 -7.474 1.00 0.00 24 GLU A O 20
ATOM 34513 N N . GLN A 1 25 ? -7.213 9.306 -8.964 1.00 0.00 25 GLN A N 20
ATOM 34514 C CA . GLN A 1 25 ? -6.959 8.107 -8.153 1.00 0.00 25 GLN A CA 20
ATOM 34515 C C . GLN A 1 25 ? -5.447 7.832 -8.030 1.00 0.00 25 GLN A C 20
ATOM 34516 O O . GLN A 1 25 ? -4.972 7.439 -6.968 1.00 0.00 25 GLN A O 20
ATOM 34530 N N . LEU A 1 26 ? -4.679 8.098 -9.092 1.00 0.00 26 LEU A N 20
ATOM 34531 C CA . LEU A 1 26 ? -3.210 8.102 -9.092 1.00 0.00 26 LEU A CA 20
ATOM 34532 C C . LEU A 1 26 ? -2.659 9.224 -8.193 1.00 0.00 26 LEU A C 20
ATOM 34533 O O . LEU A 1 26 ? -1.893 8.951 -7.267 1.00 0.00 26 LEU A O 20
ATOM 34549 N N . ARG A 1 27 ? -3.084 10.479 -8.407 1.00 0.00 27 ARG A N 20
ATOM 34550 C CA . ARG A 1 27 ? -2.608 11.660 -7.653 1.00 0.00 27 ARG A CA 20
ATOM 34551 C C . ARG A 1 27 ? -2.849 11.540 -6.146 1.00 0.00 27 ARG A C 20
ATOM 34552 O O . ARG A 1 27 ? -1.991 11.945 -5.360 1.00 0.00 27 ARG A O 20
ATOM 34573 N N . ARG A 1 28 ? -3.959 10.907 -5.742 1.00 0.00 28 ARG A N 20
ATOM 34574 C CA . ARG A 1 28 ? -4.262 10.533 -4.348 1.00 0.00 28 ARG A CA 20
ATOM 34575 C C . ARG A 1 28 ? -3.127 9.705 -3.749 1.00 0.00 28 ARG A C 20
ATOM 34576 O O . ARG A 1 28 ? -2.570 10.108 -2.731 1.00 0.00 28 ARG A O 20
ATOM 34597 N N . ILE A 1 29 ? -2.725 8.608 -4.396 1.00 0.00 29 ILE A N 20
ATOM 34598 C CA . ILE A 1 29 ? -1.701 7.702 -3.855 1.00 0.00 29 ILE A CA 20
ATOM 34599 C C . ILE A 1 29 ? -0.339 8.399 -3.821 1.00 0.00 29 ILE A C 20
ATOM 34600 O O . ILE A 1 29 ? 0.372 8.275 -2.832 1.00 0.00 29 ILE A O 20
ATOM 34616 N N . GLN A 1 30 ? 0.009 9.183 -4.845 1.00 0.00 30 GLN A N 20
ATOM 34617 C CA . GLN A 1 30 ? 1.281 9.927 -4.863 1.00 0.00 30 GLN A CA 20
ATOM 34618 C C . GLN A 1 30 ? 1.375 10.982 -3.743 1.00 0.00 30 GLN A C 20
ATOM 34619 O O . GLN A 1 30 ? 2.450 11.170 -3.167 1.00 0.00 30 GLN A O 20
ATOM 34633 N N . LYS A 1 31 ? 0.255 11.618 -3.369 1.00 0.00 31 LYS A N 20
ATOM 34634 C CA . LYS A 1 31 ? 0.186 12.519 -2.207 1.00 0.00 31 LYS A CA 20
ATOM 34635 C C . LYS A 1 31 ? 0.316 11.759 -0.885 1.00 0.00 31 LYS A C 20
ATOM 34636 O O . LYS A 1 31 ? 1.102 12.171 -0.033 1.00 0.00 31 LYS A O 20
ATOM 34655 N N . GLU A 1 32 ? -0.383 10.633 -0.715 1.00 0.00 32 GLU A N 20
ATOM 34656 C CA . GLU A 1 32 ? -0.215 9.804 0.489 1.00 0.00 32 GLU A CA 20
ATOM 34657 C C . GLU A 1 32 ? 1.198 9.203 0.593 1.00 0.00 32 GLU A C 20
ATOM 34658 O O . GLU A 1 32 ? 1.739 9.105 1.690 1.00 0.00 32 GLU A O 20
ATOM 34670 N N . PHE A 1 33 ? 1.826 8.859 -0.536 1.00 0.00 33 PHE A N 20
ATOM 34671 C CA . PHE A 1 33 ? 3.196 8.348 -0.615 1.00 0.00 33 PHE A CA 20
ATOM 34672 C C . PHE A 1 33 ? 4.210 9.365 -0.070 1.00 0.00 33 PHE A C 20
ATOM 34673 O O . PHE A 1 33 ? 5.011 9.025 0.804 1.00 0.00 33 PHE A O 20
ATOM 34690 N N . GLU A 1 34 ? 4.164 10.623 -0.529 1.00 0.00 34 GLU A N 20
ATOM 34691 C CA . GLU A 1 34 ? 5.103 11.636 -0.031 1.00 0.00 34 GLU A CA 20
ATOM 34692 C C . GLU A 1 34 ? 4.813 12.023 1.425 1.00 0.00 34 GLU A C 20
ATOM 34693 O O . GLU A 1 34 ? 5.744 12.215 2.200 1.00 0.00 34 GLU A O 20
ATOM 34705 N N . ARG A 1 35 ? 3.537 12.064 1.835 1.00 0.00 35 ARG A N 20
ATOM 34706 C CA . ARG A 1 35 ? 3.145 12.349 3.225 1.00 0.00 35 ARG A CA 20
ATOM 34707 C C . ARG A 1 35 ? 3.545 11.222 4.182 1.00 0.00 35 ARG A C 20
ATOM 34708 O O . ARG A 1 35 ? 3.932 11.502 5.314 1.00 0.00 35 ARG A O 20
ATOM 34729 N N . ALA A 1 36 ? 3.532 9.967 3.729 1.00 0.00 36 ALA A N 20
ATOM 34730 C CA . ALA A 1 36 ? 4.069 8.828 4.470 1.00 0.00 36 ALA A CA 20
ATOM 34731 C C . ALA A 1 36 ? 5.591 8.951 4.677 1.00 0.00 36 ALA A C 20
ATOM 34732 O O . ALA A 1 36 ? 6.074 8.890 5.811 1.00 0.00 36 ALA A O 20
ATOM 34739 N N . GLU A 1 37 ? 6.337 9.204 3.598 1.00 0.00 37 GLU A N 20
ATOM 34740 C CA . GLU A 1 37 ? 7.800 9.336 3.618 1.00 0.00 37 GLU A CA 20
ATOM 34741 C C . GLU A 1 37 ? 8.264 10.547 4.454 1.00 0.00 37 GLU A C 20
ATOM 34742 O O . GLU A 1 37 ? 9.174 10.411 5.276 1.00 0.00 37 GLU A O 20
ATOM 34754 N N . ARG A 1 38 ? 7.604 11.705 4.308 1.00 0.00 38 ARG A N 20
ATOM 34755 C CA . ARG A 1 38 ? 7.939 12.951 5.020 1.00 0.00 38 ARG A CA 20
ATOM 34756 C C . ARG A 1 38 ? 7.671 12.862 6.522 1.00 0.00 38 ARG A C 20
ATOM 34757 O O . ARG A 1 38 ? 8.501 13.312 7.316 1.00 0.00 38 ARG A O 20
ATOM 34778 N N . LYS A 1 39 ? 6.540 12.266 6.925 1.00 0.00 39 LYS A N 20
ATOM 34779 C CA . LYS A 1 39 ? 6.137 12.119 8.329 1.00 0.00 39 LYS A CA 20
ATOM 34780 C C . LYS A 1 39 ? 6.798 10.938 9.061 1.00 0.00 39 LYS A C 20
ATOM 34781 O O . LYS A 1 39 ? 6.795 10.905 10.292 1.00 0.00 39 LYS A O 20
ATOM 34800 N N . GLY A 1 40 ? 7.369 9.976 8.328 1.00 0.00 40 GLY A N 20
ATOM 34801 C CA . GLY A 1 40 ? 8.009 8.775 8.883 1.00 0.00 40 GLY A CA 20
ATOM 34802 C C . GLY A 1 40 ? 7.021 7.668 9.285 1.00 0.00 40 GLY A C 20
ATOM 34803 O O . GLY A 1 40 ? 7.259 6.951 10.260 1.00 0.00 40 GLY A O 20
ATOM 34807 N N . LYS A 1 41 ? 5.905 7.550 8.555 1.00 0.00 41 LYS A N 20
ATOM 34808 C CA . LYS A 1 41 ? 4.829 6.549 8.744 1.00 0.00 41 LYS A CA 20
ATOM 34809 C C . LYS A 1 41 ? 4.697 5.618 7.530 1.00 0.00 41 LYS A C 20
ATOM 34810 O O . LYS A 1 41 ? 5.304 5.863 6.487 1.00 0.00 41 LYS A O 20
ATOM 34829 N N . LEU A 1 42 ? 3.893 4.561 7.657 1.00 0.00 42 LEU A N 20
ATOM 34830 C CA . LEU A 1 42 ? 3.576 3.611 6.580 1.00 0.00 42 LEU A CA 20
ATOM 34831 C C . LEU A 1 42 ? 2.087 3.711 6.211 1.00 0.00 42 LEU A C 20
ATOM 34832 O O . LEU A 1 42 ? 1.228 3.848 7.086 1.00 0.00 42 LEU A O 20
ATOM 34848 N N . VAL A 1 43 ? 1.785 3.665 4.911 1.00 0.00 43 VAL A N 20
ATOM 34849 C CA . VAL A 1 43 ? 0.420 3.708 4.363 1.00 0.00 43 VAL A CA 20
ATOM 34850 C C . VAL A 1 43 ? 0.093 2.441 3.574 1.00 0.00 43 VAL A C 20
ATOM 34851 O O . VAL A 1 43 ? 0.910 1.931 2.803 1.00 0.00 43 VAL A O 20
ATOM 34864 N N . ILE A 1 44 ? -1.131 1.957 3.770 1.00 0.00 44 ILE A N 20
ATOM 34865 C CA . ILE A 1 44 ? -1.745 0.814 3.094 1.00 0.00 44 ILE A CA 20
ATOM 34866 C C . ILE A 1 44 ? -2.849 1.338 2.174 1.00 0.00 44 ILE A C 20
ATOM 34867 O O . ILE A 1 44 ? -3.704 2.123 2.594 1.00 0.00 44 ILE A O 20
ATOM 34883 N N . VAL A 1 45 ? -2.832 0.892 0.921 1.00 0.00 45 VAL A N 20
ATOM 34884 C CA . VAL A 1 45 ? -3.748 1.306 -0.142 1.00 0.00 45 VAL A CA 20
ATOM 34885 C C . VAL A 1 45 ? -4.478 0.089 -0.699 1.00 0.00 45 VAL A C 20
ATOM 34886 O O . VAL A 1 45 ? -3.868 -0.957 -0.899 1.00 0.00 45 VAL A O 20
ATOM 34899 N N . TYR A 1 46 ? -5.778 0.215 -0.954 1.00 0.00 46 TYR A N 20
ATOM 34900 C CA . TYR A 1 46 ? -6.623 -0.855 -1.492 1.00 0.00 46 TYR A CA 20
ATOM 34901 C C . TYR A 1 46 ? -7.338 -0.442 -2.783 1.00 0.00 46 TYR A C 20
ATOM 34902 O O . TYR A 1 46 ? -7.772 0.705 -2.897 1.00 0.00 46 TYR A O 20
ATOM 34920 N N . LEU A 1 47 ? -7.494 -1.374 -3.728 1.00 0.00 47 LEU A N 20
ATOM 34921 C CA . LEU A 1 47 ? -8.152 -1.188 -5.026 1.00 0.00 47 LEU A CA 20
ATOM 34922 C C . LEU A 1 47 ? -9.250 -2.238 -5.254 1.00 0.00 47 LEU A C 20
ATOM 34923 O O . LEU A 1 47 ? -8.997 -3.446 -5.200 1.00 0.00 47 LEU A O 20
ATOM 34939 N N . THR A 1 48 ? -10.463 -1.761 -5.538 1.00 0.00 48 THR A N 20
ATOM 34940 C CA . THR A 1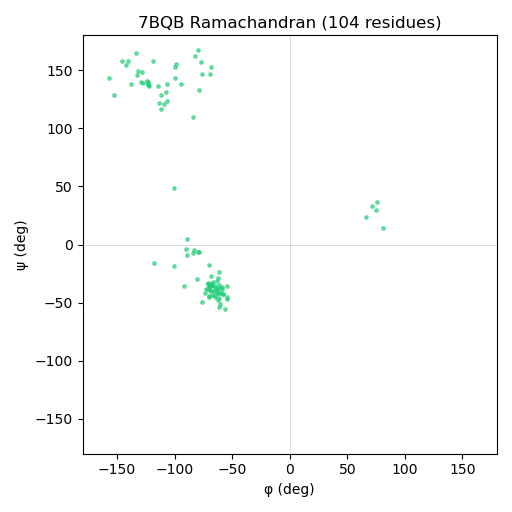 48 ? -11.651 -2.576 -5.842 1.00 0.00 48 THR A CA 20
ATOM 34941 C C . THR A 1 48 ? -11.934 -2.712 -7.346 1.00 0.00 48 THR A C 20
ATOM 34942 O O . THR A 1 48 ? -11.460 -1.915 -8.160 1.00 0.00 48 THR A O 20
ATOM 34953 N N . SER A 1 49 ? -12.771 -3.682 -7.728 1.00 0.00 49 SER A N 20
ATOM 34954 C CA . SER A 1 49 ? -13.261 -3.876 -9.108 1.00 0.00 49 SER A CA 20
ATOM 34955 C C . SER A 1 49 ? -14.066 -2.673 -9.641 1.00 0.00 49 SER A C 20
ATOM 34956 O O . SER A 1 49 ? -14.129 -2.442 -10.850 1.00 0.00 49 SER A O 20
ATOM 34964 N N . ASP A 1 50 ? -14.625 -1.847 -8.747 1.00 0.00 50 ASP A N 20
ATOM 34965 C CA . ASP A 1 50 ? -15.319 -0.598 -9.093 1.00 0.00 50 ASP A CA 20
ATOM 34966 C C . ASP A 1 50 ? -14.349 0.572 -9.377 1.00 0.00 50 ASP A C 20
ATOM 34967 O O . ASP A 1 50 ? -14.783 1.645 -9.808 1.00 0.00 50 ASP A O 20
ATOM 34976 N N . GLY A 1 51 ? -13.040 0.386 -9.156 1.00 0.00 51 GLY A N 20
ATOM 34977 C CA . GLY A 1 51 ? -12.003 1.398 -9.398 1.00 0.00 51 GLY A CA 20
ATOM 34978 C C . GLY A 1 51 ? -11.871 2.430 -8.272 1.00 0.00 51 GLY A C 20
ATOM 34979 O O . GLY A 1 51 ? -11.216 3.464 -8.445 1.00 0.00 51 GLY A O 20
ATOM 34983 N N . LYS A 1 52 ? -12.489 2.162 -7.113 1.00 0.00 52 LYS A N 20
ATOM 34984 C CA . LYS A 1 52 ? -12.341 2.961 -5.893 1.00 0.00 52 LYS A CA 20
ATOM 34985 C C . LYS A 1 52 ? -11.012 2.619 -5.225 1.00 0.00 52 LYS A C 20
ATOM 34986 O O . LYS A 1 52 ? -10.681 1.442 -5.054 1.00 0.00 52 LYS A O 20
ATOM 35005 N N . VAL A 1 53 ? -10.281 3.657 -4.819 1.00 0.00 53 VAL A N 20
ATOM 35006 C CA . VAL A 1 53 ? -9.064 3.552 -4.010 1.00 0.00 53 VAL A CA 20
ATOM 35007 C C . VAL A 1 53 ? -9.337 3.989 -2.569 1.00 0.00 53 VAL A C 20
ATOM 35008 O O . VAL A 1 53 ? -10.022 4.985 -2.334 1.00 0.00 53 VAL A O 20
ATOM 35021 N N . GLU A 1 54 ? -8.829 3.229 -1.598 1.00 0.00 54 GLU A N 20
ATOM 35022 C CA . GLU A 1 54 ? -9.014 3.474 -0.159 1.00 0.00 54 GLU A CA 20
ATOM 35023 C C . GLU A 1 54 ? -7.671 3.463 0.585 1.00 0.00 54 GLU A C 20
ATOM 35024 O O . GLU A 1 54 ? -6.770 2.705 0.224 1.00 0.00 54 GLU A O 20
ATOM 35036 N N . ILE A 1 55 ? -7.539 4.310 1.614 1.00 0.00 55 ILE A N 20
ATOM 35037 C CA . ILE A 1 55 ? -6.280 4.621 2.311 1.00 0.00 55 ILE A CA 20
ATOM 35038 C C . ILE A 1 55 ? -6.391 4.333 3.819 1.00 0.00 55 ILE A C 20
ATOM 35039 O O . ILE A 1 55 ? -7.364 4.739 4.459 1.00 0.00 55 ILE A O 20
ATOM 35055 N N . ARG A 1 56 ? -5.361 3.703 4.402 1.00 0.00 56 ARG A N 20
ATOM 35056 C CA . ARG A 1 56 ? -5.150 3.520 5.840 1.00 0.00 56 ARG A CA 20
ATOM 35057 C C . ARG A 1 56 ? -3.705 3.857 6.241 1.00 0.00 56 ARG A C 20
ATOM 35058 O O . ARG A 1 56 ? -2.762 3.445 5.572 1.00 0.00 56 ARG A O 20
ATOM 35079 N N . GLU A 1 57 ? -3.529 4.565 7.355 1.00 0.00 57 GLU A N 20
ATOM 35080 C CA . GLU A 1 57 ? -2.227 4.936 7.942 1.00 0.00 57 GLU A CA 20
ATOM 35081 C C . GLU A 1 57 ? -1.897 4.053 9.161 1.00 0.00 57 GLU A C 20
ATOM 35082 O O . GLU A 1 57 ? -2.790 3.770 9.964 1.00 0.00 57 GLU A O 20
ATOM 35094 N N . VAL A 1 58 ? -0.635 3.646 9.347 1.00 0.00 58 VAL A N 20
ATOM 35095 C CA . VAL A 1 58 ? -0.202 2.849 10.518 1.00 0.00 58 VAL A CA 20
ATOM 35096 C C . VAL A 1 58 ? 1.047 3.390 11.215 1.00 0.00 58 VAL A C 20
ATOM 35097 O O . VAL A 1 58 ? 1.972 3.911 10.587 1.00 0.00 58 VAL A O 20
ATOM 35110 N N . THR A 1 59 ? 1.074 3.215 12.538 1.00 0.00 59 THR A N 20
ATOM 35111 C CA . THR A 1 59 ? 2.205 3.507 13.439 1.00 0.00 59 THR A CA 20
ATOM 35112 C C . THR A 1 59 ? 3.132 2.306 13.670 1.00 0.00 59 THR A C 20
ATOM 35113 O O . THR A 1 59 ? 4.289 2.488 14.055 1.00 0.00 59 THR A O 20
ATOM 35124 N N . SER A 1 60 ? 2.634 1.082 13.455 1.00 0.00 60 SER A N 20
ATOM 35125 C CA . SER A 1 60 ? 3.308 -0.183 13.789 1.00 0.00 60 SER A CA 20
ATOM 35126 C C . SER A 1 60 ? 3.061 -1.290 12.759 1.00 0.00 60 SER A C 20
ATOM 35127 O O . SER A 1 60 ? 2.040 -1.331 12.068 1.00 0.00 60 SER A O 20
ATOM 35135 N N . GLU A 1 61 ? 3.986 -2.245 12.720 1.00 0.00 61 GLU A N 20
ATOM 35136 C CA . GLU A 1 61 ? 3.864 -3.509 11.990 1.00 0.00 61 GLU A CA 20
ATOM 35137 C C . GLU A 1 61 ? 2.764 -4.428 12.558 1.00 0.00 61 GLU A C 20
ATOM 35138 O O . GLU A 1 61 ? 2.231 -5.267 11.831 1.00 0.00 61 GLU A O 20
ATOM 35150 N N . GLU A 1 62 ? 2.380 -4.261 13.832 1.00 0.00 62 GLU A N 20
ATOM 35151 C CA . GLU A 1 62 ? 1.235 -4.975 14.419 1.00 0.00 62 GLU A CA 20
ATOM 35152 C C . GLU A 1 62 ? -0.095 -4.473 13.842 1.00 0.00 62 GLU A C 20
ATOM 35153 O O . GLU A 1 62 ? -0.958 -5.268 13.478 1.00 0.00 62 GLU A O 20
ATOM 35165 N N . GLU A 1 63 ? -0.253 -3.153 13.705 1.00 0.00 63 GLU A N 20
ATOM 35166 C CA . GLU A 1 63 ? -1.430 -2.573 13.041 1.00 0.00 63 GLU A CA 20
ATOM 35167 C C . GLU A 1 63 ? -1.522 -3.060 11.589 1.00 0.00 63 GLU A C 20
ATOM 35168 O O . GLU A 1 63 ? -2.584 -3.528 11.181 1.00 0.00 63 GLU A O 20
ATOM 35180 N N . LEU A 1 64 ? -0.409 -3.050 10.840 1.00 0.00 64 LEU A N 20
ATOM 35181 C CA . LEU A 1 64 ? -0.352 -3.624 9.488 1.00 0.00 64 LEU A CA 20
ATOM 35182 C C . LEU A 1 64 ? -0.801 -5.095 9.473 1.00 0.00 64 LEU A C 20
ATOM 35183 O O . LEU A 1 64 ? -1.639 -5.455 8.651 1.00 0.00 64 LEU A O 20
ATOM 35199 N N . GLU A 1 65 ? -0.334 -5.931 10.406 1.00 0.00 65 GLU A N 20
ATOM 35200 C CA . GLU A 1 65 ? -0.801 -7.319 10.539 1.00 0.00 65 GLU A CA 20
ATOM 35201 C C . GLU A 1 65 ? -2.325 -7.401 10.751 1.00 0.00 65 GLU A C 20
ATOM 35202 O O . GLU A 1 65 ? -2.993 -8.213 10.107 1.00 0.00 65 GLU A O 20
ATOM 35214 N N . LYS A 1 66 ? -2.900 -6.532 11.595 1.00 0.00 66 LYS A N 20
ATOM 35215 C CA . LYS A 1 66 ? -4.348 -6.493 11.863 1.00 0.00 66 LYS A CA 20
ATOM 35216 C C . LYS A 1 66 ? -5.147 -6.100 10.622 1.00 0.00 66 LYS A C 20
ATOM 35217 O O . LYS A 1 66 ? -6.176 -6.708 10.331 1.00 0.00 66 LYS A O 20
ATOM 35236 N N . ILE A 1 67 ? -4.658 -5.121 9.866 1.00 0.00 67 ILE A N 20
ATOM 35237 C CA . ILE A 1 67 ? -5.301 -4.641 8.637 1.00 0.00 67 ILE A CA 20
ATOM 35238 C C . ILE A 1 67 ? -5.208 -5.705 7.541 1.00 0.00 67 ILE A C 20
ATOM 35239 O O . ILE A 1 67 ? -6.217 -6.006 6.911 1.00 0.00 67 ILE A O 20
ATOM 35255 N N . LEU A 1 68 ? -4.063 -6.373 7.377 1.00 0.00 68 LEU A N 20
ATOM 35256 C CA . LEU A 1 68 ? -3.933 -7.504 6.452 1.00 0.00 68 LEU A CA 20
ATOM 35257 C C . LEU A 1 68 ? -4.842 -8.688 6.839 1.00 0.00 68 LEU A C 20
ATOM 35258 O O . LEU A 1 68 ? -5.440 -9.301 5.951 1.00 0.00 68 LEU A O 20
ATOM 35274 N N . LYS A 1 69 ? -5.038 -8.959 8.140 1.00 0.00 69 LYS A N 20
ATOM 35275 C CA . LYS A 1 69 ? -6.008 -9.964 8.619 1.00 0.00 69 LYS A CA 20
ATOM 35276 C C . LYS A 1 69 ? -7.464 -9.555 8.353 1.00 0.00 69 LYS A C 20
ATOM 35277 O O . LYS A 1 69 ? -8.269 -10.411 7.982 1.00 0.00 69 LYS A O 20
ATOM 35296 N N . LYS A 1 70 ? -7.802 -8.262 8.458 1.00 0.00 70 LYS A N 20
ATOM 35297 C CA . LYS A 1 70 ? -9.140 -7.721 8.142 1.00 0.00 70 LYS A CA 20
ATOM 35298 C C . LYS A 1 70 ? -9.436 -7.727 6.634 1.00 0.00 70 LYS A C 20
ATOM 35299 O O . LYS A 1 70 ? -10.559 -8.021 6.227 1.00 0.00 70 LYS A O 20
ATOM 35318 N N . LEU A 1 71 ? -8.422 -7.454 5.807 1.00 0.00 71 LEU A N 20
ATOM 35319 C CA . LEU A 1 71 ? -8.503 -7.458 4.341 1.00 0.00 71 LEU A CA 20
ATOM 35320 C C . LEU A 1 71 ? -8.445 -8.874 3.728 1.00 0.00 71 LEU A C 20
ATOM 35321 O O . LEU A 1 71 ? -8.692 -9.037 2.532 1.00 0.00 71 LEU A O 20
ATOM 35337 N N . GLY A 1 72 ? -8.159 -9.902 4.536 1.00 0.00 72 GLY A N 20
ATOM 35338 C CA . GLY A 1 72 ? -8.274 -11.313 4.153 1.00 0.00 72 GLY A CA 20
ATOM 35339 C C . GLY A 1 72 ? -7.192 -11.813 3.186 1.00 0.00 72 GLY A C 20
ATOM 35340 O O . GLY A 1 72 ? -7.448 -12.745 2.419 1.00 0.00 72 GLY A O 20
ATOM 35344 N N . VAL A 1 73 ? -5.999 -11.203 3.191 1.00 0.00 73 VAL A N 20
ATOM 35345 C CA . VAL A 1 73 ? -4.857 -11.656 2.374 1.00 0.00 73 VAL A CA 20
ATOM 35346 C C . VAL A 1 73 ? -4.318 -13.011 2.866 1.00 0.00 73 VAL A C 20
ATOM 35347 O O . VAL A 1 73 ? -4.544 -13.402 4.014 1.00 0.00 73 VAL A O 20
ATOM 35360 N N . ASP A 1 74 ? -3.596 -13.741 2.010 1.00 0.00 74 ASP A N 20
ATOM 35361 C CA . ASP A 1 74 ? -3.003 -15.035 2.383 1.00 0.00 74 ASP A CA 20
ATOM 35362 C C . ASP A 1 74 ? -1.923 -14.882 3.472 1.00 0.00 74 ASP A C 20
ATOM 35363 O O . ASP A 1 74 ? -1.147 -13.925 3.464 1.00 0.00 74 ASP A O 20
ATOM 35372 N N . GLU A 1 75 ? -1.845 -15.839 4.400 1.00 0.00 75 GLU A N 20
ATOM 35373 C CA . GLU A 1 75 ? -0.896 -15.816 5.527 1.00 0.00 75 GLU A CA 20
ATOM 35374 C C . GLU A 1 75 ? 0.578 -15.768 5.086 1.00 0.00 75 GLU A C 20
ATOM 35375 O O . GLU A 1 75 ? 1.404 -15.180 5.789 1.00 0.00 75 GLU A O 20
ATOM 35387 N N . GLU A 1 76 ? 0.913 -16.310 3.906 1.00 0.00 76 GLU A N 20
ATOM 35388 C CA . GLU A 1 76 ? 2.241 -16.146 3.299 1.00 0.00 76 GLU A CA 20
ATOM 35389 C C . GLU A 1 76 ? 2.561 -14.667 3.051 1.00 0.00 76 GLU A C 20
ATOM 35390 O O . GLU A 1 76 ? 3.655 -14.208 3.361 1.00 0.00 76 GLU A O 20
ATOM 35402 N N . ILE A 1 77 ? 1.613 -13.899 2.520 1.00 0.00 77 ILE A N 20
ATOM 35403 C CA . ILE A 1 77 ? 1.814 -12.474 2.238 1.00 0.00 77 ILE A CA 20
ATOM 35404 C C . ILE A 1 77 ? 2.008 -11.715 3.556 1.00 0.00 77 ILE A C 20
ATOM 35405 O O . ILE A 1 77 ? 2.907 -10.884 3.640 1.00 0.00 77 ILE A O 20
ATOM 35421 N N . ILE A 1 78 ? 1.262 -12.049 4.617 1.00 0.00 78 ILE A N 20
ATOM 35422 C CA . ILE A 1 78 ? 1.438 -11.426 5.936 1.00 0.00 78 ILE A CA 20
ATOM 35423 C C . ILE A 1 78 ? 2.856 -11.674 6.472 1.00 0.00 78 ILE A C 20
ATOM 35424 O O . ILE A 1 78 ? 3.562 -10.712 6.774 1.00 0.00 78 ILE A O 20
ATOM 35440 N N . ARG A 1 79 ? 3.320 -12.933 6.538 1.00 0.00 79 ARG A N 20
ATOM 35441 C CA . ARG A 1 79 ? 4.671 -13.257 7.050 1.00 0.00 79 ARG A CA 20
ATOM 35442 C C . ARG A 1 79 ? 5.798 -12.763 6.135 1.00 0.00 79 ARG A C 20
ATOM 35443 O O . ARG A 1 79 ? 6.836 -12.335 6.641 1.00 0.00 79 ARG A O 20
ATOM 35464 N N . ARG A 1 80 ? 5.601 -12.768 4.808 1.00 0.00 80 ARG A N 20
ATOM 35465 C CA . ARG A 1 80 ? 6.571 -12.245 3.828 1.00 0.00 80 ARG A CA 20
ATOM 35466 C C . ARG A 1 80 ? 6.757 -10.747 4.021 1.00 0.00 80 ARG A C 20
ATOM 35467 O O . ARG A 1 80 ? 7.860 -10.271 4.274 1.00 0.00 80 ARG A O 20
ATOM 35488 N N . ILE A 1 81 ? 5.648 -10.015 3.968 1.00 0.00 81 ILE A N 20
ATOM 35489 C CA . ILE A 1 81 ? 5.647 -8.544 4.074 1.00 0.00 81 ILE A CA 20
ATOM 35490 C C . ILE A 1 81 ? 6.077 -8.068 5.469 1.00 0.00 81 ILE A C 20
ATOM 35491 O O . ILE A 1 81 ? 6.826 -7.096 5.559 1.00 0.00 81 ILE A O 20
ATOM 35507 N N . LYS A 1 82 ? 5.744 -8.786 6.551 1.00 0.00 82 LYS A N 20
ATOM 35508 C CA . LYS A 1 82 ? 6.275 -8.533 7.902 1.00 0.00 82 LYS A CA 20
ATOM 35509 C C . LYS A 1 82 ? 7.813 -8.621 7.965 1.00 0.00 82 LYS A C 20
ATOM 35510 O O . LYS A 1 82 ? 8.431 -7.878 8.727 1.00 0.00 82 LYS A O 20
ATOM 35529 N N . ARG A 1 83 ? 8.448 -9.459 7.134 1.00 0.00 83 ARG A N 20
ATOM 35530 C CA . ARG A 1 83 ? 9.916 -9.523 7.007 1.00 0.00 83 ARG A CA 20
ATOM 35531 C C . ARG A 1 83 ? 10.476 -8.338 6.209 1.00 0.00 83 ARG A C 20
ATOM 35532 O O . ARG A 1 83 ? 11.562 -7.863 6.538 1.00 0.00 83 ARG A O 20
ATOM 35553 N N . LEU A 1 84 ? 9.747 -7.829 5.210 1.00 0.00 84 LEU A N 20
ATOM 35554 C CA . LEU A 1 84 ? 10.128 -6.628 4.445 1.00 0.00 84 LEU A CA 20
ATOM 35555 C C . LEU A 1 84 ? 9.964 -5.322 5.245 1.00 0.00 84 LEU A C 20
ATOM 35556 O O . LEU A 1 84 ? 10.794 -4.419 5.108 1.00 0.00 84 LEU A O 20
ATOM 35572 N N . ARG A 1 85 ? 8.961 -5.239 6.139 1.00 0.00 85 ARG A N 20
ATOM 35573 C CA . ARG A 1 85 ? 8.768 -4.111 7.080 1.00 0.00 85 ARG A CA 20
ATOM 35574 C C . ARG A 1 85 ? 10.043 -3.809 7.871 1.00 0.00 85 ARG A C 20
ATOM 35575 O O . ARG A 1 85 ? 10.391 -2.646 8.068 1.00 0.00 85 ARG A O 20
ATOM 35596 N N . LYS A 1 86 ? 10.747 -4.865 8.288 1.00 0.00 86 LYS A N 20
ATOM 35597 C CA . LYS A 1 86 ? 11.925 -4.813 9.164 1.00 0.00 86 LYS A CA 20
ATOM 35598 C C . LYS A 1 86 ? 13.193 -4.281 8.476 1.00 0.00 86 LYS A C 20
ATOM 35599 O O . LYS A 1 86 ? 14.093 -3.793 9.157 1.00 0.00 86 LYS A O 20
ATOM 35618 N N . GLU A 1 87 ? 13.249 -4.308 7.141 1.00 0.00 87 GLU A N 20
ATOM 35619 C CA . GLU A 1 87 ? 14.295 -3.645 6.345 1.00 0.00 87 GLU A CA 20
ATOM 35620 C C . GLU A 1 87 ? 13.990 -2.162 6.047 1.00 0.00 87 GLU A C 20
ATOM 35621 O O . GLU A 1 87 ? 14.891 -1.417 5.655 1.00 0.00 87 GLU A O 20
ATOM 35633 N N . GLY A 1 88 ? 12.740 -1.715 6.230 1.00 0.00 88 GLY A N 20
ATOM 35634 C CA . GLY A 1 88 ? 12.313 -0.325 6.017 1.00 0.00 88 GLY A CA 20
ATOM 35635 C C . GLY A 1 88 ? 12.373 0.151 4.556 1.00 0.00 88 GLY A C 20
ATOM 35636 O O . GLY A 1 88 ? 12.485 1.353 4.309 1.00 0.00 88 GLY A O 20
ATOM 35640 N N . GLN A 1 89 ? 12.340 -0.770 3.584 1.00 0.00 89 GLN A N 20
ATOM 35641 C CA . GLN A 1 89 ? 12.574 -0.479 2.166 1.00 0.00 89 GLN A CA 20
ATOM 35642 C C . GLN A 1 89 ? 11.329 0.083 1.467 1.00 0.00 89 GLN A C 20
ATOM 35643 O O . GLN A 1 89 ? 11.398 1.034 0.685 1.00 0.00 89 GLN A O 20
ATOM 35657 N N . ILE A 1 90 ? 10.185 -0.527 1.772 1.00 0.00 90 ILE A N 20
ATOM 35658 C CA . ILE A 1 90 ? 8.887 -0.300 1.148 1.00 0.00 90 ILE A CA 20
ATOM 35659 C C . ILE A 1 90 ? 8.141 0.750 1.968 1.00 0.00 90 ILE A C 20
ATOM 35660 O O . ILE A 1 90 ? 7.793 0.524 3.131 1.00 0.00 90 ILE A O 20
ATOM 35676 N N . LYS A 1 91 ? 7.895 1.900 1.342 1.00 0.00 91 LYS A N 20
ATOM 35677 C CA . LYS A 1 91 ? 7.377 3.130 1.968 1.00 0.00 91 LYS A CA 20
ATOM 35678 C C . LYS A 1 91 ? 5.847 3.177 1.976 1.00 0.00 91 LYS A C 20
ATOM 35679 O O . LYS A 1 91 ? 5.246 3.991 2.677 1.00 0.00 91 LYS A O 20
ATOM 35698 N N . LEU A 1 92 ? 5.234 2.305 1.175 1.00 0.00 92 LEU A N 20
ATOM 35699 C CA . LEU A 1 92 ? 3.797 2.223 0.913 1.00 0.00 92 LEU A CA 20
ATOM 35700 C C . LEU A 1 92 ? 3.461 0.832 0.346 1.00 0.00 92 LEU A C 20
ATOM 35701 O O . LEU A 1 92 ? 4.276 0.239 -0.361 1.00 0.00 92 LEU A O 20
ATOM 35717 N N . VAL A 1 93 ? 2.272 0.298 0.631 1.00 0.00 93 VAL A N 20
ATOM 35718 C CA . VAL A 1 93 ? 1.790 -0.970 0.045 1.00 0.00 93 VAL A CA 20
ATOM 35719 C C . VAL A 1 93 ? 0.450 -0.786 -0.653 1.00 0.00 93 VAL A C 20
ATOM 35720 O O . VAL A 1 93 ? -0.408 -0.053 -0.167 1.00 0.00 93 VAL A O 20
ATOM 35733 N N . ILE A 1 94 ? 0.271 -1.459 -1.791 1.00 0.00 94 ILE A N 20
ATOM 35734 C CA . ILE A 1 94 ? -0.957 -1.416 -2.604 1.00 0.00 94 ILE A CA 20
ATOM 35735 C C . ILE A 1 94 ? -1.557 -2.820 -2.692 1.00 0.00 94 ILE A C 20
ATOM 35736 O O . ILE A 1 94 ? -0.817 -3.767 -2.943 1.00 0.00 94 ILE A O 20
ATOM 35752 N N . ILE A 1 95 ? -2.869 -2.980 -2.504 1.00 0.00 95 ILE A N 20
ATOM 35753 C CA . ILE A 1 95 ? -3.530 -4.290 -2.465 1.00 0.00 95 ILE A CA 20
ATOM 35754 C C . ILE A 1 95 ? -4.709 -4.306 -3.443 1.00 0.00 95 ILE A C 20
ATOM 35755 O O . ILE A 1 95 ? -5.507 -3.372 -3.486 1.00 0.00 95 ILE A O 20
ATOM 35771 N N . GLU A 1 96 ? -4.832 -5.378 -4.222 1.00 0.00 96 GLU A N 20
ATOM 35772 C CA . GLU A 1 96 ? -5.911 -5.598 -5.193 1.00 0.00 96 GLU A CA 20
ATOM 35773 C C . GLU A 1 96 ? -6.819 -6.747 -4.733 1.00 0.00 96 GLU A C 20
ATOM 35774 O O . GLU A 1 96 ? -6.327 -7.846 -4.448 1.00 0.00 96 GLU A O 20
ATOM 35786 N N . GLY A 1 97 ? -8.141 -6.530 -4.700 1.00 0.00 97 GLY A N 20
ATOM 35787 C CA . GLY A 1 97 ? -9.089 -7.579 -4.315 1.00 0.00 97 GLY A CA 20
ATOM 35788 C C . GLY A 1 97 ? -10.567 -7.179 -4.361 1.00 0.00 97 GLY A C 20
ATOM 35789 O O . GLY A 1 97 ? -10.990 -6.179 -3.786 1.00 0.00 97 GLY A O 20
ATOM 35793 N N . SER A 1 98 ? -11.368 -7.989 -5.055 1.00 0.00 98 SER A N 20
ATOM 35794 C CA . SER A 1 98 ? -12.852 -7.944 -5.062 1.00 0.00 98 SER A CA 20
ATOM 35795 C C . SER A 1 98 ? -13.531 -9.297 -5.369 1.00 0.00 98 SER A C 20
ATOM 35796 O O . SER A 1 98 ? -14.738 -9.348 -5.611 1.00 0.00 98 SER A O 20
ATOM 35804 N N . LEU A 1 99 ? -12.777 -10.405 -5.368 1.00 0.00 99 LEU A N 20
ATOM 35805 C CA . LEU A 1 99 ? -13.233 -11.746 -5.785 1.00 0.00 99 LEU A CA 20
ATOM 35806 C C . LEU A 1 99 ? -13.703 -12.619 -4.594 1.00 0.00 99 LEU A C 20
ATOM 35807 O O . LEU A 1 99 ? -13.729 -13.850 -4.673 1.00 0.00 99 LEU A O 20
ATOM 35823 N N . GLU A 1 100 ? -14.068 -11.997 -3.470 1.00 0.00 100 GLU A N 20
ATOM 35824 C CA . GLU A 1 100 ? -14.474 -12.683 -2.234 1.00 0.00 100 GLU A CA 20
ATOM 35825 C C . GLU A 1 100 ? -15.767 -13.505 -2.406 1.00 0.00 100 GLU A C 20
ATOM 35826 O O . GLU A 1 100 ? -16.765 -13.017 -2.944 1.00 0.00 100 GLU A O 20
ATOM 35838 N N . HIS A 1 101 ? -15.753 -14.743 -1.901 1.00 0.00 101 HIS A N 20
ATOM 35839 C CA . HIS A 1 101 ? -16.888 -15.677 -1.879 1.00 0.00 101 HIS A CA 20
ATOM 35840 C C . HIS A 1 101 ? -16.976 -16.380 -0.513 1.00 0.00 101 HIS A C 20
ATOM 35841 O O . HIS A 1 101 ? -15.952 -16.774 0.055 1.00 0.00 101 HIS A O 20
ATOM 35855 N N . HIS A 1 102 ? -18.193 -16.554 0.011 1.00 0.00 102 HIS A N 20
ATOM 35856 C CA . HIS A 1 102 ? -18.465 -17.250 1.275 1.00 0.00 102 HIS A CA 20
ATOM 35857 C C . HIS A 1 102 ? -19.865 -17.892 1.264 1.00 0.00 102 HIS A C 20
ATOM 35858 O O . HIS A 1 102 ? -20.819 -17.297 0.754 1.00 0.00 102 HIS A O 20
ATOM 35872 N N . HIS A 1 103 ? -19.988 -19.101 1.823 1.00 0.00 103 HIS A N 20
ATOM 35873 C CA . HIS A 1 103 ? -21.197 -19.935 1.761 1.00 0.00 103 HIS A CA 20
ATOM 35874 C C . HIS A 1 103 ? -21.424 -20.730 3.062 1.00 0.00 103 HIS A C 20
ATOM 35875 O O . HIS A 1 103 ? -20.479 -21.010 3.806 1.00 0.00 103 HIS A O 20
ATOM 35889 N N . HIS A 1 104 ? -22.673 -21.135 3.313 1.00 0.00 104 HIS A N 20
ATOM 35890 C CA . HIS A 1 104 ? -23.083 -22.060 4.382 1.00 0.00 104 HIS A CA 20
ATOM 35891 C C . HIS A 1 104 ? -24.016 -23.153 3.825 1.00 0.00 104 HIS A C 20
ATOM 35892 O O . HIS A 1 104 ? -24.847 -22.885 2.952 1.00 0.00 104 HIS A O 20
ATOM 35906 N N . HIS A 1 105 ? -23.894 -24.379 4.342 1.00 0.00 105 HIS A N 20
ATOM 35907 C CA . HIS A 1 105 ? -24.734 -25.536 3.998 1.00 0.00 105 HIS A CA 20
ATOM 35908 C C . HIS A 1 105 ? -24.805 -26.554 5.157 1.00 0.00 105 HIS A C 20
ATOM 35909 O O . HIS A 1 105 ? -23.979 -26.523 6.076 1.00 0.00 105 HIS A O 20
ATOM 35923 N N . HIS A 1 106 ? -25.781 -27.469 5.098 1.00 0.00 106 HIS A N 20
ATOM 35924 C CA . HIS A 1 106 ? -25.975 -28.579 6.045 1.00 0.00 106 HIS A CA 20
ATOM 35925 C C . HIS A 1 106 ? -26.484 -29.846 5.327 1.00 0.00 106 HIS A C 20
ATOM 35926 O O . HIS A 1 106 ? -27.536 -29.775 4.648 1.00 0.00 106 HIS A O 20
#

Nearest PDB structures (foldseek):
  7bqb-assembly1_A  TM=9.401E-01  e=1.966E-18  synthetic construct
  7bpp-assembly1_A  TM=6.338E-01  e=1.740E-05  synthetic construct
  8y6o-assembly1_X  TM=2.768E-01  e=4.014E-01  Homo sapiens
  7bqb-assembly1_A  TM=9.434E-01  e=7.353E-18  synthetic construct
  7bpp-assembly1_A  TM=6.285E-01  e=2.097E-05  synthetic construct

Foldseek 3Di:
DDKDFAQDLVVLVVVCVVLVADPVLSVVVSVVLVVLVVVVWEKEWEAEPVRDIDIDTDPDLVVVLVVCVVVPDDPCNNVVVSVVVVVVRGSYMYYYDDPDDDDDDD